Protein 9GC3 (pdb70)

Secondary structure (DSSP, 8-state):
------HHHHHHHHHHHHTTTTTEEEHHHHHHHHTTTS-TTSHHHHHHHHHHHHTSTTEEEEETTEE----HHHHHH--SS-EEEEE-HHHHHHHHHSS-TTT-SS-HHHHHHHHHHHHHGGG-EEHHHHHHHHT--HHHHHHHHHTTGGGEEEEEEEETTEEEEEEEEGGG---SPPSS----GGGSHHHHHHHHHHSTTSEEEHHHHHHHTTGGG-HHHHHHHHHHHHHHHHTTSEEEEEEE-SS-TT-EEEEEEE------------SSS-HHHHHHHHHHHTGGG-EEHHHHHHHHT-GGGHHHHHHHHTTTEEESSS------S--EEEEEEEETTEEEEEEEEHHHHHHHH-TTSPPPPPP-PPPPP-----HHHHHHHT--PPP--EEEEE-TTS-EEEEETTSSSPPP----B-GGG--BSSHHHHHHHHHHHHHHHHTTSEEE-SHHHHHHHHHHTT-SSPPPHHHHHHHHHHHHHTTS-EEEE-TTT--EEEE-TTS-HHHHHHHHHHHTT---S---EEE-S---B-S-HHHHHHHH-/-EEE---B-TT-HHHHH-----SGGG--SHHHHHHHHH-S-HHHHHHHHHHHHHHSS-SS---GGGGSTTSTT------GGGSS--HHHH-STTS--EEEEE-HHHHHHH-----SPEEEEETTEEEEE-TT-EEE--S-SSS--EEEEEE-SSEEEEEEEE--S-BTTB-TTEEEEEEEEES--S-TT-GGG-SSS-----EEEEEEEEETTT--EEEEEEEEESS-SEEEEEE-TT---TTEEEEEEEEETTS-EEEEEEEPPSSSS-EEEEEEE-SEEE-BTTB-EEEEEESSSSEEEEEETTSEEEEEETTSTTS-SEEEE--SS-EEEEEEE--SSS--EEEEEETT-EEEEE-TT-HHHH-EEEEE----S---EEEEGGGTEEEEE-SSSEEEEEESS-TT--EEEEE-SS-EEEEE--SS--EEEEEETTSEEEEEEGGGTTTS-STTHHHH-EEEEEEEEEEETTTTEEEEE---EEEEPPSSPPP------TTTSEEEEEE--STTTTTEEEEEETT-EEEEEE--/-PPPBPEEEES-B-SSSS--EEE-TTS-EEE--BSSEEEEEE---S--TTBGGGTEEEEEE---EEETTTBS--TT-TTTTSS-S--EEEEEE-SSSS-EEEEETTS-EEEEETTEEEEE---SS-HHHH-EEEEEE-SSSSEEEEEETTSEEEEEEEEE-TTS-EEEEEEEEEE-SPTT--PPEEEEEEETTEEEEEETT--EEEEE--TT-SSPPEEEEE---SS---EEEEETTEEEEEETTEEEEEETTT--EEEEE-S--SPPEEEE-TTSSS-EEEEE-SS-EEEEE-SSS-EEEE--SSHHHHHHHHHHHHHHH-GGG-S-EEEEEEEEEE-TTSSEEEEEEEEEE-S-----GGG-EEEEEEEESSS-----TT--THHHHHHHHTTTTPPPP-STT--TTPPGGGG---TTS-HHHHHHHHHTSHHHHHHHHHHHHSSS---HHHHHHHHHHHHTTGGG--SHHHHHHHHHHHHHHT---S--SSEEEEE-SS-EEEEEGGGGGS-SSEEE-TTS-EEEBPTTT--B---S-EEE-TTT--EEE-GGG--SS---HHHHHHHHHTSSB-TTT-PBPEE-

Nearest PDB structures (foldseek):
  8ffz-assembly1_E  TM=9.962E-01  e=1.299E-99  Saccharomyces cerevisiae S288C
  2j04-assembly1_B  TM=9.727E-01  e=4.128E-80  Saccharomyces cerevisiae
  2j04-assembly2_D  TM=9.736E-01  e=2.439E-79  Saccharomyces cerevisiae
  5nrl-assembly1_H  TM=7.076E-01  e=1.017E-09  Saccharomyces cerevisiae
  5zwo-assembly1_K  TM=5.505E-01  e=5.835E-10  Saccharomyces cerevisiae S288C

Sequence (1673 aa):
MVLTIYPDELVQIVSDKIASNKGKITLNQLWDISGKYFDLSDKKVKQFVLSCVILKKDIEVYCDGAITTKNVTDIIGDANHSYSVGITEDSLWTLLTGYTKKESTIGNSAFELLLEVAKSGEKGINTMDLAQVTGQDPRSVTGRIKKINHLLTSSQLIYKGHVVKQLKLKKFSHDGVDSNPYINIRDHLATIVEVVKRSKNGIRQIIDLKRELKFDKEKRLSKAFIAAIAWLDEKEYLKKVLVVSPKNPAIKIRCVKYVKDIVKNEVLLNRFYPLQNQTYDIADKSGLKGISTMDVVNRITGKEFQRAFTKSSEYYLESVDKQKENTGGYRLFRIYDFEGKKKFFRLFTAQNFQKLTNAEDEISVPKGFDELGKSRTDLKTLNEDNFVALNNTVRFTTDSDGQDIFFWHGELKIPPNSKVVNFGGFSARSLRSLQRQRAILKVMNTIGGVAYLREQFYESVSKYMGSTTTLDKKTVRGDVDLMVESEKLGARTEPVSGRKIIFLPTVGEDAIQRYILKEKDSKKATFTDVIHDTEIYFFDQTEKNRFHRSTKNMKSSSPGSSLGQKGRPIRLLKDLSSARDKIERIYGLNKEKLLLLAKVKEGFETSVFDFPFKNIQPDSPYFVCLDPPCKKESAYNKVIGDKNRTVYHEINKTEFENMIKLRTKRLKLLIGEVDAEVSTGDKIEFPVLANGKRRGFIYNVGGLVTDIAWLNIEENTDIGKDIQYLAVAVSQYMDEPLNEHLEMFDKEKHSSCIQIFKMNTSTLHCVKVQTIVHSFGEVWDLKWHEGCHAPHLVGCLSFVSQEGTINFLEIIDNATDVHVFKMCEKPSLTLSLADSLITTFDFLSPTTVVCGFKNGFVAEFDLTDPEVPSFYDQVHDSYILSVSTAYSDFEDTVVSTVAVDGYFYIFNPKDIATTKTTVSRFRGSNLVPVVYCPQIYSYIYSDGASSLRAVPSRAAFAVHPLVSRETTITAIGVSRLHPMVLAGSADGSLIITNAARRLLHGIKNSSATQKSLRLWKWDYSIKDDKYRIDSSYEVYPLTVNDVSKAKIDAHGINITCTKWNETSAGGKCYAFSNSAGLLTLEYLSMKLLKDLLVDRKEFEDWKNNLTWARDGTLYLTTFPDISIGQPKYAKDINCNSKNLFHVKEFPLEFENKLDFELAQQNGLLNSQPVCYPRVCKPSPIDDWMAVLSNNGNVSVFKDNKMLTNLDSKGNLSSRTYHCFEWNPIESSIVVGNEDGELQFFSIRKNSENTPEFYFESSIRLSDAGSKDWVTHIVWYEDVLVAALSNNSVFSMTVSASSHQPVSRMIQNASRRKITDLKIVDYKVVLTCPGYVHKIDLKNYSISSLKTGSLENFHIIPLNHEKESTILLMSNKTSYKVLLEDELHVTADNIIAPYLEKKFKKWSTIWNEFNNYETTLVIHGISLSPDGYSIAIVYDMERVAFKYKIASEQSFNIMFAPLYHTWTISERAVGLAWYQTYQIYNQSLPKLPENFSMNKKLLNGNYPISLDFQSYLNALMKSEEMRIIMFLNMTIDKPSILSFLEALYEYAINKKSELTNSFDLACVLSIAAILKREAPIYNGTLLMKNSFLEETFNLESFTADPETVTSTTNNTWKRCGVTLLPILTTHVKICPVSKQRVIDIKRDDLNDYGWFTRGLLERFNEISVYCGTTLEVM

InterPro domains:
  IPR007309 B-block binding subunit of TFIIIC [PF04182] (108-174)
  IPR035625 Tfc3-like, extended winged-helix domain [cd16169] (549-639)
  IPR044210 Transcription factor Tfc3-like [PTHR15180] (8-609)
  IPR046488 Transcription factor tau subunit sfc3/Tfc3, C-terminal [PF20222] (736-1114)
  IPR049543 Transcription factor tau 138 kDa subunit, extended winged helix [PF21552] (540-637)

Organism: Saccharomyces cerevisiae (strain ATCC 204508 / S288c) (NCBI:txid559292)

B-factor: mean 103.72, std 101.69, range [23.05, 617.2]

Structure (mmCIF, N/CA/C/O backbone):
data_9GC3
#
_entry.id   9GC3
#
_cell.length_a   1.00
_cell.length_b   1.00
_cell.length_c   1.00
_cell.angle_alpha   90.00
_cell.angle_beta   90.00
_cell.angle_gamma   90.00
#
_symmetry.space_group_name_H-M   'P 1'
#
loop_
_entity.id
_entity.type
_entity.pdbx_description
1 polymer 'Transcription factor tau 138 kDa subunit'
2 polymer 'Transcription factor tau 91 kDa subunit'
3 polymer 'Transcription factor tau 60 kDa subunit'
4 polymer 'DNA (40-MER)'
5 polymer 'DNA (40-MER)'
#
loop_
_atom_site.group_PDB
_atom_site.id
_atom_site.type_symbol
_atom_site.label_atom_id
_atom_site.label_alt_id
_atom_site.label_comp_id
_atom_site.label_asym_id
_atom_site.label_entity_id
_atom_site.label_seq_id
_atom_site.pdbx_PDB_ins_code
_atom_site.Cartn_x
_atom_site.Cartn_y
_atom_site.Cartn_z
_atom_site.occupancy
_atom_site.B_iso_or_equiv
_atom_site.auth_seq_id
_atom_site.auth_comp_id
_atom_site.auth_asym_id
_atom_site.auth_atom_id
_atom_site.pdbx_PDB_model_num
ATOM 1 N N . MET A 1 1 ? 119.593 168.267 169.442 1.00 303.67 1 MET A N 1
ATOM 2 C CA . MET A 1 1 ? 119.649 169.193 168.271 1.00 297.80 1 MET A CA 1
ATOM 3 C C . MET A 1 1 ? 119.249 168.440 166.996 1.00 262.05 1 MET A C 1
ATOM 4 O O . MET A 1 1 ? 119.567 167.233 166.875 1.00 264.37 1 MET A O 1
ATOM 9 N N . VAL A 1 2 ? 118.599 169.138 166.073 1.00 213.52 2 VAL A N 1
ATOM 10 C CA . VAL A 1 2 ? 118.280 168.587 164.731 1.00 174.44 2 VAL A CA 1
ATOM 11 C C . VAL A 1 2 ? 119.569 168.578 163.913 1.00 147.04 2 VAL A C 1
ATOM 12 O O . VAL A 1 2 ? 120.156 169.664 163.697 1.00 151.97 2 VAL A O 1
ATOM 16 N N . LEU A 1 3 ? 119.985 167.396 163.469 1.00 128.61 3 LEU A N 1
ATOM 17 C CA . LEU A 1 3 ? 121.237 167.237 162.686 1.00 123.60 3 LEU A CA 1
ATOM 18 C C . LEU A 1 3 ? 121.051 167.858 161.303 1.00 111.37 3 LEU A C 1
ATOM 19 O O . LEU A 1 3 ? 119.934 167.825 160.759 1.00 123.04 3 LEU A O 1
ATOM 24 N N . THR A 1 4 ? 122.123 168.393 160.733 1.00 91.37 4 THR A N 1
ATOM 25 C CA . THR A 1 4 ? 122.084 168.983 159.373 1.00 78.81 4 THR A CA 1
ATOM 26 C C . THR A 1 4 ? 122.775 168.028 158.405 1.00 68.45 4 THR A C 1
ATOM 27 O O . THR A 1 4 ? 123.958 167.720 158.607 1.00 73.62 4 THR A O 1
ATOM 31 N N . ILE A 1 5 ? 122.046 167.593 157.383 1.00 61.88 5 ILE A N 1
ATOM 32 C CA . ILE A 1 5 ? 122.600 166.774 156.271 1.00 59.70 5 ILE A CA 1
ATOM 33 C C . ILE A 1 5 ? 122.150 167.385 154.950 1.00 59.44 5 ILE A C 1
ATOM 34 O O . ILE A 1 5 ? 121.188 168.195 154.932 1.00 68.56 5 ILE A O 1
ATOM 39 N N . TYR A 1 6 ? 122.761 166.954 153.862 1.00 55.85 6 TYR A N 1
ATOM 40 C CA . TYR A 1 6 ? 122.286 167.350 152.522 1.00 59.11 6 TYR A CA 1
ATOM 41 C C . TYR A 1 6 ? 120.943 166.684 152.256 1.00 58.86 6 TYR A C 1
ATOM 42 O O . TYR A 1 6 ? 120.695 165.579 152.722 1.00 68.33 6 TYR A O 1
ATOM 51 N N . PRO A 1 7 ? 120.019 167.311 151.503 1.00 56.80 7 PRO A N 1
ATOM 52 C CA . PRO A 1 7 ? 118.780 166.641 151.111 1.00 62.37 7 PRO A CA 1
ATOM 53 C C . PRO A 1 7 ? 119.005 165.320 150.359 1.00 60.82 7 PRO A C 1
ATOM 54 O O . PRO A 1 7 ? 118.253 164.410 150.581 1.00 63.09 7 PRO A O 1
ATOM 58 N N . ASP A 1 8 ? 120.026 165.210 149.517 1.00 61.41 8 ASP A N 1
ATOM 59 C CA . ASP A 1 8 ? 120.314 163.939 148.796 1.00 60.53 8 ASP A CA 1
ATOM 60 C C . ASP A 1 8 ? 120.857 162.880 149.762 1.00 62.61 8 ASP A C 1
ATOM 61 O O . ASP A 1 8 ? 120.641 161.676 149.512 1.00 71.71 8 ASP A O 1
ATOM 66 N N . GLU A 1 9 ? 121.532 163.292 150.832 1.00 67.60 9 GLU A N 1
ATOM 67 C CA . GLU A 1 9 ? 122.007 162.374 151.894 1.00 64.67 9 GLU A CA 1
ATOM 68 C C . GLU A 1 9 ? 120.784 161.803 152.619 1.00 65.68 9 GLU A C 1
ATOM 69 O O . GLU A 1 9 ? 120.803 160.610 152.893 1.00 77.59 9 GLU A O 1
ATOM 75 N N . LEU A 1 10 ? 119.726 162.575 152.858 1.00 61.75 10 LEU A N 1
ATOM 76 C CA . LEU A 1 10 ? 118.460 162.031 153.426 1.00 57.81 10 LEU A CA 1
ATOM 77 C C . LEU A 1 10 ? 117.862 160.967 152.504 1.00 57.21 10 LEU A C 1
ATOM 78 O O . LEU A 1 10 ? 117.445 159.918 153.005 1.00 65.35 10 LEU A O 1
ATOM 83 N N . VAL A 1 11 ? 117.822 161.213 151.206 1.00 61.70 11 VAL A N 1
ATOM 84 C CA . VAL A 1 11 ? 117.199 160.282 150.226 1.00 59.93 11 VAL A CA 1
ATOM 85 C C . VAL A 1 11 ? 117.987 158.968 150.200 1.00 63.11 11 VAL A C 1
ATOM 86 O O . VAL A 1 11 ? 117.355 157.911 150.088 1.00 69.09 11 VAL A O 1
ATOM 90 N N . GLN A 1 12 ? 119.310 159.023 150.338 1.00 68.87 12 GLN A N 1
ATOM 91 C CA . GLN A 1 12 ? 120.153 157.813 150.440 1.00 73.83 12 GLN A CA 1
ATOM 92 C C . GLN A 1 12 ? 119.842 157.097 151.758 1.00 73.26 12 GLN A C 1
ATOM 93 O O . GLN A 1 12 ? 119.682 155.874 151.726 1.00 75.16 12 GLN A O 1
ATOM 99 N N . ILE A 1 13 ? 119.750 157.818 152.872 1.00 66.84 13 ILE A N 1
ATOM 100 C CA . ILE A 1 13 ? 119.489 157.232 154.223 1.00 66.01 13 ILE A CA 1
ATOM 101 C C . ILE A 1 13 ? 118.137 156.519 154.213 1.00 55.88 13 ILE A C 1
ATOM 102 O O . ILE A 1 13 ? 118.075 155.388 154.729 1.00 69.38 13 ILE A O 1
ATOM 107 N N . VAL A 1 14 ? 117.118 157.120 153.610 1.00 57.07 14 VAL A N 1
ATOM 108 C CA . VAL A 1 14 ? 115.766 156.513 153.465 1.00 52.61 14 VAL A CA 1
ATOM 109 C C . VAL A 1 14 ? 115.865 155.284 152.555 1.00 55.70 14 VAL A C 1
ATOM 110 O O . VAL A 1 14 ? 115.337 154.254 152.940 1.00 66.41 14 VAL A O 1
ATOM 114 N N . SER A 1 15 ? 116.563 155.356 151.429 1.00 62.14 15 SER A N 1
ATOM 115 C CA . SER A 1 15 ? 116.748 154.206 150.500 1.00 66.18 15 SER A CA 1
ATOM 116 C C . SER A 1 15 ? 117.411 153.029 151.223 1.00 64.12 15 SER A C 1
ATOM 117 O O . SER A 1 15 ? 116.934 151.903 151.083 1.00 72.12 15 SER A O 1
ATOM 120 N N . ASP A 1 16 ? 118.451 153.293 152.002 1.00 75.77 16 ASP A N 1
ATOM 121 C CA . ASP A 1 16 ? 119.223 152.294 152.790 1.00 81.28 16 ASP A CA 1
ATOM 122 C C . ASP A 1 16 ? 118.401 151.778 153.985 1.00 70.32 16 ASP A C 1
ATOM 123 O O . ASP A 1 16 ? 118.927 150.941 154.723 1.00 77.08 16 ASP A O 1
ATOM 128 N N . LYS A 1 17 ? 117.175 152.263 154.195 1.00 65.07 17 LYS A N 1
ATOM 129 C CA . LYS A 1 17 ? 116.204 151.730 155.190 1.00 64.74 17 LYS A CA 1
ATOM 130 C C . LYS A 1 17 ? 114.999 151.076 154.492 1.00 64.63 17 LYS A C 1
ATOM 131 O O . LYS A 1 17 ? 114.255 150.331 155.168 1.00 66.64 17 LYS A O 1
ATOM 137 N N . ILE A 1 18 ? 114.811 151.298 153.188 1.00 61.39 18 ILE A N 1
ATOM 138 C CA . ILE A 1 18 ? 113.848 150.529 152.357 1.00 60.41 18 ILE A CA 1
ATOM 139 C C . ILE A 1 18 ? 114.526 149.202 152.009 1.00 58.10 18 ILE A C 1
ATOM 140 O O . ILE A 1 18 ? 113.944 148.162 152.276 1.00 64.46 18 ILE A O 1
ATOM 145 N N . ALA A 1 19 ? 115.726 149.212 151.452 1.00 64.78 19 ALA A N 1
ATOM 146 C CA . ALA A 1 19 ? 116.674 148.082 151.623 1.00 67.14 19 ALA A CA 1
ATOM 147 C C . ALA A 1 19 ? 116.875 147.912 153.136 1.00 72.98 19 ALA A C 1
ATOM 148 O O . ALA A 1 19 ? 116.762 148.924 153.846 1.00 91.77 19 ALA A O 1
ATOM 150 N N . SER A 1 20 ? 117.118 146.714 153.665 1.00 67.36 20 SER A N 1
ATOM 151 C CA . SER A 1 20 ? 117.179 146.484 155.140 1.00 64.41 20 SER A CA 1
ATOM 152 C C . SER A 1 20 ? 115.781 146.612 155.782 1.00 61.07 20 SER A C 1
ATOM 153 O O . SER A 1 20 ? 115.697 146.548 157.029 1.00 70.68 20 SER A O 1
ATOM 156 N N . ASN A 1 21 ? 114.702 146.686 154.992 1.00 61.85 21 ASN A N 1
ATOM 157 C CA . ASN A 1 21 ? 113.325 146.368 155.460 1.00 62.54 21 ASN A CA 1
ATOM 158 C C . ASN A 1 21 ? 112.577 145.616 154.350 1.00 65.53 21 ASN A C 1
ATOM 159 O O . ASN A 1 21 ? 111.336 145.768 154.237 1.00 61.68 21 ASN A O 1
ATOM 164 N N . LYS A 1 22 ? 113.309 144.839 153.537 1.00 72.83 22 LYS A N 1
ATOM 165 C CA . LYS A 1 22 ? 112.770 143.924 152.490 1.00 79.75 22 LYS A CA 1
ATOM 166 C C . LYS A 1 22 ? 111.967 144.695 151.425 1.00 78.41 22 LYS A C 1
ATOM 167 O O . LYS A 1 22 ? 110.977 144.137 150.894 1.00 93.09 22 LYS A O 1
ATOM 173 N N . GLY A 1 23 ? 112.400 145.920 151.094 1.00 72.18 23 GLY A N 1
ATOM 174 C CA . GLY A 1 23 ? 112.018 146.667 149.877 1.00 65.73 23 GLY A CA 1
ATOM 175 C C . GLY A 1 23 ? 110.850 147.633 150.084 1.00 57.81 23 GLY A C 1
ATOM 176 O O . GLY A 1 23 ? 110.393 148.190 149.081 1.00 58.99 23 GLY A O 1
ATOM 177 N N . LYS A 1 24 ? 110.376 147.849 151.313 1.00 61.44 24 LYS A N 1
ATOM 178 C CA . LYS A 1 24 ? 109.213 148.735 151.590 1.00 68.24 24 LYS A CA 1
ATOM 179 C C . LYS A 1 24 ? 109.228 149.251 153.036 1.00 73.09 24 LYS A C 1
ATOM 180 O O . LYS A 1 24 ? 109.663 148.506 153.926 1.00 88.32 24 LYS A O 1
ATOM 186 N N . ILE A 1 25 ? 108.749 150.479 153.271 1.00 65.84 25 ILE A N 1
ATOM 187 C CA . ILE A 1 25 ? 108.559 151.055 154.639 1.00 62.38 25 ILE A CA 1
ATOM 188 C C . ILE A 1 25 ? 107.226 151.797 154.704 1.00 61.63 25 ILE A C 1
ATOM 189 O O . ILE A 1 25 ? 106.751 152.249 153.670 1.00 64.58 25 ILE A O 1
ATOM 194 N N . THR A 1 26 ? 106.640 151.949 155.887 1.00 61.33 26 THR A N 1
ATOM 195 C CA . THR A 1 26 ? 105.452 152.817 156.032 1.00 72.77 26 THR A CA 1
ATOM 196 C C . THR A 1 26 ? 105.887 154.281 155.986 1.00 72.12 26 THR A C 1
ATOM 197 O O . THR A 1 26 ? 107.051 154.591 156.320 1.00 84.20 26 THR A O 1
ATOM 201 N N . LEU A 1 27 ? 104.956 155.165 155.637 1.00 71.84 27 LEU A N 1
ATOM 202 C CA . LEU A 1 27 ? 105.207 156.625 155.561 1.00 70.79 27 LEU A CA 1
ATOM 203 C C . LEU A 1 27 ? 105.610 157.156 156.943 1.00 74.29 27 LEU A C 1
ATOM 204 O O . LEU A 1 27 ? 106.453 158.082 157.000 1.00 89.28 27 LEU A O 1
ATOM 209 N N . ASN A 1 28 ? 105.082 156.579 158.024 1.00 74.94 28 ASN A N 1
ATOM 210 C CA . ASN A 1 28 ? 105.441 156.985 159.410 1.00 77.22 28 ASN A CA 1
ATOM 211 C C . ASN A 1 28 ? 106.908 156.678 159.716 1.00 64.47 28 ASN A C 1
ATOM 212 O O . ASN A 1 28 ? 107.496 157.439 160.508 1.00 72.36 28 ASN A O 1
ATOM 217 N N . GLN A 1 29 ? 107.479 155.631 159.124 1.00 62.52 29 GLN A N 1
ATOM 218 C CA . GLN A 1 29 ? 108.917 155.309 159.300 1.00 69.32 29 GLN A CA 1
ATOM 219 C C . GLN A 1 29 ? 109.753 156.373 158.589 1.00 74.84 29 GLN A C 1
ATOM 220 O O . GLN A 1 29 ? 110.830 156.711 159.111 1.00 90.88 29 GLN A O 1
ATOM 226 N N . LEU A 1 30 ? 109.279 156.900 157.461 1.00 72.10 30 LEU A N 1
ATOM 227 C CA . LEU A 1 30 ? 109.973 158.006 156.757 1.00 67.42 30 LEU A CA 1
ATOM 228 C C . LEU A 1 30 ? 109.952 159.261 157.643 1.00 61.60 30 LEU A C 1
ATOM 229 O O . LEU A 1 30 ? 111.007 159.904 157.731 1.00 69.17 30 LEU A O 1
ATOM 234 N N . TRP A 1 31 ? 108.854 159.586 158.327 1.00 59.95 31 TRP A N 1
ATOM 235 C CA . TRP A 1 31 ? 108.862 160.712 159.303 1.00 66.44 31 TRP A CA 1
ATOM 236 C C . TRP A 1 31 ? 109.821 160.437 160.475 1.00 77.70 31 TRP A C 1
ATOM 237 O O . TRP A 1 31 ? 110.425 161.403 160.971 1.00 89.32 31 TRP A O 1
ATOM 248 N N . ASP A 1 32 ? 109.986 159.192 160.908 1.00 82.39 32 ASP A N 1
ATOM 249 C CA . ASP A 1 32 ? 110.920 158.847 162.011 1.00 95.57 32 ASP A CA 1
ATOM 250 C C . ASP A 1 32 ? 112.370 159.012 161.554 1.00 87.15 32 ASP A C 1
ATOM 251 O O . ASP A 1 32 ? 113.209 159.431 162.385 1.00 92.44 32 ASP A O 1
ATOM 256 N N . ILE A 1 33 ? 112.675 158.682 160.306 1.00 79.22 33 ILE A N 1
ATOM 257 C CA . ILE A 1 33 ? 114.046 158.881 159.762 1.00 74.32 33 ILE A CA 1
ATOM 258 C C . ILE A 1 33 ? 114.293 160.384 159.595 1.00 71.50 33 ILE A C 1
ATOM 259 O O . ILE A 1 33 ? 115.270 160.892 160.150 1.00 74.26 33 ILE A O 1
ATOM 264 N N . SER A 1 34 ? 113.436 161.064 158.843 1.00 71.12 34 SER A N 1
ATOM 265 C CA . SER A 1 34 ? 113.643 162.461 158.398 1.00 71.29 34 SER A CA 1
ATOM 266 C C . SER A 1 34 ? 113.457 163.447 159.560 1.00 69.90 34 SER A C 1
ATOM 267 O O . SER A 1 34 ? 114.131 164.483 159.552 1.00 87.07 34 SER A O 1
ATOM 270 N N . GLY A 1 35 ? 112.612 163.147 160.541 1.00 66.29 35 GLY A N 1
ATOM 271 C CA . GLY A 1 35 ? 112.459 163.980 161.752 1.00 70.31 35 GLY A CA 1
ATOM 272 C C . GLY A 1 35 ? 113.750 164.148 162.545 1.00 74.12 35 GLY A C 1
ATOM 273 O O . GLY A 1 35 ? 113.846 165.118 163.319 1.00 78.47 35 GLY A O 1
ATOM 274 N N . LYS A 1 36 ? 114.725 163.258 162.372 1.00 77.19 36 LYS A N 1
ATOM 275 C CA . LYS A 1 36 ? 116.053 163.402 163.015 1.00 83.88 36 LYS A CA 1
ATOM 276 C C . LYS A 1 36 ? 116.818 164.573 162.389 1.00 81.35 36 LYS A C 1
ATOM 277 O O . LYS A 1 36 ? 117.711 165.110 163.058 1.00 96.91 36 LYS A O 1
ATOM 283 N N . TYR A 1 37 ? 116.516 164.927 161.144 1.00 73.12 37 TYR A N 1
ATOM 284 C CA . TYR A 1 37 ? 117.387 165.782 160.309 1.00 65.84 37 TYR A CA 1
ATOM 285 C C . TYR A 1 37 ? 116.686 167.068 159.852 1.00 65.08 37 TYR A C 1
ATOM 286 O O . TYR A 1 37 ? 117.410 168.011 159.497 1.00 67.78 37 TYR A O 1
ATOM 295 N N . PHE A 1 38 ? 115.357 167.115 159.825 1.00 59.35 38 PHE A N 1
ATOM 296 C CA . PHE A 1 38 ? 114.586 168.290 159.350 1.00 68.57 38 PHE A CA 1
ATOM 297 C C . PHE A 1 38 ? 113.456 168.584 160.328 1.00 71.97 38 PHE A C 1
ATOM 298 O O . PHE A 1 38 ? 112.900 167.649 160.900 1.00 87.27 38 PHE A O 1
ATOM 306 N N . ASP A 1 39 ? 113.107 169.853 160.501 1.00 84.38 39 ASP A N 1
ATOM 307 C CA . ASP A 1 39 ? 111.998 170.243 161.406 1.00 92.74 39 ASP A CA 1
ATOM 308 C C . ASP A 1 39 ? 110.674 170.015 160.671 1.00 94.25 39 ASP A C 1
ATOM 309 O O . ASP A 1 39 ? 110.202 170.936 159.965 1.00 99.63 39 ASP A O 1
ATOM 314 N N . LEU A 1 40 ? 110.051 168.856 160.890 1.00 95.81 40 LEU A N 1
ATOM 315 C CA . LEU A 1 40 ? 108.795 168.475 160.200 1.00 96.27 40 LEU A CA 1
ATOM 316 C C . LEU A 1 40 ? 107.592 169.249 160.766 1.00 105.19 40 LEU A C 1
ATOM 317 O O . LEU A 1 40 ? 106.487 169.027 160.234 1.00 109.64 40 LEU A O 1
ATOM 322 N N . SER A 1 41 ? 107.755 170.132 161.762 1.00 118.72 41 SER A N 1
ATOM 323 C CA . SER A 1 41 ? 106.637 170.966 162.285 1.00 136.94 41 SER A CA 1
ATOM 324 C C . SER A 1 41 ? 106.201 172.009 161.242 1.00 143.56 41 SER A C 1
ATOM 325 O O . SER A 1 41 ? 104.999 172.357 161.227 1.00 146.98 41 SER A O 1
ATOM 328 N N . ASP A 1 42 ? 107.122 172.476 160.393 1.00 143.35 42 ASP A N 1
ATOM 329 C CA . ASP A 1 42 ? 106.798 173.377 159.257 1.00 142.91 42 ASP A CA 1
ATOM 330 C C . ASP A 1 42 ? 106.245 172.539 158.096 1.00 132.18 42 ASP A C 1
ATOM 331 O O . ASP A 1 42 ? 107.012 171.744 157.493 1.00 126.22 42 ASP A O 1
ATOM 336 N N . LYS A 1 43 ? 104.986 172.786 157.729 1.00 132.14 43 LYS A N 1
ATOM 337 C CA . LYS A 1 43 ? 104.287 172.103 156.611 1.00 137.59 43 LYS A CA 1
ATOM 338 C C . LYS A 1 43 ? 105.123 172.175 155.321 1.00 118.43 43 LYS A C 1
ATOM 339 O O . LYS A 1 43 ? 105.151 171.172 154.575 1.00 126.99 43 LYS A O 1
ATOM 345 N N . LYS A 1 44 ? 105.788 173.299 155.056 1.00 100.12 44 LYS A N 1
ATOM 346 C CA . LYS A 1 44 ? 106.579 173.502 153.816 1.00 97.76 44 LYS A CA 1
ATOM 347 C C . LYS A 1 44 ? 107.816 172.604 153.842 1.00 86.31 44 LYS A C 1
ATOM 348 O O . LYS A 1 44 ? 108.153 172.034 152.784 1.00 77.16 44 LYS A O 1
ATOM 354 N N . VAL A 1 45 ? 108.445 172.443 155.004 1.00 83.49 45 VAL A N 1
ATOM 355 C CA . VAL A 1 45 ? 109.613 171.530 155.169 1.00 81.35 45 VAL A CA 1
ATOM 356 C C . VAL A 1 45 ? 109.127 170.086 155.035 1.00 78.19 45 VAL A C 1
ATOM 357 O O . VAL A 1 45 ? 109.819 169.312 154.366 1.00 84.62 45 VAL A O 1
ATOM 361 N N . LYS A 1 46 ? 107.979 169.735 155.613 1.00 79.98 46 LYS A N 1
ATOM 362 C CA . LYS A 1 46 ? 107.429 168.359 155.520 1.00 76.17 46 LYS A CA 1
ATOM 363 C C . LYS A 1 46 ? 107.145 168.010 154.050 1.00 75.16 46 LYS A C 1
ATOM 364 O O . LYS A 1 46 ? 107.544 166.898 153.616 1.00 80.59 46 LYS A O 1
ATOM 370 N N . GLN A 1 47 ? 106.525 168.922 153.297 1.00 62.90 47 GLN A N 1
ATOM 371 C CA . GLN A 1 47 ? 106.312 168.771 151.834 1.00 60.56 47 GLN A CA 1
ATOM 372 C C . GLN A 1 47 ? 107.656 168.630 151.105 1.00 58.08 47 GLN A C 1
ATOM 373 O O . GLN A 1 47 ? 107.767 167.739 150.259 1.00 56.33 47 GLN A O 1
ATOM 379 N N . PHE A 1 48 ? 108.644 169.469 151.417 1.00 62.42 48 PHE A N 1
ATOM 380 C CA . PHE A 1 48 ? 109.999 169.418 150.813 1.00 61.52 48 PHE A CA 1
ATOM 381 C C . PHE A 1 48 ? 110.652 168.054 151.080 1.00 62.34 48 PHE A C 1
ATOM 382 O O . PHE A 1 48 ? 111.157 167.438 150.122 1.00 60.99 48 PHE A O 1
ATOM 390 N N . VAL A 1 49 ? 110.638 167.589 152.333 1.00 63.74 49 VAL A N 1
ATOM 391 C CA . VAL A 1 49 ? 111.247 166.293 152.756 1.00 62.66 49 VAL A CA 1
ATOM 392 C C . VAL A 1 49 ? 110.602 165.150 151.968 1.00 66.68 49 VAL A C 1
ATOM 393 O O . VAL A 1 49 ? 111.351 164.322 151.421 1.00 60.17 49 VAL A O 1
ATOM 397 N N . LEU A 1 50 ? 109.270 165.104 151.897 1.00 61.51 50 LEU A N 1
ATOM 398 C CA . LEU A 1 50 ? 108.582 164.019 151.166 1.00 62.53 50 LEU A CA 1
ATOM 399 C C . LEU A 1 50 ? 108.914 164.117 149.672 1.00 66.51 50 LEU A C 1
ATOM 400 O O . LEU A 1 50 ? 109.192 163.076 149.056 1.00 68.56 50 LEU A O 1
ATOM 405 N N . SER A 1 51 ? 108.925 165.321 149.109 1.00 65.18 51 SER A N 1
ATOM 406 C CA . SER A 1 51 ? 109.289 165.569 147.688 1.00 66.18 51 SER A CA 1
ATOM 407 C C . SER A 1 51 ? 110.704 165.075 147.390 1.00 64.24 51 SER A C 1
ATOM 408 O O . SER A 1 51 ? 110.888 164.476 146.341 1.00 68.03 51 SER A O 1
ATOM 411 N N . CYS A 1 52 ? 111.679 165.330 148.254 1.00 65.80 52 CYS A N 1
ATOM 412 C CA . CYS A 1 52 ? 113.060 164.810 148.062 1.00 70.89 52 CYS A CA 1
ATOM 413 C C . CYS A 1 52 ? 113.028 163.289 147.852 1.00 69.15 52 CYS A C 1
ATOM 414 O O . CYS A 1 52 ? 113.721 162.794 146.944 1.00 66.28 52 CYS A O 1
ATOM 417 N N . VAL A 1 53 ? 112.224 162.579 148.636 1.00 74.07 53 VAL A N 1
ATOM 418 C CA . VAL A 1 53 ? 112.194 161.091 148.639 1.00 74.32 53 VAL A CA 1
ATOM 419 C C . VAL A 1 53 ? 111.372 160.594 147.442 1.00 71.04 53 VAL A C 1
ATOM 420 O O . VAL A 1 53 ? 111.937 159.890 146.601 1.00 71.48 53 VAL A O 1
ATOM 424 N N . ILE A 1 54 ? 110.107 160.978 147.307 1.00 70.62 54 ILE A N 1
ATOM 425 C CA . ILE A 1 54 ? 109.176 160.282 146.362 1.00 76.60 54 ILE A CA 1
ATOM 426 C C . ILE A 1 54 ? 109.310 160.785 144.916 1.00 82.69 54 ILE A C 1
ATOM 427 O O . ILE A 1 54 ? 108.876 160.041 144.029 1.00 96.13 54 ILE A O 1
ATOM 432 N N . LEU A 1 55 ? 109.918 161.937 144.641 1.00 89.40 55 LEU A N 1
ATOM 433 C CA . LEU A 1 55 ? 110.119 162.399 143.238 1.00 89.26 55 LEU A CA 1
ATOM 434 C C . LEU A 1 55 ? 111.379 161.772 142.625 1.00 85.58 55 LEU A C 1
ATOM 435 O O . LEU A 1 55 ? 111.586 161.972 141.412 1.00 98.64 55 LEU A O 1
ATOM 440 N N . LYS A 1 56 ? 112.175 161.023 143.392 1.00 93.11 56 LYS A N 1
ATOM 441 C CA . LYS A 1 56 ? 113.283 160.181 142.860 1.00 100.48 56 LYS A CA 1
ATOM 442 C C . LYS A 1 56 ? 112.689 159.079 141.967 1.00 104.60 56 LYS A C 1
ATOM 443 O O . LYS A 1 56 ? 111.666 158.483 142.341 1.00 97.20 56 LYS A O 1
ATOM 449 N N . LYS A 1 57 ? 113.313 158.820 140.817 1.00 126.69 57 LYS A N 1
ATOM 450 C CA . LYS A 1 57 ? 112.754 157.972 139.724 1.00 140.93 57 LYS A CA 1
ATOM 451 C C . LYS A 1 57 ? 112.420 156.558 140.212 1.00 127.28 57 LYS A C 1
ATOM 452 O O . LYS A 1 57 ? 111.379 156.024 139.780 1.00 130.80 57 LYS A O 1
ATOM 458 N N . ASP A 1 58 ? 113.257 155.984 141.077 1.00 113.14 58 ASP A N 1
ATOM 459 C CA . ASP A 1 58 ? 113.193 154.548 141.465 1.00 106.18 58 ASP A CA 1
ATOM 460 C C . ASP A 1 58 ? 112.382 154.340 142.755 1.00 87.07 58 ASP A C 1
ATOM 461 O O . ASP A 1 58 ? 112.296 153.194 143.207 1.00 96.87 58 ASP A O 1
ATOM 466 N N . ILE A 1 59 ? 111.798 155.383 143.344 1.00 74.85 59 ILE A N 1
ATOM 467 C CA . ILE A 1 59 ? 110.934 155.233 144.547 1.00 69.34 59 ILE A CA 1
ATOM 468 C C . ILE A 1 59 ? 109.469 155.159 144.117 1.00 72.88 59 ILE A C 1
ATOM 469 O O . ILE A 1 59 ? 109.044 155.922 143.245 1.00 94.33 59 ILE A O 1
ATOM 474 N N . GLU A 1 60 ? 108.724 154.231 144.713 1.00 81.00 60 GLU A N 1
ATOM 475 C CA . GLU A 1 60 ? 107.269 154.032 144.473 1.00 84.86 60 GLU A CA 1
ATOM 476 C C . GLU A 1 60 ? 106.489 154.357 145.747 1.00 75.19 60 GLU A C 1
ATOM 477 O O . GLU A 1 60 ? 106.927 153.932 146.829 1.00 87.80 60 GLU A O 1
ATOM 483 N N . VAL A 1 61 ? 105.337 155.013 145.636 1.00 72.92 61 VAL A N 1
ATOM 484 C CA . VAL A 1 61 ? 104.405 155.148 146.796 1.00 83.79 61 VAL A CA 1
ATOM 485 C C . VAL A 1 61 ? 103.134 154.336 146.549 1.00 90.62 61 VAL A C 1
ATOM 486 O O . VAL A 1 61 ? 102.571 154.385 145.452 1.00 100.44 61 VAL A O 1
ATOM 490 N N . TYR A 1 62 ? 102.700 153.622 147.578 1.00 83.03 62 TYR A N 1
ATOM 491 C CA . TYR A 1 62 ? 101.482 152.789 147.554 1.00 79.86 62 TYR A CA 1
ATOM 492 C C . TYR A 1 62 ? 100.461 153.350 148.541 1.00 77.43 62 TYR A C 1
ATOM 493 O O . TYR A 1 62 ? 100.796 153.620 149.683 1.00 86.19 62 TYR A O 1
ATOM 502 N N . CYS A 1 63 ? 99.222 153.489 148.103 1.00 94.80 63 CYS A N 1
ATOM 503 C CA . CYS A 1 63 ? 98.053 153.724 148.976 1.00 111.77 63 CYS A CA 1
ATOM 504 C C . CYS A 1 63 ? 97.303 152.394 149.142 1.00 127.58 63 CYS A C 1
ATOM 505 O O . CYS A 1 63 ? 96.847 151.831 148.122 1.00 127.44 63 CYS A O 1
ATOM 508 N N . ASP A 1 64 ? 97.251 151.869 150.371 1.00 138.48 64 ASP A N 1
ATOM 509 C CA . ASP A 1 64 ? 96.676 150.535 150.707 1.00 149.49 64 ASP A CA 1
ATOM 510 C C . ASP A 1 64 ? 97.245 149.441 149.789 1.00 148.22 64 ASP A C 1
ATOM 511 O O . ASP A 1 64 ? 96.505 148.478 149.481 1.00 156.44 64 ASP A O 1
ATOM 516 N N . GLY A 1 65 ? 98.512 149.570 149.381 1.00 140.35 65 GLY A N 1
ATOM 517 C CA . GLY A 1 65 ? 99.219 148.588 148.536 1.00 135.28 65 GLY A CA 1
ATOM 518 C C . GLY A 1 65 ? 99.125 148.873 147.042 1.00 139.00 65 GLY A C 1
ATOM 519 O O . GLY A 1 65 ? 99.856 148.201 146.286 1.00 138.28 65 GLY A O 1
ATOM 520 N N . ALA A 1 66 ? 98.288 149.820 146.606 1.00 138.93 66 ALA A N 1
ATOM 521 C CA . ALA A 1 66 ? 98.107 150.174 145.177 1.00 142.26 66 ALA A CA 1
ATOM 522 C C . ALA A 1 66 ? 98.971 151.395 144.831 1.00 129.44 66 ALA A C 1
ATOM 523 O O . ALA A 1 66 ? 98.872 152.413 145.539 1.00 121.85 66 ALA A O 1
ATOM 525 N N . ILE A 1 67 ? 99.782 151.317 143.772 1.00 124.47 67 ILE A N 1
ATOM 526 C CA . ILE A 1 67 ? 100.676 152.440 143.351 1.00 127.69 67 ILE A CA 1
ATOM 527 C C . ILE A 1 67 ? 99.818 153.688 143.077 1.00 132.32 67 ILE A C 1
ATOM 528 O O . ILE A 1 67 ? 98.749 153.563 142.444 1.00 137.11 67 ILE A O 1
ATOM 533 N N . THR A 1 68 ? 100.266 154.856 143.551 1.00 138.05 68 THR A N 1
ATOM 534 C CA . THR A 1 68 ? 99.466 156.115 143.546 1.00 142.65 68 THR A CA 1
ATOM 535 C C . THR A 1 68 ? 100.283 157.301 142.998 1.00 140.29 68 THR A C 1
ATOM 536 O O . THR A 1 68 ? 101.519 157.217 142.883 1.00 136.55 68 THR A O 1
ATOM 540 N N . THR A 1 69 ? 99.606 158.412 142.701 1.00 150.90 69 THR A N 1
ATOM 541 C CA . THR A 1 69 ? 100.047 159.436 141.710 1.00 161.25 69 THR A CA 1
ATOM 542 C C . THR A 1 69 ? 100.990 160.498 142.311 1.00 155.83 69 THR A C 1
ATOM 543 O O . THR A 1 69 ? 101.108 161.571 141.678 1.00 160.45 69 THR A O 1
ATOM 547 N N . LYS A 1 70 ? 101.645 160.243 143.457 1.00 144.24 70 LYS A N 1
ATOM 548 C CA . LYS A 1 70 ? 102.745 161.077 144.045 1.00 131.64 70 LYS A CA 1
ATOM 549 C C . LYS A 1 70 ? 102.335 162.554 144.252 1.00 134.68 70 LYS A C 1
ATOM 550 O O . LYS A 1 70 ? 103.228 163.443 144.219 1.00 141.52 70 LYS A O 1
ATOM 556 N N . ASN A 1 71 ? 101.061 162.831 144.538 1.00 137.04 71 ASN A N 1
ATOM 557 C CA . ASN A 1 71 ? 100.600 164.197 144.911 1.00 136.01 71 ASN A CA 1
ATOM 558 C C . ASN A 1 71 ? 101.040 164.484 146.351 1.00 126.30 71 ASN A C 1
ATOM 559 O O . ASN A 1 71 ? 100.291 164.135 147.283 1.00 142.61 71 ASN A O 1
ATOM 564 N N . VAL A 1 72 ? 102.189 165.136 146.531 1.00 110.71 72 VAL A N 1
ATOM 565 C CA . VAL A 1 72 ? 102.824 165.375 147.864 1.00 93.53 72 VAL A CA 1
ATOM 566 C C . VAL A 1 72 ? 101.854 166.101 148.802 1.00 88.30 72 VAL A C 1
ATOM 567 O O . VAL A 1 72 ? 101.751 165.691 149.975 1.00 93.48 72 VAL A O 1
ATOM 571 N N . THR A 1 73 ? 101.154 167.125 148.320 1.00 97.79 73 THR A N 1
ATOM 572 C CA . THR A 1 73 ? 100.229 167.942 149.153 1.00 115.09 73 THR A CA 1
ATOM 573 C C . THR A 1 73 ? 98.993 167.125 149.545 1.00 126.26 73 THR A C 1
ATOM 574 O O . THR A 1 73 ? 98.403 167.441 150.600 1.00 128.09 73 THR A O 1
ATOM 578 N N . ASP A 1 74 ? 98.618 166.126 148.742 1.00 134.51 74 ASP A N 1
ATOM 579 C CA . ASP A 1 74 ? 97.514 165.183 149.055 1.00 133.09 74 ASP A CA 1
ATOM 580 C C . ASP A 1 74 ? 97.999 164.197 150.127 1.00 116.79 74 ASP A C 1
ATOM 581 O O . ASP A 1 74 ? 97.359 164.123 151.189 1.00 121.73 74 ASP A O 1
ATOM 586 N N . ILE A 1 75 ? 99.120 163.511 149.884 1.00 93.80 75 ILE A N 1
ATOM 587 C CA . ILE A 1 75 ? 99.675 162.441 150.772 1.00 78.49 75 ILE A CA 1
ATOM 588 C C . ILE A 1 75 ? 99.830 162.975 152.204 1.00 88.66 75 ILE A C 1
ATOM 589 O O . ILE A 1 75 ? 99.499 162.237 153.141 1.00 97.50 75 ILE A O 1
ATOM 594 N N . ILE A 1 76 ? 100.299 164.208 152.380 1.00 103.77 76 ILE A N 1
ATOM 595 C CA . ILE A 1 76 ? 100.558 164.802 153.727 1.00 112.18 76 ILE A CA 1
ATOM 596 C C . ILE A 1 76 ? 99.237 165.193 154.410 1.00 124.14 76 ILE A C 1
ATOM 597 O O . ILE A 1 76 ? 99.194 165.127 155.667 1.00 119.89 76 ILE A O 1
ATOM 602 N N . GLY A 1 77 ? 98.202 165.563 153.641 1.00 136.09 77 GLY A N 1
ATOM 603 C CA . GLY A 1 77 ? 96.883 165.983 154.167 1.00 152.74 77 GLY A CA 1
ATOM 604 C C . GLY A 1 77 ? 95.928 164.815 154.392 1.00 163.84 77 GLY A C 1
ATOM 605 O O . GLY A 1 77 ? 95.083 164.900 155.312 1.00 167.32 77 GLY A O 1
ATOM 606 N N . ASP A 1 78 ? 96.056 163.758 153.587 1.00 170.96 78 ASP A N 1
ATOM 607 C CA . ASP A 1 78 ? 95.110 162.616 153.519 1.00 177.37 78 ASP A CA 1
ATOM 608 C C . ASP A 1 78 ? 95.285 161.689 154.729 1.00 180.42 78 ASP A C 1
ATOM 609 O O . ASP A 1 78 ? 96.190 160.828 154.717 1.00 178.90 78 ASP A O 1
ATOM 614 N N . ALA A 1 79 ? 94.376 161.799 155.696 1.00 189.42 79 ALA A N 1
ATOM 615 C CA . ALA A 1 79 ? 94.329 160.953 156.912 1.00 192.71 79 ALA A CA 1
ATOM 616 C C . ALA A 1 79 ? 93.528 159.669 156.653 1.00 195.33 79 ALA A C 1
ATOM 617 O O . ALA A 1 79 ? 93.570 158.776 157.525 1.00 192.41 79 ALA A O 1
ATOM 619 N N . ASN A 1 80 ? 92.860 159.551 155.506 1.00 201.87 80 ASN A N 1
ATOM 620 C CA . ASN A 1 80 ? 91.831 158.503 155.273 1.00 203.47 80 ASN A CA 1
ATOM 621 C C . ASN A 1 80 ? 92.480 157.169 154.895 1.00 185.47 80 ASN A C 1
ATOM 622 O O . ASN A 1 80 ? 91.779 156.150 154.936 1.00 188.25 80 ASN A O 1
ATOM 627 N N . HIS A 1 81 ? 93.752 157.163 154.507 1.00 164.95 81 HIS A N 1
ATOM 628 C CA . HIS A 1 81 ? 94.404 155.955 153.951 1.00 152.39 81 HIS A CA 1
ATOM 629 C C . HIS A 1 81 ? 95.792 155.791 154.554 1.00 132.89 81 HIS A C 1
ATOM 630 O O . HIS A 1 81 ? 96.356 156.762 155.084 1.00 130.21 81 HIS A O 1
ATOM 637 N N . SER A 1 82 ? 96.328 154.585 154.430 1.00 121.66 82 SER A N 1
ATOM 638 C CA . SER A 1 82 ? 97.701 154.238 154.856 1.00 117.46 82 SER A CA 1
ATOM 639 C C . SER A 1 82 ? 98.628 154.312 153.644 1.00 103.73 82 SER A C 1
ATOM 640 O O . SER A 1 82 ? 98.308 153.742 152.583 1.00 112.88 82 SER A O 1
ATOM 643 N N . TYR A 1 83 ? 99.758 154.979 153.805 1.00 83.65 83 TYR A N 1
ATOM 644 C CA . TYR A 1 83 ? 100.745 155.153 152.721 1.00 70.85 83 TYR A CA 1
ATOM 645 C C . TYR A 1 83 ? 102.032 154.428 153.088 1.00 66.13 83 TYR A C 1
ATOM 646 O O . TYR A 1 83 ? 102.404 154.338 154.278 1.00 67.91 83 TYR A O 1
ATOM 655 N N . SER A 1 84 ? 102.709 153.933 152.062 1.00 60.92 84 SER A N 1
ATOM 656 C CA . SER A 1 84 ? 103.988 153.210 152.219 1.00 69.29 84 SER A CA 1
ATOM 657 C C . SER A 1 84 ? 104.877 153.477 151.009 1.00 66.00 84 SER A C 1
ATOM 658 O O . SER A 1 84 ? 104.373 153.804 149.940 1.00 72.05 84 SER A O 1
ATOM 661 N N . VAL A 1 85 ? 106.180 153.373 151.212 1.00 63.13 85 VAL A N 1
ATOM 662 C CA . VAL A 1 85 ? 107.230 153.794 150.252 1.00 64.52 85 VAL A CA 1
ATOM 663 C C . VAL A 1 85 ? 108.063 152.554 149.961 1.00 63.22 85 VAL A C 1
ATOM 664 O O . VAL A 1 85 ? 108.515 151.911 150.926 1.00 76.25 85 VAL A O 1
ATOM 668 N N . GLY A 1 86 ? 108.256 152.222 148.691 1.00 57.20 86 GLY A N 1
ATOM 669 C CA . GLY A 1 86 ? 109.156 151.131 148.283 1.00 65.42 86 GLY A CA 1
ATOM 670 C C . GLY A 1 86 ? 110.077 151.574 147.175 1.00 64.17 86 GLY A C 1
ATOM 671 O O . GLY A 1 86 ? 110.097 152.767 146.846 1.00 74.99 86 GLY A O 1
ATOM 672 N N . ILE A 1 87 ? 110.830 150.645 146.612 1.00 61.45 87 ILE A N 1
ATOM 673 C CA . ILE A 1 87 ? 111.733 150.960 145.475 1.00 69.17 87 ILE A CA 1
ATOM 674 C C . ILE A 1 87 ? 111.597 149.899 144.392 1.00 73.51 87 ILE A C 1
ATOM 675 O O . ILE A 1 87 ? 111.183 148.758 144.686 1.00 83.96 87 ILE A O 1
ATOM 680 N N . THR A 1 88 ? 112.019 150.259 143.192 1.00 78.35 88 THR A N 1
ATOM 681 C CA . THR A 1 88 ? 112.119 149.310 142.068 1.00 82.03 88 THR A CA 1
ATOM 682 C C . THR A 1 88 ? 113.098 148.197 142.435 1.00 85.51 88 THR A C 1
ATOM 683 O O . THR A 1 88 ? 114.053 148.426 143.221 1.00 74.18 88 THR A O 1
ATOM 687 N N . GLU A 1 89 ? 112.860 147.022 141.864 1.00 88.62 89 GLU A N 1
ATOM 688 C CA . GLU A 1 89 ? 113.665 145.810 142.130 1.00 86.81 89 GLU A CA 1
ATOM 689 C C . GLU A 1 89 ? 115.130 146.077 141.777 1.00 76.11 89 GLU A C 1
ATOM 690 O O . GLU A 1 89 ? 116.007 145.623 142.531 1.00 84.89 89 GLU A O 1
ATOM 696 N N . ASP A 1 90 ? 115.401 146.729 140.653 1.00 77.34 90 ASP A N 1
ATOM 697 C CA . ASP A 1 90 ? 116.794 147.031 140.236 1.00 81.34 90 ASP A CA 1
ATOM 698 C C . ASP A 1 90 ? 117.445 148.010 141.209 1.00 70.28 90 ASP A C 1
ATOM 699 O O . ASP A 1 90 ? 118.669 147.928 141.380 1.00 76.27 90 ASP A O 1
ATOM 704 N N . SER A 1 91 ? 116.680 148.905 141.824 1.00 66.27 91 SER A N 1
ATOM 705 C CA . SER A 1 91 ? 117.220 149.813 142.865 1.00 66.67 91 SER A CA 1
ATOM 706 C C . SER A 1 91 ? 117.556 149.001 144.123 1.00 65.48 91 SER A C 1
ATOM 707 O O . SER A 1 91 ? 118.629 149.240 144.730 1.00 62.83 91 SER A O 1
ATOM 710 N N . LEU A 1 92 ? 116.670 148.078 144.500 1.00 57.82 92 LEU A N 1
ATOM 711 C CA . LEU A 1 92 ? 116.873 147.184 145.667 1.00 55.15 92 LEU A CA 1
ATOM 712 C C . LEU A 1 92 ? 118.104 146.307 145.424 1.00 49.03 92 LEU A C 1
ATOM 713 O O . LEU A 1 92 ? 118.955 146.207 146.330 1.00 49.53 92 LEU A O 1
ATOM 718 N N . TRP A 1 93 ? 118.263 145.773 144.224 1.00 47.08 93 TRP A N 1
ATOM 719 C CA . TRP A 1 93 ? 119.473 144.994 143.866 1.00 49.28 93 TRP A CA 1
ATOM 720 C C . TRP A 1 93 ? 120.714 145.873 143.877 1.00 48.66 93 TRP A C 1
ATOM 721 O O . TRP A 1 93 ? 121.798 145.382 144.257 1.00 51.83 93 TRP A O 1
ATOM 732 N N . THR A 1 94 ? 120.595 147.116 143.422 1.00 58.30 94 THR A N 1
ATOM 733 C CA . THR A 1 94 ? 121.763 148.024 143.313 1.00 61.94 94 THR A CA 1
ATOM 734 C C . THR A 1 94 ? 122.208 148.442 144.715 1.00 53.75 94 THR A C 1
ATOM 735 O O . THR A 1 94 ? 123.430 148.498 144.935 1.00 49.60 94 THR A O 1
ATOM 739 N N . LEU A 1 95 ? 121.270 148.782 145.608 1.00 53.33 95 LEU A N 1
ATOM 740 C CA . LEU A 1 95 ? 121.621 149.199 146.996 1.00 55.42 95 LEU A CA 1
ATOM 741 C C . LEU A 1 95 ? 122.337 148.058 147.717 1.00 61.67 95 LEU A C 1
ATOM 742 O O . LEU A 1 95 ? 123.391 148.314 148.338 1.00 70.38 95 LEU A O 1
ATOM 747 N N . LEU A 1 96 ? 121.816 146.837 147.598 1.00 62.28 96 LEU A N 1
ATOM 748 C CA . LEU A 1 96 ? 122.341 145.680 148.356 1.00 57.55 96 LEU A CA 1
ATOM 749 C C . LEU A 1 96 ? 123.558 145.065 147.667 1.00 50.23 96 LEU A C 1
ATOM 750 O O . LEU A 1 96 ? 124.441 144.650 148.413 1.00 51.39 96 LEU A O 1
ATOM 755 N N . THR A 1 97 ? 123.641 145.006 146.339 1.00 53.89 97 THR A N 1
ATOM 756 C CA . THR A 1 97 ? 124.727 144.242 145.664 1.00 59.88 97 THR A CA 1
ATOM 757 C C . THR A 1 97 ? 125.680 145.132 144.874 1.00 66.39 97 THR A C 1
ATOM 758 O O . THR A 1 97 ? 126.782 144.640 144.554 1.00 64.84 97 THR A O 1
ATOM 762 N N . GLY A 1 98 ? 125.276 146.356 144.528 1.00 70.60 98 GLY A N 1
ATOM 763 C CA . GLY A 1 98 ? 126.089 147.222 143.654 1.00 68.60 98 GLY A CA 1
ATOM 764 C C . GLY A 1 98 ? 125.815 146.976 142.181 1.00 68.76 98 GLY A C 1
ATOM 765 O O . GLY A 1 98 ? 126.435 147.662 141.349 1.00 84.35 98 GLY A O 1
ATOM 766 N N . TYR A 1 99 ? 124.901 146.068 141.848 1.00 67.39 99 TYR A N 1
ATOM 767 C CA . TYR A 1 99 ? 124.568 145.730 140.447 1.00 57.03 99 TYR A CA 1
ATOM 768 C C . TYR A 1 99 ? 123.066 145.542 140.345 1.00 57.83 99 TYR A C 1
ATOM 769 O O . TYR A 1 99 ? 122.395 145.220 141.339 1.00 64.11 99 TYR A O 1
ATOM 778 N N . THR A 1 100 ? 122.542 145.679 139.143 1.00 57.95 100 THR A N 1
ATOM 779 C CA . THR A 1 100 ? 121.122 145.381 138.872 1.00 62.71 100 THR A CA 1
ATOM 780 C C . THR A 1 100 ? 120.903 143.867 138.915 1.00 58.17 100 THR A C 1
ATOM 781 O O . THR A 1 100 ? 121.884 143.089 138.902 1.00 49.99 100 THR A O 1
ATOM 785 N N . LYS A 1 101 ? 119.637 143.464 138.939 1.00 60.48 101 LYS A N 1
ATOM 786 C CA . LYS A 1 101 ? 119.258 142.032 138.988 1.00 66.12 101 LYS A CA 1
ATOM 787 C C . LYS A 1 101 ? 119.825 141.300 137.774 1.00 70.81 101 LYS A C 1
ATOM 788 O O . LYS A 1 101 ? 120.365 140.191 137.962 1.00 76.85 101 LYS A O 1
ATOM 794 N N . LYS A 1 102 ? 119.710 141.904 136.592 1.00 82.42 102 LYS A N 1
ATOM 795 C CA . LYS A 1 102 ? 120.207 141.307 135.332 1.00 89.90 102 LYS A CA 1
ATOM 796 C C . LYS A 1 102 ? 121.725 141.149 135.408 1.00 77.98 102 LYS A C 1
ATOM 797 O O . LYS A 1 102 ? 122.231 140.072 135.056 1.00 86.59 102 LYS A O 1
ATOM 803 N N . GLU A 1 103 ? 122.434 142.173 135.852 1.00 73.40 103 GLU A N 1
ATOM 804 C CA . GLU A 1 103 ? 123.913 142.169 135.747 1.00 74.89 103 GLU A CA 1
ATOM 805 C C . GLU A 1 103 ? 124.534 141.385 136.905 1.00 69.32 103 GLU A C 1
ATOM 806 O O . GLU A 1 103 ? 125.621 140.803 136.695 1.00 67.46 103 GLU A O 1
ATOM 812 N N . SER A 1 104 ? 123.901 141.391 138.082 1.00 67.70 104 SER A N 1
ATOM 813 C CA . SER A 1 104 ? 124.448 140.730 139.294 1.00 65.70 104 SER A CA 1
ATOM 814 C C . SER A 1 104 ? 124.546 139.220 139.076 1.00 61.49 104 SER A C 1
ATOM 815 O O . SER A 1 104 ? 123.572 138.602 138.582 1.00 78.21 104 SER A O 1
ATOM 818 N N . THR A 1 105 ? 125.669 138.643 139.468 1.00 64.52 105 THR A N 1
ATOM 819 C CA . THR A 1 105 ? 125.952 137.192 139.340 1.00 71.38 105 THR A CA 1
ATOM 820 C C . THR A 1 105 ? 125.458 136.416 140.570 1.00 71.11 105 THR A C 1
ATOM 821 O O . THR A 1 105 ? 125.873 135.252 140.723 1.00 83.57 105 THR A O 1
ATOM 825 N N . ILE A 1 106 ? 124.598 137.001 141.406 1.00 63.00 106 ILE A N 1
ATOM 826 C CA . ILE A 1 106 ? 124.339 136.459 142.764 1.00 60.66 106 ILE A CA 1
ATOM 827 C C . ILE A 1 106 ? 123.279 135.359 142.691 1.00 60.16 106 ILE A C 1
ATOM 828 O O . ILE A 1 106 ? 123.453 134.322 143.337 1.00 70.94 106 ILE A O 1
ATOM 833 N N . GLY A 1 107 ? 122.202 135.557 141.977 1.00 46.18 107 GLY A N 1
ATOM 834 C CA . GLY A 1 107 ? 121.165 134.506 141.955 1.00 48.14 107 GLY A CA 1
ATOM 835 C C . GLY A 1 107 ? 120.056 134.790 142.946 1.00 46.52 107 GLY A C 1
ATOM 836 O O . GLY A 1 107 ? 120.340 135.310 144.039 1.00 48.28 107 GLY A O 1
ATOM 837 N N . ASN A 1 108 ? 118.815 134.468 142.577 1.00 46.23 108 ASN A N 1
ATOM 838 C CA . ASN A 1 108 ? 117.617 134.832 143.367 1.00 51.40 108 ASN A CA 1
ATOM 839 C C . ASN A 1 108 ? 117.700 134.268 144.791 1.00 53.24 108 ASN A C 1
ATOM 840 O O . ASN A 1 108 ? 117.346 134.960 145.763 1.00 61.53 108 ASN A O 1
ATOM 845 N N . SER A 1 109 ? 118.105 133.029 144.917 1.00 48.84 109 SER A N 1
ATOM 846 C CA . SER A 1 109 ? 118.154 132.367 146.234 1.00 51.74 109 SER A CA 1
ATOM 847 C C . SER A 1 109 ? 119.181 133.045 147.153 1.00 43.79 109 SER A C 1
ATOM 848 O O . SER A 1 109 ? 118.866 133.243 148.299 1.00 42.76 109 SER A O 1
ATOM 851 N N . ALA A 1 110 ? 120.364 133.386 146.676 1.00 39.25 110 ALA A N 1
ATOM 852 C CA . ALA A 1 110 ? 121.357 134.094 147.507 1.00 43.04 110 ALA A CA 1
ATOM 853 C C . ALA A 1 110 ? 120.879 135.520 147.809 1.00 43.39 110 ALA A C 1
ATOM 854 O O . ALA A 1 110 ? 121.280 136.073 148.822 1.00 53.91 110 ALA A O 1
ATOM 856 N N . PHE A 1 111 ? 120.073 136.120 146.954 1.00 42.19 111 PHE A N 1
ATOM 857 C CA . PHE A 1 111 ? 119.509 137.457 147.227 1.00 45.16 111 PHE A CA 1
ATOM 858 C C . PHE A 1 111 ? 118.399 137.396 148.284 1.00 47.03 111 PHE A C 1
ATOM 859 O O . PHE A 1 111 ? 118.294 138.359 149.078 1.00 58.37 111 PHE A O 1
ATOM 867 N N . GLU A 1 112 ? 117.602 136.335 148.323 1.00 51.67 112 GLU A N 1
ATOM 868 C CA . GLU A 1 112 ? 116.636 136.156 149.435 1.00 58.71 112 GLU A CA 1
ATOM 869 C C . GLU A 1 112 ? 117.389 136.076 150.775 1.00 59.10 112 GLU A C 1
ATOM 870 O O . GLU A 1 112 ? 116.856 136.607 151.762 1.00 60.30 112 GLU A O 1
ATOM 876 N N . LEU A 1 113 ? 118.583 135.472 150.817 1.00 49.51 113 LEU A N 1
ATOM 877 C CA . LEU A 1 113 ? 119.400 135.408 152.050 1.00 51.58 113 LEU A CA 1
ATOM 878 C C . LEU A 1 113 ? 119.905 136.804 152.400 1.00 51.42 113 LEU A C 1
ATOM 879 O O . LEU A 1 113 ? 119.804 137.204 153.581 1.00 61.58 113 LEU A O 1
ATOM 884 N N . LEU A 1 114 ? 120.415 137.530 151.415 1.00 57.16 114 LEU A N 1
ATOM 885 C CA . LEU A 1 114 ? 120.962 138.901 151.617 1.00 52.75 114 LEU A CA 1
ATOM 886 C C . LEU A 1 114 ? 119.869 139.853 152.115 1.00 46.10 114 LEU A C 1
ATOM 887 O O . LEU A 1 114 ? 120.186 140.698 152.975 1.00 50.43 114 LEU A O 1
ATOM 892 N N . LEU A 1 115 ? 118.636 139.701 151.651 1.00 41.02 115 LEU A N 1
ATOM 893 C CA . LEU A 1 115 ? 117.508 140.523 152.146 1.00 44.28 115 LEU A CA 1
ATOM 894 C C . LEU A 1 115 ? 117.266 140.237 153.629 1.00 44.93 115 LEU A C 1
ATOM 895 O O . LEU A 1 115 ? 116.987 141.190 154.371 1.00 60.95 115 LEU A O 1
ATOM 900 N N . GLU A 1 116 ? 117.318 138.981 154.069 1.00 52.53 116 GLU A N 1
ATOM 901 C CA . GLU A 1 116 ? 117.138 138.626 155.502 1.00 53.90 116 GLU A CA 1
ATOM 902 C C . GLU A 1 116 ? 118.364 139.063 156.312 1.00 45.10 116 GLU A C 1
ATOM 903 O O . GLU A 1 116 ? 118.163 139.612 157.427 1.00 40.08 116 GLU A O 1
ATOM 909 N N . VAL A 1 117 ? 119.568 138.899 155.775 1.00 38.51 117 VAL A N 1
ATOM 910 C CA . VAL A 1 117 ? 120.768 139.418 156.471 1.00 39.09 117 VAL A CA 1
ATOM 911 C C . VAL A 1 117 ? 120.665 140.939 156.610 1.00 45.11 117 VAL A C 1
ATOM 912 O O . VAL A 1 117 ? 121.043 141.472 157.662 1.00 56.12 117 VAL A O 1
ATOM 916 N N . ALA A 1 118 ? 120.201 141.643 155.579 1.00 51.96 118 ALA A N 1
ATOM 917 C CA . ALA A 1 118 ? 120.045 143.115 155.580 1.00 42.60 118 ALA A CA 1
ATOM 918 C C . ALA A 1 118 ? 118.958 143.509 156.585 1.00 42.94 118 ALA A C 1
ATOM 919 O O . ALA A 1 118 ? 119.166 144.468 157.329 1.00 49.48 118 ALA A O 1
ATOM 921 N N . LYS A 1 119 ? 117.835 142.807 156.635 1.00 48.06 119 LYS A N 1
ATOM 922 C CA . LYS A 1 119 ? 116.741 143.107 157.596 1.00 52.27 119 LYS A CA 1
ATOM 923 C C . LYS A 1 119 ? 117.206 142.868 159.039 1.00 58.78 119 LYS A C 1
ATOM 924 O O . LYS A 1 119 ? 116.665 143.531 159.948 1.00 71.91 119 LYS A O 1
ATOM 930 N N . SER A 1 120 ? 118.179 141.986 159.276 1.00 69.44 120 SER A N 1
ATOM 931 C CA . SER A 1 120 ? 118.627 141.660 160.655 1.00 64.78 120 SER A CA 1
ATOM 932 C C . SER A 1 120 ? 119.400 142.837 161.271 1.00 69.16 120 SER A C 1
ATOM 933 O O . SER A 1 120 ? 119.488 142.890 162.505 1.00 74.28 120 SER A O 1
ATOM 936 N N . GLY A 1 121 ? 119.961 143.732 160.451 1.00 76.76 121 GLY A N 1
ATOM 937 C CA . GLY A 1 121 ? 120.718 144.917 160.906 1.00 75.78 121 GLY A CA 1
ATOM 938 C C . GLY A 1 121 ? 121.955 144.552 161.699 1.00 80.03 121 GLY A C 1
ATOM 939 O O . GLY A 1 121 ? 122.567 143.514 161.390 1.00 92.82 121 GLY A O 1
ATOM 940 N N . GLU A 1 122 ? 122.313 145.367 162.695 1.00 91.91 122 GLU A N 1
ATOM 941 C CA . GLU A 1 122 ? 123.578 145.214 163.467 1.00 93.75 122 GLU A CA 1
ATOM 942 C C . GLU A 1 122 ? 123.546 143.959 164.339 1.00 82.76 122 GLU A C 1
ATOM 943 O O . GLU A 1 122 ? 124.631 143.479 164.696 1.00 71.98 122 GLU A O 1
ATOM 949 N N . LYS A 1 123 ? 122.353 143.474 164.685 1.00 84.30 123 LYS A N 1
ATOM 950 C CA . LYS A 1 123 ? 122.186 142.241 165.483 1.00 86.08 123 LYS A CA 1
ATOM 951 C C . LYS A 1 123 ? 122.715 141.059 164.668 1.00 80.79 123 LYS A C 1
ATOM 952 O O . LYS A 1 123 ? 123.319 140.150 165.267 1.00 82.58 123 LYS A O 1
ATOM 958 N N . GLY A 1 124 ? 122.468 141.061 163.354 1.00 71.36 124 GLY A N 1
ATOM 959 C CA . GLY A 1 124 ? 122.800 139.937 162.469 1.00 60.03 124 GLY A CA 1
ATOM 960 C C . GLY A 1 124 ? 121.850 138.766 162.630 1.00 52.33 124 GLY A C 1
ATOM 961 O O . GLY A 1 124 ? 120.916 138.795 163.471 1.00 52.56 124 GLY A O 1
ATOM 962 N N . ILE A 1 125 ? 122.082 137.745 161.817 1.00 47.52 125 ILE A N 1
ATOM 963 C CA . ILE A 1 125 ? 121.295 136.489 161.833 1.00 47.38 125 ILE A CA 1
ATOM 964 C C . ILE A 1 125 ? 122.257 135.308 161.724 1.00 47.97 125 ILE A C 1
ATOM 965 O O . ILE A 1 125 ? 123.253 135.389 161.013 1.00 46.23 125 ILE A O 1
ATOM 970 N N . ASN A 1 126 ? 121.962 134.225 162.421 1.00 49.33 126 ASN A N 1
ATOM 971 C CA . ASN A 1 126 ? 122.785 132.990 162.324 1.00 52.86 126 ASN A CA 1
ATOM 972 C C . ASN A 1 126 ? 122.311 132.181 161.120 1.00 49.11 126 ASN A C 1
ATOM 973 O O . ASN A 1 126 ? 121.143 132.279 160.736 1.00 49.28 126 ASN A O 1
ATOM 978 N N . THR A 1 127 ? 123.195 131.358 160.586 1.00 53.71 127 THR A N 1
ATOM 979 C CA . THR A 1 127 ? 122.967 130.536 159.372 1.00 52.40 127 THR A CA 1
ATOM 980 C C . THR A 1 127 ? 121.838 129.520 159.576 1.00 55.52 127 THR A C 1
ATOM 981 O O . THR A 1 127 ? 121.172 129.179 158.588 1.00 58.28 127 THR A O 1
ATOM 985 N N . MET A 1 128 ? 121.592 129.083 160.800 1.00 56.50 128 MET A N 1
ATOM 986 C CA . MET A 1 128 ? 120.500 128.131 161.084 1.00 54.56 128 MET A CA 1
ATOM 987 C C . MET A 1 128 ? 119.146 128.861 161.078 1.00 57.34 128 MET A C 1
ATOM 988 O O . MET A 1 128 ? 118.208 128.362 160.456 1.00 56.97 128 MET A O 1
ATOM 993 N N . ASP A 1 129 ? 119.025 129.977 161.777 1.00 61.84 129 ASP A N 1
ATOM 994 C CA . ASP A 1 129 ? 117.802 130.824 161.741 1.00 65.85 129 ASP A CA 1
ATOM 995 C C . ASP A 1 129 ? 117.591 131.409 160.342 1.00 62.48 129 ASP A C 1
ATOM 996 O O . ASP A 1 129 ? 116.425 131.503 159.901 1.00 55.35 129 ASP A O 1
ATOM 1001 N N . LEU A 1 130 ? 118.674 131.737 159.644 1.00 54.48 130 LEU A N 1
ATOM 1002 C CA . LEU A 1 130 ? 118.578 132.252 158.258 1.00 56.11 130 LEU A CA 1
ATOM 1003 C C . LEU A 1 130 ? 117.935 131.206 157.343 1.00 52.54 130 LEU A C 1
ATOM 1004 O O . LEU A 1 130 ? 117.053 131.562 156.550 1.00 51.97 130 LEU A O 1
ATOM 1009 N N . ALA A 1 131 ? 118.356 129.956 157.437 1.00 62.89 131 ALA A N 1
ATOM 1010 C CA . ALA A 1 131 ? 117.754 128.849 156.652 1.00 62.33 131 ALA A CA 1
ATOM 1011 C C . ALA A 1 131 ? 116.284 128.677 157.030 1.00 61.75 131 ALA A C 1
ATOM 1012 O O . ALA A 1 131 ? 115.459 128.552 156.115 1.00 69.74 131 ALA A O 1
ATOM 1014 N N . GLN A 1 132 ? 115.964 128.688 158.320 1.00 66.28 132 GLN A N 1
ATOM 1015 C CA . GLN A 1 132 ? 114.580 128.456 158.792 1.00 73.89 132 GLN A CA 1
ATOM 1016 C C . GLN A 1 132 ? 113.681 129.628 158.378 1.00 78.92 132 GLN A C 1
ATOM 1017 O O . GLN A 1 132 ? 112.510 129.362 158.005 1.00 83.68 132 GLN A O 1
ATOM 1023 N N . VAL A 1 133 ? 114.165 130.868 158.480 1.00 79.18 133 VAL A N 1
ATOM 1024 C CA . VAL A 1 133 ? 113.356 132.082 158.167 1.00 81.81 133 VAL A CA 1
ATOM 1025 C C . VAL A 1 133 ? 113.090 132.163 156.656 1.00 73.77 133 VAL A C 1
ATOM 1026 O O . VAL A 1 133 ? 111.929 132.457 156.279 1.00 81.36 133 VAL A O 1
ATOM 1030 N N . THR A 1 134 ? 114.085 131.873 155.815 1.00 62.00 134 THR A N 1
ATOM 1031 C CA . THR A 1 134 ? 113.913 131.852 154.338 1.00 58.80 134 THR A CA 1
ATOM 1032 C C . THR A 1 134 ? 113.317 130.530 153.843 1.00 61.90 134 THR A C 1
ATOM 1033 O O . THR A 1 134 ? 112.827 130.531 152.697 1.00 70.79 134 THR A O 1
ATOM 1037 N N . GLY A 1 135 ? 113.325 129.459 154.642 1.00 62.67 135 GLY A N 1
ATOM 1038 C CA . GLY A 1 135 ? 112.767 128.159 154.218 1.00 66.00 135 GLY A CA 1
ATOM 1039 C C . GLY A 1 135 ? 113.657 127.482 153.188 1.00 62.16 135 GLY A C 1
ATOM 1040 O O . GLY A 1 135 ? 113.214 126.481 152.590 1.00 78.73 135 GLY A O 1
ATOM 1041 N N . GLN A 1 136 ? 114.889 127.961 153.022 1.00 46.09 136 GLN A N 1
ATOM 1042 C CA . GLN A 1 136 ? 115.856 127.341 152.104 1.00 46.76 136 GLN A CA 1
ATOM 1043 C C . GLN A 1 136 ? 116.470 126.106 152.758 1.00 53.33 136 GLN A C 1
ATOM 1044 O O . GLN A 1 136 ? 116.579 126.037 153.971 1.00 64.14 136 GLN A O 1
ATOM 1050 N N . ASP A 1 137 ? 116.868 125.150 151.938 1.00 54.65 137 ASP A N 1
ATOM 1051 C CA . ASP A 1 137 ? 117.483 123.902 152.422 1.00 48.39 137 ASP A CA 1
ATOM 1052 C C . ASP A 1 137 ? 118.836 124.236 153.018 1.00 45.36 137 ASP A C 1
ATOM 1053 O O . ASP A 1 137 ? 119.693 124.810 152.349 1.00 51.08 137 ASP A O 1
ATOM 1058 N N . PRO A 1 138 ? 119.103 123.830 154.271 1.00 42.68 138 PRO A N 1
ATOM 1059 C CA . PRO A 1 138 ? 120.450 123.943 154.832 1.00 38.74 138 PRO A CA 1
ATOM 1060 C C . PRO A 1 138 ? 121.581 123.333 153.999 1.00 38.95 138 PRO A C 1
ATOM 1061 O O . PRO A 1 138 ? 122.708 123.774 154.092 1.00 42.95 138 PRO A O 1
ATOM 1065 N N . ARG A 1 139 ? 121.269 122.358 153.171 1.00 39.24 139 ARG A N 1
ATOM 1066 C CA . ARG A 1 139 ? 122.275 121.800 152.260 1.00 41.33 139 ARG A CA 1
ATOM 1067 C C . ARG A 1 139 ? 122.715 122.830 151.215 1.00 38.48 139 ARG A C 1
ATOM 1068 O O . ARG A 1 139 ? 123.792 122.632 150.685 1.00 41.68 139 ARG A O 1
ATOM 1076 N N . SER A 1 140 ? 121.945 123.893 150.943 1.00 41.32 140 SER A N 1
ATOM 1077 C CA . SER A 1 140 ? 122.225 124.911 149.883 1.00 44.33 140 SER A CA 1
ATOM 1078 C C . SER A 1 140 ? 122.614 126.285 150.458 1.00 43.97 140 SER A C 1
ATOM 1079 O O . SER A 1 140 ? 123.300 127.081 149.745 1.00 45.37 140 SER A O 1
ATOM 1082 N N . VAL A 1 141 ? 122.198 126.564 151.693 1.00 45.61 141 VAL A N 1
ATOM 1083 C CA . VAL A 1 141 ? 122.300 127.919 152.286 1.00 45.51 141 VAL A CA 1
ATOM 1084 C C . VAL A 1 141 ? 123.762 128.335 152.370 1.00 45.00 141 VAL A C 1
ATOM 1085 O O . VAL A 1 141 ? 124.073 129.493 152.000 1.00 56.17 141 VAL A O 1
ATOM 1089 N N . THR A 1 142 ? 124.641 127.465 152.817 1.00 46.55 142 THR A N 1
ATOM 1090 C CA . THR A 1 142 ? 126.049 127.877 153.038 1.00 52.19 142 THR A CA 1
ATOM 1091 C C . THR A 1 142 ? 126.775 127.988 151.701 1.00 47.83 142 THR A C 1
ATOM 1092 O O . THR A 1 142 ? 127.717 128.802 151.608 1.00 54.18 142 THR A O 1
ATOM 1096 N N . GLY A 1 143 ? 126.383 127.202 150.708 1.00 47.38 143 GLY A N 1
ATOM 1097 C CA . GLY A 1 143 ? 126.933 127.356 149.347 1.00 48.55 143 GLY A CA 1
ATOM 1098 C C . GLY A 1 143 ? 126.493 128.670 148.724 1.00 47.80 143 GLY A C 1
ATOM 1099 O O . GLY A 1 143 ? 127.260 129.260 147.995 1.00 53.78 143 GLY A O 1
ATOM 1100 N N . ARG A 1 144 ? 125.260 129.091 148.978 1.00 42.76 144 ARG A N 1
ATOM 1101 C CA . ARG A 1 144 ? 124.736 130.391 148.501 1.00 41.77 144 ARG A CA 1
ATOM 1102 C C . ARG A 1 144 ? 125.412 131.543 149.248 1.00 44.28 144 ARG A C 1
ATOM 1103 O O . ARG A 1 144 ? 125.689 132.573 148.619 1.00 54.21 144 ARG A O 1
ATOM 1111 N N . ILE A 1 145 ? 125.690 131.378 150.533 1.00 45.70 145 ILE A N 1
ATOM 1112 C CA . ILE A 1 145 ? 126.371 132.425 151.331 1.00 48.94 145 ILE A CA 1
ATOM 1113 C C . ILE A 1 145 ? 127.751 132.689 150.743 1.00 54.73 145 ILE A C 1
ATOM 1114 O O . ILE A 1 145 ? 128.169 133.859 150.705 1.00 66.44 145 ILE A O 1
ATOM 1119 N N . LYS A 1 146 ? 128.434 131.651 150.289 1.00 66.63 146 LYS A N 1
ATOM 1120 C CA . LYS A 1 146 ? 129.770 131.821 149.673 1.00 70.62 146 LYS A CA 1
ATOM 1121 C C . LYS A 1 146 ? 129.698 132.850 148.543 1.00 72.90 146 LYS A C 1
ATOM 1122 O O . LYS A 1 146 ? 130.689 133.565 148.350 1.00 87.06 146 LYS A O 1
ATOM 1128 N N . LYS A 1 147 ? 128.588 132.927 147.822 1.00 63.18 147 LYS A N 1
ATOM 1129 C CA . LYS A 1 147 ? 128.481 133.823 146.650 1.00 76.46 147 LYS A CA 1
ATOM 1130 C C . LYS A 1 147 ? 128.067 135.240 147.053 1.00 68.93 147 LYS A C 1
ATOM 1131 O O . LYS A 1 147 ? 128.100 136.123 146.175 1.00 77.84 147 LYS A O 1
ATOM 1137 N N . ILE A 1 148 ? 127.662 135.461 148.298 1.00 57.59 148 ILE A N 1
ATOM 1138 C CA . ILE A 1 148 ? 127.365 136.836 148.795 1.00 54.56 148 ILE A CA 1
ATOM 1139 C C . ILE A 1 148 ? 128.362 137.234 149.888 1.00 53.19 148 ILE A C 1
ATOM 1140 O O . ILE A 1 148 ? 128.278 138.361 150.364 1.00 54.66 148 ILE A O 1
ATOM 1145 N N . ASN A 1 149 ? 129.253 136.341 150.296 1.00 57.77 149 ASN A N 1
ATOM 1146 C CA . ASN A 1 149 ? 130.109 136.534 151.493 1.00 63.74 149 ASN A CA 1
ATOM 1147 C C . ASN A 1 149 ? 130.938 137.813 151.381 1.00 66.42 149 ASN A C 1
ATOM 1148 O O . ASN A 1 149 ? 131.301 138.372 152.430 1.00 70.13 149 ASN A O 1
ATOM 1153 N N . HIS A 1 150 ? 131.250 138.261 150.169 1.00 68.14 150 HIS A N 1
ATOM 1154 C CA . HIS A 1 150 ? 131.961 139.548 149.954 1.00 67.04 150 HIS A CA 1
ATOM 1155 C C . HIS A 1 150 ? 131.112 140.730 150.429 1.00 58.50 150 HIS A C 1
ATOM 1156 O O . HIS A 1 150 ? 131.693 141.775 150.705 1.00 75.70 150 HIS A O 1
ATOM 1163 N N . LEU A 1 151 ? 129.803 140.576 150.519 1.00 52.07 151 LEU A N 1
ATOM 1164 C CA . LEU A 1 151 ? 128.900 141.633 151.022 1.00 50.35 151 LEU A CA 1
ATOM 1165 C C . LEU A 1 151 ? 128.724 141.531 152.533 1.00 46.97 151 LEU A C 1
ATOM 1166 O O . LEU A 1 151 ? 128.055 142.422 153.094 1.00 48.59 151 LEU A O 1
ATOM 1171 N N . LEU A 1 152 ? 129.255 140.492 153.169 1.00 56.08 152 LEU A N 1
ATOM 1172 C CA . LEU A 1 152 ? 128.970 140.187 154.592 1.00 57.82 152 LEU A CA 1
ATOM 1173 C C . LEU A 1 152 ? 130.248 140.243 155.411 1.00 62.35 152 LEU A C 1
ATOM 1174 O O . LEU A 1 152 ? 131.361 140.231 154.850 1.00 78.53 152 LEU A O 1
ATOM 1179 N N . THR A 1 153 ? 130.066 140.281 156.721 1.00 65.17 153 THR A N 1
ATOM 1180 C CA . THR A 1 153 ? 131.067 139.809 157.697 1.00 72.65 153 THR A CA 1
ATOM 1181 C C . THR A 1 153 ? 130.444 138.690 158.510 1.00 68.59 153 THR A C 1
ATOM 1182 O O . THR A 1 153 ? 129.233 138.702 158.736 1.00 70.27 153 THR A O 1
ATOM 1186 N N . SER A 1 154 ? 131.265 137.744 158.926 1.00 76.05 154 SER A N 1
ATOM 1187 C CA . SER A 1 154 ? 130.794 136.571 159.684 1.00 78.96 154 SER A CA 1
ATOM 1188 C C . SER A 1 154 ? 131.783 136.207 160.784 1.00 80.15 154 SER A C 1
ATOM 1189 O O . SER A 1 154 ? 132.994 136.505 160.675 1.00 86.90 154 SER A O 1
ATOM 1192 N N . SER A 1 155 ? 131.248 135.569 161.808 1.00 79.57 155 SER A N 1
ATOM 1193 C CA . SER A 1 155 ? 132.031 134.955 162.895 1.00 85.69 155 SER A CA 1
ATOM 1194 C C . SER A 1 155 ? 131.353 133.651 163.280 1.00 77.49 155 SER A C 1
ATOM 1195 O O . SER A 1 155 ? 130.126 133.536 163.112 1.00 78.30 155 SER A O 1
ATOM 1198 N N . GLN A 1 156 ? 132.123 132.715 163.812 1.00 81.45 156 GLN A N 1
ATOM 1199 C CA . GLN A 1 156 ? 131.558 131.431 164.281 1.00 80.02 156 GLN A CA 1
ATOM 1200 C C . GLN A 1 156 ? 130.888 131.617 165.640 1.00 71.50 156 GLN A C 1
ATOM 1201 O O . GLN A 1 156 ? 131.316 132.446 166.462 1.00 80.54 156 GLN A O 1
ATOM 1207 N N . LEU A 1 157 ? 129.856 130.825 165.857 1.00 78.47 157 LEU A N 1
ATOM 1208 C CA . LEU A 1 157 ? 128.993 130.888 167.053 1.00 77.19 157 LEU A CA 1
ATOM 1209 C C . LEU A 1 157 ? 128.537 129.459 167.325 1.00 73.20 157 LEU A C 1
ATOM 1210 O O . LEU A 1 157 ? 128.523 128.632 166.374 1.00 80.01 157 LEU A O 1
ATOM 1215 N N . ILE A 1 158 ? 128.171 129.184 168.572 1.00 65.67 158 ILE A N 1
ATOM 1216 C CA . ILE A 1 158 ? 127.405 127.952 168.891 1.00 65.53 158 ILE A CA 1
ATOM 1217 C C . ILE A 1 158 ? 125.956 128.337 169.180 1.00 69.46 158 ILE A C 1
ATOM 1218 O O . ILE A 1 158 ? 125.718 129.190 170.047 1.00 80.63 158 ILE A O 1
ATOM 1223 N N . TYR A 1 159 ? 125.028 127.719 168.461 1.00 64.54 159 TYR A N 1
ATOM 1224 C CA . TYR A 1 159 ? 123.580 127.939 168.619 1.00 67.10 159 TYR A CA 1
ATOM 1225 C C . TYR A 1 159 ? 122.896 126.581 168.595 1.00 73.86 159 TYR A C 1
ATOM 1226 O O . TYR A 1 159 ? 123.199 125.770 167.697 1.00 75.02 159 TYR A O 1
ATOM 1235 N N . LYS A 1 160 ? 121.984 126.348 169.541 1.00 73.56 160 LYS A N 1
ATOM 1236 C CA . LYS A 1 160 ? 121.243 125.066 169.671 1.00 84.75 160 LYS A CA 1
ATOM 1237 C C . LYS A 1 160 ? 122.180 123.857 169.503 1.00 79.86 160 LYS A C 1
ATOM 1238 O O . LYS A 1 160 ? 121.747 122.782 169.028 1.00 80.09 160 LYS A O 1
ATOM 1244 N N . GLY A 1 161 ? 123.432 124.014 169.901 1.00 69.71 161 GLY A N 1
ATOM 1245 C CA . GLY A 1 161 ? 124.371 122.892 169.968 1.00 70.15 161 GLY A CA 1
ATOM 1246 C C . GLY A 1 161 ? 125.124 122.683 168.680 1.00 65.24 161 GLY A C 1
ATOM 1247 O O . GLY A 1 161 ? 125.822 121.670 168.581 1.00 74.64 161 GLY A O 1
ATOM 1248 N N . HIS A 1 162 ? 125.046 123.627 167.757 1.00 62.94 162 HIS A N 1
ATOM 1249 C CA . HIS A 1 162 ? 125.755 123.539 166.462 1.00 60.88 162 HIS A CA 1
ATOM 1250 C C . HIS A 1 162 ? 126.641 124.753 166.288 1.00 55.00 162 HIS A C 1
ATOM 1251 O O . HIS A 1 162 ? 126.210 125.854 166.601 1.00 56.35 162 HIS A O 1
ATOM 1258 N N . VAL A 1 163 ? 127.814 124.548 165.727 1.00 53.83 163 VAL A N 1
ATOM 1259 C CA . VAL A 1 163 ? 128.637 125.702 165.301 1.00 55.30 163 VAL A CA 1
ATOM 1260 C C . VAL A 1 163 ? 128.006 126.299 164.045 1.00 65.26 163 VAL A C 1
ATOM 1261 O O . VAL A 1 163 ? 127.796 125.570 163.053 1.00 76.90 163 VAL A O 1
ATOM 1265 N N . VAL A 1 164 ? 127.703 127.589 164.101 1.00 60.94 164 VAL A N 1
ATOM 1266 C CA . VAL A 1 164 ? 127.049 128.313 162.987 1.00 54.12 164 VAL A CA 1
ATOM 1267 C C . VAL A 1 164 ? 127.815 129.610 162.787 1.00 53.81 164 VAL A C 1
ATOM 1268 O O . VAL A 1 164 ? 128.617 130.002 163.651 1.00 56.91 164 VAL A O 1
ATOM 1272 N N . LYS A 1 165 ? 127.536 130.264 161.671 1.00 52.97 165 LYS A N 1
ATOM 1273 C CA . LYS A 1 165 ? 128.053 131.612 161.380 1.00 49.46 165 LYS A CA 1
ATOM 1274 C C . LYS A 1 165 ? 126.967 132.632 161.664 1.00 51.71 165 LYS A C 1
ATOM 1275 O O . LYS A 1 165 ? 125.858 132.484 161.145 1.00 53.47 165 LYS A O 1
ATOM 1281 N N . GLN A 1 166 ? 127.300 133.643 162.469 1.00 54.05 166 GLN A N 1
ATOM 1282 C CA . GLN A 1 166 ? 126.523 134.896 162.582 1.00 53.69 166 GLN A CA 1
ATOM 1283 C C . GLN A 1 166 ? 126.866 135.754 161.372 1.00 49.93 166 GLN A C 1
ATOM 1284 O O . GLN A 1 166 ? 128.044 135.913 161.054 1.00 59.75 166 GLN A O 1
ATOM 1290 N N . LEU A 1 167 ? 125.862 136.326 160.733 1.00 53.84 167 LEU A N 1
ATOM 1291 C CA . LEU A 1 167 ? 126.056 137.089 159.471 1.00 52.10 167 LEU A CA 1
ATOM 1292 C C . LEU A 1 167 ? 125.530 138.507 159.656 1.00 49.73 167 LEU A C 1
ATOM 1293 O O . LEU A 1 167 ? 124.454 138.701 160.247 1.00 50.30 167 LEU A O 1
ATOM 1298 N N . LYS A 1 168 ? 126.267 139.473 159.139 1.00 49.25 168 LYS A N 1
ATOM 1299 C CA . LYS A 1 168 ? 125.839 140.891 159.121 1.00 56.79 168 LYS A CA 1
ATOM 1300 C C . LYS A 1 168 ? 126.257 141.489 157.787 1.00 53.42 168 LYS A C 1
ATOM 1301 O O . LYS A 1 168 ? 127.215 140.983 157.179 1.00 52.44 168 LYS A O 1
ATOM 1307 N N . LEU A 1 169 ? 125.601 142.565 157.376 1.00 58.06 169 LEU A N 1
ATOM 1308 C CA . LEU A 1 169 ? 126.129 143.375 156.251 1.00 56.03 169 LEU A CA 1
ATOM 1309 C C . LEU A 1 169 ? 127.492 143.919 156.673 1.00 60.01 169 LEU A C 1
ATOM 1310 O O . LEU A 1 169 ? 127.686 144.254 157.861 1.00 68.58 169 LEU A O 1
ATOM 1315 N N . LYS A 1 170 ? 128.405 144.028 155.720 1.00 68.40 170 LYS A N 1
ATOM 1316 C CA . LYS A 1 170 ? 129.828 144.375 155.960 1.00 69.95 170 LYS A CA 1
ATOM 1317 C C . LYS A 1 170 ? 129.964 145.745 156.641 1.00 76.70 170 LYS A C 1
ATOM 1318 O O . LYS A 1 170 ? 130.993 145.953 157.298 1.00 86.73 170 LYS A O 1
ATOM 1324 N N . LYS A 1 171 ? 128.995 146.653 156.478 1.00 72.91 171 LYS A N 1
ATOM 1325 C CA . LYS A 1 171 ? 129.018 148.001 157.106 1.00 80.18 171 LYS A CA 1
ATOM 1326 C C . LYS A 1 171 ? 128.975 147.897 158.639 1.00 85.22 171 LYS A C 1
ATOM 1327 O O . LYS A 1 171 ? 129.419 148.865 159.294 1.00 105.00 171 LYS A O 1
ATOM 1333 N N . PHE A 1 172 ? 128.494 146.784 159.198 1.00 80.47 172 PHE A N 1
ATOM 1334 C CA . PHE A 1 172 ? 128.464 146.525 160.660 1.00 80.28 172 PHE A CA 1
ATOM 1335 C C . PHE A 1 172 ? 129.705 145.740 161.116 1.00 85.92 172 PHE A C 1
ATOM 1336 O O . PHE A 1 172 ? 129.705 145.266 162.264 1.00 89.86 172 PHE A O 1
ATOM 1344 N N . SER A 1 173 ? 130.747 145.629 160.292 1.00 102.75 173 SER A N 1
ATOM 1345 C CA . SER A 1 173 ? 132.065 145.104 160.730 1.00 126.57 173 SER A CA 1
ATOM 1346 C C . SER A 1 173 ? 132.610 145.982 161.857 1.00 153.59 173 SER A C 1
ATOM 1347 O O . SER A 1 173 ? 132.690 147.211 161.678 1.00 157.96 173 SER A O 1
ATOM 1350 N N . HIS A 1 174 ? 132.970 145.366 162.977 1.00 185.52 174 HIS A N 1
ATOM 1351 C CA . HIS A 1 174 ? 133.623 146.056 164.116 1.00 213.54 174 HIS A CA 1
ATOM 1352 C C . HIS A 1 174 ? 135.088 145.637 164.170 1.00 241.71 174 HIS A C 1
ATOM 1353 O O . HIS A 1 174 ? 135.367 144.424 164.121 1.00 242.52 174 HIS A O 1
ATOM 1360 N N . ASP A 1 175 ? 135.983 146.609 164.311 1.00 277.06 175 ASP A N 1
ATOM 1361 C CA . ASP A 1 175 ? 137.449 146.368 164.363 1.00 303.08 175 ASP A CA 1
ATOM 1362 C C . ASP A 1 175 ? 137.844 145.812 165.736 1.00 322.10 175 ASP A C 1
ATOM 1363 O O . ASP A 1 175 ? 138.934 145.214 165.831 1.00 322.05 175 ASP A O 1
ATOM 1368 N N . GLY A 1 176 ? 137.004 146.010 166.758 1.00 342.31 176 GLY A N 1
ATOM 1369 C CA . GLY A 1 176 ? 137.249 145.543 168.137 1.00 357.06 176 GLY A CA 1
ATOM 1370 C C . GLY A 1 176 ? 137.325 144.030 168.226 1.00 371.50 176 GLY A C 1
ATOM 1371 O O . GLY A 1 176 ? 136.632 143.343 167.446 1.00 374.19 176 GLY A O 1
ATOM 1372 N N . VAL A 1 177 ? 138.106 143.523 169.171 1.00 384.17 177 VAL A N 1
ATOM 1373 C CA . VAL A 1 177 ? 138.246 142.058 169.388 1.00 390.91 177 VAL A CA 1
ATOM 1374 C C . VAL A 1 177 ? 136.927 141.524 169.949 1.00 393.61 177 VAL A C 1
ATOM 1375 O O . VAL A 1 177 ? 136.284 142.217 170.776 1.00 395.13 177 VAL A O 1
ATOM 1379 N N . ASP A 1 178 ? 136.548 140.329 169.512 1.00 391.72 178 ASP A N 1
ATOM 1380 C CA . ASP A 1 178 ? 135.307 139.656 169.973 1.00 387.88 178 ASP A CA 1
ATOM 1381 C C . ASP A 1 178 ? 135.378 139.429 171.484 1.00 388.01 178 ASP A C 1
ATOM 1382 O O . ASP A 1 178 ? 136.468 139.102 172.011 1.00 387.46 178 ASP A O 1
ATOM 1387 N N . SER A 1 179 ? 134.244 139.605 172.155 1.00 385.09 179 SER A N 1
ATOM 1388 C CA . SER A 1 179 ? 134.063 139.265 173.589 1.00 380.38 179 SER A CA 1
ATOM 1389 C C . SER A 1 179 ? 134.050 137.742 173.783 1.00 369.86 179 SER A C 1
ATOM 1390 O O . SER A 1 179 ? 134.400 137.300 174.887 1.00 372.69 179 SER A O 1
ATOM 1393 N N . ASN A 1 180 ? 133.598 136.972 172.786 1.00 347.56 180 ASN A N 1
ATOM 1394 C CA . ASN A 1 180 ? 133.439 135.497 172.885 1.00 324.24 180 ASN A CA 1
ATOM 1395 C C . ASN A 1 180 ? 134.021 134.858 171.627 1.00 295.45 180 ASN A C 1
ATOM 1396 O O . ASN A 1 180 ? 133.285 134.288 170.823 1.00 292.63 180 ASN A O 1
ATOM 1401 N N . PRO A 1 181 ? 135.356 134.915 171.412 1.00 263.66 181 PRO A N 1
ATOM 1402 C CA . PRO A 1 181 ? 135.952 134.314 170.220 1.00 242.40 181 PRO A CA 1
ATOM 1403 C C . PRO A 1 181 ? 135.809 132.787 170.263 1.00 216.71 181 PRO A C 1
ATOM 1404 O O . PRO A 1 181 ? 136.189 132.182 171.249 1.00 220.51 181 PRO A O 1
ATOM 1408 N N . TYR A 1 182 ? 135.241 132.202 169.211 1.00 179.38 182 TYR A N 1
ATOM 1409 C CA . TYR A 1 182 ? 134.977 130.743 169.138 1.00 149.59 182 TYR A CA 1
ATOM 1410 C C . TYR A 1 182 ? 136.319 129.997 169.042 1.00 153.78 182 TYR A C 1
ATOM 1411 O O . TYR A 1 182 ? 137.104 130.238 168.100 1.00 148.71 182 TYR A O 1
ATOM 1420 N N . ILE A 1 183 ? 136.572 129.100 169.996 1.00 153.61 183 ILE A N 1
ATOM 1421 C CA . ILE A 1 183 ? 137.792 128.243 170.034 1.00 151.90 183 ILE A CA 1
ATOM 1422 C C . ILE A 1 183 ? 137.384 126.803 169.720 1.00 143.27 183 ILE A C 1
ATOM 1423 O O . ILE A 1 183 ? 136.503 126.258 170.420 1.00 142.97 183 ILE A O 1
ATOM 1428 N N . ASN A 1 184 ? 138.020 126.212 168.712 1.00 139.50 184 ASN A N 1
ATOM 1429 C CA . ASN A 1 184 ? 137.874 124.775 168.375 1.00 142.62 184 ASN A CA 1
ATOM 1430 C C . ASN A 1 184 ? 139.124 124.040 168.862 1.00 145.29 184 ASN A C 1
ATOM 1431 O O . ASN A 1 184 ? 140.225 124.383 168.400 1.00 144.12 184 ASN A O 1
ATOM 1436 N N . ILE A 1 185 ? 138.954 123.029 169.714 1.00 144.76 185 ILE A N 1
ATOM 1437 C CA . ILE A 1 185 ? 140.074 122.209 170.261 1.00 144.98 185 ILE A CA 1
ATOM 1438 C C . ILE A 1 185 ? 140.921 121.627 169.116 1.00 138.12 185 ILE A C 1
ATOM 1439 O O . ILE A 1 185 ? 142.145 121.503 169.295 1.00 146.43 185 ILE A O 1
ATOM 1444 N N . ARG A 1 186 ? 140.304 121.291 167.982 1.00 151.54 186 ARG A N 1
ATOM 1445 C CA . ARG A 1 186 ? 140.976 120.608 166.843 1.00 164.77 186 ARG A CA 1
ATOM 1446 C C . ARG A 1 186 ? 142.029 121.520 166.199 1.00 180.27 186 ARG A C 1
ATOM 1447 O O . ARG A 1 186 ? 142.921 120.994 165.518 1.00 182.43 186 ARG A O 1
ATOM 1455 N N . ASP A 1 187 ? 141.974 122.826 166.434 1.00 199.61 187 ASP A N 1
ATOM 1456 C CA . ASP A 1 187 ? 143.023 123.761 165.955 1.00 218.51 187 ASP A CA 1
ATOM 1457 C C . ASP A 1 187 ? 144.292 123.654 166.806 1.00 219.30 187 ASP A C 1
ATOM 1458 O O . ASP A 1 187 ? 145.351 124.075 166.313 1.00 217.49 187 ASP A O 1
ATOM 1463 N N . HIS A 1 188 ? 144.211 123.130 168.028 1.00 223.56 188 HIS A N 1
ATOM 1464 C CA . HIS A 1 188 ? 145.318 123.214 169.020 1.00 226.48 188 HIS A CA 1
ATOM 1465 C C . HIS A 1 188 ? 146.008 121.861 169.223 1.00 223.65 188 HIS A C 1
ATOM 1466 O O . HIS A 1 188 ? 146.875 121.776 170.116 1.00 230.57 188 HIS A O 1
ATOM 1473 N N . LEU A 1 189 ? 145.665 120.842 168.435 1.00 218.64 189 LEU A N 1
ATOM 1474 C CA . LEU A 1 189 ? 146.197 119.466 168.635 1.00 222.32 189 LEU A CA 1
ATOM 1475 C C . LEU A 1 189 ? 147.730 119.482 168.596 1.00 231.34 189 LEU A C 1
ATOM 1476 O O . LEU A 1 189 ? 148.355 118.790 169.429 1.00 237.70 189 LEU A O 1
ATOM 1481 N N . ALA A 1 190 ? 148.314 120.240 167.667 1.00 229.41 190 ALA A N 1
ATOM 1482 C CA . ALA A 1 190 ? 149.782 120.370 167.511 1.00 225.18 190 ALA A CA 1
ATOM 1483 C C . ALA A 1 190 ? 150.396 120.944 168.795 1.00 225.16 190 ALA A C 1
ATOM 1484 O O . ALA A 1 190 ? 151.480 120.478 169.198 1.00 223.24 190 ALA A O 1
ATOM 1486 N N . THR A 1 191 ? 149.731 121.919 169.413 1.00 231.35 191 THR A N 1
ATOM 1487 C CA . THR A 1 191 ? 150.193 122.523 170.684 1.00 238.05 191 THR A CA 1
ATOM 1488 C C . THR A 1 191 ? 150.072 121.483 171.800 1.00 240.61 191 THR A C 1
ATOM 1489 O O . THR A 1 191 ? 151.014 121.372 172.606 1.00 247.51 191 THR A O 1
ATOM 1493 N N . ILE A 1 192 ? 148.943 120.781 171.867 1.00 237.33 192 ILE A N 1
ATOM 1494 C CA . ILE A 1 192 ? 148.697 119.758 172.926 1.00 235.72 192 ILE A CA 1
ATOM 1495 C C . ILE A 1 192 ? 149.785 118.683 172.829 1.00 243.17 192 ILE A C 1
ATOM 1496 O O . ILE A 1 192 ? 150.370 118.330 173.877 1.00 251.02 192 ILE A O 1
ATOM 1501 N N . VAL A 1 193 ? 150.052 118.191 171.622 1.00 244.26 193 VAL A N 1
ATOM 1502 C CA . VAL A 1 193 ? 151.100 117.155 171.401 1.00 243.04 193 VAL A CA 1
ATOM 1503 C C . VAL A 1 193 ? 152.464 117.739 171.784 1.00 251.91 193 VAL A C 1
ATOM 1504 O O . VAL A 1 193 ? 153.221 117.053 172.503 1.00 255.88 193 VAL A O 1
ATOM 1508 N N . GLU A 1 194 ? 152.772 118.953 171.331 1.00 263.64 194 GLU A N 1
ATOM 1509 C CA . GLU A 1 194 ? 154.096 119.584 171.585 1.00 274.14 194 GLU A CA 1
ATOM 1510 C C . GLU A 1 194 ? 154.312 119.773 173.092 1.00 277.31 194 GLU A C 1
ATOM 1511 O O . GLU A 1 194 ? 155.444 119.541 173.551 1.00 281.45 194 GLU A O 1
ATOM 1517 N N . VAL A 1 195 ? 153.283 120.164 173.836 1.00 277.71 195 VAL A N 1
ATOM 1518 C CA . VAL A 1 195 ? 153.418 120.354 175.308 1.00 278.18 195 VAL A CA 1
ATOM 1519 C C . VAL A 1 195 ? 153.682 118.994 175.963 1.00 283.04 195 VAL A C 1
ATOM 1520 O O . VAL A 1 195 ? 154.521 118.940 176.886 1.00 284.29 195 VAL A O 1
ATOM 1524 N N . VAL A 1 196 ? 153.033 117.939 175.490 1.00 289.05 196 VAL A N 1
ATOM 1525 C CA . VAL A 1 196 ? 153.318 116.564 175.987 1.00 293.84 196 VAL A CA 1
ATOM 1526 C C . VAL A 1 196 ? 154.725 116.165 175.531 1.00 298.44 196 VAL A C 1
ATOM 1527 O O . VAL A 1 196 ? 155.472 115.612 176.349 1.00 303.61 196 VAL A O 1
ATOM 1531 N N . LYS A 1 197 ? 155.078 116.443 174.278 1.00 297.24 197 LYS A N 1
ATOM 1532 C CA . LYS A 1 197 ? 156.412 116.091 173.727 1.00 294.26 197 LYS A CA 1
ATOM 1533 C C . LYS A 1 197 ? 157.511 116.768 174.552 1.00 299.90 197 LYS A C 1
ATOM 1534 O O . LYS A 1 197 ? 158.508 116.092 174.872 1.00 294.92 197 LYS A O 1
ATOM 1540 N N . ARG A 1 198 ? 157.326 118.042 174.893 1.00 312.39 198 ARG A N 1
ATOM 1541 C CA . ARG A 1 198 ? 158.347 118.838 175.624 1.00 321.57 198 ARG A CA 1
ATOM 1542 C C . ARG A 1 198 ? 158.324 118.539 177.128 1.00 328.21 198 ARG A C 1
ATOM 1543 O O . ARG A 1 198 ? 159.300 118.937 177.799 1.00 322.97 198 ARG A O 1
ATOM 1551 N N . SER A 1 199 ? 157.286 117.883 177.651 1.00 343.22 199 SER A N 1
ATOM 1552 C CA . SER A 1 199 ? 157.204 117.556 179.099 1.00 354.54 199 SER A CA 1
ATOM 1553 C C . SER A 1 199 ? 158.323 116.583 179.488 1.00 364.48 199 SER A C 1
ATOM 1554 O O . SER A 1 199 ? 158.744 115.754 178.646 1.00 363.10 199 SER A O 1
ATOM 1557 N N . LYS A 1 200 ? 158.776 116.697 180.733 1.00 376.63 200 LYS A N 1
ATOM 1558 C CA . LYS A 1 200 ? 160.026 116.079 181.253 1.00 385.01 200 LYS A CA 1
ATOM 1559 C C . LYS A 1 200 ? 160.202 114.640 180.745 1.00 385.77 200 LYS A C 1
ATOM 1560 O O . LYS A 1 200 ? 161.286 114.323 180.235 1.00 386.73 200 LYS A O 1
ATOM 1566 N N . ASN A 1 201 ? 159.195 113.788 180.909 1.00 381.47 201 ASN A N 1
ATOM 1567 C CA . ASN A 1 201 ? 159.286 112.355 180.523 1.00 374.16 201 ASN A CA 1
ATOM 1568 C C . ASN A 1 201 ? 158.369 112.055 179.338 1.00 363.09 201 ASN A C 1
ATOM 1569 O O . ASN A 1 201 ? 158.100 110.862 179.086 1.00 358.11 201 ASN A O 1
ATOM 1574 N N . GLY A 1 202 ? 157.904 113.079 178.622 1.00 352.96 202 GLY A N 1
ATOM 1575 C CA . GLY A 1 202 ? 156.925 112.904 177.532 1.00 344.49 202 GLY A CA 1
ATOM 1576 C C . GLY A 1 202 ? 155.560 112.460 178.039 1.00 337.58 202 GLY A C 1
ATOM 1577 O O . GLY A 1 202 ? 154.780 111.929 177.236 1.00 336.03 202 GLY A O 1
ATOM 1578 N N . ILE A 1 203 ? 155.261 112.675 179.318 1.00 328.44 203 ILE A N 1
ATOM 1579 C CA . ILE A 1 203 ? 153.970 112.259 179.929 1.00 319.64 203 ILE A CA 1
ATOM 1580 C C . ILE A 1 203 ? 153.397 113.459 180.673 1.00 305.50 203 ILE A C 1
ATOM 1581 O O . ILE A 1 203 ? 154.175 114.224 181.270 1.00 305.72 203 ILE A O 1
ATOM 1586 N N . ARG A 1 204 ? 152.079 113.609 180.641 1.00 286.36 204 ARG A N 1
ATOM 1587 C CA . ARG A 1 204 ? 151.378 114.619 181.464 1.00 274.98 204 ARG A CA 1
ATOM 1588 C C . ARG A 1 204 ? 150.213 113.969 182.201 1.00 266.96 204 ARG A C 1
ATOM 1589 O O . ARG A 1 204 ? 149.553 113.077 181.638 1.00 261.88 204 ARG A O 1
ATOM 1597 N N . GLN A 1 205 ? 149.967 114.425 183.426 1.00 267.49 205 GLN A N 1
ATOM 1598 C CA . GLN A 1 205 ? 148.671 114.225 184.121 1.00 269.66 205 GLN A CA 1
ATOM 1599 C C . GLN A 1 205 ? 147.617 114.923 183.252 1.00 268.31 205 GLN A C 1
ATOM 1600 O O . GLN A 1 205 ? 147.779 116.129 182.978 1.00 264.98 205 GLN A O 1
ATOM 1606 N N . ILE A 1 206 ? 146.589 114.205 182.802 1.00 266.86 206 ILE A N 1
ATOM 1607 C CA . ILE A 1 206 ? 145.595 114.756 181.832 1.00 260.96 206 ILE A CA 1
ATOM 1608 C C . ILE A 1 206 ? 144.889 115.982 182.434 1.00 252.38 206 ILE A C 1
ATOM 1609 O O . ILE A 1 206 ? 144.708 116.970 181.706 1.00 251.26 206 ILE A O 1
ATOM 1614 N N . ILE A 1 207 ? 144.498 115.920 183.704 1.00 247.01 207 ILE A N 1
ATOM 1615 C CA . ILE A 1 207 ? 143.794 117.040 184.396 1.00 245.05 207 ILE A CA 1
ATOM 1616 C C . ILE A 1 207 ? 144.744 118.244 184.475 1.00 249.16 207 ILE A C 1
ATOM 1617 O O . ILE A 1 207 ? 144.275 119.388 184.313 1.00 246.13 207 ILE A O 1
ATOM 1622 N N . ASP A 1 208 ? 146.038 117.998 184.653 1.00 258.98 208 ASP A N 1
ATOM 1623 C CA . ASP A 1 208 ? 147.057 119.073 184.761 1.00 267.52 208 ASP A CA 1
ATOM 1624 C C . ASP A 1 208 ? 147.176 119.807 183.420 1.00 258.99 208 ASP A C 1
ATOM 1625 O O . ASP A 1 208 ? 147.254 121.055 183.431 1.00 255.20 208 ASP A O 1
ATOM 1630 N N . LEU A 1 209 ? 147.211 119.072 182.309 1.00 247.91 209 LEU A N 1
ATOM 1631 C CA . LEU A 1 209 ? 147.276 119.694 180.960 1.00 241.14 209 LEU A CA 1
ATOM 1632 C C . LEU A 1 209 ? 145.962 120.438 180.678 1.00 239.69 209 LEU A C 1
ATOM 1633 O O . LEU A 1 209 ? 146.018 121.521 180.075 1.00 239.34 209 LEU A O 1
ATOM 1638 N N . LYS A 1 210 ? 144.826 119.878 181.099 1.00 236.08 210 LYS A N 1
ATOM 1639 C CA . LYS A 1 210 ? 143.489 120.522 180.973 1.00 230.51 210 LYS A CA 1
ATOM 1640 C C . LYS A 1 210 ? 143.502 121.874 181.700 1.00 242.26 210 LYS A C 1
ATOM 1641 O O . LYS A 1 210 ? 142.964 122.851 181.145 1.00 240.43 210 LYS A O 1
ATOM 1647 N N . ARG A 1 211 ? 144.126 121.929 182.879 1.00 260.45 211 ARG A N 1
ATOM 1648 C CA . ARG A 1 211 ? 144.225 123.162 183.701 1.00 273.95 211 ARG A CA 1
ATOM 1649 C C . ARG A 1 211 ? 145.289 124.109 183.140 1.00 270.32 211 ARG A C 1
ATOM 1650 O O . ARG A 1 211 ? 145.015 125.320 183.111 1.00 270.65 211 ARG A O 1
ATOM 1658 N N . GLU A 1 212 ? 146.441 123.606 182.698 1.00 266.68 212 GLU A N 1
ATOM 1659 C CA . GLU A 1 212 ? 147.519 124.483 182.165 1.00 268.91 212 GLU A CA 1
ATOM 1660 C C . GLU A 1 212 ? 147.062 125.179 180.879 1.00 260.96 212 GLU A C 1
ATOM 1661 O O . GLU A 1 212 ? 147.310 126.385 180.737 1.00 260.40 212 GLU A O 1
ATOM 1667 N N . LEU A 1 213 ? 146.398 124.462 179.979 1.00 255.07 213 LEU A N 1
ATOM 1668 C CA . LEU A 1 213 ? 145.872 125.079 178.733 1.00 253.88 213 LEU A CA 1
ATOM 1669 C C . LEU A 1 213 ? 144.531 125.784 178.994 1.00 255.19 213 LEU A C 1
ATOM 1670 O O . LEU A 1 213 ? 143.943 126.281 178.012 1.00 246.35 213 LEU A O 1
ATOM 1675 N N . LYS A 1 214 ? 144.055 125.807 180.247 1.00 260.93 214 LYS A N 1
ATOM 1676 C CA . LYS A 1 214 ? 142.865 126.569 180.735 1.00 262.27 214 LYS A CA 1
ATOM 1677 C C . LYS A 1 214 ? 141.590 126.142 179.988 1.00 247.11 214 LYS A C 1
ATOM 1678 O O . LYS A 1 214 ? 140.654 126.968 179.878 1.00 244.04 214 LYS A O 1
ATOM 1684 N N . PHE A 1 215 ? 141.502 124.871 179.588 1.00 232.20 215 PHE A N 1
ATOM 1685 C CA . PHE A 1 215 ? 140.285 124.282 178.972 1.00 224.75 215 PHE A CA 1
ATOM 1686 C C . PHE A 1 215 ? 139.244 123.921 180.044 1.00 235.67 215 PHE A C 1
ATOM 1687 O O . PHE A 1 215 ? 138.138 123.516 179.668 1.00 241.22 215 PHE A O 1
ATOM 1695 N N . ASP A 1 216 ? 139.557 124.087 181.333 1.00 248.45 216 ASP A N 1
ATOM 1696 C CA . ASP A 1 216 ? 138.581 123.947 182.451 1.00 259.97 216 ASP A CA 1
ATOM 1697 C C . ASP A 1 216 ? 137.570 125.113 182.471 1.00 265.93 216 ASP A C 1
ATOM 1698 O O . ASP A 1 216 ? 136.557 124.973 183.188 1.00 263.16 216 ASP A O 1
ATOM 1703 N N . LYS A 1 217 ? 137.811 126.208 181.732 1.00 273.56 217 LYS A N 1
ATOM 1704 C CA . LYS A 1 217 ? 136.962 127.439 181.723 1.00 277.43 217 LYS A CA 1
ATOM 1705 C C . LYS A 1 217 ? 135.514 127.162 181.285 1.00 265.36 217 LYS A C 1
ATOM 1706 O O . LYS A 1 217 ? 134.622 127.922 181.708 1.00 265.16 217 LYS A O 1
ATOM 1712 N N . GLU A 1 218 ? 135.279 126.153 180.445 1.00 246.18 218 GLU A N 1
ATOM 1713 C CA . GLU A 1 218 ? 133.920 125.784 179.958 1.00 232.31 218 GLU A CA 1
ATOM 1714 C C . GLU A 1 218 ? 133.737 124.264 180.038 1.00 208.84 218 GLU A C 1
ATOM 1715 O O . GLU A 1 218 ? 134.682 123.542 179.688 1.00 199.16 218 GLU A O 1
ATOM 1721 N N . LYS A 1 219 ? 132.550 123.776 180.411 1.00 192.79 219 LYS A N 1
ATOM 1722 C CA . LYS A 1 219 ? 132.218 122.327 180.304 1.00 184.92 219 LYS A CA 1
ATOM 1723 C C . LYS A 1 219 ? 132.425 121.866 178.855 1.00 169.95 219 LYS A C 1
ATOM 1724 O O . LYS A 1 219 ? 132.917 120.733 178.661 1.00 176.23 219 LYS A O 1
ATOM 1730 N N . ARG A 1 220 ? 132.119 122.728 177.879 1.00 153.07 220 ARG A N 1
ATOM 1731 C CA . ARG A 1 220 ? 132.401 122.489 176.442 1.00 147.50 220 ARG A CA 1
ATOM 1732 C C . ARG A 1 220 ? 133.901 122.254 176.220 1.00 144.06 220 ARG A C 1
ATOM 1733 O O . ARG A 1 220 ? 134.241 121.219 175.626 1.00 157.35 220 ARG A O 1
ATOM 1741 N N . LEU A 1 221 ? 134.769 123.169 176.652 1.00 136.40 221 LEU A N 1
ATOM 1742 C CA . LEU A 1 221 ? 136.232 123.040 176.419 1.00 136.44 221 LEU A CA 1
ATOM 1743 C C . LEU A 1 221 ? 136.785 121.837 177.200 1.00 136.13 221 LEU A C 1
ATOM 1744 O O . LEU A 1 221 ? 137.666 121.164 176.656 1.00 137.06 221 LEU A O 1
ATOM 1749 N N . SER A 1 222 ? 136.249 121.526 178.383 1.00 135.93 222 SER A N 1
ATOM 1750 C CA . SER A 1 222 ? 136.584 120.307 179.168 1.00 134.95 222 SER A CA 1
ATOM 1751 C C . SER A 1 222 ? 136.287 119.051 178.329 1.00 127.37 222 SER A C 1
ATOM 1752 O O . SER A 1 222 ? 137.237 118.281 178.053 1.00 132.45 222 SER A O 1
ATOM 1755 N N . LYS A 1 223 ? 135.041 118.874 177.880 1.00 119.08 223 LYS A N 1
ATOM 1756 C CA . LYS A 1 223 ? 134.638 117.755 176.983 1.00 119.67 223 LYS A CA 1
ATOM 1757 C C . LYS A 1 223 ? 135.511 117.736 175.720 1.00 124.81 223 LYS A C 1
ATOM 1758 O O . LYS A 1 223 ? 135.972 116.645 175.342 1.00 130.17 223 LYS A O 1
ATOM 1764 N N . ALA A 1 224 ? 135.722 118.894 175.095 1.00 124.67 224 ALA A N 1
ATOM 1765 C CA . ALA A 1 224 ? 136.437 119.036 173.806 1.00 129.66 224 ALA A CA 1
ATOM 1766 C C . ALA A 1 224 ? 137.899 118.598 173.968 1.00 133.99 224 ALA A C 1
ATOM 1767 O O . ALA A 1 224 ? 138.367 117.782 173.155 1.00 141.30 224 ALA A O 1
ATOM 1769 N N . PHE A 1 225 ? 138.585 119.077 175.003 1.00 142.68 225 PHE A N 1
ATOM 1770 C CA . PHE A 1 225 ? 139.982 118.689 175.320 1.00 143.47 225 PHE A CA 1
ATOM 1771 C C . PHE A 1 225 ? 140.067 117.177 175.568 1.00 139.06 225 PHE A C 1
ATOM 1772 O O . PHE A 1 225 ? 140.965 116.526 175.015 1.00 144.35 225 PHE A O 1
ATOM 1780 N N . ILE A 1 226 ? 139.145 116.624 176.349 1.00 143.94 226 ILE A N 1
ATOM 1781 C CA . ILE A 1 226 ? 139.090 115.159 176.632 1.00 148.80 226 ILE A CA 1
ATOM 1782 C C . ILE A 1 226 ? 138.909 114.399 175.307 1.00 150.24 226 ILE A C 1
ATOM 1783 O O . ILE A 1 226 ? 139.683 113.456 175.061 1.00 154.81 226 ILE A O 1
ATOM 1788 N N . ALA A 1 227 ? 137.971 114.816 174.456 1.00 153.41 227 ALA A N 1
ATOM 1789 C CA . ALA A 1 227 ? 137.726 114.205 173.126 1.00 156.34 227 ALA A CA 1
ATOM 1790 C C . ALA A 1 227 ? 138.972 114.342 172.231 1.00 159.26 227 ALA A C 1
ATOM 1791 O O . ALA A 1 227 ? 139.253 113.397 171.476 1.00 170.06 227 ALA A O 1
ATOM 1793 N N . ALA A 1 228 ? 139.717 115.446 172.321 1.00 158.58 228 ALA A N 1
ATOM 1794 C CA . ALA A 1 228 ? 140.975 115.657 171.563 1.00 162.49 228 ALA A CA 1
ATOM 1795 C C . ALA A 1 228 ? 142.047 114.668 172.049 1.00 173.88 228 ALA A C 1
ATOM 1796 O O . ALA A 1 228 ? 142.682 114.020 171.196 1.00 177.96 228 ALA A O 1
ATOM 1798 N N . ILE A 1 229 ? 142.230 114.517 173.363 1.00 179.40 229 ILE A N 1
ATOM 1799 C CA . ILE A 1 229 ? 143.176 113.513 173.940 1.00 179.89 229 ILE A CA 1
ATOM 1800 C C . ILE A 1 229 ? 142.731 112.106 173.503 1.00 178.26 229 ILE A C 1
ATOM 1801 O O . ILE A 1 229 ? 143.602 111.319 173.102 1.00 180.84 229 ILE A O 1
ATOM 1806 N N . ALA A 1 230 ? 141.431 111.802 173.532 1.00 176.71 230 ALA A N 1
ATOM 1807 C CA . ALA A 1 230 ? 140.895 110.485 173.105 1.00 177.97 230 ALA A CA 1
ATOM 1808 C C . ALA A 1 230 ? 141.164 110.258 171.610 1.00 176.48 230 ALA A C 1
ATOM 1809 O O . ALA A 1 230 ? 141.507 109.125 171.231 1.00 185.21 230 ALA A O 1
ATOM 1811 N N . TRP A 1 231 ? 141.018 111.288 170.781 1.00 177.97 231 TRP A N 1
ATOM 1812 C CA . TRP A 1 231 ? 141.279 111.175 169.323 1.00 187.24 231 TRP A CA 1
ATOM 1813 C C . TRP A 1 231 ? 142.781 110.993 169.073 1.00 196.03 231 TRP A C 1
ATOM 1814 O O . TRP A 1 231 ? 143.145 110.159 168.228 1.00 203.49 231 TRP A O 1
ATOM 1825 N N . LEU A 1 232 ? 143.627 111.762 169.757 1.00 202.75 232 LEU A N 1
ATOM 1826 C CA . LEU A 1 232 ? 145.103 111.633 169.613 1.00 212.32 232 LEU A CA 1
ATOM 1827 C C . LEU A 1 232 ? 145.561 110.250 170.089 1.00 224.03 232 LEU A C 1
ATOM 1828 O O . LEU A 1 232 ? 146.545 109.735 169.539 1.00 229.64 232 LEU A O 1
ATOM 1833 N N . ASP A 1 233 ? 144.879 109.662 171.068 1.00 236.18 233 ASP A N 1
ATOM 1834 C CA . ASP A 1 233 ? 145.143 108.261 171.484 1.00 244.74 233 ASP A CA 1
ATOM 1835 C C . ASP A 1 233 ? 144.657 107.301 170.392 1.00 256.15 233 ASP A C 1
ATOM 1836 O O . ASP A 1 233 ? 145.422 106.384 170.020 1.00 256.03 233 ASP A O 1
ATOM 1841 N N . GLU A 1 234 ? 143.427 107.475 169.911 1.00 273.74 234 GLU A N 1
ATOM 1842 C CA . GLU A 1 234 ? 142.826 106.553 168.909 1.00 284.97 234 GLU A CA 1
ATOM 1843 C C . GLU A 1 234 ? 143.673 106.551 167.628 1.00 287.45 234 GLU A C 1
ATOM 1844 O O . GLU A 1 234 ? 143.848 105.478 167.040 1.00 288.59 234 GLU A O 1
ATOM 1850 N N . LYS A 1 235 ? 144.190 107.702 167.210 1.00 285.40 235 LYS A N 1
ATOM 1851 C CA . LYS A 1 235 ? 145.062 107.788 166.008 1.00 283.51 235 LYS A CA 1
ATOM 1852 C C . LYS A 1 235 ? 146.535 107.612 166.390 1.00 280.08 235 LYS A C 1
ATOM 1853 O O . LYS A 1 235 ? 147.393 107.745 165.495 1.00 275.19 235 LYS A O 1
ATOM 1859 N N . GLU A 1 236 ? 146.827 107.330 167.662 1.00 281.91 236 GLU A N 1
ATOM 1860 C CA . GLU A 1 236 ? 148.194 107.011 168.161 1.00 284.34 236 GLU A CA 1
ATOM 1861 C C . GLU A 1 236 ? 149.176 108.152 167.862 1.00 272.45 236 GLU A C 1
ATOM 1862 O O . GLU A 1 236 ? 150.370 107.878 167.680 1.00 273.24 236 GLU A O 1
ATOM 1868 N N . TYR A 1 237 ? 148.726 109.401 167.840 1.00 259.71 237 TYR A N 1
ATOM 1869 C CA . TYR A 1 237 ? 149.663 110.547 167.932 1.00 253.83 237 TYR A CA 1
ATOM 1870 C C . TYR A 1 237 ? 150.175 110.641 169.370 1.00 249.77 237 TYR A C 1
ATOM 1871 O O . TYR A 1 237 ? 151.341 110.998 169.581 1.00 251.14 237 TYR A O 1
ATOM 1880 N N . LEU A 1 238 ? 149.302 110.351 170.332 1.00 248.24 238 LEU A N 1
ATOM 1881 C CA . LEU A 1 238 ? 149.673 110.176 171.756 1.00 250.38 238 LEU A CA 1
ATOM 1882 C C . LEU A 1 238 ? 149.209 108.798 172.216 1.00 257.60 238 LEU A C 1
ATOM 1883 O O . LEU A 1 238 ? 148.614 108.056 171.425 1.00 256.17 238 LEU A O 1
ATOM 1888 N N . LYS A 1 239 ? 149.487 108.458 173.466 1.00 272.63 239 LYS A N 1
ATOM 1889 C CA . LYS A 1 239 ? 148.883 107.260 174.088 1.00 285.16 239 LYS A CA 1
ATOM 1890 C C . LYS A 1 239 ? 148.501 107.569 175.529 1.00 290.71 239 LYS A C 1
ATOM 1891 O O . LYS A 1 239 ? 149.309 108.174 176.263 1.00 284.24 239 LYS A O 1
ATOM 1897 N N . LYS A 1 240 ? 147.314 107.120 175.925 1.00 306.66 240 LYS A N 1
ATOM 1898 C CA . LYS A 1 240 ? 146.884 107.162 177.340 1.00 321.12 240 LYS A CA 1
ATOM 1899 C C . LYS A 1 240 ? 147.639 106.085 178.119 1.00 338.75 240 LYS A C 1
ATOM 1900 O O . LYS A 1 240 ? 147.766 104.943 177.633 1.00 340.42 240 LYS A O 1
ATOM 1906 N N . VAL A 1 241 ? 148.105 106.437 179.308 1.00 361.59 241 VAL A N 1
ATOM 1907 C CA . VAL A 1 241 ? 148.797 105.490 180.222 1.00 380.74 241 VAL A CA 1
ATOM 1908 C C . VAL A 1 241 ? 148.360 105.782 181.653 1.00 393.47 241 VAL A C 1
ATOM 1909 O O . VAL A 1 241 ? 148.014 106.938 181.974 1.00 395.73 241 VAL A O 1
ATOM 1913 N N . LEU A 1 242 ? 148.394 104.754 182.488 1.00 406.92 242 LEU A N 1
ATOM 1914 C CA . LEU A 1 242 ? 148.194 104.900 183.947 1.00 415.49 242 LEU A CA 1
ATOM 1915 C C . LEU A 1 242 ? 149.561 104.863 184.619 1.00 421.45 242 LEU A C 1
ATOM 1916 O O . LEU A 1 242 ? 150.337 103.909 184.391 1.00 425.91 242 LEU A O 1
ATOM 1921 N N . VAL A 1 243 ? 149.841 105.898 185.402 1.00 426.49 243 VAL A N 1
ATOM 1922 C CA . VAL A 1 243 ? 151.105 106.012 186.173 1.00 432.33 243 VAL A CA 1
ATOM 1923 C C . VAL A 1 243 ? 150.784 105.764 187.648 1.00 440.30 243 VAL A C 1
ATOM 1924 O O . VAL A 1 243 ? 150.001 106.538 188.246 1.00 436.87 243 VAL A O 1
ATOM 1928 N N . VAL A 1 244 ? 151.370 104.701 188.188 1.00 455.00 244 VAL A N 1
ATOM 1929 C CA . VAL A 1 244 ? 151.436 104.418 189.649 1.00 466.59 244 VAL A CA 1
ATOM 1930 C C . VAL A 1 244 ? 152.468 105.369 190.261 1.00 474.59 244 VAL A C 1
ATOM 1931 O O . VAL A 1 244 ? 153.611 105.418 189.759 1.00 475.31 244 VAL A O 1
ATOM 1935 N N . SER A 1 245 ? 152.102 106.089 191.320 1.00 485.00 245 SER A N 1
ATOM 1936 C CA . SER A 1 245 ? 153.032 107.022 192.010 1.00 494.20 245 SER A CA 1
ATOM 1937 C C . SER A 1 245 ? 154.229 106.258 192.578 1.00 503.99 245 SER A C 1
ATOM 1938 O O . SER A 1 245 ? 154.049 105.262 193.272 1.00 507.83 245 SER A O 1
ATOM 1941 N N . PRO A 1 246 ? 155.485 106.725 192.360 1.00 510.77 246 PRO A N 1
ATOM 1942 C CA . PRO A 1 246 ? 156.658 106.123 192.999 1.00 512.05 246 PRO A CA 1
ATOM 1943 C C . PRO A 1 246 ? 156.716 106.397 194.514 1.00 511.99 246 PRO A C 1
ATOM 1944 O O . PRO A 1 246 ? 157.460 105.711 195.204 1.00 510.78 246 PRO A O 1
ATOM 1948 N N . LYS A 1 247 ? 155.921 107.356 195.002 1.00 511.06 247 LYS A N 1
ATOM 1949 C CA . LYS A 1 247 ? 155.892 107.795 196.425 1.00 508.58 247 LYS A CA 1
ATOM 1950 C C . LYS A 1 247 ? 154.788 107.058 197.200 1.00 512.41 247 LYS A C 1
ATOM 1951 O O . LYS A 1 247 ? 154.936 106.921 198.435 1.00 509.24 247 LYS A O 1
ATOM 1957 N N . ASN A 1 248 ? 153.724 106.609 196.521 1.00 520.28 248 ASN A N 1
ATOM 1958 C CA . ASN A 1 248 ? 152.615 105.816 197.121 1.00 525.29 248 ASN A CA 1
ATOM 1959 C C . ASN A 1 248 ? 151.989 104.913 196.054 1.00 531.67 248 ASN A C 1
ATOM 1960 O O . ASN A 1 248 ? 151.173 105.381 195.260 1.00 538.02 248 ASN A O 1
ATOM 1965 N N . PRO A 1 249 ? 152.313 103.594 196.017 1.00 529.41 249 PRO A N 1
ATOM 1966 C CA . PRO A 1 249 ? 151.876 102.722 194.920 1.00 526.09 249 PRO A CA 1
ATOM 1967 C C . PRO A 1 249 ? 150.374 102.391 194.880 1.00 521.69 249 PRO A C 1
ATOM 1968 O O . PRO A 1 249 ? 149.938 101.778 193.919 1.00 523.86 249 PRO A O 1
ATOM 1972 N N . ALA A 1 250 ? 149.613 102.814 195.892 1.00 510.55 250 ALA A N 1
ATOM 1973 C CA . ALA A 1 250 ? 148.134 102.726 195.896 1.00 497.83 250 ALA A CA 1
ATOM 1974 C C . ALA A 1 250 ? 147.521 103.764 194.944 1.00 487.84 250 ALA A C 1
ATOM 1975 O O . ALA A 1 250 ? 146.338 103.595 194.596 1.00 484.32 250 ALA A O 1
ATOM 1977 N N . ILE A 1 251 ? 148.272 104.793 194.537 1.00 476.32 251 ILE A N 1
ATOM 1978 C CA . ILE A 1 251 ? 147.722 105.959 193.785 1.00 464.09 251 ILE A CA 1
ATOM 1979 C C . ILE A 1 251 ? 148.057 105.828 192.295 1.00 451.15 251 ILE A C 1
ATOM 1980 O O . ILE A 1 251 ? 149.250 105.773 191.932 1.00 449.59 251 ILE A O 1
ATOM 1985 N N . LYS A 1 252 ? 147.012 105.794 191.466 1.00 435.47 252 LYS A N 1
ATOM 1986 C CA . LYS A 1 252 ? 147.090 105.775 189.983 1.00 421.71 252 LYS A CA 1
ATOM 1987 C C . LYS A 1 252 ? 146.353 106.995 189.431 1.00 407.89 252 LYS A C 1
ATOM 1988 O O . LYS A 1 252 ? 145.246 107.294 189.927 1.00 407.18 252 LYS A O 1
ATOM 1994 N N . ILE A 1 253 ? 146.916 107.664 188.424 1.00 391.30 253 ILE A N 1
ATOM 1995 C CA . ILE A 1 253 ? 146.239 108.817 187.756 1.00 380.07 253 ILE A CA 1
ATOM 1996 C C . ILE A 1 253 ? 146.302 108.660 186.227 1.00 370.15 253 ILE A C 1
ATOM 1997 O O . ILE A 1 253 ? 147.303 108.118 185.688 1.00 374.57 253 ILE A O 1
ATOM 2002 N N . ARG A 1 254 ? 145.233 109.086 185.548 1.00 350.77 254 ARG A N 1
ATOM 2003 C CA . ARG A 1 254 ? 145.068 108.923 184.081 1.00 334.66 254 ARG A CA 1
ATOM 2004 C C . ARG A 1 254 ? 146.021 109.876 183.362 1.00 327.18 254 ARG A C 1
ATOM 2005 O O . ARG A 1 254 ? 145.867 111.111 183.475 1.00 327.50 254 ARG A O 1
ATOM 2013 N N . CYS A 1 255 ? 146.974 109.326 182.623 1.00 317.84 255 CYS A N 1
ATOM 2014 C CA . CYS A 1 255 ? 148.041 110.132 181.995 1.00 310.61 255 CYS A CA 1
ATOM 2015 C C . CYS A 1 255 ? 148.076 109.904 180.491 1.00 301.83 255 CYS A C 1
ATOM 2016 O O . CYS A 1 255 ? 147.526 108.910 180.000 1.00 303.67 255 CYS A O 1
ATOM 2019 N N . VAL A 1 256 ? 148.737 110.809 179.790 1.00 293.95 256 VAL A N 1
ATOM 2020 C CA . VAL A 1 256 ? 148.895 110.713 178.318 1.00 291.00 256 VAL A CA 1
ATOM 2021 C C . VAL A 1 256 ? 150.382 110.791 177.994 1.00 288.35 256 VAL A C 1
ATOM 2022 O O . VAL A 1 256 ? 151.106 111.604 178.611 1.00 288.16 256 VAL A O 1
ATOM 2026 N N . LYS A 1 257 ? 150.811 109.990 177.028 1.00 285.94 257 LYS A N 1
ATOM 2027 C CA . LYS A 1 257 ? 152.238 109.846 176.665 1.00 284.77 257 LYS A CA 1
ATOM 2028 C C . LYS A 1 257 ? 152.429 110.242 175.205 1.00 276.45 257 LYS A C 1
ATOM 2029 O O . LYS A 1 257 ? 151.578 109.908 174.356 1.00 277.29 257 LYS A O 1
ATOM 2035 N N . TYR A 1 258 ? 153.545 110.905 174.926 1.00 268.51 258 TYR A N 1
ATOM 2036 C CA . TYR A 1 258 ? 153.937 111.279 173.548 1.00 265.61 258 TYR A CA 1
ATOM 2037 C C . TYR A 1 258 ? 154.270 110.015 172.755 1.00 265.51 258 TYR A C 1
ATOM 2038 O O . TYR A 1 258 ? 154.888 109.080 173.293 1.00 262.57 258 TYR A O 1
ATOM 2047 N N . VAL A 1 259 ? 153.890 110.002 171.485 1.00 270.75 259 VAL A N 1
ATOM 2048 C CA . VAL A 1 259 ? 154.254 108.896 170.558 1.00 273.80 259 VAL A CA 1
ATOM 2049 C C . VAL A 1 259 ? 154.891 109.480 169.300 1.00 275.52 259 VAL A C 1
ATOM 2050 O O . VAL A 1 259 ? 155.988 109.036 168.934 1.00 273.40 259 VAL A O 1
ATOM 2054 N N . LYS A 1 260 ? 154.220 110.411 168.636 1.00 282.73 260 LYS A N 1
ATOM 2055 C CA . LYS A 1 260 ? 154.770 111.001 167.395 1.00 288.35 260 LYS A CA 1
ATOM 2056 C C . LYS A 1 260 ? 154.191 112.392 167.169 1.00 293.77 260 LYS A C 1
ATOM 2057 O O . LYS A 1 260 ? 153.132 112.727 167.727 1.00 293.52 260 LYS A O 1
ATOM 2063 N N . ASP A 1 261 ? 154.876 113.16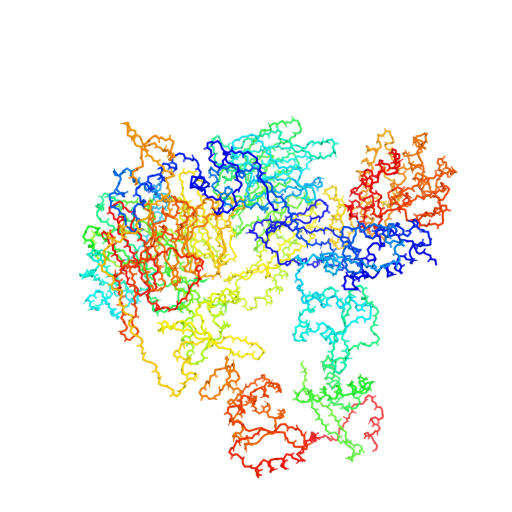5 166.342 1.00 299.07 261 ASP A N 1
ATOM 2064 C CA . ASP A 1 261 ? 154.372 114.474 165.866 1.00 303.07 261 ASP A CA 1
ATOM 2065 C C . ASP A 1 261 ? 153.252 114.252 164.849 1.00 301.68 261 ASP A C 1
ATOM 2066 O O . ASP A 1 261 ? 153.190 113.181 164.201 1.00 300.27 261 ASP A O 1
ATOM 2071 N N . ILE A 1 262 ? 152.414 115.263 164.680 1.00 298.34 262 ILE A N 1
ATOM 2072 C CA . ILE A 1 262 ? 151.317 115.233 163.671 1.00 292.75 262 ILE A CA 1
ATOM 2073 C C . ILE A 1 262 ? 151.890 115.609 162.298 1.00 284.61 262 ILE A C 1
ATOM 2074 O O . ILE A 1 262 ? 152.379 116.750 162.171 1.00 277.58 262 ILE A O 1
ATOM 2079 N N . VAL A 1 322 ? 154.385 111.866 132.123 1.00 210.58 322 VAL A N 1
ATOM 2080 C CA . VAL A 1 322 ? 155.016 113.031 131.426 1.00 213.15 322 VAL A CA 1
ATOM 2081 C C . VAL A 1 322 ? 153.937 113.871 130.720 1.00 203.27 322 VAL A C 1
ATOM 2082 O O . VAL A 1 322 ? 154.128 115.104 130.643 1.00 206.21 322 VAL A O 1
ATOM 2086 N N . LYS A 1 323 ? 152.866 113.238 130.222 1.00 187.16 323 LYS A N 1
ATOM 2087 C CA . LYS A 1 323 ? 151.711 113.921 129.577 1.00 172.74 323 LYS A CA 1
ATOM 2088 C C . LYS A 1 323 ? 150.393 113.240 129.945 1.00 157.33 323 LYS A C 1
ATOM 2089 O O . LYS A 1 323 ? 150.377 112.005 130.144 1.00 162.84 323 LYS A O 1
ATOM 2095 N N . ASN A 1 324 ? 149.326 114.032 129.975 1.00 143.40 324 ASN A N 1
ATOM 2096 C CA . ASN A 1 324 ? 147.952 113.517 129.804 1.00 136.62 324 ASN A CA 1
ATOM 2097 C C . ASN A 1 324 ? 147.778 113.155 128.328 1.00 119.51 324 ASN A C 1
ATOM 2098 O O . ASN A 1 324 ? 148.012 114.006 127.448 1.00 129.06 324 ASN A O 1
ATOM 2103 N N . GLU A 1 325 ? 147.315 111.933 128.069 1.00 100.48 325 GLU A N 1
ATOM 2104 C CA . GLU A 1 325 ? 146.969 111.453 126.713 1.00 84.67 325 GLU A CA 1
ATOM 2105 C C . GLU A 1 325 ? 145.446 111.324 126.629 1.00 71.71 325 GLU A C 1
ATOM 2106 O O . GLU A 1 325 ? 144.849 110.595 127.437 1.00 80.14 325 GLU A O 1
ATOM 2112 N N . VAL A 1 326 ? 144.848 111.997 125.652 1.00 52.19 326 VAL A N 1
ATOM 2113 C CA . VAL A 1 326 ? 143.390 111.950 125.386 1.00 48.90 326 VAL A CA 1
ATOM 2114 C C . VAL A 1 326 ? 143.153 111.238 124.050 1.00 45.39 326 VAL A C 1
ATOM 2115 O O . VAL A 1 326 ? 143.837 111.551 123.061 1.00 48.67 326 VAL A O 1
ATOM 2119 N N . LEU A 1 327 ? 142.203 110.315 124.012 1.00 38.23 327 LEU A N 1
ATOM 2120 C CA . LEU A 1 327 ? 142.101 109.363 122.891 1.00 40.23 327 LEU A CA 1
ATOM 2121 C C . LEU A 1 327 ? 141.191 109.893 121.786 1.00 36.30 327 LEU A C 1
ATOM 2122 O O . LEU A 1 327 ? 141.114 109.184 120.752 1.00 46.07 327 LEU A O 1
ATOM 2127 N N . LEU A 1 328 ? 140.524 111.029 121.944 1.00 29.70 328 LEU A N 1
ATOM 2128 C CA . LEU A 1 328 ? 139.534 111.528 120.940 1.00 30.83 328 LEU A CA 1
ATOM 2129 C C . LEU A 1 328 ? 140.140 111.519 119.531 1.00 30.44 328 LEU A C 1
ATOM 2130 O O . LEU A 1 328 ? 141.296 111.963 119.357 1.00 32.14 328 LEU A O 1
ATOM 2135 N N . ASN A 1 329 ? 139.371 111.029 118.560 1.00 29.73 329 ASN A N 1
ATOM 2136 C CA . ASN A 1 329 ? 139.769 111.064 117.146 1.00 30.68 329 ASN A CA 1
ATOM 2137 C C . ASN A 1 329 ? 138.684 111.732 116.317 1.00 36.25 329 ASN A C 1
ATOM 2138 O O . ASN A 1 329 ? 137.506 111.848 116.784 1.00 37.50 329 ASN A O 1
ATOM 2143 N N . ARG A 1 330 ? 139.081 112.182 115.122 1.00 36.37 330 ARG A N 1
ATOM 2144 C CA . ARG A 1 330 ? 138.180 112.937 114.210 1.00 38.07 330 ARG A CA 1
ATOM 2145 C C . ARG A 1 330 ? 137.461 112.000 113.228 1.00 36.89 330 ARG A C 1
ATOM 2146 O O . ARG A 1 330 ? 136.582 112.492 112.529 1.00 43.55 330 ARG A O 1
ATOM 2154 N N . PHE A 1 331 ? 137.762 110.702 113.220 1.00 36.97 331 PHE A N 1
ATOM 2155 C CA . PHE A 1 331 ? 137.308 109.746 112.180 1.00 36.78 331 PHE A CA 1
ATOM 2156 C C . PHE A 1 331 ? 135.984 109.066 112.545 1.00 35.44 331 PHE A C 1
ATOM 2157 O O . PHE A 1 331 ? 135.290 108.677 111.612 1.00 47.79 331 PHE A O 1
ATOM 2165 N N . TYR A 1 332 ? 135.640 108.895 113.820 1.00 33.30 332 TYR A N 1
ATOM 2166 C CA . TYR A 1 332 ? 134.401 108.186 114.228 1.00 28.01 332 TYR A CA 1
ATOM 2167 C C . TYR A 1 332 ? 133.501 109.150 114.986 1.00 28.48 332 TYR A C 1
ATOM 2168 O O . TYR A 1 332 ? 133.990 110.040 115.687 1.00 26.44 332 TYR A O 1
ATOM 2177 N N . PRO A 1 333 ? 132.164 108.967 114.949 1.00 24.77 333 PRO A N 1
ATOM 2178 C CA . PRO A 1 333 ? 131.275 109.764 115.774 1.00 27.64 333 PRO A CA 1
ATOM 2179 C C . PRO A 1 333 ? 131.615 109.580 117.257 1.00 30.44 333 PRO A C 1
ATOM 2180 O O . PRO A 1 333 ? 131.967 108.457 117.679 1.00 36.65 333 PRO A O 1
ATOM 2184 N N . LEU A 1 334 ? 131.430 110.635 118.045 1.00 31.03 334 LEU A N 1
ATOM 2185 C CA . LEU A 1 334 ? 131.779 110.638 119.486 1.00 32.29 334 LEU A CA 1
ATOM 2186 C C . LEU A 1 334 ? 131.011 109.538 120.244 1.00 31.32 334 LEU A C 1
ATOM 2187 O O . LEU A 1 334 ? 131.608 108.950 121.175 1.00 36.61 334 LEU A O 1
ATOM 2192 N N . GLN A 1 335 ? 129.790 109.220 119.849 1.00 27.59 335 GLN A N 1
ATOM 2193 C CA . GLN A 1 335 ? 128.967 108.176 120.500 1.00 29.71 335 GLN A CA 1
ATOM 2194 C C . GLN A 1 335 ? 129.582 106.793 120.290 1.00 34.53 335 GLN A C 1
ATOM 2195 O O . GLN A 1 335 ? 129.451 105.976 121.225 1.00 41.25 335 GLN A O 1
ATOM 2201 N N . ASN A 1 336 ? 130.249 106.534 119.174 1.00 34.57 336 ASN A N 1
ATOM 2202 C CA . ASN A 1 336 ? 130.909 105.233 118.901 1.00 33.89 336 ASN A CA 1
ATOM 2203 C C . ASN A 1 336 ? 132.189 105.155 119.715 1.00 30.30 336 ASN A C 1
ATOM 2204 O O . ASN A 1 336 ? 132.523 104.069 120.192 1.00 37.07 336 ASN A O 1
ATOM 2209 N N . GLN A 1 337 ? 132.896 106.250 119.873 1.00 32.48 337 GLN A N 1
ATOM 2210 C CA . GLN A 1 337 ? 134.134 106.294 120.713 1.00 33.45 337 GLN A CA 1
ATOM 2211 C C . GLN A 1 337 ? 133.749 106.045 122.181 1.00 34.53 337 GLN A C 1
ATOM 2212 O O . GLN A 1 337 ? 134.443 105.310 122.859 1.00 36.57 337 GLN A O 1
ATOM 2218 N N . THR A 1 338 ? 132.646 106.625 122.637 1.00 35.61 338 THR A N 1
ATOM 2219 C CA . THR A 1 338 ? 132.081 106.388 123.979 1.00 36.66 338 THR A CA 1
ATOM 2220 C C . THR A 1 338 ? 131.642 104.928 124.127 1.00 38.24 338 THR A C 1
ATOM 2221 O O . THR A 1 338 ? 131.943 104.325 125.158 1.00 43.58 338 THR A O 1
ATOM 2225 N N . TYR A 1 339 ? 130.936 104.363 123.165 1.00 36.34 339 TYR A N 1
ATOM 2226 C CA . TYR A 1 339 ? 130.547 102.929 123.184 1.00 36.01 339 TYR A CA 1
ATOM 2227 C C . TYR A 1 339 ? 131.784 102.015 123.314 1.00 35.47 339 TYR A C 1
ATOM 2228 O O . TYR A 1 339 ? 131.762 101.090 124.110 1.00 37.65 339 TYR A O 1
ATOM 2237 N N . ASP A 1 340 ? 132.872 102.313 122.627 1.00 37.82 340 ASP A N 1
ATOM 2238 C CA . ASP A 1 340 ? 134.077 101.449 122.628 1.00 43.75 340 ASP A CA 1
ATOM 2239 C C . ASP A 1 340 ? 134.692 101.323 124.033 1.00 46.61 340 ASP A C 1
ATOM 2240 O O . ASP A 1 340 ? 134.983 100.174 124.429 1.00 57.87 340 ASP A O 1
ATOM 2245 N N . ILE A 1 341 ? 134.857 102.397 124.808 1.00 46.61 341 ILE A N 1
ATOM 2246 C CA . ILE A 1 341 ? 135.417 102.232 126.185 1.00 53.79 341 ILE A CA 1
ATOM 2247 C C . ILE A 1 341 ? 134.363 101.754 127.183 1.00 48.16 341 ILE A C 1
ATOM 2248 O O . ILE A 1 341 ? 134.761 101.087 128.156 1.00 57.48 341 ILE A O 1
ATOM 2253 N N . ALA A 1 342 ? 133.095 102.043 126.983 1.00 37.49 342 ALA A N 1
ATOM 2254 C CA . ALA A 1 342 ? 132.051 101.428 127.792 1.00 35.03 342 ALA A CA 1
ATOM 2255 C C . ALA A 1 342 ? 132.100 99.911 127.582 1.00 44.84 342 ALA A C 1
ATOM 2256 O O . ALA A 1 342 ? 131.983 99.183 128.592 1.00 56.24 342 ALA A O 1
ATOM 2258 N N . ASP A 1 343 ? 132.322 99.424 126.362 1.00 52.18 343 ASP A N 1
ATOM 2259 C CA . ASP A 1 343 ? 132.381 97.971 126.061 1.00 57.46 343 ASP A CA 1
ATOM 2260 C C . ASP A 1 343 ? 133.666 97.367 126.636 1.00 51.62 343 ASP A C 1
ATOM 2261 O O . ASP A 1 343 ? 133.591 96.303 127.277 1.00 65.66 343 ASP A O 1
ATOM 2266 N N . LYS A 1 344 ? 134.802 98.018 126.440 1.00 55.36 344 LYS A N 1
ATOM 2267 C CA . LYS A 1 344 ? 136.110 97.542 126.962 1.00 59.24 344 LYS A CA 1
ATOM 2268 C C . LYS A 1 344 ? 136.146 97.526 128.499 1.00 52.66 344 LYS A C 1
ATOM 2269 O O . LYS A 1 344 ? 136.926 96.732 129.051 1.00 61.09 344 LYS A O 1
ATOM 2275 N N . SER A 1 345 ? 135.322 98.324 129.180 1.00 52.79 345 SER A N 1
ATOM 2276 C CA . SER A 1 345 ? 135.180 98.306 130.662 1.00 49.21 345 SER A CA 1
ATOM 2277 C C . SER A 1 345 ? 134.464 97.032 131.131 1.00 50.59 345 SER A C 1
ATOM 2278 O O . SER A 1 345 ? 134.646 96.653 132.318 1.00 67.64 345 SER A O 1
ATOM 2281 N N . GLY A 1 346 ? 133.663 96.398 130.272 1.00 52.75 346 GLY A N 1
ATOM 2282 C CA . GLY A 1 346 ? 132.995 95.117 130.568 1.00 51.52 346 GLY A CA 1
ATOM 2283 C C . GLY A 1 346 ? 131.954 95.229 131.660 1.00 51.54 346 GLY A C 1
ATOM 2284 O O . GLY A 1 346 ? 131.311 96.278 131.770 1.00 50.64 346 GLY A O 1
ATOM 2285 N N . LEU A 1 347 ? 131.785 94.159 132.440 1.00 59.41 347 LEU A N 1
ATOM 2286 C CA . LEU A 1 347 ? 130.761 94.038 133.513 1.00 64.80 347 LEU A CA 1
ATOM 2287 C C . LEU A 1 347 ? 130.930 95.146 134.562 1.00 58.68 347 LEU A C 1
ATOM 2288 O O . LEU A 1 347 ? 129.971 95.410 135.271 1.00 51.14 347 LEU A O 1
ATOM 2293 N N . LYS A 1 348 ? 132.120 95.738 134.679 1.00 60.08 348 LYS A N 1
ATOM 2294 C CA . LYS A 1 348 ? 132.414 96.801 135.670 1.00 62.16 348 LYS A CA 1
ATOM 2295 C C . LYS A 1 348 ? 131.635 98.079 135.328 1.00 56.68 348 LYS A C 1
ATOM 2296 O O . LYS A 1 348 ? 131.321 98.816 136.251 1.00 53.69 348 LYS A O 1
ATOM 2302 N N . GLY A 1 349 ? 131.387 98.371 134.045 1.00 52.29 349 GLY A N 1
ATOM 2303 C CA . GLY A 1 349 ? 130.968 99.706 133.580 1.00 42.38 349 GLY A CA 1
ATOM 2304 C C . GLY A 1 349 ? 132.076 100.744 133.743 1.00 40.08 349 GLY A C 1
ATOM 2305 O O . GLY A 1 349 ? 133.147 100.430 134.265 1.00 45.48 349 GLY A O 1
ATOM 2306 N N . ILE A 1 350 ? 131.836 101.971 133.301 1.00 35.02 350 ILE A N 1
ATOM 2307 C CA . ILE A 1 350 ? 132.823 103.078 133.367 1.00 37.78 350 ILE A CA 1
ATOM 2308 C C . ILE A 1 350 ? 132.121 104.341 133.845 1.00 35.71 350 ILE A C 1
ATOM 2309 O O . ILE A 1 350 ? 130.998 104.592 133.399 1.00 34.04 350 ILE A O 1
ATOM 2314 N N . SER A 1 351 ? 132.732 105.148 134.716 1.00 37.85 351 SER A N 1
ATOM 2315 C CA . SER A 1 351 ? 132.094 106.425 135.152 1.00 39.22 351 SER A CA 1
ATOM 2316 C C . SER A 1 351 ? 132.155 107.464 134.030 1.00 40.49 351 SER A C 1
ATOM 2317 O O . SER A 1 351 ? 133.159 107.507 133.304 1.00 36.39 351 SER A O 1
ATOM 2320 N N . THR A 1 352 ? 131.169 108.353 133.939 1.00 50.04 352 THR A N 1
ATOM 2321 C CA . THR A 1 352 ? 131.244 109.556 133.059 1.00 52.08 352 THR A CA 1
ATOM 2322 C C . THR A 1 352 ? 132.521 110.356 133.328 1.00 49.88 352 THR A C 1
ATOM 2323 O O . THR A 1 352 ? 133.050 110.928 132.384 1.00 66.26 352 THR A O 1
ATOM 2327 N N . MET A 1 353 ? 133.019 110.377 134.554 1.00 54.93 353 MET A N 1
ATOM 2328 C CA . MET A 1 353 ? 134.294 111.052 134.924 1.00 56.58 353 MET A CA 1
ATOM 2329 C C . MET A 1 353 ? 135.464 110.387 134.179 1.00 53.31 353 MET A C 1
ATOM 2330 O O . MET A 1 353 ? 136.270 111.118 133.583 1.00 55.43 353 MET A O 1
ATOM 2335 N N . ASP A 1 354 ? 135.536 109.058 134.161 1.00 47.40 354 ASP A N 1
ATOM 2336 C CA . ASP A 1 354 ? 136.628 108.301 133.485 1.00 53.49 354 ASP A CA 1
ATOM 2337 C C . ASP A 1 354 ? 136.504 108.415 131.959 1.00 45.39 354 ASP A C 1
ATOM 2338 O O . ASP A 1 354 ? 137.533 108.577 131.304 1.00 42.03 354 ASP A O 1
ATOM 2343 N N . VAL A 1 355 ? 135.290 108.362 131.426 1.00 44.01 355 VAL A N 1
ATOM 2344 C CA . VAL A 1 355 ? 135.025 108.526 129.972 1.00 44.96 355 VAL A CA 1
ATOM 2345 C C . VAL A 1 355 ? 135.565 109.886 129.525 1.00 45.14 355 VAL A C 1
ATOM 2346 O O . VAL A 1 355 ? 136.357 109.926 128.562 1.00 51.55 355 VAL A O 1
ATOM 2350 N N . VAL A 1 356 ? 135.221 110.951 130.236 1.00 41.06 356 VAL A N 1
ATOM 2351 C CA . VAL A 1 356 ? 135.707 112.321 129.930 1.00 43.45 356 VAL A CA 1
ATOM 2352 C C . VAL A 1 356 ? 137.230 112.388 130.095 1.00 48.31 356 VAL A C 1
ATOM 2353 O O . VAL A 1 356 ? 137.878 112.862 129.174 1.00 56.96 356 VAL A O 1
ATOM 2357 N N . ASN A 1 357 ? 137.808 111.861 131.160 1.00 49.71 357 ASN A N 1
ATOM 2358 C CA . ASN A 1 357 ? 139.272 111.934 131.371 1.00 50.78 357 ASN A CA 1
ATOM 2359 C C . ASN A 1 357 ? 139.995 111.237 130.218 1.00 51.18 357 ASN A C 1
ATOM 2360 O O . ASN A 1 357 ? 141.046 111.753 129.778 1.00 55.29 357 ASN A O 1
ATOM 2365 N N . ARG A 1 358 ? 139.508 110.085 129.764 1.00 48.87 358 ARG A N 1
ATOM 2366 C CA . ARG A 1 358 ? 140.235 109.230 128.790 1.00 49.78 358 ARG A CA 1
ATOM 2367 C C . ARG A 1 358 ? 140.013 109.734 127.360 1.00 42.60 358 ARG A C 1
ATOM 2368 O O . ARG A 1 358 ? 140.967 109.715 126.573 1.00 37.82 358 ARG A O 1
ATOM 2376 N N . ILE A 1 359 ? 138.804 110.134 127.001 1.00 41.12 359 ILE A N 1
ATOM 2377 C CA . ILE A 1 359 ? 138.515 110.546 125.598 1.00 42.30 359 ILE A CA 1
ATOM 2378 C C . ILE A 1 359 ? 138.917 112.004 125.397 1.00 40.58 359 ILE A C 1
ATOM 2379 O O . ILE A 1 359 ? 139.683 112.253 124.462 1.00 48.48 359 ILE A O 1
ATOM 2384 N N . THR A 1 360 ? 138.496 112.938 126.241 1.00 43.24 360 THR A N 1
ATOM 2385 C CA . THR A 1 360 ? 138.578 114.391 125.901 1.00 43.20 360 THR A CA 1
ATOM 2386 C C . THR A 1 360 ? 139.355 115.243 126.903 1.00 44.13 360 THR A C 1
ATOM 2387 O O . THR A 1 360 ? 139.681 116.380 126.537 1.00 56.91 360 THR A O 1
ATOM 2391 N N . GLY A 1 361 ? 139.599 114.775 128.128 1.00 46.76 361 GLY A N 1
ATOM 2392 C CA . GLY A 1 361 ? 140.067 115.621 129.248 1.00 44.92 361 GLY A CA 1
ATOM 2393 C C . GLY A 1 361 ? 138.951 116.404 129.913 1.00 40.03 361 GLY A C 1
ATOM 2394 O O . GLY A 1 361 ? 137.919 116.643 129.285 1.00 39.85 361 GLY A O 1
ATOM 2395 N N . LYS A 1 362 ? 139.187 116.853 131.147 1.00 53.26 362 LYS A N 1
ATOM 2396 C CA . LYS A 1 362 ? 138.156 117.426 132.060 1.00 57.30 362 LYS A CA 1
ATOM 2397 C C . LYS A 1 362 ? 137.541 118.713 131.507 1.00 48.63 362 LYS A C 1
ATOM 2398 O O . LYS A 1 362 ? 136.343 118.953 131.803 1.00 57.80 362 LYS A O 1
ATOM 2404 N N . GLU A 1 363 ? 138.286 119.503 130.741 1.00 46.68 363 GLU A N 1
ATOM 2405 C CA . GLU A 1 363 ? 137.783 120.816 130.252 1.00 49.37 363 GLU A CA 1
ATOM 2406 C C . GLU A 1 363 ? 136.720 120.636 129.163 1.00 40.59 363 GLU A C 1
ATOM 2407 O O . GLU A 1 363 ? 136.116 121.648 128.793 1.00 48.49 363 GLU A O 1
ATOM 2413 N N . PHE A 1 364 ? 136.487 119.423 128.671 1.00 35.94 364 PHE A N 1
ATOM 2414 C CA . PHE A 1 364 ? 135.359 119.132 127.757 1.00 41.42 364 PHE A CA 1
ATOM 2415 C C . PHE A 1 364 ? 134.183 118.411 128.456 1.00 42.61 364 PHE A C 1
ATOM 2416 O O . PHE A 1 364 ? 133.224 118.079 127.774 1.00 47.20 364 PHE A O 1
ATOM 2424 N N . GLN A 1 365 ? 134.216 118.245 129.779 1.00 44.04 365 GLN A N 1
ATOM 2425 C CA . GLN A 1 365 ? 133.189 117.522 130.563 1.00 44.13 365 GLN A CA 1
ATOM 2426 C C . GLN A 1 365 ? 131.786 118.001 130.209 1.00 39.37 365 GLN A C 1
ATOM 2427 O O . GLN A 1 365 ? 130.891 117.147 129.982 1.00 44.59 365 GLN A O 1
ATOM 2433 N N . ARG A 1 366 ? 131.571 119.300 130.200 1.00 35.93 366 ARG A N 1
ATOM 2434 C CA . ARG A 1 366 ? 130.223 119.849 129.977 1.00 43.43 366 ARG A CA 1
ATOM 2435 C C . ARG A 1 366 ? 129.751 119.528 128.557 1.00 39.66 366 ARG A C 1
ATOM 2436 O O . ARG A 1 366 ? 128.627 119.050 128.411 1.00 48.91 366 ARG A O 1
ATOM 2444 N N . ALA A 1 367 ? 130.594 119.732 127.560 1.00 40.66 367 ALA A N 1
ATOM 2445 C CA . ALA A 1 367 ? 130.258 119.500 126.142 1.00 43.94 367 ALA A CA 1
ATOM 2446 C C . ALA A 1 367 ? 129.958 118.020 125.920 1.00 40.65 367 ALA A C 1
ATOM 2447 O O . ALA A 1 367 ? 128.998 117.695 125.177 1.00 42.62 367 ALA A O 1
ATOM 2449 N N . PHE A 1 368 ? 130.762 117.155 126.505 1.00 35.31 368 PHE A N 1
ATOM 2450 C CA . PHE A 1 368 ? 130.543 115.698 126.472 1.00 39.59 368 PHE A CA 1
ATOM 2451 C C . PHE A 1 368 ? 129.172 115.367 127.082 1.00 37.29 368 PHE A C 1
ATOM 2452 O O . PHE A 1 368 ? 128.389 114.595 126.535 1.00 40.80 368 PHE A O 1
ATOM 2460 N N . THR A 1 369 ? 128.866 115.939 128.224 1.00 38.09 369 THR A N 1
ATOM 2461 C CA . THR A 1 369 ? 127.605 115.659 128.942 1.00 42.95 369 THR A CA 1
ATOM 2462 C C . THR A 1 369 ? 126.416 116.094 128.086 1.00 39.40 369 THR A C 1
ATOM 2463 O O . THR A 1 369 ? 125.524 115.278 127.865 1.00 50.57 369 THR A O 1
ATOM 2467 N N . LYS A 1 370 ? 126.426 117.307 127.565 1.00 45.17 370 LYS A N 1
ATOM 2468 C CA . LYS A 1 370 ? 125.330 117.822 126.707 1.00 47.88 370 LYS A CA 1
ATOM 2469 C C . LYS A 1 370 ? 125.152 116.979 125.432 1.00 42.31 370 LYS A C 1
ATOM 2470 O O . LYS A 1 370 ? 124.008 116.871 124.934 1.00 44.43 370 LYS A O 1
ATOM 2476 N N . SER A 1 371 ? 126.231 116.440 124.878 1.00 45.83 371 SER A N 1
ATOM 2477 C CA . SER A 1 371 ? 126.185 115.581 123.668 1.00 48.99 371 SER A CA 1
ATOM 2478 C C . SER A 1 371 ? 125.648 114.193 124.032 1.00 49.35 371 SER A C 1
ATOM 2479 O O . SER A 1 371 ? 124.798 113.659 123.281 1.00 55.40 371 SER A O 1
ATOM 2482 N N . SER A 1 372 ? 126.154 113.599 125.116 1.00 44.41 372 SER A N 1
ATOM 2483 C CA . SER A 1 372 ? 125.880 112.190 125.492 1.00 44.67 372 SER A CA 1
ATOM 2484 C C . SER A 1 372 ? 124.426 112.020 125.944 1.00 42.11 372 SER A C 1
ATOM 2485 O O . SER A 1 372 ? 123.904 110.915 125.779 1.00 41.57 372 SER A O 1
ATOM 2488 N N . GLU A 1 373 ? 123.744 113.094 126.349 1.00 48.90 373 GLU A N 1
ATOM 2489 C CA . GLU A 1 373 ? 122.289 113.094 126.657 1.00 54.21 373 GLU A CA 1
ATOM 2490 C C . GLU A 1 373 ? 121.470 112.568 125.480 1.00 50.38 373 GLU A C 1
ATOM 2491 O O . GLU A 1 373 ? 120.361 112.056 125.724 1.00 61.11 373 GLU A O 1
ATOM 2497 N N . TYR A 1 374 ? 121.936 112.738 124.247 1.00 46.86 374 TYR A N 1
ATOM 2498 C CA . TYR A 1 374 ? 121.167 112.328 123.047 1.00 45.23 374 TYR A CA 1
ATOM 2499 C C . TYR A 1 374 ? 121.227 110.818 122.806 1.00 42.25 374 TYR A C 1
ATOM 2500 O O . TYR A 1 374 ? 120.268 110.317 122.189 1.00 51.65 374 TYR A O 1
ATOM 2509 N N . TYR A 1 375 ? 122.240 110.102 123.283 1.00 39.32 375 TYR A N 1
ATOM 2510 C CA . TYR A 1 375 ? 122.409 108.663 122.971 1.00 38.46 375 TYR A CA 1
ATOM 2511 C C . TYR A 1 375 ? 122.564 107.758 124.185 1.00 38.99 375 TYR A C 1
ATOM 2512 O O . TYR A 1 375 ? 122.408 106.534 123.988 1.00 52.30 375 TYR A O 1
ATOM 2521 N N . LEU A 1 376 ? 122.752 108.288 125.393 1.00 42.51 376 LEU A N 1
ATOM 2522 C CA . LEU A 1 376 ? 122.732 107.460 126.640 1.00 43.09 376 LEU A CA 1
ATOM 2523 C C . LEU A 1 376 ? 121.286 107.221 127.086 1.00 42.08 376 LEU A C 1
ATOM 2524 O O . LEU A 1 376 ? 120.464 108.110 126.977 1.00 52.71 376 LEU A O 1
ATOM 2529 N N . GLU A 1 377 ? 120.993 106.040 127.609 1.00 52.29 377 GLU A N 1
ATOM 2530 C CA . GLU A 1 377 ? 119.639 105.669 128.098 1.00 54.55 377 GLU A CA 1
ATOM 2531 C C . GLU A 1 377 ? 119.662 105.450 129.615 1.00 61.20 377 GLU A C 1
ATOM 2532 O O . GLU A 1 377 ? 120.352 104.556 130.108 1.00 69.07 377 GLU A O 1
ATOM 2538 N N . SER A 1 378 ? 118.884 106.223 130.357 1.00 80.78 378 SER A N 1
ATOM 2539 C CA . SER A 1 378 ? 118.504 105.874 131.750 1.00 85.05 378 SER A CA 1
ATOM 2540 C C . SER A 1 378 ? 117.584 104.641 131.743 1.00 86.95 378 SER A C 1
ATOM 2541 O O . SER A 1 378 ? 116.945 104.349 130.711 1.00 96.11 378 SER A O 1
ATOM 2544 N N . VAL A 1 379 ? 117.480 103.944 132.871 1.00 114.26 379 VAL A N 1
ATOM 2545 C CA . VAL A 1 379 ? 116.667 102.694 132.988 1.00 134.13 379 VAL A CA 1
ATOM 2546 C C . VAL A 1 379 ? 115.174 103.055 132.996 1.00 146.38 379 VAL A C 1
ATOM 2547 O O . VAL A 1 379 ? 114.378 102.303 132.396 1.00 140.55 379 VAL A O 1
ATOM 2551 N N . ASP A 1 380 ? 114.812 104.161 133.647 1.00 161.63 380 ASP A N 1
ATOM 2552 C CA . ASP A 1 380 ? 113.527 104.877 133.408 1.00 182.39 380 ASP A CA 1
ATOM 2553 C C . ASP A 1 380 ? 113.629 105.691 132.109 1.00 195.55 380 ASP A C 1
ATOM 2554 O O . ASP A 1 380 ? 114.702 106.253 131.848 1.00 199.60 380 ASP A O 1
ATOM 2559 N N . LYS A 1 381 ? 112.539 105.788 131.340 1.00 209.82 381 LYS A N 1
ATOM 2560 C CA . LYS A 1 381 ? 112.450 106.608 130.094 1.00 218.70 381 LYS A CA 1
ATOM 2561 C C . LYS A 1 381 ? 113.544 106.183 129.095 1.00 204.15 381 LYS A C 1
ATOM 2562 O O . LYS A 1 381 ? 114.323 107.044 128.606 1.00 198.30 381 LYS A O 1
ATOM 2568 N N . GLN A 1 382 ? 113.580 104.892 128.767 1.00 194.19 382 GLN A N 1
ATOM 2569 C CA . GLN A 1 382 ? 114.466 104.330 127.711 1.00 190.11 382 GLN A CA 1
ATOM 2570 C C . GLN A 1 382 ? 114.052 104.858 126.328 1.00 202.95 382 GLN A C 1
ATOM 2571 O O . GLN A 1 382 ? 112.846 105.133 126.110 1.00 208.65 382 GLN A O 1
ATOM 2577 N N . LYS A 1 383 ? 115.010 104.929 125.402 1.00 212.46 383 LYS A N 1
ATOM 2578 C CA . LYS A 1 383 ? 114.771 105.325 123.985 1.00 218.96 383 LYS A CA 1
ATOM 2579 C C . LYS A 1 383 ? 114.189 104.138 123.199 1.00 229.96 383 LYS A C 1
ATOM 2580 O O . LYS A 1 383 ? 114.088 103.015 123.755 1.00 224.56 383 LYS A O 1
ATOM 2586 N N . GLU A 1 384 ? 113.817 104.362 121.935 1.00 249.98 384 GLU A N 1
ATOM 2587 C CA . GLU A 1 384 ? 113.327 103.280 121.032 1.00 264.03 384 GLU A CA 1
ATOM 2588 C C . GLU A 1 384 ? 114.423 102.212 120.862 1.00 265.98 384 GLU A C 1
ATOM 2589 O O . GLU A 1 384 ? 115.616 102.572 120.696 1.00 266.56 384 GLU A O 1
ATOM 2595 N N . ASN A 1 385 ? 114.038 100.935 120.911 1.00 261.42 385 ASN A N 1
ATOM 2596 C CA . ASN A 1 385 ? 114.991 99.794 120.875 1.00 255.32 385 ASN A CA 1
ATOM 2597 C C . ASN A 1 385 ? 115.485 99.589 119.434 1.00 248.25 385 ASN A C 1
ATOM 2598 O O . ASN A 1 385 ? 114.943 98.706 118.727 1.00 246.96 385 ASN A O 1
ATOM 2603 N N . THR A 1 386 ? 116.525 100.335 119.041 1.00 234.51 386 THR A N 1
ATOM 2604 C CA . THR A 1 386 ? 117.261 100.176 117.755 1.00 220.74 386 THR A CA 1
ATOM 2605 C C . THR A 1 386 ? 117.872 98.772 117.671 1.00 201.65 386 THR A C 1
ATOM 2606 O O . THR A 1 386 ? 118.085 98.286 116.541 1.00 205.63 386 THR A O 1
ATOM 2610 N N . GLY A 1 387 ? 118.205 98.174 118.820 1.00 175.42 387 GLY A N 1
ATOM 2611 C CA . GLY A 1 387 ? 119.032 96.959 118.894 1.00 153.84 387 GLY A CA 1
ATOM 2612 C C . GLY A 1 387 ? 120.501 97.240 118.620 1.00 131.24 387 GLY A C 1
ATOM 2613 O O . GLY A 1 387 ? 120.890 98.412 118.360 1.00 121.14 387 GLY A O 1
ATOM 2614 N N . GLY A 1 388 ? 121.304 96.179 118.710 1.00 117.55 388 GLY A N 1
ATOM 2615 C CA . GLY A 1 388 ? 122.744 96.175 118.399 1.00 107.69 388 GLY A CA 1
ATOM 2616 C C . GLY A 1 388 ? 123.555 96.871 119.471 1.00 86.85 388 GLY A C 1
ATOM 2617 O O . GLY A 1 388 ? 124.150 96.170 120.322 1.00 100.71 388 GLY A O 1
ATOM 2618 N N . TYR A 1 389 ? 123.583 98.201 119.420 1.00 68.80 389 TYR A N 1
ATOM 2619 C CA . TYR A 1 389 ? 124.514 99.055 120.200 1.00 59.92 389 TYR A CA 1
ATOM 2620 C C . TYR A 1 389 ? 123.691 100.036 121.031 1.00 53.67 389 TYR A C 1
ATOM 2621 O O . TYR A 1 389 ? 123.090 100.952 120.476 1.00 62.53 389 TYR A O 1
ATOM 2630 N N . ARG A 1 390 ? 123.622 99.811 122.346 1.00 47.30 390 ARG A N 1
ATOM 2631 C CA . ARG A 1 390 ? 122.959 100.728 123.294 1.00 41.66 390 ARG A CA 1
ATOM 2632 C C . ARG A 1 390 ? 123.838 100.950 124.522 1.00 40.71 390 ARG A C 1
ATOM 2633 O O . ARG A 1 390 ? 124.441 100.003 124.991 1.00 42.13 390 ARG A O 1
ATOM 2641 N N . LEU A 1 391 ? 123.881 102.183 125.025 1.00 37.73 391 LEU A N 1
ATOM 2642 C CA . LEU A 1 391 ? 124.571 102.514 126.287 1.00 37.47 391 LEU A CA 1
ATOM 2643 C C . LEU A 1 391 ? 123.549 102.863 127.365 1.00 40.23 391 LEU A C 1
ATOM 2644 O O . LEU A 1 391 ? 122.860 103.897 127.261 1.00 37.95 391 LEU A O 1
ATOM 2649 N N . PHE A 1 392 ? 123.486 102.051 128.409 1.00 44.98 392 PHE A N 1
ATOM 2650 C CA . PHE A 1 392 ? 122.679 102.358 129.619 1.00 44.04 392 PHE A CA 1
ATOM 2651 C C . PHE A 1 392 ? 123.505 103.200 130.580 1.00 43.69 392 PHE A C 1
ATOM 2652 O O . PHE A 1 392 ? 124.727 103.021 130.657 1.00 41.22 392 PHE A O 1
ATOM 2660 N N . ARG A 1 393 ? 122.850 104.082 131.333 1.00 40.85 393 ARG A N 1
ATOM 2661 C CA . ARG A 1 393 ? 123.529 104.774 132.467 1.00 41.51 393 ARG A CA 1
ATOM 2662 C C . ARG A 1 393 ? 122.729 104.646 133.770 1.00 42.90 393 ARG A C 1
ATOM 2663 O O . ARG A 1 393 ? 121.469 104.698 133.760 1.00 42.59 393 ARG A O 1
ATOM 2671 N N . ILE A 1 394 ? 123.453 104.465 134.870 1.00 43.75 394 ILE A N 1
ATOM 2672 C CA . ILE A 1 394 ? 122.865 104.408 136.240 1.00 48.68 394 ILE A CA 1
ATOM 2673 C C . ILE A 1 394 ? 123.724 105.195 137.212 1.00 39.82 394 ILE A C 1
ATOM 2674 O O . ILE A 1 394 ? 124.927 105.253 137.027 1.00 40.35 394 ILE A O 1
ATOM 2679 N N . TYR A 1 395 ? 123.093 105.710 138.258 1.00 43.50 395 TYR A N 1
ATOM 2680 C CA . TYR A 1 395 ? 123.780 106.434 139.351 1.00 40.87 395 TYR A CA 1
ATOM 2681 C C . TYR A 1 395 ? 124.716 105.500 140.093 1.00 38.77 395 TYR A C 1
ATOM 2682 O O . TYR A 1 395 ? 124.412 104.334 140.292 1.00 40.20 395 TYR A O 1
ATOM 2691 N N . ASP A 1 396 ? 125.866 106.026 140.450 1.00 41.29 396 ASP A N 1
ATOM 2692 C CA . ASP A 1 396 ? 126.820 105.361 141.349 1.00 49.00 396 ASP A CA 1
ATOM 2693 C C . ASP A 1 396 ? 127.429 106.447 142.227 1.00 50.31 396 ASP A C 1
ATOM 2694 O O . ASP A 1 396 ? 127.270 107.625 141.921 1.00 42.89 396 ASP A O 1
ATOM 2699 N N . PHE A 1 397 ? 128.098 106.080 143.310 1.00 44.45 397 PHE A N 1
ATOM 2700 C CA . PHE A 1 397 ? 128.662 107.088 144.236 1.00 44.69 397 PHE A CA 1
ATOM 2701 C C . PHE A 1 397 ? 130.150 106.878 144.414 1.00 44.78 397 PHE A C 1
ATOM 2702 O O . PHE A 1 397 ? 130.616 105.720 144.411 1.00 55.16 397 PHE A O 1
ATOM 2710 N N . GLU A 1 398 ? 130.871 107.984 144.542 1.00 54.39 398 GLU A N 1
ATOM 2711 C CA . GLU A 1 398 ? 132.276 108.020 145.000 1.00 63.14 398 GLU A CA 1
ATOM 2712 C C . GLU A 1 398 ? 132.276 108.901 146.249 1.00 64.73 398 GLU A C 1
ATOM 2713 O O . GLU A 1 398 ? 132.583 110.106 146.172 1.00 66.05 398 GLU A O 1
ATOM 2719 N N . GLY A 1 399 ? 131.898 108.313 147.373 1.00 61.07 399 GLY A N 1
ATOM 2720 C CA . GLY A 1 399 ? 131.656 109.073 148.613 1.00 50.48 399 GLY A CA 1
ATOM 2721 C C . GLY A 1 399 ? 130.463 109.990 148.463 1.00 46.86 399 GLY A C 1
ATOM 2722 O O . GLY A 1 399 ? 129.308 109.488 148.367 1.00 52.93 399 GLY A O 1
ATOM 2723 N N . LYS A 1 400 ? 130.713 111.281 148.377 1.00 43.58 400 LYS A N 1
ATOM 2724 C CA . LYS A 1 400 ? 129.621 112.274 148.292 1.00 41.55 400 LYS A CA 1
ATOM 2725 C C . LYS A 1 400 ? 129.179 112.452 146.837 1.00 39.85 400 LYS A C 1
ATOM 2726 O O . LYS A 1 400 ? 128.003 112.785 146.658 1.00 38.87 400 LYS A O 1
ATOM 2732 N N . LYS A 1 401 ? 130.084 112.329 145.860 1.00 40.87 401 LYS A N 1
ATOM 2733 C CA . LYS A 1 401 ? 129.781 112.589 144.424 1.00 44.98 401 LYS A CA 1
ATOM 2734 C C . LYS A 1 401 ? 128.834 111.503 143.897 1.00 42.25 401 LYS A C 1
ATOM 2735 O O . LYS A 1 401 ? 129.174 110.312 143.960 1.00 51.07 401 LYS A O 1
ATOM 2741 N N . LYS A 1 402 ? 127.742 111.906 143.280 1.00 38.19 402 LYS A N 1
ATOM 2742 C CA . LYS A 1 402 ? 126.823 111.029 142.518 1.00 45.01 402 LYS A CA 1
ATOM 2743 C C . LYS A 1 402 ? 127.061 111.275 141.026 1.00 52.01 402 LYS A C 1
ATOM 2744 O O . LYS A 1 402 ? 126.991 112.432 140.576 1.00 54.84 402 LYS A O 1
ATOM 2750 N N . PHE A 1 403 ? 127.352 110.221 140.285 1.00 52.23 403 PHE A N 1
ATOM 2751 C CA . PHE A 1 403 ? 127.681 110.316 138.847 1.00 46.50 403 PHE A CA 1
ATOM 2752 C C . PHE A 1 403 ? 127.043 109.131 138.138 1.00 44.14 403 PHE A C 1
ATOM 2753 O O . PHE A 1 403 ? 126.648 108.140 138.762 1.00 45.40 403 PHE A O 1
ATOM 2761 N N . PHE A 1 404 ? 126.958 109.193 136.823 1.00 44.06 404 PHE A N 1
ATOM 2762 C CA . PHE A 1 404 ? 126.514 108.041 136.006 1.00 33.67 404 PHE A CA 1
ATOM 2763 C C . PHE A 1 404 ? 127.667 107.086 135.719 1.00 34.07 404 PHE A C 1
ATOM 2764 O O . PHE A 1 404 ? 128.725 107.521 135.258 1.00 38.65 404 PHE A O 1
ATOM 2772 N N . ARG A 1 405 ? 127.487 105.794 135.964 1.00 34.32 405 ARG A N 1
ATOM 2773 C CA . ARG A 1 405 ? 128.265 104.760 135.242 1.00 37.97 405 ARG A CA 1
ATOM 2774 C C . ARG A 1 405 ? 127.571 104.422 133.928 1.00 32.37 405 ARG A C 1
ATOM 2775 O O . ARG A 1 405 ? 126.367 104.315 133.939 1.00 33.33 405 ARG A O 1
ATOM 2783 N N . LEU A 1 406 ? 128.357 104.171 132.886 1.00 35.35 406 LEU A N 1
ATOM 2784 C CA . LEU A 1 406 ? 127.879 103.711 131.561 1.00 38.17 406 LEU A CA 1
ATOM 2785 C C . LEU A 1 406 ? 128.139 102.215 131.391 1.00 37.93 406 LEU A C 1
ATOM 2786 O O . LEU A 1 406 ? 129.210 101.745 131.702 1.00 42.60 406 LEU A O 1
ATOM 2791 N N . PHE A 1 407 ? 127.175 101.509 130.836 1.00 39.76 407 PHE A N 1
ATOM 2792 C CA . PHE A 1 407 ? 127.261 100.072 130.507 1.00 43.20 407 PHE A CA 1
ATOM 2793 C C . PHE A 1 407 ? 126.754 99.831 129.085 1.00 43.78 407 PHE A C 1
ATOM 2794 O O . PHE A 1 407 ? 125.667 100.325 128.760 1.00 41.74 407 PHE A O 1
ATOM 2802 N N . THR A 1 408 ? 127.439 99.006 128.300 1.00 45.64 408 THR A N 1
ATOM 2803 C CA . THR A 1 408 ? 126.837 98.484 127.049 1.00 46.72 408 THR A CA 1
ATOM 2804 C C . THR A 1 408 ? 125.686 97.576 127.445 1.00 48.86 408 THR A C 1
ATOM 2805 O O . THR A 1 408 ? 125.801 96.884 128.452 1.00 65.59 408 THR A O 1
ATOM 2809 N N . ALA A 1 409 ? 124.622 97.539 126.657 1.00 51.40 409 ALA A N 1
ATOM 2810 C CA . ALA A 1 409 ? 123.361 96.852 126.999 1.00 53.08 409 ALA A CA 1
ATOM 2811 C C . ALA A 1 409 ? 123.584 95.373 127.360 1.00 51.24 409 ALA A C 1
ATOM 2812 O O . ALA A 1 409 ? 122.861 94.909 128.259 1.00 63.02 409 ALA A O 1
ATOM 2814 N N . GLN A 1 410 ? 124.540 94.666 126.751 1.00 53.26 410 GLN A N 1
ATOM 2815 C CA . GLN A 1 410 ? 124.867 93.260 127.120 1.00 66.25 410 GLN A CA 1
ATOM 2816 C C . GLN A 1 410 ? 125.318 93.199 128.586 1.00 66.01 410 GLN A C 1
ATOM 2817 O O . GLN A 1 410 ? 124.765 92.377 129.355 1.00 74.03 410 GLN A O 1
ATOM 2823 N N . ASN A 1 411 ? 126.302 94.021 128.951 1.00 59.57 411 ASN A N 1
ATOM 2824 C CA . ASN A 1 411 ? 126.883 94.076 130.312 1.00 54.56 411 ASN A CA 1
ATOM 2825 C C . ASN A 1 411 ? 125.821 94.547 131.313 1.00 53.12 411 ASN A C 1
ATOM 2826 O O . ASN A 1 411 ? 125.770 94.022 132.425 1.00 64.14 411 ASN A O 1
ATOM 2831 N N . PHE A 1 412 ? 124.979 95.498 130.939 1.00 59.18 412 PHE A N 1
ATOM 2832 C CA . PHE A 1 412 ? 123.863 95.976 131.786 1.00 61.16 412 PHE A CA 1
ATOM 2833 C C . PHE A 1 412 ? 122.870 94.841 132.040 1.00 60.70 412 PHE A C 1
ATOM 2834 O O . PHE A 1 412 ? 122.513 94.643 133.195 1.00 73.77 412 PHE A O 1
ATOM 2842 N N . GLN A 1 413 ? 122.478 94.071 131.030 1.00 74.38 413 GLN A N 1
ATOM 2843 C CA . GLN A 1 413 ? 121.548 92.922 131.209 1.00 79.53 413 GLN A CA 1
ATOM 2844 C C . GLN A 1 413 ? 122.181 91.887 132.157 1.00 69.98 413 GLN A C 1
ATOM 2845 O O . GLN A 1 413 ? 121.484 91.422 133.054 1.00 73.88 413 GLN A O 1
ATOM 2851 N N . LYS A 1 414 ? 123.463 91.564 132.003 1.00 73.10 414 LYS A N 1
ATOM 2852 C CA . LYS A 1 414 ? 124.208 90.641 132.911 1.00 74.65 414 LYS A CA 1
ATOM 2853 C C . LYS A 1 414 ? 124.243 91.176 134.352 1.00 68.61 414 LYS A C 1
ATOM 2854 O O . LYS A 1 414 ? 124.351 90.360 135.276 1.00 77.69 414 LYS A O 1
ATOM 2860 N N . LEU A 1 415 ? 124.171 92.489 134.537 1.00 70.06 415 LEU A N 1
ATOM 2861 C CA . LEU A 1 415 ? 124.185 93.169 135.860 1.00 75.90 415 LEU A CA 1
ATOM 2862 C C . LEU A 1 415 ? 122.771 93.191 136.479 1.00 83.79 415 LEU A C 1
ATOM 2863 O O . LEU A 1 415 ? 122.644 92.758 137.640 1.00 89.63 415 LEU A O 1
ATOM 2868 N N . THR A 1 416 ? 121.741 93.670 135.770 1.00 89.04 416 THR A N 1
ATOM 2869 C CA . THR A 1 416 ? 120.357 93.778 136.312 1.00 96.08 416 THR A CA 1
ATOM 2870 C C . THR A 1 416 ? 119.694 92.398 136.384 1.00 100.37 416 THR A C 1
ATOM 2871 O O . THR A 1 416 ? 118.910 92.169 137.316 1.00 116.12 416 THR A O 1
ATOM 2875 N N . ASN A 1 417 ? 119.974 91.513 135.435 1.00 120.48 417 ASN A N 1
ATOM 2876 C CA . ASN A 1 417 ? 119.192 90.267 135.211 1.00 136.05 417 ASN A CA 1
ATOM 2877 C C . ASN A 1 417 ? 120.166 89.090 135.071 1.00 150.87 417 ASN A C 1
ATOM 2878 O O . ASN A 1 417 ? 120.065 88.337 134.081 1.00 157.80 417 ASN A O 1
ATOM 2883 N N . ALA A 1 418 ? 121.039 88.909 136.065 1.00 178.41 418 ALA A N 1
ATOM 2884 C CA . ALA A 1 418 ? 122.167 87.940 136.059 1.00 211.47 418 ALA A CA 1
ATOM 2885 C C . ALA A 1 418 ? 121.695 86.488 135.866 1.00 241.89 418 ALA A C 1
ATOM 2886 O O . ALA A 1 418 ? 122.514 85.667 135.385 1.00 243.25 418 ALA A O 1
ATOM 2888 N N . GLU A 1 419 ? 120.440 86.181 136.207 1.00 280.38 419 GLU A N 1
ATOM 2889 C CA . GLU A 1 419 ? 119.851 84.816 136.130 1.00 310.92 419 GLU A CA 1
ATOM 2890 C C . GLU A 1 419 ? 119.246 84.539 134.738 1.00 324.48 419 GLU A C 1
ATOM 2891 O O . GLU A 1 419 ? 119.096 83.340 134.397 1.00 326.71 419 GLU A O 1
ATOM 2897 N N . ASP A 1 420 ? 118.941 85.575 133.944 1.00 337.01 420 ASP A N 1
ATOM 2898 C CA . ASP A 1 420 ? 118.272 85.437 132.618 1.00 343.95 420 ASP A CA 1
ATOM 2899 C C . ASP A 1 420 ? 119.282 85.059 131.519 1.00 351.91 420 ASP A C 1
ATOM 2900 O O . ASP A 1 420 ? 120.507 85.303 131.662 1.00 352.63 420 ASP A O 1
ATOM 2905 N N . GLU A 1 421 ? 118.769 84.520 130.410 1.00 359.61 421 GLU A N 1
ATOM 2906 C CA . GLU A 1 421 ? 119.580 84.073 129.240 1.00 364.30 421 GLU A CA 1
ATOM 2907 C C . GLU A 1 421 ? 120.270 85.266 128.554 1.00 358.83 421 GLU A C 1
ATOM 2908 O O . GLU A 1 421 ? 119.625 86.329 128.373 1.00 358.49 421 GLU A O 1
ATOM 2914 N N . ILE A 1 422 ? 121.520 85.077 128.123 1.00 350.74 422 ILE A N 1
ATOM 2915 C CA . ILE A 1 422 ? 122.278 86.085 127.320 1.00 342.87 422 ILE A CA 1
ATOM 2916 C C . ILE A 1 422 ? 121.622 86.177 125.932 1.00 325.38 422 ILE A C 1
ATOM 2917 O O . ILE A 1 422 ? 121.258 85.126 125.353 1.00 324.41 422 ILE A O 1
ATOM 2922 N N . SER A 1 423 ? 121.455 87.398 125.421 1.00 306.43 423 SER A N 1
ATOM 2923 C CA . SER A 1 423 ? 120.544 87.702 124.290 1.00 292.17 423 SER A CA 1
ATOM 2924 C C . SER A 1 423 ? 121.120 87.193 122.964 1.00 281.77 423 SER A C 1
ATOM 2925 O O . SER A 1 423 ? 122.364 87.182 122.782 1.00 284.69 423 SER A O 1
ATOM 2928 N N . VAL A 1 424 ? 120.229 86.838 122.049 1.00 264.61 424 VAL A N 1
ATOM 2929 C CA . VAL A 1 424 ? 120.602 86.407 120.673 1.00 249.42 424 VAL A CA 1
ATOM 2930 C C . VAL A 1 424 ? 121.065 87.636 119.898 1.00 228.47 424 VAL A C 1
ATOM 2931 O O . VAL A 1 424 ? 120.406 88.674 119.936 1.00 227.02 424 VAL A O 1
ATOM 2935 N N . PRO A 1 425 ? 122.202 87.566 119.169 1.00 203.55 425 PRO A N 1
ATOM 2936 C CA . PRO A 1 425 ? 122.685 88.727 118.425 1.00 187.42 425 PRO A CA 1
ATOM 2937 C C . PRO A 1 425 ? 121.770 89.100 117.250 1.00 169.58 425 PRO A C 1
ATOM 2938 O O . PRO A 1 425 ? 121.195 88.223 116.611 1.00 166.26 425 PRO A O 1
ATOM 2942 N N . LYS A 1 426 ? 121.641 90.401 117.009 1.00 153.89 426 LYS A N 1
ATOM 2943 C CA . LYS A 1 426 ? 120.730 90.926 115.966 1.00 140.98 426 LYS A CA 1
ATOM 2944 C C . LYS A 1 426 ? 121.340 90.693 114.579 1.00 115.60 426 LYS A C 1
ATOM 2945 O O . LYS A 1 426 ? 122.566 90.843 114.408 1.00 93.45 426 LYS A O 1
ATOM 2951 N N . GLY A 1 427 ? 120.484 90.359 113.616 1.00 104.83 427 GLY A N 1
ATOM 2952 C CA . GLY A 1 427 ? 120.825 90.359 112.181 1.00 94.02 427 GLY A CA 1
ATOM 2953 C C . GLY A 1 427 ? 120.537 91.705 111.538 1.00 85.05 427 GLY A C 1
ATOM 2954 O O . GLY A 1 427 ? 120.790 92.754 112.177 1.00 85.15 427 GLY A O 1
ATOM 2955 N N . PHE A 1 428 ? 120.026 91.691 110.307 1.00 74.02 428 PHE A N 1
ATOM 2956 C CA . PHE A 1 428 ? 119.627 92.919 109.582 1.00 74.31 428 PHE A CA 1
ATOM 2957 C C . PHE A 1 428 ? 118.176 93.267 109.904 1.00 93.20 428 PHE A C 1
ATOM 2958 O O . PHE A 1 428 ? 117.369 92.390 110.279 1.00 101.08 428 PHE A O 1
ATOM 2966 N N . ASP A 1 429 ? 117.845 94.531 109.677 1.00 106.12 429 ASP A N 1
ATOM 2967 C CA . ASP A 1 429 ? 116.453 94.964 109.412 1.00 113.59 429 ASP A CA 1
ATOM 2968 C C . ASP A 1 429 ? 116.030 94.486 108.024 1.00 108.99 429 ASP A C 1
ATOM 2969 O O . ASP A 1 429 ? 116.896 94.130 107.207 1.00 114.25 429 ASP A O 1
ATOM 2974 N N . GLU A 1 430 ? 114.731 94.535 107.739 1.00 123.56 430 GLU A N 1
ATOM 2975 C CA . GLU A 1 430 ? 114.211 94.316 106.364 1.00 131.79 430 GLU A CA 1
ATOM 2976 C C . GLU A 1 430 ? 114.693 95.452 105.447 1.00 117.22 430 GLU A C 1
ATOM 2977 O O . GLU A 1 430 ? 114.809 96.621 105.905 1.00 108.17 430 GLU A O 1
ATOM 2983 N N . LEU A 1 431 ? 114.940 95.136 104.174 1.00 101.64 431 LEU A N 1
ATOM 2984 C CA . LEU A 1 431 ? 115.287 96.154 103.151 1.00 89.35 431 LEU A CA 1
ATOM 2985 C C . LEU A 1 431 ? 114.074 97.056 102.904 1.00 99.23 431 LEU A C 1
ATOM 2986 O O . LEU A 1 431 ? 112.922 96.602 103.117 1.00 107.48 431 LEU A O 1
ATOM 2991 N N . GLY A 1 432 ? 114.311 98.268 102.396 1.00 99.38 432 GLY A N 1
ATOM 2992 C CA . GLY A 1 432 ? 113.256 99.092 101.771 1.00 100.02 432 GLY A CA 1
ATOM 2993 C C . GLY A 1 432 ? 112.578 98.345 100.629 1.00 100.71 432 GLY A C 1
ATOM 2994 O O . GLY A 1 432 ? 113.265 97.612 99.893 1.00 90.91 432 GLY A O 1
ATOM 2995 N N . LYS A 1 433 ? 111.270 98.541 100.454 1.00 119.24 433 LYS A N 1
ATOM 2996 C CA . LYS A 1 433 ? 110.433 97.742 99.517 1.00 143.45 433 LYS A CA 1
ATOM 2997 C C . LYS A 1 433 ? 109.981 98.590 98.319 1.00 140.22 433 LYS A C 1
ATOM 2998 O O . LYS A 1 433 ? 109.270 98.051 97.444 1.00 146.62 433 LYS A O 1
ATOM 3004 N N . SER A 1 434 ? 110.412 99.853 98.241 1.00 128.38 434 SER A N 1
ATOM 3005 C CA . SER A 1 434 ? 110.244 100.746 97.066 1.00 117.65 434 SER A CA 1
ATOM 3006 C C . SER A 1 434 ? 111.016 100.195 95.859 1.00 100.60 434 SER A C 1
ATOM 3007 O O . SER A 1 434 ? 112.164 99.743 96.019 1.00 99.91 434 SER A O 1
ATOM 3010 N N . ARG A 1 435 ? 110.419 100.285 94.669 1.00 98.29 435 ARG A N 1
ATOM 3011 C CA . ARG A 1 435 ? 111.049 99.844 93.394 1.00 93.79 435 ARG A CA 1
ATOM 3012 C C . ARG A 1 435 ? 110.990 100.936 92.313 1.00 82.55 435 ARG A C 1
ATOM 3013 O O . ARG A 1 435 ? 111.363 100.619 91.163 1.00 83.73 435 ARG A O 1
ATOM 3021 N N . THR A 1 436 ? 110.553 102.165 92.618 1.00 73.44 436 THR A N 1
ATOM 3022 C CA . THR A 1 436 ? 110.560 103.271 91.629 1.00 76.71 436 THR A CA 1
ATOM 3023 C C . THR A 1 436 ? 112.005 103.696 91.363 1.00 67.30 436 THR A C 1
ATOM 3024 O O . THR A 1 436 ? 112.829 103.686 92.295 1.00 65.87 436 THR A O 1
ATOM 3028 N N . ASP A 1 437 ? 112.282 104.101 90.128 1.00 63.05 437 ASP A N 1
ATOM 3029 C CA . ASP A 1 437 ? 113.636 104.528 89.712 1.00 63.68 437 ASP A CA 1
ATOM 3030 C C . ASP A 1 437 ? 113.835 106.031 89.980 1.00 50.03 437 ASP A C 1
ATOM 3031 O O . ASP A 1 437 ? 112.878 106.762 90.283 1.00 54.74 437 ASP A O 1
ATOM 3036 N N . LEU A 1 438 ? 115.073 106.491 89.800 1.00 50.50 438 LEU A N 1
ATOM 3037 C CA . LEU A 1 438 ? 115.489 107.862 90.155 1.00 47.74 438 LEU A CA 1
ATOM 3038 C C . LEU A 1 438 ? 114.769 108.860 89.252 1.00 52.26 438 LEU A C 1
ATOM 3039 O O . LEU A 1 438 ? 114.342 109.911 89.775 1.00 59.63 438 LEU A O 1
ATOM 3044 N N . LYS A 1 439 ? 114.569 108.514 87.977 1.00 57.90 439 LYS A N 1
ATOM 3045 C CA . LYS A 1 439 ? 113.841 109.359 86.999 1.00 55.53 439 LYS A CA 1
ATOM 3046 C C . LYS A 1 439 ? 112.417 109.585 87.498 1.00 58.81 439 LYS A C 1
ATOM 3047 O O . LYS A 1 439 ? 111.983 110.751 87.539 1.00 73.39 439 LYS A O 1
ATOM 3053 N N . THR A 1 440 ? 111.717 108.526 87.889 1.00 55.25 440 THR A N 1
ATOM 3054 C CA . THR A 1 440 ? 110.312 108.608 88.344 1.00 57.06 440 THR A CA 1
ATOM 3055 C C . THR A 1 440 ? 110.242 109.454 89.615 1.00 55.41 440 THR A C 1
ATOM 3056 O O . THR A 1 440 ? 109.328 110.294 89.719 1.00 60.90 440 THR A O 1
ATOM 3060 N N . LEU A 1 441 ? 111.160 109.251 90.547 1.00 49.21 441 LEU A N 1
ATOM 3061 C CA . LEU A 1 441 ? 111.157 110.003 91.827 1.00 56.37 441 LEU A CA 1
ATOM 3062 C C . LEU A 1 441 ? 111.440 111.488 91.584 1.00 51.61 441 LEU A C 1
ATOM 3063 O O . LEU A 1 441 ? 110.807 112.312 92.253 1.00 55.93 441 LEU A O 1
ATOM 3068 N N . ASN A 1 442 ? 112.356 111.807 90.680 1.00 56.10 442 ASN A N 1
ATOM 3069 C CA . ASN A 1 442 ? 112.754 113.197 90.336 1.00 59.10 442 ASN A CA 1
ATOM 3070 C C . ASN A 1 442 ? 111.565 113.940 89.719 1.00 57.14 442 ASN A C 1
ATOM 3071 O O . ASN A 1 442 ? 111.306 115.097 90.131 1.00 65.55 442 ASN A O 1
ATOM 3076 N N . GLU A 1 443 ? 110.846 113.310 88.799 1.00 57.88 443 GLU A N 1
ATOM 3077 C CA . GLU A 1 443 ? 109.658 113.918 88.145 1.00 63.73 443 GLU A CA 1
ATOM 3078 C C . GLU A 1 443 ? 108.506 114.077 89.151 1.00 62.56 443 GLU A C 1
ATOM 3079 O O . GLU A 1 443 ? 107.839 115.125 89.121 1.00 74.48 443 GLU A O 1
ATOM 3085 N N . ASP A 1 444 ? 108.244 113.083 89.995 1.00 67.09 444 ASP A N 1
ATOM 3086 C CA . ASP A 1 444 ? 107.096 113.086 90.946 1.00 69.83 444 ASP A CA 1
ATOM 3087 C C . ASP A 1 444 ? 107.309 114.044 92.131 1.00 64.41 444 ASP A C 1
ATOM 3088 O O . ASP A 1 444 ? 106.308 114.460 92.706 1.00 78.85 444 ASP A O 1
ATOM 3093 N N . ASN A 1 445 ? 108.532 114.403 92.501 1.00 58.21 445 ASN A N 1
ATOM 3094 C CA . ASN A 1 445 ? 108.772 115.232 93.712 1.00 60.03 445 ASN A CA 1
ATOM 3095 C C . ASN A 1 445 ? 109.092 116.686 93.354 1.00 61.78 445 ASN A C 1
ATOM 3096 O O . ASN A 1 445 ? 109.462 117.457 94.259 1.00 60.03 445 ASN A O 1
ATOM 3101 N N . PHE A 1 446 ? 108.897 117.099 92.108 1.00 61.82 446 PHE A N 1
ATOM 3102 C CA . PHE A 1 446 ? 109.075 118.514 91.707 1.00 55.18 446 PHE A CA 1
ATOM 3103 C C . PHE A 1 446 ? 107.953 119.377 92.282 1.00 63.30 446 PHE A C 1
ATOM 3104 O O . PHE A 1 446 ? 106.766 119.124 92.018 1.00 74.48 446 PHE A O 1
ATOM 3112 N N . VAL A 1 447 ? 108.333 120.406 93.034 1.00 68.96 447 VAL A N 1
ATOM 3113 C CA . VAL A 1 447 ? 107.476 121.585 93.356 1.00 67.74 447 VAL A CA 1
ATOM 3114 C C . VAL A 1 447 ? 108.174 122.825 92.798 1.00 61.29 447 VAL A C 1
ATOM 3115 O O . VAL A 1 447 ? 109.384 122.990 93.055 1.00 65.88 447 VAL A O 1
ATOM 3119 N N . ALA A 1 448 ? 107.457 123.664 92.055 1.00 66.31 448 ALA A N 1
ATOM 3120 C CA . ALA A 1 448 ? 108.042 124.856 91.386 1.00 64.23 448 ALA A CA 1
ATOM 3121 C C . ALA A 1 448 ? 108.532 125.886 92.418 1.00 59.37 448 ALA A C 1
ATOM 3122 O O . ALA A 1 448 ? 107.888 126.070 93.471 1.00 61.77 448 ALA A O 1
ATOM 3124 N N . LEU A 1 449 ? 109.644 126.548 92.116 1.00 59.39 449 LEU A N 1
ATOM 3125 C CA . LEU A 1 449 ? 110.189 127.648 92.944 1.00 60.10 449 LEU A CA 1
ATOM 3126 C C . LEU A 1 449 ? 109.500 128.981 92.588 1.00 62.32 449 LEU A C 1
ATOM 3127 O O . LEU A 1 449 ? 108.813 129.093 91.533 1.00 65.02 449 LEU A O 1
ATOM 3132 N N . ASN A 1 450 ? 109.775 129.999 93.394 1.00 57.62 450 ASN A N 1
ATOM 3133 C CA . ASN A 1 450 ? 109.426 131.417 93.124 1.00 62.78 450 ASN A CA 1
ATOM 3134 C C . ASN A 1 450 ? 110.155 131.891 91.854 1.00 61.93 450 ASN A C 1
ATOM 3135 O O . ASN A 1 450 ? 111.266 131.399 91.584 1.00 67.35 450 ASN A O 1
ATOM 3140 N N . ASN A 1 451 ? 109.587 132.849 91.120 1.00 64.18 451 ASN A N 1
ATOM 3141 C CA . ASN A 1 451 ? 110.077 133.212 89.763 1.00 73.18 451 ASN A CA 1
ATOM 3142 C C . ASN A 1 451 ? 111.432 133.943 89.810 1.00 73.45 451 ASN A C 1
ATOM 3143 O O . ASN A 1 451 ? 112.395 133.438 89.178 1.00 80.39 451 ASN A O 1
ATOM 3148 N N . THR A 1 452 ? 111.497 135.087 90.482 1.00 58.38 452 THR A N 1
ATOM 3149 C CA . THR A 1 452 ? 112.731 135.841 90.848 1.00 57.29 452 THR A CA 1
ATOM 3150 C C . THR A 1 452 ? 113.730 135.960 89.676 1.00 54.30 452 THR A C 1
ATOM 3151 O O . THR A 1 452 ? 113.415 136.679 88.711 1.00 56.78 452 THR A O 1
ATOM 3155 N N . VAL A 1 453 ? 114.956 135.429 89.791 1.00 46.87 453 VAL A N 1
ATOM 3156 C CA . VAL A 1 453 ? 116.060 135.620 88.795 1.00 39.67 453 VAL A CA 1
ATOM 3157 C C . VAL A 1 453 ? 115.766 134.921 87.475 1.00 41.28 453 VAL A C 1
ATOM 3158 O O . VAL A 1 453 ? 115.425 133.734 87.459 1.00 53.45 453 VAL A O 1
ATOM 3162 N N . ARG A 1 454 ? 115.964 135.634 86.375 1.00 43.70 454 ARG A N 1
ATOM 3163 C CA . ARG A 1 454 ? 115.729 135.121 85.004 1.00 46.22 454 ARG A CA 1
ATOM 3164 C C . ARG A 1 454 ? 116.801 135.617 84.043 1.00 45.93 454 ARG A C 1
ATOM 3165 O O . ARG A 1 454 ? 117.530 136.566 84.351 1.00 57.25 454 ARG A O 1
ATOM 3173 N N . PHE A 1 455 ? 116.924 134.959 82.906 1.00 50.78 455 PHE A N 1
ATOM 3174 C CA . PHE A 1 455 ? 117.802 135.441 81.821 1.00 55.88 455 PHE A CA 1
ATOM 3175 C C . PHE A 1 455 ? 117.213 135.040 80.480 1.00 60.22 455 PHE A C 1
ATOM 3176 O O . PHE A 1 455 ? 116.347 134.147 80.403 1.00 66.12 455 PHE A O 1
ATOM 3184 N N . THR A 1 456 ? 117.666 135.723 79.441 1.00 67.40 456 THR A N 1
ATOM 3185 C CA . THR A 1 456 ? 117.323 135.402 78.040 1.00 77.83 456 THR A CA 1
ATOM 3186 C C . THR A 1 456 ? 118.565 135.578 77.181 1.00 84.14 456 THR A C 1
ATOM 3187 O O . THR A 1 456 ? 119.473 136.306 77.582 1.00 86.51 456 THR A O 1
ATOM 3191 N N . THR A 1 457 ? 118.588 134.933 76.024 1.00 104.89 457 THR A N 1
ATOM 3192 C CA . THR A 1 457 ? 119.706 135.044 75.061 1.00 122.11 457 THR A CA 1
ATOM 3193 C C . THR A 1 457 ? 119.270 135.992 73.945 1.00 136.08 457 THR A C 1
ATOM 3194 O O . THR A 1 457 ? 118.262 135.696 73.279 1.00 141.25 457 THR A O 1
ATOM 3198 N N . ASP A 1 458 ? 120.012 137.077 73.733 1.00 161.95 458 ASP A N 1
ATOM 3199 C CA . ASP A 1 458 ? 119.717 138.053 72.657 1.00 187.26 458 ASP A CA 1
ATOM 3200 C C . ASP A 1 458 ? 119.971 137.407 71.290 1.00 207.81 458 ASP A C 1
ATOM 3201 O O . ASP A 1 458 ? 120.629 136.343 71.216 1.00 210.15 458 ASP A O 1
ATOM 3206 N N . SER A 1 459 ? 119.499 138.050 70.228 1.00 230.56 459 SER A N 1
ATOM 3207 C CA . SER A 1 459 ? 119.740 137.611 68.829 1.00 241.78 459 SER A CA 1
ATOM 3208 C C . SER A 1 459 ? 121.242 137.592 68.528 1.00 244.92 459 SER A C 1
ATOM 3209 O O . SER A 1 459 ? 121.672 136.744 67.727 1.00 243.32 459 SER A O 1
ATOM 3212 N N . ASP A 1 460 ? 122.012 138.461 69.183 1.00 244.91 460 ASP A N 1
ATOM 3213 C CA . ASP A 1 460 ? 123.489 138.476 69.075 1.00 242.50 460 ASP A CA 1
ATOM 3214 C C . ASP A 1 460 ? 124.092 137.297 69.848 1.00 228.71 460 ASP A C 1
ATOM 3215 O O . ASP A 1 460 ? 125.312 137.085 69.723 1.00 226.21 460 ASP A O 1
ATOM 3220 N N . GLY A 1 461 ? 123.290 136.576 70.638 1.00 209.64 461 GLY A N 1
ATOM 3221 C CA . GLY A 1 461 ? 123.764 135.430 71.438 1.00 191.41 461 GLY A CA 1
ATOM 3222 C C . GLY A 1 461 ? 124.266 135.840 72.814 1.00 171.59 461 GLY A C 1
ATOM 3223 O O . GLY A 1 461 ? 124.672 134.944 73.580 1.00 165.54 461 GLY A O 1
ATOM 3224 N N . GLN A 1 462 ? 124.202 137.125 73.157 1.00 154.96 462 GLN A N 1
ATOM 3225 C CA . GLN A 1 462 ? 124.557 137.600 74.516 1.00 144.50 462 GLN A CA 1
ATOM 3226 C C . GLN A 1 462 ? 123.448 137.199 75.492 1.00 120.93 462 GLN A C 1
ATOM 3227 O O . GLN A 1 462 ? 122.271 137.489 75.227 1.00 118.95 462 GLN A O 1
ATOM 3233 N N . ASP A 1 463 ? 123.816 136.588 76.613 1.00 105.65 463 ASP A N 1
ATOM 3234 C CA . ASP A 1 463 ? 122.861 136.300 77.715 1.00 86.94 463 ASP A CA 1
ATOM 3235 C C . ASP A 1 463 ? 122.661 137.567 78.548 1.00 73.53 463 ASP A C 1
ATOM 3236 O O . ASP A 1 463 ? 123.663 138.145 79.020 1.00 90.32 463 ASP A O 1
ATOM 3241 N N . ILE A 1 464 ? 121.413 137.987 78.730 1.00 63.84 464 ILE A N 1
ATOM 3242 C CA . ILE A 1 464 ? 121.068 139.206 79.512 1.00 68.44 464 ILE A CA 1
ATOM 3243 C C . ILE A 1 464 ? 120.210 138.807 80.719 1.00 60.63 464 ILE A C 1
ATOM 3244 O O . ILE A 1 464 ? 119.222 138.076 80.573 1.00 55.37 464 ILE A O 1
ATOM 3249 N N . PHE A 1 465 ? 120.592 139.293 81.892 1.00 54.31 465 PHE A N 1
ATOM 3250 C CA . PHE A 1 465 ? 119.854 139.082 83.153 1.00 46.22 465 PHE A CA 1
ATOM 3251 C C . PHE A 1 465 ? 118.624 139.990 83.195 1.00 44.96 465 PHE A C 1
ATOM 3252 O O . PHE A 1 465 ? 118.705 141.161 82.768 1.00 61.86 465 PHE A O 1
ATOM 3260 N N . PHE A 1 466 ? 117.527 139.503 83.766 1.00 43.14 466 PHE A N 1
ATOM 3261 C CA . PHE A 1 466 ? 116.378 140.340 84.162 1.00 47.04 466 PHE A CA 1
ATOM 3262 C C . PHE A 1 466 ? 115.649 139.728 85.351 1.00 47.44 466 PHE A C 1
ATOM 3263 O O . PHE A 1 466 ? 115.677 138.537 85.542 1.00 53.96 466 PHE A O 1
ATOM 3271 N N . TRP A 1 467 ? 115.003 140.568 86.147 1.00 50.30 467 TRP A N 1
ATOM 3272 C CA . TRP A 1 467 ? 114.057 140.098 87.174 1.00 47.42 467 TRP A CA 1
ATOM 3273 C C . TRP A 1 467 ? 112.730 139.742 86.524 1.00 49.59 467 TRP A C 1
ATOM 3274 O O . TRP A 1 467 ? 112.304 140.442 85.599 1.00 57.96 467 TRP A O 1
ATOM 3285 N N . HIS A 1 468 ? 112.047 138.749 87.069 1.00 54.94 468 HIS A N 1
ATOM 3286 C CA . HIS A 1 468 ? 110.706 138.362 86.590 1.00 59.88 468 HIS A CA 1
ATOM 3287 C C . HIS A 1 468 ? 109.765 139.570 86.601 1.00 62.28 468 HIS A C 1
ATOM 3288 O O . HIS A 1 468 ? 109.733 140.300 87.599 1.00 70.67 468 HIS A O 1
ATOM 3295 N N . GLY A 1 469 ? 109.042 139.773 85.500 1.00 72.96 469 GLY A N 1
ATOM 3296 C CA . GLY A 1 469 ? 108.130 140.918 85.328 1.00 84.20 469 GLY A CA 1
ATOM 3297 C C . GLY A 1 469 ? 108.792 142.138 84.702 1.00 90.56 469 GLY A C 1
ATOM 3298 O O . GLY A 1 469 ? 108.034 143.030 84.259 1.00 109.37 469 GLY A O 1
ATOM 3299 N N . GLU A 1 470 ? 110.123 142.219 84.628 1.00 93.62 470 GLU A N 1
ATOM 3300 C CA . GLU A 1 470 ? 110.811 143.407 84.052 1.00 99.48 470 GLU A CA 1
ATOM 3301 C C . GLU A 1 470 ? 111.092 143.222 82.551 1.00 112.41 470 GLU A C 1
ATOM 3302 O O . GLU A 1 470 ? 111.607 144.176 81.947 1.00 123.38 470 GLU A O 1
ATOM 3308 N N . LEU A 1 471 ? 110.771 142.069 81.955 1.00 122.71 471 LEU A N 1
ATOM 3309 C CA . LEU A 1 471 ? 110.609 141.933 80.480 1.00 128.66 471 LEU A CA 1
ATOM 3310 C C . LEU A 1 471 ? 109.335 141.130 80.222 1.00 156.62 471 LEU A C 1
ATOM 3311 O O . LEU A 1 471 ? 108.919 140.354 81.103 1.00 160.14 471 LEU A O 1
ATOM 3316 N N . LYS A 1 472 ? 108.755 141.270 79.033 1.00 193.65 472 LYS A N 1
ATOM 3317 C CA . LYS A 1 472 ? 107.480 140.595 78.679 1.00 224.89 472 LYS A CA 1
ATOM 3318 C C . LYS A 1 472 ? 107.692 139.091 78.439 1.00 237.78 472 LYS A C 1
ATOM 3319 O O . LYS A 1 472 ? 106.683 138.416 78.175 1.00 239.52 472 LYS A O 1
ATOM 3325 N N . ILE A 1 473 ? 108.920 138.573 78.532 1.00 247.38 473 ILE A N 1
ATOM 3326 C CA . ILE A 1 473 ? 109.254 137.173 78.128 1.00 253.31 473 ILE A CA 1
ATOM 3327 C C . ILE A 1 473 ? 108.573 136.201 79.100 1.00 272.71 473 ILE A C 1
ATOM 3328 O O . ILE A 1 473 ? 108.777 136.297 80.308 1.00 270.97 473 ILE A O 1
ATOM 3333 N N . PRO A 1 474 ? 107.727 135.249 78.625 1.00 300.99 474 PRO A N 1
ATOM 3334 C CA . PRO A 1 474 ? 106.979 134.358 79.520 1.00 316.54 474 PRO A CA 1
ATOM 3335 C C . PRO A 1 474 ? 107.878 133.336 80.220 1.00 332.70 474 PRO A C 1
ATOM 3336 O O . PRO A 1 474 ? 108.997 133.094 79.771 1.00 339.55 474 PRO A O 1
ATOM 3340 N N . PRO A 1 475 ? 107.445 132.739 81.358 1.00 346.90 475 PRO A N 1
ATOM 3341 C CA . PRO A 1 475 ? 108.278 131.784 82.095 1.00 355.02 475 PRO A CA 1
ATOM 3342 C C . PRO A 1 475 ? 108.412 130.422 81.388 1.00 368.28 475 PRO A C 1
ATOM 3343 O O . PRO A 1 475 ? 107.444 129.921 80.826 1.00 372.37 475 PRO A O 1
ATOM 3347 N N . ASN A 1 476 ? 109.615 129.846 81.446 1.00 377.92 476 ASN A N 1
ATOM 3348 C CA . ASN A 1 476 ? 109.967 128.542 80.819 1.00 383.09 476 ASN A CA 1
ATOM 3349 C C . ASN A 1 476 ? 109.603 127.369 81.749 1.00 392.73 476 ASN A C 1
ATOM 3350 O O . ASN A 1 476 ? 109.526 126.226 81.243 1.00 395.04 476 ASN A O 1
ATOM 3355 N N . SER A 1 477 ? 109.394 127.629 83.046 1.00 398.46 477 SER A N 1
ATOM 3356 C CA . SER A 1 477 ? 109.069 126.623 84.098 1.00 398.36 477 SER A CA 1
ATOM 3357 C C . SER A 1 477 ? 107.590 126.211 84.033 1.00 398.80 477 SER A C 1
ATOM 3358 O O . SER A 1 477 ? 106.741 127.083 84.327 1.00 400.19 477 SER A O 1
ATOM 3361 N N . LYS A 1 538 ? 111.461 104.212 139.061 1.00 183.76 538 LYS A N 1
ATOM 3362 C CA . LYS A 1 538 ? 112.826 104.817 139.073 1.00 179.88 538 LYS A CA 1
ATOM 3363 C C . LYS A 1 538 ? 113.789 104.013 139.969 1.00 155.46 538 LYS A C 1
ATOM 3364 O O . LYS A 1 538 ? 114.909 104.505 140.204 1.00 132.14 538 LYS A O 1
ATOM 3370 N N . VAL A 1 539 ? 113.396 102.830 140.446 1.00 137.83 539 VAL A N 1
ATOM 3371 C CA . VAL A 1 539 ? 114.293 101.912 141.193 1.00 114.79 539 VAL A CA 1
ATOM 3372 C C . VAL A 1 539 ? 114.552 100.698 140.304 1.00 103.90 539 VAL A C 1
ATOM 3373 O O . VAL A 1 539 ? 113.610 100.204 139.654 1.00 114.72 539 VAL A O 1
ATOM 3377 N N . VAL A 1 540 ? 115.800 100.257 140.268 1.00 82.97 540 VAL A N 1
ATOM 3378 C CA . VAL A 1 540 ? 116.267 99.189 139.349 1.00 79.41 540 VAL A CA 1
ATOM 3379 C C . VAL A 1 540 ? 116.266 97.871 140.130 1.00 74.80 540 VAL A C 1
ATOM 3380 O O . VAL A 1 540 ? 116.671 97.873 141.288 1.00 73.07 540 VAL A O 1
ATOM 3384 N N . ASN A 1 541 ? 115.841 96.783 139.499 1.00 84.29 541 ASN A N 1
ATOM 3385 C CA . ASN A 1 541 ? 115.478 95.523 140.201 1.00 96.66 541 ASN A CA 1
ATOM 3386 C C . ASN A 1 541 ? 116.708 94.702 140.614 1.00 94.90 541 ASN A C 1
ATOM 3387 O O . ASN A 1 541 ? 116.589 93.989 141.631 1.00 117.09 541 ASN A O 1
ATOM 3392 N N . PHE A 1 542 ? 117.798 94.715 139.846 1.00 81.37 542 PHE A N 1
ATOM 3393 C CA . PHE A 1 542 ? 119.059 93.958 140.110 1.00 80.62 542 PHE A CA 1
ATOM 3394 C C . PHE A 1 542 ? 118.800 92.549 140.677 1.00 87.60 542 PHE A C 1
ATOM 3395 O O . PHE A 1 542 ? 119.553 92.131 141.588 1.00 91.66 542 PHE A O 1
ATOM 3403 N N . GLY A 1 543 ? 117.828 91.819 140.112 1.00 106.72 543 GLY A N 1
ATOM 3404 C CA . GLY A 1 543 ? 117.511 90.421 140.470 1.00 124.50 543 GLY A CA 1
ATOM 3405 C C . GLY A 1 543 ? 116.944 90.241 141.873 1.00 124.62 543 GLY A C 1
ATOM 3406 O O . GLY A 1 543 ? 116.946 89.074 142.352 1.00 139.13 543 GLY A O 1
ATOM 3407 N N . GLY A 1 544 ? 116.439 91.306 142.509 1.00 124.59 544 GLY A N 1
ATOM 3408 C CA . GLY A 1 544 ? 115.734 91.205 143.807 1.00 124.34 544 GLY A CA 1
ATOM 3409 C C . GLY A 1 544 ? 116.096 92.314 144.778 1.00 110.31 544 GLY A C 1
ATOM 3410 O O . GLY A 1 544 ? 115.257 92.651 145.608 1.00 116.94 544 GLY A O 1
ATOM 3411 N N . PHE A 1 545 ? 117.291 92.872 144.673 1.00 89.94 545 PHE A N 1
ATOM 3412 C CA . PHE A 1 545 ? 117.690 94.058 145.450 1.00 81.56 545 PHE A CA 1
ATOM 3413 C C . PHE A 1 545 ? 117.283 95.303 144.671 1.00 80.81 545 PHE A C 1
ATOM 3414 O O . PHE A 1 545 ? 118.035 95.741 143.789 1.00 96.13 545 PHE A O 1
ATOM 3422 N N . SER A 1 546 ? 116.146 95.889 145.008 1.00 77.94 546 SER A N 1
ATOM 3423 C CA . SER A 1 546 ? 115.748 97.212 144.471 1.00 78.61 546 SER A CA 1
ATOM 3424 C C . SER A 1 546 ? 116.742 98.271 144.957 1.00 70.30 546 SER A C 1
ATOM 3425 O O . SER A 1 546 ? 116.932 98.394 146.167 1.00 76.19 546 SER A O 1
ATOM 3428 N N . ALA A 1 547 ? 117.380 99.000 144.050 1.00 59.81 547 ALA A N 1
ATOM 3429 C CA . ALA A 1 547 ? 118.335 100.068 144.422 1.00 54.28 547 ALA A CA 1
ATOM 3430 C C . ALA A 1 547 ? 118.274 101.218 143.428 1.00 51.86 547 ALA A C 1
ATOM 3431 O O . ALA A 1 547 ? 118.033 100.979 142.237 1.00 61.69 547 ALA A O 1
ATOM 3433 N N . ARG A 1 548 ? 118.539 102.420 143.906 1.00 57.60 548 ARG A N 1
ATOM 3434 C CA . ARG A 1 548 ? 118.597 103.635 143.061 1.00 58.09 548 ARG A CA 1
ATOM 3435 C C . ARG A 1 548 ? 120.024 103.911 142.608 1.00 54.49 548 ARG A C 1
ATOM 3436 O O . ARG A 1 548 ? 120.177 104.769 141.759 1.00 63.11 548 ARG A O 1
ATOM 3444 N N . SER A 1 549 ? 121.023 103.232 143.153 1.00 51.36 549 SER A N 1
ATOM 3445 C CA . SER A 1 549 ? 122.418 103.366 142.691 1.00 48.15 549 SER A CA 1
ATOM 3446 C C . SER A 1 549 ? 123.129 102.036 142.876 1.00 48.02 549 SER A C 1
ATOM 3447 O O . SER A 1 549 ? 122.666 101.187 143.669 1.00 57.97 549 SER A O 1
ATOM 3450 N N . LEU A 1 550 ? 124.262 101.896 142.207 1.00 48.60 550 LEU A N 1
ATOM 3451 C CA . LEU A 1 550 ? 125.122 100.712 142.372 1.00 49.68 550 LEU A CA 1
ATOM 3452 C C . LEU A 1 550 ? 125.714 100.715 143.780 1.00 50.50 550 LEU A C 1
ATOM 3453 O O . LEU A 1 550 ? 125.875 99.623 144.332 1.00 55.19 550 LEU A O 1
ATOM 3458 N N . ARG A 1 551 ? 125.985 101.882 144.365 1.00 50.70 551 ARG A N 1
ATOM 3459 C CA . ARG A 1 551 ? 126.484 101.958 145.762 1.00 47.82 551 ARG A CA 1
ATOM 3460 C C . ARG A 1 551 ? 125.405 101.489 146.735 1.00 45.55 551 ARG A C 1
ATOM 3461 O O . ARG A 1 551 ? 125.735 100.770 147.690 1.00 45.12 551 ARG A O 1
ATOM 3469 N N . SER A 1 552 ? 124.153 101.863 146.493 1.00 45.03 552 SER A N 1
ATOM 3470 C CA . SER A 1 552 ? 123.018 101.353 147.294 1.00 44.98 552 SER A CA 1
ATOM 3471 C C . SER A 1 552 ? 122.913 99.829 147.137 1.00 48.20 552 SER A C 1
ATOM 3472 O O . SER A 1 552 ? 122.718 99.119 148.143 1.00 55.53 552 SER A O 1
ATOM 3475 N N . LEU A 1 553 ? 123.067 99.316 145.926 1.00 47.88 553 LEU A N 1
ATOM 3476 C CA . LEU A 1 553 ? 123.010 97.857 145.675 1.00 48.70 553 LEU A CA 1
ATOM 3477 C C . LEU A 1 553 ? 124.159 97.182 146.428 1.00 47.34 553 LEU A C 1
ATOM 3478 O O . LEU A 1 553 ? 123.911 96.178 147.104 1.00 45.72 553 LEU A O 1
ATOM 3483 N N . GLN A 1 554 ? 125.363 97.746 146.361 1.00 49.09 554 GLN A N 1
ATOM 3484 C CA . GLN A 1 554 ? 126.557 97.193 147.042 1.00 52.30 554 GLN A CA 1
ATOM 3485 C C . GLN A 1 554 ? 126.367 97.235 148.562 1.00 60.21 554 GLN A C 1
ATOM 3486 O O . GLN A 1 554 ? 126.722 96.223 149.230 1.00 66.95 554 GLN A O 1
ATOM 3492 N N . ARG A 1 555 ? 125.833 98.338 149.096 1.00 49.35 555 ARG A N 1
ATOM 3493 C CA . ARG A 1 555 ? 125.569 98.469 150.553 1.00 48.40 555 ARG A CA 1
ATOM 3494 C C . ARG A 1 555 ? 124.540 97.441 151.002 1.00 45.12 555 ARG A C 1
ATOM 3495 O O . ARG A 1 555 ? 124.746 96.838 152.070 1.00 54.04 555 ARG A O 1
ATOM 3503 N N . GLN A 1 556 ? 123.451 97.287 150.258 1.00 46.48 556 GLN A N 1
ATOM 3504 C CA . GLN A 1 556 ? 122.373 96.338 150.627 1.00 46.31 556 GLN A CA 1
ATOM 3505 C C . GLN A 1 556 ? 122.930 94.911 150.687 1.00 52.91 556 GLN A C 1
ATOM 3506 O O . GLN A 1 556 ? 122.623 94.196 151.654 1.00 53.92 556 GLN A O 1
ATOM 3512 N N . ARG A 1 557 ? 123.728 94.514 149.701 1.00 59.17 557 ARG A N 1
ATOM 3513 C CA . ARG A 1 557 ? 124.327 93.155 149.659 1.00 62.31 557 ARG A CA 1
ATOM 3514 C C . ARG A 1 557 ? 125.378 93.012 150.762 1.00 55.58 557 ARG A C 1
ATOM 3515 O O . ARG A 1 557 ? 125.444 91.921 151.349 1.00 70.39 557 ARG A O 1
ATOM 3523 N N . ALA A 1 558 ? 126.140 94.061 151.073 1.00 55.32 558 ALA A N 1
ATOM 3524 C CA . ALA A 1 558 ? 127.143 94.039 152.170 1.00 55.21 558 ALA A CA 1
ATOM 3525 C C . ALA A 1 558 ? 126.456 93.889 153.531 1.00 58.52 558 ALA A C 1
ATOM 3526 O O . ALA A 1 558 ? 126.976 93.127 154.373 1.00 69.95 558 ALA A O 1
ATOM 3528 N N . ILE A 1 559 ? 125.352 94.608 153.760 1.00 59.27 559 ILE A N 1
ATOM 3529 C CA . ILE A 1 559 ? 124.561 94.478 155.015 1.00 58.48 559 ILE A CA 1
ATOM 3530 C C . ILE A 1 559 ? 124.167 93.012 155.180 1.00 61.92 559 ILE A C 1
ATOM 3531 O O . ILE A 1 559 ? 124.389 92.447 156.258 1.00 69.92 559 ILE A O 1
ATOM 3536 N N . LEU A 1 560 ? 123.562 92.422 154.161 1.00 75.66 560 LEU A N 1
ATOM 3537 C CA . LEU A 1 560 ? 122.996 91.051 154.269 1.00 83.10 560 LEU A CA 1
ATOM 3538 C C . LEU A 1 560 ? 124.125 90.031 154.459 1.00 76.88 560 LEU A C 1
ATOM 3539 O O . LEU A 1 560 ? 123.900 89.046 155.177 1.00 85.33 560 LEU A O 1
ATOM 3544 N N . LYS A 1 561 ? 125.284 90.240 153.845 1.00 86.57 561 LYS A N 1
ATOM 3545 C CA . LYS A 1 561 ? 126.427 89.301 153.970 1.00 92.48 561 LYS A CA 1
ATOM 3546 C C . LYS A 1 561 ? 127.044 89.396 155.368 1.00 86.31 561 LYS A C 1
ATOM 3547 O O . LYS A 1 561 ? 127.436 88.342 155.927 1.00 96.95 561 LYS A O 1
ATOM 3553 N N . VAL A 1 562 ? 127.146 90.604 155.913 1.00 83.89 562 VAL A N 1
ATOM 3554 C CA . VAL A 1 562 ? 127.573 90.823 157.328 1.00 75.31 562 VAL A CA 1
ATOM 3555 C C . VAL A 1 562 ? 126.554 90.189 158.284 1.00 72.88 562 VAL A C 1
ATOM 3556 O O . VAL A 1 562 ? 126.967 89.548 159.252 1.00 79.55 562 VAL A O 1
ATOM 3560 N N . MET A 1 563 ? 125.266 90.357 158.036 1.00 78.48 563 MET A N 1
ATOM 3561 C CA . MET A 1 563 ? 124.217 89.817 158.936 1.00 80.71 563 MET A CA 1
ATOM 3562 C C . MET A 1 563 ? 124.303 88.288 159.012 1.00 92.38 563 MET A C 1
ATOM 3563 O O . MET A 1 563 ? 124.172 87.749 160.121 1.00 102.02 563 MET A O 1
ATOM 3568 N N . ASN A 1 564 ? 124.563 87.614 157.893 1.00 107.67 564 ASN A N 1
ATOM 3569 C CA . ASN A 1 564 ? 124.808 86.149 157.901 1.00 110.00 564 ASN A CA 1
ATOM 3570 C C . ASN A 1 564 ? 126.085 85.835 158.684 1.00 119.01 564 ASN A C 1
ATOM 3571 O O . ASN A 1 564 ? 126.126 84.760 159.325 1.00 125.65 564 ASN A O 1
ATOM 3576 N N . THR A 1 565 ? 127.090 86.706 158.634 1.00 126.45 565 THR A N 1
ATOM 3577 C CA . THR A 1 565 ? 128.393 86.451 159.293 1.00 140.05 565 THR A CA 1
ATOM 3578 C C . THR A 1 565 ? 128.262 86.586 160.816 1.00 140.15 565 THR A C 1
ATOM 3579 O O . THR A 1 565 ? 128.750 85.692 161.532 1.00 146.49 565 THR A O 1
ATOM 3583 N N . ILE A 1 566 ? 127.646 87.658 161.301 1.00 129.60 566 ILE A N 1
ATOM 3584 C CA . ILE A 1 566 ? 127.715 88.021 162.749 1.00 127.38 566 ILE A CA 1
ATOM 3585 C C . ILE A 1 566 ? 126.577 87.360 163.532 1.00 121.19 566 ILE A C 1
ATOM 3586 O O . ILE A 1 566 ? 126.425 87.682 164.729 1.00 125.28 566 ILE A O 1
ATOM 3591 N N . GLY A 1 567 ? 125.769 86.528 162.881 1.00 110.53 567 GLY A N 1
ATOM 3592 C CA . GLY A 1 567 ? 124.808 85.637 163.558 1.00 109.54 567 GLY A CA 1
ATOM 3593 C C . GLY A 1 567 ? 123.365 86.068 163.388 1.00 110.52 567 GLY A C 1
ATOM 3594 O O . GLY A 1 567 ? 122.515 85.612 164.187 1.00 114.94 567 GLY A O 1
ATOM 3595 N N . GLY A 1 568 ? 123.074 86.914 162.398 1.00 108.90 568 GLY A N 1
ATOM 3596 C CA . GLY A 1 568 ? 121.702 87.139 161.921 1.00 98.18 568 GLY A CA 1
ATOM 3597 C C . GLY A 1 568 ? 120.924 88.167 162.717 1.00 95.59 568 GLY A C 1
ATOM 3598 O O . GLY A 1 568 ? 119.782 88.422 162.330 1.00 103.20 568 GLY A O 1
ATOM 3599 N N . VAL A 1 569 ? 121.483 88.735 163.778 1.00 89.45 569 VAL A N 1
ATOM 3600 C CA . VAL A 1 569 ? 120.821 89.841 164.518 1.00 88.58 569 VAL A CA 1
ATOM 3601 C C . VAL A 1 569 ? 121.881 90.889 164.823 1.00 84.42 569 VAL A C 1
ATOM 3602 O O . VAL A 1 569 ? 123.011 90.530 165.192 1.00 80.27 569 VAL A O 1
ATOM 3606 N N . ALA A 1 570 ? 121.523 92.151 164.650 1.00 74.36 570 ALA A N 1
ATOM 3607 C CA . ALA A 1 570 ? 122.426 93.274 164.942 1.00 77.87 570 ALA A CA 1
ATOM 3608 C C . ALA A 1 570 ? 121.618 94.474 165.405 1.00 70.71 570 ALA A C 1
ATOM 3609 O O . ALA A 1 570 ? 120.614 94.787 164.785 1.00 68.94 570 ALA A O 1
ATOM 3611 N N . TYR A 1 571 ? 122.065 95.148 166.450 1.00 81.16 571 TYR A N 1
ATOM 3612 C CA . TYR A 1 571 ? 121.590 96.521 166.718 1.00 87.14 571 TYR A CA 1
ATOM 3613 C C . TYR A 1 571 ? 122.177 97.416 165.629 1.00 80.28 571 TYR A C 1
ATOM 3614 O O . TYR A 1 571 ? 123.384 97.337 165.319 1.00 83.07 571 TYR A O 1
ATOM 3623 N N . LEU A 1 572 ? 121.334 98.275 165.077 1.00 78.67 572 LEU A N 1
ATOM 3624 C CA . LEU A 1 572 ? 121.672 99.166 163.940 1.00 79.03 572 LEU A CA 1
ATOM 3625 C C . LEU A 1 572 ? 122.401 100.402 164.470 1.00 83.51 572 LEU A C 1
ATOM 3626 O O . LEU A 1 572 ? 121.953 101.531 164.229 1.00 94.07 572 LEU A O 1
ATOM 3631 N N . ARG A 1 573 ? 123.519 100.187 165.149 1.00 88.55 573 ARG A N 1
ATOM 3632 C CA . ARG A 1 573 ? 124.327 101.259 165.778 1.00 86.70 573 ARG A CA 1
ATOM 3633 C C . ARG A 1 573 ? 125.642 101.411 165.018 1.00 86.85 573 ARG A C 1
ATOM 3634 O O . ARG A 1 573 ? 125.888 100.641 164.063 1.00 104.40 573 ARG A O 1
ATOM 3642 N N . GLU A 1 574 ? 126.488 102.343 165.454 1.00 91.53 574 GLU A N 1
ATOM 3643 C CA . GLU A 1 574 ? 127.777 102.680 164.792 1.00 97.07 574 GLU A CA 1
ATOM 3644 C C . GLU A 1 574 ? 128.666 101.438 164.636 1.00 100.41 574 GLU A C 1
ATOM 3645 O O . GLU A 1 574 ? 129.361 101.337 163.609 1.00 104.72 574 GLU A O 1
ATOM 3651 N N . GLN A 1 575 ? 128.664 100.528 165.606 1.00 110.52 575 GLN A N 1
ATOM 3652 C CA . GLN A 1 575 ? 129.444 99.266 165.519 1.00 123.46 575 GLN A CA 1
ATOM 3653 C C . GLN A 1 575 ? 129.027 98.471 164.270 1.00 109.54 575 GLN A C 1
ATOM 3654 O O . GLN A 1 575 ? 129.898 97.826 163.638 1.00 113.81 575 GLN A O 1
ATOM 3660 N N . PHE A 1 576 ? 127.757 98.528 163.888 1.00 85.59 576 PHE A N 1
ATOM 3661 C CA . PHE A 1 576 ? 127.280 97.830 162.675 1.00 78.23 576 PHE A CA 1
ATOM 3662 C C . PHE A 1 576 ? 127.763 98.574 161.426 1.00 74.32 576 PHE A C 1
ATOM 3663 O O . PHE A 1 576 ? 128.185 97.919 160.457 1.00 80.80 576 PHE A O 1
ATOM 3671 N N . TYR A 1 577 ? 127.691 99.900 161.431 1.00 66.68 577 TYR A N 1
ATOM 3672 C CA . TYR A 1 577 ? 128.072 100.717 160.257 1.00 69.18 577 TYR A CA 1
ATOM 3673 C C . TYR A 1 577 ? 129.563 100.532 159.944 1.00 82.18 577 TYR A C 1
ATOM 3674 O O . TYR A 1 577 ? 129.925 100.520 158.758 1.00 100.31 577 TYR A O 1
ATOM 3683 N N . GLU A 1 578 ? 130.409 100.378 160.961 1.00 90.49 578 GLU A N 1
ATOM 3684 C CA . GLU A 1 578 ? 131.834 100.020 160.747 1.00 104.86 578 GLU A CA 1
ATOM 3685 C C . GLU A 1 578 ? 131.939 98.601 160.178 1.00 99.60 578 GLU A C 1
ATOM 3686 O O . GLU A 1 578 ? 132.756 98.396 159.258 1.00 100.88 578 GLU A O 1
ATOM 3692 N N . SER A 1 579 ? 131.186 97.642 160.715 1.00 91.73 579 SER A N 1
ATOM 3693 C CA . SER A 1 579 ? 131.225 96.237 160.238 1.00 88.57 579 SER A CA 1
ATOM 3694 C C . SER A 1 579 ? 130.875 96.187 158.744 1.00 77.07 579 SER A C 1
ATOM 3695 O O . SER A 1 579 ? 131.527 95.442 157.997 1.00 82.72 579 SER A O 1
ATOM 3698 N N . VAL A 1 580 ? 129.875 96.942 158.313 1.00 69.75 580 VAL A N 1
ATOM 3699 C CA . VAL A 1 580 ? 129.499 96.991 156.875 1.00 67.41 580 VAL A CA 1
ATOM 3700 C C . VAL A 1 580 ? 130.574 97.751 156.095 1.00 69.22 580 VAL A C 1
ATOM 3701 O O . VAL A 1 580 ? 130.976 97.277 155.009 1.00 65.71 580 VAL A O 1
ATOM 3705 N N . SER A 1 581 ? 131.027 98.889 156.615 1.00 72.80 581 SER A N 1
ATOM 3706 C CA . SER A 1 581 ? 132.102 99.695 155.980 1.00 74.62 581 SER A CA 1
ATOM 3707 C C . SER A 1 581 ? 133.362 98.840 155.797 1.00 82.79 581 SER A C 1
ATOM 3708 O O . SER A 1 581 ? 133.968 98.906 154.716 1.00 90.91 581 SER A O 1
ATOM 3711 N N . LYS A 1 582 ? 133.746 98.064 156.811 1.00 96.08 582 LYS A N 1
ATOM 3712 C CA . LYS A 1 582 ? 134.924 97.166 156.714 1.00 111.55 582 LYS A CA 1
ATOM 3713 C C . LYS A 1 582 ? 134.692 96.116 155.628 1.00 106.98 582 LYS A C 1
ATOM 3714 O O . LYS A 1 582 ? 135.612 95.918 154.802 1.00 114.45 582 LYS A O 1
ATOM 3720 N N . TYR A 1 583 ? 133.529 95.469 155.612 1.00 99.42 583 TYR A N 1
ATOM 3721 C CA . TYR A 1 583 ? 133.237 94.408 154.616 1.00 98.62 583 TYR A CA 1
ATOM 3722 C C . TYR A 1 583 ? 133.206 94.986 153.202 1.00 94.59 583 TYR A C 1
ATOM 3723 O O . TYR A 1 583 ? 133.654 94.290 152.270 1.00 110.06 583 TYR A O 1
ATOM 3732 N N . MET A 1 584 ? 132.744 96.220 153.040 1.00 91.49 584 MET A N 1
ATOM 3733 C CA . MET A 1 584 ? 132.779 96.886 151.716 1.00 85.78 584 MET A CA 1
ATOM 3734 C C . MET A 1 584 ? 134.211 97.301 151.360 1.00 95.60 584 MET A C 1
ATOM 3735 O O . MET A 1 584 ? 134.431 97.674 150.191 1.00 97.93 584 MET A O 1
ATOM 3740 N N . GLY A 1 585 ? 135.149 97.282 152.312 1.00 105.23 585 GLY A N 1
ATOM 3741 C CA . GLY A 1 585 ? 136.495 97.848 152.099 1.00 118.18 585 GLY A CA 1
ATOM 3742 C C . GLY A 1 585 ? 136.429 99.354 151.923 1.00 117.50 585 GLY A C 1
ATOM 3743 O O . GLY A 1 585 ? 137.377 99.931 151.353 1.00 130.63 585 GLY A O 1
ATOM 3744 N N . SER A 1 586 ? 135.376 99.986 152.441 1.00 111.82 586 SER A N 1
ATOM 3745 C CA . SER A 1 586 ? 135.130 101.440 152.288 1.00 114.44 586 SER A CA 1
ATOM 3746 C C . SER A 1 586 ? 136.011 102.216 153.269 1.00 127.53 586 SER A C 1
ATOM 3747 O O . SER A 1 586 ? 135.835 102.054 154.499 1.00 134.54 586 SER A O 1
ATOM 3750 N N . THR A 1 587 ? 136.904 103.053 152.757 1.00 139.26 587 THR A N 1
ATOM 3751 C CA . THR A 1 587 ? 137.677 104.007 153.592 1.00 146.71 587 THR A CA 1
ATOM 3752 C C . THR A 1 587 ? 136.723 105.082 154.107 1.00 130.18 587 THR A C 1
ATOM 3753 O O . THR A 1 587 ? 136.878 105.531 155.257 1.00 143.16 587 THR A O 1
ATOM 3757 N N . THR A 1 588 ? 135.780 105.472 153.262 1.00 102.64 588 THR A N 1
ATOM 3758 C CA . THR A 1 588 ? 134.617 106.292 153.644 1.00 93.66 588 THR A CA 1
ATOM 3759 C C . THR A 1 588 ? 133.768 105.524 154.659 1.00 83.14 588 THR A C 1
ATOM 3760 O O . THR A 1 588 ? 133.513 104.320 154.451 1.00 99.01 588 THR A O 1
ATOM 3764 N N . THR A 1 589 ? 133.259 106.223 155.662 1.00 74.92 589 THR A N 1
ATOM 3765 C CA . THR A 1 589 ? 132.389 105.602 156.695 1.00 77.06 589 THR A CA 1
ATOM 3766 C C . THR A 1 589 ? 130.915 105.947 156.458 1.00 63.63 589 THR A C 1
ATOM 3767 O O . THR A 1 589 ? 130.583 107.129 156.235 1.00 69.58 589 THR A O 1
ATOM 3771 N N . LEU A 1 590 ? 130.069 104.926 156.538 1.00 63.65 590 LEU A N 1
ATOM 3772 C CA . LEU A 1 590 ? 128.613 105.014 156.288 1.00 58.86 590 LEU A CA 1
ATOM 3773 C C . LEU A 1 590 ? 127.944 105.908 157.332 1.00 64.27 590 LEU A C 1
ATOM 3774 O O . LEU A 1 590 ? 128.128 105.687 158.544 1.00 77.49 590 LEU A O 1
ATOM 3779 N N . ASP A 1 591 ? 127.146 106.854 156.865 1.00 63.08 591 ASP A N 1
ATOM 3780 C CA . ASP A 1 591 ? 126.274 107.672 157.731 1.00 64.26 591 ASP A CA 1
ATOM 3781 C C . ASP A 1 591 ? 125.054 106.852 158.170 1.00 61.88 591 ASP A C 1
ATOM 3782 O O . ASP A 1 591 ? 124.597 105.966 157.441 1.00 65.65 591 ASP A O 1
ATOM 3787 N N . LYS A 1 592 ? 124.534 107.178 159.343 1.00 68.01 592 LYS A N 1
ATOM 3788 C CA . LYS A 1 592 ? 123.279 106.614 159.891 1.00 63.50 592 LYS A CA 1
ATOM 3789 C C . LYS A 1 592 ? 122.168 106.705 158.848 1.00 61.05 592 LYS A C 1
ATOM 3790 O O . LYS A 1 592 ? 121.483 105.708 158.634 1.00 68.48 592 LYS A O 1
ATOM 3796 N N . LYS A 1 593 ? 121.984 107.868 158.232 1.00 64.58 593 LYS A N 1
ATOM 3797 C CA . LYS A 1 593 ? 120.864 108.121 157.288 1.00 61.95 593 LYS A CA 1
ATOM 3798 C C . LYS A 1 593 ? 121.041 107.254 156.037 1.00 56.30 593 LYS A C 1
ATOM 3799 O O . LYS A 1 593 ? 120.029 106.922 155.403 1.00 61.59 593 LYS A O 1
ATOM 3805 N N . THR A 1 594 ? 122.268 106.886 155.693 1.00 51.23 594 THR A N 1
ATOM 3806 C CA . THR A 1 594 ? 122.549 106.050 154.507 1.00 50.29 594 THR A CA 1
ATOM 3807 C C . THR A 1 594 ? 122.173 104.594 154.793 1.00 53.86 594 THR A C 1
ATOM 3808 O O . THR A 1 594 ? 121.440 103.996 153.973 1.00 56.28 594 THR A O 1
ATOM 3812 N N . VAL A 1 595 ? 122.642 104.041 155.902 1.00 54.78 595 VAL A N 1
ATOM 3813 C CA . VAL A 1 595 ? 122.348 102.626 156.255 1.00 57.67 595 VAL A CA 1
ATOM 3814 C C . VAL A 1 595 ? 120.840 102.444 156.461 1.00 67.35 595 VAL A C 1
ATOM 3815 O O . VAL A 1 595 ? 120.286 101.437 155.979 1.00 72.19 595 VAL A O 1
ATOM 3819 N N . ARG A 1 596 ? 120.179 103.374 157.140 1.00 74.90 596 ARG A N 1
ATOM 3820 C CA . ARG A 1 596 ? 118.726 103.236 157.401 1.00 79.90 596 ARG A CA 1
ATOM 3821 C C . ARG A 1 596 ? 117.977 103.321 156.076 1.00 73.04 596 ARG A C 1
ATOM 3822 O O . ARG A 1 596 ? 116.859 102.776 156.016 1.00 86.03 596 ARG A O 1
ATOM 3830 N N . GLY A 1 597 ? 118.532 104.002 155.070 1.00 67.23 597 GLY A N 1
ATOM 3831 C CA . GLY A 1 597 ? 117.930 104.067 153.718 1.00 66.42 597 GLY A CA 1
ATOM 3832 C C . GLY A 1 597 ? 117.932 102.715 153.027 1.00 63.19 597 GLY A C 1
ATOM 3833 O O . GLY A 1 597 ? 116.913 102.334 152.418 1.00 76.59 597 GLY A O 1
ATOM 3834 N N . ASP A 1 598 ? 119.046 102.006 153.105 1.00 65.40 598 ASP A N 1
ATOM 3835 C CA . ASP A 1 598 ? 119.193 100.643 152.534 1.00 69.46 598 ASP A CA 1
ATOM 3836 C C . ASP A 1 598 ? 118.366 99.640 153.330 1.00 65.33 598 ASP A C 1
ATOM 3837 O O . ASP A 1 598 ? 117.727 98.783 152.711 1.00 77.51 598 ASP A O 1
ATOM 3842 N N . VAL A 1 599 ? 118.375 99.738 154.652 1.00 68.92 599 VAL A N 1
ATOM 3843 C CA . VAL A 1 599 ? 117.591 98.817 155.524 1.00 69.99 599 VAL A CA 1
ATOM 3844 C C . VAL A 1 599 ? 116.108 98.911 155.147 1.00 81.87 599 VAL A C 1
ATOM 3845 O O . VAL A 1 599 ? 115.450 97.847 155.085 1.00 91.71 599 VAL A O 1
ATOM 3849 N N . ASP A 1 600 ? 115.597 100.112 154.882 1.00 89.55 600 ASP A N 1
ATOM 3850 C CA . ASP A 1 600 ? 114.183 100.278 154.462 1.00 99.74 600 ASP A CA 1
ATOM 3851 C C . ASP A 1 600 ? 113.944 99.577 153.125 1.00 93.59 600 ASP A C 1
ATOM 3852 O O . ASP A 1 600 ? 112.877 98.932 152.987 1.00 108.13 600 ASP A O 1
ATOM 3857 N N . LEU A 1 601 ? 114.872 99.695 152.179 1.00 78.29 601 LEU A N 1
ATOM 3858 C CA . LEU A 1 601 ? 114.760 98.980 150.881 1.00 76.69 601 LEU A CA 1
ATOM 3859 C C . LEU A 1 601 ? 114.795 97.465 151.110 1.00 75.33 601 LEU A C 1
ATOM 3860 O O . LEU A 1 601 ? 114.023 96.742 150.450 1.00 99.49 601 LEU A O 1
ATOM 3865 N N . MET A 1 602 ? 115.641 96.994 152.005 1.00 62.98 602 MET A N 1
ATOM 3866 C CA . MET A 1 602 ? 115.771 95.545 152.268 1.00 65.91 602 MET A CA 1
ATOM 3867 C C . MET A 1 602 ? 114.560 95.040 153.057 1.00 69.77 602 MET A C 1
ATOM 3868 O O . MET A 1 602 ? 114.272 93.832 152.972 1.00 88.66 602 MET A O 1
ATOM 3873 N N . VAL A 1 603 ? 113.864 95.901 153.786 1.00 79.62 603 VAL A N 1
ATOM 3874 C CA . VAL A 1 603 ? 112.604 95.499 154.470 1.00 88.29 603 VAL A CA 1
ATOM 3875 C C . VAL A 1 603 ? 111.480 95.423 153.438 1.00 108.48 603 VAL A C 1
ATOM 3876 O O . VAL A 1 603 ? 110.695 94.445 153.500 1.00 121.62 603 VAL A O 1
ATOM 3880 N N . GLU A 1 604 ? 111.385 96.403 152.540 1.00 127.17 604 GLU A N 1
ATOM 3881 C CA . GLU A 1 604 ? 110.350 96.402 151.472 1.00 142.46 604 GLU A CA 1
ATOM 3882 C C . GLU A 1 604 ? 110.486 95.141 150.610 1.00 139.57 604 GLU A C 1
ATOM 3883 O O . GLU A 1 604 ? 109.451 94.578 150.220 1.00 151.90 604 GLU A O 1
ATOM 3889 N N . SER A 1 605 ? 111.710 94.694 150.337 1.00 126.14 605 SER A N 1
ATOM 3890 C CA . SER A 1 605 ? 111.961 93.454 149.561 1.00 127.92 605 SER A CA 1
ATOM 3891 C C . SER A 1 605 ? 111.951 92.224 150.478 1.00 126.82 605 SER A C 1
ATOM 3892 O O . SER A 1 605 ? 112.313 91.126 149.999 1.00 129.83 605 SER A O 1
ATOM 3895 N N . GLU A 1 606 ? 111.581 92.384 151.753 1.00 127.30 606 GLU A N 1
ATOM 3896 C CA . GLU A 1 606 ? 111.451 91.271 152.736 1.00 133.46 606 GLU A CA 1
ATOM 3897 C C . GLU A 1 606 ? 112.770 90.501 152.893 1.00 113.79 606 GLU A C 1
ATOM 3898 O O . GLU A 1 606 ? 112.726 89.333 153.310 1.00 117.03 606 GLU A O 1
ATOM 3904 N N . LYS A 1 607 ? 113.912 91.124 152.631 1.00 109.23 607 LYS A N 1
ATOM 3905 C CA . LYS A 1 607 ? 115.223 90.468 152.874 1.00 109.09 607 LYS A CA 1
ATOM 3906 C C . LYS A 1 607 ? 115.674 90.705 154.313 1.00 96.99 607 LYS A C 1
ATOM 3907 O O . LYS A 1 607 ? 116.451 89.891 154.820 1.00 103.24 607 LYS A O 1
ATOM 3913 N N . LEU A 1 608 ? 115.219 91.781 154.948 1.00 89.76 608 LEU A N 1
ATOM 3914 C CA . LEU A 1 608 ? 115.424 91.997 156.399 1.00 80.31 608 LEU A CA 1
ATOM 3915 C C . LEU A 1 608 ? 114.077 92.105 157.093 1.00 82.98 608 LEU A C 1
ATOM 3916 O O . LEU A 1 608 ? 113.113 92.614 156.503 1.00 99.04 608 LEU A O 1
ATOM 3921 N N . GLY A 1 609 ? 114.035 91.649 158.334 1.00 83.01 609 GLY A N 1
ATOM 3922 C CA . GLY A 1 609 ? 113.093 92.164 159.334 1.00 93.92 609 GLY A CA 1
ATOM 3923 C C . GLY A 1 609 ? 113.734 93.281 160.130 1.00 92.45 609 GLY A C 1
ATOM 3924 O O . GLY A 1 609 ? 114.954 93.250 160.359 1.00 85.44 609 GLY A O 1
ATOM 3925 N N . ALA A 1 610 ? 112.942 94.241 160.585 1.00 98.01 610 ALA A N 1
ATOM 3926 C CA . ALA A 1 610 ? 113.432 95.285 161.503 1.00 98.20 610 ALA A CA 1
ATOM 3927 C C . ALA A 1 610 ? 112.338 95.673 162.489 1.00 104.35 610 ALA A C 1
ATOM 3928 O O . ALA A 1 610 ? 111.140 95.634 162.125 1.00 118.16 610 ALA A O 1
ATOM 3930 N N . ARG A 1 611 ? 112.744 96.046 163.695 1.00 101.20 611 ARG A N 1
ATOM 3931 C CA . ARG A 1 611 ? 111.805 96.540 164.721 1.00 116.00 611 ARG A CA 1
ATOM 3932 C C . ARG A 1 611 ? 112.543 97.409 165.732 1.00 123.90 611 ARG A C 1
ATOM 3933 O O . ARG A 1 611 ? 113.773 97.312 165.850 1.00 120.32 611 ARG A O 1
ATOM 3941 N N . THR A 1 612 ? 111.783 98.223 166.452 1.00 145.09 612 THR A N 1
ATOM 3942 C CA . THR A 1 612 ? 112.281 98.993 167.611 1.00 155.82 612 THR A CA 1
ATOM 3943 C C . THR A 1 612 ? 112.401 98.054 168.812 1.00 155.34 612 THR A C 1
ATOM 3944 O O . THR A 1 612 ? 111.415 97.359 169.152 1.00 161.91 612 THR A O 1
ATOM 3948 N N . GLU A 1 613 ? 113.552 98.073 169.469 1.00 159.13 613 GLU A N 1
ATOM 3949 C CA . GLU A 1 613 ? 113.725 97.331 170.737 1.00 169.18 613 GLU A CA 1
ATOM 3950 C C . GLU A 1 613 ? 113.149 98.184 171.860 1.00 191.72 613 GLU A C 1
ATOM 3951 O O . GLU A 1 613 ? 113.579 99.321 172.045 1.00 193.30 613 GLU A O 1
ATOM 3957 N N . PRO A 1 614 ? 112.158 97.675 172.625 1.00 221.27 614 PRO A N 1
ATOM 3958 C CA . PRO A 1 614 ? 111.416 98.503 173.583 1.00 232.93 614 PRO A CA 1
ATOM 3959 C C . PRO A 1 614 ? 112.239 99.317 174.599 1.00 239.91 614 PRO A C 1
ATOM 3960 O O . PRO A 1 614 ? 111.895 100.472 174.824 1.00 236.37 614 PRO A O 1
ATOM 3964 N N . VAL A 1 615 ? 113.293 98.733 175.179 1.00 245.23 615 VAL A N 1
ATOM 3965 C CA . VAL A 1 615 ? 114.031 99.349 176.323 1.00 244.17 615 VAL A CA 1
ATOM 3966 C C . VAL A 1 615 ? 115.023 100.392 175.794 1.00 232.72 615 VAL A C 1
ATOM 3967 O O . VAL A 1 615 ? 115.014 101.520 176.319 1.00 230.47 615 VAL A O 1
ATOM 3971 N N . SER A 1 616 ? 115.856 100.055 174.811 1.00 216.14 616 SER A N 1
ATOM 3972 C CA . SER A 1 616 ? 116.882 100.994 174.287 1.00 203.37 616 SER A CA 1
ATOM 3973 C C . SER A 1 616 ? 116.259 101.959 173.274 1.00 193.33 616 SER A C 1
ATOM 3974 O O . SER A 1 616 ? 116.832 103.045 173.075 1.00 189.29 616 SER A O 1
ATOM 3977 N N . GLY A 1 617 ? 115.162 101.567 172.618 1.00 189.51 617 GLY A N 1
ATOM 3978 C CA . GLY A 1 617 ? 114.589 102.333 171.496 1.00 183.42 617 GLY A CA 1
ATOM 3979 C C . GLY A 1 617 ? 115.440 102.243 170.236 1.00 169.22 617 GLY A C 1
ATOM 3980 O O . GLY A 1 617 ? 115.058 102.878 169.236 1.00 172.60 617 GLY A O 1
ATOM 3981 N N . ARG A 1 618 ? 116.534 101.474 170.240 1.00 144.39 618 ARG A N 1
ATOM 3982 C CA . ARG A 1 618 ? 117.367 101.267 169.030 1.00 133.90 618 ARG A CA 1
ATOM 3983 C C . ARG A 1 618 ? 116.625 100.379 168.032 1.00 123.31 618 ARG A C 1
ATOM 3984 O O . ARG A 1 618 ? 115.923 99.433 168.444 1.00 124.35 618 ARG A O 1
ATOM 3992 N N . LYS A 1 619 ? 116.809 100.652 166.746 1.00 110.19 619 LYS A N 1
ATOM 3993 C CA . LYS A 1 619 ? 116.319 99.746 165.682 1.00 102.53 619 LYS A CA 1
ATOM 3994 C C . LYS A 1 619 ? 117.155 98.464 165.717 1.00 86.31 619 LYS A C 1
ATOM 3995 O O . LYS A 1 619 ? 118.367 98.543 165.732 1.00 83.68 619 LYS A O 1
ATOM 4001 N N . ILE A 1 620 ? 116.503 97.314 165.727 1.00 85.28 620 ILE A N 1
ATOM 4002 C CA . ILE A 1 620 ? 117.158 96.003 165.474 1.00 79.25 620 ILE A CA 1
ATOM 4003 C C . ILE A 1 620 ? 116.784 95.548 164.065 1.00 76.79 620 ILE A C 1
ATOM 4004 O O . ILE A 1 620 ? 115.614 95.642 163.688 1.00 89.88 620 ILE A O 1
ATOM 4009 N N . ILE A 1 621 ? 117.757 95.035 163.332 1.00 68.73 621 ILE A N 1
ATOM 4010 C CA . ILE A 1 621 ? 117.513 94.284 162.074 1.00 70.40 621 ILE A CA 1
ATOM 4011 C C . ILE A 1 621 ? 117.803 92.813 162.342 1.00 71.16 621 ILE A C 1
ATOM 4012 O O . ILE A 1 621 ? 118.726 92.497 163.098 1.00 73.16 621 ILE A O 1
ATOM 4017 N N . PHE A 1 622 ? 117.023 91.932 161.741 1.00 86.19 622 PHE A N 1
ATOM 4018 C CA . PHE A 1 622 ? 117.215 90.474 161.898 1.00 95.89 622 PHE A CA 1
ATOM 4019 C C . PHE A 1 622 ? 116.870 89.782 160.588 1.00 95.43 622 PHE A C 1
ATOM 4020 O O . PHE A 1 622 ? 115.995 90.251 159.847 1.00 101.37 622 PHE A O 1
ATOM 4028 N N . LEU A 1 623 ? 117.538 88.667 160.327 1.00 89.33 623 LEU A N 1
ATOM 4029 C CA . LEU A 1 623 ? 117.174 87.800 159.185 1.00 94.16 623 LEU A CA 1
ATOM 4030 C C . LEU A 1 623 ? 115.837 87.132 159.484 1.00 117.02 623 LEU A C 1
ATOM 4031 O O . LEU A 1 623 ? 115.644 86.587 160.570 1.00 133.56 623 LEU A O 1
ATOM 4036 N N . PRO A 1 624 ? 114.873 87.147 158.536 1.00 123.23 624 PRO A N 1
ATOM 4037 C CA . PRO A 1 624 ? 113.584 86.482 158.743 1.00 138.21 624 PRO A CA 1
ATOM 4038 C C . PRO A 1 624 ? 113.681 84.996 159.126 1.00 157.02 624 PRO A C 1
ATOM 4039 O O . PRO A 1 624 ? 112.736 84.483 159.703 1.00 162.05 624 PRO A O 1
ATOM 4043 N N . THR A 1 625 ? 114.821 84.360 158.846 1.00 180.36 625 THR A N 1
ATOM 4044 C CA . THR A 1 625 ? 115.095 82.945 159.201 1.00 200.68 625 THR A CA 1
ATOM 4045 C C . THR A 1 625 ? 115.515 82.806 160.668 1.00 201.42 625 THR A C 1
ATOM 4046 O O . THR A 1 625 ? 115.648 81.657 161.123 1.00 207.41 625 THR A O 1
ATOM 4050 N N . VAL A 1 626 ? 115.717 83.908 161.387 1.00 193.18 626 VAL A N 1
ATOM 4051 C CA . VAL A 1 626 ? 116.236 83.863 162.778 1.00 189.95 626 VAL A CA 1
ATOM 4052 C C . VAL A 1 626 ? 115.057 83.988 163.740 1.00 187.93 626 VAL A C 1
ATOM 4053 O O . VAL A 1 626 ? 114.263 84.937 163.605 1.00 180.56 626 VAL A O 1
ATOM 4057 N N . GLY A 1 627 ? 114.988 83.064 164.695 1.00 197.54 627 GLY A N 1
ATOM 4058 C CA . GLY A 1 627 ? 113.855 82.908 165.625 1.00 204.92 627 GLY A CA 1
ATOM 4059 C C . GLY A 1 627 ? 113.828 83.963 166.718 1.00 207.81 627 GLY A C 1
ATOM 4060 O O . GLY A 1 627 ? 114.886 84.555 167.047 1.00 205.43 627 GLY A O 1
ATOM 4061 N N . GLU A 1 628 ? 112.653 84.147 167.317 1.00 216.79 628 GLU A N 1
ATOM 4062 C CA . GLU A 1 628 ? 112.430 85.075 168.456 1.00 224.16 628 GLU A CA 1
ATOM 4063 C C . GLU A 1 628 ? 113.395 84.766 169.609 1.00 221.35 628 GLU A C 1
ATOM 4064 O O . GLU A 1 628 ? 113.890 85.720 170.235 1.00 214.95 628 GLU A O 1
ATOM 4070 N N . ASP A 1 629 ? 113.655 83.490 169.881 1.00 223.63 629 ASP A N 1
ATOM 4071 C CA . ASP A 1 629 ? 114.572 83.061 170.969 1.00 223.88 629 ASP A CA 1
ATOM 4072 C C . ASP A 1 629 ? 115.989 83.581 170.705 1.00 205.17 629 ASP A C 1
ATOM 4073 O O . ASP A 1 629 ? 116.696 83.884 171.682 1.00 200.59 629 ASP A O 1
ATOM 4078 N N . ALA A 1 630 ? 116.400 83.689 169.443 1.00 188.30 630 ALA A N 1
ATOM 4079 C CA . ALA A 1 630 ? 117.739 84.210 169.082 1.00 177.90 630 ALA A CA 1
ATOM 4080 C C . ALA A 1 630 ? 117.768 85.732 169.238 1.00 163.75 630 ALA A C 1
ATOM 4081 O O . ALA A 1 630 ? 118.813 86.258 169.692 1.00 168.66 630 ALA A O 1
ATOM 4083 N N . ILE A 1 631 ? 116.681 86.416 168.889 1.00 147.47 631 ILE A N 1
ATOM 4084 C CA . ILE A 1 631 ? 116.612 87.902 168.985 1.00 140.61 631 ILE A CA 1
ATOM 4085 C C . ILE A 1 631 ? 116.610 88.297 170.464 1.00 142.82 631 ILE A C 1
ATOM 4086 O O . ILE A 1 631 ? 117.351 89.225 170.823 1.00 139.45 631 ILE A O 1
ATOM 4091 N N . GLN A 1 632 ? 115.858 87.587 171.305 1.00 149.68 632 GLN A N 1
ATOM 4092 C CA . GLN A 1 632 ? 115.829 87.861 172.766 1.00 154.08 632 GLN A CA 1
ATOM 4093 C C . GLN A 1 632 ? 117.203 87.554 173.378 1.00 149.62 632 GLN A C 1
ATOM 4094 O O . GLN A 1 632 ? 117.697 88.391 174.156 1.00 139.45 632 GLN A O 1
ATOM 4100 N N . ARG A 1 633 ? 117.833 86.440 173.002 1.00 153.07 633 ARG A N 1
ATOM 4101 C CA . ARG A 1 633 ? 119.198 86.099 173.485 1.00 156.27 633 ARG A CA 1
ATOM 4102 C C . ARG A 1 633 ? 120.221 87.126 172.988 1.00 140.68 633 ARG A C 1
ATOM 4103 O O . ARG A 1 633 ? 121.126 87.444 173.775 1.00 151.13 633 ARG A O 1
ATOM 4111 N N . TYR A 1 634 ? 120.091 87.644 171.765 1.00 131.92 634 TYR A N 1
ATOM 4112 C CA . TYR A 1 634 ? 120.986 88.714 171.253 1.00 125.15 634 TYR A CA 1
ATOM 4113 C C . TYR A 1 634 ? 120.859 89.958 172.150 1.00 136.00 634 TYR A C 1
ATOM 4114 O O . TYR A 1 634 ? 121.897 90.473 172.613 1.00 146.61 634 TYR A O 1
ATOM 4123 N N . ILE A 1 635 ? 119.634 90.410 172.432 1.00 140.82 635 ILE A N 1
ATOM 4124 C CA . ILE A 1 635 ? 119.375 91.582 173.324 1.00 147.75 635 ILE A CA 1
ATOM 4125 C C . ILE A 1 635 ? 120.006 91.303 174.699 1.00 167.26 635 ILE A C 1
ATOM 4126 O O . ILE A 1 635 ? 120.718 92.192 175.216 1.00 170.06 635 ILE A O 1
ATOM 4131 N N . LEU A 1 636 ? 119.809 90.102 175.247 1.00 187.17 636 LEU A N 1
ATOM 4132 C CA . LEU A 1 636 ? 120.343 89.704 176.578 1.00 207.77 636 LEU A CA 1
ATOM 4133 C C . LEU A 1 636 ? 121.884 89.697 176.566 1.00 214.07 636 LEU A C 1
ATOM 4134 O O . LEU A 1 636 ? 122.471 90.130 177.578 1.00 221.31 636 LEU A O 1
ATOM 4139 N N . LYS A 1 637 ? 122.521 89.242 175.481 1.00 219.39 637 LYS A N 1
ATOM 4140 C CA . LYS A 1 637 ? 124.006 89.223 175.333 1.00 227.30 637 LYS A CA 1
ATOM 4141 C C . LYS A 1 637 ? 124.563 90.644 175.184 1.00 230.82 637 LYS A C 1
ATOM 4142 O O . LYS A 1 637 ? 125.681 90.891 175.683 1.00 230.73 637 LYS A O 1
ATOM 4148 N N . GLU A 1 638 ? 123.826 91.534 174.515 1.00 239.83 638 GLU A N 1
ATOM 4149 C CA . GLU A 1 638 ? 124.207 92.955 174.302 1.00 252.52 638 GLU A CA 1
ATOM 4150 C C . GLU A 1 638 ? 124.055 93.767 175.595 1.00 262.02 638 GLU A C 1
ATOM 4151 O O . GLU A 1 638 ? 124.844 94.707 175.791 1.00 263.37 638 GLU A O 1
ATOM 4157 N N . LYS A 1 639 ? 123.071 93.444 176.434 1.00 277.36 639 LYS A N 1
ATOM 4158 C CA . LYS A 1 639 ? 122.880 94.117 177.743 1.00 292.56 639 LYS A CA 1
ATOM 4159 C C . LYS A 1 639 ? 124.116 93.904 178.635 1.00 302.10 639 LYS A C 1
ATOM 4160 O O . LYS A 1 639 ? 124.661 92.778 178.677 1.00 300.60 639 LYS A O 1
ATOM 4166 N N . ASP A 1 640 ? 124.558 94.975 179.302 1.00 317.14 640 ASP A N 1
ATOM 4167 C CA . ASP A 1 640 ? 125.723 94.999 180.234 1.00 328.73 640 ASP A CA 1
ATOM 4168 C C . ASP A 1 640 ? 127.026 94.577 179.520 1.00 331.68 640 ASP A C 1
ATOM 4169 O O . ASP A 1 640 ? 127.928 94.023 180.195 1.00 331.55 640 ASP A O 1
ATOM 4174 N N . SER A 1 641 ? 127.165 94.866 178.221 1.00 336.69 641 SER A N 1
ATOM 4175 C CA . SER A 1 641 ? 128.424 94.662 177.451 1.00 344.25 641 SER A CA 1
ATOM 4176 C C . SER A 1 641 ? 129.463 95.701 177.893 1.00 355.62 641 SER A C 1
ATOM 4177 O O . SER A 1 641 ? 129.227 96.910 177.664 1.00 356.29 641 SER A O 1
ATOM 4180 N N . LYS A 1 642 ? 130.589 95.253 178.464 1.00 369.46 642 LYS A N 1
ATOM 4181 C CA . LYS A 1 642 ? 131.595 96.137 179.116 1.00 382.66 642 LYS A CA 1
ATOM 4182 C C . LYS A 1 642 ? 132.356 96.989 178.081 1.00 397.83 642 LYS A C 1
ATOM 4183 O O . LYS A 1 642 ? 132.744 96.475 176.995 1.00 392.57 642 LYS A O 1
ATOM 4189 N N . LYS A 1 643 ? 132.598 98.254 178.449 1.00 423.89 643 LYS A N 1
ATOM 4190 C CA . LYS A 1 643 ? 133.287 99.290 177.629 1.00 444.13 643 LYS A CA 1
ATOM 4191 C C . LYS A 1 643 ? 134.028 100.272 178.555 1.00 455.75 643 LYS A C 1
ATOM 4192 O O . LYS A 1 643 ? 134.075 100.022 179.783 1.00 459.61 643 LYS A O 1
ATOM 4198 N N . ALA A 1 644 ? 134.635 101.325 177.992 1.00 463.41 644 ALA A N 1
ATOM 4199 C CA . ALA A 1 644 ? 135.424 102.352 178.721 1.00 466.40 644 ALA A CA 1
ATOM 4200 C C . ALA A 1 644 ? 136.583 101.695 179.496 1.00 468.19 644 ALA A C 1
ATOM 4201 O O . ALA A 1 644 ? 136.972 102.225 180.568 1.00 469.60 644 ALA A O 1
ATOM 4203 N N . THR A 1 645 ? 137.154 100.608 178.955 1.00 466.07 645 THR A N 1
ATOM 4204 C CA . THR A 1 645 ? 138.167 99.751 179.635 1.00 464.99 645 THR A CA 1
ATOM 4205 C C . THR A 1 645 ? 139.506 100.485 179.810 1.00 477.51 645 THR A C 1
ATOM 4206 O O . THR A 1 645 ? 139.868 101.351 178.974 1.00 476.09 645 THR A O 1
ATOM 4210 N N . PHE A 1 646 ? 140.249 100.097 180.848 1.00 495.90 646 PHE A N 1
ATOM 4211 C CA . PHE A 1 646 ? 141.517 100.745 181.286 1.00 510.21 646 PHE A CA 1
ATOM 4212 C C . PHE A 1 646 ? 142.632 100.589 180.234 1.00 520.74 646 PHE A C 1
ATOM 4213 O O . PHE A 1 646 ? 142.707 99.567 179.502 1.00 521.36 646 PHE A O 1
ATOM 4221 N N . THR A 1 647 ? 143.531 101.581 180.207 1.00 533.54 647 THR A N 1
ATOM 4222 C CA . THR A 1 647 ? 144.717 101.671 179.306 1.00 543.09 647 THR A CA 1
ATOM 4223 C C . THR A 1 647 ? 145.973 101.082 179.981 1.00 553.29 647 THR A C 1
ATOM 4224 O O . THR A 1 647 ? 145.871 100.540 181.106 1.00 556.34 647 THR A O 1
ATOM 4228 N N . ASP A 1 648 ? 147.136 101.201 179.331 1.00 561.57 648 ASP A N 1
ATOM 4229 C CA . ASP A 1 648 ? 148.401 100.584 179.806 1.00 566.60 648 ASP A CA 1
ATOM 4230 C C . ASP A 1 648 ? 148.893 101.255 181.096 1.00 574.90 648 ASP A C 1
ATOM 4231 O O . ASP A 1 648 ? 148.608 102.455 181.335 1.00 579.50 648 ASP A O 1
ATOM 4236 N N . VAL A 1 649 ? 149.659 100.507 181.887 1.00 577.41 649 VAL A N 1
ATOM 4237 C CA . VAL A 1 649 ? 150.120 100.968 183.228 1.00 577.36 649 VAL A CA 1
ATOM 4238 C C . VAL A 1 649 ? 151.620 101.250 183.227 1.00 573.04 649 VAL A C 1
ATOM 4239 O O . VAL A 1 649 ? 152.382 100.560 182.545 1.00 572.21 649 VAL A O 1
ATOM 4243 N N . ILE A 1 650 ? 152.036 102.211 184.040 1.00 565.45 650 ILE A N 1
ATOM 4244 C CA . ILE A 1 650 ? 153.461 102.625 184.131 1.00 557.84 650 ILE A CA 1
ATOM 4245 C C . ILE A 1 650 ? 153.803 102.883 185.595 1.00 563.65 650 ILE A C 1
ATOM 4246 O O . ILE A 1 650 ? 152.929 103.322 186.365 1.00 565.13 650 ILE A O 1
ATOM 4251 N N . HIS A 1 651 ? 155.051 102.609 185.962 1.00 568.61 651 HIS A N 1
ATOM 4252 C CA . HIS A 1 651 ? 155.498 102.542 187.375 1.00 572.41 651 HIS A CA 1
ATOM 4253 C C . HIS A 1 651 ? 156.777 103.349 187.596 1.00 571.52 651 HIS A C 1
ATOM 4254 O O . HIS A 1 651 ? 157.482 103.686 186.617 1.00 570.69 651 HIS A O 1
ATOM 4261 N N . ASP A 1 652 ? 157.066 103.634 188.869 1.00 569.70 652 ASP A N 1
ATOM 4262 C CA . ASP A 1 652 ? 158.410 104.010 189.384 1.00 566.69 652 ASP A CA 1
ATOM 4263 C C . ASP A 1 652 ? 158.998 105.212 188.627 1.00 557.09 652 ASP A C 1
ATOM 4264 O O . ASP A 1 652 ? 160.239 105.282 188.508 1.00 558.48 652 ASP A O 1
ATOM 4269 N N . THR A 1 653 ? 158.165 106.128 188.122 1.00 541.64 653 THR A N 1
ATOM 4270 C CA . THR A 1 653 ? 158.627 107.254 187.259 1.00 528.43 653 THR A CA 1
ATOM 4271 C C . THR A 1 653 ? 157.853 108.545 187.556 1.00 520.28 653 THR A C 1
ATOM 4272 O O . THR A 1 653 ? 156.664 108.493 187.938 1.00 519.96 653 THR A O 1
ATOM 4276 N N . GLU A 1 654 ? 158.508 109.686 187.332 1.00 508.93 654 GLU A N 1
ATOM 4277 C CA . GLU A 1 654 ? 157.957 111.033 187.649 1.00 498.86 654 GLU A CA 1
ATOM 4278 C C . GLU A 1 654 ? 156.961 111.515 186.584 1.00 488.83 654 GLU A C 1
ATOM 4279 O O . GLU A 1 654 ? 157.106 111.195 185.383 1.00 488.89 654 GLU A O 1
ATOM 4285 N N . ILE A 1 655 ? 156.016 112.345 187.019 1.00 474.68 655 ILE A N 1
ATOM 4286 C CA . ILE A 1 655 ? 155.167 113.197 186.136 1.00 462.80 655 ILE A CA 1
ATOM 4287 C C . ILE A 1 655 ? 155.602 114.654 186.327 1.00 452.72 655 ILE A C 1
ATOM 4288 O O . ILE A 1 655 ? 155.676 115.110 187.487 1.00 451.59 655 ILE A O 1
ATOM 4293 N N . TYR A 1 656 ? 155.859 115.374 185.235 1.00 442.48 656 TYR A N 1
ATOM 4294 C CA . TYR A 1 656 ? 155.941 116.856 185.254 1.00 437.47 656 TYR A CA 1
ATOM 4295 C C . TYR A 1 656 ? 154.537 117.414 185.522 1.00 441.79 656 TYR A C 1
ATOM 4296 O O . TYR A 1 656 ? 153.572 116.960 184.886 1.00 442.26 656 TYR A O 1
ATOM 4305 N N . PHE A 1 657 ? 154.414 118.380 186.431 1.00 447.31 657 PHE A N 1
ATOM 4306 C CA . PHE A 1 657 ? 153.110 118.994 186.788 1.00 453.22 657 PHE A CA 1
ATOM 4307 C C . PHE A 1 657 ? 153.177 120.516 186.662 1.00 458.49 657 PHE A C 1
ATOM 4308 O O . PHE A 1 657 ? 154.099 121.143 187.218 1.00 454.45 657 PHE A O 1
ATOM 4316 N N . PHE A 1 658 ? 152.176 121.098 186.007 1.00 472.14 658 PHE A N 1
ATOM 4317 C CA . PHE A 1 658 ? 151.850 122.542 186.114 1.00 485.13 658 PHE A CA 1
ATOM 4318 C C . PHE A 1 658 ? 151.187 122.852 187.469 1.00 501.40 658 PHE A C 1
ATOM 4319 O O . PHE A 1 658 ? 151.435 123.934 188.011 1.00 501.19 658 PHE A O 1
ATOM 4327 N N . ASP A 1 659 ? 150.385 121.938 188.023 1.00 525.91 659 ASP A N 1
ATOM 4328 C CA . ASP A 1 659 ? 149.477 122.210 189.172 1.00 547.79 659 ASP A CA 1
ATOM 4329 C C . ASP A 1 659 ? 149.973 121.495 190.439 1.00 563.25 659 ASP A C 1
ATOM 4330 O O . ASP A 1 659 ? 149.972 120.239 190.481 1.00 564.89 659 ASP A O 1
ATOM 4335 N N . GLN A 1 660 ? 150.287 122.268 191.481 1.00 580.28 660 GLN A N 1
ATOM 4336 C CA . GLN A 1 660 ? 150.770 121.739 192.784 1.00 591.87 660 GLN A CA 1
ATOM 4337 C C . GLN A 1 660 ? 149.700 120.855 193.449 1.00 602.52 660 GLN A C 1
ATOM 4338 O O . GLN A 1 660 ? 150.088 119.935 194.180 1.00 606.81 660 GLN A O 1
ATOM 4344 N N . THR A 1 661 ? 148.408 121.072 193.193 1.00 608.46 661 THR A N 1
ATOM 4345 C CA . THR A 1 661 ? 147.320 120.238 193.783 1.00 609.52 661 THR A CA 1
ATOM 4346 C C . THR A 1 661 ? 147.356 118.829 193.170 1.00 607.91 661 THR A C 1
ATOM 4347 O O . THR A 1 661 ? 147.158 117.855 193.922 1.00 609.46 661 THR A O 1
ATOM 4351 N N . GLU A 1 662 ? 147.624 118.714 191.867 1.00 600.83 662 GLU A N 1
ATOM 4352 C CA . GLU A 1 662 ? 147.799 117.404 191.178 1.00 592.07 662 GLU A CA 1
ATOM 4353 C C . GLU A 1 662 ? 149.086 116.733 191.675 1.00 579.30 662 GLU A C 1
ATOM 4354 O O . GLU A 1 662 ? 149.042 115.527 191.997 1.00 579.53 662 GLU A O 1
ATOM 4360 N N . LYS A 1 663 ? 150.174 117.494 191.790 1.00 561.08 663 LYS A N 1
ATOM 4361 C CA . LYS A 1 663 ? 151.461 117.012 192.356 1.00 546.51 663 LYS A CA 1
ATOM 4362 C C . LYS A 1 663 ? 151.255 116.498 193.789 1.00 546.38 663 LYS A C 1
ATOM 4363 O O . LYS A 1 663 ? 151.784 115.416 194.101 1.00 545.09 663 LYS A O 1
ATOM 4369 N N . ASN A 1 664 ? 150.486 117.216 194.612 1.00 545.67 664 ASN A N 1
ATOM 4370 C CA . ASN A 1 664 ? 150.116 116.800 195.994 1.00 542.15 664 ASN A CA 1
ATOM 4371 C C . ASN A 1 664 ? 149.314 115.486 195.956 1.00 535.74 664 ASN A C 1
ATOM 4372 O O . ASN A 1 664 ? 149.664 114.581 196.732 1.00 538.52 664 ASN A O 1
ATOM 4377 N N . ARG A 1 665 ? 148.306 115.352 195.086 1.00 523.73 665 ARG A N 1
ATOM 4378 C CA . ARG A 1 665 ? 147.468 114.118 194.992 1.00 513.18 665 ARG A CA 1
ATOM 4379 C C . ARG A 1 665 ? 148.337 112.914 194.584 1.00 511.14 665 ARG A C 1
ATOM 4380 O O . ARG A 1 665 ? 148.077 111.809 195.089 1.00 510.43 665 ARG A O 1
ATOM 4388 N N . PHE A 1 666 ? 149.366 113.119 193.761 1.00 508.39 666 PHE A N 1
ATOM 4389 C CA . PHE A 1 666 ? 150.345 112.077 193.342 1.00 505.57 666 PHE A CA 1
ATOM 4390 C C . PHE A 1 666 ? 151.354 111.774 194.464 1.00 506.69 666 PHE A C 1
ATOM 4391 O O . PHE A 1 666 ? 151.804 110.620 194.559 1.00 505.43 666 PHE A O 1
ATOM 4399 N N . HIS A 1 667 ? 151.692 112.769 195.294 1.00 509.02 667 HIS A N 1
ATOM 4400 C CA . HIS A 1 667 ? 152.688 112.703 196.406 1.00 509.33 667 HIS A CA 1
ATOM 4401 C C . HIS A 1 667 ? 152.086 112.105 197.695 1.00 507.56 667 HIS A C 1
ATOM 4402 O O . HIS A 1 667 ? 152.875 111.597 198.520 1.00 508.67 667 HIS A O 1
ATOM 4409 N N . ARG A 1 668 ? 150.755 112.169 197.847 1.00 499.59 668 ARG A N 1
ATOM 4410 C CA . ARG A 1 668 ? 149.936 111.880 199.064 1.00 489.50 668 ARG A CA 1
ATOM 4411 C C . ARG A 1 668 ? 150.360 110.584 199.773 1.00 486.88 668 ARG A C 1
ATOM 4412 O O . ARG A 1 668 ? 150.351 109.483 199.221 1.00 486.22 668 ARG A O 1
ATOM 4420 N N . SER B 2 150 ? 118.757 148.590 121.269 1.00 573.44 137 SER B N 1
ATOM 4421 C CA . SER B 2 150 ? 119.995 147.927 120.722 1.00 573.16 137 SER B CA 1
ATOM 4422 C C . SER B 2 150 ? 120.466 148.589 119.414 1.00 570.91 137 SER B C 1
ATOM 4423 O O . SER B 2 150 ? 121.628 149.021 119.360 1.00 574.67 137 SER B O 1
ATOM 4426 N N . THR B 2 151 ? 119.618 148.654 118.376 1.00 561.21 138 THR B N 1
ATOM 4427 C CA . THR B 2 151 ? 120.006 149.125 117.012 1.00 549.50 138 THR B CA 1
ATOM 4428 C C . THR B 2 151 ? 118.907 149.958 116.332 1.00 541.46 138 THR B C 1
ATOM 4429 O O . THR B 2 151 ? 117.707 149.786 116.662 1.00 544.08 138 THR B O 1
ATOM 4433 N N . LYS B 2 152 ? 119.308 150.807 115.372 1.00 525.01 139 LYS B N 1
ATOM 4434 C CA . LYS B 2 152 ? 118.392 151.625 114.524 1.00 509.56 139 LYS B CA 1
ATOM 4435 C C . LYS B 2 152 ? 118.968 151.847 113.113 1.00 492.00 139 LYS B C 1
ATOM 4436 O O . LYS B 2 152 ? 120.201 151.752 112.915 1.00 484.86 139 LYS B O 1
ATOM 4442 N N . ASN B 2 153 ? 118.086 152.172 112.165 1.00 473.30 140 ASN B N 1
ATOM 4443 C CA . ASN B 2 153 ? 118.406 152.362 110.721 1.00 457.49 140 ASN B CA 1
ATOM 4444 C C . ASN B 2 153 ? 118.524 153.858 110.377 1.00 438.51 140 ASN B C 1
ATOM 4445 O O . ASN B 2 153 ? 118.115 154.711 111.195 1.00 441.92 140 ASN B O 1
ATOM 4450 N N . MET B 2 154 ? 119.049 154.176 109.183 1.00 412.13 141 MET B N 1
ATOM 4451 C CA . MET B 2 154 ? 118.878 155.505 108.527 1.00 393.75 141 MET B CA 1
ATOM 4452 C C . MET B 2 154 ? 118.957 155.367 106.990 1.00 378.25 141 MET B C 1
ATOM 4453 O O . MET B 2 154 ? 119.544 154.384 106.484 1.00 376.62 141 MET B O 1
ATOM 4458 N N . LYS B 2 155 ? 118.392 156.336 106.260 1.00 358.89 142 LYS B N 1
ATOM 4459 C CA . LYS B 2 155 ? 117.727 156.122 104.941 1.00 344.38 142 LYS B CA 1
ATOM 4460 C C . LYS B 2 155 ? 118.697 156.012 103.746 1.00 328.65 142 LYS B C 1
ATOM 4461 O O . LYS B 2 155 ? 118.176 155.795 102.629 1.00 329.18 142 LYS B O 1
ATOM 4467 N N . SER B 2 156 ? 120.022 156.130 103.911 1.00 306.51 143 SER B N 1
ATOM 4468 C CA . SER B 2 156 ? 121.011 156.034 102.793 1.00 288.71 143 SER B CA 1
ATOM 4469 C C . SER B 2 156 ? 120.991 154.626 102.168 1.00 275.87 143 SER B C 1
ATOM 4470 O O . SER B 2 156 ? 121.220 153.660 102.908 1.00 278.78 143 SER B O 1
ATOM 4473 N N . SER B 2 157 ? 120.755 154.502 100.855 1.00 260.45 144 SER B N 1
ATOM 4474 C CA . SER B 2 157 ? 120.347 153.218 100.217 1.00 251.85 144 SER B CA 1
ATOM 4475 C C . SER B 2 157 ? 120.948 153.034 98.814 1.00 248.80 144 SER B C 1
ATOM 4476 O O . SER B 2 157 ? 121.077 154.027 98.068 1.00 248.34 144 SER B O 1
ATOM 4479 N N . SER B 2 158 ? 121.233 151.779 98.435 1.00 248.32 145 SER B N 1
ATOM 4480 C CA . SER B 2 158 ? 121.766 151.387 97.098 1.00 249.13 145 SER B CA 1
ATOM 4481 C C . SER B 2 158 ? 120.746 151.674 95.988 1.00 252.63 145 SER B C 1
ATOM 4482 O O . SER B 2 158 ? 119.580 151.293 96.101 1.00 253.36 145 SER B O 1
ATOM 4485 N N . PRO B 2 159 ? 121.151 152.298 94.849 1.00 249.32 146 PRO B N 1
ATOM 4486 C CA . PRO B 2 159 ? 120.289 152.402 93.664 1.00 238.41 146 PRO B CA 1
ATOM 4487 C C . PRO B 2 159 ? 119.832 151.054 93.068 1.00 219.79 146 PRO B C 1
ATOM 4488 O O . PRO B 2 159 ? 120.556 150.067 93.150 1.00 217.11 146 PRO B O 1
ATOM 4492 N N . GLY B 2 160 ? 118.612 151.025 92.516 1.00 195.91 147 GLY B N 1
ATOM 4493 C CA . GLY B 2 160 ? 118.038 149.864 91.796 1.00 175.34 147 GLY B CA 1
ATOM 4494 C C . GLY B 2 160 ? 117.538 148.748 92.712 1.00 151.87 147 GLY B C 1
ATOM 4495 O O . GLY B 2 160 ? 116.976 147.767 92.201 1.00 138.46 147 GLY B O 1
ATOM 4496 N N . SER B 2 161 ? 117.676 148.898 94.028 1.00 132.16 148 SER B N 1
ATOM 4497 C CA . SER B 2 161 ? 117.319 147.882 95.053 1.00 110.16 148 SER B CA 1
ATOM 4498 C C . SER B 2 161 ? 115.800 147.857 95.313 1.00 106.65 148 SER B C 1
ATOM 4499 O O . SER B 2 161 ? 115.211 148.925 95.616 1.00 117.69 148 SER B O 1
ATOM 4502 N N . SER B 2 162 ? 115.187 146.673 95.277 1.00 94.43 149 SER B N 1
ATOM 4503 C CA . SER B 2 162 ? 113.818 146.419 95.793 1.00 82.82 149 SER B CA 1
ATOM 4504 C C . SER B 2 162 ? 113.774 146.682 97.311 1.00 79.19 149 SER B C 1
ATOM 4505 O O . SER B 2 162 ? 112.799 147.320 97.785 1.00 89.69 149 SER B O 1
ATOM 4508 N N . LEU B 2 163 ? 114.800 146.254 98.055 1.00 76.60 150 LEU B N 1
ATOM 4509 C CA . LEU B 2 163 ? 114.934 146.545 99.508 1.00 90.16 150 LEU B CA 1
ATOM 4510 C C . LEU B 2 163 ? 114.961 148.060 99.738 1.00 98.47 150 LEU B C 1
ATOM 4511 O O . LEU B 2 163 ? 114.296 148.516 100.692 1.00 103.89 150 LEU B O 1
ATOM 4516 N N . GLY B 2 164 ? 115.701 148.793 98.899 1.00 100.16 151 GLY B N 1
ATOM 4517 C CA . GLY B 2 164 ? 115.825 150.261 98.944 1.00 105.45 151 GLY B CA 1
ATOM 4518 C C . GLY B 2 164 ? 114.499 150.956 98.696 1.00 109.92 151 GLY B C 1
ATOM 4519 O O . GLY B 2 164 ? 114.229 151.968 99.388 1.00 123.53 151 GLY B O 1
ATOM 4520 N N . GLN B 2 165 ? 113.698 150.457 97.753 1.00 112.58 152 GLN B N 1
ATOM 4521 C CA . GLN B 2 165 ? 112.353 151.022 97.459 1.00 124.03 152 GLN B CA 1
ATOM 4522 C C . GLN B 2 165 ? 111.424 150.855 98.674 1.00 117.74 152 GLN B C 1
ATOM 4523 O O . GLN B 2 165 ? 110.697 151.820 98.998 1.00 128.43 152 GLN B O 1
ATOM 4529 N N . LYS B 2 166 ? 111.440 149.689 99.320 1.00 111.29 153 LYS B N 1
ATOM 4530 C CA . LYS B 2 166 ? 110.543 149.352 100.459 1.00 108.77 153 LYS B CA 1
ATOM 4531 C C . LYS B 2 166 ? 111.012 150.016 101.765 1.00 101.73 153 LYS B C 1
ATOM 4532 O O . LYS B 2 166 ? 110.141 150.431 102.562 1.00 103.10 153 LYS B O 1
ATOM 4538 N N . GLY B 2 167 ? 112.324 150.062 102.009 1.00 92.63 154 GLY B N 1
ATOM 4539 C CA . GLY B 2 167 ? 112.924 150.693 103.204 1.00 92.64 154 GLY B CA 1
ATOM 4540 C C . GLY B 2 167 ? 112.720 149.905 104.497 1.00 91.98 154 GLY B C 1
ATOM 4541 O O . GLY B 2 167 ? 112.946 150.471 105.588 1.00 92.10 154 GLY B O 1
ATOM 4542 N N . ARG B 2 168 ? 112.353 148.626 104.413 1.00 93.69 155 ARG B N 1
ATOM 4543 C CA . ARG B 2 168 ? 112.146 147.759 105.608 1.00 85.60 155 ARG B CA 1
ATOM 4544 C C . ARG B 2 168 ? 113.504 147.342 106.163 1.00 76.18 155 ARG B C 1
ATOM 4545 O O . ARG B 2 168 ? 114.359 146.874 105.409 1.00 88.61 155 ARG B O 1
ATOM 4553 N N . PRO B 2 169 ? 113.760 147.491 107.481 1.00 72.60 156 PRO B N 1
ATOM 4554 C CA . PRO B 2 169 ? 114.997 147.006 108.099 1.00 69.64 156 PRO B CA 1
ATOM 4555 C C . PRO B 2 169 ? 114.997 145.476 108.278 1.00 69.64 156 PRO B C 1
ATOM 4556 O O . PRO B 2 169 ? 114.076 144.933 108.837 1.00 68.05 156 PRO B O 1
ATOM 4560 N N . ILE B 2 170 ? 116.041 144.810 107.802 1.00 56.10 157 ILE B N 1
ATOM 4561 C CA . ILE B 2 170 ? 116.127 143.323 107.773 1.00 56.10 157 ILE B CA 1
ATOM 4562 C C . ILE B 2 170 ? 117.120 142.880 108.845 1.00 57.06 157 ILE B C 1
ATOM 4563 O O . ILE B 2 170 ? 118.321 143.224 108.731 1.00 66.68 157 ILE B O 1
ATOM 4568 N N . ARG B 2 171 ? 116.658 142.109 109.827 1.00 59.57 158 ARG B N 1
ATOM 4569 C CA . ARG B 2 171 ? 117.528 141.547 110.892 1.00 62.95 158 ARG B CA 1
ATOM 4570 C C . ARG B 2 171 ? 117.548 140.015 110.856 1.00 58.62 158 ARG B C 1
ATOM 4571 O O . ARG B 2 171 ? 118.575 139.453 111.270 1.00 65.69 158 ARG B O 1
ATOM 4579 N N . LEU B 2 172 ? 116.478 139.365 110.405 1.00 59.40 159 LEU B N 1
ATOM 4580 C CA . LEU B 2 172 ? 116.344 137.884 110.424 1.00 61.58 159 LEU B CA 1
ATOM 4581 C C . LEU B 2 172 ? 115.901 137.382 109.051 1.00 55.23 159 LEU B C 1
ATOM 4582 O O . LEU B 2 172 ? 115.263 138.134 108.309 1.00 61.63 159 LEU B O 1
ATOM 4587 N N . LEU B 2 173 ? 116.119 136.105 108.771 1.00 50.89 160 LEU B N 1
ATOM 4588 C CA . LEU B 2 173 ? 115.678 135.502 107.494 1.00 51.62 160 LEU B CA 1
ATOM 4589 C C . LEU B 2 173 ? 114.152 135.638 107.331 1.00 51.24 160 LEU B C 1
ATOM 4590 O O . LEU B 2 173 ? 113.715 135.871 106.197 1.00 60.49 160 LEU B O 1
ATOM 4595 N N . LYS B 2 174 ? 113.355 135.549 108.390 1.00 54.13 161 LYS B N 1
ATOM 4596 C CA . LYS B 2 174 ? 111.868 135.693 108.306 1.00 57.11 161 LYS B CA 1
ATOM 4597 C C . LYS B 2 174 ? 111.449 137.095 107.815 1.00 57.42 161 LYS B C 1
ATOM 4598 O O . LYS B 2 174 ? 110.319 137.212 107.302 1.00 61.60 161 LYS B O 1
ATOM 4604 N N . ASP B 2 175 ? 112.296 138.123 107.944 1.00 61.53 162 ASP B N 1
ATOM 4605 C CA . ASP B 2 175 ? 111.993 139.500 107.466 1.00 63.05 162 ASP B CA 1
ATOM 4606 C C . ASP B 2 175 ? 112.007 139.552 105.930 1.00 55.68 162 ASP B C 1
ATOM 4607 O O . ASP B 2 175 ? 111.375 140.448 105.382 1.00 56.88 162 ASP B O 1
ATOM 4612 N N . LEU B 2 176 ? 112.707 138.637 105.259 1.00 46.75 163 LEU B N 1
ATOM 4613 C CA . LEU B 2 176 ? 112.853 138.606 103.783 1.00 46.98 163 LEU B CA 1
ATOM 4614 C C . LEU B 2 176 ? 111.679 137.849 103.165 1.00 46.07 163 LEU B C 1
ATOM 4615 O O . LEU B 2 176 ? 111.885 136.890 102.417 1.00 48.94 163 LEU B O 1
ATOM 4620 N N . SER B 2 177 ? 110.468 138.322 103.427 1.00 50.89 164 SER B N 1
ATOM 4621 C CA . SER B 2 177 ? 109.208 137.652 103.023 1.00 54.70 164 SER B CA 1
ATOM 4622 C C . SER B 2 177 ? 108.930 137.795 101.514 1.00 58.15 164 SER B C 1
ATOM 4623 O O . SER B 2 177 ? 108.007 137.127 101.056 1.00 68.20 164 SER B O 1
ATOM 4626 N N . SER B 2 178 ? 109.681 138.601 100.753 1.00 56.44 165 SER B N 1
ATOM 4627 C CA . SER B 2 178 ? 109.610 138.672 99.265 1.00 51.82 165 SER B CA 1
ATOM 4628 C C . SER B 2 178 ? 110.801 137.939 98.645 1.00 54.78 165 SER B C 1
ATOM 4629 O O . SER B 2 178 ? 111.963 138.188 99.064 1.00 49.09 165 SER B O 1
ATOM 4632 N N . ALA B 2 179 ? 110.566 137.127 97.610 1.00 52.74 166 ALA B N 1
ATOM 4633 C CA . ALA B 2 179 ? 111.626 136.275 97.023 1.00 47.54 166 ALA B CA 1
ATOM 4634 C C . ALA B 2 179 ? 112.697 137.139 96.337 1.00 47.88 166 ALA B C 1
ATOM 4635 O O . ALA B 2 179 ? 113.865 136.784 96.406 1.00 50.25 166 ALA B O 1
ATOM 4637 N N . ARG B 2 180 ? 112.335 138.227 95.663 1.00 50.13 167 ARG B N 1
ATOM 4638 C CA . ARG B 2 180 ? 113.344 139.132 95.052 1.00 44.10 167 ARG B CA 1
ATOM 4639 C C . ARG B 2 180 ? 114.153 139.814 96.156 1.00 43.52 167 ARG B C 1
ATOM 4640 O O . ARG B 2 180 ? 115.374 139.771 96.077 1.00 48.47 167 ARG B O 1
ATOM 4648 N N . ASP B 2 181 ? 113.519 140.357 97.192 1.00 44.57 168 ASP B N 1
ATOM 4649 C CA . ASP B 2 181 ? 114.250 140.965 98.338 1.00 50.27 168 ASP B CA 1
ATOM 4650 C C . ASP B 2 181 ? 115.206 139.957 98.982 1.00 46.48 168 ASP B C 1
ATOM 4651 O O . ASP B 2 181 ? 116.323 140.368 99.364 1.00 49.08 168 ASP B O 1
ATOM 4656 N N . LYS B 2 182 ? 114.806 138.689 99.127 1.00 42.67 169 LYS B N 1
ATOM 4657 C CA . LYS B 2 182 ? 115.693 137.655 99.693 1.00 41.44 169 LYS B CA 1
ATOM 4658 C C . LYS B 2 182 ? 116.942 137.468 98.822 1.00 42.62 169 LYS B C 1
ATOM 4659 O O . LYS B 2 182 ? 118.047 137.494 99.382 1.00 40.25 169 LYS B O 1
ATOM 4665 N N . ILE B 2 183 ? 116.786 137.266 97.516 1.00 43.75 170 ILE B N 1
ATOM 4666 C CA . ILE B 2 183 ? 117.942 137.046 96.594 1.00 50.88 170 ILE B CA 1
ATOM 4667 C C . ILE B 2 183 ? 118.813 138.296 96.599 1.00 45.45 170 ILE B C 1
ATOM 4668 O O . ILE B 2 183 ? 120.025 138.175 96.736 1.00 51.07 170 ILE B O 1
ATOM 4673 N N . GLU B 2 184 ? 118.192 139.456 96.535 1.00 44.47 171 GLU B N 1
ATOM 4674 C CA . GLU B 2 184 ? 118.894 140.761 96.520 1.00 47.30 171 GLU B CA 1
ATOM 4675 C C . GLU B 2 184 ? 119.657 140.976 97.832 1.00 41.16 171 GLU B C 1
ATOM 4676 O O . GLU B 2 184 ? 120.807 141.401 97.764 1.00 38.27 171 GLU B O 1
ATOM 4682 N N . ARG B 2 185 ? 119.081 140.638 98.985 1.00 40.10 172 ARG B N 1
ATOM 4683 C CA . ARG B 2 185 ? 119.766 140.806 100.294 1.00 36.34 172 ARG B CA 1
ATOM 4684 C C . ARG B 2 185 ? 120.940 139.831 100.435 1.00 35.23 172 ARG B C 1
ATOM 4685 O O . ARG B 2 185 ? 121.945 140.190 101.045 1.00 40.92 172 ARG B O 1
ATOM 4693 N N . ILE B 2 186 ? 120.802 138.599 99.963 1.00 37.94 173 ILE B N 1
ATOM 4694 C CA . ILE B 2 186 ? 121.851 137.556 100.117 1.00 41.40 173 ILE B CA 1
ATOM 4695 C C . ILE B 2 186 ? 122.950 137.776 99.081 1.00 42.14 173 ILE B C 1
ATOM 4696 O O . ILE B 2 186 ? 124.119 137.846 99.465 1.00 48.28 173 ILE B O 1
ATOM 4701 N N . TYR B 2 187 ? 122.594 137.922 97.808 1.00 42.05 174 TYR B N 1
ATOM 4702 C CA . TYR B 2 187 ? 123.582 137.934 96.700 1.00 39.21 174 TYR B CA 1
ATOM 4703 C C . TYR B 2 187 ? 123.945 139.351 96.220 1.00 40.70 174 TYR B C 1
ATOM 4704 O O . TYR B 2 187 ? 124.929 139.508 95.553 1.00 47.54 174 TYR B O 1
ATOM 4713 N N . GLY B 2 188 ? 123.167 140.378 96.528 1.00 40.64 175 GLY B N 1
ATOM 4714 C CA . GLY B 2 188 ? 123.435 141.739 96.032 1.00 42.98 175 GLY B CA 1
ATOM 4715 C C . GLY B 2 188 ? 122.854 142.012 94.656 1.00 43.71 175 GLY B C 1
ATOM 4716 O O . GLY B 2 188 ? 121.918 141.333 94.253 1.00 41.40 175 GLY B O 1
ATOM 4717 N N . LEU B 2 189 ? 123.380 143.022 93.966 1.00 48.59 176 LEU B N 1
ATOM 4718 C CA . LEU B 2 189 ? 122.770 143.561 92.722 1.00 51.66 176 LEU B CA 1
ATOM 4719 C C . LEU B 2 189 ? 123.747 143.488 91.545 1.00 50.97 176 LEU B C 1
ATOM 4720 O O . LEU B 2 189 ? 123.395 144.015 90.471 1.00 64.01 176 LEU B O 1
ATOM 4725 N N . ASN B 2 190 ? 124.893 142.822 91.694 1.00 49.21 177 ASN B N 1
ATOM 4726 C CA . ASN B 2 190 ? 125.852 142.634 90.580 1.00 48.79 177 ASN B CA 1
ATOM 4727 C C . ASN B 2 190 ? 125.170 141.803 89.491 1.00 47.06 177 ASN B C 1
ATOM 4728 O O . ASN B 2 190 ? 124.872 140.644 89.727 1.00 55.01 177 ASN B O 1
ATOM 4733 N N . LYS B 2 191 ? 124.931 142.404 88.332 1.00 53.49 178 LYS B N 1
ATOM 4734 C CA . LYS B 2 191 ? 124.212 141.776 87.199 1.00 49.15 178 LYS B CA 1
ATOM 4735 C C . LYS B 2 191 ? 124.949 140.536 86.697 1.00 46.59 178 LYS B C 1
ATOM 4736 O O . LYS B 2 191 ? 124.267 139.588 86.297 1.00 57.73 178 LYS B O 1
ATOM 4742 N N . GLU B 2 192 ? 126.270 140.507 86.723 1.00 48.39 179 GLU B N 1
ATOM 4743 C CA . GLU B 2 192 ? 127.038 139.334 86.240 1.00 49.71 179 GLU B CA 1
ATOM 4744 C C . GLU B 2 192 ? 126.879 138.171 87.228 1.00 50.06 179 GLU B C 1
ATOM 4745 O O . GLU B 2 192 ? 126.774 136.994 86.769 1.00 50.12 179 GLU B O 1
ATOM 4751 N N . LYS B 2 193 ? 126.822 138.462 88.527 1.00 45.50 180 LYS B N 1
ATOM 4752 C CA . LYS B 2 193 ? 126.568 137.440 89.557 1.00 40.66 180 LYS B CA 1
ATOM 4753 C C . LYS B 2 193 ? 125.133 136.937 89.424 1.00 42.69 180 LYS B C 1
ATOM 4754 O O . LYS B 2 193 ? 124.899 135.720 89.484 1.00 46.51 180 LYS B O 1
ATOM 4760 N N . LEU B 2 194 ? 124.184 137.838 89.255 1.00 40.63 181 LEU B N 1
ATOM 4761 C CA . LEU B 2 194 ? 122.761 137.459 89.162 1.00 40.97 181 LEU B CA 1
ATOM 4762 C C . LEU B 2 194 ? 122.528 136.674 87.874 1.00 43.02 181 LEU B C 1
ATOM 4763 O O . LEU B 2 194 ? 121.638 135.792 87.900 1.00 49.09 181 LEU B O 1
ATOM 4768 N N . LEU B 2 195 ? 123.281 136.940 86.807 1.00 40.63 182 LEU B N 1
ATOM 4769 C CA . LEU B 2 195 ? 123.178 136.150 85.558 1.00 41.96 182 LEU B CA 1
ATOM 4770 C C . LEU B 2 195 ? 123.599 134.699 85.836 1.00 43.34 182 LEU B C 1
ATOM 4771 O O . LEU B 2 195 ? 122.912 133.805 85.368 1.00 48.70 182 LEU B O 1
ATOM 4776 N N . LEU B 2 196 ? 124.681 134.458 86.565 1.00 44.16 183 LEU B N 1
ATOM 4777 C CA . LEU B 2 196 ? 125.117 133.080 86.904 1.00 44.07 183 LEU B CA 1
ATOM 4778 C C . LEU B 2 196 ? 124.033 132.404 87.735 1.00 41.29 183 LEU B C 1
ATOM 4779 O O . LEU B 2 196 ? 123.763 131.227 87.467 1.00 50.18 183 LEU B O 1
ATOM 4784 N N . LEU B 2 197 ? 123.434 133.095 88.697 1.00 36.51 184 LEU B N 1
ATOM 4785 C CA . LEU B 2 197 ? 122.362 132.495 89.537 1.00 37.98 184 LEU B CA 1
ATOM 4786 C C . LEU B 2 197 ? 121.105 132.239 88.710 1.00 33.39 184 LEU B C 1
ATOM 4787 O O . LEU B 2 197 ? 120.474 131.222 88.957 1.00 38.25 184 LEU B O 1
ATOM 4792 N N . ALA B 2 198 ? 120.795 133.052 87.716 1.00 32.73 185 ALA B N 1
ATOM 4793 C CA . ALA B 2 198 ? 119.699 132.781 86.762 1.00 34.61 185 ALA B CA 1
ATOM 4794 C C . ALA B 2 198 ? 119.974 131.494 85.970 1.00 34.65 185 ALA B C 1
ATOM 4795 O O . ALA B 2 198 ? 119.008 130.756 85.707 1.00 37.11 185 ALA B O 1
ATOM 4797 N N . LYS B 2 199 ? 121.222 131.250 85.566 1.00 37.78 186 LYS B N 1
ATOM 4798 C CA . LYS B 2 199 ? 121.647 130.050 84.819 1.00 39.86 186 LYS B CA 1
ATOM 4799 C C . LYS B 2 199 ? 121.545 128.837 85.740 1.00 41.61 186 LYS B C 1
ATOM 4800 O O . LYS B 2 199 ? 121.002 127.818 85.302 1.00 46.18 186 LYS B O 1
ATOM 4806 N N . VAL B 2 200 ? 122.001 128.940 86.982 1.00 37.87 187 VAL B N 1
ATOM 4807 C CA . VAL B 2 200 ? 121.876 127.836 87.980 1.00 36.51 187 VAL B CA 1
ATOM 4808 C C . VAL B 2 200 ? 120.385 127.554 88.232 1.00 37.48 187 VAL B C 1
ATOM 4809 O O . VAL B 2 200 ? 119.975 126.415 88.210 1.00 43.80 187 VAL B O 1
ATOM 4813 N N . LYS B 2 201 ? 119.583 128.575 88.442 1.00 40.46 188 LYS B N 1
ATOM 4814 C CA . LYS B 2 201 ? 118.129 128.467 88.670 1.00 43.73 188 LYS B CA 1
ATOM 4815 C C . LYS B 2 201 ? 117.476 127.730 87.492 1.00 44.20 188 LYS B C 1
ATOM 4816 O O . LYS B 2 201 ? 116.882 126.713 87.736 1.00 52.40 188 LYS B O 1
ATOM 4822 N N . GLU B 2 202 ? 117.565 128.195 86.251 1.00 48.96 189 GLU B N 1
ATOM 4823 C CA . GLU B 2 202 ? 116.837 127.565 85.120 1.00 53.98 189 GLU B CA 1
ATOM 4824 C C . GLU B 2 202 ? 117.418 126.179 84.822 1.00 53.29 189 GLU B C 1
ATOM 4825 O O . GLU B 2 202 ? 116.640 125.284 84.450 1.00 61.15 189 GLU B O 1
ATOM 4831 N N . GLY B 2 203 ? 118.726 126.000 84.956 1.00 48.27 190 GLY B N 1
ATOM 4832 C CA . GLY B 2 203 ? 119.402 124.733 84.657 1.00 43.62 190 GLY B CA 1
ATOM 4833 C C . GLY B 2 203 ? 119.150 123.652 85.693 1.00 45.96 190 GLY B C 1
ATOM 4834 O O . GLY B 2 203 ? 119.285 122.481 85.337 1.00 56.43 190 GLY B O 1
ATOM 4835 N N . PHE B 2 204 ? 118.839 123.977 86.947 1.00 41.11 191 PHE B N 1
ATOM 4836 C CA . PHE B 2 204 ? 118.775 122.969 88.038 1.00 36.60 191 PHE B CA 1
ATOM 4837 C C . PHE B 2 204 ? 117.510 123.095 88.886 1.00 40.68 191 PHE B C 1
ATOM 4838 O O . PHE B 2 204 ? 117.412 122.345 89.822 1.00 43.27 191 PHE B O 1
ATOM 4846 N N . GLU B 2 205 ? 116.528 123.919 88.539 1.00 47.82 192 GLU B N 1
ATOM 4847 C CA . GLU B 2 205 ? 115.274 124.041 89.326 1.00 56.06 192 GLU B CA 1
ATOM 4848 C C . GLU B 2 205 ? 114.545 122.683 89.315 1.00 53.03 192 GLU B C 1
ATOM 4849 O O . GLU B 2 205 ? 114.008 122.304 90.359 1.00 59.48 192 GLU B O 1
ATOM 4855 N N . THR B 2 206 ? 114.464 122.003 88.176 1.00 50.09 193 THR B N 1
ATOM 4856 C CA . THR B 2 206 ? 113.704 120.729 88.041 1.00 56.34 193 THR B CA 1
ATOM 4857 C C . THR B 2 206 ? 114.500 119.533 88.573 1.00 49.85 193 THR B C 1
ATOM 4858 O O . THR B 2 206 ? 113.906 118.465 88.772 1.00 64.30 193 THR B O 1
ATOM 4862 N N . SER B 2 207 ? 115.782 119.714 88.843 1.00 52.35 194 SER B N 1
ATOM 4863 C CA . SER B 2 207 ? 116.719 118.651 89.275 1.00 49.93 194 SER B CA 1
ATOM 4864 C C . SER B 2 207 ? 116.595 118.422 90.785 1.00 50.67 194 SER B C 1
ATOM 4865 O O . SER B 2 207 ? 117.552 118.736 91.506 1.00 56.37 194 SER B O 1
ATOM 4868 N N . VAL B 2 208 ? 115.489 117.853 91.263 1.00 45.58 195 VAL B N 1
ATOM 4869 C CA . VAL B 2 208 ? 115.260 117.752 92.734 1.00 47.13 195 VAL B CA 1
ATOM 4870 C C . VAL B 2 208 ? 116.180 116.676 93.347 1.00 44.13 195 VAL B C 1
ATOM 4871 O O . VAL B 2 208 ? 116.711 116.907 94.465 1.00 50.77 195 VAL B O 1
ATOM 4875 N N . PHE B 2 209 ? 116.452 115.588 92.639 1.00 43.86 196 PHE B N 1
ATOM 4876 C CA . PHE B 2 209 ? 117.363 114.504 93.103 1.00 44.62 196 PHE B CA 1
ATOM 4877 C C . PHE B 2 209 ? 118.426 114.159 92.066 1.00 47.10 196 PHE B C 1
ATOM 4878 O O . PHE B 2 209 ? 119.433 113.556 92.428 1.00 57.84 196 PHE B O 1
ATOM 4886 N N . ASP B 2 210 ? 118.198 114.494 90.806 1.00 51.86 197 ASP B N 1
ATOM 4887 C CA . ASP B 2 210 ? 119.108 114.124 89.701 1.00 52.76 197 ASP B CA 1
ATOM 4888 C C . ASP B 2 210 ? 119.096 115.248 88.674 1.00 49.60 197 ASP B C 1
ATOM 4889 O O . ASP B 2 210 ? 118.042 115.874 88.477 1.00 63.98 197 ASP B O 1
ATOM 4894 N N . PHE B 2 211 ? 120.214 115.442 87.985 1.00 54.03 198 PHE B N 1
ATOM 4895 C CA . PHE B 2 211 ? 120.383 116.525 86.988 1.00 53.19 198 PHE B CA 1
ATOM 4896 C C . PHE B 2 211 ? 120.826 115.947 85.659 1.00 54.67 198 PHE B C 1
ATOM 4897 O O . PHE B 2 211 ? 121.512 114.944 85.632 1.00 49.93 198 PHE B O 1
ATOM 4905 N N . PRO B 2 212 ? 120.447 116.551 84.509 1.00 62.02 199 PRO B N 1
ATOM 4906 C CA . PRO B 2 212 ? 120.840 116.008 83.216 1.00 58.44 199 PRO B CA 1
ATOM 4907 C C . PRO B 2 212 ? 122.326 116.262 82.940 1.00 53.78 199 PRO B C 1
ATOM 4908 O O . PRO B 2 212 ? 122.834 117.316 83.192 1.00 58.21 199 PRO B O 1
ATOM 4912 N N . PHE B 2 213 ? 122.980 115.261 82.374 1.00 52.73 200 PHE B N 1
ATOM 4913 C CA . PHE B 2 213 ? 124.414 115.286 82.003 1.00 52.54 200 PHE B CA 1
ATOM 4914 C C . PHE B 2 213 ? 124.727 116.463 81.076 1.00 55.80 200 PHE B C 1
ATOM 4915 O O . PHE B 2 213 ? 125.839 116.976 81.161 1.00 54.06 200 PHE B O 1
ATOM 4923 N N . LYS B 2 214 ? 123.771 116.911 80.262 1.00 59.61 201 LYS B N 1
ATOM 4924 C CA . LYS B 2 214 ? 123.965 118.026 79.296 1.00 61.24 201 LYS B CA 1
ATOM 4925 C C . LYS B 2 214 ? 124.256 119.355 80.011 1.00 57.20 201 LYS B C 1
ATOM 4926 O O . LYS B 2 214 ? 125.057 120.155 79.486 1.00 54.54 201 LYS B O 1
ATOM 4932 N N . ASN B 2 215 ? 123.649 119.593 81.172 1.00 51.88 202 ASN B N 1
ATOM 4933 C CA . ASN B 2 215 ? 123.695 120.910 81.847 1.00 45.17 202 ASN B CA 1
ATOM 4934 C C . ASN B 2 215 ? 125.073 121.132 82.468 1.00 41.13 202 ASN B C 1
ATOM 4935 O O . ASN B 2 215 ? 125.332 122.275 82.888 1.00 45.74 202 ASN B O 1
ATOM 4940 N N . ILE B 2 216 ? 125.937 120.121 82.500 1.00 38.34 203 ILE B N 1
ATOM 4941 C CA . ILE B 2 216 ? 127.331 120.273 83.001 1.00 36.98 203 ILE B CA 1
ATOM 4942 C C . ILE B 2 216 ? 128.325 120.180 81.847 1.00 37.91 203 ILE B C 1
ATOM 4943 O O . ILE B 2 216 ? 129.532 120.172 82.132 1.00 38.89 203 ILE B O 1
ATOM 4948 N N . GLN B 2 217 ? 127.881 120.201 80.590 1.00 40.94 204 GLN B N 1
ATOM 4949 C CA . GLN B 2 217 ? 128.820 120.290 79.442 1.00 46.32 204 GLN B CA 1
ATOM 4950 C C . GLN B 2 217 ? 129.055 121.755 79.108 1.00 47.93 204 GLN B C 1
ATOM 4951 O O . GLN B 2 217 ? 128.141 122.577 79.186 1.00 57.79 204 GLN B O 1
ATOM 4957 N N . PRO B 2 218 ? 130.293 122.124 78.720 1.00 55.38 205 PRO B N 1
ATOM 4958 C CA . PRO B 2 218 ? 130.614 123.516 78.404 1.00 60.85 205 PRO B CA 1
ATOM 4959 C C . PRO B 2 218 ? 129.737 124.166 77.326 1.00 66.04 205 PRO B C 1
ATOM 4960 O O . PRO B 2 218 ? 129.622 125.379 77.327 1.00 77.46 205 PRO B O 1
ATOM 4964 N N . ASP B 2 219 ? 129.164 123.374 76.425 1.00 73.51 206 ASP B N 1
ATOM 4965 C CA . ASP B 2 219 ? 128.318 123.904 75.327 1.00 86.90 206 ASP B CA 1
ATOM 4966 C C . ASP B 2 219 ? 126.908 124.214 75.835 1.00 74.68 206 ASP B C 1
ATOM 4967 O O . ASP B 2 219 ? 126.106 124.734 75.032 1.00 81.94 206 ASP B O 1
ATOM 4972 N N . SER B 2 220 ? 126.584 123.897 77.084 1.00 63.91 207 SER B N 1
ATOM 4973 C CA . SER B 2 220 ? 125.229 124.163 77.621 1.00 64.05 207 SER B CA 1
ATOM 4974 C C . SER B 2 220 ? 125.060 125.657 77.897 1.00 64.67 207 SER B C 1
ATOM 4975 O O . SER B 2 220 ? 126.001 126.317 78.347 1.00 66.94 207 SER B O 1
ATOM 4978 N N . PRO B 2 221 ? 123.853 126.237 77.683 1.00 62.17 208 PRO B N 1
ATOM 4979 C CA . PRO B 2 221 ? 123.555 127.598 78.136 1.00 60.86 208 PRO B CA 1
ATOM 4980 C C . PRO B 2 221 ? 123.505 127.745 79.663 1.00 52.25 208 PRO B C 1
ATOM 4981 O O . PRO B 2 221 ? 123.609 128.851 80.154 1.00 59.84 208 PRO B O 1
ATOM 4985 N N . TYR B 2 222 ? 123.391 126.629 80.380 1.00 56.63 209 TYR B N 1
ATOM 4986 C CA . TYR B 2 222 ? 123.346 126.569 81.861 1.00 53.16 209 TYR B CA 1
ATOM 4987 C C . TYR B 2 222 ? 124.713 126.225 82.460 1.00 56.29 209 TYR B C 1
ATOM 4988 O O . TYR B 2 222 ? 124.777 126.098 83.688 1.00 66.00 209 TYR B O 1
ATOM 4997 N N . PHE B 2 223 ? 125.765 126.079 81.663 1.00 44.89 210 PHE B N 1
ATOM 4998 C CA . PHE B 2 223 ? 127.079 125.664 82.184 1.00 45.68 210 PHE B CA 1
ATOM 4999 C C . PHE B 2 223 ? 127.655 126.760 83.071 1.00 51.18 210 PHE B C 1
ATOM 5000 O O . PHE B 2 223 ? 127.930 127.870 82.585 1.00 55.69 210 PHE B O 1
ATOM 5008 N N . VAL B 2 224 ? 127.817 126.451 84.358 1.00 52.36 211 VAL B N 1
ATOM 5009 C CA . VAL B 2 224 ? 128.459 127.358 85.334 1.00 49.55 211 VAL B CA 1
ATOM 5010 C C . VAL B 2 224 ? 129.510 126.545 86.078 1.00 51.54 211 VAL B C 1
ATOM 5011 O O . VAL B 2 224 ? 129.174 125.912 87.050 1.00 57.68 211 VAL B O 1
ATOM 5015 N N . CYS B 2 225 ? 130.756 126.607 85.646 1.00 56.70 212 CYS B N 1
ATOM 5016 C CA . CYS B 2 225 ? 131.887 125.948 86.336 1.00 55.42 212 CYS B CA 1
ATOM 5017 C C . CYS B 2 225 ? 132.730 126.992 87.064 1.00 54.38 212 CYS B C 1
ATOM 5018 O O . CYS B 2 225 ? 133.321 127.859 86.400 1.00 63.11 212 CYS B O 1
ATOM 5021 N N . LEU B 2 226 ? 132.764 126.904 88.389 1.00 53.48 213 LEU B N 1
ATOM 5022 C CA . LEU B 2 226 ? 133.388 127.914 89.264 1.00 51.27 213 LEU B CA 1
ATOM 5023 C C . LEU B 2 226 ? 134.655 127.313 89.853 1.00 52.02 213 LEU B C 1
ATOM 5024 O O . LEU B 2 226 ? 134.620 126.790 90.999 1.00 59.31 213 LEU B O 1
ATOM 5029 N N . ASP B 2 227 ? 135.735 127.407 89.077 1.00 51.37 214 ASP B N 1
ATOM 5030 C CA . ASP B 2 227 ? 137.025 126.760 89.402 1.00 53.20 214 ASP B CA 1
ATOM 5031 C C . ASP B 2 227 ? 137.521 127.252 90.750 1.00 46.15 214 ASP B C 1
ATOM 5032 O O . ASP B 2 227 ? 137.448 128.437 91.046 1.00 50.35 214 ASP B O 1
ATOM 5037 N N . PRO B 2 228 ? 138.048 126.357 91.600 1.00 44.32 215 PRO B N 1
ATOM 5038 C CA . PRO B 2 228 ? 138.579 126.767 92.894 1.00 45.93 215 PRO B CA 1
ATOM 5039 C C . PRO B 2 228 ? 139.874 127.559 92.758 1.00 42.12 215 PRO B C 1
ATOM 5040 O O . PRO B 2 228 ? 140.553 127.499 91.740 1.00 41.27 215 PRO B O 1
ATOM 5044 N N . PRO B 2 229 ? 140.221 128.382 93.767 1.00 47.81 216 PRO B N 1
ATOM 5045 C CA . PRO B 2 229 ? 141.345 129.309 93.664 1.00 46.64 216 PRO B CA 1
ATOM 5046 C C . PRO B 2 229 ? 142.716 128.701 93.382 1.00 48.05 216 PRO B C 1
ATOM 5047 O O . PRO B 2 229 ? 143.554 129.377 92.791 1.00 58.30 216 PRO B O 1
ATOM 5051 N N . CYS B 2 230 ? 142.923 127.443 93.756 1.00 45.45 217 CYS B N 1
ATOM 5052 C CA . CYS B 2 230 ? 144.212 126.756 93.513 1.00 44.34 217 CYS B CA 1
ATOM 5053 C C . CYS B 2 230 ? 144.420 126.528 92.005 1.00 44.75 217 CYS B C 1
ATOM 5054 O O . CYS B 2 230 ? 145.576 126.332 91.611 1.00 53.26 217 CYS B O 1
ATOM 5057 N N . LYS B 2 231 ? 143.360 126.538 91.199 1.00 48.84 218 LYS B N 1
ATOM 5058 C CA . LYS B 2 231 ? 143.389 126.190 89.757 1.00 58.87 218 LYS B CA 1
ATOM 5059 C C . LYS B 2 231 ? 143.671 127.434 88.902 1.00 56.80 218 LYS B C 1
ATOM 5060 O O . LYS B 2 231 ? 143.999 127.244 87.712 1.00 74.50 218 LYS B O 1
ATOM 5066 N N . LYS B 2 232 ? 143.588 128.642 89.460 1.00 66.36 219 LYS B N 1
ATOM 5067 C CA . LYS B 2 232 ? 143.619 129.903 88.669 1.00 79.90 219 LYS B CA 1
ATOM 5068 C C . LYS B 2 232 ? 144.979 130.186 88.019 1.00 69.38 219 LYS B C 1
ATOM 5069 O O . LYS B 2 232 ? 145.017 131.046 87.138 1.00 80.97 219 LYS B O 1
ATOM 5075 N N . GLU B 2 233 ? 146.061 129.528 88.412 1.00 73.11 220 GLU B N 1
ATOM 5076 C CA . GLU B 2 233 ? 147.358 129.675 87.706 1.00 74.35 220 GLU B CA 1
ATOM 5077 C C . GLU B 2 233 ? 148.108 128.346 87.718 1.00 77.56 220 GLU B C 1
ATOM 5078 O O . GLU B 2 233 ? 147.821 127.476 88.580 1.00 77.22 220 GLU B O 1
ATOM 5084 N N . SER B 2 234 ? 149.055 128.214 86.794 1.00 75.46 221 SER B N 1
ATOM 5085 C CA . SER B 2 234 ? 150.071 127.141 86.803 1.00 71.30 221 SER B CA 1
ATOM 5086 C C . SER B 2 234 ? 151.051 127.411 87.947 1.00 67.12 221 SER B C 1
ATOM 5087 O O . SER B 2 234 ? 151.953 128.240 87.780 1.00 76.55 221 SER B O 1
ATOM 5090 N N . ALA B 2 235 ? 150.907 126.698 89.056 1.00 64.74 222 ALA B N 1
ATOM 5091 C CA . ALA B 2 235 ? 151.742 126.887 90.262 1.00 66.21 222 ALA B CA 1
ATOM 5092 C C . ALA B 2 235 ? 153.047 126.087 90.206 1.00 57.11 222 ALA B C 1
ATOM 5093 O O . ALA B 2 235 ? 153.951 126.419 90.975 1.00 66.35 222 ALA B O 1
ATOM 5095 N N . TYR B 2 236 ? 153.160 125.076 89.358 1.00 55.52 223 TYR B N 1
ATOM 5096 C CA . TYR B 2 236 ? 154.171 124.005 89.536 1.00 57.16 223 TYR B CA 1
ATOM 5097 C C . TYR B 2 236 ? 155.590 124.574 89.595 1.00 61.40 223 TYR B C 1
ATOM 5098 O O . TYR B 2 236 ? 156.325 124.221 90.540 1.00 72.44 223 TYR B O 1
ATOM 5107 N N . ASN B 2 237 ? 155.989 125.401 88.635 1.00 67.17 224 ASN B N 1
ATOM 5108 C CA . ASN B 2 237 ? 157.376 125.932 88.617 1.00 67.47 224 ASN B CA 1
ATOM 5109 C C . ASN B 2 237 ? 157.608 126.901 89.776 1.00 66.20 224 ASN B C 1
ATOM 5110 O O . ASN B 2 237 ? 158.778 127.044 90.172 1.00 75.36 224 ASN B O 1
ATOM 5115 N N . LYS B 2 238 ? 156.565 127.512 90.314 1.00 66.14 225 LYS B N 1
ATOM 5116 C CA . LYS B 2 238 ? 156.716 128.422 91.473 1.00 66.30 225 LYS B CA 1
ATOM 5117 C C . LYS B 2 238 ? 156.860 127.594 92.748 1.00 62.37 225 LYS B C 1
ATOM 5118 O O . LYS B 2 238 ? 157.788 127.877 93.536 1.00 79.68 225 LYS B O 1
ATOM 5124 N N . VAL B 2 239 ? 156.015 126.591 92.927 1.00 59.73 226 VAL B N 1
ATOM 5125 C CA . VAL B 2 239 ? 155.915 125.829 94.199 1.00 64.18 226 VAL B CA 1
ATOM 5126 C C . VAL B 2 239 ? 156.897 124.652 94.204 1.00 63.48 226 VAL B C 1
ATOM 5127 O O . VAL B 2 239 ? 157.354 124.292 95.290 1.00 70.26 226 VAL B O 1
ATOM 5131 N N . ILE B 2 240 ? 157.190 124.057 93.050 1.00 65.87 227 ILE B N 1
ATOM 5132 C CA . ILE B 2 240 ? 158.022 122.823 92.955 1.00 67.25 227 ILE B CA 1
ATOM 5133 C C . ILE B 2 240 ? 159.069 123.017 91.863 1.00 73.99 227 ILE B C 1
ATOM 5134 O O . ILE B 2 240 ? 158.917 123.868 90.997 1.00 89.62 227 ILE B O 1
ATOM 5139 N N . GLY B 2 241 ? 160.128 122.239 91.916 1.00 88.45 228 GLY B N 1
ATOM 5140 C CA . GLY B 2 241 ? 161.175 122.214 90.882 1.00 103.19 228 GLY B CA 1
ATOM 5141 C C . GLY B 2 241 ? 162.304 121.305 91.312 1.00 129.34 228 GLY B C 1
ATOM 5142 O O . GLY B 2 241 ? 162.097 120.477 92.241 1.00 151.56 228 GLY B O 1
ATOM 5143 N N . ASP B 2 242 ? 163.476 121.475 90.713 1.00 137.84 229 ASP B N 1
ATOM 5144 C CA . ASP B 2 242 ? 164.638 120.595 90.990 1.00 158.40 229 ASP B CA 1
ATOM 5145 C C . ASP B 2 242 ? 165.052 120.707 92.458 1.00 153.79 229 ASP B C 1
ATOM 5146 O O . ASP B 2 242 ? 165.697 119.766 92.952 1.00 158.95 229 ASP B O 1
ATOM 5151 N N . LYS B 2 243 ? 164.694 121.801 93.126 1.00 146.22 230 LYS B N 1
ATOM 5152 C CA . LYS B 2 243 ? 164.939 121.968 94.578 1.00 151.99 230 LYS B CA 1
ATOM 5153 C C . LYS B 2 243 ? 163.908 121.197 95.408 1.00 127.04 230 LYS B C 1
ATOM 5154 O O . LYS B 2 243 ? 164.195 120.956 96.592 1.00 135.09 230 LYS B O 1
ATOM 5160 N N . ASN B 2 244 ? 162.757 120.840 94.849 1.00 88.69 231 ASN B N 1
ATOM 5161 C CA . ASN B 2 244 ? 161.618 120.374 95.673 1.00 74.08 231 ASN B CA 1
ATOM 5162 C C . ASN B 2 244 ? 160.997 119.099 95.098 1.00 75.33 231 ASN B C 1
ATOM 5163 O O . ASN B 2 244 ? 159.784 118.902 95.286 1.00 74.47 231 ASN B O 1
ATOM 5168 N N . ARG B 2 245 ? 161.755 118.243 94.422 1.00 75.21 232 ARG B N 1
ATOM 5169 C CA . ARG B 2 245 ? 161.159 116.982 93.917 1.00 77.58 232 ARG B CA 1
ATOM 5170 C C . ARG B 2 245 ? 160.846 116.051 95.092 1.00 68.00 232 ARG B C 1
ATOM 5171 O O . ARG B 2 245 ? 161.672 115.939 96.022 1.00 72.35 232 ARG B O 1
ATOM 5179 N N . THR B 2 246 ? 159.699 115.382 95.032 1.00 55.67 233 THR B N 1
ATOM 5180 C CA . THR B 2 246 ? 159.332 114.316 95.993 1.00 50.32 233 THR B CA 1
ATOM 5181 C C . THR B 2 246 ? 160.242 113.111 95.773 1.00 51.41 233 THR B C 1
ATOM 5182 O O . THR B 2 246 ? 160.453 112.713 94.600 1.00 64.05 233 THR B O 1
ATOM 5186 N N . VAL B 2 247 ? 160.764 112.550 96.854 1.00 50.63 234 VAL B N 1
ATOM 5187 C CA . VAL B 2 247 ? 161.715 111.404 96.785 1.00 57.60 234 VAL B CA 1
ATOM 5188 C C . VAL B 2 247 ? 160.984 110.131 97.196 1.00 62.17 234 VAL B C 1
ATOM 5189 O O . VAL B 2 247 ? 160.343 110.104 98.284 1.00 64.61 234 VAL B O 1
ATOM 5193 N N . TYR B 2 248 ? 161.063 109.116 96.341 1.00 55.97 235 TYR B N 1
ATOM 5194 C CA . TYR B 2 248 ? 160.500 107.773 96.610 1.00 50.00 235 TYR B CA 1
ATOM 5195 C C . TYR B 2 248 ? 161.598 106.740 96.428 1.00 54.34 235 TYR B C 1
ATOM 5196 O O . TYR B 2 248 ? 162.574 106.993 95.694 1.00 71.91 235 TYR B O 1
ATOM 5205 N N . HIS B 2 249 ? 161.444 105.596 97.079 1.00 61.56 236 HIS B N 1
ATOM 5206 C CA . HIS B 2 249 ? 162.042 104.338 96.580 1.00 72.64 236 HIS B CA 1
ATOM 5207 C C . HIS B 2 249 ? 160.953 103.295 96.383 1.00 67.53 236 HIS B C 1
ATOM 5208 O O . HIS B 2 249 ? 159.974 103.289 97.135 1.00 67.53 236 HIS B O 1
ATOM 5215 N N . GLU B 2 250 ? 161.129 102.444 95.379 1.00 69.21 237 GLU B N 1
ATOM 5216 C CA . GLU B 2 250 ? 160.201 101.320 95.121 1.00 66.96 237 GLU B CA 1
ATOM 5217 C C . GLU B 2 250 ? 160.426 100.239 96.179 1.00 59.97 237 GLU B C 1
ATOM 5218 O O . GLU B 2 250 ? 161.585 99.923 96.509 1.00 66.32 237 GLU B O 1
ATOM 5224 N N . ILE B 2 251 ? 159.333 99.669 96.670 1.00 56.87 238 ILE B N 1
ATOM 5225 C CA . ILE B 2 251 ? 159.344 98.528 97.621 1.00 51.52 238 ILE B CA 1
ATOM 5226 C C . ILE B 2 251 ? 158.502 97.407 97.027 1.00 55.22 238 ILE B C 1
ATOM 5227 O O . ILE B 2 251 ? 157.653 97.657 96.163 1.00 60.70 238 ILE B O 1
ATOM 5232 N N . ASN B 2 252 ? 158.715 96.190 97.498 1.00 62.89 239 ASN B N 1
ATOM 5233 C CA . ASN B 2 252 ? 157.906 95.025 97.057 1.00 69.32 239 ASN B CA 1
ATOM 5234 C C . ASN B 2 252 ? 156.711 94.832 97.999 1.00 67.39 239 ASN B C 1
ATOM 5235 O O . ASN B 2 252 ? 156.580 95.575 99.008 1.00 75.62 239 ASN B O 1
ATOM 5240 N N . LYS B 2 253 ? 155.885 93.838 97.693 1.00 71.06 240 LYS B N 1
ATOM 5241 C CA . LYS B 2 253 ? 154.681 93.511 98.491 1.00 77.76 240 LYS B CA 1
ATOM 5242 C C . LYS B 2 253 ? 155.068 92.996 99.880 1.00 76.83 240 LYS B C 1
ATOM 5243 O O . LYS B 2 253 ? 154.281 93.209 100.812 1.00 86.01 240 LYS B O 1
ATOM 5249 N N . THR B 2 254 ? 156.210 92.336 100.025 1.00 77.64 241 THR B N 1
ATOM 5250 C CA . THR B 2 254 ? 156.663 91.835 101.344 1.00 82.59 241 THR B CA 1
ATOM 5251 C C . THR B 2 254 ? 157.023 93.017 102.249 1.00 76.48 241 THR B C 1
ATOM 5252 O O . THR B 2 254 ? 156.632 93.007 103.437 1.00 80.97 241 THR B O 1
ATOM 5256 N N . GLU B 2 255 ? 157.783 93.976 101.729 1.00 71.69 242 GLU B N 1
ATOM 5257 C CA . GLU B 2 255 ? 158.169 95.184 102.497 1.00 67.64 242 GLU B CA 1
ATOM 5258 C C . GLU B 2 255 ? 156.907 95.983 102.839 1.00 61.81 242 GLU B C 1
ATOM 5259 O O . GLU B 2 255 ? 156.832 96.549 103.949 1.00 67.23 242 GLU B O 1
ATOM 5265 N N . PHE B 2 256 ? 155.948 96.064 101.927 1.00 52.93 243 PHE B N 1
ATOM 5266 C CA . PHE B 2 256 ? 154.665 96.746 102.206 1.00 54.99 243 PHE B CA 1
ATOM 5267 C C . PHE B 2 256 ? 153.949 96.050 103.359 1.00 58.12 243 PHE B C 1
ATOM 5268 O O . PHE B 2 256 ? 153.506 96.747 104.296 1.00 67.41 243 PHE B O 1
ATOM 5276 N N . GLU B 2 257 ? 153.802 94.724 103.290 1.00 66.88 244 GLU B N 1
ATOM 5277 C CA . GLU B 2 257 ? 153.039 93.947 104.308 1.00 70.04 244 GLU B CA 1
ATOM 5278 C C . GLU B 2 257 ? 153.746 93.984 105.664 1.00 68.95 244 GLU B C 1
ATOM 5279 O O . GLU B 2 257 ? 153.058 93.845 106.672 1.00 76.92 244 GLU B O 1
ATOM 5285 N N . ASN B 2 258 ? 155.062 94.148 105.697 1.00 77.19 245 ASN B N 1
ATOM 5286 C CA . ASN B 2 258 ? 155.786 94.386 106.970 1.00 79.15 245 ASN B CA 1
ATOM 5287 C C . ASN B 2 258 ? 155.369 95.728 107.578 1.00 68.71 245 ASN B C 1
ATOM 5288 O O . ASN B 2 258 ? 155.237 95.811 108.808 1.00 78.14 245 ASN B O 1
ATOM 5293 N N . MET B 2 259 ? 155.172 96.754 106.764 1.00 63.55 246 MET B N 1
ATOM 5294 C CA . MET B 2 259 ? 154.869 98.117 107.272 1.00 59.68 246 MET B CA 1
ATOM 5295 C C . MET B 2 259 ? 153.364 98.305 107.493 1.00 57.34 246 MET B C 1
ATOM 5296 O O . MET B 2 259 ? 152.992 99.012 108.444 1.00 66.40 246 MET B O 1
ATOM 5301 N N . ILE B 2 260 ? 152.511 97.730 106.652 1.00 52.45 247 ILE B N 1
ATOM 5302 C CA . ILE B 2 260 ? 151.056 98.023 106.694 1.00 55.87 247 ILE B CA 1
ATOM 5303 C C . ILE B 2 260 ? 150.281 96.724 106.589 1.00 54.66 247 ILE B C 1
ATOM 5304 O O . ILE B 2 260 ? 150.337 96.068 105.542 1.00 55.08 247 ILE B O 1
ATOM 5309 N N . LYS B 2 261 ? 149.554 96.397 107.653 1.00 57.63 248 LYS B N 1
ATOM 5310 C CA . LYS B 2 261 ? 148.715 95.186 107.754 1.00 62.74 248 LYS B CA 1
ATOM 5311 C C . LYS B 2 261 ? 147.283 95.583 107.422 1.00 54.65 248 LYS B C 1
ATOM 5312 O O . LYS B 2 261 ? 146.475 95.821 108.345 1.00 56.48 248 LYS B O 1
ATOM 5318 N N . LEU B 2 262 ? 146.972 95.608 106.129 1.00 52.85 249 LEU B N 1
ATOM 5319 C CA . LEU B 2 262 ? 145.578 95.755 105.651 1.00 50.47 249 LEU B CA 1
ATOM 5320 C C . LEU B 2 262 ? 144.804 94.489 106.039 1.00 52.81 249 LEU B C 1
ATOM 5321 O O . LEU B 2 262 ? 145.434 93.434 106.300 1.00 69.53 249 LEU B O 1
ATOM 5326 N N . ARG B 2 263 ? 143.483 94.569 106.052 1.00 47.20 250 ARG B N 1
ATOM 5327 C CA . ARG B 2 263 ? 142.598 93.455 106.468 1.00 50.15 250 ARG B CA 1
ATOM 5328 C C . ARG B 2 263 ? 142.898 92.197 105.651 1.00 55.88 250 ARG B C 1
ATOM 5329 O O . ARG B 2 263 ? 142.933 92.280 104.411 1.00 69.84 250 ARG B O 1
ATOM 5337 N N . THR B 2 264 ? 143.113 91.065 106.318 1.00 70.26 251 THR B N 1
ATOM 5338 C CA . THR B 2 264 ? 143.377 89.766 105.645 1.00 84.70 251 THR B CA 1
ATOM 5339 C C . THR B 2 264 ? 142.094 88.943 105.535 1.00 80.25 251 THR B C 1
ATOM 5340 O O . THR B 2 264 ? 141.956 88.219 104.535 1.00 83.93 251 THR B O 1
ATOM 5344 N N . LYS B 2 265 ? 141.221 89.011 106.537 1.00 81.57 252 LYS B N 1
ATOM 5345 C CA . LYS B 2 265 ? 139.915 88.312 106.506 1.00 86.61 252 LYS B CA 1
ATOM 5346 C C . LYS B 2 265 ? 139.002 88.997 105.495 1.00 70.99 252 LYS B C 1
ATOM 5347 O O . LYS B 2 265 ? 138.805 90.225 105.609 1.00 86.44 252 LYS B O 1
ATOM 5353 N N . ARG B 2 266 ? 138.426 88.229 104.576 1.00 62.68 253 ARG B N 1
ATOM 5354 C CA . ARG B 2 266 ? 137.504 88.778 103.550 1.00 58.32 253 ARG B CA 1
ATOM 5355 C C . ARG B 2 266 ? 136.276 89.387 104.230 1.00 55.94 253 ARG B C 1
ATOM 5356 O O . ARG B 2 266 ? 135.806 88.833 105.252 1.00 70.69 253 ARG B O 1
ATOM 5364 N N . LEU B 2 267 ? 135.774 90.480 103.674 1.00 48.39 254 LEU B N 1
ATOM 5365 C CA . LEU B 2 267 ? 134.484 91.048 104.099 1.00 48.50 254 LEU B CA 1
ATOM 5366 C C . LEU B 2 267 ? 133.359 90.272 103.427 1.00 51.06 254 LEU B C 1
ATOM 5367 O O . LEU B 2 267 ? 133.399 90.067 102.206 1.00 56.21 254 LEU B O 1
ATOM 5372 N N . LYS B 2 268 ? 132.349 89.922 104.207 1.00 51.57 255 LYS B N 1
ATOM 5373 C CA . LYS B 2 268 ? 131.091 89.380 103.681 1.00 46.91 255 LYS B CA 1
ATOM 5374 C C . LYS B 2 268 ? 130.238 90.558 103.238 1.00 48.22 255 LYS B C 1
ATOM 5375 O O . LYS B 2 268 ? 129.907 91.422 104.073 1.00 56.49 255 LYS B O 1
ATOM 5381 N N . LEU B 2 269 ? 129.883 90.591 101.960 1.00 50.01 256 LEU B N 1
ATOM 5382 C CA . LEU B 2 269 ? 129.077 91.686 101.385 1.00 48.35 256 LEU B CA 1
ATOM 5383 C C . LEU B 2 269 ? 127.815 91.102 100.760 1.00 49.59 256 LEU B C 1
ATOM 5384 O O . LEU B 2 269 ? 127.915 90.215 99.923 1.00 64.61 256 LEU B O 1
ATOM 5389 N N . LEU B 2 270 ? 126.669 91.630 101.153 1.00 44.28 257 LEU B N 1
ATOM 5390 C CA . LEU B 2 270 ? 125.377 91.343 100.513 1.00 51.50 257 LEU B CA 1
ATOM 5391 C C . LEU B 2 270 ? 124.907 92.589 99.746 1.00 51.90 257 LEU B C 1
ATOM 5392 O O . LEU B 2 270 ? 124.780 93.632 100.345 1.00 57.27 257 LEU B O 1
ATOM 5397 N N . ILE B 2 271 ? 124.673 92.460 98.444 1.00 46.80 258 ILE B N 1
ATOM 5398 C CA . ILE B 2 271 ? 124.164 93.563 97.585 1.00 47.11 258 ILE B CA 1
ATOM 5399 C C . ILE B 2 271 ? 123.153 92.981 96.602 1.00 48.40 258 ILE B C 1
ATOM 5400 O O . ILE B 2 271 ? 123.441 91.989 95.949 1.00 48.00 258 ILE B O 1
ATOM 5405 N N . GLY B 2 272 ? 121.964 93.572 96.522 1.00 55.68 259 GLY B N 1
ATOM 5406 C CA . GLY B 2 272 ? 120.810 92.974 95.831 1.00 60.73 259 GLY B CA 1
ATOM 5407 C C . GLY B 2 272 ? 120.622 91.527 96.265 1.00 72.65 259 GLY B C 1
ATOM 5408 O O . GLY B 2 272 ? 120.378 91.284 97.473 1.00 81.40 259 GLY B O 1
ATOM 5409 N N . GLU B 2 273 ? 120.774 90.587 95.331 1.00 80.43 260 GLU B N 1
ATOM 5410 C CA . GLU B 2 273 ? 120.642 89.133 95.595 1.00 93.87 260 GLU B CA 1
ATOM 5411 C C . GLU B 2 273 ? 122.007 88.446 95.485 1.00 86.92 260 GLU B C 1
ATOM 5412 O O . GLU B 2 273 ? 122.036 87.200 95.533 1.00 104.03 260 GLU B O 1
ATOM 5418 N N . VAL B 2 274 ? 123.105 89.199 95.400 1.00 81.32 261 VAL B N 1
ATOM 5419 C CA . VAL B 2 274 ? 124.492 88.644 95.384 1.00 76.60 261 VAL B CA 1
ATOM 5420 C C . VAL B 2 274 ? 125.061 88.673 96.803 1.00 81.05 261 VAL B C 1
ATOM 5421 O O . VAL B 2 274 ? 125.225 89.763 97.368 1.00 82.83 261 VAL B O 1
ATOM 5425 N N . ASP B 2 275 ? 125.422 87.505 97.325 1.00 80.98 262 ASP B N 1
ATOM 5426 C CA . ASP B 2 275 ? 126.120 87.361 98.620 1.00 78.19 262 ASP B CA 1
ATOM 5427 C C . ASP B 2 275 ? 127.523 86.846 98.333 1.00 73.86 262 ASP B C 1
ATOM 5428 O O . ASP B 2 275 ? 127.661 85.750 97.765 1.00 94.38 262 ASP B O 1
ATOM 5433 N N . ALA B 2 276 ? 128.530 87.617 98.705 1.00 67.82 263 ALA B N 1
ATOM 5434 C CA . ALA B 2 276 ? 129.906 87.371 98.257 1.00 72.59 263 ALA B CA 1
ATOM 5435 C C . ALA B 2 276 ? 130.892 87.714 99.360 1.00 72.71 263 ALA B C 1
ATOM 5436 O O . ALA B 2 276 ? 130.592 88.556 100.211 1.00 75.76 263 ALA B O 1
ATOM 5438 N N . GLU B 2 277 ? 132.010 87.003 99.359 1.00 71.03 264 GLU B N 1
ATOM 5439 C CA . GLU B 2 277 ? 133.181 87.336 100.189 1.00 71.33 264 GLU B CA 1
ATOM 5440 C C . GLU B 2 277 ? 134.132 88.122 99.299 1.00 62.11 264 GLU B C 1
ATOM 5441 O O . GLU B 2 277 ? 134.625 87.556 98.297 1.00 70.31 264 GLU B O 1
ATOM 5447 N N . VAL B 2 278 ? 134.374 89.378 99.646 1.00 53.05 265 VAL B N 1
ATOM 5448 C CA . VAL B 2 278 ? 135.218 90.282 98.827 1.00 50.87 265 VAL B CA 1
ATOM 5449 C C . VAL B 2 278 ? 136.546 90.444 99.547 1.00 49.25 265 VAL B C 1
ATOM 5450 O O . VAL B 2 278 ? 136.567 90.903 100.689 1.00 52.74 265 VAL B O 1
ATOM 5454 N N . SER B 2 279 ? 137.632 90.053 98.892 1.00 55.28 266 SER B N 1
ATOM 5455 C CA . SER B 2 279 ? 138.979 90.105 99.492 1.00 56.66 266 SER B CA 1
ATOM 5456 C C . SER B 2 279 ? 139.559 91.512 99.324 1.00 58.81 266 SER B C 1
ATOM 5457 O O . SER B 2 279 ? 139.069 92.295 98.494 1.00 63.33 266 SER B O 1
ATOM 5460 N N . THR B 2 280 ? 140.592 91.825 100.093 1.00 58.50 267 THR B N 1
ATOM 5461 C CA . THR B 2 280 ? 141.265 93.149 100.071 1.00 52.95 267 THR B CA 1
ATOM 5462 C C . THR B 2 280 ? 141.881 93.376 98.697 1.00 53.91 267 THR B C 1
ATOM 5463 O O . THR B 2 280 ? 142.707 92.533 98.256 1.00 59.69 267 THR B O 1
ATOM 5467 N N . GLY B 2 281 ? 141.485 94.481 98.060 1.00 49.68 268 GLY B N 1
ATOM 5468 C CA . GLY B 2 281 ? 141.875 94.843 96.688 1.00 49.05 268 GLY B CA 1
ATOM 5469 C C . GLY B 2 281 ? 140.917 94.349 95.623 1.00 49.40 268 GLY B C 1
ATOM 5470 O O . GLY B 2 281 ? 141.187 94.648 94.453 1.00 63.36 268 GLY B O 1
ATOM 5471 N N . ASP B 2 282 ? 139.839 93.636 95.955 1.00 52.23 269 ASP B N 1
ATOM 5472 C CA . ASP B 2 282 ? 138.836 93.211 94.944 1.00 52.18 269 ASP B CA 1
ATOM 5473 C C . ASP B 2 282 ? 137.711 94.230 94.858 1.00 50.72 269 ASP B C 1
ATOM 5474 O O . ASP B 2 282 ? 137.467 94.964 95.841 1.00 45.10 269 ASP B O 1
ATOM 5479 N N . LYS B 2 283 ? 137.023 94.246 93.723 1.00 55.72 270 LYS B N 1
ATOM 5480 C CA . LYS B 2 283 ? 135.761 95.000 93.610 1.00 55.11 270 LYS B CA 1
ATOM 5481 C C . LYS B 2 283 ? 134.641 94.083 93.152 1.00 48.06 270 LYS B C 1
ATOM 5482 O O . LYS B 2 283 ? 134.888 93.075 92.515 1.00 54.27 270 LYS B O 1
ATOM 5488 N N . ILE B 2 284 ? 133.426 94.455 93.529 1.00 52.43 271 ILE B N 1
ATOM 5489 C CA . ILE B 2 284 ? 132.172 93.887 92.990 1.00 57.78 271 ILE B CA 1
ATOM 5490 C C . ILE B 2 284 ? 131.442 94.988 92.224 1.00 55.04 271 ILE B C 1
ATOM 5491 O O . ILE B 2 284 ? 131.121 96.027 92.819 1.00 63.68 271 ILE B O 1
ATOM 5496 N N . GLU B 2 285 ? 131.141 94.731 90.963 1.00 52.54 272 GLU B N 1
ATOM 5497 C CA . GLU B 2 285 ? 130.239 95.607 90.180 1.00 57.01 272 GLU B CA 1
ATOM 5498 C C . GLU B 2 285 ? 128.807 95.414 90.693 1.00 50.88 272 GLU B C 1
ATOM 5499 O O . GLU B 2 285 ? 128.442 94.301 91.111 1.00 53.26 272 GLU B O 1
ATOM 5505 N N . PHE B 2 286 ? 127.998 96.463 90.651 1.00 51.11 273 PHE B N 1
ATOM 5506 C CA . PHE B 2 286 ? 126.610 96.371 91.136 1.00 51.06 273 PHE B CA 1
ATOM 5507 C C . PHE B 2 286 ? 125.881 95.310 90.319 1.00 53.69 273 PHE B C 1
ATOM 5508 O O . PHE B 2 286 ? 125.967 95.289 89.094 1.00 65.69 273 PHE B O 1
ATOM 5516 N N . PRO B 2 287 ? 125.097 94.425 90.971 1.00 61.86 274 PRO B N 1
ATOM 5517 C CA . PRO B 2 287 ? 124.308 93.421 90.263 1.00 63.57 274 PRO B CA 1
ATOM 5518 C C . PRO B 2 287 ? 123.020 94.014 89.678 1.00 62.95 274 PRO B C 1
ATOM 5519 O O . PRO B 2 287 ? 122.842 95.224 89.708 1.00 72.07 274 PRO B O 1
ATOM 5523 N N . VAL B 2 288 ? 122.143 93.154 89.160 1.00 75.75 275 VAL B N 1
ATOM 5524 C CA . VAL B 2 288 ? 120.790 93.551 88.673 1.00 81.13 275 VAL B CA 1
ATOM 5525 C C . VAL B 2 288 ? 119.933 93.863 89.903 1.00 71.39 275 VAL B C 1
ATOM 5526 O O . VAL B 2 288 ? 119.144 93.011 90.349 1.00 88.17 275 VAL B O 1
ATOM 5530 N N . LEU B 2 289 ? 120.069 95.078 90.413 1.00 64.47 276 LEU B N 1
ATOM 5531 C CA . LEU B 2 289 ? 119.275 95.601 91.558 1.00 60.57 276 LEU B CA 1
ATOM 5532 C C . LEU B 2 289 ? 117.813 95.808 91.140 1.00 64.18 276 LEU B C 1
ATOM 5533 O O . LEU B 2 289 ? 117.525 95.938 89.937 1.00 76.86 276 LEU B O 1
ATOM 5538 N N . ALA B 2 290 ? 116.890 95.870 92.092 1.00 70.45 277 ALA B N 1
ATOM 5539 C CA . ALA B 2 290 ? 115.561 96.484 91.837 1.00 73.93 277 ALA B CA 1
ATOM 5540 C C . ALA B 2 290 ? 115.745 98.005 91.697 1.00 82.87 277 ALA B C 1
ATOM 5541 O O . ALA B 2 290 ? 116.888 98.504 91.701 1.00 94.67 277 ALA B O 1
ATOM 5543 N N . ASN B 2 291 ? 114.663 98.756 91.550 1.00 74.50 278 ASN B N 1
ATOM 5544 C CA . ASN B 2 291 ? 114.694 100.245 91.477 1.00 72.85 278 ASN B CA 1
ATOM 5545 C C . ASN B 2 291 ? 115.666 100.739 90.388 1.00 75.06 278 ASN B C 1
ATOM 5546 O O . ASN B 2 291 ? 116.260 101.841 90.547 1.00 86.28 278 ASN B O 1
ATOM 5551 N N . GLY B 2 292 ? 115.702 100.032 89.253 1.00 77.10 279 GLY B N 1
ATOM 5552 C CA . GLY B 2 292 ? 116.365 100.461 88.008 1.00 79.32 279 GLY B CA 1
ATOM 5553 C C . GLY B 2 292 ? 117.808 100.014 87.910 1.00 79.23 279 GLY B C 1
ATOM 5554 O O . GLY B 2 292 ? 118.430 99.706 88.935 1.00 79.01 279 GLY B O 1
ATOM 5555 N N . LYS B 2 293 ? 118.366 100.055 86.698 1.00 87.08 280 LYS B N 1
ATOM 5556 C CA . LYS B 2 293 ? 119.803 99.763 86.477 1.00 83.88 280 LYS B CA 1
ATOM 5557 C C . LYS B 2 293 ? 120.642 100.886 87.089 1.00 71.45 280 LYS B C 1
ATOM 5558 O O . LYS B 2 293 ? 120.364 102.068 86.832 1.00 80.53 280 LYS B O 1
ATOM 5564 N N . ARG B 2 294 ? 121.654 100.505 87.861 1.00 60.63 281 ARG B N 1
ATOM 5565 C CA . ARG B 2 294 ? 122.662 101.415 88.426 1.00 50.81 281 ARG B CA 1
ATOM 5566 C C . ARG B 2 294 ? 124.041 100.962 87.978 1.00 46.43 281 ARG B C 1
ATOM 5567 O O . ARG B 2 294 ? 124.278 99.768 87.890 1.00 46.02 281 ARG B O 1
ATOM 5575 N N . ARG B 2 295 ? 124.917 101.917 87.721 1.00 43.07 282 ARG B N 1
ATOM 5576 C CA . ARG B 2 295 ? 126.255 101.656 87.170 1.00 45.61 282 ARG B CA 1
ATOM 5577 C C . ARG B 2 295 ? 127.252 102.044 88.243 1.00 43.63 282 ARG B C 1
ATOM 5578 O O . ARG B 2 295 ? 127.212 103.186 88.716 1.00 46.51 282 ARG B O 1
ATOM 5586 N N . GLY B 2 296 ? 128.153 101.146 88.585 1.00 40.15 283 GLY B N 1
ATOM 5587 C CA . GLY B 2 296 ? 129.122 101.412 89.653 1.00 37.23 283 GLY B CA 1
ATOM 5588 C C . GLY B 2 296 ? 129.691 100.136 90.210 1.00 41.76 283 GLY B C 1
ATOM 5589 O O . GLY B 2 296 ? 129.390 99.033 89.700 1.00 47.17 283 GLY B O 1
ATOM 5590 N N . PHE B 2 297 ? 130.533 100.275 91.221 1.00 40.81 284 PHE B N 1
ATOM 5591 C CA . PHE B 2 297 ? 131.176 99.116 91.868 1.00 41.97 284 PHE B CA 1
ATOM 5592 C C . PHE B 2 297 ? 131.501 99.463 93.305 1.00 40.66 284 PHE B C 1
ATOM 5593 O O . PHE B 2 297 ? 131.502 100.649 93.679 1.00 44.55 284 PHE B O 1
ATOM 5601 N N . ILE B 2 298 ? 131.733 98.421 94.098 1.00 40.25 285 ILE B N 1
ATOM 5602 C CA . ILE B 2 298 ? 132.234 98.543 95.489 1.00 38.11 285 ILE B CA 1
ATOM 5603 C C . ILE B 2 298 ? 133.605 97.895 95.540 1.00 39.29 285 ILE B C 1
ATOM 5604 O O . ILE B 2 298 ? 133.725 96.729 95.176 1.00 44.09 285 ILE B O 1
ATOM 5609 N N . TYR B 2 299 ? 134.595 98.625 96.034 1.00 36.78 286 TYR B N 1
ATOM 5610 C CA . TYR B 2 299 ? 135.991 98.171 96.177 1.00 37.53 286 TYR B CA 1
ATOM 5611 C C . TYR B 2 299 ? 136.309 97.960 97.663 1.00 38.62 286 TYR B C 1
ATOM 5612 O O . TYR B 2 299 ? 136.067 98.842 98.483 1.00 43.57 286 TYR B O 1
ATOM 5621 N N . ASN B 2 300 ? 136.898 96.826 98.023 1.00 44.01 287 ASN B N 1
ATOM 5622 C CA . ASN B 2 300 ? 137.364 96.571 99.404 1.00 40.13 287 ASN B CA 1
ATOM 5623 C C . ASN B 2 300 ? 138.784 97.102 99.520 1.00 41.20 287 ASN B C 1
ATOM 5624 O O . ASN B 2 300 ? 139.713 96.408 99.140 1.00 50.91 287 ASN B O 1
ATOM 5629 N N . VAL B 2 301 ? 138.939 98.271 100.117 1.00 39.28 288 VAL B N 1
ATOM 5630 C CA . VAL B 2 301 ? 140.223 99.007 100.174 1.00 41.82 288 VAL B CA 1
ATOM 5631 C C . VAL B 2 301 ? 141.157 98.334 101.198 1.00 43.08 288 VAL B C 1
ATOM 5632 O O . VAL B 2 301 ? 142.376 98.502 101.080 1.00 45.65 288 VAL B O 1
ATOM 5636 N N . GLY B 2 302 ? 140.617 97.635 102.196 1.00 45.13 289 GLY B N 1
ATOM 5637 C CA . GLY B 2 302 ? 141.395 96.839 103.165 1.00 41.51 289 GLY B CA 1
ATOM 5638 C C . GLY B 2 302 ? 141.741 97.601 104.431 1.00 43.15 289 GLY B C 1
ATOM 5639 O O . GLY B 2 302 ? 142.518 97.051 105.226 1.00 52.03 289 GLY B O 1
ATOM 5640 N N . GLY B 2 303 ? 141.197 98.795 104.669 1.00 34.25 290 GLY B N 1
ATOM 5641 C CA . GLY B 2 303 ? 141.504 99.509 105.922 1.00 36.04 290 GLY B CA 1
ATOM 5642 C C . GLY B 2 303 ? 140.568 100.655 106.180 1.00 36.16 290 GLY B C 1
ATOM 5643 O O . GLY B 2 303 ? 139.656 100.844 105.406 1.00 43.93 290 GLY B O 1
ATOM 5644 N N . LEU B 2 304 ? 140.770 101.406 107.248 1.00 37.80 291 LEU B N 1
ATOM 5645 C CA . LEU B 2 304 ? 139.889 102.572 107.529 1.00 40.42 291 LEU B CA 1
ATOM 5646 C C . LEU B 2 304 ? 140.197 103.647 106.471 1.00 38.45 291 LEU B C 1
ATOM 5647 O O . LEU B 2 304 ? 141.352 104.092 106.378 1.00 42.74 291 LEU B O 1
ATOM 5652 N N . VAL B 2 305 ? 139.204 104.071 105.713 1.00 36.17 292 VAL B N 1
ATOM 5653 C CA . VAL B 2 305 ? 139.379 105.143 104.692 1.00 39.37 292 VAL B CA 1
ATOM 5654 C C . VAL B 2 305 ? 139.158 106.498 105.362 1.00 39.11 292 VAL B C 1
ATOM 5655 O O . VAL B 2 305 ? 138.018 106.807 105.738 1.00 37.32 292 VAL B O 1
ATOM 5659 N N . THR B 2 306 ? 140.226 107.258 105.542 1.00 38.21 293 THR B N 1
ATOM 5660 C CA . THR B 2 306 ? 140.179 108.533 106.297 1.00 40.93 293 THR B CA 1
ATOM 5661 C C . THR B 2 306 ? 139.725 109.662 105.370 1.00 44.60 293 THR B C 1
ATOM 5662 O O . THR B 2 306 ? 139.038 110.558 105.873 1.00 51.79 293 THR B O 1
ATOM 5666 N N . ASP B 2 307 ? 140.157 109.664 104.100 1.00 47.91 294 ASP B N 1
ATOM 5667 C CA . ASP B 2 307 ? 139.715 110.657 103.093 1.00 55.36 294 ASP B CA 1
ATOM 5668 C C . ASP B 2 307 ? 139.882 110.127 101.663 1.00 50.90 294 ASP B C 1
ATOM 5669 O O . ASP B 2 307 ? 140.669 109.212 101.457 1.00 53.47 294 ASP B O 1
ATOM 5674 N N . ILE B 2 308 ? 139.169 110.726 100.701 1.00 52.49 295 ILE B N 1
ATOM 5675 C CA . ILE B 2 308 ? 139.344 110.467 99.237 1.00 52.20 295 ILE B CA 1
ATOM 5676 C C . ILE B 2 308 ? 139.399 111.788 98.467 1.00 51.06 295 ILE B C 1
ATOM 5677 O O . ILE B 2 308 ? 138.890 112.825 98.973 1.00 54.52 295 ILE B O 1
ATOM 5682 N N . ALA B 2 309 ? 139.969 111.769 97.265 1.00 40.99 296 ALA B N 1
ATOM 5683 C CA . ALA B 2 309 ? 140.132 112.991 96.451 1.00 37.01 296 ALA B CA 1
ATOM 5684 C C . ALA B 2 309 ? 140.210 112.639 94.968 1.00 30.74 296 ALA B C 1
ATOM 5685 O O . ALA B 2 309 ? 141.154 111.997 94.530 1.00 32.26 296 ALA B O 1
ATOM 5687 N N . TRP B 2 310 ? 139.266 113.133 94.193 1.00 30.57 297 TRP B N 1
ATOM 5688 C CA . TRP B 2 310 ? 139.341 113.088 92.712 1.00 29.33 297 TRP B CA 1
ATOM 5689 C C . TRP B 2 310 ? 140.364 114.088 92.204 1.00 29.01 297 TRP B C 1
ATOM 5690 O O . TRP B 2 310 ? 140.454 115.192 92.753 1.00 31.48 297 TRP B O 1
ATOM 5701 N N . LEU B 2 311 ? 141.098 113.733 91.167 1.00 32.92 298 LEU B N 1
ATOM 5702 C CA . LEU B 2 311 ? 141.915 114.715 90.407 1.00 37.33 298 LEU B CA 1
ATOM 5703 C C . LEU B 2 311 ? 141.049 115.215 89.263 1.00 44.71 298 LEU B C 1
ATOM 5704 O O . LEU B 2 311 ? 140.807 114.425 88.288 1.00 65.74 298 LEU B O 1
ATOM 5709 N N . ASN B 2 312 ? 140.623 116.461 89.310 1.00 46.35 299 ASN B N 1
ATOM 5710 C CA . ASN B 2 312 ? 139.597 116.951 88.357 1.00 51.36 299 ASN B CA 1
ATOM 5711 C C . ASN B 2 312 ? 140.245 117.487 87.063 1.00 56.57 299 ASN B C 1
ATOM 5712 O O . ASN B 2 312 ? 139.913 118.621 86.662 1.00 67.89 299 ASN B O 1
ATOM 5717 N N . ILE B 2 313 ? 141.094 116.702 86.392 1.00 66.22 300 ILE B N 1
ATOM 5718 C CA . ILE B 2 313 ? 141.602 116.999 85.017 1.00 85.07 300 ILE B CA 1
ATOM 5719 C C . ILE B 2 313 ? 140.476 116.743 84.007 1.00 101.05 300 ILE B C 1
ATOM 5720 O O . ILE B 2 313 ? 139.878 115.653 84.051 1.00 101.39 300 ILE B O 1
ATOM 5725 N N . GLU B 2 314 ? 140.254 117.678 83.078 1.00 124.21 301 GLU B N 1
ATOM 5726 C CA . GLU B 2 314 ? 139.372 117.468 81.894 1.00 149.58 301 GLU B CA 1
ATOM 5727 C C . GLU B 2 314 ? 140.113 116.642 80.833 1.00 167.54 301 GLU B C 1
ATOM 5728 O O . GLU B 2 314 ? 139.590 115.573 80.438 1.00 176.22 301 GLU B O 1
ATOM 5734 N N . GLU B 2 315 ? 141.262 117.136 80.360 1.00 191.48 302 GLU B N 1
ATOM 5735 C CA . GLU B 2 315 ? 142.196 116.394 79.468 1.00 219.41 302 GLU B CA 1
ATOM 5736 C C . GLU B 2 315 ? 143.634 116.893 79.661 1.00 245.82 302 GLU B C 1
ATOM 5737 O O . GLU B 2 315 ? 143.837 118.034 80.139 1.00 244.36 302 GLU B O 1
ATOM 5743 N N . ASN B 2 316 ? 144.590 116.059 79.253 1.00 282.73 303 ASN B N 1
ATOM 5744 C CA . ASN B 2 316 ? 146.043 116.372 79.227 1.00 315.96 303 ASN B CA 1
ATOM 5745 C C . ASN B 2 316 ? 146.668 115.722 77.982 1.00 342.96 303 ASN B C 1
ATOM 5746 O O . ASN B 2 316 ? 146.070 114.765 77.442 1.00 345.52 303 ASN B O 1
ATOM 5751 N N . THR B 2 317 ? 147.842 116.198 77.553 1.00 371.37 304 THR B N 1
ATOM 5752 C CA . THR B 2 317 ? 148.636 115.644 76.416 1.00 388.26 304 THR B CA 1
ATOM 5753 C C . THR B 2 317 ? 148.782 114.114 76.535 1.00 393.58 304 THR B C 1
ATOM 5754 O O . THR B 2 317 ? 148.901 113.459 75.476 1.00 395.07 304 THR B O 1
ATOM 5758 N N . ASP B 2 318 ? 148.775 113.552 77.753 1.00 392.59 305 ASP B N 1
ATOM 5759 C CA . ASP B 2 318 ? 148.876 112.081 77.978 1.00 384.63 305 ASP B CA 1
ATOM 5760 C C . ASP B 2 318 ? 147.773 111.571 78.930 1.00 365.47 305 ASP B C 1
ATOM 5761 O O . ASP B 2 318 ? 148.002 110.543 79.607 1.00 367.39 305 ASP B O 1
ATOM 5766 N N . ILE B 2 319 ? 146.609 112.232 78.999 1.00 334.57 306 ILE B N 1
ATOM 5767 C CA . ILE B 2 319 ? 145.396 111.716 79.711 1.00 306.19 306 ILE B CA 1
ATOM 5768 C C . ILE B 2 319 ? 144.158 112.042 78.860 1.00 275.02 306 ILE B C 1
ATOM 5769 O O . ILE B 2 319 ? 143.726 113.222 78.840 1.00 278.27 306 ILE B O 1
ATOM 5774 N N . GLY B 2 320 ? 143.587 111.021 78.207 1.00 231.41 307 GLY B N 1
ATOM 5775 C CA . GLY B 2 320 ? 142.364 111.120 77.381 1.00 201.80 307 GLY B CA 1
ATOM 5776 C C . GLY B 2 320 ? 141.112 111.359 78.214 1.00 179.91 307 GLY B C 1
ATOM 5777 O O . GLY B 2 320 ? 141.041 110.836 79.340 1.00 179.91 307 GLY B O 1
ATOM 5778 N N . LYS B 2 321 ? 140.116 112.039 77.637 1.00 161.05 308 LYS B N 1
ATOM 5779 C CA . LYS B 2 321 ? 138.895 112.593 78.297 1.00 150.67 308 LYS B CA 1
ATOM 5780 C C . LYS B 2 321 ? 138.261 111.653 79.336 1.00 131.70 308 LYS B C 1
ATOM 5781 O O . LYS B 2 321 ? 137.825 112.158 80.389 1.00 127.60 308 LYS B O 1
ATOM 5787 N N . ASP B 2 322 ? 138.142 110.358 79.054 1.00 115.88 309 ASP B N 1
ATOM 5788 C CA . ASP B 2 322 ? 137.329 109.436 79.893 1.00 105.39 309 ASP B CA 1
ATOM 5789 C C . ASP B 2 322 ? 138.088 108.997 81.153 1.00 81.67 309 ASP B C 1
ATOM 5790 O O . ASP B 2 322 ? 137.414 108.539 82.090 1.00 79.46 309 ASP B O 1
ATOM 5795 N N . ILE B 2 323 ? 139.417 109.130 81.190 1.00 68.67 310 ILE B N 1
ATOM 5796 C CA . ILE B 2 323 ? 140.276 108.686 82.331 1.00 61.75 310 ILE B CA 1
ATOM 5797 C C . ILE B 2 323 ? 140.245 109.731 83.453 1.00 59.94 310 ILE B C 1
ATOM 5798 O O . ILE B 2 323 ? 140.349 110.936 83.178 1.00 72.26 310 ILE B O 1
ATOM 5803 N N . GLN B 2 324 ? 140.137 109.259 84.689 1.00 56.42 311 GLN B N 1
ATOM 5804 C CA . GLN B 2 324 ? 140.150 110.075 85.925 1.00 57.02 311 GLN B CA 1
ATOM 5805 C C . GLN B 2 324 ? 141.018 109.379 86.977 1.00 48.13 311 GLN B C 1
ATOM 5806 O O . GLN B 2 324 ? 141.126 108.164 86.946 1.00 49.76 311 GLN B O 1
ATOM 5812 N N . TYR B 2 325 ? 141.559 110.120 87.923 1.00 39.89 312 TYR B N 1
ATOM 5813 C CA . TYR B 2 325 ? 142.327 109.552 89.045 1.00 36.30 312 TYR B CA 1
ATOM 5814 C C . TYR B 2 325 ? 141.641 109.864 90.366 1.00 35.76 312 TYR B C 1
ATOM 5815 O O . TYR B 2 325 ? 141.089 110.965 90.566 1.00 41.45 312 TYR B O 1
ATOM 5824 N N . LEU B 2 326 ? 141.701 108.899 91.274 1.00 36.89 313 LEU B N 1
ATOM 5825 C CA . LEU B 2 326 ? 141.112 109.015 92.637 1.00 39.09 313 LEU B CA 1
ATOM 5826 C C . LEU B 2 326 ? 142.233 108.643 93.594 1.00 34.91 313 LEU B C 1
ATOM 5827 O O . LEU B 2 326 ? 142.893 107.637 93.377 1.00 37.72 313 LEU B O 1
ATOM 5832 N N . ALA B 2 327 ? 142.465 109.460 94.607 1.00 30.69 314 ALA B N 1
ATOM 5833 C CA . ALA B 2 327 ? 143.393 109.136 95.704 1.00 31.35 314 ALA B CA 1
ATOM 5834 C C . ALA B 2 327 ? 142.552 108.705 96.897 1.00 35.21 314 ALA B C 1
ATOM 5835 O O . ALA B 2 327 ? 141.526 109.375 97.182 1.00 34.82 314 ALA B O 1
ATOM 5837 N N . VAL B 2 328 ? 142.958 107.624 97.562 1.00 30.90 315 VAL B N 1
ATOM 5838 C CA . VAL B 2 328 ? 142.226 107.099 98.752 1.00 32.12 315 VAL B CA 1
ATOM 5839 C C . VAL B 2 328 ? 143.247 106.958 99.870 1.00 31.39 315 VAL B C 1
ATOM 5840 O O . VAL B 2 328 ? 144.235 106.255 99.682 1.00 32.41 315 VAL B O 1
ATOM 5844 N N . ALA B 2 329 ? 143.036 107.625 100.992 1.00 32.32 316 ALA B N 1
ATOM 5845 C CA . ALA B 2 329 ? 143.914 107.525 102.177 1.00 32.66 316 ALA B CA 1
ATOM 5846 C C . ALA B 2 329 ? 143.417 106.381 103.069 1.00 29.80 316 ALA B C 1
ATOM 5847 O O . ALA B 2 329 ? 142.220 106.345 103.432 1.00 33.49 316 ALA B O 1
ATOM 5849 N N . VAL B 2 330 ? 144.322 105.481 103.441 1.00 33.22 317 VAL B N 1
ATOM 5850 C CA . VAL B 2 330 ? 143.959 104.196 104.109 1.00 38.70 317 VAL B CA 1
ATOM 5851 C C . VAL B 2 330 ? 144.789 103.983 105.371 1.00 40.64 317 VAL B C 1
ATOM 5852 O O . VAL B 2 330 ? 146.040 104.000 105.317 1.00 48.85 317 VAL B O 1
ATOM 5856 N N . SER B 2 331 ? 144.119 103.728 106.481 1.00 38.13 318 SER B N 1
ATOM 5857 C CA . SER B 2 331 ? 144.743 103.389 107.785 1.00 35.33 318 SER B CA 1
ATOM 5858 C C . SER B 2 331 ? 144.738 101.871 108.026 1.00 37.05 318 SER B C 1
ATOM 5859 O O . SER B 2 331 ? 143.695 101.214 107.817 1.00 43.87 318 SER B O 1
ATOM 5862 N N . GLN B 2 332 ? 145.788 101.345 108.633 1.00 44.15 319 GLN B N 1
ATOM 5863 C CA . GLN B 2 332 ? 145.770 99.974 109.204 1.00 42.89 319 GLN B CA 1
ATOM 5864 C C . GLN B 2 332 ? 145.052 99.917 110.567 1.00 42.42 319 GLN B C 1
ATOM 5865 O O . GLN B 2 332 ? 144.806 98.793 111.032 1.00 52.21 319 GLN B O 1
ATOM 5871 N N . TYR B 2 333 ? 144.689 101.033 111.200 1.00 40.39 320 TYR B N 1
ATOM 5872 C CA . TYR B 2 333 ? 144.073 101.036 112.553 1.00 43.69 320 TYR B CA 1
ATOM 5873 C C . TYR B 2 333 ? 142.554 101.050 112.392 1.00 50.35 320 TYR B C 1
ATOM 5874 O O . TYR B 2 333 ? 141.831 101.938 112.914 1.00 52.89 320 TYR B O 1
ATOM 5883 N N . MET B 2 334 ? 142.081 99.999 111.739 1.00 49.03 321 MET B N 1
ATOM 5884 C CA . MET B 2 334 ? 140.655 99.743 111.433 1.00 51.03 321 MET B CA 1
ATOM 5885 C C . MET B 2 334 ? 139.932 99.001 112.583 1.00 49.80 321 MET B C 1
ATOM 5886 O O . MET B 2 334 ? 140.589 98.484 113.511 1.00 55.68 321 MET B O 1
ATOM 5891 N N . ASP B 2 335 ? 138.601 98.988 112.520 1.00 52.15 322 ASP B N 1
ATOM 5892 C CA . ASP B 2 335 ? 137.650 98.175 113.327 1.00 62.84 322 ASP B CA 1
ATOM 5893 C C . ASP B 2 335 ? 137.612 98.617 114.803 1.00 62.04 322 ASP B C 1
ATOM 5894 O O . ASP B 2 335 ? 136.920 97.945 115.591 1.00 74.32 322 ASP B O 1
ATOM 5899 N N . GLU B 2 336 ? 138.254 99.721 115.179 1.00 61.47 323 GLU B N 1
ATOM 5900 C CA . GLU B 2 336 ? 138.440 100.119 116.600 1.00 60.15 323 GLU B CA 1
ATOM 5901 C C . GLU B 2 336 ? 138.204 101.621 116.745 1.00 51.28 323 GLU B C 1
ATOM 5902 O O . GLU B 2 336 ? 139.107 102.417 116.510 1.00 48.99 323 GLU B O 1
ATOM 5908 N N . PRO B 2 337 ? 136.990 102.074 117.122 1.00 39.58 324 PRO B N 1
ATOM 5909 C CA . PRO B 2 337 ? 136.698 103.505 117.152 1.00 37.95 324 PRO B CA 1
ATOM 5910 C C . PRO B 2 337 ? 137.553 104.326 118.118 1.00 38.65 324 PRO B C 1
ATOM 5911 O O . PRO B 2 337 ? 137.633 105.509 117.897 1.00 47.53 324 PRO B O 1
ATOM 5915 N N . LEU B 2 338 ? 138.145 103.715 119.142 1.00 35.86 325 LEU B N 1
ATOM 5916 C CA . LEU B 2 338 ? 139.011 104.431 120.100 1.00 39.81 325 LEU B CA 1
ATOM 5917 C C . LEU B 2 338 ? 140.402 103.814 120.112 1.00 45.08 325 LEU B C 1
ATOM 5918 O O . LEU B 2 338 ? 140.971 103.613 121.206 1.00 55.17 325 LEU B O 1
ATOM 5923 N N . ASN B 2 339 ? 140.963 103.593 118.927 1.00 45.96 326 ASN B N 1
ATOM 5924 C CA . ASN B 2 339 ? 142.354 103.102 118.792 1.00 47.73 326 ASN B CA 1
ATOM 5925 C C . ASN B 2 339 ? 143.305 104.202 119.255 1.00 50.94 326 ASN B C 1
ATOM 5926 O O . ASN B 2 339 ? 143.081 105.374 118.928 1.00 63.50 326 ASN B O 1
ATOM 5931 N N . GLU B 2 340 ? 144.376 103.822 119.940 1.00 57.98 327 GLU B N 1
ATOM 5932 C CA . GLU B 2 340 ? 145.389 104.740 120.530 1.00 60.20 327 GLU B CA 1
ATOM 5933 C C . GLU B 2 340 ? 146.073 105.567 119.427 1.00 53.82 327 GLU B C 1
ATOM 5934 O O . GLU B 2 340 ? 146.397 106.729 119.688 1.00 61.12 327 GLU B O 1
ATOM 5940 N N . HIS B 2 341 ? 146.336 104.984 118.258 1.00 49.43 328 HIS B N 1
ATOM 5941 C CA . HIS B 2 341 ? 147.103 105.621 117.164 1.00 46.14 328 HIS B CA 1
ATOM 5942 C C . HIS B 2 341 ? 146.269 106.648 116.399 1.00 44.13 328 HIS B C 1
ATOM 5943 O O . HIS B 2 341 ? 146.874 107.464 115.725 1.00 47.79 328 HIS B O 1
ATOM 5950 N N . LEU B 2 342 ? 144.950 106.646 116.506 1.00 37.54 329 LEU B N 1
ATOM 5951 C CA . LEU B 2 342 ? 144.106 107.597 115.743 1.00 38.78 329 LEU B CA 1
ATOM 5952 C C . LEU B 2 342 ? 143.945 108.916 116.508 1.00 38.94 329 LEU B C 1
ATOM 5953 O O . LEU B 2 342 ? 143.165 109.739 116.041 1.00 41.88 329 LEU B O 1
ATOM 5958 N N . GLU B 2 343 ? 144.650 109.152 117.612 1.00 42.07 330 GLU B N 1
ATOM 5959 C CA . GLU B 2 343 ? 144.391 110.346 118.466 1.00 46.02 330 GLU B CA 1
ATOM 5960 C C . GLU B 2 343 ? 144.507 111.637 117.615 1.00 42.98 330 GLU B C 1
ATOM 5961 O O . GLU B 2 343 ? 145.441 111.797 116.779 1.00 51.39 330 GLU B O 1
ATOM 5967 N N . MET B 2 344 ? 143.624 112.574 117.870 1.00 35.19 331 MET B N 1
ATOM 5968 C CA . MET B 2 344 ? 143.516 113.922 117.250 1.00 35.11 331 MET B CA 1
ATOM 5969 C C . MET B 2 344 ? 144.543 114.903 117.841 1.00 36.06 331 MET B C 1
ATOM 5970 O O . MET B 2 344 ? 145.031 115.735 117.103 1.00 49.86 331 MET B O 1
ATOM 5975 N N . PHE B 2 345 ? 144.819 114.865 119.144 1.00 40.27 332 PHE B N 1
ATOM 5976 C CA . PHE B 2 345 ? 145.283 116.024 119.933 1.00 40.21 332 PHE B CA 1
ATOM 5977 C C . PHE B 2 345 ? 146.811 116.116 120.003 1.00 44.27 332 PHE B C 1
ATOM 5978 O O . PHE B 2 345 ? 147.300 117.226 120.291 1.00 59.27 332 PHE B O 1
ATOM 5986 N N . ASP B 2 346 ? 147.576 115.061 119.758 1.00 46.33 333 ASP B N 1
ATOM 5987 C CA . ASP B 2 346 ? 149.050 115.182 119.845 1.00 57.14 333 ASP B CA 1
ATOM 5988 C C . ASP B 2 346 ? 149.725 114.536 118.636 1.00 48.85 333 ASP B C 1
ATOM 5989 O O . ASP B 2 346 ? 149.086 113.734 117.930 1.00 59.68 333 ASP B O 1
ATOM 5994 N N . LYS B 2 347 ? 150.975 114.920 118.409 1.00 43.90 334 LYS B N 1
ATOM 5995 C CA . LYS B 2 347 ? 151.782 114.488 117.252 1.00 46.73 334 LYS B CA 1
ATOM 5996 C C . LYS B 2 347 ? 151.926 112.968 117.272 1.00 47.48 334 LYS B C 1
ATOM 5997 O O . LYS B 2 347 ? 152.472 112.426 118.249 1.00 67.39 334 LYS B O 1
ATOM 6003 N N . GLU B 2 348 ? 151.473 112.299 116.215 1.00 45.33 335 GLU B N 1
ATOM 6004 C CA . GLU B 2 348 ? 151.650 110.837 116.059 1.00 50.62 335 GLU B CA 1
ATOM 6005 C C . GLU B 2 348 ? 152.252 110.563 114.686 1.00 45.23 335 GLU B C 1
ATOM 6006 O O . GLU B 2 348 ? 151.794 111.121 113.728 1.00 54.71 335 GLU B O 1
ATOM 6012 N N . LYS B 2 349 ? 153.232 109.685 114.626 1.00 48.35 336 LYS B N 1
ATOM 6013 C CA . LYS B 2 349 ? 153.823 109.202 113.371 1.00 53.08 336 LYS B CA 1
ATOM 6014 C C . LYS B 2 349 ? 153.722 107.683 113.339 1.00 55.45 336 LYS B C 1
ATOM 6015 O O . LYS B 2 349 ? 154.256 107.010 114.242 1.00 73.06 336 LYS B O 1
ATOM 6021 N N . HIS B 2 350 ? 153.134 107.162 112.283 1.00 50.51 337 HIS B N 1
ATOM 6022 C CA . HIS B 2 350 ? 153.135 105.721 111.975 1.00 44.47 337 HIS B CA 1
ATOM 6023 C C . HIS B 2 350 ? 152.936 105.561 110.483 1.00 40.01 337 HIS B C 1
ATOM 6024 O O . HIS B 2 350 ? 152.550 106.507 109.819 1.00 44.39 337 HIS B O 1
ATOM 6031 N N . SER B 2 351 ? 153.198 104.373 109.992 1.00 45.23 338 SER B N 1
ATOM 6032 C CA . SER B 2 351 ? 153.029 104.023 108.566 1.00 40.19 338 SER B CA 1
ATOM 6033 C C . SER B 2 351 ? 151.544 103.984 108.237 1.00 43.24 338 SER B C 1
ATOM 6034 O O . SER B 2 351 ? 150.784 103.237 108.892 1.00 49.00 338 SER B O 1
ATOM 6037 N N . SER B 2 352 ? 151.141 104.747 107.226 1.00 45.78 339 SER B N 1
ATOM 6038 C CA . SER B 2 352 ? 149.834 104.581 106.550 1.00 45.16 339 SER B CA 1
ATOM 6039 C C . SER B 2 352 ? 150.083 104.673 105.052 1.00 39.43 339 SER B C 1
ATOM 6040 O O . SER B 2 352 ? 151.232 104.984 104.666 1.00 43.53 339 SER B O 1
ATOM 6043 N N . CYS B 2 353 ? 149.053 104.474 104.229 1.00 37.48 340 CYS B N 1
ATOM 6044 C CA . CYS B 2 353 ? 149.250 104.513 102.759 1.00 43.25 340 CYS B CA 1
ATOM 6045 C C . CYS B 2 353 ? 148.152 105.304 102.061 1.00 37.14 340 CYS B C 1
ATOM 6046 O O . CYS B 2 353 ? 147.019 105.369 102.559 1.00 46.73 340 CYS B O 1
ATOM 6049 N N . ILE B 2 354 ? 148.480 105.837 100.896 1.00 38.22 341 ILE B N 1
ATOM 6050 C CA . ILE B 2 354 ? 147.496 106.415 99.936 1.00 43.78 341 ILE B CA 1
ATOM 6051 C C . ILE B 2 354 ? 147.520 105.519 98.706 1.00 37.62 341 ILE B C 1
ATOM 6052 O O . ILE B 2 354 ? 148.610 105.228 98.194 1.00 35.89 341 ILE B O 1
ATOM 6057 N N . GLN B 2 355 ? 146.356 105.084 98.247 1.00 35.08 342 GLN B N 1
ATOM 6058 C CA . GLN B 2 355 ? 146.228 104.256 97.036 1.00 38.00 342 GLN B CA 1
ATOM 6059 C C . GLN B 2 355 ? 145.738 105.156 95.906 1.00 37.50 342 GLN B C 1
ATOM 6060 O O . GLN B 2 355 ? 144.767 105.896 96.106 1.00 41.40 342 GLN B O 1
ATOM 6066 N N . ILE B 2 356 ? 146.385 105.085 94.754 1.00 37.24 343 ILE B N 1
ATOM 6067 C CA . ILE B 2 356 ? 145.999 105.870 93.544 1.00 36.17 343 ILE B CA 1
ATOM 6068 C C . ILE B 2 356 ? 145.292 104.940 92.569 1.00 37.96 343 ILE B C 1
ATOM 6069 O O . ILE B 2 356 ? 145.866 103.921 92.159 1.00 38.79 343 ILE B O 1
ATOM 6074 N N . PHE B 2 357 ? 144.062 105.290 92.226 1.00 35.03 344 PHE B N 1
ATOM 6075 C CA . PHE B 2 357 ? 143.197 104.534 91.307 1.00 35.58 344 PHE B CA 1
ATOM 6076 C C . PHE B 2 357 ? 143.046 105.296 89.999 1.00 39.06 344 PHE B C 1
ATOM 6077 O O . PHE B 2 357 ? 142.813 106.489 90.038 1.00 45.09 344 PHE B O 1
ATOM 6085 N N . LYS B 2 358 ? 143.142 104.597 88.883 1.00 44.10 345 LYS B N 1
ATOM 6086 C CA . LYS B 2 358 ? 142.895 105.148 87.535 1.00 42.53 345 LYS B CA 1
ATOM 6087 C C . LYS B 2 358 ? 141.568 104.551 87.092 1.00 41.90 345 LYS B C 1
ATOM 6088 O O . LYS B 2 358 ? 141.439 103.315 87.065 1.00 56.72 345 LYS B O 1
ATOM 6094 N N . MET B 2 359 ? 140.603 105.394 86.774 1.00 49.76 346 MET B N 1
ATOM 6095 C CA . MET B 2 359 ? 139.224 104.959 86.469 1.00 52.30 346 MET B CA 1
ATOM 6096 C C . MET B 2 359 ? 138.792 105.527 85.117 1.00 56.91 346 MET B C 1
ATOM 6097 O O . MET B 2 359 ? 139.140 106.678 84.798 1.00 66.21 346 MET B O 1
ATOM 6102 N N . ASN B 2 360 ? 138.064 104.726 84.347 1.00 53.82 347 ASN B N 1
ATOM 6103 C CA . ASN B 2 360 ? 137.419 105.154 83.090 1.00 55.19 347 ASN B CA 1
ATOM 6104 C C . ASN B 2 360 ? 135.963 105.484 83.414 1.00 57.14 347 ASN B C 1
ATOM 6105 O O . ASN B 2 360 ? 135.234 104.600 83.894 1.00 56.84 347 ASN B O 1
ATOM 6110 N N . THR B 2 361 ? 135.537 106.708 83.121 1.00 63.45 348 THR B N 1
ATOM 6111 C CA . THR B 2 361 ? 134.167 107.195 83.421 1.00 68.60 348 THR B CA 1
ATOM 6112 C C . THR B 2 361 ? 133.126 106.499 82.545 1.00 70.25 348 THR B C 1
ATOM 6113 O O . THR B 2 361 ? 131.981 106.397 83.004 1.00 82.32 348 THR B O 1
ATOM 6117 N N . SER B 2 362 ? 133.475 106.035 81.343 1.00 72.44 349 SER B N 1
ATOM 6118 C CA . SER B 2 362 ? 132.485 105.425 80.423 1.00 79.20 349 SER B CA 1
ATOM 6119 C C . SER B 2 362 ? 132.317 103.930 80.714 1.00 82.55 349 SER B C 1
ATOM 6120 O O . SER B 2 362 ? 131.173 103.442 80.676 1.00 90.82 349 SER B O 1
ATOM 6123 N N . THR B 2 363 ? 133.408 103.210 80.962 1.00 84.02 350 THR B N 1
ATOM 6124 C CA . THR B 2 363 ? 133.346 101.749 81.203 1.00 85.16 350 THR B CA 1
ATOM 6125 C C . THR B 2 363 ? 133.268 101.435 82.698 1.00 86.06 350 THR B C 1
ATOM 6126 O O . THR B 2 363 ? 132.925 100.288 83.026 1.00 94.59 350 THR B O 1
ATOM 6130 N N . LEU B 2 364 ? 133.619 102.384 83.569 1.00 81.64 351 LEU B N 1
ATOM 6131 C CA . LEU B 2 364 ? 133.803 102.145 85.028 1.00 81.30 351 LEU B CA 1
ATOM 6132 C C . LEU B 2 364 ? 134.843 101.044 85.263 1.00 79.74 351 LEU B C 1
ATOM 6133 O O . LEU B 2 364 ? 134.866 100.450 86.338 1.00 85.74 351 LEU B O 1
ATOM 6138 N N . HIS B 2 365 ? 135.733 100.825 84.309 1.00 78.83 352 HIS B N 1
ATOM 6139 C CA . HIS B 2 365 ? 136.973 100.060 84.547 1.00 75.01 352 HIS B CA 1
ATOM 6140 C C . HIS B 2 365 ? 137.846 100.847 85.526 1.00 71.85 352 HIS B C 1
ATOM 6141 O O . HIS B 2 365 ? 138.094 102.034 85.307 1.00 83.34 352 HIS B O 1
ATOM 6148 N N . CYS B 2 366 ? 138.327 100.204 86.577 1.00 66.32 353 CYS B N 1
ATOM 6149 C CA . CYS B 2 366 ? 139.120 100.882 87.630 1.00 56.06 353 CYS B CA 1
ATOM 6150 C C . CYS B 2 366 ? 140.322 100.030 88.020 1.00 57.29 353 CYS B C 1
ATOM 6151 O O . CYS B 2 366 ? 140.179 98.815 88.170 1.00 71.94 353 CYS B O 1
ATOM 6154 N N . VAL B 2 367 ? 141.477 100.657 88.150 1.00 57.78 354 VAL B N 1
ATOM 6155 C CA . VAL B 2 367 ? 142.756 99.962 88.441 1.00 54.28 354 VAL B CA 1
ATOM 6156 C C . VAL B 2 367 ? 143.489 100.766 89.503 1.00 52.83 354 VAL B C 1
ATOM 6157 O O . VAL B 2 367 ? 143.705 101.976 89.312 1.00 56.56 354 VAL B O 1
ATOM 6161 N N . LYS B 2 368 ? 143.923 100.092 90.554 1.00 52.69 355 LYS B N 1
ATOM 6162 C CA . LYS B 2 368 ? 144.872 100.659 91.538 1.00 52.78 355 LYS B CA 1
ATOM 6163 C C . LYS B 2 368 ? 146.248 100.630 90.897 1.00 43.00 355 LYS B C 1
ATOM 6164 O O . LYS B 2 368 ? 146.749 99.533 90.666 1.00 49.60 355 LYS B O 1
ATOM 6170 N N . VAL B 2 369 ? 146.816 101.797 90.615 1.00 39.79 356 VAL B N 1
ATOM 6171 C CA . VAL B 2 369 ? 148.096 101.928 89.872 1.00 37.76 356 VAL B CA 1
ATOM 6172 C C . VAL B 2 369 ? 149.268 102.143 90.834 1.00 37.09 356 VAL B C 1
ATOM 6173 O O . VAL B 2 369 ? 150.391 101.819 90.458 1.00 39.74 356 VAL B O 1
ATOM 6177 N N . GLN B 2 370 ? 149.051 102.735 92.001 1.00 35.90 357 GLN B N 1
ATOM 6178 C CA . GLN B 2 370 ? 150.160 102.967 92.955 1.00 41.17 357 GLN B CA 1
ATOM 6179 C C . GLN B 2 370 ? 149.666 102.840 94.388 1.00 42.41 357 GLN B C 1
ATOM 6180 O O . GLN B 2 370 ? 148.518 103.180 94.657 1.00 46.03 357 GLN B O 1
ATOM 6186 N N . THR B 2 371 ? 150.531 102.360 95.268 1.00 47.22 358 THR B N 1
ATOM 6187 C CA . THR B 2 371 ? 150.395 102.545 96.724 1.00 46.16 358 THR B CA 1
ATOM 6188 C C . THR B 2 371 ? 151.616 103.317 97.212 1.00 43.50 358 THR B C 1
ATOM 6189 O O . THR B 2 371 ? 152.761 102.855 97.013 1.00 44.08 358 THR B O 1
ATOM 6193 N N . ILE B 2 372 ? 151.368 104.452 97.842 1.00 41.64 359 ILE B N 1
ATOM 6194 C CA . ILE B 2 372 ? 152.432 105.270 98.468 1.00 44.18 359 ILE B CA 1
ATOM 6195 C C . ILE B 2 372 ? 152.406 104.930 99.948 1.00 42.11 359 ILE B C 1
ATOM 6196 O O . ILE B 2 372 ? 151.480 105.380 100.652 1.00 45.14 359 ILE B O 1
ATOM 6201 N N . VAL B 2 373 ? 153.406 104.202 100.409 1.00 41.04 360 VAL B N 1
ATOM 6202 C CA . VAL B 2 373 ? 153.622 104.031 101.870 1.00 45.12 360 VAL B CA 1
ATOM 6203 C C . VAL B 2 373 ? 154.303 105.295 102.391 1.00 40.78 360 VAL B C 1
ATOM 6204 O O . VAL B 2 373 ? 155.273 105.771 101.772 1.00 39.94 360 VAL B O 1
ATOM 6208 N N . HIS B 2 374 ? 153.807 105.822 103.492 1.00 36.66 361 HIS B N 1
ATOM 6209 C CA . HIS B 2 374 ? 154.413 107.003 104.135 1.00 39.31 361 HIS B CA 1
ATOM 6210 C C . HIS B 2 374 ? 154.320 106.884 105.652 1.00 41.88 361 HIS B C 1
ATOM 6211 O O . HIS B 2 374 ? 153.575 106.029 106.147 1.00 48.31 361 HIS B O 1
ATOM 6218 N N . SER B 2 375 ? 155.040 107.738 106.362 1.00 49.07 362 SER B N 1
ATOM 6219 C CA . SER B 2 375 ? 155.138 107.719 107.838 1.00 50.42 362 SER B CA 1
ATOM 6220 C C . SER B 2 375 ? 154.535 108.986 108.448 1.00 47.66 362 SER B C 1
ATOM 6221 O O . SER B 2 375 ? 154.866 109.288 109.593 1.00 62.43 362 SER B O 1
ATOM 6224 N N . PHE B 2 376 ? 153.600 109.644 107.788 1.00 45.10 363 PHE B N 1
ATOM 6225 C CA . PHE B 2 376 ? 152.995 110.894 108.308 1.00 44.94 363 PHE B CA 1
ATOM 6226 C C . PHE B 2 376 ? 151.872 110.590 109.306 1.00 41.53 363 PHE B C 1
ATOM 6227 O O . PHE B 2 376 ? 151.226 111.540 109.793 1.00 45.67 363 PHE B O 1
ATOM 6235 N N . GLY B 2 377 ? 151.574 109.331 109.587 1.00 38.27 364 GLY B N 1
ATOM 6236 C CA . GLY B 2 377 ? 150.336 108.992 110.321 1.00 39.55 364 GLY B CA 1
ATOM 6237 C C . GLY B 2 377 ? 149.096 109.063 109.448 1.00 36.21 364 GLY B C 1
ATOM 6238 O O . GLY B 2 377 ? 149.226 108.972 108.222 1.00 44.20 364 GLY B O 1
ATOM 6239 N N . GLU B 2 378 ? 147.923 109.155 110.047 1.00 31.53 365 GLU B N 1
ATOM 6240 C CA . GLU B 2 378 ? 146.678 109.328 109.280 1.00 38.15 365 GLU B CA 1
ATOM 6241 C C . GLU B 2 378 ? 146.656 110.690 108.592 1.00 39.85 365 GLU B C 1
ATOM 6242 O O . GLU B 2 378 ? 147.232 111.654 109.125 1.00 46.56 365 GLU B O 1
ATOM 6248 N N . VAL B 2 379 ? 145.976 110.738 107.451 1.00 36.96 366 VAL B N 1
ATOM 6249 C CA . VAL B 2 379 ? 145.896 111.957 106.611 1.00 31.78 366 VAL B CA 1
ATOM 6250 C C . VAL B 2 379 ? 144.442 112.286 106.277 1.00 30.86 366 VAL B C 1
ATOM 6251 O O . VAL B 2 379 ? 143.614 111.386 106.194 1.00 34.98 366 VAL B O 1
ATOM 6255 N N . TRP B 2 380 ? 144.146 113.583 106.195 1.00 29.61 367 TRP B N 1
ATOM 6256 C CA . TRP B 2 380 ? 142.803 114.108 105.864 1.00 30.02 367 TRP B CA 1
ATOM 6257 C C . TRP B 2 380 ? 142.972 115.473 105.193 1.00 28.32 367 TRP B C 1
ATOM 6258 O O . TRP B 2 380 ? 144.119 115.870 104.942 1.00 35.75 367 TRP B O 1
ATOM 6269 N N . ASP B 2 381 ? 141.879 116.128 104.841 1.00 36.11 368 ASP B N 1
ATOM 6270 C CA . ASP B 2 381 ? 141.886 117.294 103.915 1.00 47.01 368 ASP B CA 1
ATOM 6271 C C . ASP B 2 381 ? 142.735 116.956 102.682 1.00 45.88 368 ASP B C 1
ATOM 6272 O O . ASP B 2 381 ? 143.446 117.827 102.161 1.00 46.45 368 ASP B O 1
ATOM 6277 N N . LEU B 2 382 ? 142.604 115.722 102.205 1.00 47.26 369 LEU B N 1
ATOM 6278 C CA . LEU B 2 382 ? 143.348 115.219 101.031 1.00 49.97 369 LEU B CA 1
ATOM 6279 C C . LEU B 2 382 ? 142.842 115.989 99.795 1.00 50.16 369 LEU B C 1
ATOM 6280 O O . LEU B 2 382 ? 141.607 115.967 99.497 1.00 53.13 369 LEU B O 1
ATOM 6285 N N . LYS B 2 383 ? 143.731 116.708 99.133 1.00 40.92 370 LYS B N 1
ATOM 6286 C CA . LYS B 2 383 ? 143.365 117.599 98.005 1.00 41.52 370 LYS B CA 1
ATOM 6287 C C . LYS B 2 383 ? 144.451 117.486 96.945 1.00 32.39 370 LYS B C 1
ATOM 6288 O O . LYS B 2 383 ? 145.639 117.513 97.288 1.00 36.33 370 LYS B O 1
ATOM 6294 N N . TRP B 2 384 ? 144.057 117.341 95.699 1.00 31.18 371 TRP B N 1
ATOM 6295 C CA . TRP B 2 384 ? 145.012 117.557 94.588 1.00 32.28 371 TRP B CA 1
ATOM 6296 C C . TRP B 2 384 ? 145.178 119.049 94.369 1.00 33.57 371 TRP B C 1
ATOM 6297 O O . TRP B 2 384 ? 144.169 119.801 94.377 1.00 35.13 371 TRP B O 1
ATOM 6308 N N . HIS B 2 385 ? 146.418 119.488 94.240 1.00 37.48 372 HIS B N 1
ATOM 6309 C CA . HIS B 2 385 ? 146.713 120.892 93.901 1.00 37.58 372 HIS B CA 1
ATOM 6310 C C . HIS B 2 385 ? 146.469 121.049 92.407 1.00 38.53 372 HIS B C 1
ATOM 6311 O O . HIS B 2 385 ? 147.424 120.894 91.615 1.00 45.69 372 HIS B O 1
ATOM 6318 N N . GLU B 2 386 ? 145.236 121.402 92.043 1.00 46.87 373 GLU B N 1
ATOM 6319 C CA . GLU B 2 386 ? 144.783 121.429 90.629 1.00 53.63 373 GLU B CA 1
ATOM 6320 C C . GLU B 2 386 ? 145.587 122.435 89.787 1.00 51.97 373 GLU B C 1
ATOM 6321 O O . GLU B 2 386 ? 145.426 122.405 88.576 1.00 60.81 373 GLU B O 1
ATOM 6327 N N . GLY B 2 387 ? 146.423 123.274 90.388 1.00 50.44 374 GLY B N 1
ATOM 6328 C CA . GLY B 2 387 ? 147.294 124.219 89.671 1.00 54.73 374 GLY B CA 1
ATOM 6329 C C . GLY B 2 387 ? 148.680 123.672 89.396 1.00 59.73 374 GLY B C 1
ATOM 6330 O O . GLY B 2 387 ? 149.368 124.207 88.504 1.00 61.47 374 GLY B O 1
ATOM 6331 N N . CYS B 2 388 ? 149.120 122.675 90.154 1.00 64.22 375 CYS B N 1
ATOM 6332 C CA . CYS B 2 388 ? 150.457 122.067 89.979 1.00 60.66 375 CYS B CA 1
ATOM 6333 C C . CYS B 2 388 ? 150.361 120.923 88.976 1.00 59.71 375 CYS B C 1
ATOM 6334 O O . CYS B 2 388 ? 150.068 119.791 89.389 1.00 67.19 375 CYS B O 1
ATOM 6337 N N . HIS B 2 389 ? 150.559 121.214 87.693 1.00 71.55 376 HIS B N 1
ATOM 6338 C CA . HIS B 2 389 ? 150.642 120.187 86.623 1.00 72.80 376 HIS B CA 1
ATOM 6339 C C . HIS B 2 389 ? 151.921 120.341 85.806 1.00 77.87 376 HIS B C 1
ATOM 6340 O O . HIS B 2 389 ? 152.358 121.480 85.538 1.00 89.37 376 HIS B O 1
ATOM 6347 N N . ALA B 2 390 ? 152.485 119.203 85.423 1.00 75.72 377 ALA B N 1
ATOM 6348 C CA . ALA B 2 390 ? 153.733 119.101 84.646 1.00 79.46 377 ALA B CA 1
ATOM 6349 C C . ALA B 2 390 ? 153.667 117.834 83.801 1.00 87.74 377 ALA B C 1
ATOM 6350 O O . ALA B 2 390 ? 152.963 116.900 84.171 1.00 89.81 377 ALA B O 1
ATOM 6352 N N . PRO B 2 391 ? 154.387 117.746 82.658 1.00 101.91 378 PRO B N 1
ATOM 6353 C CA . PRO B 2 391 ? 154.281 116.587 81.762 1.00 105.46 378 PRO B CA 1
ATOM 6354 C C . PRO B 2 391 ? 154.512 115.204 82.400 1.00 99.81 378 PRO B C 1
ATOM 6355 O O . PRO B 2 391 ? 153.968 114.227 81.905 1.00 111.48 378 PRO B O 1
ATOM 6359 N N . HIS B 2 392 ? 155.308 115.137 83.466 1.00 86.95 379 HIS B N 1
ATOM 6360 C CA . HIS B 2 392 ? 155.749 113.868 84.100 1.00 75.88 379 HIS B CA 1
ATOM 6361 C C . HIS B 2 392 ? 154.893 113.504 85.321 1.00 67.56 379 HIS B C 1
ATOM 6362 O O . HIS B 2 392 ? 155.131 112.429 85.873 1.00 77.43 379 HIS B O 1
ATOM 6369 N N . LEU B 2 393 ? 153.909 114.309 85.708 1.00 56.77 380 LEU B N 1
ATOM 6370 C CA . LEU B 2 393 ? 153.057 114.006 86.885 1.00 55.74 380 LEU B CA 1
ATOM 6371 C C . LEU B 2 393 ? 151.655 113.561 86.481 1.00 50.72 380 LEU B C 1
ATOM 6372 O O . LEU B 2 393 ? 151.093 114.091 85.498 1.00 55.75 380 LEU B O 1
ATOM 6377 N N . VAL B 2 394 ? 151.072 112.692 87.303 1.00 47.92 381 VAL B N 1
ATOM 6378 C CA . VAL B 2 394 ? 149.598 112.558 87.430 1.00 43.67 381 VAL B CA 1
ATOM 6379 C C . VAL B 2 394 ? 149.117 113.910 87.952 1.00 42.44 381 VAL B C 1
ATOM 6380 O O . VAL B 2 394 ? 148.285 114.552 87.273 1.00 51.97 381 VAL B O 1
ATOM 6384 N N . GLY B 2 395 ? 149.668 114.330 89.093 1.00 40.78 382 GLY B N 1
ATOM 6385 C CA . GLY B 2 395 ? 149.353 115.609 89.745 1.00 39.68 382 GLY B CA 1
ATOM 6386 C C . GLY B 2 395 ? 150.077 115.772 91.064 1.00 37.58 382 GLY B C 1
ATOM 6387 O O . GLY B 2 395 ? 150.909 114.942 91.417 1.00 44.07 382 GLY B O 1
ATOM 6388 N N . CYS B 2 396 ? 149.814 116.865 91.757 1.00 42.20 383 CYS B N 1
ATOM 6389 C CA . CYS B 2 396 ? 150.375 117.151 93.097 1.00 42.78 383 CYS B CA 1
ATOM 6390 C C . CYS B 2 396 ? 149.270 116.934 94.123 1.00 36.01 383 CYS B C 1
ATOM 6391 O O . CYS B 2 396 ? 148.167 117.523 93.977 1.00 42.29 383 CYS B O 1
ATOM 6394 N N . LEU B 2 397 ? 149.544 116.087 95.111 1.00 33.76 384 LEU B N 1
ATOM 6395 C CA . LEU B 2 397 ? 148.538 115.709 96.126 1.00 32.58 384 LEU B CA 1
ATOM 6396 C C . LEU B 2 397 ? 148.933 116.325 97.457 1.00 34.12 384 LEU B C 1
ATOM 6397 O O . LEU B 2 397 ? 150.123 116.200 97.882 1.00 34.39 384 LEU B O 1
ATOM 6402 N N . SER B 2 398 ? 147.981 116.964 98.111 1.00 29.75 385 SER B N 1
ATOM 6403 C CA . SER B 2 398 ? 148.247 117.708 99.365 1.00 33.97 385 SER B CA 1
ATOM 6404 C C . SER B 2 398 ? 147.328 117.186 100.466 1.00 32.34 385 SER B C 1
ATOM 6405 O O . SER B 2 398 ? 146.179 116.836 100.178 1.00 38.49 385 SER B O 1
ATOM 6408 N N . PHE B 2 399 ? 147.824 117.169 101.692 1.00 31.58 386 PHE B N 1
ATOM 6409 C CA . PHE B 2 399 ? 147.049 116.689 102.860 1.00 33.39 386 PHE B CA 1
ATOM 6410 C C . PHE B 2 399 ? 147.684 117.199 104.140 1.00 29.37 386 PHE B C 1
ATOM 6411 O O . PHE B 2 399 ? 148.886 117.570 104.150 1.00 28.95 386 PHE B O 1
ATOM 6419 N N . VAL B 2 400 ? 146.861 117.236 105.170 1.00 26.86 387 VAL B N 1
ATOM 6420 C CA . VAL B 2 400 ? 147.335 117.386 106.561 1.00 32.98 387 VAL B CA 1
ATOM 6421 C C . VAL B 2 400 ? 147.390 115.994 107.199 1.00 36.16 387 VAL B C 1
ATOM 6422 O O . VAL B 2 400 ? 146.641 115.085 106.810 1.00 45.53 387 VAL B O 1
ATOM 6426 N N . SER B 2 401 ? 148.274 115.848 108.157 1.00 38.37 388 SER B N 1
ATOM 6427 C CA . SER B 2 401 ? 148.609 114.549 108.771 1.00 39.73 388 SER B CA 1
ATOM 6428 C C . SER B 2 401 ? 148.693 114.669 110.288 1.00 40.71 388 SER B C 1
ATOM 6429 O O . SER B 2 401 ? 148.767 115.786 110.828 1.00 43.27 388 SER B O 1
ATOM 6432 N N . GLN B 2 402 ? 148.678 113.529 110.962 1.00 42.64 389 GLN B N 1
ATOM 6433 C CA . GLN B 2 402 ? 148.882 113.457 112.428 1.00 38.69 389 GLN B CA 1
ATOM 6434 C C . GLN B 2 402 ? 150.264 113.963 112.812 1.00 37.00 389 GLN B C 1
ATOM 6435 O O . GLN B 2 402 ? 150.429 114.323 113.995 1.00 41.30 389 GLN B O 1
ATOM 6441 N N . GLU B 2 403 ? 151.212 114.019 111.887 1.00 37.62 390 GLU B N 1
ATOM 6442 C CA . GLU B 2 403 ? 152.504 114.701 112.128 1.00 45.64 390 GLU B CA 1
ATOM 6443 C C . GLU B 2 403 ? 152.272 116.197 112.398 1.00 41.96 390 GLU B C 1
ATOM 6444 O O . GLU B 2 403 ? 153.183 116.856 112.892 1.00 44.59 390 GLU B O 1
ATOM 6450 N N . GLY B 2 404 ? 151.096 116.729 112.070 1.00 44.88 391 GLY B N 1
ATOM 6451 C CA . GLY B 2 404 ? 150.740 118.144 112.300 1.00 43.37 391 GLY B CA 1
ATOM 6452 C C . GLY B 2 404 ? 151.291 119.047 111.217 1.00 41.83 391 GLY B C 1
ATOM 6453 O O . GLY B 2 404 ? 151.454 120.230 111.456 1.00 48.55 391 GLY B O 1
ATOM 6454 N N . THR B 2 405 ? 151.561 118.507 110.033 1.00 45.06 392 THR B N 1
ATOM 6455 C CA . THR B 2 405 ? 152.163 119.255 108.901 1.00 41.60 392 THR B CA 1
ATOM 6456 C C . THR B 2 405 ? 151.262 119.137 107.675 1.00 37.40 392 THR B C 1
ATOM 6457 O O . THR B 2 405 ? 150.557 118.125 107.531 1.00 42.26 392 THR B O 1
ATOM 6461 N N . ILE B 2 406 ? 151.347 120.112 106.792 1.00 36.08 393 ILE B N 1
ATOM 6462 C CA . ILE B 2 406 ? 150.768 120.026 105.434 1.00 36.01 393 ILE B CA 1
ATOM 6463 C C . ILE B 2 406 ? 151.866 119.516 104.521 1.00 36.07 393 ILE B C 1
ATOM 6464 O O . ILE B 2 406 ? 152.950 120.061 104.512 1.00 46.52 393 ILE B O 1
ATOM 6469 N N . ASN B 2 407 ? 151.587 118.465 103.772 1.00 41.74 394 ASN B N 1
ATOM 6470 C CA . ASN B 2 407 ? 152.577 117.828 102.865 1.00 38.86 394 ASN B CA 1
ATOM 6471 C C . ASN B 2 407 ? 152.043 117.829 101.435 1.00 36.22 394 ASN B C 1
ATOM 6472 O O . ASN B 2 407 ? 150.814 117.631 101.240 1.00 37.62 394 ASN B O 1
ATOM 6477 N N . PHE B 2 408 ? 152.938 118.043 100.474 1.00 33.63 395 PHE B N 1
ATOM 6478 C CA . PHE B 2 408 ? 152.619 118.000 99.033 1.00 35.96 395 PHE B CA 1
ATOM 6479 C C . PHE B 2 408 ? 153.435 116.890 98.419 1.00 36.93 395 PHE B C 1
ATOM 6480 O O . PHE B 2 408 ? 154.681 116.951 98.521 1.00 41.17 395 PHE B O 1
ATOM 6488 N N . LEU B 2 409 ? 152.766 115.922 97.789 1.00 39.50 396 LEU B N 1
ATOM 6489 C CA . LEU B 2 409 ? 153.473 114.840 97.058 1.00 42.52 396 LEU B CA 1
ATOM 6490 C C . LEU B 2 409 ? 153.305 115.065 95.565 1.00 41.21 396 LEU B C 1
ATOM 6491 O O . LEU B 2 409 ? 152.181 115.291 95.107 1.00 47.44 396 LEU B O 1
ATOM 6496 N N . GLU B 2 410 ? 154.401 114.954 94.834 1.00 46.71 397 GLU B N 1
ATOM 6497 C CA . GLU B 2 410 ? 154.344 114.652 93.389 1.00 47.53 397 GLU B CA 1
ATOM 6498 C C . GLU B 2 410 ? 153.890 113.203 93.206 1.00 41.64 397 GLU B C 1
ATOM 6499 O O . GLU B 2 410 ? 154.616 112.295 93.642 1.00 48.50 397 GLU B O 1
ATOM 6505 N N . ILE B 2 411 ? 152.745 112.996 92.575 1.00 40.96 398 ILE B N 1
ATOM 6506 C CA . ILE B 2 411 ? 152.320 111.639 92.134 1.00 45.23 398 ILE B CA 1
ATOM 6507 C C . ILE B 2 411 ? 152.864 111.421 90.731 1.00 42.98 398 ILE B C 1
ATOM 6508 O O . ILE B 2 411 ? 152.244 111.839 89.761 1.00 50.84 398 ILE B O 1
ATOM 6513 N N . ILE B 2 412 ? 154.029 110.808 90.653 1.00 56.26 399 ILE B N 1
ATOM 6514 C CA . ILE B 2 412 ? 154.729 110.587 89.364 1.00 64.16 399 ILE B CA 1
ATOM 6515 C C . ILE B 2 412 ? 154.035 109.449 88.627 1.00 71.09 399 ILE B C 1
ATOM 6516 O O . ILE B 2 412 ? 153.785 108.393 89.236 1.00 66.69 399 ILE B O 1
ATOM 6521 N N . ASP B 2 413 ? 153.728 109.674 87.354 1.00 90.20 400 ASP B N 1
ATOM 6522 C CA . ASP B 2 413 ? 152.946 108.711 86.539 1.00 114.67 400 ASP B CA 1
ATOM 6523 C C . ASP B 2 413 ? 153.805 107.482 86.207 1.00 116.87 400 ASP B C 1
ATOM 6524 O O . ASP B 2 413 ? 154.972 107.648 85.803 1.00 116.33 400 ASP B O 1
ATOM 6529 N N . ASN B 2 414 ? 153.227 106.289 86.308 1.00 134.36 401 ASN B N 1
ATOM 6530 C CA . ASN B 2 414 ? 153.928 105.043 85.911 1.00 156.11 401 ASN B CA 1
ATOM 6531 C C . ASN B 2 414 ? 154.149 105.029 84.397 1.00 170.10 401 ASN B C 1
ATOM 6532 O O . ASN B 2 414 ? 153.461 105.771 83.657 1.00 170.59 401 ASN B O 1
ATOM 6537 N N . ALA B 2 415 ? 155.083 104.194 83.955 1.00 191.32 402 ALA B N 1
ATOM 6538 C CA . ALA B 2 415 ? 155.223 103.796 82.537 1.00 209.11 402 ALA B CA 1
ATOM 6539 C C . ALA B 2 415 ? 153.989 102.990 82.104 1.00 215.56 402 ALA B C 1
ATOM 6540 O O . ALA B 2 415 ? 153.602 103.091 80.928 1.00 220.11 402 ALA B O 1
ATOM 6542 N N . THR B 2 416 ? 153.412 102.188 83.003 1.00 214.63 403 THR B N 1
ATOM 6543 C CA . THR B 2 416 ? 152.277 101.286 82.688 1.00 210.64 403 THR B CA 1
ATOM 6544 C C . THR B 2 416 ? 151.374 101.156 83.909 1.00 200.98 403 THR B C 1
ATOM 6545 O O . THR B 2 416 ? 151.838 101.401 85.038 1.00 207.30 403 THR B O 1
ATOM 6549 N N . ASP B 2 417 ? 150.159 100.662 83.700 1.00 186.67 404 ASP B N 1
ATOM 6550 C CA . ASP B 2 417 ? 149.164 100.466 84.784 1.00 176.10 404 ASP B CA 1
ATOM 6551 C C . ASP B 2 417 ? 149.580 99.330 85.728 1.00 156.87 404 ASP B C 1
ATOM 6552 O O . ASP B 2 417 ? 148.835 99.086 86.696 1.00 154.95 404 ASP B O 1
ATOM 6557 N N . VAL B 2 418 ? 150.717 98.678 85.500 1.00 135.33 405 VAL B N 1
ATOM 6558 C CA . VAL B 2 418 ? 151.243 97.656 86.445 1.00 118.41 405 VAL B CA 1
ATOM 6559 C C . VAL B 2 418 ? 151.473 98.315 87.806 1.00 94.72 405 VAL B C 1
ATOM 6560 O O . VAL B 2 418 ? 152.187 99.331 87.883 1.00 95.16 405 VAL B O 1
ATOM 6564 N N . HIS B 2 419 ? 150.868 97.746 88.838 1.00 74.62 406 HIS B N 1
ATOM 6565 C CA . HIS B 2 419 ? 150.866 98.330 90.197 1.00 63.56 406 HIS B CA 1
ATOM 6566 C C . HIS B 2 419 ? 152.293 98.390 90.739 1.00 62.63 406 HIS B C 1
ATOM 6567 O O . HIS B 2 419 ? 153.053 97.423 90.569 1.00 78.08 406 HIS B O 1
ATOM 6574 N N . VAL B 2 420 ? 152.637 99.503 91.368 1.00 54.32 407 VAL B N 1
ATOM 6575 C CA . VAL B 2 420 ? 153.913 99.647 92.115 1.00 56.94 407 VAL B CA 1
ATOM 6576 C C . VAL B 2 420 ? 153.618 100.084 93.545 1.00 53.28 407 VAL B C 1
ATOM 6577 O O . VAL B 2 420 ? 152.668 100.845 93.766 1.00 49.34 407 VAL B O 1
ATOM 6581 N N . PHE B 2 421 ? 154.433 99.614 94.480 1.00 53.68 408 PHE B N 1
ATOM 6582 C CA . PHE B 2 421 ? 154.452 100.141 95.858 1.00 50.58 408 PHE B CA 1
ATOM 6583 C C . PHE B 2 421 ? 155.634 101.089 95.987 1.00 48.74 408 PHE B C 1
ATOM 6584 O O . PHE B 2 421 ? 156.758 100.772 95.542 1.00 49.33 408 PHE B O 1
ATOM 6592 N N . LYS B 2 422 ? 155.387 102.243 96.584 1.00 46.91 409 LYS B N 1
ATOM 6593 C CA . LYS B 2 422 ? 156.434 103.262 96.791 1.00 48.04 409 LYS B CA 1
ATOM 6594 C C . LYS B 2 422 ? 156.446 103.655 98.259 1.00 49.92 409 LYS B C 1
ATOM 6595 O O . LYS B 2 422 ? 155.369 103.762 98.891 1.00 51.48 409 LYS B O 1
ATOM 6601 N N . MET B 2 423 ? 157.641 103.859 98.786 1.00 48.81 410 MET B N 1
ATOM 6602 C CA . MET B 2 423 ? 157.829 104.439 100.127 1.00 53.56 410 MET B CA 1
ATOM 6603 C C . MET B 2 423 ? 158.174 105.909 99.918 1.00 51.37 410 MET B C 1
ATOM 6604 O O . MET B 2 423 ? 159.196 106.208 99.287 1.00 58.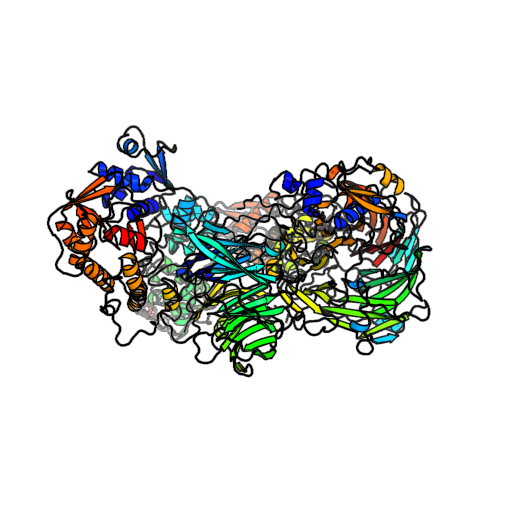06 410 MET B O 1
ATOM 6609 N N . CYS B 2 424 ? 157.341 106.799 100.431 1.00 49.16 411 CYS B N 1
ATOM 6610 C CA . CYS B 2 424 ? 157.606 108.246 100.386 1.00 53.04 411 CYS B CA 1
ATOM 6611 C C . CYS B 2 424 ? 158.687 108.579 101.420 1.00 58.55 411 CYS B C 1
ATOM 6612 O O . CYS B 2 424 ? 158.395 108.523 102.626 1.00 71.80 411 CYS B O 1
ATOM 6615 N N . GLU B 2 425 ? 159.897 108.912 100.976 1.00 63.56 412 GLU B N 1
ATOM 6616 C CA . GLU B 2 425 ? 160.999 109.294 101.889 1.00 67.19 412 GLU B CA 1
ATOM 6617 C C . GLU B 2 425 ? 160.870 110.766 102.295 1.00 67.32 412 GLU B C 1
ATOM 6618 O O . GLU B 2 425 ? 161.061 111.078 103.479 1.00 78.89 412 GLU B O 1
ATOM 6624 N N . LYS B 2 426 ? 160.621 111.656 101.339 1.00 66.27 413 LYS B N 1
ATOM 6625 C CA . LYS B 2 426 ? 160.624 113.117 101.576 1.00 62.86 413 LYS B CA 1
ATOM 6626 C C . LYS B 2 426 ? 159.641 113.799 100.635 1.00 54.40 413 LYS B C 1
ATOM 6627 O O . LYS B 2 426 ? 159.756 113.690 99.410 1.00 55.68 413 LYS B O 1
ATOM 6633 N N . PRO B 2 427 ? 158.612 114.485 101.158 1.00 45.90 414 PRO B N 1
ATOM 6634 C CA . PRO B 2 427 ? 157.638 115.146 100.296 1.00 45.78 414 PRO B CA 1
ATOM 6635 C C . PRO B 2 427 ? 158.251 116.359 99.585 1.00 47.37 414 PRO B C 1
ATOM 6636 O O . PRO B 2 427 ? 159.315 116.837 99.955 1.00 59.79 414 PRO B O 1
ATOM 6640 N N . SER B 2 428 ? 157.549 116.861 98.579 1.00 49.15 415 SER B N 1
ATOM 6641 C CA . SER B 2 428 ? 157.982 118.045 97.794 1.00 45.57 415 SER B CA 1
ATOM 6642 C C . SER B 2 428 ? 157.947 119.282 98.689 1.00 48.38 415 SER B C 1
ATOM 6643 O O . SER B 2 428 ? 158.858 120.122 98.612 1.00 59.76 415 SER B O 1
ATOM 6646 N N . LEU B 2 429 ? 156.916 119.412 99.509 1.00 49.91 416 LEU B N 1
ATOM 6647 C CA . LEU B 2 429 ? 156.784 120.593 100.377 1.00 50.40 416 LEU B CA 1
ATOM 6648 C C . LEU B 2 429 ? 156.161 120.162 101.701 1.00 46.07 416 LEU B C 1
ATOM 6649 O O . LEU B 2 429 ? 155.202 119.409 101.711 1.00 55.37 416 LEU B O 1
ATOM 6654 N N . THR B 2 430 ? 156.695 120.664 102.798 1.00 53.60 417 THR B N 1
ATOM 6655 C CA . THR B 2 430 ? 156.102 120.498 104.141 1.00 51.17 417 THR B CA 1
ATOM 6656 C C . THR B 2 430 ? 155.895 121.878 104.760 1.00 48.29 417 THR B C 1
ATOM 6657 O O . THR B 2 430 ? 156.848 122.669 104.790 1.00 60.29 417 THR B O 1
ATOM 6661 N N . LEU B 2 431 ? 154.695 122.144 105.245 1.00 42.10 418 LEU B N 1
ATOM 6662 C CA . LEU B 2 431 ? 154.377 123.369 106.004 1.00 44.64 418 LEU B CA 1
ATOM 6663 C C . LEU B 2 431 ? 154.221 123.002 107.472 1.00 44.42 418 LEU B C 1
ATOM 6664 O O . LEU B 2 431 ? 153.484 122.081 107.784 1.00 52.25 418 LEU B O 1
ATOM 6669 N N . SER B 2 432 ? 154.895 123.717 108.350 1.00 51.43 419 SER B N 1
ATOM 6670 C CA . SER B 2 432 ? 154.852 123.436 109.797 1.00 51.92 419 SER B CA 1
ATOM 6671 C C . SER B 2 432 ? 155.308 124.650 110.586 1.00 49.84 419 SER B C 1
ATOM 6672 O O . SER B 2 432 ? 156.029 125.511 110.051 1.00 58.88 419 SER B O 1
ATOM 6675 N N . LEU B 2 433 ? 154.866 124.701 111.830 1.00 52.22 420 LEU B N 1
ATOM 6676 C CA . LEU B 2 433 ? 155.409 125.619 112.845 1.00 57.01 420 LEU B CA 1
ATOM 6677 C C . LEU B 2 433 ? 156.043 124.815 113.967 1.00 62.50 420 LEU B C 1
ATOM 6678 O O . LEU B 2 433 ? 155.636 123.664 114.209 1.00 72.63 420 LEU B O 1
ATOM 6683 N N . ALA B 2 434 ? 156.999 125.436 114.642 1.00 79.12 421 ALA B N 1
ATOM 6684 C CA . ALA B 2 434 ? 157.495 124.963 115.949 1.00 96.68 421 ALA B CA 1
ATOM 6685 C C . ALA B 2 434 ? 156.354 125.035 116.974 1.00 104.49 421 ALA B C 1
ATOM 6686 O O . ALA B 2 434 ? 155.674 126.088 117.078 1.00 89.92 421 ALA B O 1
ATOM 6688 N N . ASP B 2 435 ? 156.173 123.954 117.734 1.00 122.10 422 ASP B N 1
ATOM 6689 C CA . ASP B 2 435 ? 155.314 123.922 118.947 1.00 140.14 422 ASP B CA 1
ATOM 6690 C C . ASP B 2 435 ? 153.867 124.318 118.620 1.00 123.35 422 ASP B C 1
ATOM 6691 O O . ASP B 2 435 ? 153.190 124.889 119.516 1.00 125.54 422 ASP B O 1
ATOM 6696 N N . SER B 2 436 ? 153.393 124.031 117.411 1.00 88.72 423 SER B N 1
ATOM 6697 C CA . SER B 2 436 ? 151.943 123.863 117.168 1.00 73.00 423 SER B CA 1
ATOM 6698 C C . SER B 2 436 ? 151.720 122.889 116.014 1.00 56.88 423 SER B C 1
ATOM 6699 O O . SER B 2 436 ? 152.590 122.770 115.148 1.00 68.69 423 SER B O 1
ATOM 6702 N N . LEU B 2 437 ? 150.581 122.229 116.021 1.00 46.71 424 LEU B N 1
ATOM 6703 C CA . LEU B 2 437 ? 150.227 121.242 114.986 1.00 43.30 424 LEU B CA 1
ATOM 6704 C C . LEU B 2 437 ? 149.125 121.811 114.104 1.00 38.87 424 LEU B C 1
ATOM 6705 O O . LEU B 2 437 ? 148.075 122.209 114.637 1.00 35.84 424 LEU B O 1
ATOM 6710 N N . ILE B 2 438 ? 149.332 121.719 112.799 1.00 33.14 425 ILE B N 1
ATOM 6711 C CA . ILE B 2 438 ? 148.288 122.036 111.801 1.00 31.01 425 ILE B CA 1
ATOM 6712 C C . ILE B 2 438 ? 147.243 120.923 111.855 1.00 29.68 425 ILE B C 1
ATOM 6713 O O . ILE B 2 438 ? 147.585 119.759 111.800 1.00 33.33 425 ILE B O 1
ATOM 6718 N N . THR B 2 439 ? 145.980 121.296 111.923 1.00 29.95 426 THR B N 1
ATOM 6719 C CA . THR B 2 439 ? 144.855 120.347 111.990 1.00 30.82 426 THR B CA 1
ATOM 6720 C C . THR B 2 439 ? 143.983 120.378 110.741 1.00 33.75 426 THR B C 1
ATOM 6721 O O . THR B 2 439 ? 143.222 119.438 110.566 1.00 33.95 426 THR B O 1
ATOM 6725 N N . THR B 2 440 ? 144.031 121.431 109.938 1.00 37.38 427 THR B N 1
ATOM 6726 C CA . THR B 2 440 ? 143.186 121.559 108.728 1.00 37.57 427 THR B CA 1
ATOM 6727 C C . THR B 2 440 ? 143.753 122.665 107.847 1.00 35.22 427 THR B C 1
ATOM 6728 O O . THR B 2 440 ? 144.495 123.513 108.349 1.00 39.87 427 THR B O 1
ATOM 6732 N N . PHE B 2 441 ? 143.482 122.610 106.563 1.00 33.70 428 PHE B N 1
ATOM 6733 C CA . PHE B 2 441 ? 143.931 123.673 105.639 1.00 34.57 428 PHE B CA 1
ATOM 6734 C C . PHE B 2 441 ? 143.000 123.771 104.438 1.00 34.19 428 PHE B C 1
ATOM 6735 O O . PHE B 2 441 ? 142.239 122.867 104.154 1.00 39.15 428 PHE B O 1
ATOM 6743 N N . ASP B 2 442 ? 143.067 124.925 103.790 1.00 37.90 429 ASP B N 1
ATOM 6744 C CA . ASP B 2 442 ? 142.478 125.160 102.470 1.00 33.52 429 ASP B CA 1
ATOM 6745 C C . ASP B 2 442 ? 143.363 126.101 101.667 1.00 33.31 429 ASP B C 1
ATOM 6746 O O . ASP B 2 442 ? 144.171 126.831 102.240 1.00 31.71 429 ASP B O 1
ATOM 6751 N N . PHE B 2 443 ? 143.215 126.050 100.353 1.00 32.67 430 PHE B N 1
ATOM 6752 C CA . PHE B 2 443 ? 143.880 127.006 99.443 1.00 34.52 430 PHE B CA 1
ATOM 6753 C C . PHE B 2 443 ? 143.157 128.353 99.482 1.00 35.49 430 PHE B C 1
ATOM 6754 O O . PHE B 2 443 ? 141.931 128.434 99.521 1.00 38.56 430 PHE B O 1
ATOM 6762 N N . LEU B 2 444 ? 143.959 129.415 99.476 1.00 38.79 431 LEU B N 1
ATOM 6763 C CA . LEU B 2 444 ? 143.474 130.786 99.169 1.00 40.88 431 LEU B CA 1
ATOM 6764 C C . LEU B 2 444 ? 143.862 131.162 97.739 1.00 41.74 431 LEU B C 1
ATOM 6765 O O . LEU B 2 444 ? 143.211 132.036 97.165 1.00 51.74 431 LEU B O 1
ATOM 6770 N N . SER B 2 445 ? 144.863 130.515 97.184 1.00 43.95 432 SER B N 1
ATOM 6771 C CA . SER B 2 445 ? 145.553 130.935 95.947 1.00 48.31 432 SER B CA 1
ATOM 6772 C C . SER B 2 445 ? 146.265 129.708 95.410 1.00 44.62 432 SER B C 1
ATOM 6773 O O . SER B 2 445 ? 146.457 128.739 96.134 1.00 52.22 432 SER B O 1
ATOM 6776 N N . PRO B 2 446 ? 146.702 129.695 94.144 1.00 40.87 433 PRO B N 1
ATOM 6777 C CA . PRO B 2 446 ? 147.633 128.663 93.706 1.00 39.59 433 PRO B CA 1
ATOM 6778 C C . PRO B 2 446 ? 148.918 128.607 94.549 1.00 39.43 433 PRO B C 1
ATOM 6779 O O . PRO B 2 446 ? 149.566 127.584 94.542 1.00 39.12 433 PRO B O 1
ATOM 6783 N N . THR B 2 447 ? 149.288 129.678 95.247 1.00 40.20 434 THR B N 1
ATOM 6784 C CA . THR B 2 447 ? 150.577 129.736 95.981 1.00 42.57 434 THR B CA 1
ATOM 6785 C C . THR B 2 447 ? 150.390 130.100 97.457 1.00 39.67 434 THR B C 1
ATOM 6786 O O . THR B 2 447 ? 151.410 130.329 98.116 1.00 39.23 434 THR B O 1
ATOM 6790 N N . THR B 2 448 ? 149.157 130.182 97.962 1.00 35.57 435 THR B N 1
ATOM 6791 C CA . THR B 2 448 ? 148.947 130.424 99.394 1.00 35.63 435 THR B CA 1
ATOM 6792 C C . THR B 2 448 ? 147.858 129.520 99.932 1.00 37.65 435 THR B C 1
ATOM 6793 O O . THR B 2 448 ? 146.848 129.326 99.233 1.00 43.78 435 THR B O 1
ATOM 6797 N N . VAL B 2 449 ? 148.052 129.089 101.172 1.00 35.23 436 VAL B N 1
ATOM 6798 C CA . VAL B 2 449 ? 147.079 128.252 101.913 1.00 36.47 436 VAL B CA 1
ATOM 6799 C C . VAL B 2 449 ? 146.763 128.910 103.239 1.00 34.56 436 VAL B C 1
ATOM 6800 O O . VAL B 2 449 ? 147.603 129.594 103.796 1.00 40.76 436 VAL B O 1
ATOM 6804 N N . VAL B 2 450 ? 145.541 128.734 103.679 1.00 31.35 437 VAL B N 1
ATOM 6805 C CA . VAL B 2 450 ? 145.108 129.085 105.042 1.00 34.44 437 VAL B CA 1
ATOM 6806 C C . VAL B 2 450 ? 145.000 127.771 105.814 1.00 37.80 437 VAL B C 1
ATOM 6807 O O . VAL B 2 450 ? 144.586 126.748 105.236 1.00 36.84 437 VAL B O 1
ATOM 6811 N N . CYS B 2 451 ? 145.377 127.782 107.083 1.00 38.68 438 CYS B N 1
ATOM 6812 C CA . CYS B 2 451 ? 145.367 126.554 107.909 1.00 41.79 438 CYS B CA 1
ATOM 6813 C C . CYS B 2 451 ? 144.990 126.844 109.355 1.00 37.70 438 CYS B C 1
ATOM 6814 O O . CYS B 2 451 ? 145.105 127.968 109.812 1.00 40.39 438 CYS B O 1
ATOM 6817 N N . GLY B 2 452 ? 144.405 125.847 109.987 1.00 39.25 439 GLY B N 1
ATOM 6818 C CA . GLY B 2 452 ? 143.939 125.877 111.381 1.00 35.71 439 GLY B CA 1
ATOM 6819 C C . GLY B 2 452 ? 144.836 125.034 112.243 1.00 32.03 439 GLY B C 1
ATOM 6820 O O . GLY B 2 452 ? 145.460 124.110 111.744 1.00 29.67 439 GLY B O 1
ATOM 6821 N N . PHE B 2 453 ? 144.929 125.364 113.529 1.00 35.40 440 PHE B N 1
ATOM 6822 C CA . PHE B 2 453 ? 145.892 124.697 114.446 1.00 31.36 440 PHE B CA 1
ATOM 6823 C C . PHE B 2 453 ? 145.146 124.088 115.630 1.00 31.16 440 PHE B C 1
ATOM 6824 O O . PHE B 2 453 ? 143.998 124.483 115.929 1.00 38.26 440 PHE B O 1
ATOM 6832 N N . LYS B 2 454 ? 145.805 123.141 116.273 1.00 33.85 441 LYS B N 1
ATOM 6833 C CA . LYS B 2 454 ? 145.399 122.513 117.552 1.00 35.03 441 LYS B CA 1
ATOM 6834 C C . LYS B 2 454 ? 145.112 123.581 118.610 1.00 33.01 441 LYS B C 1
ATOM 6835 O O . LYS B 2 454 ? 144.211 123.356 119.401 1.00 38.33 441 LYS B O 1
ATOM 6841 N N . ASN B 2 455 ? 145.851 124.679 118.656 1.00 33.25 442 ASN B N 1
ATOM 6842 C CA . ASN B 2 455 ? 145.695 125.693 119.733 1.00 33.38 442 ASN B CA 1
ATOM 6843 C C . ASN B 2 455 ? 144.619 126.726 119.398 1.00 34.18 442 ASN B C 1
ATOM 6844 O O . ASN B 2 455 ? 144.401 127.624 120.240 1.00 43.85 442 ASN B O 1
ATOM 6849 N N . GLY B 2 456 ? 143.973 126.633 118.237 1.00 31.25 443 GLY B N 1
ATOM 6850 C CA . GLY B 2 456 ? 142.927 127.596 117.842 1.00 33.16 443 GLY B CA 1
ATOM 6851 C C . GLY B 2 456 ? 143.477 128.770 117.064 1.00 28.19 443 GLY B C 1
ATOM 6852 O O . GLY B 2 456 ? 142.731 129.715 116.867 1.00 29.81 443 GLY B O 1
ATOM 6853 N N . PHE B 2 457 ? 144.722 128.709 116.626 1.00 27.39 444 PHE B N 1
ATOM 6854 C CA . PHE B 2 457 ? 145.304 129.753 115.763 1.00 32.36 444 PHE B CA 1
ATOM 6855 C C . PHE B 2 457 ? 144.993 129.435 114.294 1.00 37.09 444 PHE B C 1
ATOM 6856 O O . PHE B 2 457 ? 144.726 128.266 113.905 1.00 32.57 444 PHE B O 1
ATOM 6864 N N . VAL B 2 458 ? 145.057 130.485 113.488 1.00 37.64 445 VAL B N 1
ATOM 6865 C CA . VAL B 2 458 ? 145.046 130.400 112.015 1.00 34.14 445 VAL B CA 1
ATOM 6866 C C . VAL B 2 458 ? 146.338 131.010 111.494 1.00 35.68 445 VAL B C 1
ATOM 6867 O O . VAL B 2 458 ? 146.828 131.987 112.064 1.00 39.32 445 VAL B O 1
ATOM 6871 N N . ALA B 2 459 ? 146.891 130.426 110.443 1.00 32.80 446 ALA B N 1
ATOM 6872 C CA . ALA B 2 459 ? 147.984 131.028 109.674 1.00 34.84 446 ALA B CA 1
ATOM 6873 C C . ALA B 2 459 ? 147.659 131.016 108.189 1.00 39.71 446 ALA B C 1
ATOM 6874 O O . ALA B 2 459 ? 146.827 130.206 107.750 1.00 42.57 446 ALA B O 1
ATOM 6876 N N . GLU B 2 460 ? 148.305 131.919 107.453 1.00 40.72 447 GLU B N 1
ATOM 6877 C CA . GLU B 2 460 ? 148.480 131.801 105.997 1.00 43.27 447 GLU B CA 1
ATOM 6878 C C . GLU B 2 460 ? 149.930 131.442 105.715 1.00 39.58 447 GLU B C 1
ATOM 6879 O O . GLU B 2 460 ? 150.807 132.046 106.308 1.00 42.86 447 GLU B O 1
ATOM 6885 N N . PHE B 2 461 ? 150.168 130.502 104.805 1.00 38.82 448 PHE B N 1
ATOM 6886 C CA . PHE B 2 461 ? 151.527 130.226 104.283 1.00 41.30 448 PHE B CA 1
ATOM 6887 C C . PHE B 2 461 ? 151.597 130.549 102.800 1.00 42.48 448 PHE B C 1
ATOM 6888 O O . PHE B 2 461 ? 150.661 130.264 102.049 1.00 46.41 448 PHE B O 1
ATOM 6896 N N . ASP B 2 462 ? 152.704 131.158 102.399 1.00 48.28 449 ASP B N 1
ATOM 6897 C CA . ASP B 2 462 ? 153.084 131.299 100.979 1.00 49.62 449 ASP B CA 1
ATOM 6898 C C . ASP B 2 462 ? 153.824 130.025 100.590 1.00 45.11 449 ASP B C 1
ATOM 6899 O O . ASP B 2 462 ? 154.876 129.765 101.150 1.00 54.29 449 ASP B O 1
ATOM 6904 N N . LEU B 2 463 ? 153.322 129.295 99.604 1.00 49.67 450 LEU B N 1
ATOM 6905 C CA . LEU B 2 463 ? 153.932 128.012 99.166 1.00 46.60 450 LEU B CA 1
ATOM 6906 C C . LEU B 2 463 ? 155.255 128.268 98.461 1.00 51.87 450 LEU B C 1
ATOM 6907 O O . LEU B 2 463 ? 155.999 127.298 98.297 1.00 66.81 450 LEU B O 1
ATOM 6912 N N . THR B 2 464 ? 155.559 129.502 98.074 1.00 55.54 451 THR B N 1
ATOM 6913 C CA . THR B 2 464 ? 156.871 129.832 97.460 1.00 64.24 451 THR B CA 1
ATOM 6914 C C . THR B 2 464 ? 157.886 130.248 98.529 1.00 72.49 451 THR B C 1
ATOM 6915 O O . THR B 2 464 ? 159.080 130.306 98.191 1.00 78.55 451 THR B O 1
ATOM 6919 N N . ASP B 2 465 ? 157.442 130.555 99.753 1.00 77.77 452 ASP B N 1
ATOM 6920 C CA . ASP B 2 465 ? 158.355 130.916 100.867 1.00 73.62 452 ASP B CA 1
ATOM 6921 C C . ASP B 2 465 ? 157.791 130.351 102.162 1.00 62.48 452 ASP B C 1
ATOM 6922 O O . ASP B 2 465 ? 157.352 131.080 103.056 1.00 62.26 452 ASP B O 1
ATOM 6927 N N . PRO B 2 466 ? 157.765 129.011 102.281 1.00 64.19 453 PRO B N 1
ATOM 6928 C CA . PRO B 2 466 ? 156.930 128.350 103.284 1.00 63.00 453 PRO B CA 1
ATOM 6929 C C . PRO B 2 466 ? 157.409 128.421 104.741 1.00 62.16 453 PRO B C 1
ATOM 6930 O O . PRO B 2 466 ? 156.624 128.077 105.603 1.00 66.77 453 PRO B O 1
ATOM 6934 N N . GLU B 2 467 ? 158.633 128.880 104.996 1.00 64.36 454 GLU B N 1
ATOM 6935 C CA . GLU B 2 467 ? 159.244 128.795 106.349 1.00 69.68 454 GLU B CA 1
ATOM 6936 C C . GLU B 2 467 ? 158.429 129.601 107.368 1.00 60.21 454 GLU B C 1
ATOM 6937 O O . GLU B 2 467 ? 158.269 129.124 108.494 1.00 74.73 454 GLU B O 1
ATOM 6943 N N . VAL B 2 468 ? 157.940 130.782 107.015 1.00 58.69 455 VAL B N 1
ATOM 6944 C CA . VAL B 2 468 ? 157.290 131.683 108.010 1.00 52.85 455 VAL B CA 1
ATOM 6945 C C . VAL B 2 468 ? 155.935 132.117 107.482 1.00 48.44 455 VAL B C 1
ATOM 6946 O O . VAL B 2 468 ? 155.818 132.536 106.335 1.00 60.91 455 VAL B O 1
ATOM 6950 N N . PRO B 2 469 ? 154.868 132.016 108.290 1.00 43.40 456 PRO B N 1
ATOM 6951 C CA . PRO B 2 469 ? 153.540 132.382 107.823 1.00 41.13 456 PRO B CA 1
ATOM 6952 C C . PRO B 2 469 ? 153.328 133.895 107.740 1.00 45.19 456 PRO B C 1
ATOM 6953 O O . PRO B 2 469 ? 153.989 134.668 108.426 1.00 54.70 456 PRO B O 1
ATOM 6957 N N . SER B 2 470 ? 152.416 134.288 106.860 1.00 47.40 457 SER B N 1
ATOM 6958 C CA . SER B 2 470 ? 152.067 135.701 106.599 1.00 47.54 457 SER B CA 1
ATOM 6959 C C . SER B 2 470 ? 151.399 136.279 107.845 1.00 46.85 457 SER B C 1
ATOM 6960 O O . SER B 2 470 ? 151.654 137.459 108.154 1.00 48.62 457 SER B O 1
ATOM 6963 N N . PHE B 2 471 ? 150.563 135.498 108.521 1.00 44.51 458 PHE B N 1
ATOM 6964 C CA . PHE B 2 471 ? 150.016 135.865 109.843 1.00 42.60 458 PHE B CA 1
ATOM 6965 C C . PHE B 2 471 ? 149.851 134.626 110.698 1.00 41.01 458 PHE B C 1
ATOM 6966 O O . PHE B 2 471 ? 149.889 133.526 110.187 1.00 46.15 458 PHE B O 1
ATOM 6974 N N . TYR B 2 472 ? 149.741 134.806 112.002 1.00 41.83 459 TYR B N 1
ATOM 6975 C CA . TYR B 2 472 ? 149.556 133.691 112.951 1.00 39.25 459 TYR B CA 1
ATOM 6976 C C . TYR B 2 472 ? 148.743 134.203 114.137 1.00 41.28 459 TYR B C 1
ATOM 6977 O O . TYR B 2 472 ? 149.338 134.631 115.138 1.00 49.89 459 TYR B O 1
ATOM 6986 N N . ASP B 2 473 ? 147.426 134.176 114.016 1.00 38.68 460 ASP B N 1
ATOM 6987 C CA . ASP B 2 473 ? 146.503 134.804 114.976 1.00 43.03 460 ASP B CA 1
ATOM 6988 C C . ASP B 2 473 ? 145.585 133.759 115.595 1.00 41.46 460 ASP B C 1
ATOM 6989 O O . ASP B 2 473 ? 145.140 132.857 114.895 1.00 48.55 460 ASP B O 1
ATOM 6994 N N . GLN B 2 474 ? 145.246 133.944 116.857 1.00 35.88 461 GLN B N 1
ATOM 6995 C CA . GLN B 2 474 ? 144.252 133.111 117.541 1.00 31.37 461 GLN B CA 1
ATOM 6996 C C . GLN B 2 474 ? 142.851 133.493 117.082 1.00 28.28 461 GLN B C 1
ATOM 6997 O O . GLN B 2 474 ? 142.552 134.674 117.010 1.00 37.52 461 GLN B O 1
ATOM 7003 N N . VAL B 2 475 ? 142.048 132.504 116.736 1.00 25.16 462 VAL B N 1
ATOM 7004 C CA . VAL B 2 475 ? 140.690 132.718 116.196 1.00 30.61 462 VAL B CA 1
ATOM 7005 C C . VAL B 2 475 ? 139.720 131.917 117.036 1.00 28.44 462 VAL B C 1
ATOM 7006 O O . VAL B 2 475 ? 138.569 132.333 117.151 1.00 31.90 462 VAL B O 1
ATOM 7010 N N . HIS B 2 476 ? 140.156 130.796 117.582 1.00 27.40 463 HIS B N 1
ATOM 7011 C CA . HIS B 2 476 ? 139.269 129.928 118.392 1.00 32.32 463 HIS B CA 1
ATOM 7012 C C . HIS B 2 476 ? 139.930 129.636 119.724 1.00 31.57 463 HIS B C 1
ATOM 7013 O O . HIS B 2 476 ? 141.196 129.767 119.821 1.00 34.24 463 HIS B O 1
ATOM 7020 N N . ASP B 2 477 ? 139.119 129.183 120.662 1.00 36.00 464 ASP B N 1
ATOM 7021 C CA . ASP B 2 477 ? 139.604 128.813 122.009 1.00 48.09 464 ASP B CA 1
ATOM 7022 C C . ASP B 2 477 ? 140.295 127.451 121.994 1.00 43.31 464 ASP B C 1
ATOM 7023 O O . ASP B 2 477 ? 140.987 127.155 122.996 1.00 55.50 464 ASP B O 1
ATOM 7028 N N . SER B 2 478 ? 140.067 126.633 120.972 1.00 40.55 465 SER B N 1
ATOM 7029 C CA . SER B 2 478 ? 140.455 125.207 120.996 1.00 38.41 465 SER B CA 1
ATOM 7030 C C . SER B 2 478 ? 140.618 124.652 119.578 1.00 35.05 465 SER B C 1
ATOM 7031 O O . SER B 2 478 ? 140.558 125.414 118.618 1.00 43.02 465 SER B O 1
ATOM 7034 N N . TYR B 2 479 ? 140.849 123.360 119.482 1.00 28.42 466 TYR B N 1
ATOM 7035 C CA . TYR B 2 479 ? 141.217 122.607 118.268 1.00 30.15 466 TYR B CA 1
ATOM 7036 C C . TYR B 2 479 ? 140.287 122.987 117.108 1.00 31.12 466 TYR B C 1
ATOM 7037 O O . TYR B 2 479 ? 139.052 122.807 117.210 1.00 28.39 466 TYR B O 1
ATOM 7046 N N . ILE B 2 480 ? 140.873 123.487 116.030 1.00 25.66 467 ILE B N 1
ATOM 7047 C CA . ILE B 2 480 ? 140.092 123.856 114.821 1.00 30.06 467 ILE B CA 1
ATOM 7048 C C . ILE B 2 480 ? 139.823 122.579 114.002 1.00 26.42 467 ILE B C 1
ATOM 7049 O O . ILE B 2 480 ? 140.748 121.862 113.631 1.00 24.53 467 ILE B O 1
ATOM 7054 N N . LEU B 2 481 ? 138.554 122.296 113.754 1.00 27.87 468 LEU B N 1
ATOM 7055 C CA . LEU B 2 481 ? 138.135 121.038 113.086 1.00 28.90 468 LEU B CA 1
ATOM 7056 C C . LEU B 2 481 ? 138.304 121.191 111.583 1.00 31.54 468 LEU B C 1
ATOM 7057 O O . LEU B 2 481 ? 138.880 120.298 110.974 1.00 34.35 468 LEU B O 1
ATOM 7062 N N . SER B 2 482 ? 137.748 122.249 110.996 1.00 36.25 469 SER B N 1
ATOM 7063 C CA . SER B 2 482 ? 137.851 122.457 109.541 1.00 41.65 469 SER B CA 1
ATOM 7064 C C . SER B 2 482 ? 137.973 123.925 109.204 1.00 40.72 469 SER B C 1
ATOM 7065 O O . SER B 2 482 ? 137.434 124.757 109.923 1.00 43.68 469 SER B O 1
ATOM 7068 N N . VAL B 2 483 ? 138.716 124.205 108.141 1.00 39.52 470 VAL B N 1
ATOM 7069 C CA . VAL B 2 483 ? 138.804 125.568 107.562 1.00 38.87 470 VAL B CA 1
ATOM 7070 C C . VAL B 2 483 ? 138.403 125.485 106.090 1.00 38.31 470 VAL B C 1
ATOM 7071 O O . VAL B 2 483 ? 138.794 124.525 105.402 1.00 42.52 470 VAL B O 1
ATOM 7075 N N . SER B 2 484 ? 137.609 126.423 105.628 1.00 33.16 471 SER B N 1
ATOM 7076 C CA . SER B 2 484 ? 137.020 126.371 104.267 1.00 37.42 471 SER B CA 1
ATOM 7077 C C . SER B 2 484 ? 137.037 127.758 103.615 1.00 33.27 471 SER B C 1
ATOM 7078 O O . SER B 2 484 ? 136.599 128.733 104.249 1.00 37.22 471 SER B O 1
ATOM 7081 N N . THR B 2 485 ? 137.522 127.834 102.394 1.00 31.24 472 THR B N 1
ATOM 7082 C CA . THR B 2 485 ? 137.655 129.085 101.610 1.00 31.49 472 THR B CA 1
ATOM 7083 C C . THR B 2 485 ? 136.400 129.313 100.759 1.00 27.12 472 THR B C 1
ATOM 7084 O O . THR B 2 485 ? 136.040 128.453 99.980 1.00 33.60 472 THR B O 1
ATOM 7088 N N . ALA B 2 486 ? 135.707 130.419 100.969 1.00 29.60 473 ALA B N 1
ATOM 7089 C CA . ALA B 2 486 ? 134.619 130.884 100.091 1.00 31.11 473 ALA B CA 1
ATOM 7090 C C . ALA B 2 486 ? 135.215 131.846 99.083 1.00 32.35 473 ALA B C 1
ATOM 7091 O O . ALA B 2 486 ? 135.691 132.875 99.460 1.00 44.10 473 ALA B O 1
ATOM 7093 N N . TYR B 2 487 ? 135.172 131.479 97.816 1.00 35.68 474 TYR B N 1
ATOM 7094 C CA . TYR B 2 487 ? 135.789 132.228 96.698 1.00 36.82 474 TYR B CA 1
ATOM 7095 C C . TYR B 2 487 ? 134.675 132.698 95.774 1.00 39.64 474 TYR B C 1
ATOM 7096 O O . TYR B 2 487 ? 133.636 132.051 95.615 1.00 44.63 474 TYR B O 1
ATOM 7105 N N . SER B 2 488 ? 134.900 133.841 95.164 1.00 41.88 475 SER B N 1
ATOM 7106 C CA . SER B 2 488 ? 133.926 134.522 94.285 1.00 44.20 475 SER B CA 1
ATOM 7107 C C . SER B 2 488 ? 134.690 135.436 93.343 1.00 48.17 475 SER B C 1
ATOM 7108 O O . SER B 2 488 ? 135.812 135.891 93.682 1.00 73.31 475 SER B O 1
ATOM 7111 N N . ASP B 2 489 ? 134.126 135.663 92.180 1.00 56.66 476 ASP B N 1
ATOM 7112 C CA . ASP B 2 489 ? 134.655 136.655 91.221 1.00 67.35 476 ASP B CA 1
ATOM 7113 C C . ASP B 2 489 ? 134.160 138.055 91.583 1.00 64.32 476 ASP B C 1
ATOM 7114 O O . ASP B 2 489 ? 134.607 139.020 90.936 1.00 80.06 476 ASP B O 1
ATOM 7119 N N . PHE B 2 490 ? 133.265 138.183 92.558 1.00 54.01 477 PHE B N 1
ATOM 7120 C CA . PHE B 2 490 ? 132.529 139.437 92.830 1.00 52.43 477 PHE B CA 1
ATOM 7121 C C . PHE B 2 490 ? 132.782 139.970 94.237 1.00 50.50 477 PHE B C 1
ATOM 7122 O O . PHE B 2 490 ? 132.345 141.094 94.502 1.00 68.55 477 PHE B O 1
ATOM 7130 N N . GLU B 2 491 ? 133.429 139.208 95.110 1.00 51.78 478 GLU B N 1
ATOM 7131 C CA . GLU B 2 491 ? 133.687 139.587 96.523 1.00 47.26 478 GLU B CA 1
ATOM 7132 C C . GLU B 2 491 ? 135.109 139.200 96.878 1.00 37.94 478 GLU B C 1
ATOM 7133 O O . GLU B 2 491 ? 135.631 138.265 96.274 1.00 49.72 478 GLU B O 1
ATOM 7139 N N . ASP B 2 492 ? 135.693 139.873 97.859 1.00 42.48 479 ASP B N 1
ATOM 7140 C CA . ASP B 2 492 ? 136.958 139.424 98.484 1.00 45.09 479 ASP B CA 1
ATOM 7141 C C . ASP B 2 492 ? 136.778 137.998 98.982 1.00 38.42 479 ASP B C 1
ATOM 7142 O O . ASP B 2 492 ? 135.682 137.641 99.464 1.00 41.05 479 ASP B O 1
ATOM 7147 N N . THR B 2 493 ? 137.835 137.208 98.889 1.00 37.69 480 THR B N 1
ATOM 7148 C CA . THR B 2 493 ? 137.852 135.840 99.450 1.00 38.47 480 THR B CA 1
ATOM 7149 C C . THR B 2 493 ? 137.730 135.909 100.976 1.00 38.92 480 THR B C 1
ATOM 7150 O O . THR B 2 493 ? 138.369 136.819 101.627 1.00 47.14 480 THR B O 1
ATOM 7154 N N . VAL B 2 494 ? 136.925 135.008 101.527 1.00 32.36 481 VAL B N 1
ATOM 7155 C CA . VAL B 2 494 ? 136.719 134.892 102.991 1.00 31.42 481 VAL B CA 1
ATOM 7156 C C . VAL B 2 494 ? 136.955 133.451 103.409 1.00 32.09 481 VAL B C 1
ATOM 7157 O O . VAL B 2 494 ? 136.916 132.557 102.588 1.00 32.65 481 VAL B O 1
ATOM 7161 N N . VAL B 2 495 ? 137.213 133.264 104.691 1.00 30.68 482 VAL B N 1
ATOM 7162 C CA . VAL B 2 495 ? 137.575 131.958 105.275 1.00 29.42 482 VAL B CA 1
ATOM 7163 C C . VAL B 2 495 ? 136.606 131.670 106.406 1.00 31.43 482 VAL B C 1
ATOM 7164 O O . VAL B 2 495 ? 136.275 132.581 107.183 1.00 36.69 482 VAL B O 1
ATOM 7168 N N . SER B 2 496 ? 136.109 130.446 106.442 1.00 30.03 483 SER B N 1
ATOM 7169 C CA . SER B 2 496 ? 135.291 129.957 107.562 1.00 33.51 483 SER B CA 1
ATOM 7170 C C . SER B 2 496 ? 136.106 128.959 108.393 1.00 31.79 483 SER B C 1
ATOM 7171 O O . SER B 2 496 ? 136.912 128.215 107.843 1.00 35.05 483 SER B O 1
ATOM 7174 N N . THR B 2 497 ? 135.831 128.924 109.684 1.00 32.63 484 THR B N 1
ATOM 7175 C CA . THR B 2 497 ? 136.512 128.018 110.641 1.00 37.02 484 THR B CA 1
ATOM 7176 C C . THR B 2 497 ? 135.483 127.553 111.640 1.00 32.26 484 THR B C 1
ATOM 7177 O O . THR B 2 497 ? 134.656 128.369 112.113 1.00 35.53 484 THR B O 1
ATOM 7181 N N . VAL B 2 498 ? 135.582 126.288 111.988 1.00 31.63 485 VAL B N 1
ATOM 7182 C CA . VAL B 2 498 ? 134.750 125.694 113.059 1.00 32.19 485 VAL B CA 1
ATOM 7183 C C . VAL B 2 498 ? 135.688 124.876 113.924 1.00 29.30 485 VAL B C 1
ATOM 7184 O O . VAL B 2 498 ? 136.676 124.295 113.414 1.00 33.64 485 VAL B O 1
ATOM 7188 N N . ALA B 2 499 ? 135.446 124.905 115.220 1.00 30.82 486 ALA B N 1
ATOM 7189 C CA . ALA B 2 499 ? 136.375 124.314 116.213 1.00 32.38 486 ALA B CA 1
ATOM 7190 C C . ALA B 2 499 ? 135.595 123.486 117.214 1.00 28.74 486 ALA B C 1
ATOM 7191 O O . ALA B 2 499 ? 134.347 123.523 117.228 1.00 37.80 486 ALA B O 1
ATOM 7193 N N . VAL B 2 500 ? 136.326 122.738 118.005 1.00 34.16 487 VAL B N 1
ATOM 7194 C CA . VAL B 2 500 ? 135.773 121.902 119.111 1.00 37.96 487 VAL B CA 1
ATOM 7195 C C . VAL B 2 500 ? 135.014 122.806 120.099 1.00 43.67 487 VAL B C 1
ATOM 7196 O O . VAL B 2 500 ? 134.033 122.313 120.686 1.00 43.38 487 VAL B O 1
ATOM 7200 N N . ASP B 2 501 ? 135.351 124.101 120.205 1.00 38.44 488 ASP B N 1
ATOM 7201 C CA . ASP B 2 501 ? 134.580 125.028 121.072 1.00 37.19 488 ASP B CA 1
ATOM 7202 C C . ASP B 2 501 ? 133.199 125.339 120.498 1.00 38.52 488 ASP B C 1
ATOM 7203 O O . ASP B 2 501 ? 132.510 126.181 121.067 1.00 43.08 488 ASP B O 1
ATOM 7208 N N . GLY B 2 502 ? 132.852 124.828 119.323 1.00 38.17 489 GLY B N 1
ATOM 7209 C CA . GLY B 2 502 ? 131.501 124.983 118.767 1.00 34.31 489 GLY B CA 1
ATOM 7210 C C . GLY B 2 502 ? 131.264 126.257 117.961 1.00 32.62 489 GLY B C 1
ATOM 7211 O O . GLY B 2 502 ? 130.240 126.318 117.270 1.00 38.69 489 GLY B O 1
ATOM 7212 N N . TYR B 2 503 ? 132.142 127.238 117.988 1.00 28.65 490 TYR B N 1
ATOM 7213 C CA . TYR B 2 503 ? 131.916 128.473 117.201 1.00 33.71 490 TYR B CA 1
ATOM 7214 C C . TYR B 2 503 ? 132.206 128.226 115.727 1.00 31.90 490 TYR B C 1
ATOM 7215 O O . TYR B 2 503 ? 133.149 127.514 115.390 1.00 33.18 490 TYR B O 1
ATOM 7224 N N . PHE B 2 504 ? 131.384 128.814 114.873 1.00 28.94 491 PHE B N 1
ATOM 7225 C CA . PHE B 2 504 ? 131.608 128.846 113.410 1.00 28.14 491 PHE B CA 1
ATOM 7226 C C . PHE B 2 504 ? 131.835 130.309 113.039 1.00 29.11 491 PHE B C 1
ATOM 7227 O O . PHE B 2 504 ? 130.903 131.088 113.138 1.00 29.09 491 PHE B O 1
ATOM 7235 N N . TYR B 2 505 ? 133.043 130.673 112.622 1.00 28.52 492 TYR B N 1
ATOM 7236 C CA . TYR B 2 505 ? 133.360 132.061 112.227 1.00 30.56 492 TYR B CA 1
ATOM 7237 C C . TYR B 2 505 ? 133.652 132.151 110.732 1.00 32.52 492 TYR B C 1
ATOM 7238 O O . TYR B 2 505 ? 134.208 131.206 110.138 1.00 34.11 492 TYR B O 1
ATOM 7247 N N . ILE B 2 506 ? 133.267 133.280 110.148 1.00 32.41 493 ILE B N 1
ATOM 7248 C CA . ILE B 2 506 ? 133.716 133.699 108.794 1.00 34.79 493 ILE B CA 1
ATOM 7249 C C . ILE B 2 506 ? 134.519 134.978 108.976 1.00 32.68 493 ILE B C 1
ATOM 7250 O O . ILE B 2 506 ? 134.028 135.906 109.642 1.00 43.56 493 ILE B O 1
ATOM 7255 N N . PHE B 2 507 ? 135.688 135.061 108.381 1.00 31.10 494 PHE B N 1
ATOM 7256 C CA . PHE B 2 507 ? 136.492 136.298 108.429 1.00 33.69 494 PHE B CA 1
ATOM 7257 C C . PHE B 2 507 ? 137.192 136.486 107.083 1.00 35.98 494 PHE B C 1
ATOM 7258 O O . PHE B 2 507 ? 137.312 135.541 106.270 1.00 38.61 494 PHE B O 1
ATOM 7266 N N . ASN B 2 508 ? 137.656 137.712 106.865 1.00 34.13 495 ASN B N 1
ATOM 7267 C CA . ASN B 2 508 ? 138.480 138.059 105.698 1.00 36.17 495 ASN B CA 1
ATOM 7268 C C . ASN B 2 508 ? 139.941 138.080 106.118 1.00 40.68 495 ASN B C 1
ATOM 7269 O O . ASN B 2 508 ? 140.302 138.820 107.021 1.00 45.49 495 ASN B O 1
ATOM 7274 N N . PRO B 2 509 ? 140.825 137.269 105.509 1.00 44.63 496 PRO B N 1
ATOM 7275 C CA . PRO B 2 509 ? 142.249 137.321 105.870 1.00 47.59 496 PRO B CA 1
ATOM 7276 C C . PRO B 2 509 ? 142.963 138.678 105.688 1.00 54.26 496 PRO B C 1
ATOM 7277 O O . PRO B 2 509 ? 144.012 138.856 106.282 1.00 67.44 496 PRO B O 1
ATOM 7281 N N . LYS B 2 510 ? 142.415 139.615 104.906 1.00 57.94 497 LYS B N 1
ATOM 7282 C CA . LYS B 2 510 ? 142.947 141.007 104.891 1.00 60.56 497 LYS B CA 1
ATOM 7283 C C . LYS B 2 510 ? 142.966 141.588 106.324 1.00 65.04 497 LYS B C 1
ATOM 7284 O O . LYS B 2 510 ? 143.952 142.241 106.695 1.00 63.34 497 LYS B O 1
ATOM 7290 N N . ASP B 2 511 ? 141.894 141.422 107.099 1.00 64.46 498 ASP B N 1
ATOM 7291 C CA . ASP B 2 511 ? 141.810 142.000 108.459 1.00 66.63 498 ASP B CA 1
ATOM 7292 C C . ASP B 2 511 ? 140.842 141.157 109.282 1.00 56.04 498 ASP B C 1
ATOM 7293 O O . ASP B 2 511 ? 139.630 141.440 109.281 1.00 51.80 498 ASP B O 1
ATOM 7298 N N . ILE B 2 512 ? 141.380 140.158 109.969 1.00 51.36 499 ILE B N 1
ATOM 7299 C CA . ILE B 2 512 ? 140.572 139.222 110.791 1.00 54.38 499 ILE B CA 1
ATOM 7300 C C . ILE B 2 512 ? 139.870 140.025 111.887 1.00 49.32 499 ILE B C 1
ATOM 7301 O O . ILE B 2 512 ? 138.658 139.775 112.138 1.00 53.75 499 ILE B O 1
ATOM 7306 N N . ALA B 2 513 ? 140.599 140.964 112.484 1.00 49.45 500 ALA B N 1
ATOM 7307 C CA . ALA B 2 513 ? 140.122 141.783 113.620 1.00 54.32 500 ALA B CA 1
ATOM 7308 C C . ALA B 2 513 ? 138.823 142.506 113.240 1.00 50.56 500 ALA B C 1
ATOM 7309 O O . ALA B 2 513 ? 137.855 142.428 114.002 1.00 61.06 500 ALA B O 1
ATOM 7311 N N . THR B 2 514 ? 138.769 143.125 112.075 1.00 46.60 501 THR B N 1
ATOM 7312 C CA . THR B 2 514 ? 137.618 143.976 111.706 1.00 47.62 501 THR B CA 1
ATOM 7313 C C . THR B 2 514 ? 136.566 143.197 110.942 1.00 42.68 501 THR B C 1
ATOM 7314 O O . THR B 2 514 ? 135.469 143.772 110.757 1.00 47.05 501 THR B O 1
ATOM 7318 N N . THR B 2 515 ? 136.834 141.962 110.521 1.00 41.49 502 THR B N 1
ATOM 7319 C CA . THR B 2 515 ? 135.858 141.216 109.667 1.00 41.88 502 THR B CA 1
ATOM 7320 C C . THR B 2 515 ? 135.261 139.994 110.362 1.00 36.86 502 THR B C 1
ATOM 7321 O O . THR B 2 515 ? 134.349 139.417 109.779 1.00 40.77 502 THR B O 1
ATOM 7325 N N . LYS B 2 516 ? 135.844 139.525 111.461 1.00 37.74 503 LYS B N 1
ATOM 7326 C CA . LYS B 2 516 ? 135.405 138.247 112.082 1.00 38.01 503 LYS B CA 1
ATOM 7327 C C . LYS B 2 516 ? 133.901 138.289 112.386 1.00 34.51 503 LYS B C 1
ATOM 7328 O O . LYS B 2 516 ? 133.459 139.060 113.184 1.00 37.80 503 LYS B O 1
ATOM 7334 N N . THR B 2 517 ? 133.150 137.387 111.782 1.00 39.16 504 THR B N 1
ATOM 7335 C CA . THR B 2 517 ? 131.678 137.299 111.859 1.00 38.53 504 THR B CA 1
ATOM 7336 C C . THR B 2 517 ? 131.301 135.941 112.441 1.00 34.01 504 THR B C 1
ATOM 7337 O O . THR B 2 517 ? 131.790 134.924 111.980 1.00 39.25 504 THR B O 1
ATOM 7341 N N . THR B 2 518 ? 130.460 135.895 113.450 1.00 37.38 505 THR B N 1
ATOM 7342 C CA . THR B 2 518 ? 129.964 134.627 114.023 1.00 36.35 505 THR B CA 1
ATOM 7343 C C . THR B 2 518 ? 128.755 134.183 113.215 1.00 37.17 505 THR B C 1
ATOM 7344 O O . THR B 2 518 ? 127.785 134.967 113.126 1.00 42.51 505 THR B O 1
ATOM 7348 N N . VAL B 2 519 ? 128.772 132.958 112.700 1.00 34.99 506 VAL B N 1
ATOM 7349 C CA . VAL B 2 519 ? 127.569 132.341 112.075 1.00 37.52 506 VAL B CA 1
ATOM 7350 C C . VAL B 2 519 ? 126.709 131.776 113.197 1.00 36.38 506 VAL B C 1
ATOM 7351 O O . VAL B 2 519 ? 125.514 132.128 113.270 1.00 41.21 506 VAL B O 1
ATOM 7355 N N . SER B 2 520 ? 127.289 130.927 114.038 1.00 38.32 507 SER B N 1
ATOM 7356 C CA . SER B 2 520 ? 126.539 130.232 115.117 1.00 40.79 507 SER B CA 1
ATOM 7357 C C . SER B 2 520 ? 127.493 129.561 116.082 1.00 38.29 507 SER B C 1
ATOM 7358 O O . SER B 2 520 ? 128.701 129.399 115.730 1.00 35.54 507 SER B O 1
ATOM 7361 N N . ARG B 2 521 ? 126.950 129.142 117.231 1.00 38.52 508 ARG B N 1
ATOM 7362 C CA . ARG B 2 521 ? 127.676 128.210 118.127 1.00 38.07 508 ARG B CA 1
ATOM 7363 C C . ARG B 2 521 ? 126.940 126.883 118.103 1.00 37.32 508 ARG B C 1
ATOM 7364 O O . ARG B 2 521 ? 125.728 126.863 118.318 1.00 37.17 508 ARG B O 1
ATOM 7372 N N . PHE B 2 522 ? 127.680 125.802 117.887 1.00 36.56 509 PHE B N 1
ATOM 7373 C CA . PHE B 2 522 ? 127.156 124.422 117.957 1.00 40.01 509 PHE B CA 1
ATOM 7374 C C . PHE B 2 522 ? 127.397 123.841 119.347 1.00 43.56 509 PHE B C 1
ATOM 7375 O O . PHE B 2 522 ? 128.078 124.431 120.189 1.00 47.90 509 PHE B O 1
ATOM 7383 N N . ARG B 2 523 ? 126.907 122.627 119.553 1.00 51.24 510 ARG B N 1
ATOM 7384 C CA . ARG B 2 523 ? 126.899 121.981 120.880 1.00 49.33 510 ARG B CA 1
ATOM 7385 C C . ARG B 2 523 ? 128.271 121.438 121.272 1.00 52.80 510 ARG B C 1
ATOM 7386 O O . ARG B 2 523 ? 128.397 121.063 122.472 1.00 87.19 510 ARG B O 1
ATOM 7394 N N . GLY B 2 524 ? 129.285 121.445 120.419 1.00 41.46 511 GLY B N 1
ATOM 7395 C CA . GLY B 2 524 ? 130.614 120.965 120.867 1.00 38.87 511 GLY B CA 1
ATOM 7396 C C . GLY B 2 524 ? 130.786 119.500 120.498 1.00 43.67 511 GLY B C 1
ATOM 7397 O O . GLY B 2 524 ? 129.946 118.680 120.952 1.00 46.72 511 GLY B O 1
ATOM 7398 N N . SER B 2 525 ? 131.786 119.173 119.670 1.00 39.31 512 SER B N 1
ATOM 7399 C CA . SER B 2 525 ? 131.814 117.941 118.848 1.00 40.76 512 SER B CA 1
ATOM 7400 C C . SER B 2 525 ? 133.192 117.737 118.225 1.00 39.21 512 SER B C 1
ATOM 7401 O O . SER B 2 525 ? 133.949 118.654 118.165 1.00 46.36 512 SER B O 1
ATOM 7404 N N . ASN B 2 526 ? 133.490 116.520 117.809 1.00 36.61 513 ASN B N 1
ATOM 7405 C CA . ASN B 2 526 ? 134.782 116.134 117.207 1.00 37.13 513 ASN B CA 1
ATOM 7406 C C . ASN B 2 526 ? 134.692 116.142 115.674 1.00 40.12 513 ASN B C 1
ATOM 7407 O O . ASN B 2 526 ? 135.739 115.908 115.033 1.00 42.60 513 ASN B O 1
ATOM 7412 N N . LEU B 2 527 ? 133.517 116.357 115.087 1.00 39.03 514 LEU B N 1
ATOM 7413 C CA . LEU B 2 527 ? 133.316 116.044 113.654 1.00 45.53 514 LEU B CA 1
ATOM 7414 C C . LEU B 2 527 ? 132.267 116.990 113.073 1.00 45.56 514 LEU B C 1
ATOM 7415 O O . LEU B 2 527 ? 131.033 116.750 113.239 1.00 50.38 514 LEU B O 1
ATOM 7420 N N . VAL B 2 528 ? 132.723 118.061 112.446 1.00 43.31 515 VAL B N 1
ATOM 7421 C CA . VAL B 2 528 ? 131.818 119.097 111.876 1.00 41.52 515 VAL B CA 1
ATOM 7422 C C . VAL B 2 528 ? 132.231 119.372 110.439 1.00 37.76 515 VAL B C 1
ATOM 7423 O O . VAL B 2 528 ? 133.183 120.112 110.202 1.00 41.38 515 VAL B O 1
ATOM 7427 N N . PRO B 2 529 ? 131.652 118.677 109.441 1.00 37.13 516 PRO B N 1
ATOM 7428 C CA . PRO B 2 529 ? 132.042 118.884 108.048 1.00 37.79 516 PRO B CA 1
ATOM 7429 C C . PRO B 2 529 ? 131.546 120.232 107.531 1.00 35.40 516 PRO B C 1
ATOM 7430 O O . PRO B 2 529 ? 130.427 120.601 107.826 1.00 32.05 516 PRO B O 1
ATOM 7434 N N . VAL B 2 530 ? 132.441 120.987 106.897 1.00 32.83 517 VAL B N 1
ATOM 7435 C CA . VAL B 2 530 ? 132.096 122.276 106.235 1.00 33.92 517 VAL B CA 1
ATOM 7436 C C . VAL B 2 530 ? 132.694 122.239 104.829 1.00 30.19 517 VAL B C 1
ATOM 7437 O O . VAL B 2 530 ? 133.900 122.007 104.695 1.00 36.31 517 VAL B O 1
ATOM 7441 N N . VAL B 2 531 ? 131.895 122.547 103.843 1.00 28.72 518 VAL B N 1
ATOM 7442 C CA . VAL B 2 531 ? 132.358 122.670 102.440 1.00 29.78 518 VAL B CA 1
ATOM 7443 C C . VAL B 2 531 ? 131.734 123.921 101.836 1.00 29.70 518 VAL B C 1
ATOM 7444 O O . VAL B 2 531 ? 130.681 124.345 102.256 1.00 27.85 518 VAL B O 1
ATOM 7448 N N . TYR B 2 532 ? 132.386 124.486 100.843 1.00 35.26 519 TYR B N 1
ATOM 7449 C CA . TYR B 2 532 ? 131.824 125.632 100.103 1.00 31.45 519 TYR B CA 1
ATOM 7450 C C . TYR B 2 532 ? 131.186 125.126 98.817 1.00 28.38 519 TYR B C 1
ATOM 7451 O O . TYR B 2 532 ? 131.883 124.530 98.019 1.00 28.23 519 TYR B O 1
ATOM 7460 N N . CYS B 2 533 ? 129.904 125.393 98.629 1.00 30.74 520 CYS B N 1
ATOM 7461 C CA . CYS B 2 533 ? 129.173 125.091 97.375 1.00 36.94 520 CYS B CA 1
ATOM 7462 C C . CYS B 2 533 ? 129.204 126.339 96.508 1.00 35.93 520 CYS B C 1
ATOM 7463 O O . CYS B 2 533 ? 128.463 127.280 96.773 1.00 36.86 520 CYS B O 1
ATOM 7466 N N . PRO B 2 534 ? 130.106 126.447 95.513 1.00 37.20 521 PRO B N 1
ATOM 7467 C CA . PRO B 2 534 ? 130.359 127.729 94.871 1.00 36.77 521 PRO B CA 1
ATOM 7468 C C . PRO B 2 534 ? 129.239 128.267 93.987 1.00 35.48 521 PRO B C 1
ATOM 7469 O O . PRO B 2 534 ? 129.112 129.486 93.921 1.00 47.70 521 PRO B O 1
ATOM 7473 N N . GLN B 2 535 ? 128.409 127.408 93.410 1.00 39.06 522 GLN B N 1
ATOM 7474 C CA . GLN B 2 535 ? 127.294 127.850 92.534 1.00 39.48 522 GLN B CA 1
ATOM 7475 C C . GLN B 2 535 ? 126.259 128.654 93.309 1.00 40.13 522 GLN B C 1
ATOM 7476 O O . GLN B 2 535 ? 125.572 129.482 92.661 1.00 48.02 522 GLN B O 1
ATOM 7482 N N . ILE B 2 536 ? 126.095 128.423 94.608 1.00 33.29 523 ILE B N 1
ATOM 7483 C CA . ILE B 2 536 ? 125.133 129.227 95.425 1.00 35.12 523 ILE B CA 1
ATOM 7484 C C . ILE B 2 536 ? 125.878 130.087 96.454 1.00 33.44 523 ILE B C 1
ATOM 7485 O O . ILE B 2 536 ? 125.209 130.581 97.366 1.00 40.48 523 ILE B O 1
ATOM 7490 N N . TYR B 2 537 ? 127.196 130.233 96.324 1.00 28.95 524 TYR B N 1
ATOM 7491 C CA . TYR B 2 537 ? 128.046 131.097 97.168 1.00 32.39 524 TYR B CA 1
ATOM 7492 C C . TYR B 2 537 ? 127.792 130.817 98.650 1.00 32.70 524 TYR B C 1
ATOM 7493 O O . TYR B 2 537 ? 127.935 131.745 99.480 1.00 39.23 524 TYR B O 1
ATOM 7502 N N . SER B 2 538 ? 127.573 129.560 99.012 1.00 30.08 525 SER B N 1
ATOM 7503 C CA . SER B 2 538 ? 127.171 129.183 100.384 1.00 29.52 525 SER B CA 1
ATOM 7504 C C . SER B 2 538 ? 128.078 128.113 100.946 1.00 27.25 525 SER B C 1
ATOM 7505 O O . SER B 2 538 ? 128.425 127.170 100.260 1.00 30.85 525 SER B O 1
ATOM 7508 N N . TYR B 2 539 ? 128.442 128.261 102.205 1.00 26.37 526 TYR B N 1
ATOM 7509 C CA . TYR B 2 539 ? 129.001 127.147 102.988 1.00 24.40 526 TYR B CA 1
ATOM 7510 C C . TYR B 2 539 ? 127.868 126.190 103.294 1.00 23.46 526 TYR B C 1
ATOM 7511 O O . TYR B 2 539 ? 126.778 126.611 103.691 1.00 25.13 526 TYR B O 1
ATOM 7520 N N . ILE B 2 540 ? 128.134 124.907 103.131 1.00 26.10 527 ILE B N 1
ATOM 7521 C CA . ILE B 2 540 ? 127.208 123.824 103.550 1.00 31.39 527 ILE B CA 1
ATOM 7522 C C . ILE B 2 540 ? 127.911 123.072 104.660 1.00 27.37 527 ILE B C 1
ATOM 7523 O O . ILE B 2 540 ? 129.098 122.725 104.512 1.00 28.77 527 ILE B O 1
ATOM 7528 N N . TYR B 2 541 ? 127.205 122.848 105.745 1.00 27.13 528 TYR B N 1
ATOM 7529 C CA . TYR B 2 541 ? 127.842 122.383 107.001 1.00 30.90 528 TYR B CA 1
ATOM 7530 C C . TYR B 2 541 ? 126.844 121.609 107.838 1.00 30.33 528 TYR B C 1
ATOM 7531 O O . TYR B 2 541 ? 125.631 121.688 107.611 1.00 31.91 528 TYR B O 1
ATOM 7540 N N . SER B 2 542 ? 127.352 120.917 108.850 1.00 35.15 529 SER B N 1
ATOM 7541 C CA . SER B 2 542 ? 126.508 120.303 109.911 1.00 41.24 529 SER B CA 1
ATOM 7542 C C . SER B 2 542 ? 126.655 121.058 111.223 1.00 43.36 529 SER B C 1
ATOM 7543 O O . SER B 2 542 ? 127.711 121.641 111.456 1.00 48.85 529 SER B O 1
ATOM 7546 N N . ASP B 2 543 ? 125.683 120.903 112.108 1.00 56.44 530 ASP B N 1
ATOM 7547 C CA . ASP B 2 543 ? 125.806 121.184 113.567 1.00 55.12 530 ASP B CA 1
ATOM 7548 C C . ASP B 2 543 ? 126.885 120.336 114.269 1.00 43.98 530 ASP B C 1
ATOM 7549 O O . ASP B 2 543 ? 127.098 120.578 115.439 1.00 56.62 530 ASP B O 1
ATOM 7554 N N . GLY B 2 544 ? 127.446 119.305 113.669 1.00 41.45 531 GLY B N 1
ATOM 7555 C CA . GLY B 2 544 ? 128.038 118.198 114.435 1.00 48.38 531 GLY B CA 1
ATOM 7556 C C . GLY B 2 544 ? 126.963 117.318 115.055 1.00 38.63 531 GLY B C 1
ATOM 7557 O O . GLY B 2 544 ? 127.374 116.435 115.848 1.00 50.95 531 GLY B O 1
ATOM 7558 N N . ALA B 2 545 ? 125.698 117.413 114.622 1.00 38.21 532 ALA B N 1
ATOM 7559 C CA . ALA B 2 545 ? 124.578 116.706 115.278 1.00 41.29 532 ALA B CA 1
ATOM 7560 C C . ALA B 2 545 ? 123.298 116.614 114.447 1.00 46.26 532 ALA B C 1
ATOM 7561 O O . ALA B 2 545 ? 122.260 117.191 114.890 1.00 62.51 532 ALA B O 1
ATOM 7563 N N . SER B 2 546 ? 123.338 115.956 113.300 1.00 31.80 533 SER B N 1
ATOM 7564 C CA . SER B 2 546 ? 122.141 115.494 112.532 1.00 34.37 533 SER B CA 1
ATOM 7565 C C . SER B 2 546 ? 121.437 116.553 111.675 1.00 34.45 533 SER B C 1
ATOM 7566 O O . SER B 2 546 ? 120.633 116.109 110.819 1.00 39.79 533 SER B O 1
ATOM 7569 N N . SER B 2 547 ? 121.728 117.838 111.775 1.00 32.74 534 SER B N 1
ATOM 7570 C CA . SER B 2 547 ? 121.133 118.835 110.841 1.00 39.19 534 SER B CA 1
ATOM 7571 C C . SER B 2 547 ? 122.156 119.243 109.774 1.00 36.47 534 SER B C 1
ATOM 7572 O O . SER B 2 547 ? 123.326 119.487 110.130 1.00 44.67 534 SER B O 1
ATOM 7575 N N . LEU B 2 548 ? 121.748 119.278 108.506 1.00 33.94 535 LEU B N 1
ATOM 7576 C CA . LEU B 2 548 ? 122.565 119.831 107.392 1.00 33.72 535 LEU B CA 1
ATOM 7577 C C . LEU B 2 548 ? 122.043 121.229 107.054 1.00 31.83 535 LEU B C 1
ATOM 7578 O O . LEU B 2 548 ? 120.837 121.409 106.838 1.00 36.83 535 LEU B O 1
ATOM 7583 N N . ARG B 2 549 ? 122.932 122.202 106.999 1.00 34.31 536 ARG B N 1
ATOM 7584 C CA . ARG B 2 549 ? 122.545 123.629 106.833 1.00 36.74 536 ARG B CA 1
ATOM 7585 C C . ARG B 2 549 ? 123.372 124.268 105.726 1.00 34.56 536 ARG B C 1
ATOM 7586 O O . ARG B 2 549 ? 124.513 123.798 105.466 1.00 31.92 536 ARG B O 1
ATOM 7594 N N . ALA B 2 550 ? 122.829 125.326 105.138 1.00 28.85 537 ALA B N 1
ATOM 7595 C CA . ALA B 2 550 ? 123.558 126.190 104.200 1.00 29.72 537 ALA B CA 1
ATOM 7596 C C . ALA B 2 550 ? 123.576 127.619 104.732 1.00 31.20 537 ALA B C 1
ATOM 7597 O O . ALA B 2 550 ? 122.529 128.112 105.139 1.00 27.87 537 ALA B O 1
ATOM 7599 N N . VAL B 2 551 ? 124.718 128.295 104.667 1.00 30.15 538 VAL B N 1
ATOM 7600 C CA . VAL B 2 551 ? 124.772 129.752 104.962 1.00 30.65 538 VAL B CA 1
ATOM 7601 C C . VAL B 2 551 ? 125.518 130.455 103.844 1.00 32.94 538 VAL B C 1
ATOM 7602 O O . VAL B 2 551 ? 126.621 130.043 103.474 1.00 31.45 538 VAL B O 1
ATOM 7606 N N . PRO B 2 552 ? 124.941 131.513 103.240 1.00 34.53 539 PRO B N 1
ATOM 7607 C CA . PRO B 2 552 ? 125.645 132.275 102.219 1.00 34.10 539 PRO B CA 1
ATOM 7608 C C . PRO B 2 552 ? 126.848 133.009 102.813 1.00 32.99 539 PRO B C 1
ATOM 7609 O O . PRO B 2 552 ? 126.795 133.457 103.865 1.00 36.35 539 PRO B O 1
ATOM 7613 N N . SER B 2 553 ? 127.960 133.037 102.096 1.00 38.98 540 SER B N 1
ATOM 7614 C CA . SER B 2 553 ? 129.266 133.581 102.568 1.00 46.15 540 SER B CA 1
ATOM 7615 C C . SER B 2 553 ? 129.173 135.084 102.863 1.00 46.40 540 SER B C 1
ATOM 7616 O O . SER B 2 553 ? 130.046 135.602 103.554 1.00 63.92 540 SER B O 1
ATOM 7619 N N . ARG B 2 554 ? 128.137 135.748 102.358 1.00 47.15 541 ARG B N 1
ATOM 7620 C CA . ARG B 2 554 ? 127.643 137.074 102.832 1.00 50.68 541 ARG B CA 1
ATOM 7621 C C . ARG B 2 554 ? 126.180 136.918 103.238 1.00 52.52 541 ARG B C 1
ATOM 7622 O O . ARG B 2 554 ? 125.488 136.104 102.628 1.00 77.52 541 ARG B O 1
ATOM 7630 N N . ALA B 2 555 ? 125.751 137.576 104.286 1.00 47.90 542 ALA B N 1
ATOM 7631 C CA . ALA B 2 555 ? 124.481 137.264 104.974 1.00 47.46 542 ALA B CA 1
ATOM 7632 C C . ALA B 2 555 ? 124.627 135.988 105.812 1.00 43.01 542 ALA B C 1
ATOM 7633 O O . ALA B 2 555 ? 123.752 135.132 105.714 1.00 43.84 542 ALA B O 1
ATOM 7635 N N . ALA B 2 556 ? 125.615 135.949 106.716 1.00 38.69 543 ALA B N 1
ATOM 7636 C CA . ALA B 2 556 ? 125.770 134.947 107.797 1.00 36.00 543 ALA B CA 1
ATOM 7637 C C . ALA B 2 556 ? 124.492 134.772 108.633 1.00 37.75 543 ALA B C 1
ATOM 7638 O O . ALA B 2 556 ? 124.329 133.698 109.220 1.00 45.34 543 ALA B O 1
ATOM 7640 N N . PHE B 2 557 ? 123.616 135.761 108.714 1.00 37.28 544 PHE B N 1
ATOM 7641 C CA . PHE B 2 557 ? 122.330 135.645 109.428 1.00 39.73 544 PHE B CA 1
ATOM 7642 C C . PHE B 2 557 ? 121.366 134.694 108.693 1.00 41.38 544 PHE B C 1
ATOM 7643 O O . PHE B 2 557 ? 120.453 134.164 109.344 1.00 51.34 544 PHE B O 1
ATOM 7651 N N . ALA B 2 558 ? 121.504 134.513 107.384 1.00 44.16 545 ALA B N 1
ATOM 7652 C CA . ALA B 2 558 ? 120.521 133.789 106.543 1.00 48.35 545 ALA B CA 1
ATOM 7653 C C . ALA B 2 558 ? 120.832 132.282 106.509 1.00 51.02 545 ALA B C 1
ATOM 7654 O O . ALA B 2 558 ? 120.984 131.731 105.411 1.00 55.09 545 ALA B O 1
ATOM 7656 N N . VAL B 2 559 ? 120.893 131.614 107.656 1.00 54.41 546 VAL B N 1
ATOM 7657 C CA . VAL B 2 559 ? 121.062 130.131 107.696 1.00 52.26 546 VAL B CA 1
ATOM 7658 C C . VAL B 2 559 ? 119.792 129.429 107.173 1.00 49.08 546 VAL B C 1
ATOM 7659 O O . VAL B 2 559 ? 118.682 129.684 107.653 1.00 45.46 546 VAL B O 1
ATOM 7663 N N . HIS B 2 560 ? 119.981 128.512 106.241 1.00 44.13 547 HIS B N 1
ATOM 7664 C CA . HIS B 2 560 ? 118.917 127.675 105.635 1.00 45.60 547 HIS B CA 1
ATOM 7665 C C . HIS B 2 560 ? 119.128 126.224 106.048 1.00 43.48 547 HIS B C 1
ATOM 7666 O O . HIS B 2 560 ? 120.148 125.654 105.704 1.00 43.67 547 HIS B O 1
ATOM 7673 N N . PRO B 2 561 ? 118.249 125.558 106.837 1.00 49.27 548 PRO B N 1
ATOM 7674 C CA . PRO B 2 561 ? 118.346 124.109 106.998 1.00 45.61 548 PRO B CA 1
ATOM 7675 C C . PRO B 2 561 ? 117.932 123.406 105.694 1.00 41.02 548 PRO B C 1
ATOM 7676 O O . PRO B 2 561 ? 116.952 123.787 105.061 1.00 43.07 548 PRO B O 1
ATOM 7680 N N . LEU B 2 562 ? 118.733 122.417 105.300 1.00 37.97 549 LEU B N 1
ATOM 7681 C CA . LEU B 2 562 ? 118.562 121.653 104.039 1.00 40.62 549 LEU B CA 1
ATOM 7682 C C . LEU B 2 562 ? 117.854 120.334 104.317 1.00 40.30 549 LEU B C 1
ATOM 7683 O O . LEU B 2 562 ? 116.971 119.972 103.529 1.00 46.02 549 LEU B O 1
ATOM 7688 N N . VAL B 2 563 ? 118.263 119.630 105.375 1.00 41.03 550 VAL B N 1
AT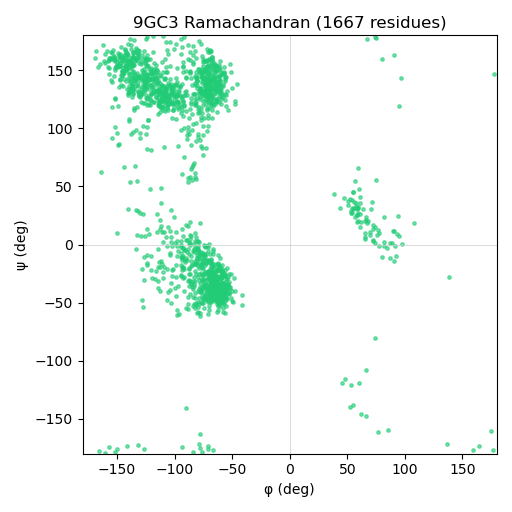OM 7689 C CA . VAL B 2 563 ? 117.689 118.301 105.735 1.00 44.13 550 VAL B CA 1
ATOM 7690 C C . VAL B 2 563 ? 118.117 117.921 107.153 1.00 42.59 550 VAL B C 1
ATOM 7691 O O . VAL B 2 563 ? 119.146 118.387 107.629 1.00 49.87 550 VAL B O 1
ATOM 7695 N N . SER B 2 564 ? 117.302 117.112 107.817 1.00 46.55 551 SER B N 1
ATOM 7696 C CA . SER B 2 564 ? 117.551 116.572 109.174 1.00 47.41 551 SER B CA 1
ATOM 7697 C C . SER B 2 564 ? 117.615 115.050 109.089 1.00 48.75 551 SER B C 1
ATOM 7698 O O . SER B 2 564 ? 116.760 114.445 108.410 1.00 67.28 551 SER B O 1
ATOM 7701 N N . ARG B 2 565 ? 118.611 114.449 109.726 1.00 48.62 552 ARG B N 1
ATOM 7702 C CA . ARG B 2 565 ? 118.852 112.986 109.683 1.00 51.96 552 ARG B CA 1
ATOM 7703 C C . ARG B 2 565 ? 118.477 112.329 111.023 1.00 55.91 552 ARG B C 1
ATOM 7704 O O . ARG B 2 565 ? 118.181 113.021 112.008 1.00 58.52 552 ARG B O 1
ATOM 7712 N N . GLU B 2 566 ? 118.539 111.003 111.068 1.00 62.63 553 GLU B N 1
ATOM 7713 C CA . GLU B 2 566 ? 118.318 110.214 112.299 1.00 57.05 553 GLU B CA 1
ATOM 7714 C C . GLU B 2 566 ? 119.567 110.242 113.176 1.00 49.29 553 GLU B C 1
ATOM 7715 O O . GLU B 2 566 ? 119.478 109.790 114.320 1.00 59.81 553 GLU B O 1
ATOM 7721 N N . THR B 2 567 ? 120.714 110.691 112.678 1.00 46.00 554 THR B N 1
ATOM 7722 C CA . THR B 2 567 ? 121.987 110.613 113.433 1.00 41.45 554 THR B CA 1
ATOM 7723 C C . THR B 2 567 ? 123.024 111.590 112.884 1.00 35.24 554 THR B C 1
ATOM 7724 O O . THR B 2 567 ? 122.734 112.313 111.951 1.00 38.66 554 THR B O 1
ATOM 7728 N N . THR B 2 568 ? 124.201 111.584 113.492 1.00 34.84 555 THR B N 1
ATOM 7729 C CA . THR B 2 568 ? 125.367 112.434 113.148 1.00 40.12 555 THR B CA 1
ATOM 7730 C C . THR B 2 568 ? 125.640 112.414 111.643 1.00 38.26 555 THR B C 1
ATOM 7731 O O . THR B 2 568 ? 125.851 111.343 111.115 1.00 39.61 555 THR B O 1
ATOM 7735 N N . ILE B 2 569 ? 125.665 113.579 111.003 1.00 33.74 556 ILE B N 1
ATOM 7736 C CA . ILE B 2 569 ? 126.190 113.776 109.629 1.00 32.18 556 ILE B CA 1
ATOM 7737 C C . ILE B 2 569 ? 127.707 113.779 109.719 1.00 30.07 556 ILE B C 1
ATOM 7738 O O . ILE B 2 569 ? 128.253 114.479 110.554 1.00 37.15 556 ILE B O 1
ATOM 7743 N N . THR B 2 570 ? 128.361 113.027 108.863 1.00 31.76 557 THR B N 1
ATOM 7744 C CA . THR B 2 570 ? 129.803 112.753 108.981 1.00 35.05 557 THR B CA 1
ATOM 7745 C C . THR B 2 570 ? 130.547 113.167 107.706 1.00 36.58 557 THR B C 1
ATOM 7746 O O . THR B 2 570 ? 131.806 113.236 107.797 1.00 41.34 557 THR B O 1
ATOM 7750 N N . ALA B 2 571 ? 129.872 113.400 106.581 1.00 33.05 558 ALA B N 1
ATOM 7751 C CA . ALA B 2 571 ? 130.562 113.737 105.314 1.00 33.44 558 ALA B CA 1
ATOM 7752 C C . ALA B 2 571 ? 129.633 114.549 104.419 1.00 30.88 558 ALA B C 1
ATOM 7753 O O . ALA B 2 571 ? 128.432 114.293 104.400 1.00 35.25 558 ALA B O 1
ATOM 7755 N N . ILE B 2 572 ? 130.186 115.554 103.756 1.00 34.17 559 ILE B N 1
ATOM 7756 C CA . ILE B 2 572 ? 129.451 116.405 102.791 1.00 31.66 559 ILE B CA 1
ATOM 7757 C C . ILE B 2 572 ? 130.239 116.474 101.492 1.00 33.27 559 ILE B C 1
ATOM 7758 O O . ILE B 2 572 ? 131.473 116.715 101.551 1.00 42.92 559 ILE B O 1
ATOM 7763 N N . GLY B 2 573 ? 129.554 116.291 100.367 1.00 33.05 560 GLY B N 1
ATOM 7764 C CA . GLY B 2 573 ? 130.145 116.421 99.023 1.00 34.59 560 GLY B CA 1
ATOM 7765 C C . GLY B 2 573 ? 129.456 117.485 98.188 1.00 30.20 560 GLY B C 1
ATOM 7766 O O . GLY B 2 573 ? 128.219 117.434 98.071 1.00 32.74 560 GLY B O 1
ATOM 7767 N N . VAL B 2 574 ? 130.230 118.386 97.591 1.00 29.35 561 VAL B N 1
ATOM 7768 C CA . VAL B 2 574 ? 129.691 119.419 96.663 1.00 29.62 561 VAL B CA 1
ATOM 7769 C C . VAL B 2 574 ? 130.532 119.458 95.396 1.00 29.92 561 VAL B C 1
ATOM 7770 O O . VAL B 2 574 ? 131.604 118.888 95.361 1.00 33.87 561 VAL B O 1
ATOM 7774 N N . SER B 2 575 ? 129.985 120.085 94.375 1.00 34.27 562 SER B N 1
ATOM 7775 C CA . SER B 2 575 ? 130.615 120.210 93.055 1.00 33.97 562 SER B CA 1
ATOM 7776 C C . SER B 2 575 ? 130.654 121.672 92.633 1.00 35.16 562 SER B C 1
ATOM 7777 O O . SER B 2 575 ? 129.733 122.453 92.970 1.00 43.14 562 SER B O 1
ATOM 7780 N N . ARG B 2 576 ? 131.689 122.010 91.878 1.00 38.16 563 ARG B N 1
ATOM 7781 C CA . ARG B 2 576 ? 131.784 123.283 91.140 1.00 40.25 563 ARG B CA 1
ATOM 7782 C C . ARG B 2 576 ? 130.811 123.324 89.942 1.00 42.24 563 ARG B C 1
ATOM 7783 O O . ARG B 2 576 ? 130.585 124.430 89.438 1.00 41.02 563 ARG B O 1
ATOM 7791 N N . LEU B 2 577 ? 130.241 122.198 89.510 1.00 41.26 564 LEU B N 1
ATOM 7792 C CA . LEU B 2 577 ? 129.476 122.093 88.240 1.00 37.57 564 LEU B CA 1
ATOM 7793 C C . LEU B 2 577 ? 127.973 122.121 88.472 1.00 34.95 564 LEU B C 1
ATOM 7794 O O . LEU B 2 577 ? 127.241 122.360 87.498 1.00 38.55 564 LEU B O 1
ATOM 7799 N N . HIS B 2 578 ? 127.487 121.807 89.668 1.00 34.24 565 HIS B N 1
ATOM 7800 C CA . HIS B 2 578 ? 126.024 121.672 89.916 1.00 32.43 565 HIS B CA 1
ATOM 7801 C C . HIS B 2 578 ? 125.748 121.913 91.382 1.00 28.89 565 HIS B C 1
ATOM 7802 O O . HIS B 2 578 ? 126.660 121.846 92.190 1.00 35.21 565 HIS B O 1
ATOM 7809 N N . PRO B 2 579 ? 124.505 122.247 91.781 1.00 31.68 566 PRO B N 1
ATOM 7810 C CA . PRO B 2 579 ? 124.200 122.555 93.181 1.00 33.89 566 PRO B CA 1
ATOM 7811 C C . PRO B 2 579 ? 123.785 121.340 94.030 1.00 35.19 566 PRO B C 1
ATOM 7812 O O . PRO B 2 579 ? 123.212 121.524 95.085 1.00 42.73 566 PRO B O 1
ATOM 7816 N N . MET B 2 580 ? 124.053 120.118 93.582 1.00 37.54 567 MET B N 1
ATOM 7817 C CA . MET B 2 580 ? 123.610 118.890 94.293 1.00 37.12 567 MET B CA 1
ATOM 7818 C C . MET B 2 580 ? 124.586 118.559 95.424 1.00 34.19 567 MET B C 1
ATOM 7819 O O . MET B 2 580 ? 125.788 118.466 95.206 1.00 42.18 567 MET B O 1
ATOM 7824 N N . VAL B 2 581 ? 124.054 118.336 96.610 1.00 33.83 568 VAL B N 1
ATOM 7825 C CA . VAL B 2 581 ? 124.840 118.049 97.838 1.00 32.24 568 VAL B CA 1
ATOM 7826 C C . VAL B 2 581 ? 124.694 116.584 98.193 1.00 27.76 568 VAL B C 1
ATOM 7827 O O . VAL B 2 581 ? 123.572 116.117 98.354 1.00 28.98 568 VAL B O 1
ATOM 7831 N N . LEU B 2 582 ? 125.803 115.885 98.310 1.00 29.02 569 LEU B N 1
ATOM 7832 C CA . LEU B 2 582 ? 125.832 114.526 98.935 1.00 31.62 569 LEU B CA 1
ATOM 7833 C C . LEU B 2 582 ? 126.096 114.707 100.427 1.00 29.23 569 LEU B C 1
ATOM 7834 O O . LEU B 2 582 ? 127.039 115.455 100.788 1.00 33.36 569 LEU B O 1
ATOM 7839 N N . ALA B 2 583 ? 125.321 114.057 101.278 1.00 27.14 570 ALA B N 1
ATOM 7840 C CA . ALA B 2 583 ? 125.672 114.011 102.722 1.00 27.97 570 ALA B CA 1
ATOM 7841 C C . ALA B 2 583 ? 125.659 112.580 103.225 1.00 27.02 570 ALA B C 1
ATOM 7842 O O . ALA B 2 583 ? 124.696 111.850 102.975 1.00 33.73 570 ALA B O 1
ATOM 7844 N N . GLY B 2 584 ? 126.726 112.190 103.883 1.00 29.05 571 GLY B N 1
ATOM 7845 C CA . GLY B 2 584 ? 126.845 110.863 104.487 1.00 32.52 571 GLY B CA 1
ATOM 7846 C C . GLY B 2 584 ? 126.659 110.939 105.982 1.00 33.80 571 GLY B C 1
ATOM 7847 O O . GLY B 2 584 ? 126.966 111.980 106.596 1.00 40.26 571 GLY B O 1
ATOM 7848 N N . SER B 2 585 ? 126.206 109.847 106.556 1.00 34.33 572 SER B N 1
ATOM 7849 C CA . SER B 2 585 ? 125.760 109.794 107.960 1.00 36.40 572 SER B CA 1
ATOM 7850 C C . SER B 2 585 ? 126.376 108.592 108.687 1.00 32.31 572 SER B C 1
ATOM 7851 O O . SER B 2 585 ? 126.793 107.611 108.054 1.00 34.61 572 SER B O 1
ATOM 7854 N N . ALA B 2 586 ? 126.360 108.645 110.012 1.00 32.80 573 ALA B N 1
ATOM 7855 C CA . ALA B 2 586 ? 126.893 107.595 110.907 1.00 29.48 573 ALA B CA 1
ATOM 7856 C C . ALA B 2 586 ? 126.072 106.304 110.805 1.00 29.10 573 ALA B C 1
ATOM 7857 O O . ALA B 2 586 ? 126.629 105.240 111.092 1.00 35.64 573 ALA B O 1
ATOM 7859 N N . ASP B 2 587 ? 124.820 106.372 110.394 1.00 30.01 574 ASP B N 1
ATOM 7860 C CA . ASP B 2 587 ? 124.003 105.168 110.135 1.00 33.23 574 ASP B CA 1
ATOM 7861 C C . ASP B 2 587 ? 124.328 104.541 108.772 1.00 32.94 574 ASP B C 1
ATOM 7862 O O . ASP B 2 587 ? 123.671 103.548 108.410 1.00 36.64 574 ASP B O 1
ATOM 7867 N N . GLY B 2 588 ? 125.294 105.057 108.030 1.00 33.99 575 GLY B N 1
ATOM 7868 C CA . GLY B 2 588 ? 125.634 104.506 106.705 1.00 35.86 575 GLY B CA 1
ATOM 7869 C C . GLY B 2 588 ? 124.660 104.882 105.596 1.00 32.79 575 GLY B C 1
ATOM 7870 O O . GLY B 2 588 ? 124.798 104.315 104.509 1.00 37.91 575 GLY B O 1
ATOM 7871 N N . SER B 2 589 ? 123.768 105.838 105.815 1.00 31.13 576 SER B N 1
ATOM 7872 C CA . SER B 2 589 ? 122.920 106.380 104.737 1.00 33.98 576 SER B CA 1
ATOM 7873 C C . SER B 2 589 ? 123.697 107.431 103.961 1.00 31.63 576 SER B C 1
ATOM 7874 O O . SER B 2 589 ? 124.410 108.203 104.570 1.00 40.84 576 SER B O 1
ATOM 7877 N N . LEU B 2 590 ? 123.559 107.429 102.646 1.00 37.07 577 LEU B N 1
ATOM 7878 C CA . LEU B 2 590 ? 123.988 108.546 101.773 1.00 34.60 577 LEU B CA 1
ATOM 7879 C C . LEU B 2 590 ? 122.750 109.184 101.159 1.00 36.45 577 LEU B C 1
ATOM 7880 O O . LEU B 2 590 ? 121.962 108.482 100.467 1.00 36.52 577 LEU B O 1
ATOM 7885 N N . ILE B 2 591 ? 122.599 110.490 101.367 1.00 34.87 578 ILE B N 1
ATOM 7886 C CA . ILE B 2 591 ? 121.488 111.270 100.762 1.00 34.60 578 ILE B CA 1
ATOM 7887 C C . ILE B 2 591 ? 122.007 112.249 99.701 1.00 32.32 578 ILE B C 1
ATOM 7888 O O . ILE B 2 591 ? 123.133 112.710 99.807 1.00 35.14 578 ILE B O 1
ATOM 7893 N N . ILE B 2 592 ? 121.127 112.642 98.796 1.00 31.00 579 ILE B N 1
ATOM 7894 C CA . ILE B 2 592 ? 121.352 113.723 97.813 1.00 31.12 579 ILE B CA 1
ATOM 7895 C C . ILE B 2 592 ? 120.252 114.770 97.987 1.00 33.06 579 ILE B C 1
ATOM 7896 O O . ILE B 2 592 ? 119.102 114.415 98.225 1.00 33.47 579 ILE B O 1
ATOM 7901 N N . THR B 2 593 ? 120.604 116.043 97.869 1.00 32.40 580 THR B N 1
ATOM 7902 C CA . THR B 2 593 ? 119.624 117.148 97.906 1.00 38.63 580 THR B CA 1
ATOM 7903 C C . THR B 2 593 ? 120.135 118.290 97.024 1.00 32.85 580 THR B C 1
ATOM 7904 O O . THR B 2 593 ? 121.315 118.454 96.888 1.00 34.06 580 THR B O 1
ATOM 7908 N N . ASN B 2 594 ? 119.238 119.088 96.482 1.00 34.14 581 ASN B N 1
ATOM 7909 C CA . ASN B 2 594 ? 119.587 120.263 95.652 1.00 33.64 581 ASN B CA 1
ATOM 7910 C C . ASN B 2 594 ? 119.623 121.496 96.546 1.00 30.49 581 ASN B C 1
ATOM 7911 O O . ASN B 2 594 ? 118.546 121.879 97.045 1.00 33.21 581 ASN B O 1
ATOM 7916 N N . ALA B 2 595 ? 120.784 122.119 96.764 1.00 28.24 582 ALA B N 1
ATOM 7917 C CA . ALA B 2 595 ? 120.883 123.292 97.671 1.00 32.97 582 ALA B CA 1
ATOM 7918 C C . ALA B 2 595 ? 120.391 124.553 96.952 1.00 36.10 582 ALA B C 1
ATOM 7919 O O . ALA B 2 595 ? 119.873 125.432 97.638 1.00 44.64 582 ALA B O 1
ATOM 7921 N N . ALA B 2 596 ? 120.436 124.613 95.621 1.00 37.39 583 ALA B N 1
ATOM 7922 C CA . ALA B 2 596 ? 119.914 125.753 94.828 1.00 37.24 583 ALA B CA 1
ATOM 7923 C C . ALA B 2 596 ? 118.403 125.702 94.691 1.00 39.44 583 ALA B C 1
ATOM 7924 O O . ALA B 2 596 ? 117.896 126.509 93.930 1.00 68.80 583 ALA B O 1
ATOM 7926 N N . ARG B 2 597 ? 117.698 124.747 95.278 1.00 42.08 584 ARG B N 1
ATOM 7927 C CA . ARG B 2 597 ? 116.221 124.815 95.428 1.00 41.23 584 ARG B CA 1
ATOM 7928 C C . ARG B 2 597 ? 115.895 125.426 96.791 1.00 43.33 584 ARG B C 1
ATOM 7929 O O . ARG B 2 597 ? 114.761 125.836 96.974 1.00 55.21 584 ARG B O 1
ATOM 7937 N N . ARG B 2 598 ? 116.833 125.432 97.732 1.00 41.83 585 ARG B N 1
ATOM 7938 C CA . ARG B 2 598 ? 116.624 126.009 99.075 1.00 42.56 585 ARG B CA 1
ATOM 7939 C C . ARG B 2 598 ? 116.985 127.488 99.016 1.00 36.54 585 ARG B C 1
ATOM 7940 O O . ARG B 2 598 ? 116.190 128.311 99.456 1.00 40.91 585 ARG B O 1
ATOM 7948 N N . LEU B 2 599 ? 118.196 127.795 98.586 1.00 40.26 586 LEU B N 1
ATOM 7949 C CA . LEU B 2 599 ? 118.577 129.164 98.166 1.00 45.23 586 LEU B CA 1
ATOM 7950 C C . LEU B 2 599 ? 117.968 129.380 96.783 1.00 52.79 586 LEU B C 1
ATOM 7951 O O . LEU B 2 599 ? 117.488 128.402 96.203 1.00 76.90 586 LEU B O 1
ATOM 7956 N N . LEU B 2 600 ? 117.850 130.603 96.323 1.00 49.01 587 LEU B N 1
ATOM 7957 C CA . LEU B 2 600 ? 117.198 130.904 95.007 1.00 50.48 587 LEU B CA 1
ATOM 7958 C C . LEU B 2 600 ? 115.703 130.566 95.031 1.00 44.00 587 LEU B C 1
ATOM 7959 O O . LEU B 2 600 ? 115.093 130.552 93.954 1.00 50.67 587 LEU B O 1
ATOM 7964 N N . HIS B 2 601 ? 115.105 130.486 96.220 1.00 42.44 588 HIS B N 1
ATOM 7965 C CA . HIS B 2 601 ? 113.647 130.333 96.446 1.00 48.28 588 HIS B CA 1
ATOM 7966 C C . HIS B 2 601 ? 113.213 131.169 97.656 1.00 48.71 588 HIS B C 1
ATOM 7967 O O . HIS B 2 601 ? 114.094 131.631 98.400 1.00 47.60 588 HIS B O 1
ATOM 7974 N N . GLY B 2 602 ? 111.918 131.424 97.833 1.00 47.76 589 GLY B N 1
ATOM 7975 C CA . GLY B 2 602 ? 111.448 132.211 98.988 1.00 52.91 589 GLY B CA 1
ATOM 7976 C C . GLY B 2 602 ? 111.637 131.532 100.339 1.00 50.79 589 GLY B C 1
ATOM 7977 O O . GLY B 2 602 ? 112.132 130.401 100.415 1.00 70.72 589 GLY B O 1
ATOM 7978 N N . ILE B 2 603 ? 111.168 132.185 101.394 1.00 54.46 590 ILE B N 1
ATOM 7979 C CA . ILE B 2 603 ? 111.176 131.632 102.778 1.00 58.61 590 ILE B CA 1
ATOM 7980 C C . ILE B 2 603 ? 109.935 130.761 103.014 1.00 58.44 590 ILE B C 1
ATOM 7981 O O . ILE B 2 603 ? 110.089 129.748 103.733 1.00 74.33 590 ILE B O 1
ATOM 7986 N N . LYS B 2 604 ? 108.769 131.115 102.465 1.00 59.43 591 LYS B N 1
ATOM 7987 C CA . LYS B 2 604 ? 107.481 130.454 102.792 1.00 67.23 591 LYS B CA 1
ATOM 7988 C C . LYS B 2 604 ? 107.402 129.085 102.103 1.00 71.57 591 LYS B C 1
ATOM 7989 O O . LYS B 2 604 ? 107.882 128.970 100.958 1.00 90.91 591 LYS B O 1
ATOM 7995 N N . ASN B 2 605 ? 106.805 128.088 102.777 1.00 80.94 592 ASN B N 1
ATOM 7996 C CA . ASN B 2 605 ? 106.624 126.690 102.277 1.00 87.31 592 ASN B CA 1
ATOM 7997 C C . ASN B 2 605 ? 107.977 125.994 101.987 1.00 77.53 592 ASN B C 1
ATOM 7998 O O . ASN B 2 605 ? 108.091 125.219 100.972 1.00 84.88 592 ASN B O 1
ATOM 8003 N N . SER B 2 606 ? 108.963 126.195 102.858 1.00 70.74 593 SER B N 1
ATOM 8004 C CA . SER B 2 606 ? 110.299 125.547 102.760 1.00 79.38 593 SER B CA 1
ATOM 8005 C C . SER B 2 606 ? 110.159 124.022 102.863 1.00 71.42 593 SER B C 1
ATOM 8006 O O . SER B 2 606 ? 110.766 123.294 102.042 1.00 83.50 593 SER B O 1
ATOM 8009 N N . SER B 2 607 ? 109.387 123.556 103.835 1.00 72.19 594 SER B N 1
ATOM 8010 C CA . SER B 2 607 ? 109.200 122.120 104.145 1.00 78.90 594 SER B CA 1
ATOM 8011 C C . SER B 2 607 ? 108.444 121.419 103.019 1.00 80.45 594 SER B C 1
ATOM 8012 O O . SER B 2 607 ? 108.589 120.195 102.866 1.00 87.52 594 SER B O 1
ATOM 8015 N N . ALA B 2 608 ? 107.662 122.157 102.253 1.00 73.57 595 ALA B N 1
ATOM 8016 C CA . ALA B 2 608 ? 106.922 121.579 101.117 1.00 76.38 595 ALA B CA 1
ATOM 8017 C C . ALA B 2 608 ? 107.797 121.503 99.862 1.00 69.21 595 ALA B C 1
ATOM 8018 O O . ALA B 2 608 ? 107.558 120.606 99.049 1.00 76.91 595 ALA B O 1
ATOM 8020 N N . THR B 2 609 ? 108.735 122.425 99.665 1.00 65.85 596 THR B N 1
ATOM 8021 C CA . THR B 2 609 ? 109.515 122.515 98.405 1.00 64.44 596 THR B CA 1
ATOM 8022 C C . THR B 2 609 ? 110.818 121.719 98.507 1.00 56.19 596 THR B C 1
ATOM 8023 O O . THR B 2 609 ? 111.314 121.289 97.425 1.00 61.61 596 THR B O 1
ATOM 8027 N N . GLN B 2 610 ? 111.398 121.569 99.700 1.00 45.88 597 GLN B N 1
ATOM 8028 C CA . GLN B 2 610 ? 112.752 120.966 99.831 1.00 45.11 597 GLN B CA 1
ATOM 8029 C C . GLN B 2 610 ? 112.630 119.483 100.200 1.00 47.64 597 GLN B C 1
ATOM 8030 O O . GLN B 2 610 ? 111.947 119.149 101.185 1.00 54.79 597 GLN B O 1
ATOM 8036 N N . LYS B 2 611 ? 113.315 118.637 99.435 1.00 47.33 598 LYS B N 1
ATOM 8037 C CA . LYS B 2 611 ? 113.353 117.174 99.612 1.00 40.88 598 LYS B CA 1
ATOM 8038 C C . LYS B 2 611 ? 114.763 116.666 99.399 1.00 36.57 598 LYS B C 1
ATOM 8039 O O . LYS B 2 611 ? 115.616 117.357 98.790 1.00 46.57 598 LYS B O 1
ATOM 8045 N N . SER B 2 612 ? 115.021 115.495 99.959 1.00 37.60 599 SER B N 1
ATOM 8046 C CA . SER B 2 612 ? 116.299 114.788 99.791 1.00 36.25 599 SER B CA 1
ATOM 8047 C C . SER B 2 612 ? 115.991 113.326 99.561 1.00 35.07 599 SER B C 1
ATOM 8048 O O . SER B 2 612 ? 114.880 112.898 99.871 1.00 37.92 599 SER B O 1
ATOM 8051 N N . LEU B 2 613 ? 116.942 112.596 99.009 1.00 33.12 600 LEU B N 1
ATOM 8052 C CA . LEU B 2 613 ? 116.737 111.188 98.643 1.00 33.46 600 LEU B CA 1
ATOM 8053 C C . LEU B 2 613 ? 117.882 110.373 99.211 1.00 33.25 600 LEU B C 1
ATOM 8054 O O . LEU B 2 613 ? 119.034 110.704 98.895 1.00 32.36 600 LEU B O 1
ATOM 8059 N N . ARG B 2 614 ? 117.569 109.286 99.916 1.00 34.03 601 ARG B N 1
ATOM 8060 C CA . ARG B 2 614 ? 118.559 108.257 100.296 1.00 34.76 601 ARG B CA 1
ATOM 8061 C C . ARG B 2 614 ? 118.957 107.499 99.031 1.00 36.26 601 ARG B C 1
ATOM 8062 O O . ARG B 2 614 ? 118.114 106.789 98.480 1.00 33.70 601 ARG B O 1
ATOM 8070 N N . LEU B 2 615 ? 120.198 107.669 98.583 1.00 34.99 602 LEU B N 1
ATOM 8071 C CA . LEU B 2 615 ? 120.740 106.913 97.440 1.00 32.68 602 LEU B CA 1
ATOM 8072 C C . LEU B 2 615 ? 121.147 105.521 97.916 1.00 34.61 602 LEU B C 1
ATOM 8073 O O . LEU B 2 615 ? 120.929 104.585 97.171 1.00 36.71 602 LEU B O 1
ATOM 8078 N N . TRP B 2 616 ? 121.744 105.392 99.091 1.00 35.11 603 TRP B N 1
ATOM 8079 C CA . TRP B 2 616 ? 122.267 104.101 99.608 1.00 33.87 603 TRP B CA 1
ATOM 8080 C C . TRP B 2 616 ? 122.162 104.071 101.132 1.00 36.22 603 TRP B C 1
ATOM 8081 O O . TRP B 2 616 ? 122.190 105.142 101.791 1.00 40.62 603 TRP B O 1
ATOM 8092 N N . LYS B 2 617 ? 122.090 102.880 101.688 1.00 33.30 604 LYS B N 1
ATOM 8093 C CA . LYS B 2 617 ? 122.291 102.683 103.137 1.00 34.55 604 LYS B CA 1
ATOM 8094 C C . LYS B 2 617 ? 123.164 101.452 103.325 1.00 35.89 604 LYS B C 1
ATOM 8095 O O . LYS B 2 617 ? 122.826 100.392 102.765 1.00 39.60 604 LYS B O 1
ATOM 8101 N N . TRP B 2 618 ? 124.246 101.601 104.077 1.00 34.72 605 TRP B N 1
ATOM 8102 C CA . TRP B 2 618 ? 124.975 100.453 104.649 1.00 35.98 605 TRP B CA 1
ATOM 8103 C C . TRP B 2 618 ? 124.267 99.947 105.905 1.00 38.65 605 TRP B C 1
ATOM 8104 O O . TRP B 2 618 ? 123.799 100.747 106.736 1.00 40.05 605 TRP B O 1
ATOM 8115 N N . ASP B 2 619 ? 124.245 98.626 106.043 1.00 42.16 606 ASP B N 1
ATOM 8116 C CA . ASP B 2 619 ? 123.891 97.921 107.288 1.00 41.68 606 ASP B CA 1
ATOM 8117 C C . ASP B 2 619 ? 124.978 96.905 107.592 1.00 40.73 606 ASP B C 1
ATOM 8118 O O . ASP B 2 619 ? 125.699 96.463 106.698 1.00 41.28 606 ASP B O 1
ATOM 8123 N N . TYR B 2 620 ? 125.103 96.564 108.867 1.00 43.09 607 TYR B N 1
ATOM 8124 C CA . TYR B 2 620 ? 125.994 95.491 109.348 1.00 40.40 607 TYR B CA 1
ATOM 8125 C C . TYR B 2 620 ? 125.186 94.567 110.245 1.00 39.97 607 TYR B C 1
ATOM 8126 O O . TYR B 2 620 ? 124.522 95.033 111.157 1.00 45.70 607 TYR B O 1
ATOM 8135 N N . SER B 2 621 ? 125.271 93.274 109.978 1.00 43.36 608 SER B N 1
ATOM 8136 C CA . SER B 2 621 ? 124.656 92.192 110.791 1.00 44.88 608 SER B CA 1
ATOM 8137 C C . SER B 2 621 ? 125.705 91.684 111.779 1.00 51.72 608 SER B C 1
ATOM 8138 O O . SER B 2 621 ? 126.746 91.146 111.347 1.00 54.94 608 SER B O 1
ATOM 8141 N N . ILE B 2 622 ? 125.440 91.822 113.068 1.00 59.61 609 ILE B N 1
ATOM 8142 C CA . ILE B 2 622 ? 126.335 91.276 114.123 1.00 63.01 609 ILE B CA 1
ATOM 8143 C C . ILE B 2 622 ? 126.283 89.749 114.058 1.00 62.79 609 ILE B C 1
ATOM 8144 O O . ILE B 2 622 ? 127.347 89.113 114.213 1.00 72.61 609 ILE B O 1
ATOM 8149 N N . LYS B 2 623 ? 125.094 89.187 113.865 1.00 66.86 610 LYS B N 1
ATOM 8150 C CA . LYS B 2 623 ? 124.886 87.722 113.775 1.00 79.87 610 LYS B CA 1
ATOM 8151 C C . L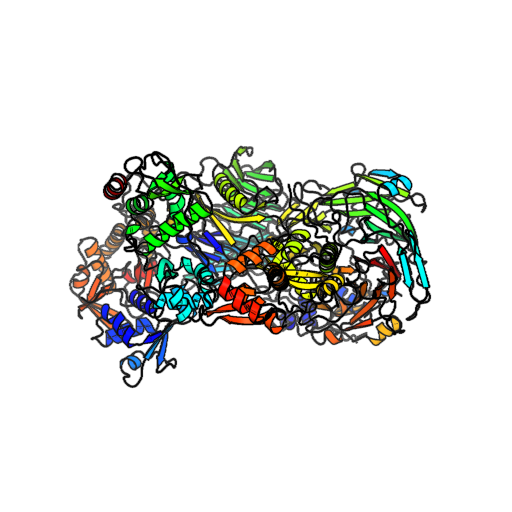YS B 2 623 ? 125.765 87.146 112.663 1.00 78.59 610 LYS B C 1
ATOM 8152 O O . LYS B 2 623 ? 126.441 86.141 112.896 1.00 86.33 610 LYS B O 1
ATOM 8158 N N . ASP B 2 624 ? 125.743 87.749 111.482 1.00 78.13 611 ASP B N 1
ATOM 8159 C CA . ASP B 2 624 ? 126.414 87.169 110.293 1.00 73.55 611 ASP B CA 1
ATOM 8160 C C . ASP B 2 624 ? 127.841 87.703 110.162 1.00 70.85 611 ASP B C 1
ATOM 8161 O O . ASP B 2 624 ? 128.619 87.071 109.418 1.00 66.96 611 ASP B O 1
ATOM 8166 N N . ASP B 2 625 ? 128.158 88.833 110.810 1.00 65.44 612 ASP B N 1
ATOM 8167 C CA . ASP B 2 625 ? 129.418 89.599 110.607 1.00 63.88 612 ASP B CA 1
ATOM 8168 C C . ASP B 2 625 ? 129.481 90.045 109.150 1.00 59.61 612 ASP B C 1
ATOM 8169 O O . ASP B 2 625 ? 130.521 89.871 108.485 1.00 71.68 612 ASP B O 1
ATOM 8174 N N . LYS B 2 626 ? 128.389 90.611 108.667 1.00 48.51 613 LYS B N 1
ATOM 8175 C CA . LYS B 2 626 ? 128.151 90.778 107.223 1.00 47.13 613 LYS B CA 1
ATOM 8176 C C . LYS B 2 626 ? 127.659 92.190 106.968 1.00 41.60 613 LYS B C 1
ATOM 8177 O O . LYS B 2 626 ? 126.808 92.673 107.698 1.00 43.49 613 LYS B O 1
ATOM 8183 N N . TYR B 2 627 ? 128.188 92.819 105.928 1.00 37.05 614 TYR B N 1
ATOM 8184 C CA . TYR B 2 627 ? 127.723 94.154 105.458 1.00 40.13 614 TYR B CA 1
ATOM 8185 C C . TYR B 2 627 ? 126.685 93.991 104.358 1.00 37.96 614 TYR B C 1
ATOM 8186 O O . TYR B 2 627 ? 126.830 93.111 103.521 1.00 43.39 614 TYR B O 1
ATOM 8195 N N . ARG B 2 628 ? 125.635 94.784 104.404 1.00 35.40 615 ARG B N 1
ATOM 8196 C CA . ARG B 2 628 ? 124.620 94.840 103.331 1.00 35.23 615 ARG B CA 1
ATOM 8197 C C . ARG B 2 628 ? 124.481 96.299 102.884 1.00 36.70 615 ARG B C 1
ATOM 8198 O O . ARG B 2 628 ? 124.477 97.205 103.765 1.00 30.64 615 ARG B O 1
ATOM 8206 N N . ILE B 2 629 ? 124.363 96.513 101.571 1.00 33.48 616 ILE B N 1
ATOM 8207 C CA . ILE B 2 629 ? 124.042 97.858 101.024 1.00 35.05 616 ILE B CA 1
ATOM 8208 C C . ILE B 2 629 ? 122.655 97.824 100.379 1.00 36.13 616 ILE B C 1
ATOM 8209 O O . ILE B 2 629 ? 122.402 96.968 99.540 1.00 40.53 616 ILE B O 1
ATOM 8214 N N . ASP B 2 630 ? 121.758 98.672 100.877 1.00 37.22 617 ASP B N 1
ATOM 8215 C CA . ASP B 2 630 ? 120.358 98.767 100.430 1.00 41.54 617 ASP B CA 1
ATOM 8216 C C . ASP B 2 630 ? 120.319 99.821 99.319 1.00 46.43 617 ASP B C 1
ATOM 8217 O O . ASP B 2 630 ? 120.629 101.007 99.566 1.00 42.93 617 ASP B O 1
ATOM 8222 N N . SER B 2 631 ? 119.900 99.393 98.138 1.00 48.37 618 SER B N 1
ATOM 8223 C CA . SER B 2 631 ? 119.772 100.235 96.930 1.00 51.45 618 SER B CA 1
ATOM 8224 C C . SER B 2 631 ? 118.459 101.015 96.926 1.00 47.71 618 SER B C 1
ATOM 8225 O O . SER B 2 631 ? 118.331 101.882 96.076 1.00 63.99 618 SER B O 1
ATOM 8228 N N . SER B 2 632 ? 117.481 100.691 97.757 1.00 47.48 619 SER B N 1
ATOM 8229 C CA . SER B 2 632 ? 116.112 101.254 97.617 1.00 50.52 619 SER B CA 1
ATOM 8230 C C . SER B 2 632 ? 116.093 102.729 98.039 1.00 47.95 619 SER B C 1
ATOM 8231 O O . SER B 2 632 ? 116.656 103.092 99.091 1.00 53.54 619 SER B O 1
ATOM 8234 N N . TYR B 2 633 ? 115.447 103.567 97.237 1.00 50.32 620 TYR B N 1
ATOM 8235 C CA . TYR B 2 633 ? 115.418 105.028 97.453 1.00 44.50 620 TYR B CA 1
ATOM 8236 C C . TYR B 2 633 ? 114.363 105.394 98.492 1.00 47.48 620 TYR B C 1
ATOM 8237 O O . TYR B 2 633 ? 113.278 104.792 98.542 1.00 55.63 620 TYR B O 1
ATOM 8246 N N . GLU B 2 634 ? 114.673 106.404 99.299 1.00 50.40 621 GLU B N 1
ATOM 8247 C CA . GLU B 2 634 ? 113.738 106.950 100.294 1.00 48.60 621 GLU B CA 1
ATOM 8248 C C . GLU B 2 634 ? 113.747 108.469 100.154 1.00 50.72 621 GLU B C 1
ATOM 8249 O O . GLU B 2 634 ? 114.840 109.065 100.128 1.00 55.27 621 GLU B O 1
ATOM 8255 N N . VAL B 2 635 ? 112.560 109.072 100.100 1.00 48.67 622 VAL B N 1
ATOM 8256 C CA . VAL B 2 635 ? 112.406 110.548 100.037 1.00 49.25 622 VAL B CA 1
ATOM 8257 C C . VAL B 2 635 ? 112.181 111.082 101.451 1.00 48.22 622 VAL B C 1
ATOM 8258 O O . VAL B 2 635 ? 111.261 110.630 102.122 1.00 61.72 622 VAL B O 1
ATOM 8262 N N . TYR B 2 636 ? 112.956 112.073 101.855 1.00 50.22 623 TYR B N 1
ATOM 8263 C CA . TYR B 2 636 ? 112.730 112.826 103.101 1.00 51.32 623 TYR B CA 1
ATOM 8264 C C . TYR B 2 636 ? 112.366 114.264 102.792 1.00 58.18 623 TYR B C 1
ATOM 8265 O O . TYR B 2 636 ? 113.198 114.982 102.239 1.00 62.03 623 TYR B O 1
ATOM 8274 N N . PRO B 2 637 ? 111.157 114.727 103.196 1.00 59.80 624 PRO B N 1
ATOM 8275 C CA . PRO B 2 637 ? 110.879 116.153 103.262 1.00 58.84 624 PRO B CA 1
ATOM 8276 C C . PRO B 2 637 ? 111.765 116.838 104.305 1.00 58.12 624 PRO B C 1
ATOM 8277 O O . PRO B 2 637 ? 112.221 116.188 105.240 1.00 64.81 624 PRO B O 1
ATOM 8281 N N . LEU B 2 638 ? 112.016 118.127 104.098 1.00 62.84 625 LEU B N 1
ATOM 8282 C CA . LEU B 2 638 ? 112.701 118.976 105.101 1.00 61.82 625 LEU B CA 1
ATOM 8283 C C . LEU B 2 638 ? 111.788 119.054 106.323 1.00 65.31 625 LEU B C 1
ATOM 8284 O O . LEU B 2 638 ? 110.633 119.465 106.193 1.00 66.10 625 LEU B O 1
ATOM 8289 N N . THR B 2 639 ? 112.285 118.622 107.473 1.00 85.31 626 THR B N 1
ATOM 8290 C CA . THR B 2 639 ? 111.477 118.539 108.712 1.00 98.80 626 THR B CA 1
ATOM 8291 C C . THR B 2 639 ? 111.445 119.895 109.410 1.00 96.54 626 THR B C 1
ATOM 8292 O O . THR B 2 639 ? 112.367 120.714 109.259 1.00 98.15 626 THR B O 1
ATOM 8296 N N . VAL B 2 640 ? 110.417 120.079 110.211 1.00 108.09 627 VAL B N 1
ATOM 8297 C CA . VAL B 2 640 ? 110.124 121.356 110.908 1.00 114.71 627 VAL B CA 1
ATOM 8298 C C . VAL B 2 640 ? 110.341 121.120 112.399 1.00 109.55 627 VAL B C 1
ATOM 8299 O O . VAL B 2 640 ? 109.884 120.068 112.917 1.00 119.93 627 VAL B O 1
ATOM 8303 N N . ASN B 2 641 ? 110.991 122.062 113.082 1.00 101.48 628 ASN B N 1
ATOM 8304 C CA . ASN B 2 641 ? 111.176 122.022 114.560 1.00 108.98 628 ASN B CA 1
ATOM 8305 C C . ASN B 2 641 ? 111.780 120.679 114.982 1.00 104.27 628 ASN B C 1
ATOM 8306 O O . ASN B 2 641 ? 111.363 120.131 116.027 1.00 101.52 628 ASN B O 1
ATOM 8311 N N . ASP B 2 642 ? 112.718 120.145 114.209 1.00 109.03 629 ASP B N 1
ATOM 8312 C CA . ASP B 2 642 ? 113.126 118.734 114.399 1.00 113.60 629 ASP B CA 1
ATOM 8313 C C . ASP B 2 642 ? 114.059 118.620 115.606 1.00 86.50 629 ASP B C 1
ATOM 8314 O O . ASP B 2 642 ? 114.980 119.442 115.738 1.00 82.21 629 ASP B O 1
ATOM 8319 N N . VAL B 2 643 ? 113.812 117.627 116.449 1.00 68.93 630 VAL B N 1
ATOM 8320 C CA . VAL B 2 643 ? 114.717 117.300 117.580 1.00 65.63 630 VAL B CA 1
ATOM 8321 C C . VAL B 2 643 ? 116.064 116.840 117.003 1.00 55.85 630 VAL B C 1
ATOM 8322 O O . VAL B 2 643 ? 116.076 116.161 115.975 1.00 67.74 630 VAL B O 1
ATOM 8326 N N . SER B 2 644 ? 117.166 117.277 117.602 1.00 46.43 631 SER B N 1
ATOM 8327 C CA . SER B 2 644 ? 118.529 116.787 117.314 1.00 42.07 631 SER B CA 1
ATOM 8328 C C . SER B 2 644 ? 118.606 115.293 117.645 1.00 45.67 631 SER B C 1
ATOM 8329 O O . SER B 2 644 ? 118.125 114.887 118.712 1.00 58.11 631 SER B O 1
ATOM 8332 N N . LYS B 2 645 ? 119.178 114.478 116.769 1.00 47.78 632 LYS B N 1
ATOM 8333 C CA . LYS B 2 645 ? 119.198 113.003 116.944 1.00 43.06 632 LYS B CA 1
ATOM 8334 C C . LYS B 2 645 ? 120.619 112.472 116.896 1.00 40.94 632 LYS B C 1
ATOM 8335 O O . LYS B 2 645 ? 121.455 112.970 116.116 1.00 47.15 632 LYS B O 1
ATOM 8341 N N . ALA B 2 646 ? 120.892 111.503 117.747 1.00 40.40 633 ALA B N 1
ATOM 8342 C CA . ALA B 2 646 ? 122.138 110.720 117.729 1.00 42.17 633 ALA B CA 1
ATOM 8343 C C . ALA B 2 646 ? 121.804 109.312 118.186 1.00 45.69 633 ALA B C 1
ATOM 8344 O O . ALA B 2 646 ? 121.007 109.144 119.140 1.00 65.90 633 ALA B O 1
ATOM 8346 N N . LYS B 2 647 ? 122.367 108.334 117.499 1.00 43.70 634 LYS B N 1
ATOM 8347 C CA . LYS B 2 647 ? 122.178 106.913 117.838 1.00 46.22 634 LYS B CA 1
ATOM 8348 C C . LYS B 2 647 ? 123.475 106.198 117.521 1.00 39.68 634 LYS B C 1
ATOM 8349 O O . LYS B 2 647 ? 124.279 106.716 116.756 1.00 51.70 634 LYS B O 1
ATOM 8355 N N . ILE B 2 648 ? 123.654 105.043 118.131 1.00 38.38 635 ILE B N 1
ATOM 8356 C CA . ILE B 2 648 ? 124.891 104.251 117.977 1.00 39.35 635 ILE B CA 1
ATOM 8357 C C . ILE B 2 648 ? 124.591 103.173 116.941 1.00 43.91 635 ILE B C 1
ATOM 8358 O O . ILE B 2 648 ? 123.584 102.467 117.050 1.00 47.45 635 ILE B O 1
ATOM 8363 N N . ASP B 2 649 ? 125.445 103.109 115.926 1.00 43.07 636 ASP B N 1
ATOM 8364 C CA . ASP B 2 649 ? 125.326 102.159 114.808 1.00 40.27 636 ASP B CA 1
ATOM 8365 C C . ASP B 2 649 ? 126.655 101.444 114.711 1.00 40.64 636 ASP B C 1
ATOM 8366 O O . ASP B 2 649 ? 127.665 101.882 115.377 1.00 36.00 636 ASP B O 1
ATOM 8371 N N . ALA B 2 650 ? 126.656 100.357 113.956 1.00 35.81 637 ALA B N 1
ATOM 8372 C CA . ALA B 2 650 ? 127.871 99.557 113.751 1.00 35.87 637 ALA B CA 1
ATOM 8373 C C . ALA B 2 650 ? 129.032 100.511 113.448 1.00 34.41 637 ALA B C 1
ATOM 8374 O O . ALA B 2 650 ? 128.887 101.437 112.576 1.00 43.71 637 ALA B O 1
ATOM 8376 N N . HIS B 2 651 ? 130.172 100.219 114.039 1.00 36.01 638 HIS B N 1
ATOM 8377 C CA . HIS B 2 651 ? 131.413 101.008 113.903 1.00 40.63 638 HIS B CA 1
ATOM 8378 C C . HIS B 2 651 ? 131.840 101.087 112.430 1.00 44.88 638 HIS B C 1
ATOM 8379 O O . HIS B 2 651 ? 132.595 102.012 112.089 1.00 53.25 638 HIS B O 1
ATOM 8386 N N . GLY B 2 652 ? 131.453 100.109 111.617 1.00 40.26 639 GLY B N 1
ATOM 8387 C CA . GLY B 2 652 ? 131.963 99.963 110.251 1.00 40.36 639 GLY B CA 1
ATOM 8388 C C . GLY B 2 652 ? 131.159 100.763 109.268 1.00 40.68 639 GLY B C 1
ATOM 8389 O O . GLY B 2 652 ? 131.696 101.033 108.195 1.00 45.44 639 GLY B O 1
ATOM 8390 N N . ILE B 2 653 ? 129.924 101.123 109.592 1.00 37.24 640 ILE B N 1
ATOM 8391 C CA . ILE B 2 653 ? 128.985 101.619 108.558 1.00 34.19 640 ILE B CA 1
ATOM 8392 C C . ILE B 2 653 ? 129.015 103.144 108.455 1.00 36.73 640 ILE B C 1
ATOM 8393 O O . ILE B 2 653 ? 128.385 103.653 107.535 1.00 40.50 640 ILE B O 1
ATOM 8398 N N . ASN B 2 654 ? 129.625 103.873 109.364 1.00 33.27 641 ASN B N 1
ATOM 8399 C CA . ASN B 2 654 ? 129.595 105.346 109.241 1.00 37.43 641 ASN B CA 1
ATOM 8400 C C . ASN B 2 654 ? 130.326 105.763 107.952 1.00 40.31 641 ASN B C 1
ATOM 8401 O O . ASN B 2 654 ? 131.427 105.263 107.650 1.00 35.74 641 ASN B O 1
ATOM 8406 N N . ILE B 2 655 ? 129.731 106.696 107.224 1.00 36.57 642 ILE B N 1
ATOM 8407 C CA . ILE B 2 655 ? 130.305 107.213 105.958 1.00 37.42 642 ILE B CA 1
ATOM 8408 C C . ILE B 2 655 ? 131.381 108.240 106.295 1.00 35.06 642 ILE B C 1
ATOM 8409 O O . ILE B 2 655 ? 131.048 109.281 106.851 1.00 36.85 642 ILE B O 1
ATOM 8414 N N . THR B 2 656 ? 132.642 107.938 105.991 1.00 33.88 643 THR B N 1
ATOM 8415 C CA . THR B 2 656 ? 133.784 108.770 106.430 1.00 36.97 643 THR B CA 1
ATOM 8416 C C . THR B 2 656 ? 133.985 109.937 105.474 1.00 42.52 643 THR B C 1
ATOM 8417 O O . THR B 2 656 ? 134.424 111.011 105.941 1.00 57.35 643 THR B O 1
ATOM 8421 N N . CYS B 2 657 ? 133.720 109.732 104.182 1.00 44.09 644 CYS B N 1
ATOM 8422 C CA . CYS B 2 657 ? 133.917 110.758 103.133 1.00 45.93 644 CYS B CA 1
ATOM 8423 C C . CYS B 2 657 ? 133.050 110.467 101.910 1.00 41.43 644 CYS B C 1
ATOM 8424 O O . CYS B 2 657 ? 132.732 109.322 101.670 1.00 41.37 644 CYS B O 1
ATOM 8427 N N . THR B 2 658 ? 132.692 111.510 101.173 1.00 41.46 645 THR B N 1
ATOM 8428 C CA . THR B 2 658 ? 131.961 111.415 99.891 1.00 44.76 645 THR B CA 1
ATOM 8429 C C . THR B 2 658 ? 132.300 112.611 99.010 1.00 45.01 645 THR B C 1
ATOM 8430 O O . THR B 2 658 ? 132.224 113.730 99.489 1.00 47.67 645 THR B O 1
ATOM 8434 N N . LYS B 2 659 ? 132.739 112.365 97.786 1.00 40.01 646 LYS B N 1
ATOM 8435 C CA . LYS B 2 659 ? 133.213 113.430 96.884 1.00 32.83 646 LYS B CA 1
ATOM 8436 C C . LYS B 2 659 ? 132.689 113.196 95.483 1.00 31.52 646 LYS B C 1
ATOM 8437 O O . LYS B 2 659 ? 132.815 112.096 94.963 1.00 33.00 646 LYS B O 1
ATOM 8443 N N . TRP B 2 660 ? 132.152 114.249 94.885 1.00 29.19 647 TRP B N 1
ATOM 8444 C CA . TRP B 2 660 ? 131.816 114.280 93.448 1.00 27.78 647 TRP B CA 1
ATOM 8445 C C . TRP B 2 660 ? 133.075 114.338 92.614 1.00 26.40 647 TRP B C 1
ATOM 8446 O O . TRP B 2 660 ? 134.001 115.053 92.966 1.00 30.44 647 TRP B O 1
ATOM 8457 N N . ASN B 2 661 ? 133.049 113.688 91.468 1.00 31.91 648 ASN B N 1
ATOM 8458 C CA . ASN B 2 661 ? 133.976 114.030 90.360 1.00 36.02 648 ASN B CA 1
ATOM 8459 C C . ASN B 2 661 ? 133.542 115.390 89.799 1.00 34.16 648 ASN B C 1
ATOM 8460 O O . ASN B 2 661 ? 132.358 115.574 89.492 1.00 38.16 648 ASN B O 1
ATOM 8465 N N . GLU B 2 662 ? 134.454 116.335 89.668 1.00 36.13 649 GLU B N 1
ATOM 8466 C CA . GLU B 2 662 ? 134.080 117.730 89.313 1.00 39.87 649 GLU B CA 1
ATOM 8467 C C . GLU B 2 662 ? 134.592 118.053 87.908 1.00 42.48 649 GLU B C 1
ATOM 8468 O O . GLU B 2 662 ? 135.216 119.118 87.719 1.00 60.70 649 GLU B O 1
ATOM 8474 N N . THR B 2 663 ? 134.329 117.175 86.948 1.00 39.00 650 THR B N 1
ATOM 8475 C CA . THR B 2 663 ? 134.676 117.384 85.527 1.00 40.11 650 THR B CA 1
ATOM 8476 C C . THR B 2 663 ? 133.416 117.274 84.675 1.00 38.47 650 THR B C 1
ATOM 8477 O O . THR B 2 663 ? 132.500 116.591 85.067 1.00 43.27 650 THR B O 1
ATOM 8481 N N . SER B 2 664 ? 133.370 117.921 83.523 1.00 43.82 651 SER B N 1
ATOM 8482 C CA . SER B 2 664 ? 132.223 117.782 82.598 1.00 41.15 651 SER B CA 1
ATOM 8483 C C . SER B 2 664 ? 132.047 116.321 82.162 1.00 44.10 651 SER B C 1
ATOM 8484 O O . SER B 2 664 ? 130.886 115.900 82.040 1.00 45.75 651 SER B O 1
ATOM 8487 N N . ALA B 2 665 ? 133.126 115.572 81.924 1.00 41.40 652 ALA B N 1
ATOM 8488 C CA . ALA B 2 665 ? 133.054 114.164 81.443 1.00 48.45 652 ALA B CA 1
ATOM 8489 C C . ALA B 2 665 ? 132.613 113.219 82.564 1.00 51.69 652 ALA B C 1
ATOM 8490 O O . ALA B 2 665 ? 131.791 112.319 82.291 1.00 67.24 652 ALA B O 1
ATOM 8492 N N . GLY B 2 666 ? 133.139 113.392 83.780 1.00 52.48 653 GLY B N 1
ATOM 8493 C CA . GLY B 2 666 ? 132.883 112.471 84.910 1.00 50.33 653 GLY B CA 1
ATOM 8494 C C . GLY B 2 666 ? 131.882 112.997 85.932 1.00 49.70 653 GLY B C 1
ATOM 8495 O O . GLY B 2 666 ? 131.628 112.295 86.898 1.00 61.66 653 GLY B O 1
ATOM 8496 N N . GLY B 2 667 ? 131.298 114.165 85.718 1.00 43.14 654 GLY B N 1
ATOM 8497 C CA . GLY B 2 667 ? 130.655 114.981 86.755 1.00 40.75 654 GLY B CA 1
ATOM 8498 C C . GLY B 2 667 ? 129.416 114.368 87.345 1.00 43.04 654 GLY B C 1
ATOM 8499 O O . GLY B 2 667 ? 128.894 114.957 88.326 1.00 45.09 654 GLY B O 1
ATOM 8500 N N . LYS B 2 668 ? 128.961 113.241 86.806 1.00 42.85 655 LYS B N 1
ATOM 8501 C CA . LYS B 2 668 ? 127.877 112.441 87.432 1.00 44.44 655 LYS B CA 1
ATOM 8502 C C . LYS B 2 668 ? 128.440 111.281 88.253 1.00 44.84 655 LYS B C 1
ATOM 8503 O O . LYS B 2 668 ? 127.668 110.682 88.984 1.00 45.58 655 LYS B O 1
ATOM 8509 N N . CYS B 2 669 ? 129.734 110.975 88.174 1.00 40.14 656 CYS B N 1
ATOM 8510 C CA . CYS B 2 669 ? 130.366 110.034 89.121 1.00 39.57 656 CYS B CA 1
ATOM 8511 C C . CYS B 2 669 ? 130.474 110.694 90.503 1.00 38.51 656 CYS B C 1
ATOM 8512 O O . CYS B 2 669 ? 130.820 111.865 90.614 1.00 43.41 656 CYS B O 1
ATOM 8515 N N . TYR B 2 670 ? 130.212 109.933 91.548 1.00 37.36 657 TYR B N 1
ATOM 8516 C CA . TYR B 2 670 ? 130.673 110.241 92.914 1.00 33.06 657 TYR B CA 1
ATOM 8517 C C . TYR B 2 670 ? 131.128 108.969 93.602 1.00 32.25 657 TYR B C 1
ATOM 8518 O O . TYR B 2 670 ? 130.775 107.871 93.196 1.00 40.86 657 TYR B O 1
ATOM 8527 N N . ALA B 2 671 ? 131.994 109.145 94.579 1.00 31.93 658 ALA B N 1
ATOM 8528 C CA . ALA B 2 671 ? 132.557 108.073 95.416 1.00 31.08 658 ALA B CA 1
ATOM 8529 C C . ALA B 2 671 ? 132.196 108.351 96.868 1.00 31.93 658 ALA B C 1
ATOM 8530 O O . ALA B 2 671 ? 132.089 109.510 97.288 1.00 33.48 658 ALA B O 1
ATOM 8532 N N . PHE B 2 672 ? 132.028 107.299 97.642 1.00 34.09 659 PHE B N 1
ATOM 8533 C CA . PHE B 2 672 ? 131.885 107.415 99.109 1.00 34.80 659 PHE B CA 1
ATOM 8534 C C . PHE B 2 672 ? 132.394 106.130 99.736 1.00 33.72 659 PHE B C 1
ATOM 8535 O O . PHE B 2 672 ? 132.319 105.053 99.138 1.00 35.05 659 PHE B O 1
ATOM 8543 N N . SER B 2 673 ? 132.898 106.280 100.948 1.00 37.14 660 SER B N 1
ATOM 8544 C CA . SER B 2 673 ? 133.495 105.185 101.740 1.00 41.34 660 SER B CA 1
ATOM 8545 C C . SER B 2 673 ? 132.897 105.143 103.134 1.00 38.29 660 SER B C 1
ATOM 8546 O O . SER B 2 673 ? 132.645 106.200 103.714 1.00 50.54 660 SER B O 1
ATOM 8549 N N . ASN B 2 674 ? 132.755 103.945 103.689 1.00 42.27 661 ASN B N 1
ATOM 8550 C CA . ASN B 2 674 ? 132.478 103.766 105.139 1.00 37.10 661 ASN B CA 1
ATOM 8551 C C . ASN B 2 674 ? 133.785 103.441 105.872 1.00 38.61 661 ASN B C 1
ATOM 8552 O O . ASN B 2 674 ? 134.848 103.252 105.213 1.00 40.94 661 ASN B O 1
ATOM 8557 N N . SER B 2 675 ? 133.754 103.400 107.204 1.00 39.41 662 SER B N 1
ATOM 8558 C CA . SER B 2 675 ? 134.938 103.092 108.047 1.00 38.04 662 SER B CA 1
ATOM 8559 C C . SER B 2 675 ? 135.443 101.667 107.819 1.00 33.92 662 SER B C 1
ATOM 8560 O O . SER B 2 675 ? 136.632 101.435 108.053 1.00 41.30 662 SER B O 1
ATOM 8563 N N . ALA B 2 676 ? 134.586 100.718 107.482 1.00 31.46 663 ALA B N 1
ATOM 8564 C CA . ALA B 2 676 ? 135.031 99.341 107.165 1.00 34.95 663 ALA B CA 1
ATOM 8565 C C . ALA B 2 676 ? 136.016 99.344 105.989 1.00 35.67 663 ALA B C 1
ATOM 8566 O O . ALA B 2 676 ? 136.760 98.366 105.862 1.00 41.32 663 ALA B O 1
ATOM 8568 N N . GLY B 2 677 ? 136.015 100.366 105.124 1.00 35.85 664 GLY B N 1
ATOM 8569 C CA . GLY B 2 677 ? 136.899 100.419 103.946 1.00 35.49 664 GLY B CA 1
ATOM 8570 C C . GLY B 2 677 ? 136.239 99.882 102.690 1.00 35.66 664 GLY B C 1
ATOM 8571 O O . GLY B 2 677 ? 136.940 99.497 101.737 1.00 39.79 664 GLY B O 1
ATOM 8572 N N . LEU B 2 678 ? 134.913 99.916 102.654 1.00 37.45 665 LEU B N 1
ATOM 8573 C CA . LEU B 2 678 ? 134.166 99.609 101.423 1.00 36.17 665 LEU B CA 1
ATOM 8574 C C . LEU B 2 678 ? 133.942 100.930 100.677 1.00 43.36 665 LEU B C 1
ATOM 8575 O O . LEU B 2 678 ? 133.027 101.695 101.039 1.00 48.48 665 LEU B O 1
ATOM 8580 N N . LEU B 2 679 ? 134.760 101.173 99.656 1.00 41.15 666 LEU B N 1
ATOM 8581 C CA . LEU B 2 679 ? 134.675 102.359 98.766 1.00 37.99 666 LEU B CA 1
ATOM 8582 C C . LEU B 2 679 ? 133.697 102.076 97.617 1.00 34.04 666 LEU B C 1
ATOM 8583 O O . LEU B 2 679 ? 134.001 101.224 96.788 1.00 36.21 666 LEU B O 1
ATOM 8588 N N . THR B 2 680 ? 132.608 102.818 97.541 1.00 30.72 667 THR B N 1
ATOM 8589 C CA . THR B 2 680 ? 131.554 102.647 96.524 1.00 36.21 667 THR B CA 1
ATOM 8590 C C . THR B 2 680 ? 131.634 103.810 95.534 1.00 33.81 667 THR B C 1
ATOM 8591 O O . THR B 2 680 ? 131.529 104.964 95.971 1.00 35.40 667 THR B O 1
ATOM 8595 N N . LEU B 2 681 ? 131.727 103.502 94.254 1.00 33.57 668 LEU B N 1
ATOM 8596 C CA . LEU B 2 681 ? 131.564 104.495 93.160 1.00 37.33 668 LEU B CA 1
ATOM 8597 C C . LEU B 2 681 ? 130.249 104.242 92.444 1.00 34.18 668 LEU B C 1
ATOM 8598 O O . LEU B 2 681 ? 129.981 103.085 92.110 1.00 41.34 668 LEU B O 1
ATOM 8603 N N . GLU B 2 682 ? 129.492 105.287 92.169 1.00 32.45 669 GLU B N 1
ATOM 8604 C CA . GLU B 2 682 ? 128.308 105.192 91.289 1.00 34.30 669 GLU B CA 1
ATOM 8605 C C . GLU B 2 682 ? 128.315 106.294 90.232 1.00 36.29 669 GLU B C 1
ATOM 8606 O O . GLU B 2 682 ? 128.427 107.466 90.585 1.00 39.59 669 GLU B O 1
ATOM 8612 N N . TYR B 2 683 ? 128.153 105.927 88.966 1.00 44.03 670 TYR B N 1
ATOM 8613 C CA . TYR B 2 683 ? 127.906 106.893 87.877 1.00 46.73 670 TYR B CA 1
ATOM 8614 C C . TYR B 2 683 ? 126.407 107.154 87.853 1.00 44.84 670 TYR B C 1
ATOM 8615 O O . TYR B 2 683 ? 125.635 106.369 87.292 1.00 53.76 670 TYR B O 1
ATOM 8624 N N . LEU B 2 684 ? 125.996 108.254 88.455 1.00 50.66 671 LEU B N 1
ATOM 8625 C CA . LEU B 2 684 ? 124.563 108.585 88.656 1.00 54.50 671 LEU B CA 1
ATOM 8626 C C . LEU B 2 684 ? 123.905 108.880 87.308 1.00 60.85 671 LEU B C 1
ATOM 8627 O O . LEU B 2 684 ? 124.321 109.793 86.610 1.00 67.40 671 LEU B O 1
ATOM 8632 N N . SER B 2 685 ? 122.886 108.116 86.948 1.00 83.60 672 SER B N 1
ATOM 8633 C CA . SER B 2 685 ? 122.283 108.167 85.593 1.00 103.08 672 SER B CA 1
ATOM 8634 C C . SER B 2 685 ? 120.910 107.487 85.591 1.00 132.31 672 SER B C 1
ATOM 8635 O O . SER B 2 685 ? 120.553 106.786 86.543 1.00 150.15 672 SER B O 1
ATOM 8639 N N . MET C 3 1 ? 159.058 147.517 144.040 1.00 138.16 1 MET C N 1
ATOM 8640 C CA . MET C 3 1 ? 157.653 147.885 144.393 1.00 135.62 1 MET C CA 1
ATOM 8641 C C . MET C 3 1 ? 156.777 146.625 144.407 1.00 116.09 1 MET C C 1
ATOM 8642 O O . MET C 3 1 ? 157.030 145.701 143.609 1.00 116.78 1 MET C O 1
ATOM 8647 N N . LYS C 3 2 ? 155.780 146.589 145.285 1.00 101.41 2 LYS C N 1
ATOM 8648 C CA . LYS C 3 2 ? 154.847 145.440 145.377 1.00 97.21 2 LYS C CA 1
ATOM 8649 C C . LYS C 3 2 ? 153.527 145.819 144.710 1.00 70.46 2 LYS C C 1
ATOM 8650 O O . LYS C 3 2 ? 152.961 146.866 145.059 1.00 80.00 2 LYS C O 1
ATOM 8656 N N . LEU C 3 3 ? 153.039 144.970 143.822 1.00 50.20 3 LEU C N 1
ATOM 8657 C CA . LEU C 3 3 ? 151.821 145.282 143.050 1.00 48.17 3 LEU C CA 1
ATOM 8658 C C . LEU C 3 3 ? 150.582 145.221 143.943 1.00 45.42 3 LEU C C 1
ATOM 8659 O O . LEU C 3 3 ? 150.567 144.499 144.929 1.00 55.68 3 LEU C O 1
ATOM 8664 N N . LEU C 3 4 ? 149.570 145.978 143.552 1.00 44.89 4 LEU C N 1
ATOM 8665 C CA . LEU C 3 4 ? 148.201 145.815 144.056 1.00 42.32 4 LEU C CA 1
ATOM 8666 C C . LEU C 3 4 ? 147.682 144.456 143.614 1.00 46.78 4 LEU C C 1
ATOM 8667 O O . LEU C 3 4 ? 148.135 143.919 142.590 1.00 60.84 4 LEU C O 1
ATOM 8672 N N . LYS C 3 5 ? 146.721 143.938 144.361 1.00 53.77 5 LYS C N 1
ATOM 8673 C CA . LYS C 3 5 ? 146.021 142.698 143.984 1.00 57.98 5 LYS C CA 1
ATOM 8674 C C . LYS C 3 5 ? 145.294 142.941 142.667 1.00 56.99 5 LYS C C 1
ATOM 8675 O O . LYS C 3 5 ? 144.665 143.987 142.499 1.00 57.07 5 LYS C O 1
ATOM 8681 N N . ASP C 3 6 ? 145.352 141.973 141.765 1.00 53.20 6 ASP C N 1
ATOM 8682 C CA . ASP C 3 6 ? 144.683 142.084 140.448 1.00 45.04 6 ASP C CA 1
ATOM 8683 C C . ASP C 3 6 ? 143.174 142.195 140.606 1.00 46.55 6 ASP C C 1
ATOM 8684 O O . ASP C 3 6 ? 142.602 141.583 141.529 1.00 52.78 6 ASP C O 1
ATOM 8689 N N . LEU C 3 7 ? 142.571 142.978 139.719 1.00 42.92 7 LEU C N 1
ATOM 8690 C CA . LEU C 3 7 ? 141.103 143.153 139.615 1.00 45.35 7 LEU C CA 1
ATOM 8691 C C . LEU C 3 7 ? 140.558 141.917 138.918 1.00 48.80 7 LEU C C 1
ATOM 8692 O O . LEU C 3 7 ? 140.774 141.767 137.720 1.00 65.68 7 LEU C O 1
ATOM 8697 N N . LEU C 3 8 ? 139.844 141.067 139.636 1.00 60.97 8 LEU C N 1
ATOM 8698 C CA . LEU C 3 8 ? 139.196 139.886 139.022 1.00 60.20 8 LEU C CA 1
ATOM 8699 C C . LEU C 3 8 ? 137.879 140.308 138.372 1.00 54.67 8 LEU C C 1
ATOM 8700 O O . LEU C 3 8 ? 136.983 140.782 139.070 1.00 67.91 8 LEU C O 1
ATOM 8705 N N . VAL C 3 9 ? 137.770 140.094 137.070 1.00 50.96 9 VAL C N 1
ATOM 8706 C CA . VAL C 3 9 ? 136.527 140.341 136.302 1.00 55.81 9 VAL C CA 1
ATOM 8707 C C . VAL C 3 9 ? 135.945 138.997 135.880 1.00 57.15 9 VAL C C 1
ATOM 8708 O O . VAL C 3 9 ? 136.668 138.195 135.272 1.00 54.98 9 VAL C O 1
ATOM 8712 N N . ASP C 3 10 ? 134.673 138.773 136.181 1.00 59.90 10 ASP C N 1
ATOM 8713 C CA . ASP C 3 10 ? 134.026 137.455 135.967 1.00 63.35 10 ASP C CA 1
ATOM 8714 C C . ASP C 3 10 ? 132.897 137.560 134.955 1.00 56.96 10 ASP C C 1
ATOM 8715 O O . ASP C 3 10 ? 132.208 138.609 134.907 1.00 59.81 10 ASP C O 1
ATOM 8720 N N . ARG C 3 11 ? 132.702 136.472 134.203 1.00 55.52 11 ARG C N 1
ATOM 8721 C CA . ARG C 3 11 ? 131.553 136.262 133.284 1.00 58.08 11 ARG C CA 1
ATOM 8722 C C . ARG C 3 11 ? 131.556 137.280 132.145 1.00 47.96 11 ARG C C 1
ATOM 8723 O O . ARG C 3 11 ? 130.489 137.618 131.642 1.00 54.79 11 ARG C O 1
ATOM 8731 N N . LYS C 3 12 ? 132.729 137.729 131.731 1.00 55.77 12 LYS C N 1
ATOM 8732 C CA . LYS C 3 12 ? 132.876 138.640 130.576 1.00 56.21 12 LYS C CA 1
ATOM 8733 C C . LYS C 3 12 ? 133.627 137.866 129.497 1.00 54.13 12 LYS C C 1
ATOM 8734 O O . LYS C 3 12 ? 134.579 137.107 129.811 1.00 52.90 12 LYS C O 1
ATOM 8740 N N . GLU C 3 13 ? 133.240 138.059 128.250 1.00 53.63 13 GLU C N 1
ATOM 8741 C CA . GLU C 3 13 ? 133.901 137.387 127.111 1.00 54.92 13 GLU C CA 1
ATOM 8742 C C . GLU C 3 13 ? 134.517 138.442 126.192 1.00 46.86 13 GLU C C 1
ATOM 8743 O O . GLU C 3 13 ? 134.035 139.571 126.119 1.00 43.10 13 GLU C O 1
ATOM 8749 N N . PHE C 3 14 ? 135.512 138.029 125.436 1.00 45.16 14 PHE C N 1
ATOM 8750 C CA . PHE C 3 14 ? 135.952 138.746 124.224 1.00 48.16 14 PHE C CA 1
ATOM 8751 C C . PHE C 3 14 ? 135.621 137.911 122.995 1.00 49.23 14 PHE C C 1
ATOM 8752 O O . PHE C 3 14 ? 135.725 136.657 123.046 1.00 53.30 14 PHE C O 1
ATOM 8760 N N . GLU C 3 15 ? 135.267 138.598 121.917 1.00 55.03 15 GLU C N 1
ATOM 8761 C CA . GLU C 3 15 ? 135.005 137.940 120.620 1.00 55.14 15 GLU C CA 1
ATOM 8762 C C . GLU C 3 15 ? 136.335 137.448 120.054 1.00 50.21 15 GLU C C 1
ATOM 8763 O O . GLU C 3 15 ? 136.361 136.429 119.344 1.00 57.23 15 GLU C O 1
ATOM 8769 N N . ASP C 3 16 ? 137.409 138.169 120.326 1.00 42.52 16 ASP C N 1
ATOM 8770 C CA . ASP C 3 16 ? 138.692 137.958 119.616 1.00 44.38 16 ASP C CA 1
ATOM 8771 C C . ASP C 3 16 ? 139.852 138.100 120.590 1.00 42.29 16 ASP C C 1
ATOM 8772 O O . ASP C 3 16 ? 139.619 138.151 121.793 1.00 53.33 16 ASP C O 1
ATOM 8777 N N . TRP C 3 17 ? 141.072 138.071 120.074 1.00 40.16 17 TRP C N 1
ATOM 8778 C CA . TRP C 3 17 ? 142.305 137.899 120.872 1.00 45.23 17 TRP C CA 1
ATOM 8779 C C . TRP C 3 17 ? 143.268 139.049 120.635 1.00 41.92 17 TRP C C 1
ATOM 8780 O O . TRP C 3 17 ? 144.399 138.980 121.165 1.00 55.75 17 TRP C O 1
ATOM 8791 N N . LYS C 3 18 ? 142.797 140.129 120.022 1.00 42.27 18 LYS C N 1
ATOM 8792 C CA . LYS C 3 18 ? 143.563 141.386 119.898 1.00 46.37 18 LYS C CA 1
ATOM 8793 C C . LYS C 3 18 ? 143.537 142.189 121.203 1.00 46.04 18 LYS C C 1
ATOM 8794 O O . LYS C 3 18 ? 143.031 141.719 122.256 1.00 54.55 18 LYS C O 1
ATOM 8800 N N . ASN C 3 19 ? 144.118 143.374 121.155 1.00 43.49 19 ASN C N 1
ATOM 8801 C CA . ASN C 3 19 ? 144.232 144.258 122.339 1.00 41.59 19 ASN C CA 1
ATOM 8802 C C . ASN C 3 19 ? 142.882 144.917 122.561 1.00 35.35 19 ASN C C 1
ATOM 8803 O O . ASN C 3 19 ? 142.513 145.819 121.810 1.00 44.58 19 ASN C O 1
ATOM 8808 N N . ASN C 3 20 ? 142.182 144.477 123.598 1.00 34.72 20 ASN C N 1
ATOM 8809 C CA . ASN C 3 20 ? 140.815 144.938 123.901 1.00 30.25 20 ASN C CA 1
ATOM 8810 C C . ASN C 3 20 ? 140.778 145.893 125.093 1.00 28.30 20 ASN C C 1
ATOM 8811 O O . ASN C 3 20 ? 139.685 146.126 125.581 1.00 28.86 20 ASN C O 1
ATOM 8816 N N . LEU C 3 21 ? 141.898 146.448 125.539 1.00 26.05 21 LEU C N 1
ATOM 8817 C CA . LEU C 3 21 ? 141.914 147.367 126.706 1.00 29.80 21 LEU C CA 1
ATOM 8818 C C . LEU C 3 21 ? 142.336 148.762 126.251 1.00 29.98 21 LEU C C 1
ATOM 8819 O O . LEU C 3 21 ? 143.365 148.896 125.538 1.00 33.04 21 LEU C O 1
ATOM 8824 N N . THR C 3 22 ? 141.568 149.764 126.662 1.00 28.25 22 THR C N 1
ATOM 8825 C CA . THR C 3 22 ? 142.017 151.169 126.636 1.00 35.84 22 THR C CA 1
ATOM 8826 C C . THR C 3 22 ? 141.795 151.798 127.996 1.00 36.60 22 THR C C 1
ATOM 8827 O O . THR C 3 22 ? 140.882 151.393 128.713 1.00 37.56 22 THR C O 1
ATOM 8831 N N . TRP C 3 23 ? 142.637 152.758 128.323 1.00 35.06 23 TRP C N 1
ATOM 8832 C CA . TRP C 3 23 ? 142.653 153.427 129.641 1.00 30.44 23 TRP C CA 1
ATOM 8833 C C . TRP C 3 23 ? 142.473 154.927 129.418 1.00 30.66 23 TRP C C 1
ATOM 8834 O O . TRP C 3 23 ? 143.417 155.576 128.925 1.00 33.92 23 TRP C O 1
ATOM 8845 N N . ALA C 3 24 ? 141.313 155.459 129.742 1.00 27.69 24 ALA C N 1
ATOM 8846 C CA . ALA C 3 24 ? 140.920 156.839 129.407 1.00 28.89 24 ALA C CA 1
ATOM 8847 C C . ALA C 3 24 ? 141.624 157.874 130.284 1.00 31.91 24 ALA C C 1
ATOM 8848 O O . ALA C 3 24 ? 142.059 157.595 131.415 1.00 44.72 24 ALA C O 1
ATOM 8850 N N . ARG C 3 25 ? 141.685 159.087 129.763 1.00 40.60 25 ARG C N 1
ATOM 8851 C CA . ARG C 3 25 ? 142.303 160.317 130.346 1.00 38.60 25 ARG C CA 1
ATOM 8852 C C . ARG C 3 25 ? 141.867 160.506 131.809 1.00 43.02 25 ARG C C 1
ATOM 8853 O O . ARG C 3 25 ? 142.682 160.904 132.603 1.00 43.11 25 ARG C O 1
ATOM 8861 N N . ASP C 3 26 ? 140.605 160.242 132.130 1.00 38.58 26 ASP C N 1
ATOM 8862 C CA . ASP C 3 26 ? 140.011 160.404 133.470 1.00 38.53 26 ASP C CA 1
ATOM 8863 C C . ASP C 3 26 ? 140.230 159.138 134.320 1.00 38.75 26 ASP C C 1
ATOM 8864 O O . ASP C 3 26 ? 139.728 159.106 135.465 1.00 47.52 26 ASP C O 1
ATOM 8869 N N . GLY C 3 27 ? 140.913 158.118 133.807 1.00 39.18 27 GLY C N 1
ATOM 8870 C CA . GLY C 3 27 ? 141.220 156.889 134.560 1.00 35.66 27 GLY C CA 1
ATOM 8871 C C . GLY C 3 27 ? 140.242 155.774 134.264 1.00 35.55 27 GLY C C 1
ATOM 8872 O O . GLY C 3 27 ? 140.400 154.687 134.848 1.00 39.57 27 GLY C O 1
ATOM 8873 N N . THR C 3 28 ? 139.257 155.992 133.404 1.00 36.22 28 THR C N 1
ATOM 8874 C CA . THR C 3 28 ? 138.284 154.930 133.084 1.00 35.77 28 THR C CA 1
ATOM 8875 C C . THR C 3 28 ? 138.989 153.828 132.281 1.00 36.24 28 THR C C 1
ATOM 8876 O O . THR C 3 28 ? 139.764 154.127 131.381 1.00 35.04 28 THR C O 1
ATOM 8880 N N . LEU C 3 29 ? 138.731 152.576 132.637 1.00 35.86 29 LEU C N 1
ATOM 8881 C CA . LEU C 3 29 ? 139.144 151.429 131.795 1.00 34.59 29 LEU C CA 1
ATOM 8882 C C . LEU C 3 29 ? 137.986 151.125 130.846 1.00 35.53 29 LEU C C 1
ATOM 8883 O O . LEU C 3 29 ? 136.835 151.036 131.286 1.00 31.48 29 LEU C O 1
ATOM 8888 N N . TYR C 3 30 ? 138.276 150.986 129.566 1.00 35.88 30 TYR C N 1
ATOM 8889 C CA . TYR C 3 30 ? 137.280 150.476 128.594 1.00 37.18 30 TYR C CA 1
ATOM 8890 C C . TYR C 3 30 ? 137.763 149.125 128.101 1.00 31.33 30 TYR C C 1
ATOM 8891 O O . TYR C 3 30 ? 138.865 149.021 127.565 1.00 36.10 30 TYR C O 1
ATOM 8900 N N . LEU C 3 31 ? 136.940 148.113 128.284 1.00 33.82 31 LEU C N 1
ATOM 8901 C CA . LEU C 3 31 ? 137.222 146.761 127.746 1.00 35.88 31 LEU C CA 1
ATOM 8902 C C . LEU C 3 31 ? 136.180 146.472 126.694 1.00 33.69 31 LEU C C 1
ATOM 8903 O O . LEU C 3 31 ? 134.962 146.464 127.035 1.00 34.41 31 LEU C O 1
ATOM 8908 N N . THR C 3 32 ? 136.634 146.199 125.475 1.00 36.31 32 THR C N 1
ATOM 8909 C CA . THR C 3 32 ? 135.697 145.888 124.366 1.00 44.30 32 THR C CA 1
ATOM 8910 C C . THR C 3 32 ? 135.382 144.401 124.472 1.00 41.67 32 THR C C 1
ATOM 8911 O O . THR C 3 32 ? 135.631 143.651 123.564 1.00 51.62 32 THR C O 1
ATOM 8915 N N . THR C 3 33 ? 134.705 144.040 125.540 1.00 45.41 33 THR C N 1
ATOM 8916 C CA . THR C 3 33 ? 134.053 142.730 125.700 1.00 45.59 33 THR C CA 1
ATOM 8917 C C . THR C 3 33 ? 132.861 142.612 124.745 1.00 44.29 33 THR C C 1
ATOM 8918 O O . THR C 3 33 ? 132.428 143.606 124.151 1.00 43.47 33 THR C O 1
ATOM 8922 N N . PHE C 3 34 ? 132.362 141.392 124.614 1.00 47.38 34 PHE C N 1
ATOM 8923 C CA . PHE C 3 34 ? 131.210 141.036 123.763 1.00 50.23 34 PHE C CA 1
ATOM 8924 C C . PHE C 3 34 ? 130.097 140.537 124.663 1.00 49.03 34 PHE C C 1
ATOM 8925 O O . PHE C 3 34 ? 130.377 139.834 125.644 1.00 52.87 34 PHE C O 1
ATOM 8933 N N . PRO C 3 35 ? 128.814 140.827 124.367 1.00 46.03 35 PRO C N 1
ATOM 8934 C CA . PRO C 3 35 ? 128.390 141.761 123.317 1.00 52.22 35 PRO C CA 1
ATOM 8935 C C . PRO C 3 35 ? 128.366 143.256 123.690 1.00 54.45 35 PRO C C 1
ATOM 8936 O O . PRO C 3 35 ? 128.092 144.065 122.838 1.00 57.41 35 PRO C O 1
ATOM 8940 N N . ASP C 3 36 ? 128.642 143.608 124.942 1.00 55.16 36 ASP C N 1
ATOM 8941 C CA . ASP C 3 36 ? 128.703 145.028 125.356 1.00 54.50 36 ASP C CA 1
ATOM 8942 C C . ASP C 3 36 ? 130.118 145.362 125.809 1.00 46.96 36 ASP C C 1
ATOM 8943 O O . ASP C 3 36 ? 130.824 144.476 126.335 1.00 60.08 36 ASP C O 1
ATOM 8948 N N . ILE C 3 37 ? 130.502 146.620 125.652 1.00 44.79 37 ILE C N 1
ATOM 8949 C CA . ILE C 3 37 ? 131.723 147.176 126.291 1.00 42.98 37 ILE C CA 1
ATOM 8950 C C . ILE C 3 37 ? 131.565 147.063 127.805 1.00 41.64 37 ILE C C 1
ATOM 8951 O O . ILE C 3 37 ? 130.451 147.201 128.329 1.00 38.47 37 ILE C O 1
ATOM 8956 N N . SER C 3 38 ? 132.670 146.807 128.481 1.00 38.77 38 SER C N 1
ATOM 8957 C CA . SER C 3 38 ? 132.766 146.899 129.952 1.00 40.83 38 SER C CA 1
ATOM 8958 C C . SER C 3 38 ? 133.585 148.138 130.287 1.00 39.71 38 SER C C 1
ATOM 8959 O O . SER C 3 38 ? 134.666 148.337 129.670 1.00 49.42 38 SER C O 1
ATOM 8962 N N . ILE C 3 39 ? 133.121 148.927 131.239 1.00 42.27 39 ILE C N 1
ATOM 8963 C CA . ILE C 3 39 ? 133.915 150.057 131.798 1.00 47.08 39 ILE C CA 1
ATOM 8964 C C . ILE C 3 39 ? 134.369 149.691 133.198 1.00 45.26 39 ILE C C 1
ATOM 8965 O O . ILE C 3 39 ? 133.558 149.203 133.980 1.00 47.35 39 ILE C O 1
ATOM 8970 N N . GLY C 3 40 ? 135.653 149.896 133.469 1.00 46.20 40 GLY C N 1
ATOM 8971 C CA . GLY C 3 40 ? 136.174 150.078 134.827 1.00 46.96 40 GLY C CA 1
ATOM 8972 C C . GLY C 3 40 ? 135.952 151.510 135.248 1.00 44.97 40 GLY C C 1
ATOM 8973 O O . GLY C 3 40 ? 136.845 152.345 135.012 1.00 48.98 40 GLY C O 1
ATOM 8974 N N . GLN C 3 41 ? 134.804 151.793 135.849 1.00 42.65 41 GLN C N 1
ATOM 8975 C CA . GLN C 3 41 ? 134.447 153.150 136.334 1.00 50.03 41 GLN C CA 1
ATOM 8976 C C . GLN C 3 41 ? 135.380 153.537 137.480 1.00 40.33 41 GLN C C 1
ATOM 8977 O O . GLN C 3 41 ? 135.491 152.794 138.443 1.00 43.67 41 GLN C O 1
ATOM 8983 N N . PRO C 3 42 ? 136.155 154.639 137.402 1.00 43.35 42 PRO C N 1
ATOM 8984 C CA . PRO C 3 42 ? 137.101 154.982 138.477 1.00 44.97 42 PRO C CA 1
ATOM 8985 C C . PRO C 3 42 ? 136.390 155.294 139.807 1.00 45.19 42 PRO C C 1
ATOM 8986 O O . PRO C 3 42 ? 135.297 155.886 139.809 1.00 45.84 42 PRO C O 1
ATOM 8990 N N . LYS C 3 43 ? 136.966 154.831 140.910 1.00 46.89 43 LYS C N 1
ATOM 8991 C CA . LYS C 3 43 ? 136.410 155.044 142.272 1.00 53.55 43 LYS C CA 1
ATOM 8992 C C . LYS C 3 43 ? 137.488 155.541 143.219 1.00 49.59 43 LYS C C 1
ATOM 8993 O O . LYS C 3 43 ? 138.660 155.188 143.055 1.00 56.70 43 LYS C O 1
ATOM 8999 N N . TYR C 3 44 ? 137.096 156.410 144.136 1.00 50.59 44 TYR C N 1
ATOM 9000 C CA . TYR C 3 44 ? 138.011 156.945 145.168 1.00 47.88 44 TYR C CA 1
ATOM 9001 C C . TYR C 3 44 ? 137.758 156.234 146.496 1.00 48.90 44 TYR C C 1
ATOM 9002 O O . TYR C 3 44 ? 136.602 156.070 146.916 1.00 58.63 44 TYR C O 1
ATOM 9011 N N . ALA C 3 45 ? 138.844 155.817 147.127 1.00 52.43 45 ALA C N 1
ATOM 9012 C CA . ALA C 3 45 ? 138.901 155.434 148.546 1.00 52.88 45 ALA C CA 1
ATOM 9013 C C . ALA C 3 45 ? 140.207 155.940 149.132 1.00 54.15 45 ALA C C 1
ATOM 9014 O O . ALA C 3 45 ? 141.230 155.904 148.425 1.00 56.00 45 ALA C O 1
ATOM 9016 N N . LYS C 3 46 ? 140.178 156.387 150.381 1.00 61.14 46 LYS C N 1
ATOM 9017 C CA . LYS C 3 46 ? 141.399 156.876 151.058 1.00 70.21 46 LYS C CA 1
ATOM 9018 C C . LYS C 3 46 ? 142.358 155.696 151.255 1.00 70.02 46 LYS C C 1
ATOM 9019 O O . LYS C 3 46 ? 143.564 155.861 150.980 1.00 72.18 46 LYS C O 1
ATOM 9025 N N . ASP C 3 47 ? 141.859 154.562 151.738 1.00 65.61 47 ASP C N 1
ATOM 9026 C CA . ASP C 3 47 ? 142.645 153.309 151.783 1.00 72.07 47 ASP C CA 1
ATOM 9027 C C . ASP C 3 47 ? 142.020 152.310 150.814 1.00 67.29 47 ASP C C 1
ATOM 9028 O O . ASP C 3 47 ? 140.847 151.942 150.994 1.00 67.81 47 ASP C O 1
ATOM 9033 N N . ILE C 3 48 ? 142.805 151.832 149.859 1.00 55.69 48 ILE C N 1
ATOM 9034 C CA . ILE C 3 48 ? 142.372 150.776 148.904 1.00 57.86 48 ILE C CA 1
ATOM 9035 C C . ILE C 3 48 ? 142.801 149.398 149.412 1.00 55.13 48 ILE C C 1
ATOM 9036 O O . ILE C 3 48 ? 142.524 148.408 148.713 1.00 54.26 48 ILE C O 1
ATOM 9041 N N . ASN C 3 49 ? 143.471 149.319 150.560 1.00 61.58 49 ASN C N 1
ATOM 9042 C CA . ASN C 3 49 ? 143.932 148.038 151.162 1.00 71.09 49 ASN C CA 1
ATOM 9043 C C . ASN C 3 49 ? 144.833 147.299 150.174 1.00 62.20 49 ASN C C 1
ATOM 9044 O O . ASN C 3 49 ? 144.811 146.049 150.153 1.00 69.85 49 ASN C O 1
ATOM 9049 N N . CYS C 3 50 ? 145.633 148.044 149.412 1.00 66.26 50 CYS C N 1
ATOM 9050 C CA . CYS C 3 50 ? 146.524 147.506 148.351 1.00 65.56 50 CYS C CA 1
ATOM 9051 C C . CYS C 3 50 ? 145.735 146.643 147.353 1.00 51.12 50 CYS C C 1
ATOM 9052 O O . CYS C 3 50 ? 146.344 145.750 146.741 1.00 44.65 50 CYS C O 1
ATOM 9055 N N . ASN C 3 51 ? 144.447 146.878 147.170 1.00 42.69 51 ASN C N 1
ATOM 9056 C CA . ASN C 3 51 ? 143.615 146.037 146.287 1.00 46.69 51 ASN C CA 1
ATOM 9057 C C . ASN C 3 51 ? 143.039 146.947 145.201 1.00 50.51 51 ASN C C 1
ATOM 9058 O O . ASN C 3 51 ? 142.366 147.939 145.518 1.00 52.37 51 ASN C O 1
ATOM 9063 N N . SER C 3 52 ? 143.265 146.603 143.943 1.00 49.22 52 SER C N 1
ATOM 9064 C CA . SER C 3 52 ? 142.778 147.377 142.776 1.00 47.50 52 SER C CA 1
ATOM 9065 C C . SER C 3 52 ? 141.262 147.268 142.613 1.00 48.47 52 SER C C 1
ATOM 9066 O O . SER C 3 52 ? 140.724 148.066 141.837 1.00 54.55 52 SER C O 1
ATOM 9069 N N . LYS C 3 53 ? 140.593 146.330 143.288 1.00 51.97 53 LYS C N 1
ATOM 9070 C CA . LYS C 3 53 ? 139.107 146.260 143.294 1.00 51.10 53 LYS C CA 1
ATOM 9071 C C . LYS C 3 53 ? 138.559 147.586 143.821 1.00 49.79 53 LYS C C 1
ATOM 9072 O O . LYS C 3 53 ? 137.379 147.858 143.582 1.00 59.10 53 LYS C O 1
ATOM 9078 N N . ASN C 3 54 ? 139.332 148.329 144.617 1.00 51.00 54 ASN C N 1
ATOM 9079 C CA . ASN C 3 54 ? 138.852 149.582 145.241 1.00 53.83 54 ASN C CA 1
ATOM 9080 C C . ASN C 3 54 ? 139.134 150.787 144.342 1.00 49.98 54 ASN C C 1
ATOM 9081 O O . ASN C 3 54 ? 138.596 151.861 144.618 1.00 64.26 54 ASN C O 1
ATOM 9086 N N . LEU C 3 55 ? 139.938 150.639 143.301 1.00 50.97 55 LEU C N 1
ATOM 9087 C CA . LEU C 3 55 ? 140.148 151.724 142.302 1.00 43.35 55 LEU C CA 1
ATOM 9088 C C . LEU C 3 55 ? 139.091 151.679 141.208 1.00 41.52 55 LEU C C 1
ATOM 9089 O O . LEU C 3 55 ? 138.797 152.746 140.668 1.00 53.09 55 LEU C O 1
ATOM 9094 N N . PHE C 3 56 ? 138.556 150.517 140.835 1.00 47.50 56 PHE C N 1
ATOM 9095 C CA . PHE C 3 56 ? 137.627 150.409 139.677 1.00 41.58 56 PHE C CA 1
ATOM 9096 C C . PHE C 3 56 ? 136.386 149.621 140.025 1.00 44.65 56 PHE C C 1
ATOM 9097 O O . PHE C 3 56 ? 136.507 148.559 140.631 1.00 50.05 56 PHE C O 1
ATOM 9105 N N . HIS C 3 57 ? 135.234 150.120 139.601 1.00 46.22 57 HIS C N 1
ATOM 9106 C CA . HIS C 3 57 ? 133.975 149.350 139.553 1.00 46.68 57 HIS C CA 1
ATOM 9107 C C . HIS C 3 57 ? 133.720 148.914 138.112 1.00 46.81 57 HIS C C 1
ATOM 9108 O O . HIS C 3 57 ? 133.491 149.791 137.272 1.00 49.17 57 HIS C O 1
ATOM 9115 N N . VAL C 3 58 ? 133.722 147.613 137.855 1.00 45.81 58 VAL C N 1
ATOM 9116 C CA . VAL C 3 58 ? 133.611 147.087 136.469 1.00 45.75 58 VAL C CA 1
ATOM 9117 C C . VAL C 3 58 ? 132.164 146.729 136.215 1.00 44.60 58 VAL C C 1
ATOM 9118 O O . VAL C 3 58 ? 131.616 145.919 136.966 1.00 57.19 58 VAL C O 1
ATOM 9122 N N . LYS C 3 59 ? 131.567 147.321 135.188 1.00 44.70 59 LYS C N 1
ATOM 9123 C CA . LYS C 3 59 ? 130.143 147.093 134.871 1.00 49.59 59 LYS C CA 1
ATOM 9124 C C . LYS C 3 59 ? 129.934 147.067 133.363 1.00 47.55 59 LYS C C 1
ATOM 9125 O O . LYS C 3 59 ? 130.714 147.622 132.628 1.00 50.88 59 LYS C O 1
ATOM 9131 N N . GLU C 3 60 ? 128.842 146.457 132.950 1.00 57.92 60 GLU C N 1
ATOM 9132 C CA . GLU C 3 60 ? 128.329 146.489 131.564 1.00 60.09 60 GLU C CA 1
ATOM 9133 C C . GLU C 3 60 ? 128.050 147.941 131.172 1.00 55.07 60 GLU C C 1
ATOM 9134 O O . GLU C 3 60 ? 127.408 148.677 131.932 1.00 63.41 60 GLU C O 1
ATOM 9140 N N . PHE C 3 61 ? 128.503 148.326 129.988 1.00 55.22 61 PHE C N 1
ATOM 9141 C CA . PHE C 3 61 ? 128.333 149.685 129.427 1.00 54.18 61 PHE C CA 1
ATOM 9142 C C . PHE C 3 61 ? 127.643 149.562 128.082 1.00 59.15 61 PHE C C 1
ATOM 9143 O O . PHE C 3 61 ? 128.294 149.527 127.036 1.00 63.71 61 PHE C O 1
ATOM 9151 N N . PRO C 3 62 ? 126.300 149.439 128.084 1.00 62.68 62 PRO C N 1
ATOM 9152 C CA . PRO C 3 62 ? 125.557 149.225 126.843 1.00 65.59 62 PRO C CA 1
ATOM 9153 C C . PRO C 3 62 ? 125.446 150.515 126.014 1.00 66.82 62 PRO C C 1
ATOM 9154 O O . PRO C 3 62 ? 125.309 151.607 126.557 1.00 67.87 62 PRO C O 1
ATOM 9158 N N . LEU C 3 63 ? 125.524 150.366 124.697 1.00 64.86 63 LEU C N 1
ATOM 9159 C CA . LEU C 3 63 ? 125.438 151.498 123.737 1.00 61.21 63 LEU C CA 1
ATOM 9160 C C . LEU C 3 63 ? 124.462 151.139 122.621 1.00 55.02 63 LEU C C 1
ATOM 9161 O O . LEU C 3 63 ? 124.350 149.947 122.260 1.00 69.76 63 LEU C O 1
ATOM 9166 N N . GLU C 3 64 ? 123.780 152.156 122.108 1.00 65.66 64 GLU C N 1
ATOM 9167 C CA . GLU C 3 64 ? 122.849 152.074 120.954 1.00 69.14 64 GLU C CA 1
ATOM 9168 C C . GLU C 3 64 ? 123.623 152.391 119.673 1.00 68.37 64 GLU C C 1
ATOM 9169 O O . GLU C 3 64 ? 124.166 153.495 119.548 1.00 71.28 64 GLU C O 1
ATOM 9175 N N . PHE C 3 65 ? 123.625 151.481 118.707 1.00 68.59 65 PHE C N 1
ATOM 9176 C CA . PHE C 3 65 ? 124.343 151.668 117.424 1.00 64.69 65 PHE C CA 1
ATOM 9177 C C . PHE C 3 65 ? 123.345 151.925 116.293 1.00 70.17 65 PHE C C 1
ATOM 9178 O O . PHE C 3 65 ? 122.446 151.130 116.008 1.00 79.36 65 PHE C O 1
ATOM 9186 N N . GLU C 3 66 ? 123.538 153.048 115.625 1.00 80.09 66 GLU C N 1
ATOM 9187 C CA . GLU C 3 66 ? 122.861 153.407 114.363 1.00 83.24 66 GLU C CA 1
ATOM 9188 C C . GLU C 3 66 ? 123.734 152.891 113.217 1.00 68.86 66 GLU C C 1
ATOM 9189 O O . GLU C 3 66 ? 124.845 153.400 113.025 1.00 88.23 66 GLU C O 1
ATOM 9195 N N . ASN C 3 67 ? 123.254 151.934 112.444 1.00 57.24 67 ASN C N 1
ATOM 9196 C CA . ASN C 3 67 ? 123.985 151.488 111.238 1.00 49.86 67 ASN C CA 1
ATOM 9197 C C . ASN C 3 67 ? 123.641 152.415 110.061 1.00 46.42 67 ASN C C 1
ATOM 9198 O O . ASN C 3 67 ? 122.588 152.265 109.471 1.00 49.66 67 ASN C O 1
ATOM 9203 N N . LYS C 3 68 ? 124.529 153.318 109.683 1.00 42.01 68 LYS C N 1
ATOM 9204 C CA . LYS C 3 68 ? 124.332 154.205 108.503 1.00 42.88 68 LYS C CA 1
ATOM 9205 C C . LYS C 3 68 ? 124.408 153.414 107.185 1.00 43.84 68 LYS C C 1
ATOM 9206 O O . LYS C 3 68 ? 124.058 154.002 106.134 1.00 48.32 68 LYS C O 1
ATOM 9212 N N . LEU C 3 69 ? 124.791 152.131 107.215 1.00 42.71 69 LEU C N 1
ATOM 9213 C CA . LEU C 3 69 ? 124.952 151.311 105.997 1.00 38.61 69 LEU C CA 1
ATOM 9214 C C . LEU C 3 69 ? 123.941 150.164 105.953 1.00 45.83 69 LEU C C 1
ATOM 9215 O O . LEU C 3 69 ? 124.103 149.349 105.030 1.00 57.15 69 LEU C O 1
ATOM 9220 N N . ASP C 3 70 ? 122.911 150.077 106.798 1.00 47.47 70 ASP C N 1
ATOM 9221 C CA . ASP C 3 70 ? 122.094 148.832 106.806 1.00 60.28 70 ASP C CA 1
ATOM 9222 C C . ASP C 3 70 ? 121.144 148.739 105.602 1.00 55.29 70 ASP C C 1
ATOM 9223 O O . ASP C 3 70 ? 120.655 147.605 105.372 1.00 63.05 70 ASP C O 1
ATOM 9228 N N . PHE C 3 71 ? 120.916 149.806 104.829 1.00 50.68 71 PHE C N 1
ATOM 9229 C CA . PHE C 3 71 ? 120.225 149.706 103.520 1.00 52.62 71 PHE C CA 1
ATOM 9230 C C . PHE C 3 71 ? 121.231 149.684 102.359 1.00 49.96 71 PHE C C 1
ATOM 9231 O O . PHE C 3 71 ? 120.803 149.763 101.193 1.00 64.87 71 PHE C O 1
ATOM 9239 N N . GLU C 3 72 ? 122.522 149.534 102.623 1.00 49.02 72 GLU C N 1
ATOM 9240 C CA . GLU C 3 72 ? 123.539 149.342 101.561 1.00 51.94 72 GLU C CA 1
ATOM 9241 C C . GLU C 3 72 ? 123.834 147.844 101.401 1.00 54.82 72 GLU C C 1
ATOM 9242 O O . GLU C 3 72 ? 124.027 147.124 102.411 1.00 61.46 72 GLU C O 1
ATOM 9248 N N . LEU C 3 73 ? 123.923 147.390 100.158 1.00 47.77 73 LEU C N 1
ATOM 9249 C CA . LEU C 3 73 ? 124.289 145.987 99.852 1.00 42.99 73 LEU C CA 1
ATOM 9250 C C . LEU C 3 73 ? 125.816 145.910 99.709 1.00 46.52 73 LEU C C 1
ATOM 9251 O O . LEU C 3 73 ? 126.428 146.838 99.183 1.00 57.82 73 LEU C O 1
ATOM 9256 N N . ALA C 3 74 ? 126.401 144.810 100.152 1.00 46.16 74 ALA C N 1
ATOM 9257 C CA . ALA C 3 74 ? 127.779 144.702 100.661 1.00 47.39 74 ALA C CA 1
ATOM 9258 C C . ALA C 3 74 ? 128.890 144.993 99.626 1.00 53.14 74 ALA C C 1
ATOM 9259 O O . ALA C 3 74 ? 130.007 145.403 100.097 1.00 67.11 74 ALA C O 1
ATOM 9261 N N . GLN C 3 75 ? 128.698 144.797 98.327 1.00 40.59 75 GLN C N 1
ATOM 9262 C CA . GLN C 3 75 ? 129.793 144.968 97.303 1.00 43.91 75 GLN C CA 1
ATOM 9263 C C . GLN C 3 75 ? 131.031 144.110 97.628 1.00 48.09 75 GLN C C 1
ATOM 9264 O O . GLN C 3 75 ? 130.823 142.929 97.948 1.00 66.81 75 GLN C O 1
ATOM 9270 N N . GLN C 3 76 ? 132.263 144.605 97.476 1.00 49.48 76 GLN C N 1
ATOM 9271 C CA . GLN C 3 76 ? 133.485 143.744 97.487 1.00 52.87 76 GLN C CA 1
ATOM 9272 C C . GLN C 3 76 ? 133.734 143.171 98.881 1.00 53.60 76 GLN C C 1
ATOM 9273 O O . GLN C 3 76 ? 134.156 142.017 98.989 1.00 55.68 76 GLN C O 1
ATOM 9279 N N . ASN C 3 77 ? 133.451 143.934 99.926 1.00 53.12 77 ASN C N 1
ATOM 9280 C CA . ASN C 3 77 ? 133.528 143.393 101.299 1.00 46.86 77 ASN C CA 1
ATOM 9281 C C . ASN C 3 77 ? 132.191 142.733 101.599 1.00 40.15 77 ASN C C 1
ATOM 9282 O O . ASN C 3 77 ? 131.310 143.383 102.211 1.00 50.13 77 ASN C O 1
ATOM 9287 N N . GLY C 3 78 ? 132.059 141.469 101.210 1.00 39.37 78 GLY C N 1
ATOM 9288 C CA . GLY C 3 78 ? 130.828 140.681 101.434 1.00 39.12 78 GLY C CA 1
ATOM 9289 C C . GLY C 3 78 ? 130.477 140.532 102.911 1.00 34.91 78 GLY C C 1
ATOM 9290 O O . GLY C 3 78 ? 129.305 140.295 103.205 1.00 41.85 78 GLY C O 1
ATOM 9291 N N . LEU C 3 79 ? 131.418 140.727 103.829 1.00 36.68 79 LEU C N 1
ATOM 9292 C CA . LEU C 3 79 ? 131.112 140.598 105.274 1.00 39.57 79 LEU C CA 1
ATOM 9293 C C . LEU C 3 79 ? 130.441 141.860 105.814 1.00 37.26 79 LEU C C 1
ATOM 9294 O O . LEU C 3 79 ? 129.901 141.760 106.924 1.00 45.51 79 LEU C O 1
ATOM 9299 N N . LEU C 3 80 ? 130.357 142.965 105.073 1.00 38.78 80 LEU C N 1
ATOM 9300 C CA . LEU C 3 80 ? 129.541 144.128 105.508 1.00 35.35 80 LEU C CA 1
ATOM 9301 C C . LEU C 3 80 ? 128.073 143.718 105.650 1.00 38.71 80 LEU C C 1
ATOM 9302 O O . LEU C 3 80 ? 127.518 143.134 104.699 1.00 46.76 80 LEU C O 1
ATOM 9307 N N . ASN C 3 81 ? 127.453 144.047 106.792 1.00 36.56 81 ASN C N 1
ATOM 9308 C CA . ASN C 3 81 ? 126.042 143.745 107.133 1.00 36.52 81 ASN C CA 1
ATOM 9309 C C . ASN C 3 81 ? 125.791 142.235 107.077 1.00 37.16 81 ASN C C 1
ATOM 9310 O O . ASN C 3 81 ? 124.591 141.858 106.968 1.00 37.45 81 ASN C O 1
ATOM 9315 N N . SER C 3 82 ? 126.830 141.385 107.139 1.00 35.92 82 SER C N 1
ATOM 9316 C CA . SER C 3 82 ? 126.670 139.907 107.095 1.00 38.30 82 SER C CA 1
ATOM 9317 C C . SER C 3 82 ? 125.990 139.459 108.378 1.00 42.71 82 SER C C 1
ATOM 9318 O O . SER C 3 82 ? 125.167 138.497 108.317 1.00 49.72 82 SER C O 1
ATOM 9321 N N . GLN C 3 83 ? 126.226 140.198 109.470 1.00 47.91 83 GLN C N 1
ATOM 9322 C CA . GLN C 3 83 ? 125.496 139.987 110.736 1.00 53.40 83 GLN C CA 1
ATOM 9323 C C . GLN C 3 83 ? 124.866 141.305 111.142 1.00 51.11 83 GLN C C 1
ATOM 9324 O O . GLN C 3 83 ? 125.555 142.114 111.724 1.00 52.64 83 GLN C O 1
ATOM 9330 N N . PRO C 3 84 ? 123.589 141.593 110.810 1.00 47.53 84 PRO C N 1
ATOM 9331 C CA . PRO C 3 84 ? 123.074 142.963 110.854 1.00 49.70 84 PRO C CA 1
ATOM 9332 C C . PRO C 3 84 ? 122.901 143.675 112.214 1.00 51.80 84 PRO C C 1
ATOM 9333 O O . PRO C 3 84 ? 122.641 144.867 112.201 1.00 58.01 84 PRO C O 1
ATOM 9337 N N . VAL C 3 85 ? 122.972 142.963 113.334 1.00 52.78 85 VAL C N 1
ATOM 9338 C CA . VAL C 3 85 ? 122.856 143.587 114.681 1.00 59.21 85 VAL C CA 1
ATOM 9339 C C . VAL C 3 85 ? 124.239 144.096 115.086 1.00 56.73 85 VAL C C 1
ATOM 9340 O O . VAL C 3 85 ? 125.153 143.274 115.300 1.00 56.02 85 VAL C O 1
ATOM 9344 N N . CYS C 3 86 ? 124.397 145.416 115.170 1.00 54.91 86 CYS C N 1
ATOM 9345 C CA . CYS C 3 86 ? 125.702 146.070 115.423 1.00 50.88 86 CYS C CA 1
ATOM 9346 C C . CYS C 3 86 ? 126.196 145.846 116.847 1.00 44.67 86 CYS C C 1
ATOM 9347 O O . CYS C 3 86 ? 125.406 145.845 117.795 1.00 45.88 86 CYS C O 1
ATOM 9350 N N . TYR C 3 87 ? 127.498 145.700 116.987 1.00 40.46 87 TYR C N 1
ATOM 9351 C CA . TYR C 3 87 ? 128.152 145.571 118.296 1.00 40.35 87 TYR C CA 1
ATOM 9352 C C . TYR C 3 87 ? 129.551 146.150 118.164 1.00 37.51 87 TYR C C 1
ATOM 9353 O O . TYR C 3 87 ? 130.089 146.253 117.066 1.00 35.05 87 TYR C O 1
ATOM 9362 N N . PRO C 3 88 ? 130.151 146.578 119.280 1.00 35.85 88 PRO C N 1
ATOM 9363 C CA . PRO C 3 88 ? 131.450 147.229 119.219 1.00 36.65 88 PRO C CA 1
ATOM 9364 C C . PRO C 3 88 ? 132.618 146.286 118.945 1.00 33.45 88 PRO C C 1
ATOM 9365 O O . PRO C 3 88 ? 132.699 145.254 119.529 1.00 46.09 88 PRO C O 1
ATOM 9369 N N . ARG C 3 89 ? 133.513 146.720 118.076 1.00 37.48 89 ARG C N 1
ATOM 9370 C CA . ARG C 3 89 ? 134.797 146.049 117.812 1.00 38.05 89 ARG C CA 1
ATOM 9371 C C . ARG C 3 89 ? 135.945 146.786 118.487 1.00 37.60 89 ARG C C 1
ATOM 9372 O O . ARG C 3 89 ? 136.791 146.121 119.067 1.00 33.67 89 ARG C O 1
ATOM 9380 N N . VAL C 3 90 ? 136.048 148.092 118.296 1.00 33.13 90 VAL C N 1
ATOM 9381 C CA . VAL C 3 90 ? 137.189 148.867 118.843 1.00 34.38 90 VAL C CA 1
ATOM 9382 C C . VAL C 3 90 ? 136.626 150.095 119.548 1.00 35.30 90 VAL C C 1
ATOM 9383 O O . VAL C 3 90 ? 135.692 150.707 119.036 1.00 37.00 90 VAL C O 1
ATOM 9387 N N . CYS C 3 91 ? 137.200 150.441 120.682 1.00 37.49 91 CYS C N 1
ATOM 9388 C CA . CYS C 3 91 ? 136.787 151.596 121.494 1.00 43.49 91 CYS C CA 1
ATOM 9389 C C . CYS C 3 91 ? 138.046 152.376 121.863 1.00 46.09 91 CYS C C 1
ATOM 9390 O O . CYS C 3 91 ? 138.921 151.801 122.554 1.00 55.00 91 CYS C O 1
ATOM 9393 N N . LYS C 3 92 ? 138.153 153.635 121.431 1.00 43.33 92 LYS C N 1
ATOM 9394 C CA . LYS C 3 92 ? 139.270 154.511 121.864 1.00 43.75 92 LYS C CA 1
ATOM 9395 C C . LYS C 3 92 ? 138.702 155.754 122.513 1.00 36.97 92 LYS C C 1
ATOM 9396 O O . LYS C 3 92 ? 137.954 156.486 121.884 1.00 43.93 92 LYS C O 1
ATOM 9402 N N . PRO C 3 93 ? 139.018 156.042 123.790 1.00 34.56 93 PRO C N 1
ATOM 9403 C CA . PRO C 3 93 ? 138.658 157.326 124.384 1.00 31.09 93 PRO C CA 1
ATOM 9404 C C . PRO C 3 93 ? 139.547 158.435 123.825 1.00 26.27 93 PRO C C 1
ATOM 9405 O O . PRO C 3 93 ? 140.675 158.180 123.445 1.00 25.56 93 PRO C O 1
ATOM 9409 N N . SER C 3 94 ? 139.024 159.652 123.763 1.00 27.35 94 SER C N 1
ATOM 9410 C CA . SER C 3 94 ? 139.830 160.832 123.351 1.00 31.31 94 SER C CA 1
ATOM 9411 C C . SER C 3 94 ? 140.989 161.048 124.321 1.00 32.33 94 SER C C 1
ATOM 9412 O O . SER C 3 94 ? 140.812 160.946 125.537 1.00 38.08 94 SER C O 1
ATOM 9415 N N . PRO C 3 95 ? 142.212 161.367 123.847 1.00 36.42 95 PRO C N 1
ATOM 9416 C CA . PRO C 3 95 ? 143.294 161.778 124.733 1.00 35.86 95 PRO C CA 1
ATOM 9417 C C . PRO C 3 95 ? 143.128 163.203 125.299 1.00 39.84 95 PRO C C 1
ATOM 9418 O O . PRO C 3 95 ? 143.963 163.597 126.102 1.00 58.30 95 PRO C O 1
ATOM 9422 N N . ILE C 3 96 ? 142.090 163.944 124.920 1.00 39.77 96 ILE C N 1
ATOM 9423 C CA . ILE C 3 96 ? 141.914 165.377 125.312 1.00 49.28 96 ILE C CA 1
ATOM 9424 C C . ILE C 3 96 ? 140.526 165.602 125.921 1.00 49.53 96 ILE C C 1
ATOM 9425 O O . ILE C 3 96 ? 140.441 166.215 126.999 1.00 67.73 96 ILE C O 1
ATOM 9430 N N . ASP C 3 97 ? 139.480 165.096 125.269 1.00 46.79 97 ASP C N 1
ATOM 9431 C CA . ASP C 3 97 ? 138.076 165.455 125.556 1.00 52.49 97 ASP C CA 1
ATOM 9432 C C . ASP C 3 97 ? 137.337 164.359 126.335 1.00 53.87 97 ASP C C 1
ATOM 9433 O O . ASP C 3 97 ? 137.865 163.268 126.542 1.00 56.30 97 ASP C O 1
ATOM 9438 N N . ASP C 3 98 ? 136.102 164.642 126.748 1.00 62.60 98 ASP C N 1
ATOM 9439 C CA . ASP C 3 98 ? 135.294 163.759 127.631 1.00 72.29 98 ASP C CA 1
ATOM 9440 C C . ASP C 3 98 ? 134.817 162.498 126.900 1.00 64.30 98 ASP C C 1
ATOM 9441 O O . ASP C 3 98 ? 134.326 161.592 127.595 1.00 86.07 98 ASP C O 1
ATOM 9446 N N . TRP C 3 99 ? 134.915 162.430 125.577 1.00 49.30 99 TRP C N 1
ATOM 9447 C CA . TRP C 3 99 ? 134.182 161.432 124.761 1.00 47.96 99 TRP C CA 1
ATOM 9448 C C . TRP C 3 99 ? 135.059 160.299 124.231 1.00 42.58 99 TRP C C 1
ATOM 9449 O O . TRP C 3 99 ? 136.300 160.400 124.242 1.00 40.27 99 TRP C O 1
ATOM 9460 N N . MET C 3 100 ? 134.406 159.221 123.784 1.00 40.32 100 MET C N 1
ATOM 9461 C CA . MET C 3 100 ? 135.101 158.065 123.167 1.00 43.83 100 MET C CA 1
ATOM 9462 C C . MET C 3 100 ? 134.558 157.848 121.752 1.00 38.00 100 MET C C 1
ATOM 9463 O O . MET C 3 100 ? 133.432 158.297 121.456 1.00 39.70 100 MET C O 1
ATOM 9468 N N . ALA C 3 101 ? 135.301 157.160 120.903 1.00 30.63 101 ALA C N 1
ATOM 9469 C CA . ALA C 3 101 ? 134.749 156.685 119.621 1.00 29.84 101 ALA C CA 1
ATOM 9470 C C . ALA C 3 101 ? 134.732 155.159 119.617 1.00 29.96 101 ALA C C 1
ATOM 9471 O O . ALA C 3 101 ? 135.629 154.521 120.171 1.00 37.06 101 ALA C O 1
ATOM 9473 N N . VAL C 3 102 ? 133.708 154.606 118.999 1.00 35.46 102 VAL C N 1
ATOM 9474 C CA . VAL C 3 102 ? 133.517 153.145 118.869 1.00 35.89 102 VAL C CA 1
ATOM 9475 C C . VAL C 3 102 ? 133.368 152.787 117.386 1.00 38.28 102 VAL C C 1
ATOM 9476 O O . VAL C 3 102 ? 132.487 153.335 116.717 1.00 39.80 102 VAL C O 1
ATOM 9480 N N . LEU C 3 103 ? 134.190 151.862 116.917 1.00 32.56 103 LEU C N 1
ATOM 9481 C CA . LEU C 3 103 ? 134.006 151.171 115.623 1.00 33.31 103 LEU C CA 1
ATOM 9482 C C . LEU C 3 103 ? 133.079 149.967 115.819 1.00 30.90 103 LEU C C 1
ATOM 9483 O O . LEU C 3 103 ? 133.393 149.098 116.649 1.00 30.87 103 LEU C O 1
ATOM 9488 N N . SER C 3 104 ? 131.968 149.899 115.093 1.00 33.70 104 SER C N 1
ATOM 9489 C CA . SER C 3 104 ? 131.077 148.713 115.136 1.00 36.96 104 SER C CA 1
ATOM 9490 C C . SER C 3 104 ? 131.611 147.607 114.206 1.00 36.54 104 SER C C 1
ATOM 9491 O O . SER C 3 104 ? 132.500 147.841 113.344 1.00 41.12 104 SER C O 1
ATOM 9494 N N . ASN C 3 105 ? 131.057 146.423 114.372 1.00 35.55 105 ASN C N 1
ATOM 9495 C CA . ASN C 3 105 ? 131.327 145.254 113.498 1.00 36.89 105 ASN C CA 1
ATOM 9496 C C . ASN C 3 105 ? 130.953 145.565 112.031 1.00 39.99 105 ASN C C 1
ATOM 9497 O O . ASN C 3 105 ? 131.466 144.888 111.143 1.00 48.97 105 ASN C O 1
ATOM 9502 N N . ASN C 3 106 ? 130.073 146.520 111.765 1.00 38.66 106 ASN C N 1
ATOM 9503 C CA . ASN C 3 106 ? 129.678 146.882 110.382 1.00 39.25 106 ASN C CA 1
ATOM 9504 C C . ASN C 3 106 ? 130.359 148.166 109.924 1.00 38.58 106 ASN C C 1
ATOM 9505 O O . ASN C 3 106 ? 129.792 148.856 109.068 1.00 43.42 106 ASN C O 1
ATOM 9510 N N . GLY C 3 107 ? 131.543 148.465 110.424 1.00 41.67 107 GLY C N 1
ATOM 9511 C CA . GLY C 3 107 ? 132.367 149.521 109.812 1.00 41.70 107 GLY C CA 1
ATOM 9512 C C . GLY C 3 107 ? 131.832 150.940 110.011 1.00 40.02 107 GLY C C 1
ATOM 9513 O O . GLY C 3 107 ? 132.145 151.790 109.202 1.00 48.20 107 GLY C O 1
ATOM 9514 N N . ASN C 3 108 ? 131.141 151.227 111.105 1.00 37.84 108 ASN C N 1
ATOM 9515 C CA . ASN C 3 108 ? 130.732 152.596 111.488 1.00 35.59 108 ASN C CA 1
ATOM 9516 C C . ASN C 3 108 ? 131.604 153.065 112.645 1.00 36.65 108 ASN C C 1
ATOM 9517 O O . ASN C 3 108 ? 131.835 152.293 113.574 1.00 42.16 108 ASN C O 1
ATOM 9522 N N . VAL C 3 109 ? 132.027 154.321 112.612 1.00 37.12 109 VAL C N 1
ATOM 9523 C CA . VAL C 3 109 ? 132.711 154.976 113.752 1.00 35.40 109 VAL C CA 1
ATOM 9524 C C . VAL C 3 109 ? 131.735 155.979 114.323 1.00 35.91 109 VAL C C 1
ATOM 9525 O O . VAL C 3 109 ? 131.343 156.907 113.620 1.00 41.85 109 VAL C O 1
ATOM 9529 N N . SER C 3 110 ? 131.311 155.754 115.554 1.00 39.61 110 SER C N 1
ATOM 9530 C CA . SER C 3 110 ? 130.356 156.626 116.269 1.00 43.37 110 SER C CA 1
ATOM 9531 C C . SER C 3 110 ? 131.035 157.187 117.520 1.00 44.78 110 SER C C 1
ATOM 9532 O O . SER C 3 110 ? 131.683 156.425 118.242 1.00 51.19 110 SER C O 1
ATOM 9535 N N . VAL C 3 111 ? 130.874 158.477 117.773 1.00 44.75 111 VAL C N 1
ATOM 9536 C CA . VAL C 3 111 ? 131.454 159.152 118.967 1.00 42.00 111 VAL C CA 1
ATOM 9537 C C . VAL C 3 111 ? 130.379 159.189 120.049 1.00 42.71 111 VAL C C 1
ATOM 9538 O O . VAL C 3 111 ? 129.216 159.492 119.738 1.00 44.57 111 VAL C O 1
ATOM 9542 N N . PHE C 3 112 ? 130.741 158.865 121.288 1.00 41.16 112 PHE C N 1
ATOM 9543 C CA . PHE C 3 112 ? 129.790 158.881 122.429 1.00 43.74 112 PHE C CA 1
ATOM 9544 C C . PHE C 3 112 ? 130.340 159.745 123.569 1.00 45.37 112 PHE C C 1
ATOM 9545 O O . PHE C 3 112 ? 131.540 159.596 123.941 1.00 49.30 112 PHE C O 1
ATOM 9553 N N . LYS C 3 113 ? 129.478 160.557 124.166 1.00 52.68 113 LYS C N 1
ATOM 9554 C CA . LYS C 3 113 ? 129.721 161.192 125.488 1.00 64.72 113 LYS C CA 1
ATOM 9555 C C . LYS C 3 113 ? 128.751 160.557 126.484 1.00 64.56 113 LYS C C 1
ATOM 9556 O O . LYS C 3 113 ? 127.535 160.568 126.215 1.00 61.76 113 LYS C O 1
ATOM 9562 N N . ASP C 3 114 ? 129.274 159.980 127.569 1.00 76.63 114 ASP C N 1
ATOM 9563 C CA . ASP C 3 114 ? 128.521 159.024 128.428 1.00 88.91 114 ASP C CA 1
ATOM 9564 C C . ASP C 3 114 ? 127.932 157.919 127.529 1.00 84.18 114 ASP C C 1
ATOM 9565 O O . ASP C 3 114 ? 128.612 157.520 126.578 1.00 84.85 114 ASP C O 1
ATOM 9570 N N . ASN C 3 115 ? 126.697 157.469 127.763 1.00 87.77 115 ASN C N 1
ATOM 9571 C CA . ASN C 3 115 ? 126.028 156.472 126.892 1.00 89.55 115 ASN C CA 1
ATOM 9572 C C . ASN C 3 115 ? 125.436 157.120 125.626 1.00 84.23 115 ASN C C 1
ATOM 9573 O O . ASN C 3 115 ? 124.786 156.378 124.863 1.00 98.40 115 ASN C O 1
ATOM 9578 N N . LYS C 3 116 ? 125.605 158.419 125.370 1.00 77.59 116 LYS C N 1
ATOM 9579 C CA . LYS C 3 116 ? 124.829 159.097 124.294 1.00 77.32 116 LYS C CA 1
ATOM 9580 C C . LYS C 3 116 ? 125.708 159.332 123.073 1.00 66.06 116 LYS C C 1
ATOM 9581 O O . LYS C 3 116 ? 126.804 159.880 123.218 1.00 72.63 116 LYS C O 1
ATOM 9587 N N . MET C 3 117 ? 125.225 158.937 121.902 1.00 58.58 117 MET C N 1
ATOM 9588 C CA . MET C 3 117 ? 125.958 159.137 120.635 1.00 60.48 117 MET C CA 1
ATOM 9589 C C . MET C 3 117 ? 125.946 160.623 120.259 1.00 55.29 117 MET C C 1
ATOM 9590 O O . MET C 3 117 ? 124.847 161.195 120.132 1.00 57.33 117 MET C O 1
ATOM 9595 N N . LEU C 3 118 ? 127.126 161.205 120.049 1.00 55.72 118 LEU C N 1
ATOM 9596 C CA . LEU C 3 118 ? 127.251 162.596 119.559 1.00 55.99 118 LEU C CA 1
ATOM 9597 C C . LEU C 3 118 ? 127.053 162.575 118.047 1.00 56.81 118 LEU C C 1
ATOM 9598 O O . LEU C 3 118 ? 126.149 163.261 117.543 1.00 65.34 118 LEU C O 1
ATOM 9603 N N . THR C 3 119 ? 127.884 161.825 117.338 1.00 53.22 119 THR C N 1
ATOM 9604 C CA . THR C 3 119 ? 127.859 161.794 115.859 1.00 55.26 119 THR C CA 1
ATOM 9605 C C . THR C 3 119 ? 128.232 160.402 115.371 1.00 50.65 119 THR C C 1
ATOM 9606 O O . THR C 3 119 ? 129.090 159.753 115.988 1.00 57.04 119 THR C O 1
ATOM 9610 N N . ASN C 3 120 ? 127.627 160.006 114.266 1.00 49.96 120 ASN C N 1
ATOM 9611 C CA . ASN C 3 120 ? 127.992 158.830 113.450 1.00 43.22 120 ASN C CA 1
ATOM 9612 C C . ASN C 3 120 ? 128.752 159.378 112.244 1.00 41.11 120 ASN C C 1
ATOM 9613 O O . ASN C 3 120 ? 128.102 160.060 111.420 1.00 53.96 120 ASN C O 1
ATOM 9618 N N . LEU C 3 121 ? 130.063 159.167 112.156 1.00 37.55 121 LEU C N 1
ATOM 9619 C CA . LEU C 3 121 ? 130.906 159.825 111.138 1.00 38.56 121 LEU C CA 1
ATOM 9620 C C . LEU C 3 121 ? 130.537 159.312 109.736 1.00 43.30 121 LEU C C 1
ATOM 9621 O O . LEU C 3 121 ? 130.434 158.077 109.508 1.00 54.89 121 LEU C O 1
ATOM 9626 N N . ASP C 3 122 ? 130.259 160.237 108.826 1.00 50.61 122 ASP C N 1
ATOM 9627 C CA . ASP C 3 122 ? 129.916 159.887 107.431 1.00 51.64 122 ASP C CA 1
ATOM 9628 C C . ASP C 3 122 ? 130.304 161.024 106.500 1.00 53.45 122 ASP C C 1
ATOM 9629 O O . ASP C 3 122 ? 130.145 162.183 106.865 1.00 67.67 122 ASP C O 1
ATOM 9634 N N . SER C 3 123 ? 130.747 160.682 105.300 1.00 63.05 123 SER C N 1
ATOM 9635 C CA . SER C 3 123 ? 130.910 161.639 104.183 1.00 70.05 123 SER C CA 1
ATOM 9636 C C . SER C 3 123 ? 130.393 161.000 102.904 1.00 71.63 123 SER C C 1
ATOM 9637 O O . SER C 3 123 ? 130.368 159.753 102.802 1.00 81.64 123 SER C O 1
ATOM 9640 N N . LYS C 3 124 ? 130.018 161.833 101.943 1.00 84.68 124 LYS C N 1
ATOM 9641 C CA . LYS C 3 124 ? 129.437 161.356 100.662 1.00 95.00 124 LYS C CA 1
ATOM 9642 C C . LYS C 3 124 ? 130.516 160.654 99.837 1.00 86.18 124 LYS C C 1
ATOM 9643 O O . LYS C 3 124 ? 131.662 161.167 99.766 1.00 92.89 124 LYS C O 1
ATOM 9649 N N . GLY C 3 125 ? 130.158 159.521 99.240 1.00 73.39 125 GLY C N 1
ATOM 9650 C CA . GLY C 3 125 ? 131.070 158.774 98.362 1.00 70.11 125 GLY C CA 1
ATOM 9651 C C . GLY C 3 125 ? 130.589 157.368 98.104 1.00 63.06 125 GLY C C 1
ATOM 9652 O O . GLY C 3 125 ? 129.465 157.021 98.500 1.00 74.97 125 GLY C O 1
ATOM 9653 N N . ASN C 3 126 ? 131.420 156.588 97.432 1.00 59.67 126 ASN C N 1
ATOM 9654 C CA . ASN C 3 126 ? 131.187 155.139 97.224 1.00 55.01 126 ASN C CA 1
ATOM 9655 C C . ASN C 3 126 ? 131.204 154.420 98.573 1.00 55.94 126 ASN C C 1
ATOM 9656 O O . ASN C 3 126 ? 131.858 154.881 99.528 1.00 59.53 126 ASN C O 1
ATOM 9661 N N . LEU C 3 127 ? 130.501 153.295 98.625 1.00 51.03 127 LEU C N 1
ATOM 9662 C CA . LEU C 3 127 ? 130.320 152.473 99.841 1.00 46.36 127 LEU C CA 1
ATOM 9663 C C . LEU C 3 127 ? 131.673 152.090 100.455 1.00 44.81 127 LEU C C 1
ATOM 9664 O O . LEU C 3 127 ? 131.757 152.069 101.700 1.00 47.92 127 LEU C O 1
ATOM 9669 N N . SER C 3 128 ? 132.699 151.791 99.661 1.00 43.93 128 SER C N 1
ATOM 9670 C CA . SER C 3 128 ? 134.036 151.451 100.199 1.00 45.25 128 SER C CA 1
ATOM 9671 C C . SER C 3 128 ? 134.625 152.678 100.907 1.00 46.56 128 SER C C 1
ATOM 9672 O O . SER C 3 128 ? 135.360 152.497 101.897 1.00 54.66 128 SER C O 1
ATOM 9675 N N . SER C 3 129 ? 134.332 153.887 100.423 1.00 42.36 129 SER C N 1
ATOM 9676 C CA . SER C 3 129 ? 134.788 155.133 101.081 1.00 42.37 129 SER C CA 1
ATOM 9677 C C . SER C 3 129 ? 134.057 155.338 102.409 1.00 37.58 129 SER C C 1
ATOM 9678 O O . SER C 3 129 ? 134.609 156.003 103.288 1.00 42.09 129 SER C O 1
ATOM 9681 N N . ARG C 3 130 ? 132.842 154.825 102.547 1.00 39.12 130 ARG C N 1
ATOM 9682 C CA . ARG C 3 130 ? 131.994 155.036 103.751 1.00 36.60 130 ARG C CA 1
ATOM 9683 C C . ARG C 3 130 ? 132.137 153.897 104.774 1.00 36.80 130 ARG C C 1
ATOM 9684 O O . ARG C 3 130 ? 131.545 154.019 105.821 1.00 38.19 130 ARG C O 1
ATOM 9692 N N . THR C 3 131 ? 132.921 152.862 104.506 1.00 37.43 131 THR C N 1
ATOM 9693 C CA . THR C 3 131 ? 133.082 151.698 105.400 1.00 36.55 131 THR C CA 1
ATOM 9694 C C . THR C 3 131 ? 134.439 151.796 106.067 1.00 36.50 131 THR C C 1
ATOM 9695 O O . THR C 3 131 ? 135.455 151.790 105.360 1.00 43.70 131 THR C O 1
ATOM 9699 N N . TYR C 3 132 ? 134.463 151.848 107.387 1.00 33.58 132 TYR C N 1
ATOM 9700 C CA . TYR C 3 132 ? 135.689 152.181 108.154 1.00 33.80 132 TYR C CA 1
ATOM 9701 C C . TYR C 3 132 ? 136.227 150.954 108.867 1.00 33.85 132 TYR C C 1
ATOM 9702 O O . TYR C 3 132 ? 135.440 150.138 109.341 1.00 41.27 132 TYR C O 1
ATOM 9711 N N . HIS C 3 133 ? 137.539 150.829 108.922 1.00 32.72 133 HIS C N 1
ATOM 9712 C CA . HIS C 3 133 ? 138.212 149.692 109.590 1.00 38.17 133 HIS C CA 1
ATOM 9713 C C . HIS C 3 133 ? 139.187 150.152 110.669 1.00 42.84 133 HIS C C 1
ATOM 9714 O O . HIS C 3 133 ? 139.728 149.286 111.381 1.00 50.26 133 HIS C O 1
ATOM 9721 N N . CYS C 3 134 ? 139.467 151.446 110.765 1.00 40.01 134 CYS C N 1
ATOM 9722 C CA . CYS C 3 134 ? 140.231 151.997 111.893 1.00 41.89 134 CYS C CA 1
ATOM 9723 C C . CYS C 3 134 ? 139.958 153.474 112.029 1.00 39.92 134 CYS C C 1
ATOM 9724 O O . CYS C 3 134 ? 139.327 154.061 111.136 1.00 41.42 134 CYS C O 1
ATOM 9727 N N . PHE C 3 135 ? 140.365 154.013 113.163 1.00 40.62 135 PHE C N 1
ATOM 9728 C CA . PHE C 3 135 ? 140.270 155.455 113.448 1.00 37.46 135 PHE C CA 1
ATOM 9729 C C . PHE C 3 135 ? 141.365 155.818 114.428 1.00 36.75 135 PHE C C 1
ATOM 9730 O O . PHE C 3 135 ? 141.906 154.940 115.094 1.00 34.31 135 PHE C O 1
ATOM 9738 N N . GLU C 3 136 ? 141.674 157.102 114.502 1.00 36.44 136 GLU C N 1
ATOM 9739 C CA . GLU C 3 136 ? 142.645 157.617 115.484 1.00 35.16 136 GLU C CA 1
ATOM 9740 C C . GLU C 3 136 ? 142.215 159.017 115.882 1.00 34.56 136 GLU C C 1
ATOM 9741 O O . GLU C 3 136 ? 141.815 159.807 115.015 1.00 36.33 136 GLU C O 1
ATOM 9747 N N . TRP C 3 137 ? 142.374 159.343 117.157 1.00 32.85 137 TRP C N 1
ATOM 9748 C CA . TRP C 3 137 ? 142.173 160.719 117.672 1.00 28.57 137 TRP C CA 1
ATOM 9749 C C . TRP C 3 137 ? 143.421 161.543 117.392 1.00 28.19 137 TRP C C 1
ATOM 9750 O O . TRP C 3 137 ? 144.527 161.063 117.633 1.00 31.75 137 TRP C O 1
ATOM 9761 N N . ASN C 3 138 ? 143.223 162.798 117.028 1.00 29.02 138 ASN C N 1
ATOM 9762 C CA . ASN C 3 138 ? 144.293 163.811 117.045 1.00 30.34 138 ASN C CA 1
ATOM 9763 C C . ASN C 3 138 ? 144.764 163.997 118.476 1.00 35.69 138 ASN C C 1
ATOM 9764 O O . ASN C 3 138 ? 143.939 164.240 119.356 1.00 33.29 138 ASN C O 1
ATOM 9769 N N . PRO C 3 139 ? 146.084 163.845 118.771 1.00 36.31 139 PRO C N 1
ATOM 9770 C CA . PRO C 3 139 ? 146.593 163.991 120.124 1.00 39.74 139 PRO C CA 1
ATOM 9771 C C . PRO C 3 139 ? 146.697 165.438 120.622 1.00 41.25 139 PRO C C 1
ATOM 9772 O O . PRO C 3 139 ? 146.871 165.610 121.806 1.00 54.04 139 PRO C O 1
ATOM 9776 N N . ILE C 3 140 ? 146.631 166.426 119.731 1.00 49.00 140 ILE C N 1
ATOM 9777 C CA . ILE C 3 140 ? 146.888 167.859 120.055 1.00 58.89 140 ILE C CA 1
ATOM 9778 C C . ILE C 3 140 ? 145.570 168.631 120.079 1.00 53.00 140 ILE C C 1
ATOM 9779 O O . ILE C 3 140 ? 145.424 169.497 120.954 1.00 74.30 140 ILE C O 1
ATOM 9784 N N . GLU C 3 141 ? 144.656 168.371 119.152 1.00 61.27 141 GLU C N 1
ATOM 9785 C CA . GLU C 3 141 ? 143.414 169.168 118.972 1.00 64.99 141 GLU C CA 1
ATOM 9786 C C . GLU C 3 141 ? 142.194 168.256 118.851 1.00 63.35 141 GLU C C 1
ATOM 9787 O O . GLU C 3 141 ? 142.341 167.058 118.609 1.00 74.18 141 GLU C O 1
ATOM 9793 N N . SER C 3 142 ? 140.994 168.806 119.002 1.00 60.41 142 SER C N 1
ATOM 9794 C CA . SER C 3 142 ? 139.746 168.006 118.936 1.00 59.15 142 SER C CA 1
ATOM 9795 C C . SER C 3 142 ? 139.426 167.674 117.469 1.00 63.22 142 SER C C 1
ATOM 9796 O O . SER C 3 142 ? 138.594 168.392 116.848 1.00 77.35 142 SER C O 1
ATOM 9799 N N . SER C 3 143 ? 140.050 166.620 116.932 1.00 52.41 143 SER C N 1
ATOM 9800 C CA . SER C 3 143 ? 139.680 166.028 115.625 1.00 49.41 143 SER C CA 1
ATOM 9801 C C . SER C 3 143 ? 139.958 164.518 115.595 1.00 45.32 143 SER C C 1
ATOM 9802 O O . SER C 3 143 ? 140.663 164.001 116.483 1.00 51.49 143 SER C O 1
ATOM 9805 N N . ILE C 3 144 ? 139.395 163.825 114.615 1.00 36.04 144 ILE C N 1
ATOM 9806 C CA . ILE C 3 144 ? 139.490 162.347 114.478 1.00 33.77 144 ILE C CA 1
ATOM 9807 C C . ILE C 3 144 ? 139.713 162.007 113.006 1.00 35.07 144 ILE C C 1
ATOM 9808 O O . ILE C 3 144 ? 139.115 162.646 112.128 1.00 41.33 144 ILE C O 1
ATOM 9813 N N . VAL C 3 145 ? 140.562 161.026 112.741 1.00 31.21 145 VAL C N 1
ATOM 9814 C CA . VAL C 3 145 ? 140.781 160.490 111.377 1.00 30.00 145 VAL C CA 1
ATOM 9815 C C . VAL C 3 145 ? 140.258 159.061 111.325 1.00 31.96 145 VAL C C 1
ATOM 9816 O O . VAL C 3 145 ? 140.413 158.333 112.290 1.00 35.08 145 VAL C O 1
ATOM 9820 N N . VAL C 3 146 ? 139.600 158.701 110.230 1.00 34.67 146 VAL C N 1
ATOM 9821 C CA . VAL C 3 146 ? 139.117 157.313 109.987 1.00 33.94 146 VAL C CA 1
ATOM 9822 C C . VAL C 3 146 ? 139.782 156.794 108.723 1.00 33.46 146 VAL C C 1
ATOM 9823 O O . VAL C 3 146 ? 140.054 157.574 107.797 1.00 31.86 146 VAL C O 1
ATOM 9827 N N . GLY C 3 147 ? 140.046 155.495 108.702 1.00 34.23 147 GLY C N 1
ATOM 9828 C CA . GLY C 3 147 ? 140.600 154.772 107.542 1.00 33.53 147 GLY C CA 1
ATOM 9829 C C . GLY C 3 147 ? 139.544 153.906 106.933 1.00 32.03 147 GLY C C 1
ATOM 9830 O O . GLY C 3 147 ? 138.844 153.180 107.696 1.00 43.95 147 GLY C O 1
ATOM 9831 N N . ASN C 3 148 ? 139.414 153.949 105.611 1.00 33.96 148 ASN C N 1
ATOM 9832 C CA . ASN C 3 148 ? 138.297 153.242 104.912 1.00 33.78 148 ASN C CA 1
ATOM 9833 C C . ASN C 3 148 ? 138.848 152.197 103.948 1.00 32.57 148 ASN C C 1
ATOM 9834 O O . ASN C 3 148 ? 140.105 152.039 103.813 1.00 37.76 148 ASN C O 1
ATOM 9839 N N . GLU C 3 149 ? 137.939 151.508 103.280 1.00 39.26 149 GLU C N 1
ATOM 9840 C CA . GLU C 3 149 ? 138.282 150.417 102.334 1.00 42.59 149 GLU C CA 1
ATOM 9841 C C . GLU C 3 149 ? 138.762 150.961 100.989 1.00 41.08 149 GLU C C 1
ATOM 9842 O O . GLU C 3 149 ? 139.245 150.150 100.195 1.00 53.35 149 GLU C O 1
ATOM 9848 N N . ASP C 3 150 ? 138.656 152.258 100.723 1.00 43.63 150 ASP C N 1
ATOM 9849 C CA . ASP C 3 150 ? 139.358 152.864 99.559 1.00 43.78 150 ASP C CA 1
ATOM 9850 C C . ASP C 3 150 ? 140.845 153.078 99.847 1.00 43.96 150 ASP C C 1
ATOM 9851 O O . ASP C 3 150 ? 141.578 153.421 98.937 1.00 50.16 150 ASP C O 1
ATOM 9856 N N . GLY C 3 151 ? 141.297 152.869 101.070 1.00 45.24 151 GLY C N 1
ATOM 9857 C CA . GLY C 3 151 ? 142.698 153.141 101.410 1.00 44.70 151 GLY C CA 1
ATOM 9858 C C . GLY C 3 151 ? 142.934 154.637 101.439 1.00 41.18 151 GLY C C 1
ATOM 9859 O O . GLY C 3 151 ? 144.060 155.054 101.087 1.00 49.95 151 GLY C O 1
ATOM 9860 N N . GLU C 3 152 ? 141.948 155.401 101.912 1.00 39.10 152 GLU C N 1
ATOM 9861 C CA . GLU C 3 152 ? 142.137 156.847 102.156 1.00 48.86 152 GLU C CA 1
ATOM 9862 C C . GLU C 3 152 ? 141.881 157.157 103.634 1.00 41.85 152 GLU C C 1
ATOM 9863 O O . GLU C 3 152 ? 141.079 156.498 104.262 1.00 44.74 152 GLU C O 1
ATOM 9869 N N . LEU C 3 153 ? 142.548 158.175 104.145 1.00 40.68 153 LEU C N 1
ATOM 9870 C CA . LEU C 3 153 ? 142.283 158.730 105.495 1.00 34.21 153 LEU C CA 1
ATOM 9871 C C . LEU C 3 153 ? 141.298 159.882 105.345 1.00 35.85 153 LEU C C 1
ATOM 9872 O O . LEU C 3 153 ? 141.584 160.830 104.594 1.00 42.15 153 LEU C O 1
ATOM 9877 N N . GLN C 3 154 ? 140.185 159.821 106.064 1.00 35.41 154 GLN C N 1
ATOM 9878 C CA . GLN C 3 154 ? 139.203 160.918 106.132 1.00 35.94 154 GLN C CA 1
ATOM 9879 C C . GLN C 3 154 ? 139.330 161.615 107.488 1.00 39.83 154 GLN C C 1
ATOM 9880 O O . GLN C 3 154 ? 139.258 160.926 108.540 1.00 40.62 154 GLN C O 1
ATOM 9886 N N . PHE C 3 155 ? 139.506 162.938 107.457 1.00 37.95 155 PHE C N 1
ATOM 9887 C CA . PHE C 3 155 ? 139.665 163.765 108.671 1.00 33.14 155 PHE C CA 1
ATOM 9888 C C . PHE C 3 155 ? 138.356 164.432 109.008 1.00 34.16 155 PHE C C 1
ATOM 9889 O O . PHE C 3 155 ? 137.722 165.019 108.147 1.00 42.05 155 PHE C O 1
ATOM 9897 N N . PHE C 3 156 ? 137.945 164.311 110.261 1.00 37.34 156 PHE C N 1
ATOM 9898 C CA . PHE C 3 156 ? 136.739 164.962 110.795 1.00 36.42 156 PHE C CA 1
ATOM 9899 C C . PHE C 3 156 ? 137.143 165.914 111.916 1.00 43.44 156 PHE C C 1
ATOM 9900 O O . PHE C 3 156 ? 137.961 165.540 112.754 1.00 48.89 156 PHE C O 1
ATOM 9908 N N . SER C 3 157 ? 136.534 167.094 111.936 1.00 54.73 157 SER C N 1
ATOM 9909 C CA . SER C 3 157 ? 136.793 168.150 112.940 1.00 61.90 157 SER C CA 1
ATOM 9910 C C . SER C 3 157 ? 135.517 168.436 113.726 1.00 57.61 157 SER C C 1
ATOM 9911 O O . SER C 3 157 ? 134.417 168.273 113.197 1.00 65.90 157 SER C O 1
ATOM 9914 N N . ILE C 3 158 ? 135.644 168.826 114.988 1.00 67.14 158 ILE C N 1
ATOM 9915 C CA . ILE C 3 158 ? 134.451 169.204 115.804 1.00 71.68 158 ILE C CA 1
ATOM 9916 C C . ILE C 3 158 ? 134.044 170.644 115.493 1.00 70.51 158 ILE C C 1
ATOM 9917 O O . ILE C 3 158 ? 134.896 171.500 115.210 1.00 78.99 158 ILE C O 1
ATOM 9922 N N . ARG C 3 159 ? 132.755 170.891 115.584 1.00 89.24 159 ARG C N 1
ATOM 9923 C CA . ARG C 3 159 ? 132.190 172.250 115.733 1.00 103.65 159 ARG C CA 1
ATOM 9924 C C . ARG C 3 159 ? 131.044 172.155 116.735 1.00 118.01 159 ARG C C 1
ATOM 9925 O O . ARG C 3 159 ? 130.430 171.074 116.862 1.00 121.63 159 ARG C O 1
ATOM 9933 N N . LYS C 3 160 ? 130.778 173.248 117.442 1.00 140.51 160 LYS C N 1
ATOM 9934 C CA . LYS C 3 160 ? 129.824 173.231 118.578 1.00 156.24 160 LYS C CA 1
ATOM 9935 C C . LYS C 3 160 ? 128.541 173.964 118.191 1.00 173.41 160 LYS C C 1
ATOM 9936 O O . LYS C 3 160 ? 128.600 175.101 117.679 1.00 176.98 160 LYS C O 1
ATOM 9942 N N . ASN C 3 161 ? 127.414 173.300 118.443 1.00 199.69 161 ASN C N 1
ATOM 9943 C CA . ASN C 3 161 ? 126.050 173.778 118.098 1.00 221.76 161 ASN C CA 1
ATOM 9944 C C . ASN C 3 161 ? 125.522 174.727 119.183 1.00 238.80 161 ASN C C 1
ATOM 9945 O O . ASN C 3 161 ? 126.245 175.019 120.162 1.00 237.84 161 ASN C O 1
ATOM 9950 N N . SER C 3 162 ? 124.292 175.212 119.003 1.00 258.34 162 SER C N 1
ATOM 9951 C CA . SER C 3 162 ? 123.616 176.195 119.892 1.00 271.53 162 SER C CA 1
ATOM 9952 C C . SER C 3 162 ? 123.682 175.770 121.365 1.00 276.93 162 SER C C 1
ATOM 9953 O O . SER C 3 162 ? 123.926 176.645 122.214 1.00 277.75 162 SER C O 1
ATOM 9956 N N . GLU C 3 163 ? 123.521 174.479 121.656 1.00 277.36 163 GLU C N 1
ATOM 9957 C CA . GLU C 3 163 ? 123.583 173.943 123.041 1.00 275.42 163 GLU C CA 1
ATOM 9958 C C . GLU C 3 163 ? 125.036 173.721 123.482 1.00 257.97 163 GLU C C 1
ATOM 9959 O O . GLU C 3 163 ? 125.233 173.080 124.533 1.00 255.96 163 GLU C O 1
ATOM 9965 N N . ASN C 3 164 ? 126.022 174.205 122.716 1.00 237.63 164 ASN C N 1
ATOM 9966 C CA . ASN C 3 164 ? 127.469 173.978 122.968 1.00 222.27 164 ASN C CA 1
ATOM 9967 C C . ASN C 3 164 ? 127.796 172.479 122.897 1.00 197.20 164 ASN C C 1
ATOM 9968 O O . ASN C 3 164 ? 128.863 172.075 123.385 1.00 192.20 164 ASN C O 1
ATOM 9973 N N . THR C 3 165 ? 126.941 171.675 122.274 1.00 166.09 165 THR C N 1
ATOM 9974 C CA . THR C 3 165 ? 127.255 170.253 122.016 1.00 142.20 165 THR C CA 1
ATOM 9975 C C . THR C 3 165 ? 128.150 170.168 120.790 1.00 110.81 165 THR C C 1
ATOM 9976 O O . THR C 3 165 ? 128.008 170.949 119.851 1.00 115.96 165 THR C O 1
ATOM 9980 N N . PRO C 3 166 ? 129.113 169.226 120.765 1.00 88.03 166 PRO C N 1
ATOM 9981 C CA . PRO C 3 166 ? 129.988 169.079 119.608 1.00 87.58 166 PRO C CA 1
ATOM 9982 C C . PRO C 3 166 ? 129.276 168.392 118.439 1.00 83.78 166 PRO C C 1
ATOM 9983 O O . PRO C 3 166 ? 128.398 167.557 118.632 1.00 84.60 166 PRO C O 1
ATOM 9987 N N . GLU C 3 167 ? 129.683 168.772 117.239 1.00 81.27 167 GLU C N 1
ATOM 9988 C CA . GLU C 3 167 ? 129.284 168.103 115.982 1.00 78.82 167 GLU C CA 1
ATOM 9989 C C . GLU C 3 167 ? 130.556 167.859 115.177 1.00 69.10 167 GLU C C 1
ATOM 9990 O O . GLU C 3 167 ? 131.348 168.809 114.978 1.00 75.28 167 GLU C O 1
ATOM 9996 N N . PHE C 3 168 ? 130.723 166.636 114.697 1.00 54.94 168 PHE C N 1
ATOM 9997 C CA . PHE C 3 168 ? 131.864 166.247 113.842 1.00 52.88 168 PHE C CA 1
ATOM 9998 C C . PHE C 3 168 ? 131.500 166.454 112.377 1.00 55.51 168 PHE C C 1
ATOM 9999 O O . PHE C 3 168 ? 130.433 165.977 111.953 1.00 69.55 168 PHE C O 1
ATOM 10007 N N . TYR C 3 169 ? 132.343 167.158 111.627 1.00 54.78 169 TYR C N 1
ATOM 10008 C CA . TYR C 3 169 ? 132.107 167.411 110.187 1.00 55.65 169 TYR C CA 1
ATOM 10009 C C . TYR C 3 169 ? 133.323 166.954 109.403 1.00 50.80 169 TYR C C 1
ATOM 10010 O O . TYR C 3 169 ? 134.450 167.102 109.862 1.00 58.49 169 TYR C O 1
ATOM 10019 N N . PHE C 3 170 ? 133.092 166.433 108.209 1.00 53.52 170 PHE C N 1
ATOM 10020 C CA . PHE C 3 170 ? 134.167 165.966 107.304 1.00 50.69 170 PHE C CA 1
ATOM 10021 C C . PHE C 3 170 ? 134.984 167.162 106.810 1.00 52.94 170 PHE C C 1
ATOM 10022 O O . PHE C 3 170 ? 134.419 168.097 106.214 1.00 62.11 170 PHE C O 1
ATOM 10030 N N . GLU C 3 171 ? 136.288 167.124 107.054 1.00 57.45 171 GLU C N 1
ATOM 10031 C CA . GLU C 3 171 ? 137.225 168.219 106.717 1.00 62.86 171 GLU C CA 1
ATOM 10032 C C . GLU C 3 171 ? 137.901 167.931 105.376 1.00 65.07 171 GLU C C 1
ATOM 10033 O O . GLU C 3 171 ? 137.786 168.780 104.472 1.00 86.41 171 GLU C O 1
ATOM 10039 N N . SER C 3 172 ? 138.615 166.818 105.258 1.00 62.08 172 SER C N 1
ATOM 10040 C CA . SER C 3 172 ? 139.439 166.503 104.076 1.00 55.52 172 SER C CA 1
ATOM 10041 C C . SER C 3 172 ? 139.774 165.018 104.045 1.00 55.65 172 SER C C 1
ATOM 10042 O O . SER C 3 172 ? 139.517 164.306 105.022 1.00 58.79 172 SER C O 1
ATOM 10045 N N . SER C 3 173 ? 140.367 164.560 102.956 1.00 58.48 173 SER C N 1
ATOM 10046 C CA . SER C 3 173 ? 140.855 163.171 102.845 1.00 56.23 173 SER C CA 1
ATOM 10047 C C . SER C 3 173 ? 142.189 163.094 102.104 1.00 50.14 173 SER C C 1
ATOM 10048 O O . SER C 3 173 ? 142.507 163.981 101.326 1.00 66.47 173 SER C O 1
ATOM 10051 N N . ILE C 3 174 ? 142.933 162.030 102.365 1.00 52.45 174 ILE C N 1
ATOM 10052 C CA . ILE C 3 174 ? 144.212 161.697 101.682 1.00 53.43 174 ILE C CA 1
ATOM 10053 C C . ILE C 3 174 ? 144.111 160.256 101.208 1.00 52.90 174 ILE C C 1
ATOM 10054 O O . ILE C 3 174 ? 143.934 159.361 102.049 1.00 54.69 174 ILE C O 1
ATOM 10059 N N . ARG C 3 175 ? 144.279 160.028 99.918 1.00 49.71 175 ARG C N 1
ATOM 10060 C CA . ARG C 3 175 ? 144.358 158.648 99.405 1.00 51.41 175 ARG C CA 1
ATOM 10061 C C . ARG C 3 175 ? 145.789 158.139 99.570 1.00 50.72 175 ARG C C 1
ATOM 10062 O O . ARG C 3 175 ? 146.736 158.803 99.116 1.00 52.75 175 ARG C O 1
ATOM 10070 N N . LEU C 3 176 ? 145.930 156.955 100.158 1.00 48.38 176 LEU C N 1
ATOM 10071 C CA . LEU C 3 176 ? 147.248 156.287 100.332 1.00 48.33 176 LEU C CA 1
ATOM 10072 C C . LEU C 3 176 ? 147.380 155.158 99.313 1.00 50.12 176 LEU C C 1
ATOM 10073 O O . LEU C 3 176 ? 148.487 154.965 98.794 1.00 58.41 176 LEU C O 1
ATOM 10078 N N . SER C 3 177 ? 146.302 154.418 99.060 1.00 54.06 177 SER C N 1
ATOM 10079 C CA . SER C 3 177 ? 146.343 153.261 98.139 1.00 58.18 177 SER C CA 1
ATOM 10080 C C . SER C 3 177 ? 146.445 153.739 96.689 1.00 64.49 177 SER C C 1
ATOM 10081 O O . SER C 3 177 ? 146.049 154.881 96.370 1.00 59.45 177 SER C O 1
ATOM 10084 N N . ASP C 3 178 ? 146.930 152.859 95.824 1.00 81.31 178 ASP C N 1
ATOM 10085 C CA . ASP C 3 178 ? 146.934 153.088 94.358 1.00 91.25 178 ASP C CA 1
ATOM 10086 C C . ASP C 3 178 ? 145.501 153.231 93.847 1.00 97.63 178 ASP C C 1
ATOM 10087 O O . ASP C 3 178 ? 144.559 152.680 94.454 1.00 98.02 178 ASP C O 1
ATOM 10092 N N . ALA C 3 179 ? 145.341 153.967 92.754 1.00 109.70 179 ALA C N 1
ATOM 10093 C CA . ALA C 3 179 ? 144.033 154.157 92.088 1.00 120.20 179 ALA C CA 1
ATOM 10094 C C . ALA C 3 179 ? 143.465 152.793 91.675 1.00 122.30 179 ALA C C 1
ATOM 10095 O O . ALA C 3 179 ? 144.195 151.981 91.053 1.00 116.97 179 ALA C O 1
ATOM 10097 N N . GLY C 3 180 ? 142.208 152.540 92.042 1.00 121.91 180 GLY C N 1
ATOM 10098 C CA . GLY C 3 180 ? 141.506 151.278 91.746 1.00 123.89 180 GLY C CA 1
ATOM 10099 C C . GLY C 3 180 ? 141.972 150.114 92.611 1.00 117.68 180 GLY C C 1
ATOM 10100 O O . GLY C 3 180 ? 141.417 149.006 92.436 1.00 122.85 180 GLY C O 1
ATOM 10101 N N . SER C 3 181 ? 142.914 150.322 93.535 1.00 103.02 181 SER C N 1
ATOM 10102 C CA . SER C 3 181 ? 143.345 149.260 94.479 1.00 92.47 181 SER C CA 1
ATOM 10103 C C . SER C 3 181 ? 142.205 148.920 95.447 1.00 90.82 181 SER C C 1
ATOM 10104 O O . SER C 3 181 ? 141.286 149.759 95.653 1.00 101.41 181 SER C O 1
ATOM 10107 N N . LYS C 3 182 ? 142.273 147.732 96.039 1.00 83.34 182 LYS C N 1
ATOM 10108 C CA . LYS C 3 182 ? 141.273 147.251 97.026 1.00 87.71 182 LYS C CA 1
ATOM 10109 C C . LYS C 3 182 ? 141.880 147.126 98.429 1.00 70.82 182 LYS C C 1
ATOM 10110 O O . LYS C 3 182 ? 141.274 146.440 99.259 1.00 76.86 182 LYS C O 1
ATOM 10116 N N . ASP C 3 183 ? 142.986 147.820 98.691 1.00 63.91 183 ASP C N 1
ATOM 10117 C CA . ASP C 3 183 ? 143.664 147.808 100.010 1.00 56.57 183 ASP C CA 1
ATOM 10118 C C . ASP C 3 183 ? 142.891 148.679 101.004 1.00 49.30 183 ASP C C 1
ATOM 10119 O O . ASP C 3 183 ? 142.534 149.829 100.679 1.00 59.30 183 ASP C O 1
ATOM 10124 N N . TRP C 3 184 ? 142.654 148.140 102.185 1.00 41.66 184 TRP C N 1
ATOM 10125 C CA . TRP C 3 184 ? 141.997 148.869 103.288 1.00 41.27 184 TRP C CA 1
ATOM 10126 C C . TRP C 3 184 ? 143.052 149.508 104.165 1.00 36.26 184 TRP C C 1
ATOM 10127 O O . TRP C 3 184 ? 144.154 148.949 104.266 1.00 42.51 184 TRP C O 1
ATOM 10138 N N . VAL C 3 185 ? 142.700 150.600 104.820 1.00 32.57 185 VAL C N 1
ATOM 10139 C CA . VAL C 3 185 ? 143.520 151.125 105.940 1.00 34.07 185 VAL C CA 1
ATOM 10140 C C . VAL C 3 185 ? 143.224 150.276 107.173 1.00 35.05 185 VAL C C 1
ATOM 10141 O O . VAL C 3 185 ? 142.053 150.127 107.546 1.00 40.84 185 VAL C O 1
ATOM 10145 N N . THR C 3 186 ? 144.259 149.720 107.778 1.00 38.92 186 THR C N 1
ATOM 10146 C CA . THR C 3 186 ? 144.111 148.741 108.882 1.00 44.43 186 THR C CA 1
ATOM 10147 C C . THR C 3 186 ? 144.667 149.304 110.191 1.00 45.60 186 THR C C 1
ATOM 10148 O O . THR C 3 186 ? 144.183 148.883 111.248 1.00 57.55 186 THR C O 1
ATOM 10152 N N . HIS C 3 187 ? 145.693 150.152 110.141 1.00 42.61 187 HIS C N 1
ATOM 10153 C CA . HIS C 3 187 ? 146.277 150.778 111.347 1.00 42.93 187 HIS C CA 1
ATOM 10154 C C . HIS C 3 187 ? 146.439 152.271 111.128 1.00 39.21 187 HIS C C 1
ATOM 10155 O O . HIS C 3 187 ? 146.776 152.679 110.024 1.00 45.69 187 HIS C O 1
ATOM 10162 N N . ILE C 3 188 ? 146.219 153.060 112.162 1.00 38.77 188 ILE C N 1
ATOM 10163 C CA . ILE C 3 188 ? 146.573 154.505 112.181 1.00 37.16 188 ILE C CA 1
ATOM 10164 C C . ILE C 3 188 ? 147.189 154.812 113.544 1.00 37.06 188 ILE C C 1
ATOM 10165 O O . ILE C 3 188 ? 146.663 154.367 114.563 1.00 45.91 188 ILE C O 1
ATOM 10170 N N . VAL C 3 189 ? 148.290 155.532 113.537 1.00 35.50 189 VAL C N 1
ATOM 10171 C CA . VAL C 3 189 ? 148.919 156.049 114.767 1.00 38.66 189 VAL C CA 1
ATOM 10172 C C . VAL C 3 189 ? 149.203 157.521 114.542 1.00 40.10 189 VAL C C 1
ATOM 10173 O O . VAL C 3 189 ? 149.819 157.855 113.506 1.00 39.82 189 VAL C O 1
ATOM 10177 N N . TRP C 3 190 ? 148.768 158.350 115.479 1.00 35.41 190 TRP C N 1
ATOM 10178 C CA . TRP C 3 190 ? 148.997 159.807 115.410 1.00 38.97 190 TRP C CA 1
ATOM 10179 C C . TRP C 3 190 ? 149.771 160.227 116.658 1.00 42.21 190 TRP C C 1
ATOM 10180 O O . TRP C 3 190 ? 149.295 160.007 117.770 1.00 47.56 190 TRP C O 1
ATOM 10191 N N . TYR C 3 191 ? 150.945 160.796 116.465 1.00 50.95 191 TYR C N 1
ATOM 10192 C CA . TYR C 3 191 ? 151.857 161.173 117.564 1.00 53.52 191 TYR C CA 1
ATOM 10193 C C . TYR C 3 191 ? 152.381 162.563 117.272 1.00 57.71 191 TYR C C 1
ATOM 10194 O O . TYR C 3 191 ? 153.052 162.762 116.237 1.00 69.83 191 TYR C O 1
ATOM 10203 N N . GLU C 3 192 ? 152.060 163.509 118.149 1.00 69.30 192 GLU C N 1
ATOM 10204 C CA . GLU C 3 192 ? 152.382 164.948 117.945 1.00 73.52 192 GLU C CA 1
ATOM 10205 C C . GLU C 3 192 ? 151.854 165.397 116.580 1.00 64.32 192 GLU C C 1
ATOM 10206 O O . GLU C 3 192 ? 150.642 165.254 116.332 1.00 72.78 192 GLU C O 1
ATOM 10212 N N . ASP C 3 193 ? 152.737 165.875 115.707 1.00 69.61 193 ASP C N 1
ATOM 10213 C CA . ASP C 3 193 ? 152.379 166.391 114.364 1.00 75.98 193 ASP C CA 1
ATOM 10214 C C . ASP C 3 193 ? 152.479 165.280 113.315 1.00 73.39 193 ASP C C 1
ATOM 10215 O O . ASP C 3 193 ? 152.204 165.578 112.120 1.00 77.17 193 ASP C O 1
ATOM 10220 N N . VAL C 3 194 ? 152.904 164.073 113.693 1.00 69.74 194 VAL C N 1
ATOM 10221 C CA . VAL C 3 194 ? 153.230 163.013 112.700 1.00 62.49 194 VAL C CA 1
ATOM 10222 C C . VAL C 3 194 ? 152.150 161.940 112.738 1.00 51.04 194 VAL C C 1
ATOM 10223 O O . VAL C 3 194 ? 151.860 161.405 113.819 1.00 46.46 194 VAL C O 1
ATOM 10227 N N . LEU C 3 195 ? 151.617 161.632 111.564 1.00 42.88 195 LEU C N 1
ATOM 10228 C CA . LEU C 3 195 ? 150.566 160.614 111.392 1.00 39.04 195 LEU C CA 1
ATOM 10229 C C . LEU C 3 195 ? 151.136 159.465 110.556 1.00 39.18 195 LEU C C 1
ATOM 10230 O O . LEU C 3 195 ? 151.764 159.702 109.533 1.00 46.52 195 LEU C O 1
ATOM 10235 N N . VAL C 3 196 ? 150.930 158.244 111.012 1.00 36.19 196 VAL C N 1
ATOM 10236 C CA . VAL C 3 196 ? 151.397 157.017 110.315 1.00 30.34 196 VAL C CA 1
ATOM 10237 C C . VAL C 3 196 ? 150.205 156.081 110.124 1.00 30.85 196 VAL C C 1
ATOM 10238 O O . VAL C 3 196 ? 149.350 155.961 111.041 1.00 32.90 196 VAL C O 1
ATOM 10242 N N . ALA C 3 197 ? 150.079 155.505 108.932 1.00 28.24 197 ALA C N 1
ATOM 10243 C CA . ALA C 3 197 ? 148.969 154.582 108.598 1.00 33.03 197 ALA C CA 1
ATOM 10244 C C . ALA C 3 197 ? 149.519 153.393 107.828 1.00 33.87 197 ALA C C 1
ATOM 10245 O O . ALA C 3 197 ? 150.531 153.537 107.103 1.00 38.30 197 ALA C O 1
ATOM 10247 N N . ALA C 3 198 ? 148.918 152.226 108.039 1.00 33.03 198 ALA C N 1
ATOM 10248 C CA . ALA C 3 198 ? 149.297 150.986 107.334 1.00 33.52 198 ALA C CA 1
ATOM 10249 C C . ALA C 3 198 ? 148.120 150.511 106.506 1.00 31.07 198 ALA C C 1
ATOM 10250 O O . ALA C 3 198 ? 146.969 150.633 106.963 1.00 35.12 198 ALA C O 1
ATOM 10252 N N . LEU C 3 199 ? 148.391 149.995 105.315 1.00 30.99 199 LEU C N 1
ATOM 10253 C CA . LEU C 3 199 ? 147.335 149.387 104.468 1.00 33.44 199 LEU C CA 1
ATOM 10254 C C . LEU C 3 199 ? 147.278 147.876 104.691 1.00 34.09 199 LEU C C 1
ATOM 10255 O O . LEU C 3 199 ? 148.233 147.284 105.258 1.00 38.68 199 LEU C O 1
ATOM 10260 N N . SER C 3 200 ? 146.185 147.266 104.252 1.00 31.91 200 SER C N 1
ATOM 10261 C CA . SER C 3 200 ? 145.967 145.801 104.316 1.00 34.46 200 SER C CA 1
ATOM 10262 C C . SER C 3 200 ? 147.029 145.059 103.487 1.00 35.54 200 SER C C 1
ATOM 10263 O O . SER C 3 200 ? 147.184 143.853 103.705 1.00 43.89 200 SER C O 1
ATOM 10266 N N . ASN C 3 201 ? 147.730 145.728 102.580 1.00 33.55 201 ASN C N 1
ATOM 10267 C CA . ASN C 3 201 ? 148.885 145.140 101.861 1.00 33.70 201 ASN C CA 1
ATOM 10268 C C . ASN C 3 201 ? 150.178 145.327 102.652 1.00 34.03 201 ASN C C 1
ATOM 10269 O O . ASN C 3 201 ? 151.266 145.045 102.094 1.00 34.26 201 ASN C O 1
ATOM 10274 N N . ASN C 3 202 ? 150.085 145.867 103.869 1.00 39.89 202 ASN C N 1
ATOM 10275 C CA . ASN C 3 202 ? 151.238 146.053 104.784 1.00 39.66 202 ASN C CA 1
ATOM 10276 C C . ASN C 3 202 ? 152.260 147.056 104.253 1.00 40.51 202 ASN C C 1
ATOM 10277 O O . ASN C 3 202 ? 153.419 147.071 104.764 1.00 44.24 202 ASN C O 1
ATOM 10282 N N . SER C 3 203 ? 151.865 147.918 103.324 1.00 39.44 203 SER C N 1
ATOM 10283 C CA . SER C 3 203 ? 152.612 149.165 103.061 1.00 39.68 203 SER C CA 1
ATOM 10284 C C . SER C 3 203 ? 152.287 150.164 104.182 1.00 37.05 203 SER C C 1
ATOM 10285 O O . SER C 3 203 ? 151.134 150.194 104.664 1.00 36.67 203 SER C O 1
ATOM 10288 N N . VAL C 3 204 ? 153.262 151.000 104.520 1.00 38.69 204 VAL C N 1
ATOM 10289 C CA . VAL C 3 204 ? 153.135 151.994 105.615 1.00 37.91 204 VAL C CA 1
ATOM 10290 C C . VAL C 3 204 ? 153.431 153.377 105.078 1.00 35.66 204 VAL C C 1
ATOM 10291 O O . VAL C 3 204 ? 154.367 153.537 104.318 1.00 34.89 204 VAL C O 1
ATOM 10295 N N . PHE C 3 205 ? 152.632 154.354 105.502 1.00 38.40 205 PHE C N 1
ATOM 10296 C CA . PHE C 3 205 ? 152.774 155.761 105.064 1.00 39.88 205 PHE C CA 1
ATOM 10297 C C . PHE C 3 205 ? 152.926 156.668 106.266 1.00 37.46 205 PHE C C 1
ATOM 10298 O O . PHE C 3 205 ? 152.304 156.399 107.292 1.00 40.43 205 PHE C O 1
ATOM 10306 N N . SER C 3 206 ? 153.706 157.729 106.110 1.00 38.29 206 SER C N 1
ATOM 10307 C CA . SER C 3 206 ? 153.771 158.830 107.097 1.00 41.78 206 SER C CA 1
ATOM 10308 C C . SER C 3 206 ? 153.246 160.125 106.489 1.00 39.88 206 SER C C 1
ATOM 10309 O O . SER C 3 206 ? 153.384 160.351 105.282 1.00 45.17 206 SER C O 1
ATOM 10312 N N . MET C 3 207 ? 152.690 160.973 107.330 1.00 47.51 207 MET C N 1
ATOM 10313 C CA . MET C 3 207 ? 152.255 162.334 106.951 1.00 54.32 207 MET C CA 1
ATOM 10314 C C . MET C 3 207 ? 152.615 163.282 108.084 1.00 64.53 207 MET C C 1
ATOM 10315 O O . MET C 3 207 ? 152.739 162.841 109.258 1.00 75.45 207 MET C O 1
ATOM 10320 N N . THR C 3 208 ? 152.756 164.555 107.742 1.00 80.38 208 THR C N 1
ATOM 10321 C CA . THR C 3 208 ? 152.779 165.646 108.737 1.00 87.62 208 THR C CA 1
ATOM 10322 C C . THR C 3 208 ? 151.453 166.392 108.656 1.00 91.57 208 THR C C 1
ATOM 10323 O O . THR C 3 208 ? 151.150 166.939 107.587 1.00 90.53 208 THR C O 1
ATOM 10327 N N . VAL C 3 209 ? 150.723 166.441 109.763 1.00 96.62 209 VAL C N 1
ATOM 10328 C CA . VAL C 3 209 ? 149.352 167.019 109.787 1.00 105.54 209 VAL C CA 1
ATOM 10329 C C . VAL C 3 209 ? 149.355 168.258 110.674 1.00 127.16 209 VAL C C 1
ATOM 10330 O O . VAL C 3 209 ? 149.935 168.222 111.769 1.00 130.34 209 VAL C O 1
ATOM 10334 N N . SER C 3 210 ? 148.692 169.311 110.219 1.00 158.93 210 SER C N 1
ATOM 10335 C CA . SER C 3 210 ? 148.718 170.632 110.887 1.00 189.37 210 SER C CA 1
ATOM 10336 C C . SER C 3 210 ? 147.451 171.408 110.545 1.00 214.80 210 SER C C 1
ATOM 10337 O O . SER C 3 210 ? 146.751 171.041 109.581 1.00 220.13 210 SER C O 1
ATOM 10340 N N . ALA C 3 211 ? 147.186 172.468 111.304 1.00 239.03 211 ALA C N 1
ATOM 10341 C CA . ALA C 3 211 ? 146.171 173.491 110.968 1.00 257.13 211 ALA C CA 1
ATOM 10342 C C . ALA C 3 211 ? 146.609 174.254 109.711 1.00 275.66 211 ALA C C 1
ATOM 10343 O O . ALA C 3 211 ? 145.724 174.789 109.016 1.00 274.42 211 ALA C O 1
ATOM 10345 N N . SER C 3 212 ? 147.919 174.309 109.436 1.00 294.82 212 SER C N 1
ATOM 10346 C CA . SER C 3 212 ? 148.502 175.066 108.299 1.00 304.78 212 SER C CA 1
ATOM 10347 C C . SER C 3 212 ? 148.388 174.274 106.989 1.00 309.60 212 SER C C 1
ATOM 10348 O O . SER C 3 212 ? 148.800 174.818 105.952 1.00 305.78 212 SER C O 1
ATOM 10351 N N . SER C 3 213 ? 147.876 173.043 107.013 1.00 312.54 213 SER C N 1
ATOM 10352 C CA . SER C 3 213 ? 147.770 172.204 105.794 1.00 308.54 213 SER C CA 1
ATOM 10353 C C . SER C 3 213 ? 146.398 171.539 105.742 1.00 306.64 213 SER C C 1
ATOM 10354 O O . SER C 3 213 ? 145.958 170.980 106.756 1.00 309.30 213 SER C O 1
ATOM 10357 N N . HIS C 3 214 ? 145.760 171.581 104.579 1.00 298.22 214 HIS C N 1
ATOM 10358 C CA . HIS C 3 214 ? 144.406 171.012 104.352 1.00 291.84 214 HIS C CA 1
ATOM 10359 C C . HIS C 3 214 ? 144.534 169.547 103.933 1.00 263.80 214 HIS C C 1
ATOM 10360 O O . HIS C 3 214 ? 143.760 168.711 104.425 1.00 262.33 214 HIS C O 1
ATOM 10367 N N . GLN C 3 215 ? 145.462 169.263 103.021 1.00 228.80 215 GLN C N 1
ATOM 10368 C CA . GLN C 3 215 ? 145.760 167.883 102.570 1.00 204.75 215 GLN C CA 1
ATOM 10369 C C . GLN C 3 215 ? 147.270 167.723 102.503 1.00 163.12 215 GLN C C 1
ATOM 10370 O O . GLN C 3 215 ? 147.903 168.126 101.529 1.00 161.45 215 GLN C O 1
ATOM 10376 N N . PRO C 3 216 ? 147.903 167.155 103.547 1.00 129.64 216 PRO C N 1
ATOM 10377 C CA . PRO C 3 216 ? 149.351 166.990 103.536 1.00 125.72 216 PRO C CA 1
ATOM 10378 C C . PRO C 3 216 ? 149.834 165.870 102.609 1.00 109.60 216 PRO C C 1
ATOM 10379 O O . PRO C 3 216 ? 149.092 164.951 102.290 1.00 107.40 216 PRO C O 1
ATOM 10383 N N . VAL C 3 217 ? 151.092 165.979 102.213 1.00 94.15 217 VAL C N 1
ATOM 10384 C CA . VAL C 3 217 ? 151.755 164.952 101.373 1.00 96.33 217 VAL C CA 1
ATOM 10385 C C . VAL C 3 217 ? 151.997 163.709 102.229 1.00 80.93 217 VAL C C 1
ATOM 10386 O O . VAL C 3 217 ? 152.588 163.830 103.307 1.00 93.80 217 VAL C O 1
ATOM 10390 N N . SER C 3 218 ? 151.588 162.542 101.740 1.00 70.03 218 SER C N 1
ATOM 10391 C CA . SER C 3 218 ? 151.989 161.234 102.322 1.00 58.11 218 SER C CA 1
ATOM 10392 C C . SER C 3 218 ? 153.265 160.738 101.661 1.00 49.63 218 SER C C 1
ATOM 10393 O O . SER C 3 218 ? 153.527 161.075 100.497 1.00 64.26 218 SER C O 1
ATOM 10396 N N . ARG C 3 219 ? 154.063 159.997 102.415 1.00 49.54 219 ARG C N 1
ATOM 10397 C CA . ARG C 3 219 ? 155.251 159.267 101.912 1.00 46.23 219 ARG C CA 1
ATOM 10398 C C . ARG C 3 219 ? 155.121 157.801 102.308 1.00 44.52 219 ARG C C 1
ATOM 10399 O O . ARG C 3 219 ? 154.800 157.495 103.453 1.00 52.84 219 ARG C O 1
ATOM 10407 N N . MET C 3 220 ? 155.350 156.902 101.373 1.00 49.43 220 MET C N 1
ATOM 10408 C CA . MET C 3 220 ? 155.430 155.460 101.690 1.00 46.02 220 MET C CA 1
ATOM 10409 C C . MET C 3 220 ? 156.777 155.208 102.360 1.00 44.69 220 MET C C 1
ATOM 10410 O O . MET C 3 220 ? 157.832 155.532 101.772 1.00 51.91 220 MET C O 1
ATOM 10415 N N . ILE C 3 221 ? 156.744 154.643 103.557 1.00 41.96 221 ILE C N 1
ATOM 10416 C CA . ILE C 3 221 ? 157.965 154.428 104.380 1.00 40.42 221 ILE C CA 1
ATOM 10417 C C . ILE C 3 221 ? 158.303 152.941 104.444 1.00 40.80 221 ILE C C 1
ATOM 10418 O O . ILE C 3 221 ? 159.459 152.615 104.776 1.00 49.04 221 ILE C O 1
ATOM 10423 N N . GLN C 3 222 ? 157.365 152.060 104.155 1.00 42.85 222 GLN C N 1
ATOM 10424 C CA . GLN C 3 222 ? 157.647 150.611 104.010 1.00 47.27 222 GLN C CA 1
ATOM 10425 C C . GLN C 3 222 ? 156.843 150.076 102.839 1.00 43.43 222 GLN C C 1
ATOM 10426 O O . GLN C 3 222 ? 155.629 150.369 102.743 1.00 48.25 222 GLN C O 1
ATOM 10432 N N . ASN C 3 223 ? 157.486 149.301 101.976 1.00 48.73 223 ASN C N 1
ATOM 10433 C CA . ASN C 3 223 ? 156.803 148.719 100.790 1.00 51.70 223 ASN C CA 1
ATOM 10434 C C . ASN C 3 223 ? 155.842 147.620 101.235 1.00 48.89 223 ASN C C 1
ATOM 10435 O O . ASN C 3 223 ? 156.025 147.033 102.339 1.00 56.03 223 ASN C O 1
ATOM 10440 N N . ALA C 3 224 ? 154.868 147.324 100.383 1.00 50.45 224 ALA C N 1
ATOM 10441 C CA . ALA C 3 224 ? 153.915 146.212 100.569 1.00 49.89 224 ALA C CA 1
ATOM 10442 C C . ALA C 3 224 ? 154.664 144.885 100.720 1.00 53.82 224 ALA C C 1
ATOM 10443 O O . ALA C 3 224 ? 155.755 144.690 100.121 1.00 55.71 224 ALA C O 1
ATOM 10445 N N . SER C 3 225 ? 154.085 144.001 101.516 1.00 55.25 225 SER C N 1
ATOM 10446 C CA . SER C 3 225 ? 154.697 142.719 101.915 1.00 55.12 225 SER C CA 1
ATOM 10447 C C . SER C 3 225 ? 153.587 141.769 102.336 1.00 54.66 225 SER C C 1
ATOM 10448 O O . SER C 3 225 ? 152.485 142.207 102.691 1.00 58.70 225 SER C O 1
ATOM 10451 N N . ARG C 3 226 ? 153.876 140.481 102.287 1.00 53.37 226 ARG C N 1
ATOM 10452 C CA . ARG C 3 226 ? 152.895 139.468 102.719 1.00 49.48 226 ARG C CA 1
ATOM 10453 C C . ARG C 3 226 ? 152.791 139.455 104.242 1.00 46.17 226 ARG C C 1
ATOM 10454 O O . ARG C 3 226 ? 151.707 139.123 104.737 1.00 53.03 226 ARG C O 1
ATOM 10462 N N . ARG C 3 227 ? 153.862 139.792 104.943 1.00 42.01 227 ARG C N 1
ATOM 10463 C CA . ARG C 3 227 ? 153.923 139.686 106.422 1.00 45.05 227 ARG C CA 1
ATOM 10464 C C . ARG C 3 227 ? 152.976 140.694 107.068 1.00 39.69 227 ARG C C 1
ATOM 10465 O O . ARG C 3 227 ? 153.279 141.882 107.041 1.00 50.63 227 ARG C O 1
ATOM 10473 N N . LYS C 3 228 ? 151.882 140.230 107.645 1.00 36.09 228 LYS C N 1
ATOM 10474 C CA . LYS C 3 228 ? 150.828 141.114 108.153 1.00 38.82 228 LYS C CA 1
ATOM 10475 C C . LYS C 3 228 ? 151.337 141.903 109.368 1.00 42.52 228 LYS C C 1
ATOM 10476 O O . LYS C 3 228 ? 151.950 141.313 110.279 1.00 46.63 228 LYS C O 1
ATOM 10482 N N . ILE C 3 229 ? 151.073 143.206 109.384 1.00 42.14 229 ILE C N 1
ATOM 10483 C CA . ILE C 3 229 ? 151.478 144.091 110.502 1.00 43.37 229 ILE C CA 1
ATOM 10484 C C . ILE C 3 229 ? 150.613 143.764 111.706 1.00 40.68 229 ILE C C 1
ATOM 10485 O O . ILE C 3 229 ? 149.369 143.779 111.590 1.00 45.35 229 ILE C O 1
ATOM 10490 N N . THR C 3 230 ? 151.261 143.475 112.823 1.00 40.70 230 THR C N 1
ATOM 10491 C CA . THR C 3 230 ? 150.590 143.077 114.074 1.00 51.96 230 THR C CA 1
ATOM 10492 C C . THR C 3 230 ? 150.289 144.330 114.889 1.00 49.43 230 THR C C 1
ATOM 10493 O O . THR C 3 230 ? 149.148 144.481 115.361 1.00 58.94 230 THR C O 1
ATOM 10497 N N . ASP C 3 231 ? 151.311 145.127 115.147 1.00 51.23 231 ASP C N 1
ATOM 10498 C CA . ASP C 3 231 ? 151.172 146.340 115.971 1.00 55.62 231 ASP C CA 1
ATOM 10499 C C . ASP C 3 231 ? 152.045 147.437 115.392 1.00 48.35 231 ASP C C 1
ATOM 10500 O O . ASP C 3 231 ? 153.045 147.147 114.773 1.00 40.17 231 ASP C O 1
ATOM 10505 N N . LEU C 3 232 ? 151.632 148.672 115.602 1.00 44.61 232 LEU C N 1
ATOM 10506 C CA . LEU C 3 232 ? 152.294 149.862 115.036 1.00 41.31 232 LEU C CA 1
ATOM 10507 C C . LEU C 3 232 ? 152.306 150.944 116.106 1.00 42.28 232 LEU C C 1
ATOM 10508 O O . LEU C 3 232 ? 151.236 151.212 116.751 1.00 48.76 232 LEU C O 1
ATOM 10513 N N . LYS C 3 233 ? 153.464 151.538 116.318 1.00 39.23 233 LYS C N 1
ATOM 10514 C CA . LYS C 3 233 ? 153.625 152.600 117.342 1.00 39.83 233 LYS C CA 1
ATOM 10515 C C . LYS C 3 233 ? 154.657 153.608 116.871 1.00 35.49 233 LYS C C 1
ATOM 10516 O O . LYS C 3 233 ? 155.489 153.286 116.022 1.00 39.94 233 LYS C O 1
ATOM 10522 N N . ILE C 3 234 ? 154.557 154.814 117.404 1.00 41.12 234 ILE C N 1
ATOM 10523 C CA . ILE C 3 234 ? 155.552 155.894 117.196 1.00 40.87 234 ILE C CA 1
ATOM 10524 C C . ILE C 3 234 ? 156.221 156.179 118.538 1.00 41.82 234 ILE C C 1
ATOM 10525 O O . ILE C 3 234 ? 155.524 156.322 119.542 1.00 42.03 234 ILE C O 1
ATOM 10530 N N . VAL C 3 235 ? 157.539 156.273 118.527 1.00 43.79 235 VAL C N 1
ATOM 10531 C CA . VAL C 3 235 ? 158.361 156.499 119.740 1.00 50.55 235 VAL C CA 1
ATOM 10532 C C . VAL C 3 235 ? 159.456 157.484 119.346 1.00 54.01 235 VAL C C 1
ATOM 10533 O O . VAL C 3 235 ? 160.308 157.099 118.572 1.00 70.43 235 VAL C O 1
ATOM 10537 N N . ASP C 3 236 ? 159.415 158.732 119.787 1.00 60.79 236 ASP C N 1
ATOM 10538 C CA . ASP C 3 236 ? 160.460 159.747 119.469 1.00 62.93 236 ASP C CA 1
ATOM 10539 C C . ASP C 3 236 ? 160.670 159.880 117.950 1.00 60.89 236 ASP C C 1
ATOM 10540 O O . ASP C 3 236 ? 161.843 159.974 117.522 1.00 63.28 236 ASP C O 1
ATOM 10545 N N . TYR C 3 237 ? 159.592 159.957 117.162 1.00 58.31 237 TYR C N 1
ATOM 10546 C CA . TYR C 3 237 ? 159.662 160.008 115.682 1.00 60.29 237 TYR C CA 1
ATOM 10547 C C . TYR C 3 237 ? 160.435 158.799 115.135 1.00 50.88 237 TYR C C 1
ATOM 10548 O O . TYR C 3 237 ? 161.122 158.919 114.109 1.00 50.73 237 TYR C O 1
ATOM 10557 N N . LYS C 3 238 ? 160.266 157.637 115.761 1.00 44.14 238 LYS C N 1
ATOM 10558 C CA . LYS C 3 238 ? 160.674 156.329 115.192 1.00 41.69 238 LYS C CA 1
ATOM 10559 C C . LYS C 3 238 ? 159.409 155.483 115.127 1.00 40.94 238 LYS C C 1
ATOM 10560 O O . LYS C 3 238 ? 158.786 155.268 116.169 1.00 40.08 238 LYS C O 1
ATOM 10566 N N . VAL C 3 239 ? 159.088 154.979 113.947 1.00 42.35 239 VAL C N 1
ATOM 10567 C CA . VAL C 3 239 ? 157.962 154.027 113.781 1.00 39.17 239 VAL C CA 1
ATOM 10568 C C . VAL C 3 239 ? 158.472 152.637 114.141 1.00 38.11 239 VAL C C 1
ATOM 10569 O O . VAL C 3 239 ? 159.475 152.185 113.562 1.00 41.13 239 VAL C O 1
ATOM 10573 N N . VAL C 3 240 ? 157.794 151.990 115.069 1.00 37.04 240 VAL C N 1
ATOM 10574 C CA . VAL C 3 240 ? 158.089 150.580 115.441 1.00 40.34 240 VAL C CA 1
ATOM 10575 C C . VAL C 3 240 ? 156.878 149.773 115.019 1.00 35.31 240 VAL C C 1
ATOM 10576 O O . VAL C 3 240 ? 155.741 150.164 115.335 1.00 35.32 240 VAL C O 1
ATOM 10580 N N . LEU C 3 241 ? 157.111 148.696 114.292 1.00 39.11 241 LEU C N 1
ATOM 10581 C CA . LEU C 3 241 ? 156.018 147.776 113.914 1.00 42.29 241 LEU C CA 1
ATOM 10582 C C . LEU C 3 241 ? 156.476 146.335 114.099 1.00 35.77 241 LEU C C 1
ATOM 10583 O O . LEU C 3 241 ? 157.667 146.043 113.950 1.00 35.94 241 LEU C O 1
ATOM 10588 N N . THR C 3 242 ? 155.526 145.484 114.423 1.00 35.39 242 THR C N 1
ATOM 10589 C CA . THR C 3 242 ? 155.749 144.047 114.640 1.00 38.74 242 THR C CA 1
ATOM 10590 C C . THR C 3 242 ? 154.977 143.269 113.587 1.00 36.35 242 THR C C 1
ATOM 10591 O O . THR C 3 242 ? 153.883 143.643 113.182 1.00 36.37 242 THR C O 1
ATOM 10595 N N . CYS C 3 243 ? 155.591 142.192 113.143 1.00 42.40 243 CYS C N 1
ATOM 10596 C CA . CYS C 3 243 ? 154.954 141.227 112.230 1.00 45.57 243 CYS C CA 1
ATOM 10597 C C . CYS C 3 243 ? 155.509 139.864 112.586 1.00 46.83 243 CYS C C 1
ATOM 10598 O O . CYS C 3 243 ? 156.435 139.783 113.400 1.00 52.75 243 CYS C O 1
ATOM 10601 N N . PRO C 3 244 ? 154.947 138.756 112.043 1.00 48.91 244 PRO C N 1
ATOM 10602 C CA . PRO C 3 244 ? 155.419 137.422 112.423 1.00 46.93 244 PRO C CA 1
ATOM 10603 C C . PRO C 3 244 ? 156.936 137.265 112.252 1.00 46.10 244 PRO C C 1
ATOM 10604 O O . PRO C 3 244 ? 157.479 137.426 111.148 1.00 56.57 244 PRO C O 1
ATOM 10608 N N . GLY C 3 245 ? 157.598 137.059 113.383 1.00 42.37 245 GLY C N 1
ATOM 10609 C CA . GLY C 3 245 ? 159.043 136.809 113.440 1.00 48.66 245 GLY C CA 1
ATOM 10610 C C . GLY C 3 245 ? 159.908 138.051 113.382 1.00 47.87 245 GLY C C 1
ATOM 10611 O O . GLY C 3 245 ? 161.138 137.884 113.419 1.00 52.77 245 GLY C O 1
ATOM 10612 N N . TYR C 3 246 ? 159.353 139.251 113.255 1.00 52.86 246 TYR C N 1
ATOM 10613 C CA . TYR C 3 246 ? 160.206 140.460 113.103 1.00 53.38 246 TYR C CA 1
ATOM 10614 C C . TYR C 3 246 ? 159.618 141.637 113.858 1.00 46.60 246 TYR C C 1
ATOM 10615 O O . TYR C 3 246 ? 158.380 141.739 114.016 1.00 52.95 246 TYR C O 1
ATOM 10624 N N . VAL C 3 247 ? 160.522 142.497 114.300 1.00 40.95 247 VAL C N 1
ATOM 10625 C CA . VAL C 3 247 ? 160.197 143.891 114.692 1.00 41.96 247 VAL C CA 1
ATOM 10626 C C . VAL C 3 247 ? 161.050 144.819 113.825 1.00 40.42 247 VAL C C 1
ATOM 10627 O O . VAL C 3 247 ? 162.231 144.537 113.588 1.00 38.92 247 VAL C O 1
ATOM 10631 N N . HIS C 3 248 ? 160.426 145.845 113.269 1.00 44.71 248 HIS C N 1
ATOM 10632 C CA . HIS C 3 248 ? 161.107 146.834 112.395 1.00 48.52 248 HIS C CA 1
ATOM 10633 C C . HIS C 3 248 ? 161.033 148.198 113.068 1.00 42.52 248 HIS C C 1
ATOM 10634 O O . HIS C 3 248 ? 159.976 148.542 113.562 1.00 48.86 248 HIS C O 1
ATOM 10641 N N . LYS C 3 249 ? 162.107 148.956 113.004 1.00 43.04 249 LYS C N 1
ATOM 10642 C CA . LYS C 3 249 ? 162.145 150.380 113.374 1.00 43.29 249 LYS C CA 1
ATOM 10643 C C . LYS C 3 249 ? 162.353 151.211 112.100 1.00 44.07 249 LYS C C 1
ATOM 10644 O O . LYS C 3 249 ? 163.357 151.013 111.445 1.00 46.99 249 LYS C O 1
ATOM 10650 N N . ILE C 3 250 ? 161.478 152.164 111.824 1.00 44.22 250 ILE C N 1
ATOM 10651 C CA . ILE C 3 250 ? 161.693 153.156 110.740 1.00 44.88 250 ILE C CA 1
ATOM 10652 C C . ILE C 3 250 ? 161.940 154.518 111.383 1.00 46.76 250 ILE C C 1
ATOM 10653 O O . ILE C 3 250 ? 161.068 155.014 112.132 1.00 44.39 250 ILE C O 1
ATOM 10658 N N . ASP C 3 251 ? 163.125 155.069 111.129 1.00 48.52 251 ASP C N 1
ATOM 10659 C CA . ASP C 3 251 ? 163.526 156.414 111.599 1.00 54.68 251 ASP C CA 1
ATOM 10660 C C . ASP C 3 251 ? 162.851 157.474 110.719 1.00 53.72 251 ASP C C 1
ATOM 10661 O O . ASP C 3 251 ? 163.192 157.530 109.568 1.00 59.93 251 ASP C O 1
ATOM 10666 N N . LEU C 3 252 ? 161.970 158.324 111.248 1.00 52.05 252 LEU C N 1
ATOM 10667 C CA . LEU C 3 252 ? 161.225 159.319 110.432 1.00 56.48 252 LEU C CA 1
ATOM 10668 C C . LEU C 3 252 ? 162.058 160.572 110.142 1.00 61.71 252 LEU C C 1
ATOM 10669 O O . LEU C 3 252 ? 161.472 161.523 109.612 1.00 76.99 252 LEU C O 1
ATOM 10674 N N . LYS C 3 253 ? 163.331 160.623 110.501 1.00 70.31 253 LYS C N 1
ATOM 10675 C CA . LYS C 3 253 ? 164.216 161.738 110.083 1.00 88.86 253 LYS C CA 1
ATOM 10676 C C . LYS C 3 253 ? 165.068 161.293 108.899 1.00 96.31 253 LYS C C 1
ATOM 10677 O O . LYS C 3 253 ? 165.332 162.127 108.021 1.00 110.33 253 LYS C O 1
ATOM 10683 N N . ASN C 3 254 ? 165.501 160.037 108.894 1.00 99.39 254 ASN C N 1
ATOM 10684 C CA . ASN C 3 254 ? 166.410 159.487 107.860 1.00 104.73 254 ASN C CA 1
ATOM 10685 C C . ASN C 3 254 ? 165.661 158.552 106.902 1.00 94.23 254 ASN C C 1
ATOM 10686 O O . ASN C 3 254 ? 166.180 158.288 105.811 1.00 97.66 254 ASN C O 1
ATOM 10691 N N . TYR C 3 255 ? 164.511 158.028 107.321 1.00 80.36 255 TYR C N 1
ATOM 10692 C CA . TYR C 3 255 ? 163.720 156.980 106.627 1.00 77.44 255 TYR C CA 1
ATOM 10693 C C . TYR C 3 255 ? 164.547 155.704 106.443 1.00 74.14 255 TYR C C 1
ATOM 10694 O O . TYR C 3 255 ? 164.180 154.862 105.605 1.00 74.55 255 TYR C O 1
ATOM 10703 N N . SER C 3 256 ? 165.609 155.549 107.233 1.00 80.33 256 SER C N 1
ATOM 10704 C CA . SER C 3 256 ? 166.358 154.281 107.365 1.00 80.87 256 SER C CA 1
ATOM 10705 C C . SER C 3 256 ? 165.453 153.236 108.016 1.00 76.56 256 SER C C 1
ATOM 10706 O O . SER C 3 256 ? 164.671 153.579 108.910 1.00 74.96 256 SER C O 1
ATOM 10709 N N . ILE C 3 257 ? 165.578 151.991 107.581 1.00 76.78 257 ILE C N 1
ATOM 10710 C CA . ILE C 3 257 ? 164.937 150.841 108.271 1.00 69.20 257 ILE C CA 1
ATOM 10711 C C . ILE C 3 257 ? 166.029 149.981 108.899 1.00 70.18 257 ILE C C 1
ATOM 10712 O O . ILE C 3 257 ? 167.011 149.664 108.223 1.00 84.18 257 ILE C O 1
ATOM 10717 N N . SER C 3 258 ? 165.839 149.656 110.174 1.00 68.78 258 SER C N 1
ATOM 10718 C CA . SER C 3 258 ? 166.570 148.607 110.921 1.00 65.06 258 SER C CA 1
ATOM 10719 C C . SER C 3 258 ? 165.565 147.576 111.411 1.00 62.89 258 SER C C 1
ATOM 10720 O O . SER C 3 258 ? 164.449 147.948 111.782 1.00 57.18 258 SER C O 1
ATOM 10723 N N . SER C 3 259 ? 165.935 146.307 111.376 1.00 65.16 259 SER C N 1
ATOM 10724 C CA . SER C 3 259 ? 165.015 145.221 111.779 1.00 65.86 259 SER C CA 1
ATOM 10725 C C . SER C 3 259 ? 165.734 144.195 112.635 1.00 57.93 259 SER C C 1
ATOM 10726 O O . SER C 3 259 ? 166.973 144.059 112.570 1.00 74.11 259 SER C O 1
ATOM 10729 N N . LEU C 3 260 ? 164.940 143.537 113.457 1.00 58.20 260 LEU C N 1
ATOM 10730 C CA . LEU C 3 260 ? 165.413 142.573 114.467 1.00 59.21 260 LEU C CA 1
ATOM 10731 C C . LEU C 3 260 ? 164.468 141.385 114.397 1.00 59.51 260 LEU C C 1
ATOM 10732 O O . LEU C 3 260 ? 163.235 141.567 114.282 1.00 62.71 260 LEU C O 1
ATOM 10737 N N . LYS C 3 261 ? 165.035 140.194 114.454 1.00 68.06 261 LYS C N 1
ATOM 10738 C CA . LYS C 3 261 ? 164.262 138.944 114.267 1.00 68.03 261 LYS C CA 1
ATOM 10739 C C . LYS C 3 261 ? 163.913 138.387 115.641 1.00 64.74 261 LYS C C 1
ATOM 10740 O O . LYS C 3 261 ? 164.845 138.038 116.396 1.00 72.21 261 LYS C O 1
ATOM 10746 N N . THR C 3 262 ? 162.623 138.280 115.936 1.00 68.75 262 THR C N 1
ATOM 10747 C CA . THR C 3 262 ? 162.125 137.700 117.205 1.00 77.23 262 THR C CA 1
ATOM 10748 C C . THR C 3 262 ? 162.242 136.174 117.154 1.00 94.65 262 THR C C 1
ATOM 10749 O O . THR C 3 262 ? 162.045 135.554 116.076 1.00 93.54 262 THR C O 1
ATOM 10753 N N . GLY C 3 263 ? 162.519 135.569 118.300 1.00 96.76 263 GLY C N 1
ATOM 10754 C CA . GLY C 3 263 ? 162.629 134.103 118.406 1.00 105.88 263 GLY C CA 1
ATOM 10755 C C . GLY C 3 263 ? 161.271 133.421 118.448 1.00 101.61 263 GLY C C 1
ATOM 10756 O O . GLY C 3 263 ? 161.213 132.260 118.891 1.00 122.72 263 GLY C O 1
ATOM 10757 N N . SER C 3 264 ? 160.204 134.095 118.031 1.00 82.02 264 SER C N 1
ATOM 10758 C CA . SER C 3 264 ? 158.819 133.614 118.230 1.00 77.83 264 SER C CA 1
ATOM 10759 C C . SER C 3 264 ? 157.930 134.156 117.120 1.00 68.09 264 SER C C 1
ATOM 10760 O O . SER C 3 264 ? 158.206 135.254 116.609 1.00 83.54 264 SER C O 1
ATOM 10763 N N . LEU C 3 265 ? 156.871 133.425 116.799 1.00 61.81 265 LEU C N 1
ATOM 10764 C CA . LEU C 3 265 ? 155.863 133.851 115.804 1.00 53.50 265 LEU C CA 1
ATOM 10765 C C . LEU C 3 265 ? 154.560 134.270 116.486 1.00 55.45 265 LEU C C 1
ATOM 10766 O O . LEU C 3 265 ? 153.650 134.694 115.745 1.00 53.10 265 LEU C O 1
ATOM 10771 N N . GLU C 3 266 ? 154.459 134.196 117.811 1.00 57.29 266 GLU C N 1
ATOM 10772 C CA . GLU C 3 266 ? 153.341 134.840 118.545 1.00 61.68 266 GLU C CA 1
ATOM 10773 C C . GLU C 3 266 ? 153.313 136.341 118.236 1.00 57.89 266 GLU C C 1
ATOM 10774 O O . GLU C 3 266 ? 154.392 136.930 117.956 1.00 50.68 266 GLU C O 1
ATOM 10780 N N . ASN C 3 267 ? 152.120 136.933 118.325 1.00 52.53 267 ASN C N 1
ATOM 10781 C CA . ASN C 3 267 ? 151.949 138.401 118.262 1.00 50.30 267 ASN C CA 1
ATOM 10782 C C . ASN C 3 267 ? 152.700 139.064 119.424 1.00 49.00 267 ASN C C 1
ATOM 10783 O O . ASN C 3 267 ? 152.487 138.698 120.594 1.00 54.27 267 ASN C O 1
ATOM 10788 N N . PHE C 3 268 ? 153.531 140.040 119.105 1.00 47.74 268 PHE C N 1
ATOM 10789 C CA . PHE C 3 268 ? 154.141 140.958 120.082 1.00 42.73 268 PHE C CA 1
ATOM 10790 C C . PHE C 3 268 ? 153.396 142.289 120.077 1.00 39.25 268 PHE C C 1
ATOM 10791 O O . PHE C 3 268 ? 153.313 142.997 119.052 1.00 43.12 268 PHE C O 1
ATOM 10799 N N . HIS C 3 269 ? 152.878 142.644 121.238 1.00 40.76 269 HIS C N 1
ATOM 10800 C CA . HIS C 3 269 ? 152.406 144.012 121.543 1.00 40.07 269 HIS C CA 1
ATOM 10801 C C . HIS C 3 269 ? 153.613 144.914 121.794 1.00 40.67 269 HIS C C 1
ATOM 10802 O O . HIS C 3 269 ? 154.617 144.451 122.375 1.00 41.62 269 HIS C O 1
ATOM 10809 N N . ILE C 3 270 ? 153.508 146.165 121.372 1.00 39.39 270 ILE C N 1
ATOM 10810 C CA . ILE C 3 270 ? 154.568 147.183 121.608 1.00 42.79 270 ILE C CA 1
ATOM 10811 C C . ILE C 3 270 ? 154.126 148.089 122.748 1.00 40.93 270 ILE C C 1
ATOM 10812 O O . ILE C 3 270 ? 152.992 148.606 122.716 1.00 47.08 270 ILE C O 1
ATOM 10817 N N . ILE C 3 271 ? 155.009 148.287 123.710 1.00 43.09 271 ILE C N 1
ATOM 10818 C CA . ILE C 3 271 ? 154.736 149.171 124.869 1.00 45.42 271 ILE C CA 1
ATOM 10819 C C . ILE C 3 271 ? 155.836 150.202 124.895 1.00 36.90 271 ILE C C 1
ATOM 10820 O O . ILE C 3 271 ? 156.930 149.919 125.364 1.00 39.38 271 ILE C O 1
ATOM 10825 N N . PRO C 3 272 ? 155.574 151.432 124.412 1.00 36.88 272 PRO C N 1
ATOM 10826 C CA . PRO C 3 272 ? 156.597 152.470 124.414 1.00 39.25 272 PRO C CA 1
ATOM 10827 C C . PRO C 3 272 ? 156.895 153.024 125.803 1.00 36.16 272 PRO C C 1
ATOM 10828 O O . PRO C 3 272 ? 155.998 153.387 126.492 1.00 42.13 272 PRO C O 1
ATOM 10832 N N . LEU C 3 273 ? 158.165 153.040 126.172 1.00 36.58 273 LEU C N 1
ATOM 10833 C CA . LEU C 3 273 ? 158.628 153.585 127.472 1.00 37.48 273 LEU C CA 1
ATOM 10834 C C . LEU C 3 273 ? 158.970 155.059 127.269 1.00 40.10 273 LEU C C 1
ATOM 10835 O O . LEU C 3 273 ? 160.141 155.456 127.306 1.00 47.64 273 LEU C O 1
ATOM 10840 N N . ASN C 3 274 ? 157.918 155.858 127.166 1.00 46.82 274 ASN C N 1
ATOM 10841 C CA . ASN C 3 274 ? 157.970 157.277 126.766 1.00 45.05 274 ASN C CA 1
ATOM 10842 C C . ASN C 3 274 ? 158.789 158.116 127.744 1.00 45.55 274 ASN C C 1
ATOM 10843 O O . ASN C 3 274 ? 159.251 159.186 127.322 1.00 58.18 274 ASN C O 1
ATOM 10848 N N . HIS C 3 275 ? 158.983 157.685 128.981 1.00 43.71 275 HIS C N 1
ATOM 10849 C CA . HIS C 3 275 ? 159.637 158.540 130.001 1.00 47.90 275 HIS C CA 1
ATOM 10850 C C . HIS C 3 275 ? 161.086 158.155 130.231 1.00 52.27 275 HIS C C 1
ATOM 10851 O O . HIS C 3 275 ? 161.735 158.878 131.018 1.00 65.79 275 HIS C O 1
ATOM 10858 N N . GLU C 3 276 ? 161.599 157.132 129.562 1.00 60.07 276 GLU C N 1
ATOM 10859 C CA . GLU C 3 276 ? 163.060 156.881 129.595 1.00 67.74 276 GLU C CA 1
ATOM 10860 C C . GLU C 3 276 ? 163.798 157.959 128.804 1.00 71.63 276 GLU C C 1
ATOM 10861 O O . GLU C 3 276 ? 163.206 158.543 127.865 1.00 81.03 276 GLU C O 1
ATOM 10867 N N . LYS C 3 277 ? 165.056 158.204 129.154 1.00 90.16 277 LYS C N 1
ATOM 10868 C CA . LYS C 3 277 ? 165.894 159.196 128.428 1.00 111.35 277 LYS C CA 1
ATOM 10869 C C . LYS C 3 277 ? 166.230 158.653 127.037 1.00 107.49 277 LYS C C 1
ATOM 10870 O O . LYS C 3 277 ? 165.995 159.357 126.033 1.00 111.70 277 LYS C O 1
ATOM 10876 N N . GLU C 3 278 ? 166.775 157.438 126.996 1.00 99.58 278 GLU C N 1
ATOM 10877 C CA . GLU C 3 278 ? 167.068 156.690 125.747 1.00 88.07 278 GLU C CA 1
ATOM 10878 C C . GLU C 3 278 ? 165.748 156.200 125.145 1.00 73.24 278 GLU C C 1
ATOM 10879 O O . GLU C 3 278 ? 164.813 155.894 125.876 1.00 74.92 278 GLU C O 1
ATOM 10885 N N . SER C 3 279 ? 165.677 156.081 123.832 1.00 69.25 279 SER C N 1
ATOM 10886 C CA . SER C 3 279 ? 164.434 155.682 123.122 1.00 65.22 279 SER C CA 1
ATOM 10887 C C . SER C 3 279 ? 164.239 154.168 123.219 1.00 56.25 279 SER C C 1
ATOM 10888 O O . SER C 3 279 ? 165.070 153.445 122.675 1.00 61.26 279 SER C O 1
ATOM 10891 N N . THR C 3 280 ? 163.202 153.697 123.911 1.00 51.21 280 THR C N 1
ATOM 10892 C CA . THR C 3 280 ? 163.012 152.252 124.151 1.00 47.89 280 THR C CA 1
ATOM 10893 C C . THR C 3 280 ? 161.542 151.834 124.131 1.00 46.27 280 THR C C 1
ATOM 10894 O O . THR C 3 280 ? 160.652 152.660 124.267 1.00 48.46 280 THR C O 1
ATOM 10898 N N . ILE C 3 281 ? 161.321 150.538 123.994 1.00 42.06 281 ILE C N 1
ATOM 10899 C CA . ILE C 3 281 ? 159.983 149.899 124.036 1.00 43.26 281 ILE C CA 1
ATOM 10900 C C . ILE C 3 281 ? 160.088 148.634 124.884 1.00 43.29 281 ILE C C 1
ATOM 10901 O O . ILE C 3 281 ? 161.171 148.027 124.943 1.00 37.52 281 ILE C O 1
ATOM 10906 N N . LEU C 3 282 ? 158.958 148.174 125.395 1.00 39.41 282 LEU C N 1
ATOM 10907 C CA . LEU C 3 282 ? 158.815 146.746 125.707 1.00 43.29 282 LEU C CA 1
ATOM 10908 C C . LEU C 3 282 ? 158.028 146.069 124.593 1.00 42.13 282 LEU C C 1
ATOM 10909 O O . LEU C 3 282 ? 156.971 146.597 124.141 1.00 48.87 282 LEU C O 1
ATOM 10914 N N . LEU C 3 283 ? 158.503 144.892 124.220 1.00 40.20 283 LEU C N 1
ATOM 10915 C CA . LEU C 3 283 ? 157.757 143.939 123.376 1.00 40.29 283 LEU C CA 1
ATOM 10916 C C . LEU C 3 283 ? 157.191 142.884 124.294 1.00 39.33 283 LEU C C 1
ATOM 10917 O O . LEU C 3 283 ? 157.946 142.328 125.054 1.00 47.36 283 LEU C O 1
ATOM 10922 N N . MET C 3 284 ? 155.919 142.582 124.154 1.00 42.14 284 MET C N 1
ATOM 10923 C CA . MET C 3 284 ? 155.276 141.594 125.026 1.00 44.11 284 MET C CA 1
ATOM 10924 C C . MET C 3 284 ? 154.395 140.668 124.180 1.00 43.84 284 MET C C 1
ATOM 10925 O O . MET C 3 284 ? 153.615 141.137 123.343 1.00 44.82 284 MET C O 1
ATOM 10930 N N . SER C 3 285 ? 154.568 139.373 124.383 1.00 40.88 285 SER C N 1
ATOM 10931 C CA . SER C 3 285 ? 153.700 138.331 123.803 1.00 43.28 285 SER C CA 1
ATOM 10932 C C . SER C 3 285 ? 153.165 137.457 124.928 1.00 41.80 285 SER C C 1
ATOM 10933 O O . SER C 3 285 ? 153.552 137.636 126.089 1.00 49.66 285 SER C O 1
ATOM 10936 N N . ASN C 3 286 ? 152.312 136.518 124.567 1.00 41.96 286 ASN C N 1
ATOM 10937 C CA . ASN C 3 286 ? 151.771 135.498 125.488 1.00 45.13 286 ASN C CA 1
ATOM 10938 C C . ASN C 3 286 ? 152.903 134.643 126.056 1.00 55.20 286 ASN C C 1
ATOM 10939 O O . ASN C 3 286 ? 152.694 134.070 127.134 1.00 63.14 286 ASN C O 1
ATOM 10944 N N . LYS C 3 287 ? 154.071 134.616 125.419 1.00 57.40 287 LYS C N 1
ATOM 10945 C CA . LYS C 3 287 ? 155.143 133.667 125.790 1.00 71.15 287 LYS C CA 1
ATOM 10946 C C . LYS C 3 287 ? 156.373 134.369 126.345 1.00 72.42 287 LYS C C 1
ATOM 10947 O O . LYS C 3 287 ? 157.005 133.781 127.236 1.00 86.19 287 LYS C O 1
ATOM 10953 N N . THR C 3 288 ? 156.752 135.524 125.818 1.00 67.90 288 THR C N 1
ATOM 10954 C CA . THR C 3 288 ? 157.991 136.213 126.245 1.00 69.18 288 THR C CA 1
ATOM 10955 C C . THR C 3 288 ? 157.766 137.717 126.252 1.00 64.73 288 THR C C 1
ATOM 10956 O O . THR C 3 288 ? 156.808 138.201 125.651 1.00 70.51 288 THR C O 1
ATOM 10960 N N . SER C 3 289 ? 158.700 138.429 126.847 1.00 61.69 289 SER C N 1
ATOM 10961 C CA . SER C 3 289 ? 158.834 139.889 126.681 1.00 57.62 289 SER C CA 1
ATOM 10962 C C . SER C 3 289 ? 160.306 140.292 126.653 1.00 59.67 289 SER C C 1
ATOM 10963 O O . SER C 3 289 ? 161.163 139.605 127.236 1.00 61.73 289 SER C O 1
ATOM 10966 N N . TYR C 3 290 ? 160.564 141.403 125.988 1.00 58.30 290 TYR C N 1
ATOM 10967 C CA . TYR C 3 290 ? 161.918 141.948 125.803 1.00 59.93 290 TYR C CA 1
ATOM 10968 C C . TYR C 3 290 ? 161.840 143.455 125.996 1.00 53.96 290 TYR C C 1
ATOM 10969 O O . TYR C 3 290 ? 160.776 144.052 125.869 1.00 51.14 290 TYR C O 1
ATOM 10978 N N . LYS C 3 291 ? 162.997 144.040 126.265 1.00 50.23 291 LYS C N 1
ATOM 10979 C CA . LYS C 3 291 ? 163.187 145.491 126.260 1.00 50.08 291 LYS C CA 1
ATOM 10980 C C . LYS C 3 291 ? 164.094 145.790 125.077 1.00 50.34 291 LYS C C 1
ATOM 10981 O O . LYS C 3 291 ? 165.236 145.341 125.094 1.00 62.11 291 LYS C O 1
ATOM 10987 N N . VAL C 3 292 ? 163.605 146.572 124.115 1.00 46.93 292 VAL C N 1
ATOM 10988 C CA . VAL C 3 292 ? 164.388 146.917 122.894 1.00 44.15 292 VAL C CA 1
ATOM 10989 C C . VAL C 3 292 ? 164.779 148.395 122.928 1.00 44.18 292 VAL C C 1
ATOM 10990 O O . VAL C 3 292 ? 163.904 149.227 123.132 1.00 38.15 292 VAL C O 1
ATOM 10994 N N . LEU C 3 293 ? 166.054 148.679 122.700 1.00 46.23 293 LEU C N 1
ATOM 10995 C CA . LEU C 3 293 ? 166.573 150.052 122.576 1.00 50.56 293 LEU C CA 1
ATOM 10996 C C . LEU C 3 293 ? 166.555 150.452 121.101 1.00 53.18 293 LEU C C 1
ATOM 10997 O O . LEU C 3 293 ? 167.200 149.790 120.299 1.00 58.14 293 LEU C O 1
ATOM 11002 N N . LEU C 3 294 ? 165.876 151.548 120.771 1.00 49.69 294 LEU C N 1
ATOM 11003 C CA . LEU C 3 294 ? 165.679 152.006 119.375 1.00 44.51 294 LEU C CA 1
ATOM 11004 C C . LEU C 3 294 ? 166.894 152.839 118.948 1.00 50.41 294 LEU C C 1
ATOM 11005 O O . LEU C 3 294 ? 166.726 153.968 118.493 1.00 55.80 294 LEU C O 1
ATOM 11010 N N . GLU C 3 295 ? 168.089 152.263 119.057 1.00 72.73 295 GLU C N 1
ATOM 11011 C CA . GLU C 3 295 ? 169.371 152.821 118.543 1.00 84.63 295 GLU C CA 1
ATOM 11012 C C . GLU C 3 295 ? 169.405 152.750 116.998 1.00 94.96 295 GLU C C 1
ATOM 11013 O O . GLU C 3 295 ? 168.413 152.326 116.373 1.00 104.62 295 GLU C O 1
ATOM 11019 N N . ASP C 3 296 ? 170.535 153.086 116.372 1.00 108.84 296 ASP C N 1
ATOM 11020 C CA . ASP C 3 296 ? 170.739 152.911 114.905 1.00 120.56 296 ASP C CA 1
ATOM 11021 C C . ASP C 3 296 ? 170.469 151.448 114.518 1.00 111.65 296 ASP C C 1
ATOM 11022 O O . ASP C 3 296 ? 169.766 151.207 113.506 1.00 118.51 296 ASP C O 1
ATOM 11027 N N . GLU C 3 297 ? 171.022 150.503 115.277 1.00 111.29 297 GLU C N 1
ATOM 11028 C CA . GLU C 3 297 ? 170.667 149.066 115.182 1.00 108.23 297 GLU C CA 1
ATOM 11029 C C . GLU C 3 297 ? 169.917 148.661 116.455 1.00 80.68 297 GLU C C 1
ATOM 11030 O O . GLU C 3 297 ? 170.451 148.878 117.550 1.00 88.95 297 GLU C O 1
ATOM 11036 N N . LEU C 3 298 ? 168.739 148.060 116.310 1.00 64.31 298 LEU C N 1
ATOM 11037 C CA . LEU C 3 298 ? 167.884 147.617 117.447 1.00 58.94 298 LEU C CA 1
ATOM 11038 C C . LEU C 3 298 ? 168.658 146.671 118.362 1.00 62.81 298 LEU C C 1
ATOM 11039 O O . LEU C 3 298 ? 169.135 145.629 117.883 1.00 80.09 298 LEU C O 1
ATOM 11044 N N . HIS C 3 299 ? 168.735 147.001 119.645 1.00 66.50 299 HIS C N 1
ATOM 11045 C CA . HIS C 3 299 ? 169.501 146.231 120.656 1.00 72.70 299 HIS C CA 1
ATOM 11046 C C . HIS C 3 299 ? 168.527 145.619 121.661 1.00 63.74 299 HIS C C 1
ATOM 11047 O O . HIS C 3 299 ? 167.668 146.331 122.186 1.00 65.48 299 HIS C O 1
ATOM 11054 N N . VAL C 3 300 ? 168.685 144.334 121.961 1.00 71.39 300 VAL C N 1
ATOM 11055 C CA . VAL C 3 300 ? 167.748 143.602 122.866 1.00 68.54 300 VAL C CA 1
ATOM 11056 C C . VAL C 3 300 ? 168.364 143.451 124.253 1.00 75.53 300 VAL C C 1
ATOM 11057 O O . VAL C 3 300 ? 169.551 143.081 124.380 1.00 88.25 300 VAL C O 1
ATOM 11061 N N . THR C 3 301 ? 167.540 143.711 125.261 1.00 75.95 301 THR C N 1
ATOM 11062 C CA . THR C 3 301 ? 167.879 143.577 126.693 1.00 81.42 301 THR C CA 1
ATOM 11063 C C . THR C 3 301 ? 166.719 142.908 127.427 1.00 78.87 301 THR C C 1
ATOM 11064 O O . THR C 3 301 ? 165.611 142.814 126.890 1.00 75.15 301 THR C O 1
ATOM 11068 N N . ALA C 3 302 ? 166.979 142.459 128.649 1.00 91.61 302 ALA C N 1
ATOM 11069 C CA . ALA C 3 302 ? 165.982 141.748 129.477 1.00 88.19 302 ALA C CA 1
ATOM 11070 C C . ALA C 3 302 ? 164.907 142.733 129.939 1.00 75.08 302 ALA C C 1
ATOM 11071 O O . ALA C 3 302 ? 165.242 143.846 130.389 1.00 66.64 302 ALA C O 1
ATOM 11073 N N . ASP C 3 303 ? 163.651 142.316 129.840 1.00 70.30 303 ASP C N 1
ATOM 11074 C CA . ASP C 3 303 ? 162.512 143.008 130.482 1.00 67.76 303 ASP C CA 1
ATOM 11075 C C . ASP C 3 303 ? 162.600 142.755 131.988 1.00 77.56 303 ASP C C 1
ATOM 11076 O O . ASP C 3 303 ? 162.143 141.693 132.461 1.00 87.81 303 ASP C O 1
ATOM 11081 N N . ASN C 3 304 ? 163.166 143.705 132.719 1.00 80.01 304 ASN C N 1
ATOM 11082 C CA . ASN C 3 304 ? 163.214 143.663 134.204 1.00 82.25 304 ASN C CA 1
ATOM 11083 C C . ASN C 3 304 ? 162.014 144.407 134.811 1.00 73.79 304 ASN C C 1
ATOM 11084 O O . ASN C 3 304 ? 161.995 144.614 136.036 1.00 84.30 304 ASN C O 1
ATOM 11089 N N . ILE C 3 305 ? 161.057 144.832 134.000 1.00 67.54 305 ILE C N 1
ATOM 11090 C CA . ILE C 3 305 ? 159.945 145.703 134.463 1.00 67.42 305 ILE C CA 1
ATOM 11091 C C . ILE C 3 305 ? 158.712 144.849 134.756 1.00 59.47 305 ILE C C 1
ATOM 11092 O O . ILE C 3 305 ? 158.163 144.997 135.825 1.00 68.67 305 ILE C O 1
ATOM 11097 N N . ILE C 3 306 ? 158.232 144.074 133.793 1.00 60.45 306 ILE C N 1
ATOM 11098 C CA . ILE C 3 306 ? 156.907 143.396 133.886 1.00 61.12 306 ILE C CA 1
ATOM 11099 C C . ILE C 3 306 ? 157.057 141.879 133.973 1.00 59.89 306 ILE C C 1
ATOM 11100 O O . ILE C 3 306 ? 156.324 141.278 134.747 1.00 56.65 306 ILE C O 1
ATOM 11105 N N . ALA C 3 307 ? 157.979 141.280 133.223 1.00 63.35 307 ALA C N 1
ATOM 11106 C CA . ALA C 3 307 ? 158.142 139.812 133.151 1.00 59.60 307 ALA C CA 1
ATOM 11107 C C . ALA C 3 307 ? 158.232 139.184 134.542 1.00 60.83 307 ALA C C 1
ATOM 11108 O O . ALA C 3 307 ? 157.597 138.154 134.766 1.00 60.15 307 ALA C O 1
ATOM 11110 N N . PRO C 3 308 ? 159.024 139.706 135.514 1.00 55.95 308 PRO C N 1
ATOM 11111 C CA . PRO C 3 308 ? 159.099 139.095 136.842 1.00 57.30 308 PRO C CA 1
ATOM 11112 C C . PRO C 3 308 ? 157.752 138.888 137.543 1.00 55.20 308 PRO C C 1
ATOM 11113 O O . PRO C 3 308 ? 157.588 137.868 138.220 1.00 65.49 308 PRO C O 1
ATOM 11117 N N . TYR C 3 309 ? 156.813 139.806 137.340 1.00 47.20 309 TYR C N 1
ATOM 11118 C CA . TYR C 3 309 ? 155.493 139.746 138.001 1.00 53.17 309 TYR C CA 1
ATOM 11119 C C . TYR C 3 309 ? 154.621 138.684 137.345 1.00 50.69 309 TYR C C 1
ATOM 11120 O O . TYR C 3 309 ? 153.960 137.921 138.068 1.00 60.72 309 TYR C O 1
ATOM 11129 N N . LEU C 3 310 ? 154.572 138.662 136.017 1.00 50.93 310 LEU C N 1
ATOM 11130 C CA . LEU C 3 310 ? 153.771 137.652 135.283 1.00 51.14 310 LEU C CA 1
ATOM 11131 C C . LEU C 3 310 ? 154.369 136.257 135.467 1.00 48.53 310 LEU C C 1
ATOM 11132 O O . LEU C 3 310 ? 153.576 135.316 135.507 1.00 58.79 310 LEU C O 1
ATOM 11137 N N . GLU C 3 311 ? 155.685 136.125 135.548 1.00 49.61 311 GLU C N 1
ATOM 11138 C CA . GLU C 3 311 ? 156.343 134.831 135.853 1.00 60.61 311 GLU C CA 1
ATOM 11139 C C . GLU C 3 311 ? 155.894 134.334 137.226 1.00 64.28 311 GLU C C 1
ATOM 11140 O O . GLU C 3 311 ? 155.496 133.139 137.332 1.00 77.48 311 GLU C O 1
ATOM 11146 N N . LYS C 3 312 ? 155.953 135.202 138.234 1.00 66.81 312 LYS C N 1
ATOM 11147 C CA . LYS C 3 312 ? 155.590 134.828 139.619 1.00 62.09 312 LYS C CA 1
ATOM 11148 C C . LYS C 3 312 ? 154.116 134.409 139.652 1.00 51.60 312 LYS C C 1
ATOM 11149 O O . LYS C 3 312 ? 153.791 133.460 140.370 1.00 61.07 312 LYS C O 1
ATOM 11155 N N . LYS C 3 313 ? 153.241 135.135 138.976 1.00 45.81 313 LYS C N 1
ATOM 11156 C CA . LYS C 3 313 ? 151.802 134.794 138.925 1.00 54.63 313 LYS C CA 1
ATOM 11157 C C . LYS C 3 313 ? 151.597 133.452 138.225 1.00 51.29 313 LYS C C 1
ATOM 11158 O O . LYS C 3 313 ? 150.784 132.643 138.708 1.00 55.61 313 LYS C O 1
ATOM 11164 N N . PHE C 3 314 ? 152.299 133.220 137.127 1.00 51.50 314 PHE C N 1
ATOM 11165 C CA . PHE C 3 314 ? 152.144 131.982 136.332 1.00 50.31 314 PHE C CA 1
ATOM 11166 C C . PHE C 3 314 ? 152.667 130.768 137.125 1.00 52.51 314 PHE C C 1
ATOM 11167 O O . PHE C 3 314 ? 152.086 129.689 136.995 1.00 56.02 314 PHE C O 1
ATOM 11175 N N . LYS C 3 315 ? 153.732 130.920 137.908 1.00 50.97 315 LYS C N 1
ATOM 11176 C CA . LYS C 3 315 ? 154.248 129.818 138.764 1.00 52.42 315 LYS C CA 1
ATOM 11177 C C . LYS C 3 315 ? 153.220 129.419 139.827 1.00 53.44 315 LYS C C 1
ATOM 11178 O O . LYS C 3 315 ? 153.104 128.201 140.092 1.00 58.84 315 LYS C O 1
ATOM 11184 N N . LYS C 3 316 ? 152.506 130.373 140.413 1.00 51.89 316 LYS C N 1
ATOM 11185 C CA . LYS C 3 316 ? 151.455 130.061 141.408 1.00 60.47 316 LYS C CA 1
ATOM 11186 C C . LYS C 3 316 ? 150.308 129.337 140.710 1.00 56.37 316 LYS C C 1
ATOM 11187 O O . LYS C 3 316 ? 149.799 128.320 141.254 1.00 62.23 316 LYS C O 1
ATOM 11193 N N . TRP C 3 317 ? 149.863 129.859 139.576 1.00 51.97 317 TRP C N 1
ATOM 11194 C CA . TRP C 3 317 ? 148.774 129.220 138.806 1.00 49.04 317 TRP C CA 1
ATOM 11195 C C . TRP C 3 317 ? 149.196 127.805 138.386 1.00 47.60 317 TRP C C 1
ATOM 11196 O O . TRP C 3 317 ? 148.376 126.873 138.481 1.00 41.29 317 TRP C O 1
ATOM 11207 N N . SER C 3 318 ? 150.428 127.645 137.923 1.00 49.52 318 SER C N 1
ATOM 11208 C CA . SER C 3 318 ? 150.958 126.333 137.483 1.00 52.71 318 SER C CA 1
ATOM 11209 C C . SER C 3 318 ? 150.957 125.353 138.655 1.00 62.52 318 SER C C 1
ATOM 11210 O O . SER C 3 318 ? 150.767 124.162 138.431 1.00 79.40 318 SER C O 1
ATOM 11213 N N . THR C 3 319 ? 151.191 125.816 139.874 1.00 76.72 319 THR C N 1
ATOM 11214 C CA . THR C 3 319 ? 151.182 124.938 141.070 1.00 75.04 319 THR C CA 1
ATOM 11215 C C . THR C 3 319 ? 149.777 124.359 141.275 1.00 67.77 319 THR C C 1
ATOM 11216 O O . THR C 3 319 ? 149.669 123.252 141.811 1.00 80.46 319 THR C O 1
ATOM 11220 N N . ILE C 3 320 ? 148.735 125.077 140.896 1.00 62.21 320 ILE C N 1
ATOM 11221 C CA . ILE C 3 320 ? 147.336 124.635 141.153 1.00 61.33 320 ILE C CA 1
ATOM 11222 C C . ILE C 3 320 ? 146.819 123.838 139.955 1.00 63.96 320 ILE C C 1
ATOM 11223 O O . ILE C 3 320 ? 146.112 122.844 140.169 1.00 72.54 320 ILE C O 1
ATOM 11228 N N . TRP C 3 321 ? 147.141 124.260 138.736 1.00 65.10 321 TRP C N 1
ATOM 11229 C CA . TRP C 3 321 ? 146.475 123.753 137.512 1.00 58.12 321 TRP C CA 1
ATOM 11230 C C . TRP C 3 321 ? 147.406 122.903 136.654 1.00 51.84 321 TRP C C 1
ATOM 11231 O O . TRP C 3 321 ? 146.883 122.195 135.799 1.00 61.03 321 TRP C O 1
ATOM 11242 N N . ASN C 3 322 ? 148.715 122.960 136.850 1.00 53.27 322 ASN C N 1
ATOM 11243 C CA . ASN C 3 322 ? 149.654 122.185 136.011 1.00 54.74 322 ASN C CA 1
ATOM 11244 C C . ASN C 3 322 ? 150.736 121.603 136.908 1.00 62.56 322 ASN C C 1
ATOM 11245 O O . ASN C 3 322 ? 151.957 121.817 136.638 1.00 61.27 322 ASN C O 1
ATOM 11250 N N . GLU C 3 323 ? 150.316 120.881 137.942 1.00 79.93 323 GLU C N 1
ATOM 11251 C CA . GLU C 3 323 ? 151.239 119.966 138.660 1.00 89.25 323 GLU C CA 1
ATOM 11252 C C . GLU C 3 323 ? 151.769 118.917 137.668 1.00 96.07 323 GLU C C 1
ATOM 11253 O O . GLU C 3 323 ? 151.060 118.545 136.674 1.00 92.05 323 GLU C O 1
ATOM 11259 N N . PHE C 3 324 ? 152.996 118.466 137.901 1.00 97.84 324 PHE C N 1
ATOM 11260 C CA . PHE C 3 324 ? 153.651 117.358 137.154 1.00 107.13 324 PHE C CA 1
ATOM 11261 C C . PHE C 3 324 ? 153.897 117.723 135.683 1.00 100.06 324 PHE C C 1
ATOM 11262 O O . PHE C 3 324 ? 154.355 116.834 134.949 1.00 115.69 324 PHE C O 1
ATOM 11270 N N . ASN C 3 325 ? 153.644 118.966 135.258 1.00 88.32 325 ASN C N 1
ATOM 11271 C CA . ASN C 3 325 ? 153.815 119.411 133.849 1.00 88.07 325 ASN C CA 1
ATOM 11272 C C . ASN C 3 325 ? 153.040 118.494 132.884 1.00 82.25 325 ASN C C 1
ATOM 11273 O O . ASN C 3 325 ? 153.464 118.364 131.716 1.00 84.84 325 ASN C O 1
ATOM 11278 N N . ASN C 3 326 ? 151.907 117.933 133.314 1.00 86.72 326 ASN C N 1
ATOM 11279 C CA . ASN C 3 326 ? 151.083 117.022 132.476 1.00 85.36 326 ASN C CA 1
ATOM 11280 C C . ASN C 3 326 ? 150.439 117.779 131.304 1.00 80.31 326 ASN C C 1
ATOM 11281 O O . ASN C 3 326 ? 150.012 117.113 130.347 1.00 87.42 326 ASN C O 1
ATOM 11286 N N . TYR C 3 327 ? 150.355 119.108 131.358 1.00 66.54 327 TYR C N 1
ATOM 11287 C CA . TYR C 3 327 ? 149.689 119.927 130.316 1.00 59.04 327 TYR C CA 1
ATOM 11288 C C . TYR C 3 327 ? 150.637 120.953 129.717 1.00 55.83 327 TYR C C 1
ATOM 11289 O O . TYR C 3 327 ? 151.574 121.413 130.384 1.00 57.56 327 TYR C O 1
ATOM 11298 N N . GLU C 3 328 ? 150.376 121.294 128.455 1.00 55.64 328 GLU C N 1
ATOM 11299 C CA . GLU C 3 328 ? 150.920 122.507 127.805 1.00 58.06 328 GLU C CA 1
ATOM 11300 C C . GLU C 3 328 ? 150.081 123.697 128.275 1.00 50.38 328 GLU C C 1
ATOM 11301 O O . GLU C 3 328 ? 148.855 123.625 128.232 1.00 48.75 328 GLU C O 1
ATOM 11307 N N . THR C 3 329 ? 150.701 124.778 128.710 1.00 50.25 329 THR C N 1
ATOM 11308 C CA . THR C 3 329 ? 149.972 125.900 129.346 1.00 50.65 329 THR C CA 1
ATOM 11309 C C . THR C 3 329 ? 150.487 127.216 128.788 1.00 49.13 329 THR C C 1
ATOM 11310 O O . THR C 3 329 ? 151.679 127.297 128.381 1.00 55.80 329 THR C O 1
ATOM 11314 N N . THR C 3 330 ? 149.642 128.225 128.833 1.00 45.12 330 THR C N 1
ATOM 11315 C CA . THR C 3 330 ? 149.995 129.536 128.274 1.00 50.73 330 THR C CA 1
ATOM 11316 C C . THR C 3 330 ? 149.363 130.629 129.104 1.00 39.35 330 THR C C 1
ATOM 11317 O O . THR C 3 330 ? 148.246 130.466 129.609 1.00 39.63 330 THR C O 1
ATOM 11321 N N . LEU C 3 331 ? 150.093 131.723 129.206 1.00 45.12 331 LEU C N 1
ATOM 11322 C CA . LEU C 3 331 ? 149.487 133.037 129.474 1.00 45.33 331 LEU C CA 1
ATOM 11323 C C . LEU C 3 331 ? 148.696 133.435 128.227 1.00 39.68 331 LEU C C 1
ATOM 11324 O O . LEU C 3 331 ? 149.112 133.150 127.105 1.00 46.96 331 LEU C O 1
ATOM 11329 N N . VAL C 3 332 ? 147.568 134.064 128.433 1.00 34.08 332 VAL C N 1
ATOM 11330 C CA . VAL C 3 332 ? 146.803 134.681 127.328 1.00 40.37 332 VAL C CA 1
ATOM 11331 C C . VAL C 3 332 ? 146.583 136.139 127.700 1.00 37.41 332 VAL C C 1
ATOM 11332 O O . VAL C 3 332 ? 145.995 136.417 128.739 1.00 38.62 332 VAL C O 1
ATOM 11336 N N . ILE C 3 333 ? 147.037 137.037 126.860 1.00 38.25 333 ILE C N 1
ATOM 11337 C CA . ILE C 3 333 ? 146.810 138.494 127.029 1.00 35.98 333 ILE C CA 1
ATOM 11338 C C . ILE C 3 333 ? 145.582 138.908 126.229 1.00 31.32 333 ILE C C 1
ATOM 11339 O O . ILE C 3 333 ? 145.510 138.602 125.008 1.00 50.05 333 ILE C O 1
ATOM 11344 N N . HIS C 3 334 ? 144.644 139.572 126.869 1.00 31.80 334 HIS C N 1
ATOM 11345 C CA . HIS C 3 334 ? 143.465 140.134 126.188 1.00 36.17 334 HIS C CA 1
ATOM 11346 C C . HIS C 3 334 ? 143.583 141.644 126.011 1.00 33.85 334 HIS C C 1
ATOM 11347 O O . HIS C 3 334 ? 142.687 142.247 125.359 1.00 40.38 334 HIS C O 1
ATOM 11354 N N . GLY C 3 335 ? 144.597 142.259 126.592 1.00 31.57 335 GLY C N 1
ATOM 11355 C CA . GLY C 3 335 ? 144.720 143.717 126.439 1.00 38.84 335 GLY C CA 1
ATOM 11356 C C . GLY C 3 335 ? 145.890 144.272 127.205 1.00 35.33 335 GLY C C 1
ATOM 11357 O O . GLY C 3 335 ? 146.180 143.813 128.259 1.00 35.53 335 GLY C O 1
ATOM 11358 N N . ILE C 3 336 ? 146.500 145.304 126.686 1.00 37.02 336 ILE C N 1
ATOM 11359 C CA . ILE C 3 336 ? 147.599 146.026 127.346 1.00 42.45 336 ILE C CA 1
ATOM 11360 C C . ILE C 3 336 ? 147.351 147.494 127.053 1.00 40.66 336 ILE C C 1
ATOM 11361 O O . ILE C 3 336 ? 147.208 147.874 125.872 1.00 50.78 336 ILE C O 1
ATOM 11366 N N . SER C 3 337 ? 147.385 148.316 128.083 1.00 40.96 337 SER C N 1
ATOM 11367 C CA . SER C 3 337 ? 147.287 149.782 127.928 1.00 38.61 337 SER C CA 1
ATOM 11368 C C . SER C 3 337 ? 148.283 150.431 128.862 1.00 37.66 337 SER C C 1
ATOM 11369 O O . SER C 3 337 ? 148.368 150.015 130.009 1.00 41.53 337 SER C O 1
ATOM 11372 N N . LEU C 3 338 ? 149.038 151.414 128.380 1.00 41.30 338 LEU C N 1
ATOM 11373 C CA . LEU C 3 338 ? 149.629 152.444 129.264 1.00 34.36 338 LEU C CA 1
ATOM 11374 C C . LEU C 3 338 ? 148.495 153.247 129.914 1.00 33.21 338 LEU C C 1
ATOM 11375 O O . LEU C 3 338 ? 147.427 153.439 129.337 1.00 32.80 338 LEU C O 1
ATOM 11380 N N . SER C 3 339 ? 148.756 153.726 131.117 1.00 35.68 339 SER C N 1
ATOM 11381 C CA . SER C 3 339 ? 147.979 154.817 131.741 1.00 35.02 339 SER C CA 1
ATOM 11382 C C . SER C 3 339 ? 148.081 156.065 130.869 1.00 35.38 339 SER C C 1
ATOM 11383 O O . SER C 3 339 ? 149.015 156.220 130.088 1.00 36.07 339 SER C O 1
ATOM 11386 N N . PRO C 3 340 ? 147.127 157.003 130.982 1.00 37.36 340 PRO C N 1
ATOM 11387 C CA . PRO C 3 340 ? 147.156 158.220 130.179 1.00 41.91 340 PRO C CA 1
ATOM 11388 C C . PRO C 3 340 ? 148.434 159.053 130.358 1.00 44.12 340 PRO C C 1
ATOM 11389 O O . PRO C 3 340 ? 148.871 159.649 129.392 1.00 54.14 340 PRO C O 1
ATOM 11393 N N . ASP C 3 341 ? 149.010 159.040 131.555 1.00 45.65 341 ASP C N 1
ATOM 11394 C CA . ASP C 3 341 ? 150.295 159.721 131.846 1.00 43.45 341 ASP C CA 1
ATOM 11395 C C . ASP C 3 341 ? 151.481 158.872 131.369 1.00 40.39 341 ASP C C 1
ATOM 11396 O O . ASP C 3 341 ? 152.624 159.357 131.447 1.00 49.20 341 ASP C O 1
ATOM 11401 N N . GLY C 3 342 ? 151.250 157.605 131.012 1.00 41.25 342 GLY C N 1
ATOM 11402 C CA . GLY C 3 342 ? 152.323 156.710 130.541 1.00 38.89 342 GLY C CA 1
ATOM 11403 C C . GLY C 3 342 ? 153.185 156.155 131.652 1.00 36.81 342 GLY C C 1
ATOM 11404 O O . GLY C 3 342 ? 154.175 155.507 131.327 1.00 48.19 342 GLY C O 1
ATOM 11405 N N . TYR C 3 343 ? 152.829 156.322 132.913 1.00 32.02 343 TYR C N 1
ATOM 11406 C CA . TYR C 3 343 ? 153.706 155.889 134.036 1.00 32.42 343 TYR C CA 1
ATOM 11407 C C . TYR C 3 343 ? 153.389 154.464 134.484 1.00 29.62 343 TYR C C 1
ATOM 11408 O O . TYR C 3 343 ? 154.222 153.834 135.101 1.00 37.42 343 TYR C O 1
ATOM 11417 N N . SER C 3 344 ? 152.202 153.977 134.190 1.00 33.16 344 SER C N 1
ATOM 11418 C CA . SER C 3 344 ? 151.725 152.657 134.654 1.00 34.98 344 SER C CA 1
ATOM 11419 C C . SER C 3 344 ? 151.293 151.847 133.437 1.00 36.40 344 SER C C 1
ATOM 11420 O O . SER C 3 344 ? 150.945 152.419 132.418 1.00 41.93 344 SER C O 1
ATOM 11423 N N . ILE C 3 345 ? 151.231 150.547 133.600 1.00 34.50 345 ILE C N 1
ATOM 11424 C CA . ILE C 3 345 ? 150.683 149.635 132.576 1.00 35.23 345 ILE C CA 1
ATOM 11425 C C . ILE C 3 345 ? 149.585 148.773 133.198 1.00 30.91 345 ILE C C 1
ATOM 11426 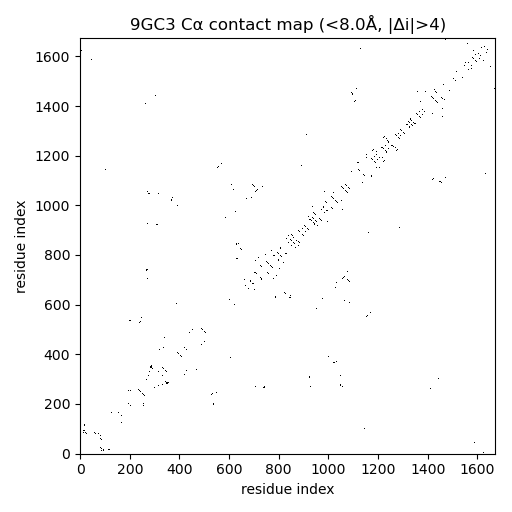O O . ILE C 3 345 ? 149.726 148.331 134.324 1.00 37.28 345 ILE C O 1
ATOM 11431 N N . ALA C 3 346 ? 148.520 148.569 132.458 1.00 30.91 346 ALA C N 1
ATOM 11432 C CA . ALA C 3 346 ? 147.418 147.654 132.803 1.00 34.83 346 ALA C CA 1
ATOM 11433 C C . ALA C 3 346 ? 147.447 146.471 131.837 1.00 34.79 346 ALA C C 1
ATOM 11434 O O . ALA C 3 346 ? 147.473 146.667 130.652 1.00 37.21 346 ALA C O 1
ATOM 11436 N N . ILE C 3 347 ? 147.478 145.267 132.355 1.00 34.42 347 ILE C N 1
ATOM 11437 C CA . ILE C 3 347 ? 147.468 144.027 131.537 1.00 30.80 347 ILE C CA 1
ATOM 11438 C C . ILE C 3 347 ? 146.289 143.193 131.994 1.00 32.22 347 ILE C C 1
ATOM 11439 O O . ILE C 3 347 ? 146.244 142.826 133.162 1.00 39.38 347 ILE C O 1
ATOM 11444 N N . VAL C 3 348 ? 145.387 142.927 131.071 1.00 32.16 348 VAL C N 1
ATOM 11445 C CA . VAL C 3 348 ? 144.249 142.009 131.274 1.00 37.44 348 VAL C CA 1
ATOM 11446 C C . VAL C 3 348 ? 144.643 140.667 130.678 1.00 37.59 348 VAL C C 1
ATOM 11447 O O . VAL C 3 348 ? 145.025 140.587 129.522 1.00 41.73 348 VAL C O 1
ATOM 11451 N N . TYR C 3 349 ? 144.597 139.628 131.496 1.00 40.56 349 TYR C N 1
ATOM 11452 C CA . TYR C 3 349 ? 145.165 138.314 131.148 1.00 39.08 349 TYR C CA 1
ATOM 11453 C C . TYR C 3 349 ? 144.334 137.220 131.800 1.00 38.66 349 TYR C C 1
ATOM 11454 O O . TYR C 3 349 ? 143.588 137.472 132.770 1.00 37.51 349 TYR C O 1
ATOM 11463 N N . ASP C 3 350 ? 144.498 136.020 131.250 1.00 39.63 350 ASP C N 1
ATOM 11464 C CA . ASP C 3 350 ? 144.143 134.762 131.937 1.00 45.82 350 ASP C CA 1
ATOM 11465 C C . ASP C 3 350 ? 145.199 133.728 131.631 1.00 37.56 350 ASP C C 1
ATOM 11466 O O . ASP C 3 350 ? 146.094 133.985 130.844 1.00 35.37 350 ASP C O 1
ATOM 11471 N N . MET C 3 351 ? 145.086 132.602 132.311 1.00 41.99 351 MET C N 1
ATOM 11472 C CA . MET C 3 351 ? 146.023 131.479 132.154 1.00 46.08 351 MET C CA 1
ATOM 11473 C C . MET C 3 351 ? 145.234 130.228 131.821 1.00 41.60 351 MET C C 1
ATOM 11474 O O . MET C 3 351 ? 144.189 129.977 132.438 1.00 45.38 351 MET C O 1
ATOM 11479 N N . GLU C 3 352 ? 145.725 129.491 130.834 1.00 45.90 352 GLU C N 1
ATOM 11480 C CA . GLU C 3 352 ? 144.942 128.438 130.156 1.00 44.21 352 GLU C CA 1
ATOM 11481 C C . GLU C 3 352 ? 145.788 127.193 130.016 1.00 38.71 352 GLU C C 1
ATOM 11482 O O . GLU C 3 352 ? 147.014 127.283 129.783 1.00 40.86 352 GLU C O 1
ATOM 11488 N N . ARG C 3 353 ? 145.148 126.038 130.125 1.00 44.34 353 ARG C N 1
ATOM 11489 C CA . ARG C 3 353 ? 145.695 124.782 129.544 1.00 45.97 353 ARG C CA 1
ATOM 11490 C C . ARG C 3 353 ? 145.284 124.720 128.076 1.00 40.33 353 ARG C C 1
ATOM 11491 O O . ARG C 3 353 ? 144.129 124.985 127.764 1.00 48.64 353 ARG C O 1
ATOM 11499 N N . VAL C 3 354 ? 146.198 124.331 127.206 1.00 44.75 354 VAL C N 1
ATOM 11500 C CA . VAL C 3 354 ? 145.858 123.914 125.819 1.00 48.07 354 VAL C CA 1
ATOM 11501 C C . VAL C 3 354 ? 145.138 122.568 125.901 1.00 40.63 354 VAL C C 1
ATOM 11502 O O . VAL C 3 354 ? 145.800 121.562 126.222 1.00 40.62 354 VAL C O 1
ATOM 11506 N N . ALA C 3 355 ? 143.846 122.573 125.626 1.00 34.17 355 ALA C N 1
ATOM 11507 C CA . ALA C 3 355 ? 142.961 121.423 125.834 1.00 33.99 355 ALA C CA 1
ATOM 11508 C C . ALA C 3 355 ? 141.736 121.515 124.939 1.00 29.73 355 ALA C C 1
ATOM 11509 O O . ALA C 3 355 ? 141.384 122.581 124.486 1.00 39.84 355 ALA C O 1
ATOM 11511 N N . PHE C 3 356 ? 141.083 120.402 124.694 1.00 34.37 356 PHE C N 1
ATOM 11512 C CA . PHE C 3 356 ? 139.704 120.427 124.168 1.00 33.42 356 PHE C CA 1
ATOM 11513 C C . PHE C 3 356 ? 138.893 121.167 125.221 1.00 39.19 356 PHE C C 1
ATOM 11514 O O . PHE C 3 356 ? 138.998 120.848 126.418 1.00 51.01 356 PHE C O 1
ATOM 11522 N N . LYS C 3 357 ? 138.089 122.114 124.790 1.00 43.71 357 LYS C N 1
ATOM 11523 C CA . LYS C 3 357 ? 137.515 123.121 125.696 1.00 42.77 357 LYS C CA 1
ATOM 11524 C C . LYS C 3 357 ? 136.216 123.671 125.113 1.00 41.93 357 LYS C C 1
ATOM 11525 O O . LYS C 3 357 ? 136.128 123.887 123.890 1.00 45.04 357 LYS C O 1
ATOM 11531 N N . TYR C 3 358 ? 135.243 123.906 125.961 1.00 37.30 358 TYR C N 1
ATOM 11532 C CA . TYR C 3 358 ? 133.925 124.452 125.563 1.00 38.72 358 TYR C CA 1
ATOM 11533 C C . TYR C 3 358 ? 133.402 125.292 126.735 1.00 42.20 358 TYR C C 1
ATOM 11534 O O . TYR C 3 358 ? 132.775 124.741 127.646 1.00 52.65 358 TYR C O 1
ATOM 11543 N N . LYS C 3 359 ? 133.780 126.569 126.796 1.00 45.29 359 LYS C N 1
ATOM 11544 C CA . LYS C 3 359 ? 133.366 127.431 127.923 1.00 48.49 359 LYS C CA 1
ATOM 11545 C C . LYS C 3 359 ? 132.005 128.064 127.633 1.00 43.47 359 LYS C C 1
ATOM 11546 O O . LYS C 3 359 ? 131.737 128.431 126.529 1.00 48.47 359 LYS C O 1
ATOM 11552 N N . ILE C 3 360 ? 131.238 128.306 128.666 1.00 41.42 360 ILE C N 1
ATOM 11553 C CA . ILE C 3 360 ? 130.090 129.241 128.586 1.00 41.75 360 ILE C CA 1
ATOM 11554 C C . ILE C 3 360 ? 130.461 130.523 129.333 1.00 38.68 360 ILE C C 1
ATOM 11555 O O . ILE C 3 360 ? 131.442 130.535 130.073 1.00 40.55 360 ILE C O 1
ATOM 11560 N N . ALA C 3 361 ? 129.679 131.574 129.153 1.00 48.41 361 ALA C N 1
ATOM 11561 C CA . ALA C 3 361 ? 129.958 132.925 129.688 1.00 55.04 361 ALA C CA 1
ATOM 11562 C C . ALA C 3 361 ? 130.129 132.862 131.210 1.00 57.42 361 ALA C C 1
ATOM 11563 O O . ALA C 3 361 ? 131.029 133.558 131.729 1.00 56.42 361 ALA C O 1
ATOM 11565 N N . SER C 3 362 ? 129.333 132.042 131.901 1.00 56.05 362 SER C N 1
ATOM 11566 C CA . SER C 3 362 ? 129.355 131.965 133.382 1.00 56.18 362 SER C CA 1
ATOM 11567 C C . SER C 3 362 ? 130.664 131.348 133.857 1.00 57.81 362 SER C C 1
ATOM 11568 O O . SER C 3 362 ? 130.996 131.482 135.038 1.00 76.50 362 SER C O 1
ATOM 11571 N N . GLU C 3 363 ? 131.400 130.698 132.979 1.00 58.97 363 GLU C N 1
ATOM 11572 C CA . GLU C 3 363 ? 132.683 130.081 133.378 1.00 70.82 363 GLU C CA 1
ATOM 11573 C C . GLU C 3 363 ? 133.869 131.017 133.099 1.00 69.63 363 GLU C C 1
ATOM 11574 O O . GLU C 3 363 ? 134.998 130.684 133.544 1.00 68.33 363 GLU C O 1
ATOM 11580 N N . GLN C 3 364 ? 133.649 132.149 132.432 1.00 64.82 364 GLN C N 1
ATOM 11581 C CA . GLN C 3 364 ? 134.752 133.067 132.041 1.00 61.98 364 GLN C CA 1
ATOM 11582 C C . GLN C 3 364 ? 135.247 133.847 133.264 1.00 66.20 364 GLN C C 1
ATOM 11583 O O . GLN C 3 364 ? 134.404 134.373 134.055 1.00 75.51 364 GLN C O 1
ATOM 11589 N N . SER C 3 365 ? 136.559 133.941 133.419 1.00 59.29 365 SER C N 1
ATOM 11590 C CA . SER C 3 365 ? 137.200 134.906 134.343 1.00 62.89 365 SER C CA 1
ATOM 11591 C C . SER C 3 365 ? 138.497 135.409 133.729 1.00 54.97 365 SER C C 1
ATOM 11592 O O . SER C 3 365 ? 139.214 134.611 133.101 1.00 64.10 365 SER C O 1
ATOM 11595 N N . PHE C 3 366 ? 138.799 136.691 133.921 1.00 45.84 366 PHE C N 1
ATOM 11596 C CA . PHE C 3 366 ? 140.148 137.226 133.636 1.00 43.38 366 PHE C CA 1
ATOM 11597 C C . PHE C 3 366 ? 140.565 138.209 134.717 1.00 37.39 366 PHE C C 1
ATOM 11598 O O . PHE C 3 366 ? 139.746 138.780 135.407 1.00 42.03 366 PHE C O 1
ATOM 11606 N N . ASN C 3 367 ? 141.861 138.383 134.821 1.00 39.67 367 ASN C N 1
ATOM 11607 C CA . ASN C 3 367 ? 142.512 139.311 135.764 1.00 40.30 367 ASN C CA 1
ATOM 11608 C C . ASN C 3 367 ? 143.082 140.469 134.966 1.00 40.25 367 ASN C C 1
ATOM 11609 O O . ASN C 3 367 ? 143.615 140.247 133.849 1.00 39.51 367 ASN C O 1
ATOM 11614 N N . ILE C 3 368 ? 142.989 141.665 135.542 1.00 41.16 368 ILE C N 1
ATOM 11615 C CA . ILE C 3 368 ? 143.773 142.820 135.041 1.00 47.19 368 ILE C CA 1
ATOM 11616 C C . ILE C 3 368 ? 144.801 143.209 136.103 1.00 36.37 368 ILE C C 1
ATOM 11617 O O . ILE C 3 368 ? 144.439 143.571 137.178 1.00 39.54 368 ILE C O 1
ATOM 11622 N N . MET C 3 369 ? 146.063 143.205 135.717 1.00 34.89 369 MET C N 1
ATOM 11623 C CA . MET C 3 369 ? 147.219 143.580 136.550 1.00 34.00 369 MET C CA 1
ATOM 11624 C C . MET C 3 369 ? 147.671 145.022 136.240 1.00 37.54 369 MET C C 1
ATOM 11625 O O . MET C 3 369 ? 147.749 145.405 135.079 1.00 38.99 369 MET C O 1
ATOM 11630 N N . PHE C 3 370 ? 147.978 145.786 137.271 1.00 35.66 370 PHE C N 1
ATOM 11631 C CA . PHE C 3 370 ? 148.514 147.161 137.194 1.00 30.70 370 PHE C CA 1
ATOM 11632 C C . PHE C 3 370 ? 149.900 147.176 137.782 1.00 33.30 370 PHE C C 1
ATOM 11633 O O . PHE C 3 370 ? 150.065 146.732 138.922 1.00 48.70 370 PHE C O 1
ATOM 11641 N N . ALA C 3 371 ? 150.870 147.685 137.039 1.00 33.22 371 ALA C N 1
ATOM 11642 C CA . ALA C 3 371 ? 152.273 147.738 137.492 1.00 32.64 371 ALA C CA 1
ATOM 11643 C C . ALA C 3 371 ? 152.895 149.059 137.107 1.00 33.75 371 ALA C C 1
ATOM 11644 O O . ALA C 3 371 ? 152.585 149.626 136.070 1.00 44.37 371 ALA C O 1
ATOM 11646 N N . PRO C 3 372 ? 153.763 149.609 137.962 1.00 32.75 372 PRO C N 1
ATOM 11647 C CA . PRO C 3 372 ? 154.531 150.778 137.589 1.00 33.37 372 PRO C CA 1
ATOM 11648 C C . PRO C 3 372 ? 155.640 150.455 136.580 1.00 36.68 372 PRO C C 1
ATOM 11649 O O . PRO C 3 372 ? 156.291 149.439 136.697 1.00 50.10 372 PRO C O 1
ATOM 11653 N N . LEU C 3 373 ? 155.869 151.357 135.635 1.00 35.90 373 LEU C N 1
ATOM 11654 C CA . LEU C 3 373 ? 156.955 151.183 134.638 1.00 37.89 373 LEU C CA 1
ATOM 11655 C C . LEU C 3 373 ? 158.254 151.876 135.078 1.00 37.47 373 LEU C C 1
ATOM 11656 O O . LEU C 3 373 ? 159.266 151.682 134.386 1.00 40.92 373 LEU C O 1
ATOM 11661 N N . TYR C 3 374 ? 158.236 152.735 136.089 1.00 37.56 374 TYR C N 1
ATOM 11662 C CA . TYR C 3 374 ? 159.415 153.571 136.420 1.00 38.81 374 TYR C CA 1
ATOM 11663 C C . TYR C 3 374 ? 159.570 153.619 137.930 1.00 42.34 374 TYR C C 1
ATOM 11664 O O . TYR C 3 374 ? 158.743 153.069 138.685 1.00 56.17 374 TYR C O 1
ATOM 11673 N N . HIS C 3 375 ? 160.626 154.272 138.376 1.00 51.43 375 HIS C N 1
ATOM 11674 C CA . HIS C 3 375 ? 160.901 154.435 139.820 1.00 58.39 375 HIS C CA 1
ATOM 11675 C C . HIS C 3 375 ? 160.178 155.663 140.354 1.00 59.46 375 HIS C C 1
ATOM 11676 O O . HIS C 3 375 ? 159.935 155.704 141.565 1.00 73.56 375 HIS C O 1
ATOM 11683 N N . THR C 3 376 ? 159.887 156.641 139.504 1.00 55.53 376 THR C N 1
ATOM 11684 C CA . THR C 3 376 ? 159.262 157.913 139.923 1.00 50.64 376 THR C CA 1
ATOM 11685 C C . THR C 3 376 ? 158.242 158.364 138.896 1.00 47.95 376 THR C C 1
ATOM 11686 O O . THR C 3 376 ? 158.345 157.951 137.716 1.00 55.10 376 THR C O 1
ATOM 11690 N N . TRP C 3 377 ? 157.325 159.215 139.324 1.00 42.40 377 TRP C N 1
ATOM 11691 C CA . TRP C 3 377 ? 156.233 159.702 138.455 1.00 43.68 377 TRP C CA 1
ATOM 11692 C C . TRP C 3 377 ? 156.014 161.195 138.664 1.00 48.31 377 TRP C C 1
ATOM 11693 O O . TRP C 3 377 ? 156.594 161.779 139.601 1.00 54.64 377 TRP C O 1
ATOM 11704 N N . THR C 3 378 ? 155.230 161.805 137.781 1.00 46.10 378 THR C N 1
ATOM 11705 C CA . THR C 3 378 ? 154.866 163.234 137.860 1.00 44.55 378 THR C CA 1
ATOM 11706 C C . THR C 3 378 ? 153.381 163.405 137.578 1.00 47.56 378 THR C C 1
ATOM 11707 O O . THR C 3 378 ? 152.759 162.514 136.959 1.00 52.00 378 THR C O 1
ATOM 11711 N N . ILE C 3 379 ? 152.842 164.549 137.980 1.00 49.56 379 ILE C N 1
ATOM 11712 C CA . ILE C 3 379 ? 151.420 164.877 137.717 1.00 52.06 379 ILE C CA 1
ATOM 11713 C C . ILE C 3 379 ? 151.321 165.359 136.267 1.00 60.49 379 ILE C C 1
ATOM 11714 O O . ILE C 3 379 ? 151.507 166.537 135.983 1.00 64.53 379 ILE C O 1
ATOM 11719 N N . SER C 3 380 ? 151.034 164.434 135.365 1.00 65.97 380 SER C N 1
ATOM 11720 C CA . SER C 3 380 ? 150.913 164.711 133.916 1.00 59.52 380 SER C CA 1
ATOM 11721 C C . SER C 3 380 ? 149.644 165.508 133.610 1.00 53.30 380 SER C C 1
ATOM 11722 O O . SER C 3 380 ? 148.592 165.238 134.197 1.00 66.99 380 SER C O 1
ATOM 11725 N N . GLU C 3 381 ? 149.746 166.440 132.673 1.00 58.66 381 GLU C N 1
ATOM 11726 C CA . GLU C 3 381 ? 148.561 167.107 132.057 1.00 63.33 381 GLU C CA 1
ATOM 11727 C C . GLU C 3 381 ? 147.868 166.214 131.012 1.00 52.26 381 GLU C C 1
ATOM 11728 O O . GLU C 3 381 ? 146.740 166.566 130.610 1.00 58.40 381 GLU C O 1
ATOM 11734 N N . ARG C 3 382 ? 148.453 165.081 130.638 1.00 48.70 382 ARG C N 1
ATOM 11735 C CA . ARG C 3 382 ? 147.755 164.051 129.819 1.00 49.28 382 ARG C CA 1
ATOM 11736 C C . ARG C 3 382 ? 146.752 163.255 130.669 1.00 47.30 382 ARG C C 1
ATOM 11737 O O . ARG C 3 382 ? 146.035 162.429 130.102 1.00 47.59 382 ARG C O 1
ATOM 11745 N N . ALA C 3 383 ? 146.730 163.449 131.987 1.00 51.49 383 ALA C N 1
ATOM 11746 C CA . ALA C 3 383 ? 145.812 162.740 132.893 1.00 48.21 383 ALA C CA 1
ATOM 11747 C C . ALA C 3 383 ? 145.036 163.764 133.711 1.00 51.81 383 ALA C C 1
ATOM 11748 O O . ALA C 3 383 ? 145.496 164.909 133.896 1.00 56.10 383 ALA C O 1
ATOM 11750 N N . VAL C 3 384 ? 143.884 163.333 134.202 1.00 48.00 384 VAL C N 1
ATOM 11751 C CA . VAL C 3 384 ? 143.003 164.173 135.045 1.00 48.97 384 VAL C CA 1
ATOM 11752 C C . VAL C 3 384 ? 142.497 163.357 136.230 1.00 42.19 384 VAL C C 1
ATOM 11753 O O . VAL C 3 384 ? 142.171 162.207 136.068 1.00 43.09 384 VAL C O 1
ATOM 11757 N N . GLY C 3 385 ? 142.400 163.986 137.387 1.00 43.18 385 GLY C N 1
ATOM 11758 C CA . GLY C 3 385 ? 141.603 163.499 138.526 1.00 40.34 385 GLY C CA 1
ATOM 11759 C C . GLY C 3 385 ? 142.024 162.143 139.042 1.00 33.51 385 GLY C C 1
ATOM 11760 O O . GLY C 3 385 ? 143.202 161.947 139.414 1.00 42.27 385 GLY C O 1
ATOM 11761 N N . LEU C 3 386 ? 141.119 161.184 138.981 1.00 34.53 386 LEU C N 1
ATOM 11762 C CA . LEU C 3 386 ? 141.395 159.851 139.555 1.00 36.68 386 LEU C CA 1
ATOM 11763 C C . LEU C 3 386 ? 142.462 159.112 138.764 1.00 38.68 386 LEU C C 1
ATOM 11764 O O . LEU C 3 386 ? 142.921 158.093 139.258 1.00 50.26 386 LEU C O 1
ATOM 11769 N N . ALA C 3 387 ? 142.826 159.573 137.577 1.00 39.78 387 ALA C N 1
ATOM 11770 C CA . ALA C 3 387 ? 144.012 159.053 136.875 1.00 34.79 387 ALA C CA 1
ATOM 11771 C C . ALA C 3 387 ? 145.255 159.297 137.722 1.00 34.22 387 ALA C C 1
ATOM 11772 O O . ALA C 3 387 ? 146.114 158.376 137.806 1.00 39.68 387 ALA C O 1
ATOM 11774 N N . TRP C 3 388 ? 145.432 160.488 138.290 1.00 39.23 388 TRP C N 1
ATOM 11775 C CA . TRP C 3 388 ? 146.629 160.778 139.142 1.00 36.89 388 TRP C CA 1
ATOM 11776 C C . TRP C 3 388 ? 146.601 159.904 140.398 1.00 34.32 388 TRP C C 1
ATOM 11777 O O . TRP C 3 388 ? 147.665 159.452 140.860 1.00 39.32 388 TRP C O 1
ATOM 11788 N N . TYR C 3 389 ? 145.409 159.695 140.952 1.00 34.21 389 TYR C N 1
ATOM 11789 C CA . TYR C 3 389 ? 145.248 158.886 142.173 1.00 38.56 389 TYR C CA 1
ATOM 11790 C C . TYR C 3 389 ? 145.597 157.422 141.893 1.00 38.53 389 TYR C C 1
ATOM 11791 O O . TYR C 3 389 ? 146.216 156.771 142.768 1.00 40.59 389 TYR C O 1
ATOM 11800 N N . GLN C 3 390 ? 145.170 156.891 140.746 1.00 39.33 390 GLN C N 1
ATOM 11801 C CA . GLN C 3 390 ? 145.536 155.519 140.314 1.00 33.59 390 GLN C CA 1
ATOM 11802 C C . GLN C 3 390 ? 147.049 155.436 140.203 1.00 32.07 390 GLN C C 1
ATOM 11803 O O . GLN C 3 390 ? 147.637 154.486 140.710 1.00 39.68 390 GLN C O 1
ATOM 11809 N N . THR C 3 391 ? 147.677 156.405 139.569 1.00 32.02 391 THR C N 1
ATOM 11810 C CA . THR C 3 391 ? 149.149 156.399 139.401 1.00 34.79 391 THR C CA 1
ATOM 11811 C C . THR C 3 391 ? 149.810 156.574 140.756 1.00 34.81 391 THR C C 1
ATOM 11812 O O . THR C 3 391 ? 151.018 156.441 140.824 1.00 56.65 391 THR C O 1
ATOM 11816 N N . TYR C 3 392 ? 149.133 157.139 141.742 1.00 41.76 392 TYR C N 1
ATOM 11817 C CA . TYR C 3 392 ? 149.681 157.293 143.113 1.00 38.46 392 TYR C CA 1
ATOM 11818 C C . TYR C 3 392 ? 149.603 155.955 143.852 1.00 37.61 392 TYR C C 1
ATOM 11819 O O . TYR C 3 392 ? 150.483 155.675 144.631 1.00 33.73 392 TYR C O 1
ATOM 11828 N N . GLN C 3 393 ? 148.549 155.168 143.635 1.00 35.97 393 GLN C N 1
ATOM 11829 C CA . GLN C 3 393 ? 148.351 153.890 144.345 1.00 37.45 393 GLN C CA 1
ATOM 11830 C C . GLN C 3 393 ? 149.275 152.821 143.778 1.00 39.41 393 GLN C C 1
ATOM 11831 O O . GLN C 3 393 ? 149.968 152.128 144.565 1.00 50.18 393 GLN C O 1
ATOM 11837 N N . ILE C 3 394 ? 149.277 152.654 142.472 1.00 40.46 394 ILE C N 1
ATOM 11838 C CA . ILE C 3 394 ? 150.480 152.116 141.776 1.00 40.52 394 ILE C CA 1
ATOM 11839 C C . ILE C 3 394 ? 151.628 153.068 142.126 1.00 41.50 394 ILE C C 1
ATOM 11840 O O . ILE C 3 394 ? 151.370 154.272 142.373 1.00 68.29 394 ILE C O 1
ATOM 11845 N N . TYR C 3 395 ? 152.828 152.584 142.249 1.00 34.52 395 TYR C N 1
ATOM 11846 C CA . TYR C 3 395 ? 153.928 153.376 142.872 1.00 38.64 395 TYR C CA 1
ATOM 11847 C C . TYR C 3 395 ? 153.785 153.427 144.393 1.00 41.67 395 TYR C C 1
ATOM 11848 O O . TYR C 3 395 ? 154.533 154.209 145.019 1.00 45.09 395 TYR C O 1
ATOM 11857 N N . ASN C 3 396 ? 152.849 152.667 144.968 1.00 47.80 396 ASN C N 1
ATOM 11858 C CA . ASN C 3 396 ? 152.796 152.401 146.429 1.00 56.12 396 ASN C CA 1
ATOM 11859 C C . ASN C 3 396 ? 152.761 153.704 147.231 1.00 59.43 396 ASN C C 1
ATOM 11860 O O . ASN C 3 396 ? 153.491 153.827 148.236 1.00 71.68 396 ASN C O 1
ATOM 11865 N N . GLN C 3 397 ? 151.932 154.650 146.807 1.00 54.90 397 GLN C N 1
ATOM 11866 C CA . GLN C 3 397 ? 151.661 155.912 147.528 1.00 51.61 397 GLN C CA 1
ATOM 11867 C C . GLN C 3 397 ? 152.935 156.734 147.678 1.00 51.76 397 GLN C C 1
ATOM 11868 O O . GLN C 3 397 ? 152.995 157.565 148.616 1.00 59.58 397 GLN C O 1
ATOM 11874 N N . SER C 3 398 ? 153.904 156.573 146.779 1.00 49.73 398 SER C N 1
ATOM 11875 C CA . SER C 3 398 ? 155.043 157.515 146.692 1.00 54.31 398 SER C CA 1
ATOM 11876 C C . SER C 3 398 ? 154.567 158.765 145.963 1.00 53.12 398 SER C C 1
ATOM 11877 O O . SER C 3 398 ? 153.994 158.642 144.891 1.00 65.99 398 SER C O 1
ATOM 11880 N N . LEU C 3 399 ? 154.762 159.934 146.539 1.00 54.23 399 LEU C N 1
ATOM 11881 C CA . LEU C 3 399 ? 154.311 161.199 145.918 1.00 57.41 399 LEU C CA 1
ATOM 11882 C C . LEU C 3 399 ? 155.077 161.432 144.622 1.00 55.29 399 LEU C C 1
ATOM 11883 O O . LEU C 3 399 ? 156.218 160.993 144.459 1.00 62.86 399 LEU C O 1
ATOM 11888 N N . PRO C 3 400 ? 154.489 162.187 143.681 1.00 50.81 400 PRO C N 1
ATOM 11889 C CA . PRO C 3 400 ? 155.199 162.576 142.469 1.00 52.41 400 PRO C CA 1
ATOM 11890 C C . PRO C 3 400 ? 156.316 163.568 142.781 1.00 48.19 400 PRO C C 1
ATOM 11891 O O . PRO C 3 400 ? 156.341 164.139 143.858 1.00 63.83 400 PRO C O 1
ATOM 11895 N N . LYS C 3 401 ? 157.204 163.772 141.824 1.00 53.06 401 LYS C N 1
ATOM 11896 C CA . LYS C 3 401 ? 158.157 164.906 141.880 1.00 67.24 401 LYS C CA 1
ATOM 11897 C C . LYS C 3 401 ? 157.370 166.214 141.754 1.00 68.87 401 LYS C C 1
ATOM 11898 O O . LYS C 3 401 ? 156.478 166.309 140.884 1.00 72.16 401 LYS C O 1
ATOM 11904 N N . LEU C 3 402 ? 157.680 167.183 142.608 1.00 75.67 402 LEU C N 1
ATOM 11905 C CA . LEU C 3 402 ? 157.002 168.501 142.616 1.00 79.93 402 LEU C CA 1
ATOM 11906 C C . LEU C 3 402 ? 158.034 169.608 142.464 1.00 107.14 402 LEU C C 1
ATOM 11907 O O . LEU C 3 402 ? 159.211 169.418 142.770 1.00 121.66 402 LEU C O 1
ATOM 11912 N N . PRO C 3 403 ? 157.612 170.807 142.010 1.00 138.77 403 PRO C N 1
ATOM 11913 C CA . PRO C 3 403 ? 158.483 171.981 141.999 1.00 158.15 403 PRO C CA 1
ATOM 11914 C C . PRO C 3 403 ? 159.157 172.263 143.351 1.00 177.29 403 PRO C C 1
ATOM 11915 O O . PRO C 3 403 ? 158.681 171.836 144.391 1.00 170.64 403 PRO C O 1
ATOM 11919 N N . GLU C 3 404 ? 160.289 172.954 143.281 1.00 208.19 404 GLU C N 1
ATOM 11920 C CA . GLU C 3 404 ? 161.180 173.220 144.442 1.00 234.91 404 GLU C CA 1
ATOM 11921 C C . GLU C 3 404 ? 160.414 173.962 145.545 1.00 242.13 404 GLU C C 1
ATOM 11922 O O . GLU C 3 404 ? 159.791 175.009 145.264 1.00 240.78 404 GLU C O 1
ATOM 11928 N N . ASN C 3 405 ? 160.463 173.421 146.765 1.00 245.41 405 ASN C N 1
ATOM 11929 C CA . ASN C 3 405 ? 159.867 174.020 147.990 1.00 243.29 405 ASN C CA 1
ATOM 11930 C C . ASN C 3 405 ? 158.357 174.233 147.817 1.00 221.15 405 ASN C C 1
ATOM 11931 O O . ASN C 3 405 ? 157.798 175.109 148.512 1.00 221.19 405 ASN C O 1
ATOM 11936 N N . PHE C 3 406 ? 157.694 173.462 146.958 1.00 194.51 406 PHE C N 1
ATOM 11937 C CA . PHE C 3 406 ? 156.235 173.615 146.754 1.00 168.19 406 PHE C CA 1
ATOM 11938 C C . PHE C 3 406 ? 155.501 173.353 148.073 1.00 168.74 406 PHE C C 1
ATOM 11939 O O . PHE C 3 406 ? 155.881 172.447 148.840 1.00 167.27 406 PHE C O 1
ATOM 11947 N N . SER C 3 407 ? 154.467 174.143 148.324 1.00 170.32 407 SER C N 1
ATOM 11948 C CA . SER C 3 407 ? 153.511 173.919 149.436 1.00 168.87 407 SER C CA 1
ATOM 11949 C C . SER C 3 407 ? 152.128 174.395 149.010 1.00 166.76 407 SER C C 1
ATOM 11950 O O . SER C 3 407 ? 152.039 175.316 148.181 1.00 164.09 407 SER C O 1
ATOM 11953 N N . MET C 3 408 ? 151.092 173.811 149.601 1.00 169.92 408 MET C N 1
ATOM 11954 C CA . MET C 3 408 ? 149.679 174.153 149.302 1.00 178.58 408 MET C CA 1
ATOM 11955 C C . MET C 3 408 ? 149.347 175.584 149.748 1.00 182.24 408 MET C C 1
ATOM 11956 O O . MET C 3 408 ? 148.221 176.032 149.453 1.00 184.65 408 MET C O 1
ATOM 11961 N N . ASN C 3 409 ? 150.281 176.286 150.396 1.00 183.61 409 ASN C N 1
ATOM 11962 C CA . ASN C 3 409 ? 150.175 177.752 150.614 1.00 184.02 409 ASN C CA 1
ATOM 11963 C C . ASN C 3 409 ? 150.426 178.531 149.318 1.00 165.15 409 ASN C C 1
ATOM 11964 O O . ASN C 3 409 ? 150.077 179.731 149.292 1.00 171.48 409 ASN C O 1
ATOM 11969 N N . LYS C 3 410 ? 150.998 177.906 148.288 1.00 144.96 410 LYS C N 1
ATOM 11970 C CA . LYS C 3 410 ? 151.353 178.624 147.039 1.00 138.05 410 LYS C CA 1
ATOM 11971 C C . LYS C 3 410 ? 150.085 179.125 146.340 1.00 122.89 410 LYS C C 1
ATOM 11972 O O . LYS C 3 410 ? 149.094 178.376 146.234 1.00 119.74 410 LYS C O 1
ATOM 11978 N N . LYS C 3 411 ? 150.149 180.356 145.851 1.00 114.05 411 LYS C N 1
ATOM 11979 C CA . LYS C 3 411 ? 149.037 181.014 145.133 1.00 107.97 411 LYS C CA 1
ATOM 11980 C C . LYS C 3 411 ? 149.029 180.564 143.675 1.00 91.61 411 LYS C C 1
ATOM 11981 O O . LYS C 3 411 ? 150.107 180.371 143.084 1.00 93.17 411 LYS C O 1
ATOM 11987 N N . LEU C 3 412 ? 147.839 180.441 143.102 1.00 92.65 412 LEU C N 1
ATOM 11988 C CA . LEU C 3 412 ? 147.680 180.085 141.668 1.00 92.56 412 LEU C CA 1
ATOM 11989 C C . LEU C 3 412 ? 148.342 181.162 140.800 1.00 104.37 412 LEU C C 1
ATOM 11990 O O . LEU C 3 412 ? 148.239 182.370 141.122 1.00 120.55 412 LEU C O 1
ATOM 11995 N N . LEU C 3 413 ? 148.992 180.724 139.724 1.00 109.09 413 LEU C N 1
ATOM 11996 C CA . LEU C 3 413 ? 149.742 181.589 138.778 1.00 108.97 413 LEU C CA 1
ATOM 11997 C C . LEU C 3 413 ? 150.742 182.455 139.549 1.00 113.83 413 LEU C C 1
ATOM 11998 O O . LEU C 3 413 ? 151.094 183.551 139.062 1.00 120.92 413 LEU C O 1
ATOM 12003 N N . ASN C 3 414 ? 151.196 181.973 140.709 1.00 120.31 414 ASN C N 1
ATOM 12004 C CA . ASN C 3 414 ? 152.137 182.695 141.601 1.00 131.46 414 ASN C CA 1
ATOM 12005 C C . ASN C 3 414 ? 151.606 184.096 141.931 1.00 130.91 414 ASN C C 1
ATOM 12006 O O . ASN C 3 414 ? 152.426 185.013 142.171 1.00 142.80 414 ASN C O 1
ATOM 12011 N N . GLY C 3 415 ? 150.284 184.273 141.938 1.00 132.09 415 GLY C N 1
ATOM 12012 C CA . GLY C 3 415 ? 149.666 185.574 142.256 1.00 135.44 415 GLY C CA 1
ATOM 12013 C C . GLY C 3 415 ? 149.630 186.543 141.084 1.00 137.43 415 GLY C C 1
ATOM 12014 O O . GLY C 3 415 ? 149.129 187.667 141.281 1.00 137.18 415 GLY C O 1
ATOM 12015 N N . ASN C 3 416 ? 150.093 186.146 139.898 1.00 142.58 416 ASN C N 1
ATOM 12016 C CA . ASN C 3 416 ? 149.966 186.973 138.671 1.00 146.01 416 ASN C CA 1
ATOM 12017 C C . ASN C 3 416 ? 148.581 186.722 138.068 1.00 135.15 416 ASN C C 1
ATOM 12018 O O . ASN C 3 416 ? 148.464 186.111 136.971 1.00 139.01 416 ASN C O 1
ATOM 12023 N N . TYR C 3 417 ? 147.551 187.172 138.769 1.00 113.44 417 TYR C N 1
ATOM 12024 C CA . TYR C 3 417 ? 146.150 186.889 138.379 1.00 101.43 417 TYR C CA 1
ATOM 12025 C C . TYR C 3 417 ? 145.812 187.662 137.109 1.00 94.76 417 TYR C C 1
ATOM 12026 O O . TYR C 3 417 ? 146.022 188.869 137.050 1.00 92.89 417 TYR C O 1
ATOM 12035 N N . PRO C 3 418 ? 145.300 186.990 136.057 1.00 89.02 418 PRO C N 1
ATOM 12036 C CA . PRO C 3 418 ? 144.974 187.650 134.788 1.00 96.51 418 PRO C CA 1
ATOM 12037 C C . PRO C 3 418 ? 143.618 188.372 134.804 1.00 93.20 418 PRO C C 1
ATOM 12038 O O . PRO C 3 418 ? 142.779 188.130 133.948 1.00 89.95 418 PRO C O 1
ATOM 12042 N N . ILE C 3 419 ? 143.466 189.288 135.758 1.00 104.57 419 ILE C N 1
ATOM 12043 C CA . ILE C 3 419 ? 142.172 189.936 136.113 1.00 106.92 419 ILE C CA 1
ATOM 12044 C C . ILE C 3 419 ? 141.548 190.601 134.877 1.00 115.15 419 ILE C C 1
ATOM 12045 O O . ILE C 3 419 ? 140.315 190.712 134.835 1.00 114.27 419 ILE C O 1
ATOM 12050 N N . SER C 3 420 ? 142.345 191.017 133.894 1.00 123.52 420 SER C N 1
ATOM 12051 C CA . SER C 3 420 ? 141.829 191.683 132.672 1.00 135.29 420 SER C CA 1
ATOM 12052 C C . SER C 3 420 ? 141.031 190.708 131.792 1.00 129.21 420 SER C C 1
ATOM 12053 O O . SER C 3 420 ? 140.285 191.204 130.925 1.00 130.03 420 SER C O 1
ATOM 12056 N N . LEU C 3 421 ? 141.188 189.391 131.963 1.00 123.17 421 LEU C N 1
ATOM 12057 C CA . LEU C 3 421 ? 140.450 188.411 131.128 1.00 127.50 421 LEU C CA 1
ATOM 12058 C C . LEU C 3 421 ? 138.952 188.471 131.438 1.00 124.86 421 LEU C C 1
ATOM 12059 O O . LEU C 3 421 ? 138.555 188.874 132.551 1.00 115.93 421 LEU C O 1
ATOM 12064 N N . ASP C 3 422 ? 138.147 188.048 130.474 1.00 125.84 422 ASP C N 1
ATOM 12065 C CA . ASP C 3 422 ? 136.735 187.675 130.734 1.00 125.62 422 ASP C CA 1
ATOM 12066 C C . ASP C 3 422 ? 136.711 186.497 131.715 1.00 120.95 422 ASP C C 1
ATOM 12067 O O . ASP C 3 422 ? 137.673 185.702 131.781 1.00 119.30 422 ASP C O 1
ATOM 12072 N N . PHE C 3 423 ? 135.617 186.373 132.448 1.00 111.66 423 PHE C N 1
ATOM 12073 C CA . PHE C 3 423 ? 135.545 185.490 133.635 1.00 96.87 423 PHE C CA 1
ATOM 12074 C C . PHE C 3 423 ? 135.707 184.021 133.242 1.00 85.14 423 PHE C C 1
ATOM 12075 O O . PHE C 3 423 ? 136.347 183.274 133.985 1.00 91.61 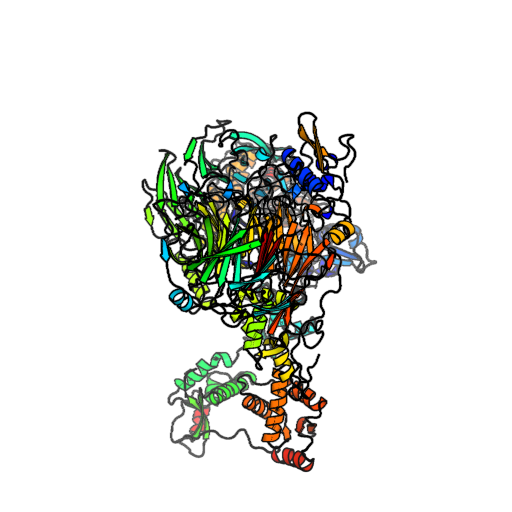423 PHE C O 1
ATOM 12083 N N . GLN C 3 424 ? 135.165 183.616 132.102 1.00 85.22 424 GLN C N 1
ATOM 12084 C CA . GLN C 3 424 ? 135.345 182.226 131.614 1.00 97.69 424 GLN C CA 1
ATOM 12085 C C . GLN C 3 424 ? 136.797 182.000 131.183 1.00 102.76 424 GLN C C 1
ATOM 12086 O O . GLN C 3 424 ? 137.326 180.904 131.468 1.00 110.77 424 GLN C O 1
ATOM 12092 N N . SER C 3 425 ? 137.418 182.973 130.520 1.00 96.66 425 SER C N 1
ATOM 12093 C CA . SER C 3 425 ? 138.866 182.924 130.201 1.00 95.26 425 SER C CA 1
ATOM 12094 C C . SER C 3 425 ? 139.671 182.933 131.501 1.00 92.84 425 SER C C 1
ATOM 12095 O O . SER C 3 425 ? 140.701 182.228 131.576 1.00 106.34 425 SER C O 1
ATOM 12098 N N . TYR C 3 426 ? 139.243 183.718 132.483 1.00 74.97 426 TYR C N 1
ATOM 12099 C CA . TYR C 3 426 ? 139.944 183.812 133.786 1.00 71.21 426 TYR C CA 1
ATOM 12100 C C . TYR C 3 426 ? 139.912 182.458 134.501 1.00 67.82 426 TYR C C 1
ATOM 12101 O O . TYR C 3 426 ? 140.966 181.968 134.929 1.00 83.10 426 TYR C O 1
ATOM 12110 N N . LEU C 3 427 ? 138.737 181.862 134.626 1.00 62.19 427 LEU C N 1
ATOM 12111 C CA . LEU C 3 427 ? 138.593 180.536 135.275 1.00 66.19 427 LEU C CA 1
ATOM 12112 C C . LEU C 3 427 ? 139.388 179.482 134.506 1.00 70.65 427 LEU C C 1
ATOM 12113 O O . LEU C 3 427 ? 140.003 178.614 135.165 1.00 85.80 427 LEU C O 1
ATOM 12118 N N . ASN C 3 428 ? 139.392 179.541 133.176 1.00 81.42 428 ASN C N 1
ATOM 12119 C CA . ASN C 3 428 ? 140.227 178.626 132.350 1.00 86.56 428 ASN C CA 1
ATOM 12120 C C . ASN C 3 428 ? 141.719 178.823 132.650 1.00 78.90 428 ASN C C 1
ATOM 12121 O O . ASN C 3 428 ? 142.440 177.822 132.748 1.00 88.27 428 ASN C O 1
ATOM 12126 N N . ALA C 3 429 ? 142.171 180.062 132.803 1.00 76.96 429 ALA C N 1
ATOM 12127 C CA . ALA C 3 429 ? 143.590 180.360 133.113 1.00 81.13 429 ALA C CA 1
ATOM 12128 C C . ALA C 3 429 ? 143.968 179.760 134.469 1.00 79.87 429 ALA C C 1
ATOM 12129 O O . ALA C 3 429 ? 145.106 179.225 134.588 1.00 94.63 429 ALA C O 1
ATOM 12131 N N . LEU C 3 430 ? 143.071 179.822 135.453 1.00 72.02 430 LEU C N 1
ATOM 12132 C CA . LEU C 3 430 ? 143.326 179.229 136.793 1.00 72.58 430 LEU C CA 1
ATOM 12133 C C . LEU C 3 430 ? 143.365 177.705 136.688 1.00 71.81 430 LEU C C 1
ATOM 12134 O O . LEU C 3 430 ? 144.313 177.093 137.207 1.00 81.78 430 LEU C O 1
ATOM 12139 N N . MET C 3 431 ? 142.376 177.108 136.043 1.00 72.38 431 MET C N 1
ATOM 12140 C CA . MET C 3 431 ? 142.260 175.631 135.993 1.00 80.76 431 MET C CA 1
ATOM 12141 C C . MET C 3 431 ? 143.393 175.016 135.166 1.00 84.75 431 MET C C 1
ATOM 12142 O O . MET C 3 431 ? 143.753 173.858 135.443 1.00 87.64 431 MET C O 1
ATOM 12147 N N . LYS C 3 432 ? 143.968 175.754 134.222 1.00 95.78 432 LYS C N 1
ATOM 12148 C CA . LYS C 3 432 ? 145.121 175.263 133.420 1.00 96.68 432 LYS C CA 1
ATOM 12149 C C . LYS C 3 432 ? 146.460 175.582 134.093 1.00 89.77 432 LYS C C 1
ATOM 12150 O O . LYS C 3 432 ? 147.487 175.149 133.549 1.00 99.80 432 LYS C O 1
ATOM 12156 N N . SER C 3 433 ? 146.478 176.287 135.223 1.00 85.57 433 SER C N 1
ATOM 12157 C CA . SER C 3 433 ? 147.744 176.576 135.939 1.00 85.86 433 SER C CA 1
ATOM 12158 C C . SER C 3 433 ? 148.375 175.277 136.455 1.00 96.34 433 SER C C 1
ATOM 12159 O O . SER C 3 433 ? 147.649 174.301 136.726 1.00 98.17 433 SER C O 1
ATOM 12162 N N . GLU C 3 434 ? 149.697 175.274 136.585 1.00 107.73 434 GLU C N 1
ATOM 12163 C CA . GLU C 3 434 ? 150.477 174.127 137.124 1.00 103.44 434 GLU C CA 1
ATOM 12164 C C . GLU C 3 434 ? 150.178 173.935 138.615 1.00 92.49 434 GLU C C 1
ATOM 12165 O O . GLU C 3 434 ? 150.053 172.772 139.044 1.00 100.85 434 GLU C O 1
ATOM 12171 N N . GLU C 3 435 ? 150.071 175.019 139.383 1.00 81.31 435 GLU C N 1
ATOM 12172 C CA . GLU C 3 435 ? 149.791 174.943 140.841 1.00 74.87 435 GLU C CA 1
ATOM 12173 C C . GLU C 3 435 ? 148.445 174.243 141.055 1.00 72.41 435 GLU C C 1
ATOM 12174 O O . GLU C 3 435 ? 148.309 173.493 142.031 1.00 81.44 435 GLU C O 1
ATOM 12180 N N . MET C 3 436 ? 147.472 174.470 140.180 1.00 69.90 436 MET C N 1
ATOM 12181 C CA . MET C 3 436 ? 146.111 173.918 140.373 1.00 73.23 436 MET C CA 1
ATOM 12182 C C . MET C 3 436 ? 146.147 172.395 140.225 1.00 63.97 436 MET C C 1
ATOM 12183 O O . MET C 3 436 ? 145.481 171.705 141.029 1.00 72.23 436 MET C O 1
ATOM 12188 N N . ARG C 3 437 ? 146.866 171.864 139.242 1.00 57.87 437 ARG C N 1
ATOM 12189 C CA . ARG C 3 437 ? 146.988 170.393 139.086 1.00 63.84 437 ARG C CA 1
ATOM 12190 C C . ARG C 3 437 ? 147.636 169.787 140.335 1.00 59.03 437 ARG C C 1
ATOM 12191 O O . ARG C 3 437 ? 147.161 168.710 140.777 1.00 69.58 437 ARG C O 1
ATOM 12199 N N . ILE C 3 438 ? 148.669 170.422 140.879 1.00 50.87 438 ILE C N 1
ATOM 12200 C CA . ILE C 3 438 ? 149.382 169.897 142.074 1.00 50.53 438 ILE C CA 1
ATOM 12201 C C . ILE C 3 438 ? 148.443 169.886 143.279 1.00 53.70 438 ILE C C 1
ATOM 12202 O O . ILE C 3 438 ? 148.350 168.842 143.956 1.00 59.24 438 ILE C O 1
ATOM 12207 N N . ILE C 3 439 ? 147.754 170.995 143.523 1.00 54.33 439 ILE C N 1
ATOM 12208 C CA . ILE C 3 439 ? 146.824 171.133 144.675 1.00 47.90 439 ILE C CA 1
ATOM 12209 C C . ILE C 3 439 ? 145.665 170.152 144.523 1.00 47.51 439 ILE C C 1
ATOM 12210 O O . ILE C 3 439 ? 145.285 169.516 145.535 1.00 59.12 439 ILE C O 1
ATOM 12215 N N . MET C 3 440 ? 145.145 170.002 143.312 1.00 45.21 440 MET C N 1
ATOM 12216 C CA . MET C 3 440 ? 144.014 169.078 143.083 1.00 50.38 440 MET C CA 1
ATOM 12217 C C . MET C 3 440 ? 144.462 167.640 143.364 1.00 49.95 440 MET C C 1
ATOM 12218 O O . MET C 3 440 ? 143.664 166.857 143.883 1.00 56.51 440 MET C O 1
ATOM 12223 N N . PHE C 3 441 ? 145.692 167.284 143.033 1.00 50.84 441 PHE C N 1
ATOM 12224 C CA . PHE C 3 441 ? 146.212 165.941 143.360 1.00 49.54 441 PHE C CA 1
ATOM 12225 C C . PHE C 3 441 ? 146.391 165.815 144.872 1.00 49.02 441 PHE C C 1
ATOM 12226 O O . PHE C 3 441 ? 145.923 164.831 145.466 1.00 51.53 441 PHE C O 1
ATOM 12234 N N . LEU C 3 442 ? 147.049 166.777 145.492 1.00 47.19 442 LEU C N 1
ATOM 12235 C CA . LEU C 3 442 ? 147.337 166.700 146.951 1.00 46.53 442 LEU C CA 1
ATOM 12236 C C . LEU C 3 442 ? 146.039 166.684 147.778 1.00 46.48 442 LEU C C 1
ATOM 12237 O O . LEU C 3 442 ? 146.031 166.063 148.852 1.00 47.23 442 LEU C O 1
ATOM 12242 N N . ASN C 3 443 ? 144.976 167.325 147.306 1.00 45.87 443 ASN C N 1
ATOM 12243 C CA . ASN C 3 443 ? 143.643 167.203 147.945 1.00 41.96 443 ASN C CA 1
ATOM 12244 C C . ASN C 3 443 ? 143.216 165.737 148.024 1.00 47.27 443 ASN C C 1
ATOM 12245 O O . ASN C 3 443 ? 142.517 165.379 148.974 1.00 58.87 443 ASN C O 1
ATOM 12250 N N . MET C 3 444 ? 143.606 164.899 147.073 1.00 49.42 444 MET C N 1
ATOM 12251 C CA . MET C 3 444 ? 143.257 163.459 147.136 1.00 50.91 444 MET C CA 1
ATOM 12252 C C . MET C 3 444 ? 144.139 162.731 148.157 1.00 52.95 444 MET C C 1
ATOM 12253 O O . MET C 3 444 ? 143.762 161.631 148.548 1.00 61.83 444 MET C O 1
ATOM 12258 N N . THR C 3 445 ? 145.255 163.307 148.589 1.00 56.63 445 THR C N 1
ATOM 12259 C CA . THR C 3 445 ? 146.176 162.639 149.540 1.00 58.82 445 THR C CA 1
ATOM 12260 C C . THR C 3 445 ? 145.877 163.037 150.985 1.00 66.80 445 THR C C 1
ATOM 12261 O O . THR C 3 445 ? 146.217 162.259 151.878 1.00 79.05 445 THR C O 1
ATOM 12265 N N . ILE C 3 446 ? 145.311 164.213 151.217 1.00 73.09 446 ILE C N 1
ATOM 12266 C CA . ILE C 3 446 ? 145.081 164.744 152.592 1.00 74.85 446 ILE C CA 1
ATOM 12267 C C . ILE C 3 446 ? 143.674 164.368 153.060 1.00 87.67 446 ILE C C 1
ATOM 12268 O O . ILE C 3 446 ? 142.840 163.938 152.240 1.00 83.14 446 ILE C O 1
ATOM 12273 N N . ASP C 3 447 ? 143.407 164.589 154.344 1.00 108.18 447 ASP C N 1
ATOM 12274 C CA . ASP C 3 447 ? 142.145 164.165 154.993 1.00 117.81 447 ASP C CA 1
ATOM 12275 C C . ASP C 3 447 ? 141.004 165.113 154.614 1.00 111.30 447 ASP C C 1
ATOM 12276 O O . ASP C 3 447 ? 139.880 164.626 154.418 1.00 108.34 447 ASP C O 1
ATOM 12281 N N . LYS C 3 448 ? 141.258 166.421 154.544 1.00 112.12 448 LYS C N 1
ATOM 12282 C CA . LYS C 3 448 ? 140.211 167.425 154.210 1.00 111.61 448 LYS C CA 1
ATOM 12283 C C . LYS C 3 448 ? 140.701 168.291 153.061 1.00 94.25 448 LYS C C 1
ATOM 12284 O O . LYS C 3 448 ? 141.527 169.174 153.272 1.00 101.42 448 LYS C O 1
ATOM 12290 N N . PRO C 3 449 ? 140.233 168.051 151.814 1.00 77.75 449 PRO C N 1
ATOM 12291 C CA . PRO C 3 449 ? 140.521 168.942 150.695 1.00 73.83 449 PRO C CA 1
ATOM 12292 C C . PRO C 3 449 ? 140.229 170.422 150.962 1.00 72.03 449 PRO C C 1
ATOM 12293 O O . PRO C 3 449 ? 139.362 170.748 151.737 1.00 76.34 449 PRO C O 1
ATOM 12297 N N . SER C 3 450 ? 141.016 171.275 150.323 1.00 77.43 450 SER C N 1
ATOM 12298 C CA . SER C 3 450 ? 141.031 172.739 150.531 1.00 82.17 450 SER C CA 1
ATOM 12299 C C . SER C 3 450 ? 141.170 173.430 149.179 1.00 76.49 450 SER C C 1
ATOM 12300 O O . SER C 3 450 ? 141.853 172.884 148.284 1.00 84.31 450 SER C O 1
ATOM 12303 N N . ILE C 3 451 ? 140.550 174.596 149.040 1.00 65.75 451 ILE C N 1
ATOM 12304 C CA . ILE C 3 451 ? 140.633 175.385 147.780 1.00 63.79 451 ILE C CA 1
ATOM 12305 C C . ILE C 3 451 ? 140.966 176.840 148.108 1.00 62.75 451 ILE C C 1
ATOM 12306 O O . ILE C 3 451 ? 140.580 177.725 147.319 1.00 78.09 451 ILE C O 1
ATOM 12311 N N . LEU C 3 452 ? 141.674 177.088 149.202 1.00 59.75 452 LEU C N 1
ATOM 12312 C CA . LEU C 3 452 ? 141.952 178.471 149.662 1.00 71.25 452 LEU C CA 1
ATOM 12313 C C . LEU C 3 452 ? 142.710 179.240 148.577 1.00 72.48 452 LEU C 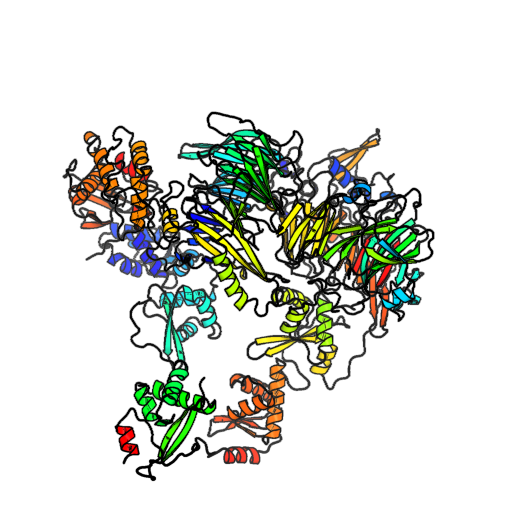C 1
ATOM 12314 O O . LEU C 3 452 ? 142.427 180.436 148.377 1.00 81.66 452 LEU C O 1
ATOM 12319 N N . SER C 3 453 ? 143.641 178.586 147.894 1.00 72.14 453 SER C N 1
ATOM 12320 C CA . SER C 3 453 ? 144.429 179.216 146.809 1.00 67.99 453 SER C CA 1
ATOM 12321 C C . SER C 3 453 ? 143.516 179.590 145.643 1.00 67.37 453 SER C C 1
ATOM 12322 O O . SER C 3 453 ? 143.783 180.610 144.981 1.00 77.01 453 SER C O 1
ATOM 12325 N N . PHE C 3 454 ? 142.470 178.810 145.397 1.00 67.72 454 PHE C N 1
ATOM 12326 C CA . PHE C 3 454 ? 141.500 179.081 144.309 1.00 60.51 454 PHE C CA 1
ATOM 12327 C C . PHE C 3 454 ? 140.537 180.184 144.734 1.00 61.41 454 PHE C C 1
ATOM 12328 O O . PHE C 3 454 ? 140.198 181.050 143.910 1.00 71.46 454 PHE C O 1
ATOM 12336 N N . LEU C 3 455 ? 140.095 180.155 145.987 1.00 68.67 455 LEU C N 1
ATOM 12337 C CA . LEU C 3 455 ? 139.175 181.180 146.540 1.00 67.40 455 LEU C CA 1
ATOM 12338 C C . LEU C 3 455 ? 139.870 182.546 146.559 1.00 71.00 455 LEU C C 1
ATOM 12339 O O . LEU C 3 455 ? 139.168 183.534 146.271 1.00 84.59 455 LEU C O 1
ATOM 12344 N N . GLU C 3 456 ? 141.179 182.626 146.813 1.00 69.46 456 GLU C N 1
ATOM 12345 C CA . GLU C 3 456 ? 141.922 183.909 146.656 1.00 75.83 456 GLU C CA 1
ATOM 12346 C C . GLU C 3 456 ? 141.854 184.379 145.203 1.00 64.75 456 GLU C C 1
ATOM 12347 O O . GLU C 3 456 ? 141.495 185.549 144.981 1.00 75.85 456 GLU C O 1
ATOM 12353 N N . ALA C 3 457 ? 142.105 183.502 144.244 1.00 67.74 457 ALA C N 1
ATOM 12354 C CA . ALA C 3 457 ? 142.073 183.871 142.807 1.00 74.45 457 ALA C CA 1
ATOM 12355 C C . ALA C 3 457 ? 140.675 184.358 142.395 1.00 70.00 457 ALA C C 1
ATOM 12356 O O . ALA C 3 457 ? 140.598 185.232 141.518 1.00 78.24 457 ALA C O 1
ATOM 12358 N N . LEU C 3 458 ? 139.609 183.811 142.987 1.00 72.59 458 LEU C N 1
ATOM 12359 C CA . LEU C 3 458 ? 138.220 184.306 142.783 1.00 69.96 458 LEU C CA 1
ATOM 12360 C C . LEU C 3 458 ? 138.046 185.663 143.470 1.00 72.90 458 LEU C C 1
ATOM 12361 O O . LEU C 3 458 ? 137.476 186.565 142.834 1.00 82.29 458 LEU C O 1
ATOM 12366 N N . TYR C 3 459 ? 138.467 185.796 144.727 1.00 69.08 459 TYR C N 1
ATOM 12367 C CA . TYR C 3 459 ? 138.326 187.055 145.499 1.00 76.97 459 TYR C CA 1
ATOM 12368 C C . TYR C 3 459 ? 139.003 188.220 144.750 1.00 88.13 459 TYR C C 1
ATOM 12369 O O . TYR C 3 459 ? 138.428 189.321 144.728 1.00 93.21 459 TYR C O 1
ATOM 12378 N N . GLU C 3 460 ? 140.167 188.013 144.132 1.00 89.22 460 GLU C N 1
ATOM 12379 C CA . GLU C 3 460 ? 140.849 189.088 143.366 1.00 89.17 460 GLU C CA 1
ATOM 12380 C C . GLU C 3 460 ? 140.058 189.490 142.121 1.00 83.94 460 GLU C C 1
ATOM 12381 O O . GLU C 3 460 ? 140.161 190.670 141.721 1.00 95.69 460 GLU C O 1
ATOM 12387 N N . TYR C 3 461 ? 139.271 188.587 141.552 1.00 81.93 461 TYR C N 1
ATOM 12388 C CA . TYR C 3 461 ? 138.342 188.922 140.441 1.00 82.85 461 TYR C CA 1
ATOM 12389 C C . TYR C 3 461 ? 137.030 189.527 140.981 1.00 90.06 461 TYR C C 1
ATOM 12390 O O . TYR C 3 461 ? 136.179 189.877 140.165 1.00 93.29 461 TYR C O 1
ATOM 12399 N N . ALA C 3 462 ? 136.841 189.620 142.300 1.00 95.13 462 ALA C N 1
ATOM 12400 C CA . ALA C 3 462 ? 135.600 190.116 142.937 1.00 99.77 462 ALA C CA 1
ATOM 12401 C C . ALA C 3 462 ? 135.825 191.482 143.613 1.00 106.82 462 ALA C C 1
ATOM 12402 O O . ALA C 3 462 ? 134.854 192.271 143.694 1.00 124.66 462 ALA C O 1
ATOM 12404 N N . ILE C 3 463 ? 137.035 191.790 144.081 1.00 108.73 463 ILE C N 1
ATOM 12405 C CA . ILE C 3 463 ? 137.378 193.164 144.564 1.00 124.61 463 ILE C CA 1
ATOM 12406 C C . ILE C 3 463 ? 137.759 194.053 143.370 1.00 132.74 463 ILE C C 1
ATOM 12407 O O . ILE C 3 463 ? 137.513 195.266 143.427 1.00 133.57 463 ILE C O 1
ATOM 12412 N N . ASN C 3 464 ? 138.286 193.485 142.293 1.00 140.47 464 ASN C N 1
ATOM 12413 C CA . ASN C 3 464 ? 138.106 194.096 140.953 1.00 144.72 464 ASN C CA 1
ATOM 12414 C C . ASN C 3 464 ? 136.689 193.778 140.483 1.00 140.06 464 ASN C C 1
ATOM 12415 O O . ASN C 3 464 ? 136.167 192.708 140.833 1.00 150.26 464 ASN C O 1
ATOM 12420 N N . LYS C 3 465 ? 136.091 194.675 139.707 1.00 137.40 465 LYS C N 1
ATOM 12421 C CA . LYS C 3 465 ? 134.652 194.612 139.334 1.00 140.09 465 LYS C CA 1
ATOM 12422 C C . LYS C 3 465 ? 133.784 194.638 140.602 1.00 137.13 465 LYS C C 1
ATOM 12423 O O . LYS C 3 465 ? 132.647 194.132 140.551 1.00 142.05 465 LYS C O 1
ATOM 12429 N N . LYS C 3 466 ? 134.271 195.236 141.694 1.00 139.02 466 LYS C N 1
ATOM 12430 C CA . LYS C 3 466 ? 133.520 195.353 142.976 1.00 145.10 466 LYS C CA 1
ATOM 12431 C C . LYS C 3 466 ? 132.223 196.136 142.741 1.00 148.58 466 LYS C C 1
ATOM 12432 O O . LYS C 3 466 ? 131.236 195.867 143.437 1.00 144.90 466 LYS C O 1
ATOM 12438 N N . SER C 3 467 ? 132.207 197.044 141.768 1.00 161.70 467 SER C N 1
ATOM 12439 C CA . SER C 3 467 ? 130.997 197.820 141.403 1.00 171.44 467 SER C CA 1
ATOM 12440 C C . SER C 3 467 ? 129.966 196.944 140.676 1.00 170.52 467 SER C C 1
ATOM 12441 O O . SER C 3 467 ? 128.807 197.379 140.590 1.00 173.10 467 SER C O 1
ATOM 12444 N N . GLU C 3 468 ? 130.344 195.771 140.168 1.00 166.21 468 GLU C N 1
ATOM 12445 C CA . GLU C 3 468 ? 129.433 194.920 139.359 1.00 162.76 468 GLU C CA 1
ATOM 12446 C C . GLU C 3 468 ? 128.836 193.786 140.200 1.00 151.46 468 GLU C C 1
ATOM 12447 O O . GLU C 3 468 ? 128.041 193.008 139.638 1.00 155.56 468 GLU C O 1
ATOM 12453 N N . LEU C 3 469 ? 129.149 193.689 141.494 1.00 142.19 469 LEU C N 1
ATOM 12454 C CA . LEU C 3 469 ? 128.469 192.725 142.403 1.00 139.51 469 LEU C CA 1
ATOM 12455 C C . LEU C 3 469 ? 127.138 193.328 142.873 1.00 147.06 469 LEU C C 1
ATOM 12456 O O . LEU C 3 469 ? 126.936 193.498 144.092 1.00 140.60 469 LEU C O 1
ATOM 12461 N N . THR C 3 470 ? 126.234 193.603 141.935 1.00 154.06 470 THR C N 1
ATOM 12462 C CA . THR C 3 470 ? 124.877 194.137 142.225 1.00 152.41 470 THR C CA 1
ATOM 12463 C C . THR C 3 470 ? 123.960 193.003 142.699 1.00 138.12 470 THR C C 1
ATOM 12464 O O . THR C 3 470 ? 123.039 193.285 143.476 1.00 139.11 470 THR C O 1
ATOM 12468 N N . ASN C 3 471 ? 124.198 191.776 142.232 1.00 122.19 471 ASN C N 1
ATOM 12469 C CA . ASN C 3 471 ? 123.272 190.619 142.377 1.00 112.04 471 ASN C CA 1
ATOM 12470 C C . ASN C 3 471 ? 123.402 189.987 143.775 1.00 104.35 471 ASN C C 1
ATOM 12471 O O . ASN C 3 471 ? 124.532 189.813 144.269 1.00 104.35 471 ASN C O 1
ATOM 12476 N N . SER C 3 472 ? 122.281 189.582 144.375 1.00 101.28 472 SER C N 1
ATOM 12477 C CA . SER C 3 472 ? 122.200 189.080 145.775 1.00 98.10 472 SER C CA 1
ATOM 12478 C C . SER C 3 472 ? 122.873 187.706 145.941 1.00 81.11 472 SER C C 1
ATOM 12479 O O . SER C 3 472 ? 123.515 187.496 146.990 1.00 82.58 472 SER C O 1
ATOM 12482 N N . PHE C 3 473 ? 122.763 186.804 144.968 1.00 79.29 473 PHE C N 1
ATOM 12483 C CA . PHE C 3 473 ? 123.467 185.492 144.993 1.00 83.61 473 PHE C CA 1
ATOM 12484 C C . PHE C 3 473 ? 124.975 185.734 144.888 1.00 88.39 473 PHE C C 1
ATOM 12485 O O . PHE C 3 473 ? 125.738 185.159 145.687 1.00 104.25 473 PHE C O 1
ATOM 12493 N N . ASP C 3 474 ? 125.397 186.597 143.962 1.00 86.84 474 ASP C N 1
ATOM 12494 C CA . ASP C 3 474 ? 126.828 186.960 143.774 1.00 75.24 474 ASP C CA 1
ATOM 12495 C C . ASP C 3 474 ? 127.383 187.597 145.056 1.00 68.70 474 ASP C C 1
ATOM 12496 O O . ASP C 3 474 ? 128.490 187.216 145.462 1.00 77.23 474 ASP C O 1
ATOM 12501 N N . LEU C 3 475 ? 126.642 188.492 145.705 1.00 66.69 475 LEU C N 1
ATOM 12502 C CA . LEU C 3 475 ? 127.079 189.094 146.987 1.00 73.76 475 LEU C CA 1
ATOM 12503 C C . LEU C 3 475 ? 127.222 188.016 148.057 1.00 73.36 475 LEU C C 1
ATOM 12504 O O . LEU C 3 475 ? 128.257 188.021 148.733 1.00 75.08 475 LEU C O 1
ATOM 12509 N N . ALA C 3 476 ? 126.229 187.149 148.236 1.00 82.41 476 ALA C N 1
ATOM 12510 C CA . ALA C 3 476 ? 126.249 186.098 149.282 1.00 85.35 476 ALA C CA 1
ATOM 12511 C C . ALA C 3 476 ? 127.449 185.165 149.051 1.00 76.82 476 ALA C C 1
ATOM 12512 O O . ALA C 3 476 ? 128.081 184.736 150.033 1.00 71.42 476 ALA C O 1
ATOM 12514 N N . CYS C 3 477 ? 127.764 184.867 147.795 1.00 74.26 477 CYS C N 1
ATOM 12515 C CA . CYS C 3 477 ? 128.955 184.078 147.402 1.00 75.81 477 CYS C CA 1
ATOM 12516 C C . CYS C 3 477 ? 130.257 184.797 147.788 1.00 76.58 477 CYS C C 1
ATOM 12517 O O . CYS C 3 477 ? 131.033 184.232 148.595 1.00 80.31 477 CYS C O 1
ATOM 12520 N N . VAL C 3 478 ? 130.480 186.017 147.299 1.00 77.01 478 VAL C N 1
ATOM 12521 C CA . VAL C 3 478 ? 131.729 186.795 147.575 1.00 72.21 478 VAL C CA 1
ATOM 12522 C C . VAL C 3 478 ? 131.866 187.087 149.080 1.00 64.56 478 VAL C C 1
ATOM 12523 O O . VAL C 3 478 ? 132.987 187.000 149.584 1.00 68.98 478 VAL C O 1
ATOM 12527 N N . LEU C 3 479 ? 130.769 187.367 149.781 1.00 74.95 479 LEU C N 1
ATOM 12528 C CA . LEU C 3 479 ? 130.759 187.579 151.253 1.00 76.31 479 LEU C CA 1
ATOM 12529 C C . LEU C 3 479 ? 131.185 186.282 151.959 1.00 77.74 479 LEU C C 1
ATOM 12530 O O . LEU C 3 479 ? 131.924 186.375 152.960 1.00 79.38 479 LEU C O 1
ATOM 12535 N N . SER C 3 480 ? 130.769 185.114 151.465 1.00 72.96 480 SER C N 1
ATOM 12536 C CA . SER C 3 480 ? 131.182 183.802 152.029 1.00 74.21 480 SER C CA 1
ATOM 12537 C C . SER C 3 480 ? 132.678 183.587 151.797 1.00 71.19 480 SER C C 1
ATOM 12538 O O . SER C 3 480 ? 133.356 183.126 152.730 1.00 70.59 480 SER C O 1
ATOM 12541 N N . ILE C 3 481 ? 133.171 183.901 150.595 1.00 70.08 481 ILE C N 1
ATOM 12542 C CA . ILE C 3 481 ? 134.617 183.755 150.217 1.00 66.32 481 ILE C CA 1
ATOM 12543 C C . ILE C 3 481 ? 135.467 184.694 151.080 1.00 56.60 481 ILE C C 1
ATOM 12544 O O . ILE C 3 481 ? 136.417 184.216 151.691 1.00 58.42 481 ILE C O 1
ATOM 12549 N N . ALA C 3 482 ? 135.056 185.954 151.218 1.00 68.19 482 ALA C N 1
ATOM 12550 C CA . ALA C 3 482 ? 135.691 186.958 152.106 1.00 72.66 482 ALA C CA 1
ATOM 12551 C C . ALA C 3 482 ? 135.746 186.445 153.553 1.00 79.88 482 ALA C C 1
ATOM 12552 O O . ALA C 3 482 ? 136.792 186.613 154.192 1.00 91.54 482 ALA C O 1
ATOM 12554 N N . ALA C 3 483 ? 134.691 185.801 154.052 1.00 85.45 483 ALA C N 1
ATOM 12555 C CA . ALA C 3 483 ? 134.640 185.246 155.424 1.00 91.29 483 ALA C CA 1
ATOM 12556 C C . ALA C 3 483 ? 135.625 184.075 155.560 1.00 99.74 483 ALA C C 1
ATOM 12557 O O . ALA C 3 483 ? 136.298 184.007 156.614 1.00 111.03 483 ALA C O 1
ATOM 12559 N N . ILE C 3 484 ? 135.749 183.207 154.547 1.00 97.25 484 ILE C N 1
ATOM 12560 C CA . ILE C 3 484 ? 136.720 182.070 154.557 1.00 105.49 484 ILE C CA 1
ATOM 12561 C C . ILE C 3 484 ? 138.157 182.619 154.515 1.00 107.64 484 ILE C C 1
ATOM 12562 O O . ILE C 3 484 ? 138.997 182.143 155.314 1.00 114.17 484 ILE C O 1
ATOM 12567 N N . LEU C 3 485 ? 138.439 183.593 153.650 1.00 99.19 485 LEU C N 1
ATOM 12568 C CA . LEU C 3 485 ? 139.803 184.176 153.502 1.00 101.08 485 LEU C CA 1
ATOM 12569 C C . LEU C 3 485 ? 140.130 185.148 154.648 1.00 123.20 485 LEU C C 1
ATOM 12570 O O . LEU C 3 485 ? 141.306 185.542 154.738 1.00 135.46 485 LEU C O 1
ATOM 12575 N N . LYS C 3 486 ? 139.138 185.552 155.454 1.00 140.64 486 LYS C N 1
ATOM 12576 C CA . LYS C 3 486 ? 139.240 186.560 156.550 1.00 151.83 486 LYS C CA 1
ATOM 12577 C C . LYS C 3 486 ? 139.699 187.905 155.969 1.00 149.70 486 LYS C C 1
ATOM 12578 O O . LYS C 3 486 ? 140.795 188.393 156.326 1.00 155.63 486 LYS C O 1
ATOM 12584 N N . ARG C 3 487 ? 138.843 188.495 155.129 1.00 145.22 487 ARG C N 1
ATOM 12585 C CA . ARG C 3 487 ? 139.088 189.776 154.412 1.00 147.91 487 ARG C CA 1
ATOM 12586 C C . ARG C 3 487 ? 137.848 190.682 154.409 1.00 158.26 487 ARG C C 1
ATOM 12587 O O . ARG C 3 487 ? 136.739 190.233 154.792 1.00 165.16 487 ARG C O 1
ATOM 12595 N N . GLU C 3 488 ? 138.030 191.918 153.938 1.00 168.43 488 GLU C N 1
ATOM 12596 C CA . GLU C 3 488 ? 136.934 192.883 153.646 1.00 175.68 488 GLU C CA 1
ATOM 12597 C C . GLU C 3 488 ? 135.935 192.272 152.649 1.00 164.53 488 GLU C C 1
ATOM 12598 O O . GLU C 3 488 ? 136.359 191.588 151.693 1.00 163.54 488 GLU C O 1
ATOM 12604 N N . ALA C 3 489 ? 134.646 192.557 152.845 1.00 152.55 489 ALA C N 1
ATOM 12605 C CA . ALA C 3 489 ? 133.536 192.113 151.970 1.00 147.84 489 ALA C CA 1
ATOM 12606 C C . ALA C 3 489 ? 132.793 193.328 151.405 1.00 148.30 489 ALA C C 1
ATOM 12607 O O . ALA C 3 489 ? 132.779 194.387 152.033 1.00 145.84 489 ALA C O 1
ATOM 12609 N N . PRO C 3 490 ? 132.165 193.227 150.203 1.00 153.79 490 PRO C N 1
ATOM 12610 C CA . PRO C 3 490 ? 131.554 194.384 149.540 1.00 164.03 490 PRO C CA 1
ATOM 12611 C C . PRO C 3 490 ? 130.411 195.058 150.327 1.00 174.86 490 PRO C C 1
ATOM 12612 O O . PRO C 3 490 ? 130.436 196.278 150.434 1.00 171.26 490 PRO C O 1
ATOM 12616 N N . ILE C 3 491 ? 129.437 194.286 150.830 1.00 192.82 491 ILE C N 1
ATOM 12617 C CA . ILE C 3 491 ? 128.394 194.749 151.803 1.00 200.97 491 ILE C CA 1
ATOM 12618 C C . ILE C 3 491 ? 128.104 193.619 152.802 1.00 209.09 491 ILE C C 1
ATOM 12619 O O . ILE C 3 491 ? 128.239 192.432 152.451 1.00 209.86 491 ILE C O 1
ATOM 12624 N N . TYR C 3 492 ? 127.663 193.983 154.004 1.00 217.66 492 TYR C N 1
ATOM 12625 C CA . TYR C 3 492 ? 127.375 193.041 155.116 1.00 226.32 492 TYR C CA 1
ATOM 12626 C C . TYR C 3 492 ? 125.862 192.904 155.309 1.00 222.88 492 TYR C C 1
ATOM 12627 O O . TYR C 3 492 ? 125.376 191.761 155.383 1.00 222.45 492 TYR C O 1
ATOM 12636 N N . ASN C 3 493 ? 125.143 194.029 155.360 1.00 226.01 493 ASN C N 1
ATOM 12637 C CA . ASN C 3 493 ? 123.679 194.084 155.630 1.00 227.75 493 ASN C CA 1
ATOM 12638 C C . ASN C 3 493 ? 122.863 193.918 154.330 1.00 210.01 493 ASN C C 1
ATOM 12639 O O . ASN C 3 493 ? 123.310 194.387 153.258 1.00 193.33 493 ASN C O 1
ATOM 12644 N N . GLY C 3 494 ? 121.681 193.291 154.441 1.00 194.87 494 GLY C N 1
ATOM 12645 C CA . GLY C 3 494 ? 120.757 192.970 153.331 1.00 180.88 494 GLY C CA 1
ATOM 12646 C C . GLY C 3 494 ? 120.191 191.563 153.463 1.00 168.37 494 GLY C C 1
ATOM 12647 O O . GLY C 3 494 ? 120.418 190.915 154.510 1.00 169.50 494 GLY C O 1
ATOM 12648 N N . THR C 3 495 ? 119.472 191.068 152.450 1.00 146.11 495 THR C N 1
ATOM 12649 C CA . THR C 3 495 ? 118.937 189.677 152.456 1.00 134.41 495 THR C CA 1
ATOM 12650 C C . THR C 3 495 ? 119.129 188.970 151.109 1.00 120.69 495 THR C C 1
ATOM 12651 O O . THR C 3 495 ? 119.093 189.618 150.042 1.00 126.46 495 THR C O 1
ATOM 12655 N N . LEU C 3 496 ? 119.300 187.651 151.181 1.00 102.84 496 LEU C N 1
ATOM 12656 C CA . LEU C 3 496 ? 119.183 186.722 150.034 1.00 94.90 496 LEU C CA 1
ATOM 12657 C C . LEU C 3 496 ? 117.886 185.940 150.199 1.00 100.27 496 LEU C C 1
ATOM 12658 O O . LEU C 3 496 ? 117.700 185.308 151.252 1.00 110.67 496 LEU C O 1
ATOM 12663 N N . LEU C 3 497 ? 117.054 185.919 149.163 1.00 102.76 497 LEU C N 1
ATOM 12664 C CA . LEU C 3 497 ? 115.913 184.974 149.073 1.00 98.30 497 LEU C CA 1
ATOM 12665 C C . LEU C 3 497 ? 116.282 183.834 148.126 1.00 88.89 497 LEU C C 1
ATOM 12666 O O . LEU C 3 497 ? 116.589 184.102 146.949 1.00 92.76 497 LEU C O 1
ATOM 12671 N N . MET C 3 498 ? 116.219 182.604 148.616 1.00 79.65 498 MET C N 1
ATOM 12672 C CA . MET C 3 498 ? 116.534 181.408 147.805 1.00 77.94 498 MET C CA 1
ATOM 12673 C C . MET C 3 498 ? 115.356 180.445 147.866 1.00 79.28 498 MET C C 1
ATOM 12674 O O . MET C 3 498 ? 114.730 180.312 148.927 1.00 87.35 498 MET C O 1
ATOM 12679 N N . LYS C 3 499 ? 115.068 179.801 146.743 1.00 87.56 499 LYS C N 1
ATOM 12680 C CA . LYS C 3 499 ? 113.807 179.056 146.550 1.00 89.22 499 LYS C CA 1
ATOM 12681 C C . LYS C 3 499 ? 114.095 177.627 146.106 1.00 90.63 499 LYS C C 1
ATOM 12682 O O . LYS C 3 499 ? 115.114 177.363 145.448 1.00 93.46 499 LYS C O 1
ATOM 12688 N N . ASN C 3 500 ? 113.181 176.737 146.461 1.00 96.02 500 ASN C N 1
ATOM 12689 C CA . ASN C 3 500 ? 112.934 175.483 145.713 1.00 99.87 500 ASN C CA 1
ATOM 12690 C C . ASN C 3 500 ? 111.443 175.428 145.375 1.00 105.78 500 ASN C C 1
ATOM 12691 O O . ASN C 3 500 ? 110.690 176.383 145.704 1.00 113.67 500 ASN C O 1
ATOM 12696 N N . SER C 3 501 ? 111.005 174.324 144.779 1.00 104.44 501 SER C N 1
ATOM 12697 C CA . SER C 3 501 ? 109.612 174.157 144.305 1.00 106.60 501 SER C CA 1
ATOM 12698 C C . SER C 3 501 ? 108.611 174.082 145.470 1.00 100.59 501 SER C C 1
ATOM 12699 O O . SER C 3 501 ? 107.422 174.207 145.185 1.00 118.16 501 SER C O 1
ATOM 12702 N N . PHE C 3 502 ? 109.026 173.842 146.719 1.00 90.56 502 PHE C N 1
ATOM 12703 C CA . PHE C 3 502 ? 108.094 173.667 147.870 1.00 94.05 502 PHE C CA 1
ATOM 12704 C C . PHE C 3 502 ? 108.252 174.747 148.937 1.00 89.90 502 PHE C C 1
ATOM 12705 O O . PHE C 3 502 ? 107.305 174.974 149.706 1.00 95.42 502 PHE C O 1
ATOM 12713 N N . LEU C 3 503 ? 109.412 175.388 148.986 1.00 97.42 503 LEU C N 1
ATOM 12714 C CA . LEU C 3 503 ? 109.916 176.065 150.203 1.00 98.13 503 LEU C CA 1
ATOM 12715 C C . LEU C 3 503 ? 110.822 177.227 149.790 1.00 91.14 503 LEU C C 1
ATOM 12716 O O . LEU C 3 503 ? 111.770 177.016 149.022 1.00 90.64 503 LEU C O 1
ATOM 12721 N N . GLU C 3 504 ? 110.499 178.422 150.282 1.00 97.08 504 GLU C N 1
ATOM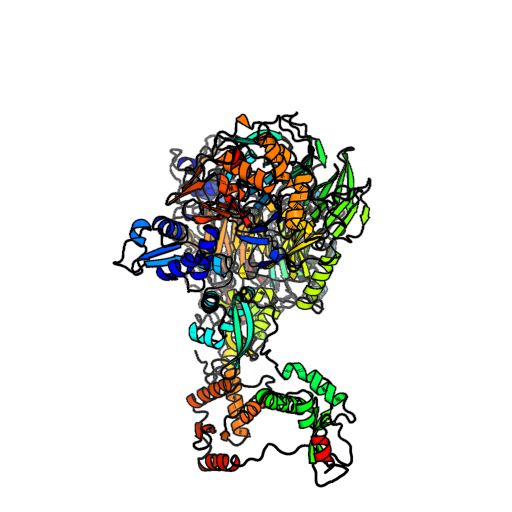 12722 C CA . GLU C 3 504 ? 111.244 179.674 150.011 1.00 106.87 504 GLU C CA 1
ATOM 12723 C C . GLU C 3 504 ? 111.928 180.120 151.305 1.00 100.15 504 GLU C C 1
ATOM 12724 O O . GLU C 3 504 ? 111.213 180.415 152.277 1.00 111.03 504 GLU C O 1
ATOM 12730 N N . GLU C 3 505 ? 113.261 180.173 151.310 1.00 91.88 505 GLU C N 1
ATOM 12731 C CA . GLU C 3 505 ? 114.076 180.486 152.514 1.00 89.45 505 GLU C CA 1
ATOM 12732 C C . GLU C 3 505 ? 114.773 181.834 152.346 1.00 83.98 505 GLU C C 1
ATOM 12733 O O . GLU C 3 505 ? 115.533 182.016 151.382 1.00 95.76 505 GLU C O 1
ATOM 12739 N N . THR C 3 506 ? 114.534 182.744 153.281 1.00 85.98 506 THR C N 1
ATOM 12740 C CA . THR C 3 506 ? 115.165 184.079 153.287 1.00 93.61 506 THR C CA 1
ATOM 12741 C C . THR C 3 506 ? 116.351 184.059 154.249 1.00 91.07 506 THR C C 1
ATOM 12742 O O . THR C 3 506 ? 116.158 183.700 155.409 1.00 97.56 506 THR C O 1
ATOM 12746 N N . PHE C 3 507 ? 117.524 184.479 153.797 1.00 79.65 507 PHE C N 1
ATOM 12747 C CA . PHE C 3 507 ? 118.730 184.550 154.650 1.00 81.78 507 PHE C CA 1
ATOM 12748 C C . PHE C 3 507 ? 119.128 186.012 154.829 1.00 93.68 507 PHE C C 1
ATOM 12749 O O . PHE C 3 507 ? 119.205 186.733 153.828 1.00 101.49 507 PHE C O 1
ATOM 12757 N N . ASN C 3 508 ? 119.433 186.435 156.052 1.00 101.25 508 ASN C N 1
ATOM 12758 C CA . ASN C 3 508 ? 120.133 187.729 156.274 1.00 103.57 508 ASN C CA 1
ATOM 12759 C C . ASN C 3 508 ? 121.524 187.594 155.652 1.00 103.29 508 ASN C C 1
ATOM 12760 O O . ASN C 3 508 ? 122.159 186.574 155.925 1.00 115.52 508 ASN C O 1
ATOM 12765 N N . LEU C 3 509 ? 122.006 188.549 154.850 1.00 104.92 509 LEU C N 1
ATOM 12766 C CA . LEU C 3 509 ? 123.362 188.427 154.232 1.00 96.63 509 LEU C CA 1
ATOM 12767 C C . LEU C 3 509 ? 124.416 188.280 155.341 1.00 104.27 509 LEU C C 1
ATOM 12768 O O . LEU C 3 509 ? 125.331 187.469 155.170 1.00 106.55 509 LEU C O 1
ATOM 12773 N N . GLU C 3 510 ? 124.204 188.919 156.491 1.00 107.63 510 GLU C N 1
ATOM 12774 C CA . GLU C 3 510 ? 125.093 188.839 157.685 1.00 117.77 510 GLU C CA 1
ATOM 12775 C C . GLU C 3 510 ? 125.353 187.373 158.079 1.00 115.81 510 GLU C C 1
ATOM 12776 O O . GLU C 3 510 ? 126.496 187.056 158.467 1.00 135.67 510 GLU C O 1
ATOM 12782 N N . SER C 3 511 ? 124.365 186.489 157.943 1.00 109.90 511 SER C N 1
ATOM 12783 C CA . SER C 3 511 ? 124.459 185.058 158.348 1.00 116.97 511 SER C CA 1
ATOM 12784 C C . SER C 3 511 ? 125.480 184.282 157.501 1.00 106.75 511 SER C C 1
ATOM 12785 O O . SER C 3 511 ? 126.035 183.296 158.015 1.00 113.29 511 SER C O 1
ATOM 12788 N N . PHE C 3 512 ? 125.781 184.729 156.285 1.00 92.22 512 PHE C N 1
ATOM 12789 C CA . PHE C 3 512 ? 126.795 184.084 155.415 1.00 94.48 512 PHE C CA 1
ATOM 12790 C C . PHE C 3 512 ? 128.222 184.209 155.971 1.00 104.48 512 PHE C C 1
ATOM 12791 O O . PHE C 3 512 ? 129.115 183.526 155.428 1.00 100.26 512 PHE C O 1
ATOM 12799 N N . THR C 3 513 ? 128.449 184.982 157.030 1.00 109.47 513 THR C N 1
ATOM 12800 C CA . THR C 3 513 ? 129.788 185.121 157.658 1.00 109.24 513 THR C CA 1
ATOM 12801 C C . THR C 3 513 ? 129.969 184.142 158.830 1.00 112.51 513 THR C C 1
ATOM 12802 O O . THR C 3 513 ? 131.120 184.029 159.308 1.00 122.40 513 THR C O 1
ATOM 12806 N N . ALA C 3 514 ? 128.916 183.461 159.293 1.00 107.70 514 ALA C N 1
ATOM 12807 C CA . ALA C 3 514 ? 128.892 182.818 160.633 1.00 114.06 514 ALA C CA 1
ATOM 12808 C C . ALA C 3 514 ? 129.638 181.469 160.656 1.00 118.71 514 ALA C C 1
ATOM 12809 O O . ALA C 3 514 ? 130.439 181.259 161.598 1.00 130.46 514 ALA C O 1
ATOM 12811 N N . ASP C 3 515 ? 129.365 180.559 159.713 1.00 119.28 515 ASP C N 1
ATOM 12812 C CA . ASP C 3 515 ? 129.838 179.148 159.775 1.00 113.70 515 ASP C CA 1
ATOM 12813 C C . ASP C 3 515 ? 130.309 178.688 158.395 1.00 106.88 515 ASP C C 1
ATOM 12814 O O . ASP C 3 515 ? 129.681 179.013 157.390 1.00 112.03 515 ASP C O 1
ATOM 12819 N N . PRO C 3 516 ? 131.420 177.916 158.289 1.00 114.57 516 PRO C N 1
ATOM 12820 C CA . PRO C 3 516 ? 131.946 177.502 156.984 1.00 116.21 516 PRO C CA 1
ATOM 12821 C C . PRO C 3 516 ? 131.273 176.297 156.302 1.00 107.49 516 PRO C C 1
ATOM 12822 O O . PRO C 3 516 ? 131.464 176.148 155.108 1.00 106.80 516 PRO C O 1
ATOM 12826 N N . GLU C 3 517 ? 130.506 175.477 157.024 1.00 107.87 517 GLU C N 1
ATOM 12827 C CA . GLU C 3 517 ? 129.833 174.280 156.444 1.00 107.37 517 GLU C CA 1
ATOM 12828 C C . GLU C 3 517 ? 128.346 174.547 156.203 1.00 94.08 517 GLU C C 1
ATOM 12829 O O . GLU C 3 517 ? 127.755 173.890 155.313 1.00 103.88 517 GLU C O 1
ATOM 12835 N N . THR C 3 518 ? 127.751 175.447 156.981 1.00 78.57 518 THR C N 1
ATOM 12836 C CA . THR C 3 518 ? 126.282 175.619 157.057 1.00 79.68 518 THR C CA 1
ATOM 12837 C C . THR C 3 518 ? 125.893 177.092 157.022 1.00 73.37 518 THR C C 1
ATOM 12838 O O . THR C 3 518 ? 126.737 177.957 157.239 1.00 86.11 518 THR C O 1
ATOM 12842 N N . VAL C 3 519 ? 124.617 177.343 156.781 1.00 67.46 519 VAL C N 1
ATOM 12843 C CA . VAL C 3 519 ? 124.023 178.695 156.927 1.00 68.35 519 VAL C CA 1
ATOM 12844 C C . VAL C 3 519 ? 122.570 178.537 157.380 1.00 73.45 519 VAL C C 1
ATOM 12845 O O . VAL C 3 519 ? 121.903 177.562 157.008 1.00 71.66 519 VAL C O 1
ATOM 12849 N N . THR C 3 520 ? 122.123 179.429 158.255 1.00 78.96 520 THR C N 1
ATOM 12850 C CA . THR C 3 520 ? 120.828 179.319 158.964 1.00 75.66 520 THR C CA 1
ATOM 12851 C C . THR C 3 520 ? 119.904 180.407 158.432 1.00 77.18 520 THR C C 1
ATOM 12852 O O . THR C 3 520 ? 120.282 181.591 158.512 1.00 87.69 520 THR C O 1
ATOM 12856 N N . SER C 3 521 ? 118.724 180.031 157.937 1.00 72.06 521 SER C N 1
ATOM 12857 C CA . SER C 3 521 ? 117.739 180.990 157.379 1.00 67.63 521 SER C CA 1
ATOM 12858 C C . SER C 3 521 ? 117.016 181.728 158.510 1.00 78.18 521 SER C C 1
ATOM 12859 O O . SER C 3 521 ? 117.174 181.352 159.698 1.00 86.83 521 SER C O 1
ATOM 12862 N N . THR C 3 522 ? 116.201 182.731 158.169 1.00 85.20 522 THR C N 1
ATOM 12863 C CA . THR C 3 522 ? 115.433 183.545 159.154 1.00 100.21 522 THR C CA 1
ATOM 12864 C C . THR C 3 522 ? 114.439 182.679 159.945 1.00 109.55 522 THR C C 1
ATOM 12865 O O . THR C 3 522 ? 113.984 183.142 161.009 1.00 120.95 522 THR C O 1
ATOM 12869 N N . THR C 3 523 ? 114.123 181.476 159.451 1.00 107.81 523 THR C N 1
ATOM 12870 C CA . THR C 3 523 ? 113.233 180.475 160.099 1.00 103.10 523 THR C CA 1
ATOM 12871 C C . THR C 3 523 ? 114.006 179.563 161.068 1.00 105.26 523 THR C C 1
ATOM 12872 O O . THR C 3 523 ? 113.378 178.628 161.607 1.00 113.64 523 THR C O 1
ATOM 12876 N N . ASN C 3 524 ? 115.317 179.759 161.251 1.00 105.32 524 ASN C N 1
ATOM 12877 C CA . ASN C 3 524 ? 116.213 178.890 162.065 1.00 106.58 524 ASN C CA 1
ATOM 12878 C C . ASN C 3 524 ? 116.359 177.479 161.457 1.00 98.20 524 ASN C C 1
ATOM 12879 O O . ASN C 3 524 ? 117.004 176.632 162.107 1.00 103.71 524 ASN C O 1
ATOM 12884 N N . ASN C 3 525 ? 115.880 177.223 160.238 1.00 89.29 525 ASN C N 1
ATOM 12885 C CA . ASN C 3 525 ? 116.288 176.016 159.468 1.00 85.67 525 ASN C CA 1
ATOM 12886 C C . ASN C 3 525 ? 117.769 176.152 159.105 1.00 75.89 525 ASN C C 1
ATOM 12887 O O . ASN C 3 525 ? 118.167 177.239 158.659 1.00 90.25 525 ASN C O 1
ATOM 12892 N N . THR C 3 526 ? 118.570 175.107 159.277 1.00 72.81 526 THR C N 1
ATOM 12893 C CA . THR C 3 526 ? 120.024 175.154 158.963 1.00 73.86 526 THR C CA 1
ATOM 12894 C C . THR C 3 526 ? 120.331 174.254 157.766 1.00 69.92 526 THR C C 1
ATOM 12895 O O . THR C 3 526 ? 119.906 173.092 157.746 1.00 77.40 526 THR C O 1
ATOM 12899 N N . TRP C 3 527 ? 121.059 174.802 156.803 1.00 61.92 527 TRP C N 1
ATOM 12900 C CA . TRP C 3 527 ? 121.275 174.206 155.468 1.00 58.47 527 TRP C CA 1
ATOM 12901 C C . TRP C 3 527 ? 122.770 174.072 155.189 1.00 56.12 527 TRP C C 1
ATOM 12902 O O . TRP C 3 527 ? 123.538 174.941 155.601 1.00 58.58 527 TRP C O 1
ATOM 12913 N N . LYS C 3 528 ? 123.168 173.013 154.500 1.00 54.43 528 LYS C N 1
ATOM 12914 C CA . LYS C 3 528 ? 124.572 172.824 154.068 1.00 54.50 528 LYS C CA 1
ATOM 12915 C C . LYS C 3 528 ? 124.888 173.812 152.938 1.00 56.46 528 LYS C C 1
ATOM 12916 O O . LYS C 3 528 ? 123.986 174.186 152.180 1.00 56.52 528 LYS C O 1
ATOM 12922 N N . ARG C 3 529 ? 126.155 174.185 152.785 1.00 58.69 529 ARG C N 1
ATOM 12923 C CA . ARG C 3 529 ? 126.599 175.113 151.711 1.00 60.15 529 ARG C CA 1
ATOM 12924 C C . ARG C 3 529 ? 127.054 174.368 150.454 1.00 58.96 529 ARG C C 1
ATOM 12925 O O . ARG C 3 529 ? 127.555 173.242 150.562 1.00 61.74 529 ARG C O 1
ATOM 12933 N N . CYS C 3 530 ? 126.948 175.019 149.304 1.00 56.53 530 CYS C N 1
ATOM 12934 C CA . CYS C 3 530 ? 127.519 174.523 148.034 1.00 58.98 530 CYS C CA 1
ATOM 12935 C C . CYS C 3 530 ? 129.043 174.604 148.123 1.00 60.21 530 CYS C C 1
ATOM 12936 O O . CYS C 3 530 ? 129.570 175.573 148.650 1.00 73.38 530 CYS C O 1
ATOM 12939 N N . GLY C 3 531 ? 129.717 173.596 147.616 1.00 60.92 531 GLY C N 1
ATOM 12940 C CA . GLY C 3 531 ? 131.185 173.496 147.632 1.00 66.25 531 GLY C CA 1
ATOM 12941 C C . GLY C 3 531 ? 131.865 174.573 146.811 1.00 70.91 531 GLY C C 1
ATOM 12942 O O . GLY C 3 531 ? 132.949 175.055 147.227 1.00 80.96 531 GLY C O 1
ATOM 12943 N N . VAL C 3 532 ? 131.278 174.941 145.674 1.00 72.37 532 VAL C N 1
ATOM 12944 C CA . VAL C 3 532 ? 131.908 175.887 144.703 1.00 72.61 532 VAL C CA 1
ATOM 12945 C C . VAL C 3 532 ? 131.531 177.322 145.090 1.00 69.10 532 VAL C C 1
ATOM 12946 O O . VAL C 3 532 ? 132.449 178.144 145.242 1.00 79.01 532 VAL C O 1
ATOM 12950 N N . THR C 3 533 ? 130.243 177.613 145.281 1.00 71.64 533 THR C N 1
ATOM 12951 C CA . THR C 3 533 ? 129.726 179.003 145.471 1.00 68.21 533 THR C CA 1
ATOM 12952 C C . THR C 3 533 ? 129.377 179.336 146.925 1.00 68.59 533 THR C C 1
ATOM 12953 O O . THR C 3 533 ? 129.045 180.501 147.158 1.00 80.03 533 THR C O 1
ATOM 12957 N N . LEU C 3 534 ? 129.377 178.372 147.850 1.00 66.79 534 LEU C N 1
ATOM 12958 C CA . LEU C 3 534 ? 129.110 178.577 149.303 1.00 67.07 534 LEU C CA 1
ATOM 12959 C C . LEU C 3 534 ? 127.657 179.038 149.592 1.00 71.60 534 LEU C C 1
ATOM 12960 O O . LEU C 3 534 ? 127.343 179.236 150.794 1.00 74.50 534 LEU C O 1
ATOM 12965 N N . LEU C 3 535 ? 126.773 179.113 148.584 1.00 64.12 535 LEU C N 1
ATOM 12966 C CA . LEU C 3 535 ? 125.303 179.326 148.727 1.00 62.05 535 LEU C CA 1
ATOM 12967 C C . LEU C 3 535 ? 124.643 178.111 149.371 1.00 65.82 535 LEU C C 1
ATOM 12968 O O . LEU C 3 535 ? 125.124 177.001 149.198 1.00 69.81 535 LEU C O 1
ATOM 12973 N N . PRO C 3 536 ? 123.491 178.239 150.077 1.00 69.18 536 PRO C N 1
ATOM 12974 C CA . PRO C 3 536 ? 122.853 177.074 150.691 1.00 60.90 536 PRO C CA 1
ATOM 12975 C C . PRO C 3 536 ? 122.272 176.094 149.666 1.00 56.44 536 PRO C C 1
ATOM 12976 O O . PRO C 3 536 ? 121.645 176.501 148.702 1.00 60.11 536 PRO C O 1
ATOM 12980 N N . ILE C 3 537 ? 122.504 174.804 149.894 1.00 53.83 537 ILE C N 1
ATOM 12981 C CA . ILE C 3 537 ? 121.858 173.726 149.101 1.00 55.42 537 ILE C CA 1
ATOM 12982 C C . ILE C 3 537 ? 120.464 173.509 149.673 1.00 55.54 537 ILE C C 1
ATOM 12983 O O . ILE C 3 537 ? 120.353 172.888 150.733 1.00 64.42 537 ILE C O 1
ATOM 12988 N N . LEU C 3 538 ? 119.440 173.999 148.980 1.00 61.42 538 LEU C N 1
ATOM 12989 C CA . LEU C 3 538 ? 118.026 173.738 149.349 1.00 61.80 538 LEU C CA 1
ATOM 12990 C C . LEU C 3 538 ? 117.445 172.636 148.465 1.00 56.76 538 LEU C C 1
ATOM 12991 O O . LEU C 3 538 ? 116.237 172.589 148.356 1.00 58.61 538 LEU C O 1
ATOM 12996 N N . THR C 3 539 ? 118.243 171.760 147.879 1.00 58.41 539 THR C N 1
ATOM 12997 C CA . THR C 3 539 ? 117.729 170.848 146.834 1.00 62.22 539 THR C CA 1
ATOM 12998 C C . THR C 3 539 ? 118.540 169.559 146.772 1.00 60.76 539 THR C C 1
ATOM 12999 O O . THR C 3 539 ? 119.705 169.552 147.194 1.00 75.85 539 THR C O 1
ATOM 13003 N N . THR C 3 540 ? 117.920 168.526 146.208 1.00 62.54 540 THR C N 1
ATOM 13004 C CA . THR C 3 540 ? 118.539 167.239 145.800 1.00 68.18 540 THR C CA 1
ATOM 13005 C C . THR C 3 540 ? 119.124 167.342 144.389 1.00 69.25 540 THR C C 1
ATOM 13006 O O . THR C 3 540 ? 119.880 166.427 144.020 1.00 66.06 540 THR C O 1
ATOM 13010 N N . HIS C 3 541 ? 118.783 168.382 143.622 1.00 71.43 541 HIS C N 1
ATOM 13011 C CA . HIS C 3 541 ? 119.328 168.602 142.254 1.00 73.92 541 HIS C CA 1
ATOM 13012 C C . HIS C 3 541 ? 120.762 169.125 142.370 1.00 66.50 541 HIS C C 1
ATOM 13013 O O . HIS C 3 541 ? 120.998 170.334 142.170 1.00 63.50 541 HIS C O 1
ATOM 13020 N N . VAL C 3 542 ? 121.688 168.222 142.673 1.00 54.71 542 VAL C N 1
ATOM 13021 C CA . VAL C 3 542 ? 123.110 168.565 142.943 1.00 52.33 542 VAL C CA 1
ATOM 13022 C C . VAL C 3 542 ? 124.009 167.509 142.317 1.00 58.86 542 VAL C C 1
ATOM 13023 O O . VAL C 3 542 ? 123.542 166.406 141.966 1.00 62.33 542 VAL C O 1
ATOM 13027 N N . LYS C 3 543 ? 125.278 167.865 142.174 1.00 51.57 543 LYS C N 1
ATOM 13028 C CA . LYS C 3 543 ? 126.319 166.928 141.735 1.00 53.86 543 LYS C CA 1
ATOM 13029 C C . LYS C 3 543 ? 127.317 166.805 142.874 1.00 50.40 543 LYS C C 1
ATOM 13030 O O . LYS C 3 543 ? 127.589 167.793 143.549 1.00 51.58 543 LYS C O 1
ATOM 13036 N N . ILE C 3 544 ? 127.841 165.607 143.077 1.00 50.07 544 ILE C N 1
ATOM 13037 C CA . ILE C 3 544 ? 128.655 165.273 144.272 1.00 49.13 544 ILE C CA 1
ATOM 13038 C C . ILE C 3 544 ? 130.097 165.057 143.826 1.00 49.90 544 ILE C C 1
ATOM 13039 O O . ILE C 3 544 ? 130.338 164.284 142.894 1.00 52.18 544 ILE C O 1
ATOM 13044 N N . CYS C 3 545 ? 131.044 165.690 144.503 1.00 52.76 545 CYS C N 1
ATOM 13045 C CA . CYS C 3 545 ? 132.475 165.411 144.273 1.00 54.62 545 CYS C CA 1
ATOM 13046 C C . CYS C 3 545 ? 132.819 164.043 144.858 1.00 60.95 545 CYS C C 1
ATOM 13047 O O . CYS C 3 545 ? 132.637 163.835 146.049 1.00 67.34 545 CYS C O 1
ATOM 13050 N N . PRO C 3 546 ? 133.312 163.059 144.076 1.00 63.77 546 PRO C N 1
ATOM 13051 C CA . PRO C 3 546 ? 133.597 161.729 144.613 1.00 64.90 546 PRO C CA 1
ATOM 13052 C C . PRO C 3 546 ? 134.733 161.661 145.650 1.00 61.59 546 PRO C C 1
ATOM 13053 O O . PRO C 3 546 ? 134.751 160.684 146.387 1.00 62.13 546 PRO C O 1
ATOM 13057 N N . VAL C 3 547 ? 135.596 162.672 145.757 1.00 53.33 547 VAL C N 1
ATOM 13058 C CA . VAL C 3 547 ? 136.707 162.658 146.743 1.00 53.62 547 VAL C CA 1
ATOM 13059 C C . VAL C 3 547 ? 136.315 163.447 147.990 1.00 61.52 547 VAL C C 1
ATOM 13060 O O . VAL C 3 547 ? 136.312 162.867 149.092 1.00 67.60 547 VAL C O 1
ATOM 13064 N N . SER C 3 548 ? 136.018 164.731 147.837 1.00 59.40 548 SER C N 1
ATOM 13065 C CA . SER C 3 548 ? 135.724 165.625 148.981 1.00 58.79 548 SER C CA 1
ATOM 13066 C C . SER C 3 548 ? 134.298 165.428 149.518 1.00 64.18 548 SER C C 1
ATOM 13067 O O . SER C 3 548 ? 134.057 165.884 150.652 1.00 71.18 548 SER C O 1
ATOM 13070 N N . LYS C 3 549 ? 133.396 164.791 148.756 1.00 60.69 549 LYS C N 1
ATOM 13071 C CA . LYS C 3 549 ? 131.952 164.598 149.077 1.00 59.70 549 LYS C CA 1
ATOM 13072 C C . LYS C 3 549 ? 131.222 165.941 149.225 1.00 59.31 549 LYS C C 1
ATOM 13073 O O . LYS C 3 549 ? 130.059 165.954 149.674 1.00 63.51 549 LYS C O 1
ATOM 13079 N N . GLN C 3 550 ? 131.824 167.037 148.777 1.00 62.82 550 GLN C N 1
ATOM 13080 C CA . GLN C 3 550 ? 131.145 168.350 148.646 1.00 57.93 550 GLN C CA 1
ATOM 13081 C C . GLN C 3 550 ? 130.053 168.245 147.583 1.00 56.01 550 GLN C C 1
ATOM 13082 O O . GLN C 3 550 ? 130.254 167.554 146.582 1.00 62.64 550 GLN C O 1
ATOM 13088 N N . ARG C 3 551 ? 128.935 168.913 147.805 1.00 58.10 551 ARG C N 1
ATOM 13089 C CA . ARG C 3 551 ? 127.808 168.990 146.843 1.00 52.54 551 ARG C CA 1
ATOM 13090 C C . ARG C 3 551 ? 127.914 170.314 146.084 1.00 52.15 551 ARG C C 1
ATOM 13091 O O . ARG C 3 551 ? 128.189 171.346 146.693 1.00 55.90 551 ARG C O 1
ATOM 13099 N N . VAL C 3 552 ? 127.673 170.283 144.783 1.00 53.53 552 VAL C N 1
ATOM 13100 C CA . VAL C 3 552 ? 127.672 171.486 143.909 1.00 52.32 552 VAL C CA 1
ATOM 13101 C C . VAL C 3 552 ? 126.241 171.703 143.403 1.00 50.66 552 VAL C C 1
ATOM 13102 O O . VAL C 3 552 ? 125.641 170.747 142.905 1.00 52.85 552 VAL C O 1
ATOM 13106 N N . ILE C 3 553 ? 125.707 172.915 143.522 1.00 51.43 553 ILE C N 1
ATOM 13107 C CA . ILE C 3 553 ? 124.394 173.263 142.908 1.00 51.97 553 ILE C CA 1
ATOM 13108 C C . ILE C 3 553 ? 124.468 172.969 141.408 1.00 52.97 553 ILE C C 1
ATOM 13109 O O . ILE C 3 553 ? 125.417 173.418 140.738 1.00 66.96 553 ILE C O 1
ATOM 13114 N N . ASP C 3 554 ? 123.494 172.241 140.897 1.00 58.37 554 ASP C N 1
ATOM 13115 C CA . ASP C 3 554 ? 123.418 171.892 139.460 1.00 64.13 554 ASP C CA 1
ATOM 13116 C C . ASP C 3 554 ? 122.675 173.010 138.724 1.00 73.36 554 ASP C C 1
ATOM 13117 O O . ASP C 3 554 ? 121.427 172.988 138.683 1.00 76.35 554 ASP C O 1
ATOM 13122 N N . ILE C 3 555 ? 123.427 173.947 138.149 1.00 79.44 555 ILE C N 1
ATOM 13123 C CA . ILE C 3 555 ? 122.873 175.154 137.466 1.00 79.83 555 ILE C CA 1
ATOM 13124 C C . ILE C 3 555 ? 121.902 174.729 136.362 1.00 94.23 555 ILE C C 1
ATOM 13125 O O . ILE C 3 555 ? 121.003 175.527 136.037 1.00 99.77 555 ILE C O 1
ATOM 13130 N N . LYS C 3 556 ? 122.064 173.525 135.813 1.00 97.14 556 LYS C N 1
ATOM 13131 C CA . LYS C 3 556 ? 121.203 173.019 134.715 1.00 110.89 556 LYS C CA 1
ATOM 13132 C C . LYS C 3 556 ? 119.861 172.482 135.228 1.00 107.99 556 LYS C C 1
ATOM 13133 O O . LYS C 3 556 ? 119.040 172.102 134.373 1.00 107.78 556 LYS C O 1
ATOM 13139 N N . ARG C 3 557 ? 119.624 172.412 136.539 1.00 109.67 557 ARG C N 1
ATOM 13140 C CA . ARG C 3 557 ? 118.314 171.953 137.080 1.00 108.52 557 ARG C CA 1
ATOM 13141 C C . ARG C 3 557 ? 117.765 172.973 138.079 1.00 115.22 557 ARG C C 1
ATOM 13142 O O . ARG C 3 557 ? 116.955 172.580 138.937 1.00 129.38 557 ARG C O 1
ATOM 13150 N N . ASP C 3 558 ? 118.146 174.241 137.954 1.00 121.72 558 ASP C N 1
ATOM 13151 C CA . ASP C 3 558 ? 117.606 175.320 138.813 1.00 133.22 558 ASP C CA 1
ATOM 13152 C C . ASP C 3 558 ? 117.228 176.493 137.916 1.00 144.07 558 ASP C C 1
ATOM 13153 O O . ASP C 3 558 ? 118.112 177.286 137.555 1.00 154.28 558 ASP C O 1
ATOM 13158 N N . ASP C 3 559 ? 115.946 176.594 137.583 1.00 150.58 559 ASP C N 1
ATOM 13159 C CA . ASP C 3 559 ? 115.391 177.728 136.799 1.00 163.99 559 ASP C CA 1
ATOM 13160 C C . ASP C 3 559 ? 114.897 178.840 137.730 1.00 153.02 559 ASP C C 1
ATOM 13161 O O . ASP C 3 559 ? 114.647 179.955 137.219 1.00 163.67 559 ASP C O 1
ATOM 13166 N N . LEU C 3 560 ? 114.769 178.574 139.033 1.00 136.31 560 LEU C N 1
ATOM 13167 C CA . LEU C 3 560 ? 114.010 179.452 139.966 1.00 133.87 560 LEU C CA 1
ATOM 13168 C C . LEU C 3 560 ? 114.884 180.589 140.501 1.00 129.96 560 LEU C C 1
ATOM 13169 O O . LEU C 3 560 ? 114.335 181.673 140.745 1.00 133.77 560 LEU C O 1
ATOM 13174 N N . ASN C 3 561 ? 116.176 180.352 140.709 1.00 122.96 561 ASN C N 1
ATOM 13175 C CA . ASN C 3 561 ? 117.067 181.325 141.386 1.00 113.82 561 ASN C CA 1
ATOM 13176 C C . ASN C 3 561 ? 117.805 182.161 140.343 1.00 120.20 561 ASN C C 1
ATOM 13177 O O . ASN C 3 561 ? 118.398 181.569 139.411 1.00 119.33 561 ASN C O 1
ATOM 13182 N N . ASP C 3 562 ? 117.795 183.480 140.539 1.00 126.00 562 ASP C N 1
ATOM 13183 C CA . ASP C 3 562 ? 118.333 184.471 139.578 1.00 131.18 562 ASP C CA 1
ATOM 13184 C C . ASP C 3 562 ? 119.833 184.647 139.824 1.00 117.22 562 ASP C C 1
ATOM 13185 O O . ASP C 3 562 ? 120.280 185.762 140.198 1.00 125.35 562 ASP C O 1
ATOM 13190 N N . TYR C 3 563 ? 120.596 183.588 139.594 1.00 98.40 563 TYR C N 1
ATOM 13191 C CA . TYR C 3 563 ? 122.064 183.616 139.785 1.00 94.80 563 TYR C CA 1
ATOM 13192 C C . TYR C 3 563 ? 122.660 184.680 138.864 1.00 101.98 563 TYR C C 1
ATOM 13193 O O . TYR C 3 563 ? 122.359 184.682 137.651 1.00 111.96 563 TYR C O 1
ATOM 13202 N N . GLY C 3 564 ? 123.498 185.551 139.426 1.00 101.00 564 GLY C N 1
ATOM 13203 C CA . GLY C 3 564 ? 124.197 186.595 138.659 1.00 100.35 564 GLY C CA 1
ATOM 13204 C C . GLY C 3 564 ? 125.365 186.060 137.852 1.00 101.10 564 GLY C C 1
ATOM 13205 O O . GLY C 3 564 ? 125.656 184.843 137.878 1.00 103.29 564 GLY C O 1
ATOM 13206 N N . TRP C 3 565 ? 126.051 186.967 137.167 1.00 107.03 565 TRP C N 1
ATOM 13207 C CA . TRP C 3 565 ? 127.155 186.637 136.230 1.00 98.33 565 TRP C CA 1
ATOM 13208 C C . TRP C 3 565 ? 128.265 185.872 136.960 1.00 91.90 565 TRP C C 1
ATOM 13209 O O . TRP C 3 565 ? 128.907 185.030 136.317 1.00 96.37 565 TRP C O 1
ATOM 13220 N N . PHE C 3 566 ? 128.507 186.152 138.239 1.00 79.29 566 PHE C N 1
ATOM 13221 C CA . PHE C 3 566 ? 129.615 185.507 138.990 1.00 78.95 566 PHE C CA 1
ATOM 13222 C C . PHE C 3 566 ? 129.212 184.090 139.393 1.00 81.23 566 PHE C C 1
ATOM 13223 O O . PHE C 3 566 ? 129.867 183.127 138.943 1.00 77.17 566 PHE C O 1
ATOM 13231 N N . THR C 3 567 ? 128.155 183.946 140.196 1.00 82.86 567 THR C N 1
ATOM 13232 C CA . THR C 3 567 ? 127.706 182.617 140.687 1.00 75.05 567 THR C CA 1
ATOM 13233 C C . THR C 3 567 ? 127.272 181.739 139.520 1.00 77.63 567 THR C C 1
ATOM 13234 O O . THR C 3 567 ? 127.610 180.557 139.552 1.00 81.48 567 THR C O 1
ATOM 13238 N N . ARG C 3 568 ? 126.601 182.277 138.509 1.00 78.40 568 ARG C N 1
ATOM 13239 C CA . ARG C 3 568 ? 126.254 181.460 137.315 1.00 86.47 568 ARG C CA 1
ATOM 13240 C C . ARG C 3 568 ? 127.533 181.049 136.570 1.00 92.52 568 ARG C C 1
ATOM 13241 O O . ARG C 3 568 ? 127.618 179.888 136.120 1.00 95.97 568 ARG C O 1
ATOM 13249 N N . GLY C 3 569 ? 128.490 181.965 136.423 1.00 80.86 569 GLY C N 1
ATOM 13250 C CA . GLY C 3 569 ? 129.762 181.667 135.744 1.00 77.87 569 GLY C CA 1
ATOM 13251 C C . GLY C 3 569 ? 130.509 180.531 136.423 1.00 77.30 569 GLY C C 1
ATOM 13252 O O . GLY C 3 569 ? 131.020 179.645 135.712 1.00 76.27 569 GLY C O 1
ATOM 13253 N N . LEU C 3 570 ? 130.578 180.552 137.757 1.00 72.59 570 LEU C N 1
ATOM 13254 C CA . LEU C 3 570 ? 131.187 179.455 138.552 1.00 67.15 570 LEU C CA 1
ATOM 13255 C C . LEU C 3 570 ? 130.390 178.165 138.333 1.00 67.52 570 LEU C C 1
ATOM 13256 O O . LEU C 3 570 ? 130.999 177.165 137.965 1.00 60.66 570 LEU C O 1
ATOM 13261 N N . LEU C 3 571 ? 129.070 178.192 138.522 1.00 69.86 571 LEU C N 1
ATOM 13262 C CA . LEU C 3 571 ? 128.241 176.957 138.465 1.00 73.01 571 LEU C CA 1
ATOM 13263 C C . LEU C 3 571 ? 128.119 176.443 137.033 1.00 79.09 571 LEU C C 1
ATOM 13264 O O . LEU C 3 571 ? 127.874 175.245 136.886 1.00 85.68 571 LEU C O 1
ATOM 13269 N N . GLU C 3 572 ? 128.255 177.293 136.018 1.00 92.88 572 GLU C N 1
ATOM 13270 C CA . GLU C 3 572 ? 128.348 176.801 134.618 1.00 95.07 572 GLU C CA 1
ATOM 13271 C C . GLU C 3 572 ? 129.722 176.163 134.397 1.00 81.73 572 GLU C C 1
ATOM 13272 O O . GLU C 3 572 ? 129.780 175.068 133.807 1.00 74.92 572 GLU C O 1
ATOM 13278 N N . ARG C 3 573 ? 130.793 176.825 134.829 1.00 78.87 573 ARG C N 1
ATOM 13279 C CA . ARG C 3 573 ? 132.178 176.354 134.558 1.00 74.38 573 ARG C CA 1
ATOM 13280 C C . ARG C 3 573 ? 132.468 175.058 135.328 1.00 65.84 573 ARG C C 1
ATOM 13281 O O . ARG C 3 573 ? 133.217 174.221 134.812 1.00 72.18 573 ARG C O 1
ATOM 13289 N N . PHE C 3 574 ? 131.890 174.878 136.517 1.00 70.30 574 PHE C N 1
ATOM 13290 C CA . PHE C 3 574 ? 132.175 173.718 137.403 1.00 66.70 574 PHE C CA 1
ATOM 13291 C C . PHE C 3 574 ? 130.951 172.804 137.505 1.00 66.52 574 PHE C C 1
ATOM 13292 O O . PHE C 3 574 ? 130.767 172.159 138.530 1.00 72.21 574 PHE C O 1
ATOM 13300 N N . ASN C 3 575 ? 130.195 172.659 136.423 1.00 68.54 575 ASN C N 1
ATOM 13301 C CA . ASN C 3 575 ? 129.030 171.749 136.372 1.00 72.17 575 ASN C CA 1
ATOM 13302 C C . ASN C 3 575 ? 129.484 170.293 136.234 1.00 69.15 575 ASN C C 1
ATOM 13303 O O . ASN C 3 575 ? 128.713 169.409 136.630 1.00 77.86 575 ASN C O 1
ATOM 13308 N N . GLU C 3 576 ? 130.656 170.018 135.672 1.00 72.76 576 GLU C N 1
ATOM 13309 C CA . GLU C 3 576 ? 131.044 168.622 135.327 1.00 85.43 576 GLU C CA 1
ATOM 13310 C C . GLU C 3 576 ? 132.313 168.203 136.073 1.00 71.11 576 GLU C C 1
ATOM 13311 O O . GLU C 3 576 ? 132.457 166.991 136.330 1.00 63.44 576 GLU C O 1
ATOM 13317 N N . ILE C 3 577 ? 133.196 169.147 136.399 1.00 63.36 577 ILE C N 1
ATOM 13318 C CA . ILE C 3 577 ? 134.523 168.845 137.001 1.00 63.15 577 ILE C CA 1
ATOM 13319 C C . ILE C 3 577 ? 134.627 169.489 138.382 1.00 58.80 577 ILE C C 1
ATOM 13320 O O . ILE C 3 577 ? 134.332 170.667 138.548 1.00 60.06 577 ILE C O 1
ATOM 13325 N N . SER C 3 578 ? 135.078 168.695 139.344 1.00 54.70 578 SER C N 1
ATOM 13326 C CA . SER C 3 578 ? 135.343 169.094 140.745 1.00 51.11 578 SER C CA 1
ATOM 13327 C C . SER C 3 578 ? 136.474 170.122 140.832 1.00 55.35 578 SER C C 1
ATOM 13328 O O . SER C 3 578 ? 137.606 169.821 140.416 1.00 60.75 578 SER C O 1
ATOM 13331 N N . VAL C 3 579 ? 136.222 171.263 141.460 1.00 58.03 579 VAL C N 1
ATOM 13332 C CA . VAL C 3 579 ? 137.274 172.287 141.708 1.00 58.17 579 VAL C CA 1
ATOM 13333 C C . VAL C 3 579 ? 138.284 171.752 142.732 1.00 55.73 579 VAL C C 1
ATOM 13334 O O . VAL C 3 579 ? 139.444 172.209 142.729 1.00 63.98 579 VAL C O 1
ATOM 13338 N N . TYR C 3 580 ? 137.879 170.812 143.578 1.00 59.20 580 TYR C N 1
ATOM 13339 C CA . TYR C 3 580 ? 138.729 170.241 144.656 1.00 60.56 580 TYR C CA 1
ATOM 13340 C C . TYR C 3 580 ? 139.772 169.286 144.080 1.00 56.16 580 TYR C C 1
ATOM 13341 O O . TYR C 3 580 ? 140.930 169.327 144.516 1.00 62.35 580 TYR C O 1
ATOM 13350 N N . CYS C 3 581 ? 139.381 168.404 143.173 1.00 60.80 581 CYS C N 1
ATOM 13351 C CA . CYS C 3 581 ? 140.257 167.273 142.767 1.00 63.16 581 CYS C CA 1
ATOM 13352 C C . CYS C 3 581 ? 140.328 167.078 141.257 1.00 59.08 581 CYS C C 1
ATOM 13353 O O . CYS C 3 581 ? 141.071 166.189 140.849 1.00 64.59 581 CYS C O 1
ATOM 13356 N N . GLY C 3 582 ? 139.587 167.838 140.460 1.00 57.62 582 GLY C N 1
ATOM 13357 C CA . GLY C 3 582 ? 139.547 167.636 139.003 1.00 62.09 582 GLY C CA 1
ATOM 13358 C C . GLY C 3 582 ? 138.780 166.396 138.597 1.00 61.90 582 GLY C C 1
ATOM 13359 O O . GLY C 3 582 ? 138.714 166.133 137.396 1.00 71.57 582 GLY C O 1
ATOM 13360 N N . THR C 3 583 ? 138.170 165.674 139.529 1.00 57.97 583 THR C N 1
ATOM 13361 C CA . THR C 3 583 ? 137.387 164.461 139.195 1.00 59.65 583 THR C CA 1
ATOM 13362 C C . THR C 3 583 ? 136.059 164.871 138.550 1.00 57.85 583 THR C C 1
ATOM 13363 O O . THR C 3 583 ? 135.513 165.908 138.896 1.00 55.48 583 THR C O 1
ATOM 13367 N N . THR C 3 584 ? 135.512 164.025 137.689 1.00 66.66 584 THR C N 1
ATOM 13368 C CA . THR C 3 584 ? 134.133 164.167 137.156 1.00 64.23 584 THR C CA 1
ATOM 13369 C C . THR C 3 584 ? 133.137 164.075 138.317 1.00 61.88 584 THR C C 1
ATOM 13370 O O . THR C 3 584 ? 133.232 163.121 139.089 1.00 66.09 584 THR C O 1
ATOM 13374 N N . LEU C 3 585 ? 132.188 165.000 138.420 1.00 57.94 585 LEU C N 1
ATOM 13375 C CA . LEU C 3 585 ? 131.169 164.958 139.501 1.00 54.30 585 LEU C CA 1
ATOM 13376 C C . LEU C 3 585 ? 130.153 163.836 139.251 1.00 61.21 585 LEU C C 1
ATOM 13377 O O . LEU C 3 585 ? 129.709 163.659 138.103 1.00 77.69 585 LEU C O 1
ATOM 13382 N N . GLU C 3 586 ? 129.746 163.151 140.317 1.00 72.22 586 GLU C N 1
ATOM 13383 C CA . GLU C 3 586 ? 128.634 162.168 140.304 1.00 86.44 586 GLU C CA 1
ATOM 13384 C C . GLU C 3 586 ? 127.302 162.927 140.286 1.00 88.45 586 GLU C C 1
ATOM 13385 O O . GLU C 3 586 ? 127.208 164.005 140.874 1.00 84.76 586 GLU C O 1
ATOM 13391 N N . VAL C 3 587 ? 126.273 162.355 139.669 1.00 105.22 587 VAL C N 1
ATOM 13392 C CA . VAL C 3 587 ? 124.958 163.038 139.503 1.00 119.41 587 VAL C CA 1
ATOM 13393 C C . VAL C 3 587 ? 123.925 162.424 140.453 1.00 131.56 587 VAL C C 1
ATOM 13394 O O . VAL C 3 587 ? 123.725 161.195 140.427 1.00 136.85 587 VAL C O 1
ATOM 13398 N N . MET C 3 588 ? 123.252 163.274 141.225 1.00 152.10 588 MET C N 1
ATOM 13399 C CA . MET C 3 588 ? 122.044 162.901 141.999 1.00 178.52 588 MET C CA 1
ATOM 13400 C C . MET C 3 588 ? 120.806 163.214 141.146 1.00 195.03 588 MET C C 1
ATOM 13401 O O . MET C 3 588 ? 120.657 164.297 140.563 1.00 203.13 588 MET C O 1
#

Foldseek 3Di:
DQAADDLLVLLLVVLLVCQLQLFKFWVVVSCVSCVSHWVCVDVVRVLVSLCSHCVPPFKFKDWVHHTDDSPSVCVVVPPPTTMMMGGHQQSSCCSQPVGGPVVDPQDPLLVLLSSVQSNCALVFDWQVVSCVVSVPDSVCSVVSCVSCVVQWDWAWDADPRDIIIGIHGCVSDDPDDDPCHDDQVVVCLQVLLVCLCPFPQSKAQLVQSCVVVPLVVDPVSVVRSVVSLVVCCVVVQKHWAWEQFLQHNVDITIMIGGDHGDPDQDAAADPPDPPVVVLQVVQVVCALVFAWLQRSCSHHPRPVCSVVCVVVCVVQEAEPPPGDPCPADWHKYWAWADDQPDTTIGIHTVQSVCCQQPVPDDRDDHDDDDDDDPDDDDPVVVVVVPDDDDDQFWDWDQDPVRDIDIDTPPPDPDDDPTAWGCRPQQTHRYVNLVLLLVLLLVLCVVVPFKDFLDQVSQVSSCVSSVNPDTDDSVSNVVSVVSCVVSVQWDWDQDVPVRTIMIGGPVDDPVVHVVVVVVVPPDDDPDDGHYHYNDDHDGPDVVVVVSSND/DDDDDLDDDPPAPCNVVVDDDDFQVSCQDLSNNCCQQPNDPPVLVLLLVLQCVQCVVVFAHHDLQLCDPVHPSWFFDDDFLQPAQCAVLQFDPLQAFDKDFDDPVVVCVQAPFAQFFAFEAAANDTDGAGAQGKAFHDPHPPDDFGWIKHQPRAFFQEKEKQQDCDDPPRDRQKTKMKTWGHSQFQDPPDPQVDQQAQHWGKTWIWMKIAGLPNRDIAGQEIEIETQGGWDPWYFSNSHDDPQAPGWIWTFGSNLKIFIAGHGDDPDSHYTYIYGPGGSDIADDPPWGWQEWDDPHSFKIWTAIQQQWIFIAGSSHRHDTPDIGHDDRGGWHYKEWQDDPVDQIWIWIAGQQQWIWIAHPVCRPVGTDTLDGAPGANAKDWYQARSLQWIWIDSQFFWIWIAHSPPSSNIFTQAGGQAGWHEWEHESGHQKIWIFFQQLWIKIGRVSQRRSGGPPCQQVRHKMKGQWGWAADPVVRHIYIDRDIDIDGHDDPDDTHHDHGRQFRGWNYKYANHYSNNRQWIWIHTRSRTIMIINHD/DDAFAWDKDALWAAPDQAAQWEAAQAGWIWGQTPQFIKIFCAFADLDPVSHCNRGGDIDGQHADDDDPCCVPQQPPNNQQCVPVDWGFDHKAAALADQWIWTQISNQWIFIDRRRHTQDTDADDDDPQAGGFQDKDAANPAGKIWTWGQQQKIWIWHWDADPVRRIDTDTQAMGHDDDVPDRWTWHDWDHDHQKIKTATQQRWIWIFGHDPVDRYTDIDTLGDGDPFGWQDWYAWPQWIWTDTFQKIWIQRNVVSDIAMDGDPGRFRWDWQWQNPDPFGWIWTDGFAAIWIWGPDVHIDTDHDPFPVVVVVVVVVVVCVVPPPPVPFDKIKRWRHWYQQQQNFKIKTKIDIDTPDDDDDHSNRDMITITMATRDQAGALDPSHFFSSLVVVCVRNPNDDHDDPDPDDLVQAFVSPPQPLVDDPLVRVVSRCPTPSLSVLLSVLSNDDAFDCLNVLVSLLVNCVVCVVVCPDPLSQLQNLLSCLVNVHDGSDQADWDWDDDPPDIFIATSNQSNPDNQWGATPVRDIFGAAPFRRHGDPDLFWWADSRNRGTHRQLVPDPDHPDDPSNSSRNVSPNAADSRNRNGTHGD

GO terms:
  GO:0001002 RNA polymerase III type 1 promoter sequence-specific DNA binding (F, IDA)
  GO:0001003 RNA polymerase III type 2 promoter sequence-specific DNA binding (F, IDA)
  GO:0042791 5S class rRNA transcription by RNA polymerase III (P, IDA)
  GO:0008301 DNA binding, bending (F, IDA)
  GO:0000127 transcription factor TFIIIC complex (C, IDA)
  GO:0006383 transcription by RNA polymerase III (P, IDA)
  GO:0005739 mitochondrion (C, HDA)
  GO:0042791 5S class rRNA transcription by RNA polymerase III (P, IMP)
  GO:0071168 protein localization to chromatin (P, IMP)
  GO:0005654 nucleoplasm (C, TAS)

Solvent-accessible surface area: 72501 Å² total; per-residue (Å²): 237,85,106,38,22,24,1,3,63,0,0,96,57,0,2,60,80,0,1,23,41,111,12,90,3,69,15,103,51,0,38,102,14,0,35,131,39,17,68,36,101,46,144,99,3,55,28,9,0,0,6,12,0,0,102,67,204,28,1,49,1,33,25,103,48,66,123,39,115,65,82,9,91,80,8,39,61,26,102,126,89,77,23,13,0,0,13,48,94,72,17,19,5,63,56,19,12,37,67,52,82,180,46,15,70,14,40,94,42,2,11,91,0,0,18,18,0,0,103,22,15,95,168,4,22,13,18,54,36,0,6,134,92,31,65,22,55,96,214,38,0,75,36,69,12,162,128,0,71,94,32,7,39,53,54,93,72,70,63,142,66,109,74,16,106,38,0,49,17,124,115,42,58,117,154,56,147,90,110,129,77,59,67,53,11,112,113,69,17,67,63,0,5,78,36,0,95,189,10,138,67,12,11,11,5,22,55,0,0,36,82,53,46,120,16,83,157,77,186,82,10,25,156,22,0,86,53,0,5,45,67,0,35,128,103,117,50,0,98,71,4,19,1,10,2,62,127,46,103,91,28,108,13,151,1,0,82,54,72,97,77,108,167,128,74,130,17,33,1,0,34,16,2,1,11,7,5,0,0,10,14,1,0,66,124,31,20,110,158,2,10,6,19,60,62,0,1,60,111,0,3,14,131,51,1,74,84,0,0,54,78,18,3,78,64,9,5,8,29,39,62,190,91,91,152,114,52,22,23,38,41,0,10,43,10,88,6,62,126,42,200,138,115,21,48,46,0,1,0,21,72,15,13,63,81,42,18,62,85,176,82,160,127,63,128,70,80,24,53,91,140,75,38,164,50,187,62,56,7,140,53,22,25,115,112,23,73,56,59,14,57,64,11,3,24,15,31,76,72,124,106,47,114,43,75,26,11,6,74,66,99,76,207,58,99,73,112,100,198,56,16,108,11,71,38,23,29,0,146,6,10,46,6,2,79,30,0,108,7,0,34,116,6,0,93,105,85,56,2,5,3,14,16,60,136,118,6,17,79,42,0,3,156,124,44,60,23,147,72,88,17,75,133,149,42,1,128,34,2,0,68,19,0,58,138,36,144,63,4,15,34,80,90,8,119,137,57,48,113,69,0,0,36,18,82,131,31,44,89,108,30,3,92,131,40,33,128,159,38,150,147,62,185,163,108,100,179,36,83,52,36,98,121,62,90,12,105,28,109,23,111,84,9,105,80,145,7,114,197,103,44,116,54,60,185,41,43,13,127,60,4,15,17,25,156,121,35,108,66,14,45,96,30,146,28,1,85,43,18,60,5,0,0,0,19,0,3,4,36,69,116,125,1,0,33,39,0,1,25,0,12,63,3,2,12,78,2,1,0,22,2,66,82,160,19,0,32,90,133,19,73,48,55,4,39,26,50,22,15,7,73,132,96,82,0,15,130,116,5,4,23,128,199,49,115,8,65,38,80,135,10,84,124,90,81,10,85,115,59,1,151,21,25,136,129,129,18,68,0,37,0,30,175,61,89,27,99,4,33,49,29,68,63,31,124,21,30,157,14,44,6,33,185,15,72,8,2,1,15,0,2,0,0,0,0,10,12,0,5,9,3,13,22,75,118,60,151,121,14,40,118,46,50,3,6,3,0,0,1,1,0,28,50,25,87,73,1,8,20,117,58,1,31,16,27,41,111,36,109,22,26,2,0,0,0,0,2,48,2,38,6,60,92,16,113,15,42,37,8,3,0,0,0,0,38,12,0,2,1,18,32,1,49,9,0,24,6,0,53,12,136,68,11,3,0,0,0,0,0,0,1,10,20,4,8,0,0,0,0,1,0,59,57,34,111,84,66,109,58,34,26,29,29,4,103,131,17,6,10,58,0,50,20,93,121,12,25,2,5,1,0,25,10,26,31,12,24,26,0,0,0,0,0,24,29,0,18,0,0,30,0,27,3,65,58,38,130,18,0,3,8,10,32,28,1,2,34,3,2,0,3,17,8,7,4,4,35,25,99,29,21,23,43,8,0,1,1,0,1,0,4,2,56,0,14,0,0,4,19,51,10,14,33,14,4,3,8,37,16,30,73,11,71,2,14,3,27,8,20,15,33,17,0,4,1,0,5,0,0,0,1,0,24,10,12,2,20,0,72,0,0,1,15,13,1,1,24,0,39,0,50,1,1,20,12,94,0,9,0,7,6,11,2,22,1,9,3,0,0,0,0,0,2,0,2,3,6,0,1,0,1,0,0,0,0,3,3,18,0,1,8,4,42,170,99,19,44,55,7,2,34,0,0,22,0,0,38,0,22,52,0,65,136,58,52,32,18,16,3,9,13,5,16,78,44,44,74,11,64,98,152,59,97,27,81,23,48,10,26,10,32,11,5,4,0,23,8,2,64,4,0,37,0,6,16,0,0,9,2,0,0,0,0,0,3,2,0,0,2,0,5,4,34,1,95,100,177,28,12,139,26,8,102,7,60,104,42,43,33,25,13,60,50,63,4,5,34,15,7,72,57,0,10,1,25,2,14,2,77,78,44,1,1,14,0,64,24,98,31,30,109,110,3,120,88,36,0,125,47,1,5,38,14,67,47,14,67,18,107,10,29,0,1,0,21,24,23,15,8,105,63,8,4,10,9,4,0,48,4,76,9,24,10,9,36,6,54,22,4,57,51,35,94,14,4,0,0,2,3,16,4,7,4,0,2,0,1,56,102,73,160,59,48,26,22,0,50,16,212,48,81,11,32,6,16,2,1,10,14,1,27,11,16,41,104,96,30,13,0,0,0,0,0,13,21,0,26,0,5,9,2,25,34,126,117,72,123,148,106,61,16,52,11,81,79,86,11,31,15,99,12,8,107,100,72,36,112,25,6,0,14,39,10,22,16,54,52,57,16,0,0,0,0,2,15,44,8,1,0,11,9,5,80,24,49,94,108,33,147,121,17,134,35,126,91,13,26,114,59,52,63,59,27,5,41,21,3,62,8,3,70,74,44,0,0,1,2,10,6,4,56,0,36,7,0,30,20,170,109,76,50,81,24,63,41,132,14,80,24,44,15,48,7,24,7,4,14,3,71,77,53,204,104,18,4,0,0,0,3,3,31,115,58,19,59,32,0,38,2,88,134,142,11,99,62,48,82,11,111,21,0,18,62,60,12,99,135,50,52,145,130,42,25,94,124,125,16,98,161,118,42,58,93,32,29,19,6,4,11,0,12,18,35,4,30,4,5,17,0,0,0,0,0,11,22,23,22,33,27,15,1,5,27,46,48,44,54,90,36,54,5,42,1,0,4,0,14,9,33,167,69,1,52,20,22,117,140,1,31,1,13,2,3,4,3,1,28,5,5,2,66,93,46,101,7,138,60,51,167,153,33,58,72,134,68,91,0,50,118,30,122,34,33,54,117,68,85,17,70,40,0,0,58,29,0,22,164,6,93,15,3,45,7,10,10,0,19,1,3,48,52,100,165,31,42,10,93,11,4,4,32,0,0,14,40,0,0,58,62,71,84,101,89,10,117,34,42,9,0,16,0,0,0,4,2,0,1,37,58,28,184,98,117,29,26,84,128,109,28,80,0,83,5,74,20,93,56,3,93,1,47,0,70,4,63,27,1,55,86,60,94,109,26,4,53,5,77,73,124,21,54,8,35,13,0,2,4,0,10,0,0,1,2,27,21,83,0,28,26,2,14,10,24,109,55,27,6,2,4,14,147,90,23,142,106,7,106,6,11,90,0,0,84,4,0,0,100,65,0,5,73,61,3,2,20,0,3,5,82,10,88,105,68

Radius of gyration: 41.07 Å; Cα contacts (8 Å, |Δi|>4): 3736; chains: 3; bounding box: 79×115×130 Å